Protein 7LKK (pdb70)

Structure (mmCIF, N/CA/C/O backbone):
data_7LKK
#
_entry.id   7LKK
#
_cell.length_a   72.905
_cell.length_b   73.072
_cell.length_c   157.440
_cell.angle_alpha   90.000
_cell.angle_beta   98.300
_cell.angle_gamma   90.000
#
_symmetry.space_group_name_H-M   'P 1 21 1'
#
loop_
_entity.id
_entity.type
_entity.pdbx_description
1 polymer 'Aminofutalosine deaminase'
2 non-polymer 'FE (III) ION'
3 non-polymer 1,2-ETHANEDIOL
4 non-polymer (8R)-3-(5-S-methyl-5-thio-beta-D-ribofuranosyl)-3,6,7,8-tetrahydroimidazo[4,5-d][1,3]diazepin-8-ol
5 water water
#
loop_
_atom_site.group_PDB
_atom_site.id
_atom_site.type_symbol
_atom_site.label_atom_id
_atom_site.label_alt_id
_atom_site.label_comp_id
_atom_site.label_asym_id
_atom_site.label_entity_id
_atom_site.label_seq_id
_atom_site.pdbx_PDB_ins_code
_atom_site.Cartn_x
_atom_site.Cartn_y
_atom_site.Cartn_z
_atom_site.occupancy
_atom_site.B_iso_or_equiv
_atom_site.auth_seq_id
_atom_site.auth_comp_id
_atom_site.auth_asym_id
_atom_site.auth_atom_id
_atom_site.pdbx_PDB_model_num
ATOM 1 N N . GLN A 1 13 ? 18.236 27.744 42.701 1.00 55.09 -1 GLN A N 1
ATOM 2 C CA . GLN A 1 13 ? 19.485 28.417 42.381 1.00 53.42 -1 GLN A CA 1
ATOM 3 C C . GLN A 1 13 ? 19.589 28.652 40.879 1.00 51.28 -1 GLN A C 1
ATOM 4 O O . GLN A 1 13 ? 19.908 27.738 40.120 1.00 56.17 -1 GLN A O 1
ATOM 10 N N . GLY A 1 14 ? 19.307 29.881 40.455 1.00 49.17 0 GLY A N 1
ATOM 11 C CA . GLY A 1 14 ? 19.393 30.232 39.051 1.00 46.34 0 GLY A CA 1
ATOM 12 C C . GLY A 1 14 ? 20.765 30.737 38.661 1.00 44.75 0 GLY A C 1
ATOM 13 O O . GLY A 1 14 ? 20.910 31.482 37.687 1.00 42.86 0 GLY A O 1
ATOM 14 N N . MET A 1 15 ? 21.782 30.334 39.416 1.00 42.40 1 MET A N 1
ATOM 15 C CA . MET A 1 15 ? 23.144 30.778 39.177 1.00 44.19 1 MET A CA 1
ATOM 16 C C . MET A 1 15 ? 23.773 30.001 38.023 1.00 35.64 1 MET A C 1
ATOM 17 O O . MET A 1 15 ? 23.231 29.009 37.528 1.00 37.63 1 MET A O 1
ATOM 22 N N . GLN A 1 16 ? 24.942 30.467 37.597 1.00 36.06 2 GLN A N 1
ATOM 23 C CA . GLN A 1 16 ? 25.688 29.827 36.525 1.00 33.44 2 GLN A CA 1
ATOM 24 C C . GLN A 1 16 ? 26.638 28.776 37.086 1.00 33.33 2 GLN A C 1
ATOM 25 O O . GLN A 1 16 ? 27.105 28.873 38.224 1.00 29.47 2 GLN A O 1
ATOM 31 N N . GLU A 1 17 ? 26.908 27.756 36.274 1.00 28.74 3 GLU A N 1
ATOM 32 C CA . GLU A 1 17 ? 27.864 26.719 36.630 1.00 27.23 3 GLU A CA 1
ATOM 33 C C . GLU A 1 17 ? 28.555 26.240 35.362 1.00 27.14 3 GLU A C 1
ATOM 34 O O . GLU A 1 17 ? 28.177 26.605 34.246 1.00 23.08 3 GLU A O 1
ATOM 40 N N . ILE A 1 18 ? 29.585 25.419 35.547 1.00 26.21 4 ILE A N 1
ATOM 41 C CA . ILE A 1 18 ? 30.37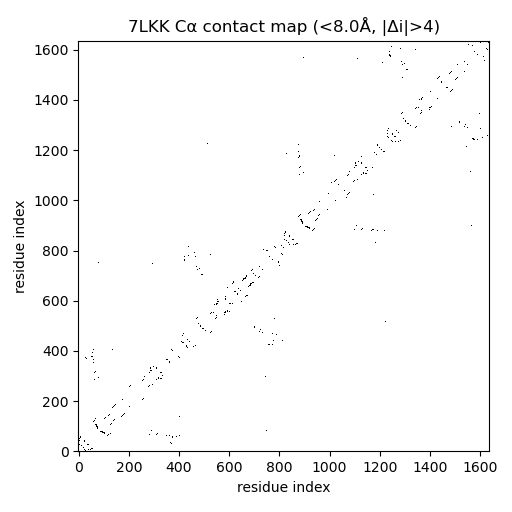6 24.870 34.453 1.00 27.82 4 ILE A CA 1
ATOM 42 C C . ILE A 1 18 ? 30.361 23.354 34.568 1.00 25.06 4 ILE A C 1
ATOM 43 O O . ILE A 1 18 ? 30.548 22.810 35.662 1.00 20.79 4 ILE A O 1
ATOM 48 N N . ILE A 1 19 ? 30.126 22.675 33.448 1.00 26.70 5 ILE A N 1
ATOM 49 C CA . ILE A 1 19 ? 30.280 21.228 33.365 1.00 23.79 5 ILE A CA 1
ATOM 50 C C . ILE A 1 19 ? 31.099 20.902 32.126 1.00 22.32 5 ILE A C 1
ATOM 51 O O . ILE A 1 19 ? 30.924 21.518 31.069 1.00 20.90 5 ILE A O 1
ATOM 56 N N . GLY A 1 20 ? 32.011 19.936 32.263 1.00 25.31 6 GLY A N 1
ATOM 57 C CA . GLY A 1 20 ? 32.830 19.509 31.156 1.00 22.99 6 GLY A CA 1
ATOM 58 C C . GLY A 1 20 ? 32.939 17.988 31.123 1.00 21.37 6 GLY A C 1
ATOM 59 O O . GLY A 1 20 ? 32.608 17.307 32.093 1.00 19.58 6 GLY A O 1
ATOM 60 N N . ALA A 1 21 ? 33.401 17.489 29.985 1.00 22.40 7 ALA A N 1
ATOM 61 C CA . ALA A 1 21 ? 33.567 16.054 29.807 1.00 21.61 7 ALA A CA 1
ATOM 62 C C . ALA A 1 21 ? 34.690 15.809 28.812 1.00 21.25 7 ALA A C 1
ATOM 63 O O . ALA A 1 21 ? 35.087 16.705 28.062 1.00 19.95 7 ALA A O 1
ATOM 65 N N . SER A 1 22 ? 35.194 14.570 28.813 1.00 21.02 8 SER A N 1
ATOM 66 C CA . SER A 1 22 ? 36.274 14.206 27.901 1.00 21.61 8 SER A CA 1
ATOM 67 C C . SER A 1 22 ? 35.861 14.382 26.448 1.00 21.14 8 SER A C 1
ATOM 68 O O . SER A 1 22 ? 36.701 14.689 25.595 1.00 23.48 8 SER A O 1
ATOM 71 N N . LEU A 1 23 ? 34.582 14.180 26.148 1.00 22.00 9 LEU A N 1
ATOM 72 C CA . LEU A 1 23 ? 34.045 14.343 24.806 1.00 21.71 9 LEU A CA 1
ATOM 73 C C . LEU A 1 23 ? 32.767 15.159 24.897 1.00 19.07 9 LEU A C 1
ATOM 74 O O . LEU A 1 23 ? 31.930 14.907 25.770 1.00 22.68 9 LEU A O 1
ATOM 79 N N . VAL A 1 24 ? 32.626 16.137 24.009 1.00 18.67 10 VAL A N 1
ATOM 80 C CA . VAL A 1 24 ? 31.433 16.970 23.926 1.00 22.25 10 VAL A CA 1
ATOM 81 C C . VAL A 1 24 ? 30.909 16.905 22.500 1.00 20.08 10 VAL A C 1
ATOM 82 O O . VAL A 1 24 ? 31.652 17.174 21.550 1.00 20.31 10 VAL A O 1
ATOM 86 N N . PHE A 1 25 ? 29.638 16.540 22.351 1.00 17.54 11 PHE A N 1
ATOM 87 C CA . PHE A 1 25 ? 28.971 16.518 21.054 1.00 20.64 11 PHE A CA 1
ATOM 88 C C . PHE A 1 25 ? 28.176 17.811 20.921 1.00 19.11 11 PHE A C 1
ATOM 89 O O . PHE A 1 25 ? 27.191 18.016 21.639 1.00 20.34 11 PHE A O 1
ATOM 97 N N . LEU A 1 26 ? 28.604 18.687 20.007 1.00 18.74 12 LEU A N 1
ATOM 98 C CA . LEU A 1 26 ? 27.899 19.951 19.821 1.00 20.56 12 LEU A CA 1
ATOM 99 C C . LEU A 1 26 ? 26.552 19.752 19.141 1.00 21.26 12 LEU A C 1
ATOM 100 O O . LEU A 1 26 ? 25.615 20.521 19.389 1.00 19.10 12 LEU A O 1
ATOM 105 N N . CYS A 1 27 ? 26.444 18.733 18.288 1.00 17.62 13 CYS A N 1
ATOM 106 C CA . CYS A 1 27 ? 25.231 18.460 17.518 1.00 22.24 13 CYS A CA 1
ATOM 107 C C . CYS A 1 27 ? 24.820 19.661 16.670 1.00 24.88 13 CYS A C 1
ATOM 108 O O . CYS A 1 27 ? 23.635 19.967 16.522 1.00 21.48 13 CYS A O 1
ATOM 111 N N . ASN A 1 28 ? 25.808 20.363 16.126 1.00 20.24 14 ASN A N 1
ATOM 112 C CA . ASN A 1 28 ? 25.520 21.198 14.976 1.00 24.05 14 ASN A CA 1
ATOM 113 C C . ASN A 1 28 ? 25.448 20.312 13.737 1.00 28.00 14 ASN A C 1
ATOM 114 O O . ASN A 1 28 ? 25.747 19.115 13.785 1.00 25.78 14 ASN A O 1
ATOM 119 N N . GLU A 1 29 ? 25.038 20.900 12.611 1.00 26.97 15 GLU A N 1
ATOM 120 C CA . GLU A 1 29 ? 24.908 20.098 11.400 1.00 26.86 15 GLU A CA 1
ATOM 121 C C . GLU A 1 29 ? 26.242 19.496 10.981 1.00 27.93 15 GLU A C 1
ATOM 122 O O . GLU A 1 29 ? 26.261 18.452 10.321 1.00 33.05 15 GLU A O 1
ATOM 128 N N . LYS A 1 30 ? 27.357 20.126 11.364 1.00 29.11 16 LYS A N 1
ATOM 129 C CA . LYS A 1 30 ? 28.673 19.532 11.169 1.00 28.57 16 LYS A CA 1
ATOM 130 C C . LYS A 1 30 ? 28.904 18.331 12.080 1.00 30.53 16 LYS A C 1
ATOM 131 O O . LYS A 1 30 ? 29.795 17.521 11.802 1.00 30.65 16 LYS A O 1
ATOM 137 N N . CYS A 1 31 ? 28.125 18.208 13.160 1.00 28.47 17 CYS A N 1
ATOM 138 C CA . CYS A 1 31 ? 28.282 17.139 14.148 1.00 24.27 17 CYS A CA 1
ATOM 139 C C . CYS A 1 31 ? 29.674 17.182 14.777 1.00 27.69 17 CYS A C 1
ATOM 140 O O . CYS A 1 31 ? 30.389 16.181 14.841 1.00 25.32 17 CYS A O 1
ATOM 143 N N . GLU A 1 32 ? 30.048 18.368 15.252 1.00 23.70 18 GLU A N 1
ATOM 144 C CA . GLU A 1 32 ? 31.374 18.587 15.813 1.00 24.29 18 GLU A CA 1
ATOM 145 C C . GLU A 1 32 ? 31.570 17.801 17.103 1.00 23.00 18 GLU A C 1
ATOM 146 O O . GLU A 1 32 ? 30.676 17.733 17.952 1.00 20.49 18 GLU A O 1
ATOM 152 N N . VAL A 1 33 ? 32.749 17.198 17.243 1.00 20.70 19 VAL A N 1
ATOM 153 C CA . VAL A 1 33 ? 33.146 16.496 18.457 1.00 18.67 19 VAL A CA 1
ATOM 154 C C . VAL A 1 33 ? 34.368 17.199 19.026 1.00 22.16 19 VAL A C 1
ATOM 155 O O . VAL A 1 33 ? 35.363 17.396 18.318 1.00 24.37 19 VAL A O 1
ATOM 159 N N . LEU A 1 34 ? 34.295 17.574 20.298 1.00 24.54 20 LEU A N 1
ATOM 160 C CA . LEU A 1 34 ? 35.353 18.323 20.956 1.00 25.03 20 LEU A CA 1
ATOM 161 C C . LEU A 1 34 ? 35.826 17.572 22.192 1.00 25.63 20 LEU A C 1
ATOM 162 O O . LEU A 1 34 ? 35.028 16.937 22.889 1.00 24.04 20 LEU A O 1
ATOM 167 N N . GLU A 1 35 ? 37.127 17.642 22.451 1.00 27.35 21 GLU A N 1
ATOM 168 C CA . GLU A 1 35 ? 37.743 16.931 23.561 1.00 25.84 21 GLU A CA 1
ATOM 169 C C . GLU A 1 35 ? 38.019 17.889 24.712 1.00 21.13 21 GLU A C 1
ATOM 170 O O . GLU A 1 35 ? 38.482 19.013 24.500 1.00 22.80 21 GLU A O 1
ATOM 176 N N . ASP A 1 36 ? 37.731 17.427 25.931 1.00 21.19 22 ASP A N 1
ATOM 177 C CA . ASP A 1 36 ? 37.989 18.182 27.159 1.00 22.37 22 ASP A CA 1
ATOM 178 C C . ASP A 1 36 ? 37.364 19.574 27.112 1.00 23.37 22 ASP A C 1
ATOM 179 O O . ASP A 1 36 ? 37.963 20.562 27.542 1.00 22.43 22 ASP A O 1
ATOM 184 N N . TYR A 1 37 ? 36.147 19.657 26.587 1.00 26.03 23 TYR A N 1
ATOM 185 C CA . TYR A 1 37 ? 35.441 20.926 26.492 1.00 25.00 23 TYR A CA 1
ATOM 186 C C . TYR A 1 37 ? 34.414 21.051 27.610 1.00 25.23 23 TYR A C 1
ATOM 187 O O . TYR A 1 37 ? 34.031 20.070 28.254 1.00 24.28 23 TYR A O 1
ATOM 196 N N . GLY A 1 38 ? 33.955 22.286 27.822 1.00 26.11 24 GLY A N 1
ATOM 197 C CA . GLY A 1 38 ? 33.048 22.581 28.907 1.00 20.75 24 GLY A CA 1
ATOM 198 C C . GLY A 1 38 ? 31.999 23.591 28.470 1.00 18.95 24 GLY A C 1
ATOM 199 O O . GLY A 1 38 ? 32.107 24.203 27.407 1.00 19.97 24 GLY A O 1
ATOM 200 N N . VAL A 1 39 ? 30.978 23.733 29.309 1.00 23.43 25 VAL A N 1
ATOM 201 C CA . VAL A 1 39 ? 29.842 24.605 29.023 1.00 24.35 25 VAL A CA 1
ATOM 202 C C . VAL A 1 39 ? 29.499 25.392 30.281 1.00 23.05 25 VAL A C 1
ATOM 203 O O . VAL A 1 39 ? 29.342 24.810 31.359 1.00 29.03 25 VAL A O 1
ATOM 207 N N . VAL A 1 40 ? 29.392 26.712 30.146 1.00 23.13 26 VAL A N 1
ATOM 208 C CA . VAL A 1 40 ? 28.845 27.572 31.189 1.00 23.61 26 VAL A CA 1
ATOM 209 C C . VAL A 1 40 ? 27.372 27.785 30.886 1.00 21.22 26 VAL A C 1
ATOM 210 O O . VAL A 1 40 ? 27.006 28.101 29.746 1.00 24.20 26 VAL A O 1
ATOM 214 N N . PHE A 1 41 ? 26.522 27.612 31.894 1.00 20.21 27 PHE A N 1
ATOM 215 C CA . PHE A 1 41 ? 25.091 27.719 31.662 1.00 26.22 27 PHE A CA 1
ATOM 216 C C . PHE A 1 41 ? 24.376 28.134 32.937 1.00 29.36 27 PHE A C 1
ATOM 217 O O . PHE A 1 41 ? 24.776 27.763 34.044 1.00 28.60 27 PHE A O 1
ATOM 225 N N . ASP A 1 42 ? 23.316 28.924 32.762 1.00 27.08 28 ASP A N 1
ATOM 226 C CA . ASP A 1 42 ? 22.312 29.105 33.800 1.00 27.26 28 ASP A CA 1
ATOM 227 C C . ASP A 1 42 ? 21.060 28.371 33.336 1.00 28.99 28 ASP A C 1
ATOM 228 O O . ASP A 1 42 ? 21.054 27.138 33.280 1.00 28.54 28 ASP A O 1
ATOM 233 N N . GLU A 1 43 ? 20.015 29.107 32.956 1.00 27.11 29 GLU A N 1
ATOM 234 C CA . GLU A 1 43 ? 18.897 28.483 32.261 1.00 26.24 29 GLU A CA 1
ATOM 235 C C . GLU A 1 43 ? 19.189 28.287 30.780 1.00 23.35 29 GLU A C 1
ATOM 236 O O . GLU A 1 43 ? 18.598 27.400 30.153 1.00 28.49 29 GLU A O 1
ATOM 242 N N . LYS A 1 44 ? 20.088 29.088 30.216 1.00 23.84 30 LYS A N 1
ATOM 243 C CA . LYS A 1 44 ? 20.518 28.958 28.835 1.00 27.53 30 LYS A CA 1
ATOM 244 C C . LYS A 1 44 ? 22.009 28.658 28.806 1.00 24.91 30 LYS A C 1
ATOM 245 O O . LYS A 1 44 ? 22.721 28.851 29.796 1.00 25.02 30 LYS A O 1
ATOM 251 N N . ILE A 1 45 ? 22.479 28.189 27.652 1.00 21.45 31 ILE A N 1
ATOM 252 C CA . ILE A 1 45 ? 23.911 28.012 27.439 1.00 23.17 31 ILE A CA 1
ATOM 253 C C . ILE A 1 45 ? 24.551 29.383 27.282 1.00 25.92 31 ILE A C 1
ATOM 254 O O . ILE A 1 45 ? 24.160 30.167 26.407 1.00 24.27 31 ILE A O 1
ATOM 259 N N . VAL A 1 46 ? 25.531 29.682 28.127 1.00 22.68 32 VAL A N 1
ATOM 260 C CA . VAL A 1 46 ? 26.151 31.002 28.174 1.00 29.00 32 VAL A CA 1
ATOM 261 C C . VAL A 1 46 ? 27.451 31.045 27.381 1.00 26.03 32 VAL A C 1
ATOM 262 O O . VAL A 1 46 ? 27.674 31.964 26.593 1.00 24.92 32 VAL A O 1
ATOM 266 N N . GLU A 1 47 ? 28.316 30.050 27.565 1.00 26.00 33 GLU A N 1
ATOM 267 C CA . GLU A 1 47 ? 29.621 30.056 26.921 1.00 24.97 33 GLU A CA 1
ATOM 268 C C . GLU A 1 47 ? 30.126 28.628 26.774 1.00 23.33 33 GLU A C 1
ATOM 269 O O . GLU A 1 47 ? 29.877 27.773 27.628 1.00 22.81 33 GLU A O 1
ATOM 275 N N . ILE A 1 48 ? 30.841 28.383 25.677 1.00 26.86 34 ILE A N 1
ATOM 276 C CA . ILE A 1 48 ? 31.456 27.094 25.388 1.00 24.71 34 ILE A CA 1
ATOM 277 C C . ILE A 1 48 ? 32.951 27.309 25.195 1.00 24.23 34 ILE A C 1
ATOM 278 O O . ILE A 1 48 ? 33.374 28.339 24.659 1.00 25.39 34 ILE A O 1
ATOM 283 N N . GLY A 1 49 ? 33.749 26.343 25.635 1.00 24.84 35 GLY A N 1
ATOM 284 C CA . GLY A 1 49 ? 35.186 26.449 25.462 1.00 26.71 35 GLY A CA 1
ATOM 285 C C . GLY A 1 49 ? 35.892 25.300 26.143 1.00 25.26 35 GLY A C 1
ATOM 286 O O . GLY A 1 49 ? 35.267 24.418 26.742 1.00 23.58 35 GLY A O 1
ATOM 287 N N . ASP A 1 50 ? 37.219 25.312 26.019 1.00 26.46 36 ASP A N 1
ATOM 288 C CA . ASP A 1 50 ? 38.050 24.360 26.745 1.00 26.26 36 ASP A CA 1
ATOM 289 C C . ASP A 1 50 ? 37.743 24.436 28.234 1.00 26.00 36 ASP A C 1
ATOM 290 O O . ASP A 1 50 ? 37.646 25.526 28.804 1.00 29.82 36 ASP A O 1
ATOM 295 N N . TYR A 1 51 ? 37.582 23.269 28.861 1.00 25.23 37 TYR A N 1
ATOM 296 C CA . TYR A 1 51 ? 37.100 23.240 30.239 1.00 27.29 37 TYR A CA 1
ATOM 297 C C . TYR A 1 51 ? 38.078 23.923 31.186 1.00 27.23 37 TYR A C 1
ATOM 298 O O . TYR A 1 51 ? 37.676 24.731 32.031 1.00 24.38 37 TYR A O 1
ATOM 307 N N . HIS A 1 52 ? 39.368 23.597 31.073 1.00 27.45 38 HIS A N 1
ATOM 308 C CA . HIS A 1 52 ? 40.359 24.203 31.957 1.00 26.90 38 HIS A CA 1
ATOM 309 C C . HIS A 1 52 ? 40.387 25.718 31.794 1.00 26.68 38 HIS A C 1
ATOM 310 O O . HIS A 1 52 ? 40.389 26.462 32.782 1.00 29.42 38 HIS A O 1
ATOM 317 N N . ASN A 1 53 ? 40.392 26.195 30.546 1.00 26.81 39 ASN A N 1
ATOM 318 C CA . ASN A 1 53 ? 40.358 27.633 30.302 1.00 29.73 39 ASN A CA 1
ATOM 319 C C . ASN A 1 53 ? 39.074 28.257 30.830 1.00 30.44 39 ASN A C 1
ATOM 320 O O . ASN A 1 53 ? 39.077 29.418 31.258 1.00 23.14 39 ASN A O 1
ATOM 325 N N . LEU A 1 54 ? 37.971 27.506 30.807 1.00 22.21 40 LEU A N 1
ATOM 326 C CA . LEU A 1 54 ? 36.711 28.017 31.332 1.00 24.64 40 LEU A CA 1
ATOM 327 C C . LEU A 1 54 ? 36.778 28.200 32.844 1.00 23.59 40 LEU A C 1
ATOM 328 O O . LEU A 1 54 ? 36.232 29.169 33.384 1.00 27.69 40 LEU A O 1
ATOM 333 N N . THR A 1 55 ? 37.448 27.279 33.542 1.00 23.39 41 THR A N 1
ATOM 334 C CA . THR A 1 55 ? 37.562 27.387 34.993 1.00 24.82 41 THR A CA 1
ATOM 335 C C . THR A 1 55 ? 38.498 28.516 35.404 1.00 25.80 41 THR A C 1
ATOM 336 O O . THR A 1 55 ? 38.328 29.096 36.482 1.00 29.36 41 THR A O 1
ATOM 340 N N . LEU A 1 56 ? 39.491 28.837 34.572 1.00 28.76 42 LEU A N 1
ATOM 341 C CA . LEU A 1 56 ? 40.343 29.988 34.855 1.00 30.66 42 LEU A CA 1
ATOM 342 C C . LEU A 1 56 ? 39.603 31.294 34.596 1.00 31.76 42 LEU A C 1
ATOM 343 O O . LEU A 1 56 ? 39.735 32.254 35.366 1.00 32.62 42 LEU A O 1
ATOM 348 N N . LYS A 1 57 ? 38.821 31.348 33.515 1.00 28.07 43 LYS A N 1
ATOM 349 C CA . LYS A 1 57 ? 38.063 32.551 33.195 1.00 30.98 43 LYS A CA 1
ATOM 350 C C . LYS A 1 57 ? 36.968 32.818 34.220 1.00 28.79 43 LYS A C 1
ATOM 351 O O . LYS A 1 57 ? 36.647 33.981 34.493 1.00 33.66 43 LYS A O 1
ATOM 357 N N . TYR A 1 58 ? 36.391 31.766 34.797 1.00 29.42 44 TYR A N 1
ATOM 358 C CA . TYR A 1 58 ? 35.305 31.878 35.772 1.00 31.18 44 TYR A CA 1
ATOM 359 C C . TYR A 1 58 ? 35.656 31.066 37.012 1.00 31.69 44 TYR A C 1
ATOM 360 O O . TYR A 1 58 ? 35.062 30.012 37.273 1.00 35.07 44 TYR A O 1
ATOM 369 N N . PRO A 1 59 ? 36.617 31.537 37.813 1.00 34.47 45 PRO A N 1
ATOM 370 C CA . PRO A 1 59 ? 37.103 30.717 38.937 1.00 27.98 45 PRO A CA 1
ATOM 371 C C . PRO A 1 59 ? 36.133 30.602 40.103 1.00 33.77 45 PRO A C 1
ATOM 372 O O . PRO A 1 59 ? 36.346 29.746 40.973 1.00 35.36 45 PRO A O 1
ATOM 376 N N . HIS A 1 60 ? 35.100 31.439 40.165 1.00 32.08 46 HIS A N 1
ATOM 377 C CA . HIS A 1 60 ? 34.131 31.403 41.247 1.00 32.59 46 HIS A CA 1
ATOM 378 C C . HIS A 1 60 ? 32.859 30.646 40.889 1.00 34.02 46 HIS A C 1
ATOM 379 O O . HIS A 1 60 ? 32.069 30.360 41.785 1.00 36.20 46 HIS A O 1
ATOM 386 N N . LEU A 1 61 ? 32.656 30.265 39.636 1.00 32.63 47 LEU A N 1
ATOM 387 C CA . LEU A 1 61 ? 31.491 29.459 39.279 1.00 31.01 47 LEU A CA 1
ATOM 388 C C . LEU A 1 61 ? 31.726 28.003 39.684 1.00 34.79 47 LEU A C 1
ATOM 389 O O . LEU A 1 61 ? 32.900 27.572 39.733 1.00 31.74 47 LEU A O 1
ATOM 394 N N . LYS A 1 62 ? 30.619 27.271 40.040 1.00 31.93 48 LYS A N 1
ATOM 395 C CA . LYS A 1 62 ? 30.730 25.859 40.428 1.00 37.65 48 LYS A CA 1
ATOM 396 C C . LYS A 1 62 ? 31.046 25.051 39.182 1.00 33.75 48 LYS A C 1
ATOM 397 O O . LYS A 1 62 ? 30.463 25.302 38.136 1.00 28.44 48 LYS A O 1
ATOM 403 N N . ALA A 1 63 ? 31.985 24.102 39.301 1.00 33.77 49 ALA A N 1
ATOM 404 C CA . ALA A 1 63 ? 32.566 23.426 38.148 1.00 28.32 49 ALA A CA 1
ATOM 405 C C . ALA A 1 63 ? 32.777 21.945 38.415 1.00 32.96 49 ALA A C 1
ATOM 406 O O . ALA A 1 63 ? 33.372 21.558 39.424 1.00 30.14 49 ALA A O 1
ATOM 408 N N . GLN A 1 64 ? 32.283 21.124 37.482 1.00 27.37 50 GLN A N 1
ATOM 409 C CA . GLN A 1 64 ? 32.456 19.673 37.483 1.00 28.11 50 GLN A CA 1
ATOM 410 C C . GLN A 1 64 ? 32.958 19.189 36.124 1.00 28.76 50 GLN A C 1
ATOM 411 O O . GLN A 1 64 ? 32.478 19.642 35.080 1.00 23.48 50 GLN A O 1
ATOM 417 N N . PHE A 1 65 ? 33.924 18.267 36.140 1.00 22.81 51 PHE A N 1
ATOM 418 C CA . PHE A 1 65 ? 34.421 17.605 34.936 1.00 19.81 51 PHE A CA 1
ATOM 419 C C . PHE A 1 65 ? 34.139 16.114 35.044 1.00 28.24 51 PHE A C 1
ATOM 420 O O . PHE A 1 65 ? 34.381 15.510 36.094 1.00 27.73 51 PHE A O 1
ATOM 428 N N . PHE A 1 66 ? 33.636 15.526 33.962 1.00 21.55 52 PHE A N 1
ATOM 429 C CA . PHE A 1 66 ? 33.266 14.113 33.922 1.00 25.62 52 PHE A CA 1
ATOM 430 C C . PHE A 1 66 ? 34.238 13.388 32.994 1.00 24.15 52 PHE A C 1
ATOM 431 O O . PHE A 1 66 ? 34.085 13.413 31.769 1.00 21.07 52 PHE A O 1
ATOM 439 N N . GLU A 1 67 ? 35.243 12.752 33.588 1.00 23.79 53 GLU A N 1
ATOM 440 C CA . GLU A 1 67 ? 36.215 11.983 32.824 1.00 29.26 53 GLU A CA 1
ATOM 441 C C . GLU A 1 67 ? 35.557 10.769 32.177 1.00 21.20 53 GLU A C 1
ATOM 442 O O . GLU A 1 67 ? 34.632 10.168 32.729 1.00 26.02 53 GLU A O 1
ATOM 448 N N . ASN A 1 68 ? 36.045 10.418 30.984 1.00 22.31 54 ASN A N 1
ATOM 449 C CA . ASN A 1 68 ? 35.570 9.253 30.234 1.00 22.02 54 ASN A CA 1
ATOM 450 C C . ASN A 1 68 ? 34.064 9.303 30.003 1.00 22.50 54 ASN A C 1
ATOM 451 O O . ASN A 1 68 ? 33.392 8.269 29.973 1.00 24.72 54 ASN A O 1
ATOM 456 N N . SER A 1 69 ? 33.528 10.506 29.832 1.00 24.59 55 SER A N 1
ATOM 457 C CA . SER A 1 69 ? 32.100 10.710 29.677 1.00 25.31 55 SER A CA 1
ATOM 458 C C . SER A 1 69 ? 31.841 11.536 28.426 1.00 23.07 55 SER A C 1
ATOM 459 O O . SER A 1 69 ? 32.753 12.119 27.836 1.00 18.81 55 SER A O 1
ATOM 462 N N . VAL A 1 70 ? 30.575 11.571 28.019 1.00 23.41 56 VAL A N 1
ATOM 463 C CA . VAL A 1 70 ? 30.139 12.333 26.857 1.00 20.57 56 VAL A CA 1
ATOM 464 C C . VAL A 1 70 ? 29.116 13.361 27.313 1.00 18.33 56 VAL A C 1
ATOM 465 O O . VAL A 1 70 ? 28.129 13.013 27.972 1.00 21.76 56 VAL A O 1
ATOM 469 N N . LEU A 1 71 ? 29.363 14.621 26.970 1.00 19.17 57 LEU A N 1
ATOM 470 C CA . LEU A 1 71 ? 28.423 15.712 27.185 1.00 21.01 57 LEU A CA 1
ATOM 471 C C . LEU A 1 71 ? 27.779 16.056 25.849 1.00 19.52 57 LEU A C 1
ATOM 472 O O . LEU A 1 71 ? 28.480 16.239 24.849 1.00 21.39 57 LEU A O 1
ATOM 477 N N . LEU A 1 72 ? 26.452 16.136 25.831 1.00 17.80 58 LEU A N 1
ATOM 478 C CA . LEU A 1 72 ? 25.718 16.356 24.594 1.00 15.25 58 LEU A CA 1
ATOM 479 C C . LEU A 1 72 ? 24.362 16.953 24.948 1.00 14.63 58 LEU A C 1
ATOM 480 O O . LEU A 1 72 ? 23.964 16.955 26.121 1.00 16.28 58 LEU A O 1
ATOM 485 N N . PRO A 1 73 ? 23.645 17.505 23.970 1.00 14.95 59 PRO A N 1
ATOM 486 C CA . PRO A 1 73 ? 22.301 18.018 24.261 1.00 15.56 59 PRO A CA 1
ATOM 487 C C . PRO A 1 73 ? 21.364 16.893 24.669 1.00 17.86 59 PRO A C 1
ATOM 488 O O . PRO A 1 73 ? 21.490 15.756 24.211 1.00 17.61 59 PRO A O 1
ATOM 492 N N . ALA A 1 74 ? 20.414 17.223 25.541 1.00 19.16 60 ALA A N 1
ATOM 493 C CA . ALA A 1 74 ? 19.323 16.300 25.817 1.00 17.82 60 ALA A CA 1
ATOM 494 C C . ALA A 1 74 ? 18.602 15.944 24.522 1.00 19.86 60 ALA A C 1
ATOM 495 O O . ALA A 1 74 ? 18.504 16.752 23.594 1.00 18.07 60 ALA A O 1
ATOM 497 N N . PHE A 1 75 ? 18.103 14.714 24.459 1.00 17.60 61 PHE A N 1
ATOM 498 C CA . PHE A 1 75 ? 17.468 14.238 23.243 1.00 17.54 61 PHE A CA 1
ATOM 499 C C . PHE A 1 75 ? 16.087 14.860 23.071 1.00 15.68 61 PHE A C 1
ATOM 500 O O . PHE A 1 75 ? 15.466 15.344 24.021 1.00 17.65 61 PHE A O 1
ATOM 508 N N . ILE A 1 76 ? 15.613 14.841 21.830 1.00 16.80 62 ILE A N 1
ATOM 509 C CA . ILE A 1 76 ? 14.239 15.188 21.494 1.00 15.42 62 ILE A CA 1
ATOM 510 C C . ILE A 1 76 ? 13.602 13.957 20.865 1.00 15.22 62 ILE A C 1
ATOM 511 O O . ILE A 1 76 ? 14.127 13.414 19.884 1.00 16.63 62 ILE A O 1
ATOM 516 N N . ASN A 1 77 ? 12.490 13.505 21.438 1.00 18.50 63 ASN A N 1
ATOM 517 C CA . ASN A 1 77 ? 11.720 12.377 20.916 1.00 17.12 63 ASN A CA 1
ATOM 518 C C . ASN A 1 77 ? 10.444 12.966 20.322 1.00 15.87 63 ASN A C 1
ATOM 519 O O . ASN A 1 77 ? 9.477 13.224 21.042 1.00 17.60 63 ASN A O 1
ATOM 524 N N . ALA A 1 78 ? 10.447 13.175 19.005 1.00 16.15 64 ALA A N 1
ATOM 525 C CA . ALA A 1 78 ? 9.460 14.029 18.354 1.00 18.52 64 ALA A CA 1
ATOM 526 C C . ALA A 1 78 ? 8.119 13.354 18.102 1.00 17.23 64 ALA A C 1
ATOM 527 O O . ALA A 1 78 ? 7.196 14.030 17.634 1.00 18.00 64 ALA A O 1
ATOM 529 N N . HIS A 1 79 ? 7.980 12.058 18.384 1.00 17.03 65 HIS A N 1
ATOM 530 C CA . HIS A 1 79 ? 6.742 11.349 18.063 1.00 16.15 65 HIS A CA 1
ATOM 531 C C . HIS A 1 79 ? 6.594 10.152 18.992 1.00 22.42 65 HIS A C 1
ATOM 532 O O . HIS A 1 79 ? 7.301 9.152 18.833 1.00 21.90 65 HIS A O 1
ATOM 539 N N . THR A 1 80 ? 5.676 10.248 19.953 1.00 19.86 66 THR A N 1
ATOM 540 C CA . THR A 1 80 ? 5.343 9.115 20.803 1.00 22.02 66 THR A CA 1
ATOM 541 C C . THR A 1 80 ? 3.859 9.171 21.141 1.00 26.89 66 THR A C 1
ATOM 542 O O . THR A 1 80 ? 3.222 10.223 21.054 1.00 25.32 66 THR A O 1
ATOM 546 N N . HIS A 1 81 ? 3.317 8.019 21.530 1.00 25.52 67 HIS A N 1
ATOM 547 C CA . HIS A 1 81 ? 1.920 7.878 21.946 1.00 25.46 67 HIS A CA 1
ATOM 548 C C . HIS A 1 81 ? 1.902 7.351 23.378 1.00 27.55 67 HIS A C 1
ATOM 549 O O . HIS A 1 81 ? 1.889 6.138 23.599 1.00 30.66 67 HIS A O 1
ATOM 556 N N . PHE A 1 82 ? 1.904 8.266 24.352 1.00 24.09 68 PHE A N 1
ATOM 557 C CA . PHE A 1 82 ? 1.936 7.853 25.752 1.00 24.75 68 PHE A CA 1
ATOM 558 C C . PHE A 1 82 ? 0.675 7.099 26.155 1.00 30.00 68 PHE A C 1
ATOM 559 O O . PHE A 1 82 ? 0.733 6.213 27.015 1.00 30.38 68 PHE A O 1
ATOM 567 N N . GLU A 1 83 ? -0.469 7.430 25.550 1.00 26.02 69 GLU A N 1
ATOM 568 C CA . GLU A 1 83 ? -1.730 6.812 25.947 1.00 26.23 69 GLU A CA 1
ATOM 569 C C . GLU A 1 83 ? -1.748 5.305 25.714 1.00 25.77 69 GLU A C 1
ATOM 570 O O . GLU A 1 83 ? -2.525 4.600 26.366 1.00 23.87 69 GLU A O 1
ATOM 576 N N . PHE A 1 84 ? -0.911 4.792 24.811 1.00 31.93 70 PHE A N 1
ATOM 577 C CA . PHE A 1 84 ? -0.843 3.365 24.523 1.00 26.49 70 PHE A CA 1
ATOM 578 C C . PHE A 1 84 ? 0.262 2.658 25.303 1.00 29.02 70 PHE A C 1
ATOM 579 O O . PHE A 1 84 ? 0.718 1.589 24.884 1.00 27.40 70 PHE A O 1
ATOM 587 N N . SER A 1 85 ? 0.699 3.226 26.429 1.00 27.11 71 SER A N 1
ATOM 588 C CA . SER A 1 85 ? 1.859 2.699 27.139 1.00 26.27 71 SER A CA 1
ATOM 589 C C . SER A 1 85 ? 1.602 1.356 27.814 1.00 26.92 71 SER A C 1
ATOM 590 O O . SER A 1 85 ? 2.567 0.688 28.201 1.00 26.49 71 SER A O 1
ATOM 593 N N . ASN A 1 86 ? 0.342 0.942 27.964 1.00 31.36 72 ASN A N 1
ATOM 594 C CA . ASN A 1 86 ? 0.051 -0.354 28.568 1.00 29.85 72 ASN A CA 1
ATOM 595 C C . ASN A 1 86 ? 0.434 -1.520 27.668 1.00 27.35 72 ASN A C 1
ATOM 596 O O . ASN A 1 86 ? 0.601 -2.640 28.165 1.00 30.83 72 ASN A O 1
ATOM 601 N N . ASN A 1 87 ? 0.581 -1.284 26.367 1.00 23.44 73 ASN A N 1
ATOM 602 C CA . ASN A 1 87 ? 0.639 -2.375 25.406 1.00 24.97 73 ASN A CA 1
ATOM 603 C C . ASN A 1 87 ? 1.918 -3.192 25.535 1.00 27.40 73 ASN A C 1
ATOM 604 O O . ASN A 1 87 ? 3.018 -2.649 25.664 1.00 26.12 73 ASN A O 1
ATOM 609 N N . LYS A 1 88 ? 1.756 -4.517 25.493 1.00 25.63 74 LYS A N 1
ATOM 610 C CA . LYS A 1 88 ? 2.869 -5.434 25.256 1.00 28.55 74 LYS A CA 1
ATOM 611 C C . LYS A 1 88 ? 2.567 -6.314 24.051 1.00 30.72 74 LYS A C 1
ATOM 612 O O . LYS A 1 88 ? 3.242 -6.192 23.026 1.00 31.87 74 LYS A O 1
ATOM 618 N N . ALA A 1 89 ? 1.558 -7.185 24.128 1.00 31.76 75 ALA A N 1
ATOM 619 C CA . ALA A 1 89 ? 1.205 -8.075 23.028 1.00 25.89 75 ALA A CA 1
ATOM 620 C C . ALA A 1 89 ? -0.275 -7.973 22.673 1.00 28.39 75 ALA A C 1
ATOM 621 O O . ALA A 1 89 ? -0.856 -8.921 22.139 1.00 32.06 75 ALA A O 1
ATOM 623 N N . SER A 1 90 ? -0.906 -6.833 22.965 1.00 26.60 76 SER A N 1
ATOM 624 C CA . SER A 1 90 ? -2.318 -6.670 22.634 1.00 29.41 76 SER A CA 1
ATOM 625 C C . SER A 1 90 ? -2.551 -6.512 21.137 1.00 28.29 76 SER A C 1
ATOM 626 O O . SER A 1 90 ? -3.658 -6.793 20.663 1.00 31.88 76 SER A O 1
ATOM 629 N N . PHE A 1 91 ? -1.541 -6.082 20.384 1.00 26.23 77 PHE A N 1
ATOM 630 C CA . PHE A 1 91 ? -1.683 -5.793 18.965 1.00 22.93 77 PHE A CA 1
ATOM 631 C C . PHE A 1 91 ? -0.831 -6.751 18.143 1.00 23.94 77 PHE A C 1
ATOM 632 O O . PHE A 1 91 ? 0.245 -7.177 18.573 1.00 25.41 77 PHE A O 1
ATOM 640 N N . ASP A 1 92 ? -1.332 -7.100 16.961 1.00 26.06 78 ASP A N 1
ATOM 641 C CA . ASP A 1 92 ? -0.623 -8.000 16.063 1.00 26.00 78 ASP A CA 1
ATOM 642 C C . ASP A 1 92 ? 0.480 -7.263 15.311 1.00 24.48 78 ASP A C 1
ATOM 643 O O . ASP A 1 92 ? 0.349 -6.086 14.968 1.00 20.47 78 ASP A O 1
ATOM 648 N N . TYR A 1 93 ? 1.573 -7.974 15.053 1.00 25.19 79 TYR A N 1
ATOM 649 C CA . TYR A 1 93 ? 2.684 -7.457 14.270 1.00 22.65 79 TYR A CA 1
ATOM 650 C C . TYR A 1 93 ? 2.913 -8.349 13.056 1.00 22.33 79 TYR A C 1
ATOM 651 O O . TYR A 1 93 ? 2.406 -9.471 12.978 1.00 23.89 79 TYR A O 1
ATOM 660 N N . GLY A 1 94 ? 3.679 -7.833 12.100 1.00 20.27 80 GLY A N 1
ATOM 661 C CA . GLY A 1 94 ? 3.974 -8.541 10.869 1.00 19.38 80 GLY A CA 1
ATOM 662 C C . GLY A 1 94 ? 3.283 -7.980 9.648 1.00 21.25 80 GLY A C 1
ATOM 663 O O . GLY A 1 94 ? 3.650 -8.347 8.523 1.00 19.57 80 GLY A O 1
ATOM 664 N N . SER A 1 95 ? 2.294 -7.111 9.834 1.00 19.16 81 SER A N 1
ATOM 665 C CA . SER A 1 95 ? 1.626 -6.416 8.746 1.00 19.55 81 SER A CA 1
ATOM 666 C C . SER A 1 95 ? 0.966 -5.180 9.333 1.00 18.72 81 SER A C 1
ATOM 667 O O . SER A 1 95 ? 0.606 -5.160 10.513 1.00 18.36 81 SER A O 1
ATOM 670 N N . PHE A 1 96 ? 0.818 -4.144 8.508 1.00 18.75 82 PHE A N 1
ATOM 671 C CA . PHE A 1 96 ? 0.117 -2.959 8.988 1.00 21.06 82 PHE A CA 1
ATOM 672 C C . PHE A 1 96 ? -1.375 -3.229 9.129 1.00 18.36 82 PHE A C 1
ATOM 673 O O . PHE A 1 96 ? -1.993 -2.821 10.120 1.00 20.40 82 PHE A O 1
ATOM 681 N N . SER A 1 97 ? -1.970 -3.899 8.140 1.00 20.38 83 SER A N 1
ATOM 682 C CA . SER A 1 97 ? -3.389 -4.233 8.214 1.00 19.06 83 SER A CA 1
ATOM 683 C C . SER A 1 97 ? -3.688 -5.112 9.421 1.00 20.22 83 SER A C 1
ATOM 684 O O . SER A 1 97 ? -4.697 -4.915 10.110 1.00 22.47 83 SER A O 1
ATOM 687 N N . GLY A 1 98 ? -2.828 -6.096 9.687 1.00 18.51 84 GLY A N 1
ATOM 688 C CA . GLY A 1 98 ? -2.997 -6.910 10.879 1.00 21.71 84 GLY A CA 1
ATOM 689 C C . GLY A 1 98 ? -2.884 -6.102 12.157 1.00 20.34 84 GLY A C 1
ATOM 690 O O . GLY A 1 98 ? -3.616 -6.339 13.121 1.00 21.28 84 GLY A O 1
ATOM 691 N N . TRP A 1 99 ? -1.955 -5.145 12.188 1.00 19.02 85 TRP A N 1
ATOM 692 C CA . TRP A 1 99 ? -1.799 -4.306 13.372 1.00 19.53 85 TRP A CA 1
ATOM 693 C C . TRP A 1 99 ? -3.006 -3.394 13.567 1.00 19.06 85 TRP A C 1
ATOM 694 O O . TRP A 1 99 ? -3.599 -3.357 14.652 1.00 17.61 85 TRP A O 1
ATOM 705 N N . LEU A 1 100 ? -3.388 -2.655 12.522 1.00 18.90 86 LEU A N 1
ATOM 706 C CA . LEU A 1 100 ? -4.488 -1.703 12.648 1.00 20.33 86 LEU A CA 1
ATOM 707 C C . LEU A 1 100 ? -5.796 -2.407 12.990 1.00 19.81 86 LEU A C 1
ATOM 708 O O . LEU A 1 100 ? -6.561 -1.932 13.837 1.00 20.02 86 LEU A O 1
ATOM 713 N N . GLY A 1 101 ? -6.071 -3.535 12.334 1.00 16.85 87 GLY A N 1
ATOM 714 C CA . GLY A 1 101 ? -7.255 -4.306 12.669 1.00 19.14 87 GLY A CA 1
ATOM 715 C C . GLY A 1 101 ? -7.276 -4.752 14.119 1.00 23.04 87 GLY A C 1
ATOM 716 O O . GLY A 1 101 ? -8.330 -4.760 14.759 1.00 21.06 87 GLY A O 1
ATOM 717 N N . SER A 1 102 ? -6.114 -5.135 14.656 1.00 19.00 88 SER A N 1
ATOM 718 C CA . SER A 1 102 ? -6.060 -5.559 16.052 1.00 21.71 88 SER A CA 1
ATOM 719 C C . SER A 1 102 ? -6.227 -4.381 17.004 1.00 22.34 88 SER A C 1
ATOM 720 O O . SER A 1 102 ? -6.819 -4.536 18.078 1.00 26.21 88 SER A O 1
ATOM 723 N N . VAL A 1 103 ? -5.713 -3.205 16.635 1.00 21.99 89 VAL A N 1
ATOM 724 C CA . VAL A 1 103 ? -5.900 -2.020 17.469 1.00 17.01 89 VAL A CA 1
ATOM 725 C C . VAL A 1 103 ? -7.381 -1.670 17.555 1.00 22.79 89 VAL A C 1
ATOM 726 O O . VAL A 1 103 ? -7.916 -1.400 18.637 1.00 19.85 89 VAL A O 1
ATOM 730 N N . LEU A 1 104 ? -8.068 -1.689 16.412 1.00 22.51 90 LEU A N 1
ATOM 731 C CA . LEU A 1 104 ? -9.488 -1.362 16.397 1.00 22.16 90 LEU A CA 1
ATOM 732 C C . LEU A 1 104 ? -10.305 -2.421 17.129 1.00 27.31 90 LEU A C 1
ATOM 733 O O . LEU A 1 104 ? -11.206 -2.087 17.908 1.00 26.61 90 LEU A O 1
ATOM 738 N N . ASN A 1 105 ? -10.003 -3.702 16.895 1.00 25.00 91 ASN A N 1
ATOM 739 C CA . ASN A 1 105 ? -10.706 -4.775 17.590 1.00 28.96 91 ASN A CA 1
ATOM 740 C C . ASN A 1 105 ? -10.452 -4.755 19.091 1.00 30.20 91 ASN A C 1
ATOM 741 O O . ASN A 1 105 ? -11.255 -5.307 19.852 1.00 32.59 91 ASN A O 1
ATOM 746 N N . ASN A 1 106 ? -9.354 -4.137 19.533 1.00 28.13 92 ASN A N 1
ATOM 747 C CA . ASN A 1 106 ? -9.098 -4.002 20.964 1.00 30.15 92 ASN A CA 1
ATOM 748 C C . ASN A 1 106 ? -10.145 -3.127 21.641 1.00 33.06 92 ASN A C 1
ATOM 749 O O . ASN A 1 106 ? -10.412 -3.292 22.837 1.00 39.57 92 ASN A O 1
ATOM 754 N N . GLY A 1 107 ? -10.741 -2.194 20.901 1.00 30.75 93 GLY A N 1
ATOM 755 C CA . GLY A 1 107 ? -11.834 -1.392 21.426 1.00 35.02 93 GLY A CA 1
ATOM 756 C C . GLY A 1 107 ? -11.467 -0.500 22.589 1.00 43.57 93 GLY A C 1
ATOM 757 O O . GLY A 1 107 ? -12.308 -0.255 23.461 1.00 46.16 93 GLY A O 1
ATOM 758 N N . GLY A 1 108 ? -10.229 -0.006 22.632 1.00 40.03 94 GLY A N 1
ATOM 759 C CA . GLY A 1 108 ? -9.813 0.916 23.667 1.00 41.02 94 GLY A CA 1
ATOM 760 C C . GLY A 1 108 ? -9.546 0.298 25.022 1.00 40.84 94 GLY A C 1
ATOM 761 O O . GLY A 1 108 ? -9.264 1.039 25.974 1.00 40.62 94 GLY A O 1
ATOM 762 N N . ALA A 1 109 ? -9.631 -1.029 25.147 1.00 36.23 95 ALA A N 1
ATOM 763 C CA . ALA A 1 109 ? -9.414 -1.672 26.440 1.00 35.61 95 ALA A CA 1
ATOM 764 C C . ALA A 1 109 ? -8.008 -1.426 26.973 1.00 41.66 95 ALA A C 1
ATOM 765 O O . ALA A 1 109 ? -7.821 -1.297 28.189 1.00 38.03 95 ALA A O 1
ATOM 767 N N . ILE A 1 110 ? -7.010 -1.351 26.088 1.00 37.66 96 ILE A N 1
ATOM 768 C CA . ILE A 1 110 ? -5.637 -1.152 26.535 1.00 38.19 96 ILE A CA 1
ATOM 769 C C . ILE A 1 110 ? -5.429 0.248 27.096 1.00 38.41 96 ILE A C 1
ATOM 770 O O . ILE A 1 110 ? -4.468 0.480 27.839 1.00 37.00 96 ILE A O 1
ATOM 775 N N . LEU A 1 111 ? -6.316 1.191 26.770 1.00 36.93 97 LEU A N 1
ATOM 776 C CA . LEU A 1 111 ? -6.180 2.561 27.246 1.00 37.13 97 LEU A CA 1
ATOM 777 C C . LEU A 1 111 ? -6.626 2.735 28.692 1.00 40.42 97 LEU A C 1
ATOM 778 O O . LEU A 1 111 ? -6.300 3.757 29.306 1.00 38.86 97 LEU A O 1
ATOM 783 N N . GLU A 1 112 ? -7.355 1.772 29.249 1.00 33.02 98 GLU A N 1
ATOM 784 C CA . GLU A 1 112 ? -7.880 1.908 30.598 1.00 40.40 98 GLU A CA 1
ATOM 785 C C . GLU A 1 112 ? -6.807 1.564 31.624 1.00 38.76 98 GLU A C 1
ATOM 786 O O . GLU A 1 112 ? -5.941 0.718 31.385 1.00 41.19 98 GLU A O 1
ATOM 788 N N . ASN A 1 113 ? -6.894 2.211 32.786 1.00 38.57 99 ASN A N 1
ATOM 789 C CA . ASN A 1 113 ? -5.869 2.134 33.827 1.00 38.94 99 ASN A CA 1
ATOM 790 C C . ASN A 1 113 ? -4.488 2.437 33.235 1.00 39.42 99 ASN A C 1
ATOM 791 O O . ASN A 1 113 ? -3.614 1.577 33.105 1.00 36.65 99 ASN A O 1
ATOM 796 N N . CYS A 1 114 ? -4.325 3.712 32.882 1.00 38.02 100 CYS A N 1
ATOM 797 C CA . CYS A 1 114 ? -3.242 4.172 32.019 1.00 39.97 100 CYS A CA 1
ATOM 798 C C . CYS A 1 114 ? -2.075 4.803 32.765 1.00 36.94 100 CYS A C 1
ATOM 799 O O . CYS A 1 114 ? -0.952 4.797 32.249 1.00 34.72 100 CYS A O 1
ATOM 802 N N . GLN A 1 115 ? -2.309 5.343 33.962 1.00 34.75 101 GLN A N 1
ATOM 803 C CA . GLN A 1 115 ? -1.351 6.269 34.562 1.00 36.12 101 GLN A CA 1
ATOM 804 C C . GLN A 1 115 ? -0.050 5.575 34.951 1.00 36.33 101 GLN A C 1
ATOM 805 O O . GLN A 1 115 ? 1.031 6.166 34.835 1.00 35.61 101 GLN A O 1
ATOM 811 N N . GLY A 1 116 ? -0.130 4.327 35.418 1.00 35.24 102 GLY A N 1
ATOM 812 C CA . GLY A 1 116 ? 1.078 3.619 35.813 1.00 35.80 102 GLY A CA 1
ATOM 813 C C . GLY A 1 116 ? 2.054 3.449 34.664 1.00 35.55 102 GLY A C 1
ATOM 814 O O . GLY A 1 116 ? 3.253 3.703 34.806 1.00 33.14 102 GLY A O 1
ATOM 815 N N . ALA A 1 117 ? 1.550 3.017 33.507 1.00 30.11 103 ALA A N 1
ATOM 816 C CA . ALA A 1 117 ? 2.414 2.842 32.346 1.00 31.51 103 ALA A CA 1
ATOM 817 C C . ALA A 1 117 ? 2.927 4.175 31.813 1.00 29.91 103 ALA A C 1
ATOM 818 O O . ALA A 1 117 ? 4.043 4.240 31.285 1.00 28.94 103 ALA A O 1
ATOM 820 N N . ILE A 1 118 ? 2.135 5.244 31.938 1.00 31.21 104 ILE A N 1
ATOM 821 C CA . ILE A 1 118 ? 2.562 6.549 31.440 1.00 30.93 104 ILE A CA 1
ATOM 822 C C . ILE A 1 118 ? 3.708 7.098 32.284 1.00 34.63 104 ILE A C 1
ATOM 823 O O . ILE A 1 118 ? 4.666 7.677 31.756 1.00 29.79 104 ILE A O 1
ATOM 828 N N . GLN A 1 119 ? 3.630 6.933 33.607 1.00 36.86 105 GLN A N 1
ATOM 829 C CA . GLN A 1 119 ? 4.730 7.363 34.466 1.00 33.98 105 GLN A CA 1
ATOM 830 C C . GLN A 1 119 ? 6.000 6.575 34.172 1.00 32.70 105 GLN A C 1
ATOM 831 O O . GLN A 1 119 ? 7.094 7.149 34.110 1.00 33.03 105 GLN A O 1
ATOM 837 N N . ASN A 1 120 ? 5.875 5.255 33.997 1.00 31.87 106 ASN A N 1
ATOM 838 C CA . ASN A 1 120 ? 7.021 4.443 33.593 1.00 35.59 106 ASN A CA 1
ATOM 839 C C . ASN A 1 120 ? 7.565 4.882 32.239 1.00 34.51 106 ASN A C 1
ATOM 840 O O . ASN A 1 120 ? 8.785 4.919 32.035 1.00 33.35 106 ASN A O 1
ATOM 845 N N . ALA A 1 121 ? 6.673 5.228 31.303 1.00 29.27 107 ALA A N 1
ATOM 846 C CA . ALA A 1 121 ? 7.109 5.700 29.993 1.00 27.95 107 ALA A CA 1
ATOM 847 C C . ALA A 1 121 ? 7.858 7.017 30.114 1.00 27.20 107 ALA A C 1
ATOM 848 O O . ALA A 1 121 ? 8.878 7.230 29.449 1.00 30.36 107 ALA A O 1
ATOM 850 N N . ILE A 1 122 ? 7.358 7.913 30.962 1.00 29.86 108 ILE A N 1
ATOM 851 C CA . ILE A 1 122 ? 8.021 9.193 31.163 1.00 28.49 108 ILE A CA 1
ATOM 852 C C . ILE A 1 122 ? 9.400 8.946 31.721 1.00 30.50 108 ILE A C 1
ATOM 853 O O . ILE A 1 122 ? 10.383 9.628 31.373 1.00 24.57 108 ILE A O 1
ATOM 858 N N . MET A 1 123 ? 9.489 7.993 32.650 1.00 32.07 109 MET A N 1
ATOM 859 C CA . MET A 1 123 ? 10.761 7.930 33.320 1.00 29.33 109 MET A CA 1
ATOM 860 C C . MET A 1 123 ? 11.797 7.280 32.407 1.00 26.36 109 MET A C 1
ATOM 861 O O . MET A 1 123 ? 12.992 7.578 32.512 1.00 25.92 109 MET A O 1
ATOM 866 N N . ALA A 1 124 ? 11.344 6.355 31.558 1.00 25.92 110 ALA A N 1
ATOM 867 C CA . ALA A 1 124 ? 12.173 5.750 30.511 1.00 27.44 110 ALA A CA 1
ATOM 868 C C . ALA A 1 124 ? 12.742 6.801 29.553 1.00 27.99 110 ALA A C 1
ATOM 869 O O . ALA A 1 124 ? 13.878 6.668 29.075 1.00 28.04 110 ALA A O 1
ATOM 871 N N . GLN A 1 125 ? 11.954 7.832 29.227 1.00 24.17 111 GLN A N 1
ATOM 872 C CA . GLN A 1 125 ? 12.463 8.949 28.427 1.00 24.27 111 GLN A CA 1
ATOM 873 C C . GLN A 1 125 ? 13.611 9.653 29.145 1.00 24.47 111 GLN A C 1
ATOM 874 O O . GLN A 1 125 ? 14.721 9.782 28.612 1.00 24.57 111 GLN A O 1
ATOM 880 N N . LEU A 1 126 ? 13.357 10.099 30.377 1.00 24.56 112 LEU A N 1
ATOM 881 C CA . LEU A 1 126 ? 14.341 10.889 31.111 1.00 25.07 112 LEU A CA 1
ATOM 882 C C . LEU A 1 126 ? 15.639 10.118 31.320 1.00 25.58 112 LEU A C 1
ATOM 883 O O . LEU A 1 126 ? 16.732 10.657 31.116 1.00 21.41 112 LEU A O 1
ATOM 888 N N . LYS A 1 127 ? 15.543 8.850 31.726 1.00 28.45 113 LYS A N 1
ATOM 889 C CA . LYS A 1 127 ? 16.756 8.068 31.937 1.00 23.89 113 LYS A CA 1
ATOM 890 C C . LYS A 1 127 ? 17.475 7.760 30.632 1.00 25.27 113 LYS A C 1
ATOM 891 O O . LYS A 1 127 ? 18.681 7.492 30.652 1.00 24.95 113 LYS A O 1
ATOM 897 N N . SER A 1 128 ? 16.768 7.805 29.505 1.00 22.10 114 SER A N 1
ATOM 898 C CA . SER A 1 128 ? 17.377 7.639 28.192 1.00 27.90 114 SER A CA 1
ATOM 899 C C . SER A 1 128 ? 18.038 8.911 27.679 1.00 19.90 114 SER A C 1
ATOM 900 O O . SER A 1 128 ? 18.589 8.899 26.573 1.00 25.24 114 SER A O 1
ATOM 903 N N . GLY A 1 129 ? 17.988 10.000 28.442 1.00 20.56 115 GLY A N 1
ATOM 904 C CA . GLY A 1 129 ? 18.543 11.268 28.018 1.00 23.15 115 GLY A CA 1
ATOM 905 C C . GLY A 1 129 ? 17.592 12.168 27.262 1.00 20.17 115 GLY A C 1
ATOM 906 O O . GLY A 1 129 ? 18.029 13.198 26.734 1.00 18.31 115 GLY A O 1
ATOM 907 N N . VAL A 1 130 ? 16.309 11.821 27.201 1.00 21.94 116 VAL A N 1
ATOM 908 C CA . VAL A 1 130 ? 15.326 12.607 26.462 1.00 16.52 116 VAL A CA 1
ATOM 909 C C . VAL A 1 130 ? 14.851 13.760 27.333 1.00 20.19 116 VAL A C 1
ATOM 910 O O . VAL A 1 130 ? 14.412 13.553 28.471 1.00 19.31 116 VAL A O 1
ATOM 914 N N . GLY A 1 131 ? 14.946 14.979 26.804 1.00 20.42 117 GLY A N 1
ATOM 915 C CA . GLY A 1 131 ? 14.502 16.159 27.521 1.00 23.16 117 GLY A CA 1
ATOM 916 C C . GLY A 1 131 ? 13.219 16.758 26.975 1.00 22.92 117 GLY A C 1
ATOM 917 O O . GLY A 1 131 ? 12.526 17.501 27.677 1.00 24.76 117 GLY A O 1
ATOM 918 N N . SER A 1 132 ? 12.893 16.448 25.720 1.00 20.50 118 SER A N 1
ATOM 919 C CA . SER A 1 132 ? 11.731 17.018 25.049 1.00 18.42 118 SER A CA 1
ATOM 920 C C . SER A 1 132 ? 11.008 15.925 24.278 1.00 21.41 118 SER A C 1
ATOM 921 O O . SER A 1 132 ? 11.646 15.046 23.691 1.00 16.92 118 SER A O 1
ATOM 924 N N . VAL A 1 133 ? 9.677 15.979 24.279 1.00 16.73 119 VAL A N 1
ATOM 925 C CA . VAL A 1 133 ? 8.858 14.953 23.647 1.00 16.70 119 VAL A CA 1
ATOM 926 C C . VAL A 1 133 ? 7.783 15.609 22.791 1.00 20.82 119 VAL A C 1
ATOM 927 O O . VAL A 1 133 ? 7.187 16.618 23.182 1.00 18.63 119 VAL A O 1
ATOM 931 N N . GLY A 1 134 ? 7.558 15.042 21.608 1.00 17.82 120 GLY A N 1
ATOM 932 C CA . GLY A 1 134 ? 6.370 15.325 20.827 1.00 20.10 120 GLY A CA 1
ATOM 933 C C . GLY A 1 134 ? 5.332 14.251 21.085 1.00 22.82 120 GLY A C 1
ATOM 934 O O . GLY A 1 134 ? 5.440 13.141 20.557 1.00 18.44 120 GLY A O 1
ATOM 935 N N . ALA A 1 135 ? 4.339 14.558 21.915 1.00 21.46 121 ALA A N 1
ATOM 936 C CA . ALA A 1 135 ? 3.375 13.572 22.389 1.00 21.29 121 ALA A CA 1
ATOM 937 C C . ALA A 1 135 ? 2.088 13.661 21.578 1.00 20.83 121 ALA A C 1
ATOM 938 O O . ALA A 1 135 ? 1.386 14.677 21.626 1.00 20.83 121 ALA A O 1
ATOM 940 N N . ILE A 1 136 ? 1.777 12.596 20.846 1.00 24.56 122 ILE A N 1
ATOM 941 C CA . ILE A 1 136 ? 0.505 12.499 20.140 1.00 22.66 122 ILE A CA 1
ATOM 942 C C . ILE A 1 136 ? -0.565 12.044 21.122 1.00 25.45 122 ILE A C 1
ATOM 943 O O . ILE A 1 136 ? -0.396 11.038 21.821 1.00 24.25 122 ILE A O 1
ATOM 948 N N . SER A 1 137 ? -1.675 12.776 21.171 1.00 23.26 123 SER A N 1
ATOM 949 C CA . SER A 1 137 ? -2.711 12.526 22.162 1.00 21.55 123 SER A CA 1
ATOM 950 C C . SER A 1 137 ? -4.081 12.615 21.511 1.00 28.60 123 SER A C 1
ATOM 951 O O . SER A 1 137 ? -4.361 13.567 20.776 1.00 23.89 123 SER A O 1
ATOM 954 N N . ASN A 1 138 ? -4.928 11.624 21.789 1.00 25.93 124 ASN A N 1
ATOM 955 C CA . ASN A 1 138 ? -6.312 11.624 21.331 1.00 25.73 124 ASN A CA 1
ATOM 956 C C . ASN A 1 138 ? -7.300 12.075 22.396 1.00 28.77 124 ASN A C 1
ATOM 957 O O . ASN A 1 138 ? -8.383 12.560 22.053 1.00 28.07 124 ASN A O 1
ATOM 962 N N . HIS A 1 139 ? -6.957 11.925 23.678 1.00 31.96 125 HIS A N 1
ATOM 963 C CA . HIS A 1 139 ? -7.880 12.225 24.764 1.00 31.69 125 HIS A CA 1
ATOM 964 C C . HIS A 1 139 ? -7.255 13.026 25.899 1.00 30.58 125 HIS A C 1
ATOM 965 O O . HIS A 1 139 ? -7.943 13.293 26.891 1.00 35.31 125 HIS A O 1
ATOM 972 N N . LEU A 1 140 ? -5.974 13.390 25.796 1.00 30.26 126 LEU A N 1
ATOM 973 C CA . LEU A 1 140 ? -5.277 14.202 26.800 1.00 28.49 126 LEU A CA 1
ATOM 974 C C . LEU A 1 140 ? -5.154 13.489 28.146 1.00 27.06 126 LEU A C 1
ATOM 975 O O . LEU A 1 140 ? -5.046 14.135 29.192 1.00 30.99 126 LEU A O 1
ATOM 980 N N . ILE A 1 141 ? -5.156 12.153 28.136 1.00 30.88 127 ILE A N 1
ATOM 981 C CA . ILE A 1 141 ? -5.055 11.398 29.381 1.00 30.85 127 ILE A CA 1
ATOM 982 C C . ILE A 1 141 ? -3.641 11.451 29.955 1.00 32.63 127 ILE A C 1
ATOM 983 O O . ILE A 1 141 ? -3.457 11.299 31.169 1.00 33.99 127 ILE A O 1
ATOM 988 N N . GLU A 1 142 ? -2.636 11.705 29.121 1.00 30.78 128 GLU A N 1
ATOM 989 C CA . GLU A 1 142 ? -1.252 11.758 29.572 1.00 33.62 128 GLU A CA 1
ATOM 990 C C . GLU A 1 142 ? -0.787 13.163 29.932 1.00 28.40 128 GLU A C 1
ATOM 991 O O . GLU A 1 142 ? 0.324 13.312 30.450 1.00 30.95 128 GLU A O 1
ATOM 997 N N . VAL A 1 143 ? -1.603 14.188 29.669 1.00 31.43 129 VAL A N 1
ATOM 998 C CA . VAL A 1 143 ? -1.143 15.571 29.793 1.00 32.74 129 VAL A CA 1
ATOM 999 C C . VAL A 1 143 ? -0.793 15.907 31.239 1.00 32.98 129 VAL A C 1
ATOM 1000 O O . VAL A 1 143 ? 0.214 16.572 31.508 1.00 29.39 129 VAL A O 1
ATOM 1004 N N . ASN A 1 144 ? -1.624 15.469 32.190 1.00 33.33 130 ASN A N 1
ATOM 1005 C CA . ASN A 1 144 ? -1.402 15.815 33.593 1.00 31.10 130 ASN A CA 1
ATOM 1006 C C . ASN A 1 144 ? -0.036 15.340 34.074 1.00 32.21 130 ASN A C 1
ATOM 1007 O O . ASN A 1 144 ? 0.719 16.101 34.691 1.00 32.31 130 ASN A O 1
ATOM 1012 N N . LEU A 1 145 ? 0.296 14.076 33.806 1.00 32.82 131 LEU A N 1
ATOM 1013 C CA . LEU A 1 145 ? 1.588 13.548 34.231 1.00 30.43 131 LEU A CA 1
ATOM 1014 C C . LEU A 1 145 ? 2.735 14.259 33.523 1.00 30.78 131 LEU A C 1
ATOM 1015 O O . LEU A 1 145 ? 3.779 14.526 34.129 1.00 30.94 131 LEU A O 1
ATOM 1020 N N . LEU A 1 146 ? 2.558 14.573 32.238 1.00 31.18 132 LEU A N 1
ATOM 1021 C CA . LEU A 1 146 ? 3.573 15.320 31.500 1.00 32.18 132 LEU A CA 1
ATOM 1022 C C . LEU A 1 146 ? 3.848 16.676 32.142 1.00 31.03 132 LEU A C 1
ATOM 1023 O O . LEU A 1 146 ? 5.007 17.086 32.276 1.00 27.09 132 LEU A O 1
ATOM 1028 N N . LYS A 1 147 ? 2.790 17.399 32.526 1.00 33.21 133 LYS A N 1
ATOM 1029 C CA . LYS A 1 147 ? 2.975 18.740 33.077 1.00 31.79 133 LYS A CA 1
ATOM 1030 C C . LYS A 1 147 ? 3.800 18.735 34.361 1.00 32.71 133 LYS A C 1
ATOM 1031 O O . LYS A 1 147 ? 4.680 19.587 34.535 1.00 31.69 133 LYS A O 1
ATOM 1037 N N . GLU A 1 148 ? 3.547 17.794 35.272 1.00 33.27 134 GLU A N 1
ATOM 1038 C CA . GLU A 1 148 ? 4.352 17.744 36.488 1.00 36.88 134 GLU A CA 1
ATOM 1039 C C . GLU A 1 148 ? 5.633 16.937 36.319 1.00 33.77 134 GLU A C 1
ATOM 1040 O O . GLU A 1 148 ? 6.326 16.683 37.309 1.00 37.52 134 GLU A O 1
ATOM 1046 N N A SER A 1 149 ? 5.957 16.526 35.100 0.23 30.74 135 SER A N 1
ATOM 1047 N N B SER A 1 149 ? 5.950 16.517 35.103 0.77 30.67 135 SER A N 1
ATOM 1048 C CA A SER A 1 149 ? 7.274 15.990 34.799 0.23 30.64 135 SER A CA 1
ATOM 1049 C CA B SER A 1 149 ? 7.275 15.997 34.816 0.77 30.62 135 SER A CA 1
ATOM 1050 C C A SER A 1 149 ? 8.189 17.111 34.327 0.23 29.73 135 SER A C 1
ATOM 1051 C C B SER A 1 149 ? 8.187 17.138 34.391 0.77 29.69 135 SER A C 1
ATOM 1052 O O A SER A 1 149 ? 7.724 18.129 33.808 0.23 30.17 135 SER A O 1
ATOM 1053 O O B SER A 1 149 ? 7.719 18.200 33.975 0.77 30.09 135 SER A O 1
ATOM 1058 N N . PRO A 1 150 ? 9.509 16.966 34.505 1.00 31.41 136 PRO A N 1
ATOM 1059 C CA . PRO A 1 150 ? 10.428 18.008 34.024 1.00 28.13 136 PRO A CA 1
ATOM 1060 C C . PRO A 1 150 ? 10.587 18.045 32.512 1.00 24.34 136 PRO A C 1
ATOM 1061 O O . PRO A 1 150 ? 11.332 18.892 32.009 1.00 26.54 136 PRO A O 1
ATOM 1065 N N . LEU A 1 151 ? 9.902 17.169 31.780 1.00 28.99 137 LEU A N 1
ATOM 1066 C CA . LEU A 1 151 ? 10.033 17.115 30.331 1.00 26.69 137 LEU A CA 1
ATOM 1067 C C . LEU A 1 151 ? 9.444 18.354 29.667 1.00 25.06 137 LEU A C 1
ATOM 1068 O O . LEU A 1 151 ? 8.409 18.876 30.093 1.00 26.68 137 LEU A O 1
ATOM 1073 N N . ASN A 1 152 ? 10.116 18.830 28.621 1.00 26.41 138 ASN A N 1
ATOM 1074 C CA . ASN A 1 152 ? 9.480 19.742 27.679 1.00 24.18 138 ASN A CA 1
ATOM 1075 C C . ASN A 1 152 ? 8.506 18.952 26.813 1.00 23.13 138 ASN A C 1
ATOM 1076 O O . ASN A 1 152 ? 8.868 17.918 26.245 1.00 21.42 138 ASN A O 1
ATOM 1081 N N . ALA A 1 153 ? 7.266 19.423 26.723 1.00 22.82 139 ALA A N 1
ATOM 1082 C CA . ALA A 1 153 ? 6.218 18.671 26.048 1.00 18.77 139 ALA A CA 1
ATOM 1083 C C . ALA A 1 153 ? 5.552 19.523 24.979 1.00 21.38 139 ALA A C 1
ATOM 1084 O O . ALA A 1 153 ? 5.101 20.639 25.259 1.00 23.33 139 ALA A O 1
ATOM 1086 N N . VAL A 1 154 ? 5.501 18.995 23.760 1.00 20.66 140 VAL A N 1
ATOM 1087 C CA . VAL A 1 154 ? 4.643 19.510 22.701 1.00 18.65 140 VAL A CA 1
ATOM 1088 C C . VAL A 1 154 ? 3.565 18.461 22.466 1.00 22.77 140 VAL A C 1
ATOM 1089 O O . VAL A 1 154 ? 3.833 17.401 21.885 1.00 19.37 140 VAL A O 1
ATOM 1093 N N . VAL A 1 155 ? 2.349 18.742 22.922 1.00 19.61 141 VAL A N 1
ATOM 1094 C CA . VAL A 1 155 ? 1.258 17.776 22.854 1.00 19.51 141 VAL A CA 1
ATOM 1095 C C . VAL A 1 155 ? 0.459 18.047 21.585 1.00 20.38 141 VAL A C 1
ATOM 1096 O O . VAL A 1 155 ? -0.161 19.106 21.441 1.00 20.91 141 VAL A O 1
ATOM 1100 N N . PHE A 1 156 ? 0.489 17.092 20.661 1.00 20.35 142 PHE A N 1
ATOM 1101 C CA . PHE A 1 156 ? -0.281 17.153 19.422 1.00 20.94 142 PHE A CA 1
ATOM 1102 C C . PHE A 1 156 ? -1.623 16.478 19.676 1.00 18.95 142 PHE A C 1
ATOM 1103 O O . PHE A 1 156 ? -1.708 15.249 19.737 1.00 18.25 142 PHE A O 1
ATOM 1111 N N . LEU A 1 157 ? -2.676 17.275 19.833 1.00 19.77 143 LEU A N 1
ATOM 1112 C CA . LEU A 1 157 ? -4.025 16.722 19.903 1.00 18.16 143 LEU A CA 1
ATOM 1113 C C . LEU A 1 157 ? -4.404 16.202 18.524 1.00 18.47 143 LEU A C 1
ATOM 1114 O O . LEU A 1 157 ? -4.552 16.983 17.578 1.00 18.22 143 LEU A O 1
ATOM 1119 N N . GLU A 1 158 ? -4.565 14.888 18.407 1.00 19.04 144 GLU A N 1
ATOM 1120 C CA . GLU A 1 158 ? -4.699 14.222 17.120 1.00 21.40 144 GLU A CA 1
ATOM 1121 C C . GLU A 1 158 ? -6.166 13.971 16.804 1.00 21.78 144 GLU A C 1
ATOM 1122 O O . GLU A 1 158 ? -6.893 13.390 17.618 1.00 18.24 144 GLU A O 1
ATOM 1128 N N . PHE A 1 159 ? -6.589 14.390 15.616 1.00 20.48 145 PHE A N 1
ATOM 1129 C CA . PHE A 1 159 ? -7.975 14.250 15.198 1.00 21.64 145 PHE A CA 1
ATOM 1130 C C . PHE A 1 159 ? -8.168 12.956 14.419 1.00 20.34 145 PHE A C 1
ATOM 1131 O O . PHE A 1 159 ? -7.365 12.621 13.542 1.00 21.18 145 PHE A O 1
ATOM 1139 N N . LEU A 1 160 ? -9.238 12.235 14.745 1.00 16.81 146 LEU A N 1
ATOM 1140 C CA . LEU A 1 160 ? -9.667 11.043 14.027 1.00 24.76 146 LEU A CA 1
ATOM 1141 C C . LEU A 1 160 ? -11.101 11.243 13.556 1.00 20.50 146 LEU A C 1
ATOM 1142 O O . LEU A 1 160 ? -11.939 11.742 14.311 1.00 23.25 146 LEU A O 1
ATOM 1147 N N . GLY A 1 161 ? -11.385 10.859 12.313 1.00 20.81 147 GLY A N 1
ATOM 1148 C CA . GLY A 1 161 ? -12.746 10.963 11.814 1.00 22.66 147 GLY A CA 1
ATOM 1149 C C . GLY A 1 161 ? -12.884 10.926 10.306 1.00 18.78 147 GLY A C 1
ATOM 1150 O O . GLY A 1 161 ? -12.502 11.877 9.618 1.00 22.06 147 GLY A O 1
ATOM 1151 N N . SER A 1 162 ? -13.446 9.839 9.778 1.00 20.85 148 SER A N 1
ATOM 1152 C CA . SER A 1 162 ? -13.573 9.644 8.339 1.00 18.25 148 SER A CA 1
ATOM 1153 C C . SER A 1 162 ? -14.934 10.057 7.793 1.00 18.74 148 SER A C 1
ATOM 1154 O O . SER A 1 162 ? -15.167 9.926 6.588 1.00 20.35 148 SER A O 1
ATOM 1157 N N . SER A 1 163 ? -15.832 10.552 8.639 1.00 23.14 149 SER A N 1
ATOM 1158 C CA . SER A 1 163 ? -17.141 11.024 8.207 1.00 22.57 149 SER A CA 1
ATOM 1159 C C . SER A 1 163 ? -17.386 12.398 8.810 1.00 21.69 149 SER A C 1
ATOM 1160 O O . SER A 1 163 ? -17.288 12.568 10.030 1.00 24.71 149 SER A O 1
ATOM 1163 N N . TYR A 1 164 ? -17.697 13.370 7.955 1.00 25.46 150 TYR A N 1
ATOM 1164 C CA . TYR A 1 164 ? -17.803 14.756 8.397 1.00 25.69 150 TYR A CA 1
ATOM 1165 C C . TYR A 1 164 ? -18.929 14.930 9.410 1.00 26.17 150 TYR A C 1
ATOM 1166 O O . TYR A 1 164 ? -20.047 14.449 9.209 1.00 29.28 150 TYR A O 1
ATOM 1175 N N . SER A 1 165 ? -18.625 15.631 10.500 1.00 26.90 151 SER A N 1
ATOM 1176 C CA . SER A 1 165 ? -19.612 15.950 11.525 1.00 31.05 151 SER A CA 1
ATOM 1177 C C . SER A 1 165 ? -19.226 17.276 12.160 1.00 29.63 151 SER A C 1
ATOM 1178 O O . SER A 1 165 ? -18.157 17.379 12.770 1.00 26.44 151 SER A O 1
ATOM 1181 N N . LEU A 1 166 ? -20.086 18.287 12.012 1.00 30.19 152 LEU A N 1
ATOM 1182 C CA . LEU A 1 166 ? -19.820 19.576 12.643 1.00 29.97 152 LEU A CA 1
ATOM 1183 C C . LEU A 1 166 ? -19.805 19.463 14.162 1.00 29.57 152 LEU A C 1
ATOM 1184 O O . LEU A 1 166 ? -19.064 20.192 14.831 1.00 31.17 152 LEU A O 1
ATOM 1189 N N . GLU A 1 167 ? -20.615 18.562 14.723 1.00 31.77 153 GLU A N 1
ATOM 1190 C CA . GLU A 1 167 ? -20.584 18.343 16.165 1.00 31.50 153 GLU A CA 1
ATOM 1191 C C . GLU A 1 167 ? -19.234 17.789 16.603 1.00 31.48 153 GLU A C 1
ATOM 1192 O O . GLU A 1 167 ? -18.689 18.200 17.634 1.00 26.63 153 GLU A O 1
ATOM 1198 N N . LYS A 1 168 ? -18.678 16.852 15.830 1.00 29.78 154 LYS A N 1
ATOM 1199 C CA . LYS A 1 168 ? -17.381 16.286 16.180 1.00 28.81 154 LYS A CA 1
ATOM 1200 C C . LYS A 1 168 ? -16.280 17.332 16.060 1.00 25.60 154 LYS A C 1
ATOM 1201 O O . LYS A 1 168 ? -15.323 17.328 16.842 1.00 33.78 154 LYS A O 1
ATOM 1207 N N . LEU A 1 169 ? -16.396 18.231 15.079 1.00 26.09 155 LEU A N 1
ATOM 1208 C CA . LEU A 1 169 ? -15.452 19.337 14.959 1.00 26.02 155 LEU A CA 1
ATOM 1209 C C . LEU A 1 169 ? -15.512 20.238 16.185 1.00 29.05 155 LEU A C 1
ATOM 1210 O O . LEU A 1 169 ? -14.478 20.627 16.740 1.00 28.40 155 LEU A O 1
ATOM 1215 N N . LYS A 1 170 ? -16.725 20.601 16.610 1.00 29.67 156 LYS A N 1
ATOM 1216 C CA . LYS A 1 170 ? -16.869 21.517 17.737 1.00 30.94 156 LYS A CA 1
ATOM 1217 C C . LYS A 1 170 ? -16.380 20.885 19.033 1.00 26.75 156 LYS A C 1
ATOM 1218 O O . LYS A 1 170 ? -15.754 21.560 19.861 1.00 27.62 156 LYS A O 1
ATOM 1224 N N . ALA A 1 171 ? -16.666 19.595 19.234 1.00 25.64 157 ALA A N 1
ATOM 1225 C CA . ALA A 1 171 ? -16.129 18.901 20.399 1.00 27.29 157 ALA A CA 1
ATOM 1226 C C . ALA A 1 171 ? -14.608 18.819 20.328 1.00 25.92 157 ALA A C 1
ATOM 1227 O O . ALA A 1 171 ? -13.931 18.912 21.355 1.00 24.33 157 ALA A O 1
ATOM 1229 N N . PHE A 1 172 ? -14.056 18.656 19.124 1.00 24.75 158 PHE A N 1
ATOM 1230 C CA . PHE A 1 172 ? -12.606 18.656 18.967 1.00 26.97 158 PHE A CA 1
ATOM 1231 C C . PHE A 1 172 ? -12.039 20.058 19.185 1.00 27.24 158 PHE A C 1
ATOM 1232 O O . PHE A 1 172 ? -11.009 20.213 19.848 1.00 28.32 158 PHE A O 1
ATOM 1240 N N . GLU A 1 173 ? -12.694 21.098 18.640 1.00 26.09 159 GLU A N 1
ATOM 1241 C CA . GLU A 1 173 ? -12.252 22.457 18.950 1.00 28.23 159 GLU A CA 1
ATOM 1242 C C . GLU A 1 173 ? -12.267 22.725 20.443 1.00 28.97 159 GLU A C 1
ATOM 1243 O O . GLU A 1 173 ? -11.428 23.471 20.975 1.00 26.81 159 GLU A O 1
ATOM 1249 N N . ALA A 1 174 ? -13.235 22.139 21.126 1.00 30.25 160 ALA A N 1
ATOM 1250 C CA . ALA A 1 174 ? -13.359 22.382 22.553 1.00 29.98 160 ALA A CA 1
ATOM 1251 C C . ALA A 1 174 ? -12.295 21.633 23.334 1.00 24.83 160 ALA A C 1
ATOM 1252 O O . ALA A 1 174 ? -11.785 22.134 24.345 1.00 27.36 160 ALA A O 1
ATOM 1254 N N . LYS A 1 175 ? -11.939 20.434 22.879 1.00 28.31 161 LYS A N 1
ATOM 1255 C CA . LYS A 1 175 ? -10.861 19.703 23.538 1.00 24.78 161 LYS A CA 1
ATOM 1256 C C . LYS A 1 175 ? -9.525 20.423 23.372 1.00 23.70 161 LYS A C 1
ATOM 1257 O O . LYS A 1 175 ? -8.702 20.444 24.296 1.00 23.12 161 LYS A O 1
ATOM 1263 N N . PHE A 1 176 ? -9.299 21.030 22.204 1.00 24.38 162 PHE A N 1
ATOM 1264 C CA . PHE A 1 176 ? -8.056 21.760 21.981 1.00 22.95 162 PHE A CA 1
ATOM 1265 C C . PHE A 1 176 ? -7.983 23.010 22.847 1.00 26.12 162 PHE A C 1
ATOM 1266 O O . PHE A 1 176 ? -6.909 23.354 23.353 1.00 23.81 162 PHE A O 1
ATOM 1274 N N . LYS A 1 177 ? -9.112 23.703 23.030 1.00 24.80 163 LYS A N 1
ATOM 1275 C CA . LYS A 1 177 ? -9.143 24.840 23.945 1.00 27.48 163 LYS A CA 1
ATOM 1276 C C . LYS A 1 177 ? -8.766 24.409 25.356 1.00 26.52 163 LYS A C 1
ATOM 1277 O O . LYS A 1 177 ? -8.090 25.145 26.085 1.00 25.25 163 LYS A O 1
ATOM 1283 N N . GLU A 1 178 ? -9.189 23.207 25.750 1.00 24.42 164 GLU A N 1
ATOM 1284 C CA . GLU A 1 178 ? -8.804 22.659 27.045 1.00 25.12 164 GLU A CA 1
ATOM 1285 C C . GLU A 1 178 ? -7.297 22.452 27.123 1.00 27.63 164 GLU A C 1
ATOM 1286 O O . GLU A 1 178 ? -6.677 22.713 28.160 1.00 26.25 164 GLU A O 1
ATOM 1292 N N . LEU A 1 179 ? -6.690 21.994 26.025 1.00 26.79 165 LEU A N 1
ATOM 1293 C CA . LEU A 1 179 ? -5.239 21.834 25.982 1.00 27.23 165 LEU A CA 1
ATOM 1294 C C . LEU A 1 179 ? -4.536 23.185 25.972 1.00 26.38 165 LEU A C 1
ATOM 1295 O O . LEU A 1 179 ? -3.507 23.361 26.636 1.00 24.64 165 LEU A O 1
ATOM 1300 N N . LYS A 1 180 ? -5.076 24.146 25.219 1.00 25.38 166 LYS A N 1
ATOM 1301 C CA . LYS A 1 180 ? -4.476 25.475 25.150 1.00 29.49 166 LYS A CA 1
ATOM 1302 C C . LYS A 1 180 ? -4.422 26.132 26.522 1.00 31.80 166 LYS A C 1
ATOM 1303 O O . LYS A 1 180 ? -3.462 26.841 26.841 1.00 31.49 166 LYS A O 1
ATOM 1309 N N . ASP A 1 181 ? -5.450 25.917 27.347 1.00 29.03 167 ASP A N 1
ATOM 1310 C CA . ASP A 1 181 ? -5.485 26.534 28.667 1.00 36.34 167 ASP A CA 1
ATOM 1311 C C . ASP A 1 181 ? -4.478 25.925 29.634 1.00 33.08 167 ASP A C 1
ATOM 1312 O O . ASP A 1 181 ? -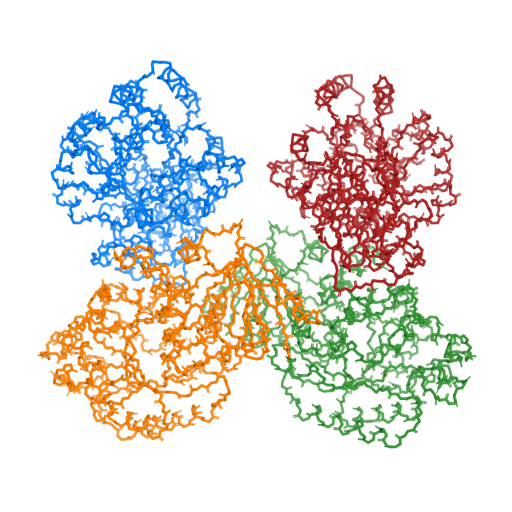4.287 26.470 30.726 1.00 29.36 167 ASP A O 1
ATOM 1317 N N . LEU A 1 182 ? -3.820 24.830 29.259 1.00 32.09 168 LEU A N 1
ATOM 1318 C CA . LEU A 1 182 ? -2.789 24.214 30.080 1.00 28.27 168 LEU A CA 1
ATOM 1319 C C . LEU A 1 182 ? -1.381 24.578 29.631 1.00 28.62 168 LEU A C 1
ATOM 1320 O O . LEU A 1 182 ? -0.412 24.127 30.250 1.00 33.14 168 LEU A O 1
ATOM 1325 N N . GLU A 1 183 ? -1.246 25.376 28.574 1.00 27.31 169 GLU A N 1
ATOM 1326 C CA . GLU A 1 183 ? 0.072 25.750 28.079 1.00 31.35 169 GLU A CA 1
ATOM 1327 C C . GLU A 1 183 ? 0.845 26.537 29.131 1.00 31.58 169 GLU A C 1
ATOM 1328 O O . GLU A 1 183 ? 0.281 27.357 29.859 1.00 26.64 169 GLU A O 1
ATOM 1334 N N . ASP A 1 184 ? 2.146 26.283 29.200 1.00 32.67 170 ASP A N 1
ATOM 1335 C CA . ASP A 1 184 ? 3.051 27.063 30.035 1.00 31.61 170 ASP A CA 1
ATOM 1336 C C . ASP A 1 184 ? 4.428 27.035 29.377 1.00 28.66 170 ASP A C 1
ATOM 1337 O O . ASP A 1 184 ? 4.550 26.758 28.181 1.00 28.22 170 ASP A O 1
ATOM 1342 N N . GLN A 1 185 ? 5.468 27.324 30.160 1.00 30.21 171 GLN A N 1
ATOM 1343 C CA . GLN A 1 185 ? 6.820 27.337 29.614 1.00 34.99 171 GLN A CA 1
ATOM 1344 C C . GLN A 1 185 ? 7.312 25.944 29.240 1.00 34.88 171 GLN A C 1
ATOM 1345 O O . GLN A 1 185 ? 8.289 25.827 28.493 1.00 31.04 171 GLN A O 1
ATOM 1351 N N . LYS A 1 186 ? 6.666 24.891 29.747 1.00 28.19 172 LYS A N 1
ATOM 1352 C CA . LYS A 1 186 ? 7.051 23.518 29.455 1.00 30.30 172 LYS A CA 1
ATOM 1353 C C . LYS A 1 186 ? 6.057 22.776 28.572 1.00 29.11 172 LYS A C 1
ATOM 1354 O O . LYS A 1 186 ? 6.355 21.654 28.147 1.00 26.92 172 LYS A O 1
ATOM 1360 N N . LEU A 1 187 ? 4.891 23.355 28.292 1.00 22.84 173 LEU A N 1
ATOM 1361 C CA . LEU A 1 187 ? 3.855 22.682 27.517 1.00 24.16 173 LEU A CA 1
ATOM 1362 C C . LEU A 1 187 ? 3.429 23.577 26.365 1.00 25.43 173 LEU A C 1
ATOM 1363 O O . LEU A 1 187 ? 2.939 24.690 26.588 1.00 27.06 173 LEU A O 1
ATOM 1368 N N . LYS A 1 188 ? 3.614 23.090 25.142 1.00 19.67 174 LYS A N 1
ATOM 1369 C CA . LYS A 1 188 ? 3.130 23.746 23.937 1.00 24.44 174 LYS A CA 1
ATOM 1370 C C . LYS A 1 188 ? 2.015 22.906 23.331 1.00 22.03 174 LYS A C 1
ATOM 1371 O O . LYS A 1 188 ? 2.167 21.691 23.168 1.00 18.97 174 LYS A O 1
ATOM 1377 N N . ALA A 1 189 ? 0.898 23.548 23.008 1.00 25.26 175 ALA A N 1
ATOM 1378 C CA . ALA A 1 189 ? -0.230 22.858 22.402 1.00 22.49 175 ALA A CA 1
ATOM 1379 C C . ALA A 1 189 ? -0.075 22.826 20.888 1.00 20.49 175 ALA A C 1
ATOM 1380 O O . ALA A 1 189 ? 0.294 23.826 20.266 1.00 24.91 175 ALA A O 1
ATOM 1382 N N . ALA A 1 190 ? -0.365 21.668 20.300 1.00 18.54 176 ALA A N 1
ATOM 1383 C CA . ALA A 1 190 ? -0.263 21.470 18.863 1.00 20.31 176 ALA A CA 1
ATOM 1384 C C . ALA A 1 190 ? -1.400 20.559 18.419 1.00 21.17 176 ALA A C 1
ATOM 1385 O O . ALA A 1 190 ? -2.186 20.072 19.236 1.00 19.32 176 ALA A O 1
ATOM 1387 N N . LEU A 1 191 ? -1.485 20.329 17.111 1.00 19.49 177 LEU A N 1
ATOM 1388 C CA . LEU A 1 191 ? -2.587 19.591 16.515 1.00 18.77 177 LEU A CA 1
ATOM 1389 C C . LEU A 1 191 ? -2.049 18.556 15.540 1.00 17.79 177 LEU A C 1
ATOM 1390 O O . LEU A 1 191 ? -0.946 18.689 15.004 1.00 19.97 177 LEU A O 1
ATOM 1395 N N . ALA A 1 192 ? -2.843 17.514 15.310 1.00 19.51 178 ALA A N 1
ATOM 1396 C CA . ALA A 1 192 ? -2.434 16.445 14.413 1.00 17.50 178 ALA A CA 1
ATOM 1397 C C . ALA A 1 192 ? -3.622 15.935 13.614 1.00 19.55 178 ALA A C 1
ATOM 1398 O O . ALA A 1 192 ? -4.734 15.814 14.137 1.00 23.41 178 ALA A O 1
ATOM 1400 N N . VAL A 1 193 ? -3.371 15.650 12.340 1.00 19.00 179 VAL A N 1
ATOM 1401 C CA . VAL A 1 193 ? -4.281 14.894 11.490 1.00 18.16 179 VAL A CA 1
ATOM 1402 C C . VAL A 1 193 ? -3.752 13.471 11.435 1.00 20.69 179 VAL A C 1
ATOM 1403 O O . VAL A 1 193 ? -2.579 13.257 11.109 1.00 18.06 179 VAL A O 1
ATOM 1407 N N . HIS A 1 194 ? -4.597 12.494 11.773 1.00 20.90 180 HIS A N 1
ATOM 1408 C CA . HIS A 1 194 ? -4.087 11.140 11.972 1.00 17.72 180 HIS A CA 1
ATOM 1409 C C . HIS A 1 194 ? -3.433 10.595 10.706 1.00 18.50 180 HIS A C 1
ATOM 1410 O O . HIS A 1 194 ? -2.234 10.299 10.692 1.00 22.85 180 HIS A O 1
ATOM 1417 N N . ALA A 1 195 ? -4.203 10.448 9.636 1.00 20.76 181 ALA A N 1
ATOM 1418 C CA . ALA A 1 195 ? -3.714 9.762 8.445 1.00 19.16 181 ALA A CA 1
ATOM 1419 C C . ALA A 1 195 ? -4.664 10.059 7.289 1.00 20.38 181 ALA A C 1
ATOM 1420 O O . ALA A 1 195 ? -5.802 10.482 7.510 1.00 19.89 181 ALA A O 1
ATOM 1422 N N . PRO A 1 196 ? -4.206 9.852 6.048 1.00 19.14 182 PRO A N 1
ATOM 1423 C CA . PRO A 1 196 ? -5.109 10.036 4.899 1.00 20.49 182 PRO A CA 1
ATOM 1424 C C . PRO A 1 196 ? -6.303 9.096 4.893 1.00 20.75 182 PRO A C 1
ATOM 1425 O O . PRO A 1 196 ? -7.358 9.465 4.363 1.00 20.57 182 PRO A O 1
ATOM 1429 N N . TYR A 1 197 ? -6.179 7.892 5.455 1.00 17.79 183 TYR A N 1
ATOM 1430 C CA . TYR A 1 197 ? -7.271 6.926 5.421 1.00 21.92 183 TYR A CA 1
ATOM 1431 C C . TYR A 1 197 ? -8.273 7.110 6.552 1.00 22.61 183 TYR A C 1
ATOM 1432 O O . TYR A 1 197 ? -9.338 6.481 6.521 1.00 20.32 183 TYR A O 1
ATOM 1441 N N . SER A 1 198 ? -7.966 7.945 7.544 1.00 19.11 184 SER A N 1
ATOM 1442 C CA . SER A 1 198 ? -8.782 8.040 8.744 1.00 23.04 184 SER A CA 1
ATOM 1443 C C . SER A 1 198 ? -9.410 9.407 8.976 1.00 20.87 184 SER A C 1
ATOM 1444 O O . SER A 1 198 ? -10.224 9.536 9.897 1.00 20.70 184 SER A O 1
ATOM 1447 N N . VAL A 1 199 ? -9.063 10.426 8.190 1.00 18.32 185 VAL A N 1
ATOM 1448 C CA . VAL A 1 199 ? -9.582 11.776 8.390 1.00 16.98 185 VAL A CA 1
ATOM 1449 C C . VAL A 1 199 ? -10.194 12.265 7.085 1.00 19.42 185 VAL A C 1
ATOM 1450 O O . VAL A 1 199 ? -9.499 12.362 6.067 1.00 17.64 185 VAL A O 1
ATOM 1454 N N . GLN A 1 200 ? -11.492 12.562 7.115 1.00 16.67 186 GLN A N 1
ATOM 1455 C CA . GLN A 1 200 ? -12.165 13.135 5.958 1.00 16.90 186 GLN A CA 1
ATOM 1456 C C . GLN A 1 200 ? -11.562 14.498 5.622 1.00 18.01 186 GLN A C 1
ATOM 1457 O O . GLN A 1 200 ? -11.085 15.223 6.499 1.00 16.45 186 GLN A O 1
ATOM 1463 N N . LYS A 1 201 ? -11.578 14.836 4.330 1.00 18.77 187 LYS A N 1
ATOM 1464 C CA . LYS A 1 201 ? -10.800 15.972 3.839 1.00 18.38 187 LYS A CA 1
ATOM 1465 C C . LYS A 1 201 ? -11.223 17.279 4.502 1.00 22.44 187 LYS A C 1
ATOM 1466 O O . LYS A 1 201 ? -10.380 18.051 4.974 1.00 17.24 187 LYS A O 1
ATOM 1472 N N . ASP A 1 202 ? -12.528 17.553 4.541 1.00 18.84 188 ASP A N 1
ATOM 1473 C CA . ASP A 1 202 ? -12.977 18.824 5.099 1.00 18.74 188 ASP A CA 1
ATOM 1474 C C . ASP A 1 202 ? -12.768 18.886 6.607 1.00 19.11 188 ASP A C 1
ATOM 1475 O O . ASP A 1 202 ? -12.590 19.976 7.162 1.00 18.69 188 ASP A O 1
ATOM 1480 N N . MET A 1 203 ? -12.762 17.735 7.281 1.00 18.28 189 MET A N 1
ATOM 1481 C CA . MET A 1 203 ? -12.384 17.713 8.690 1.00 19.75 189 MET A CA 1
ATOM 1482 C C . MET A 1 203 ? -10.911 18.063 8.864 1.00 20.95 189 MET A C 1
ATOM 1483 O O . MET A 1 203 ? -10.549 18.811 9.779 1.00 19.12 189 MET A O 1
ATOM 1488 N N . ALA A 1 204 ? -10.049 17.539 7.989 1.00 18.78 190 ALA A N 1
ATOM 1489 C CA . ALA A 1 204 ? -8.627 17.858 8.068 1.00 16.41 190 ALA A CA 1
ATOM 1490 C C . ALA A 1 204 ? -8.376 19.332 7.778 1.00 19.04 190 ALA A C 1
ATOM 1491 O O . ALA A 1 204 ? -7.583 19.979 8.471 1.00 19.59 190 ALA A O 1
ATOM 1493 N N . LEU A 1 205 ? -9.046 19.878 6.757 1.00 21.86 191 LEU A N 1
ATOM 1494 C CA . LEU A 1 205 ? -8.911 21.300 6.453 1.00 22.30 191 LEU A CA 1
ATOM 1495 C C . LEU A 1 205 ? -9.295 22.159 7.650 1.00 20.01 191 LEU A C 1
ATOM 1496 O O . LEU A 1 205 ? -8.676 23.200 7.904 1.00 22.65 191 LEU A O 1
ATOM 1501 N N . SER A 1 206 ? -10.317 21.739 8.398 1.00 21.13 192 SER A N 1
ATOM 1502 C CA . SER A 1 206 ? -10.727 22.491 9.579 1.00 22.32 192 SER A CA 1
ATOM 1503 C C . SER A 1 206 ? -9.662 22.437 10.667 1.00 21.93 192 SER A C 1
ATOM 1504 O O . SER A 1 206 ? -9.378 23.451 11.315 1.00 23.98 192 SER A O 1
ATOM 1507 N N . VAL A 1 207 ? -9.063 21.262 10.882 1.00 19.18 193 VAL A N 1
ATOM 1508 C CA . VAL A 1 207 ? -7.992 21.151 11.869 1.00 21.79 193 VAL A CA 1
ATOM 1509 C C . VAL A 1 207 ? -6.795 21.994 11.449 1.00 19.37 193 VAL A C 1
ATOM 1510 O O . VAL A 1 207 ? -6.195 22.700 12.269 1.00 16.62 193 VAL A O 1
ATOM 1514 N N . ILE A 1 208 ? -6.447 21.954 10.160 1.00 19.26 194 ILE A N 1
ATOM 1515 C CA . ILE A 1 208 ? -5.309 22.726 9.664 1.00 18.98 194 ILE A CA 1
ATOM 1516 C C . ILE A 1 208 ? -5.567 24.217 9.830 1.00 22.38 194 ILE A C 1
ATOM 1517 O O . ILE A 1 208 ? -4.666 24.984 10.192 1.00 22.11 194 ILE A O 1
ATOM 1522 N N . GLN A 1 209 ? -6.803 24.651 9.572 1.00 19.58 195 GLN A N 1
ATOM 1523 C CA . GLN A 1 209 ? -7.148 26.055 9.768 1.00 19.62 195 GLN A CA 1
ATOM 1524 C C . GLN A 1 209 ? -7.064 26.442 11.238 1.00 19.99 195 GLN A C 1
ATOM 1525 O O . GLN A 1 209 ? -6.581 27.531 11.571 1.00 22.82 195 GLN A O 1
ATOM 1531 N N . LEU A 1 210 ? -7.539 25.567 12.130 1.00 21.92 196 LEU A N 1
ATOM 1532 C CA . LEU A 1 210 ? -7.442 25.836 13.561 1.00 25.73 196 LEU A CA 1
ATOM 1533 C C . LEU A 1 210 ? -5.990 25.976 14.001 1.00 21.77 196 LEU A C 1
ATOM 1534 O O . LEU A 1 210 ? -5.669 26.809 14.857 1.00 23.04 196 LEU A O 1
ATOM 1539 N N . ALA A 1 211 ? -5.098 25.169 13.422 1.00 23.77 197 ALA A N 1
ATOM 1540 C CA . ALA A 1 211 ? -3.679 25.289 13.736 1.00 18.91 197 ALA A CA 1
ATOM 1541 C C . ALA A 1 211 ? -3.124 26.634 13.284 1.00 20.23 197 ALA A C 1
ATOM 1542 O O . ALA A 1 211 ? -2.340 27.263 14.003 1.00 22.72 197 ALA A O 1
ATOM 1544 N N . LYS A 1 212 ? -3.514 27.085 12.089 1.00 21.36 198 LYS A N 1
ATOM 1545 C CA . LYS A 1 212 ? -3.065 28.387 11.607 1.00 21.83 198 LYS A CA 1
ATOM 1546 C C . LYS A 1 212 ? -3.591 29.513 12.487 1.00 24.40 198 LYS A C 1
ATOM 1547 O O . LYS A 1 212 ? -2.847 30.439 12.832 1.00 30.43 198 LYS A O 1
ATOM 1553 N N . ASP A 1 213 ? -4.873 29.451 12.860 1.00 26.97 199 ASP A N 1
ATOM 1554 C CA . ASP A 1 213 ? -5.455 30.497 13.695 1.00 25.35 199 ASP A CA 1
ATOM 1555 C C . ASP A 1 213 ? -4.793 30.561 15.064 1.00 28.36 199 ASP A C 1
ATOM 1556 O O . ASP A 1 213 ? -4.709 31.640 15.661 1.00 32.85 199 ASP A O 1
ATOM 1561 N N . SER A 1 214 ? -4.315 29.429 15.574 1.00 23.61 200 SER A N 1
ATOM 1562 C CA . SER A 1 214 ? -3.685 29.368 16.885 1.00 21.91 200 SER A CA 1
ATOM 1563 C C . SER A 1 214 ? -2.166 29.289 16.802 1.00 26.14 200 SER A C 1
ATOM 1564 O O . SER A 1 214 ? -1.509 29.130 17.836 1.00 22.91 200 SER A O 1
ATOM 1567 N N . GLN A 1 215 ? -1.599 29.399 15.599 1.00 27.67 201 GLN A N 1
ATOM 1568 C CA . GLN A 1 215 ? -0.152 29.335 15.385 1.00 27.62 201 GLN A CA 1
ATOM 1569 C C . GLN A 1 215 ? 0.436 28.057 15.982 1.00 24.63 201 GLN A C 1
ATOM 1570 O O . GLN A 1 215 ? 1.459 28.071 16.672 1.00 22.23 201 GLN A O 1
ATOM 1576 N N . SER A 1 216 ? -0.226 26.937 15.704 1.00 22.71 202 SER A N 1
ATOM 1577 C CA . SER A 1 216 ? 0.147 25.639 16.244 1.00 20.70 202 SER A CA 1
ATOM 1578 C C . SER A 1 216 ? 0.917 24.821 15.214 1.00 17.78 202 SER A C 1
ATOM 1579 O O . SER A 1 216 ? 0.724 24.966 14.004 1.00 15.82 202 SER A O 1
ATOM 1582 N N . LEU A 1 217 ? 1.791 23.948 15.710 1.00 18.52 203 LEU A N 1
ATOM 1583 C CA . LEU A 1 217 ? 2.456 22.990 14.843 1.00 18.14 203 LEU A CA 1
ATOM 1584 C C . LEU A 1 217 ? 1.472 21.907 14.407 1.00 17.61 203 LEU A C 1
ATOM 1585 O O . LEU A 1 217 ? 0.413 21.712 15.009 1.00 20.96 203 LEU A O 1
ATOM 1590 N N A LEU A 1 218 ? 1.840 21.197 13.344 0.12 19.10 204 LEU A N 1
ATOM 1591 N N B LEU A 1 218 ? 1.831 21.195 13.340 0.88 19.07 204 LEU A N 1
ATOM 1592 C CA A LEU A 1 218 ? 1.041 20.109 12.805 0.12 19.56 204 LEU A CA 1
ATOM 1593 C CA B LEU A 1 218 ? 1.012 20.107 12.825 0.88 19.60 204 LEU A CA 1
ATOM 1594 C C A LEU A 1 218 ? 1.873 18.836 12.740 0.12 19.39 204 LEU A C 1
ATOM 1595 C C B LEU A 1 218 ? 1.853 18.846 12.686 0.88 19.55 204 LEU A C 1
ATOM 1596 O O A LEU A 1 218 ? 3.105 18.873 12.682 0.12 20.17 204 LEU A O 1
ATOM 1597 O O B LEU A 1 218 ? 3.075 18.905 12.530 0.88 20.34 204 LEU A O 1
ATOM 1606 N N . SER A 1 219 ? 1.178 17.702 12.750 1.00 18.59 205 SER A N 1
ATOM 1607 C CA . SER A 1 219 ? 1.821 16.407 12.596 1.00 19.57 205 SER A CA 1
ATOM 1608 C C . SER A 1 219 ? 0.825 15.467 11.936 1.00 19.65 205 SER A C 1
ATOM 1609 O O . SER A 1 219 ? -0.389 15.637 12.074 1.00 16.15 205 SER A O 1
ATOM 1612 N N . THR A 1 220 ? 1.344 14.483 11.208 1.00 19.71 206 THR A N 1
ATOM 1613 C CA . THR A 1 220 ? 0.481 13.538 10.514 1.00 18.20 206 THR A CA 1
ATOM 1614 C C . THR A 1 220 ? 1.272 12.283 10.175 1.00 18.58 206 THR A C 1
ATOM 1615 O O . THR A 1 220 ? 2.488 12.337 9.968 1.00 18.15 206 THR A O 1
ATOM 1619 N N . HIS A 1 221 ? 0.571 11.150 10.151 1.00 17.20 207 HIS A N 1
ATOM 1620 C CA . HIS A 1 221 ? 1.124 9.903 9.638 1.00 20.30 207 HIS A CA 1
ATOM 1621 C C . HIS A 1 221 ? 0.917 9.863 8.130 1.00 22.43 207 HIS A C 1
ATOM 1622 O O . HIS A 1 221 ? -0.190 10.121 7.647 1.00 21.55 207 HIS A O 1
ATOM 1629 N N . PHE A 1 222 ? 1.975 9.543 7.386 1.00 18.59 208 PHE A N 1
ATOM 1630 C CA . PHE A 1 222 ? 1.921 9.625 5.930 1.00 18.27 208 PHE A CA 1
ATOM 1631 C C . PHE A 1 222 ? 2.554 8.390 5.309 1.00 24.34 208 PHE A C 1
ATOM 1632 O O . PHE A 1 222 ? 3.725 8.099 5.567 1.00 17.90 208 PHE A O 1
ATOM 1640 N N . LEU A 1 223 ? 1.775 7.685 4.486 1.00 21.82 209 LEU A N 1
ATOM 1641 C CA . LEU A 1 223 ? 2.241 6.576 3.647 1.00 19.92 209 LEU A CA 1
ATOM 1642 C C . LEU A 1 223 ? 3.119 5.605 4.438 1.00 22.62 209 LEU A C 1
ATOM 1643 O O . LEU A 1 223 ? 4.279 5.339 4.110 1.00 19.82 209 LEU A O 1
ATOM 1648 N N . GLU A 1 224 ? 2.524 5.074 5.502 1.00 21.18 210 GLU A N 1
ATOM 1649 C CA . GLU A 1 224 ? 3.175 4.148 6.415 1.00 21.22 210 GLU A CA 1
ATOM 1650 C C . GLU A 1 224 ? 3.103 2.698 5.949 1.00 20.53 210 GLU A C 1
ATOM 1651 O O . GLU A 1 224 ? 3.832 1.853 6.479 1.00 20.01 210 GLU A O 1
ATOM 1657 N N . SER A 1 225 ? 2.262 2.389 4.965 1.00 21.42 211 SER A N 1
ATOM 1658 C CA . SER A 1 225 ? 2.065 1.007 4.560 1.00 24.03 211 SER A CA 1
ATOM 1659 C C . SER A 1 225 ? 1.775 0.944 3.070 1.00 24.12 211 SER A C 1
ATOM 1660 O O . SER A 1 225 ? 1.396 1.938 2.445 1.00 20.97 211 SER A O 1
ATOM 1663 N N . LEU A 1 226 ? 1.966 -0.252 2.508 1.00 19.11 212 LEU A N 1
ATOM 1664 C CA . LEU A 1 226 ? 1.531 -0.503 1.140 1.00 21.22 212 LEU A CA 1
ATOM 1665 C C . LEU A 1 226 ? 0.014 -0.424 1.028 1.00 22.77 212 LEU A C 1
ATOM 1666 O O . LEU A 1 226 ? -0.517 0.028 0.008 1.00 23.17 212 LEU A O 1
ATOM 1671 N N . GLU A 1 227 ? -0.698 -0.867 2.068 1.00 21.31 213 GLU A N 1
ATOM 1672 C CA . GLU A 1 227 ? -2.157 -0.805 2.053 1.00 24.40 213 GLU A CA 1
ATOM 1673 C C . GLU A 1 227 ? -2.643 0.631 1.908 1.00 21.32 213 GLU A C 1
ATOM 1674 O O . GLU A 1 227 ? -3.568 0.907 1.135 1.00 18.19 213 GLU A O 1
ATOM 1680 N N . GLU A 1 228 ? -2.027 1.560 2.641 1.00 22.24 214 GLU A N 1
ATOM 1681 C CA . GLU A 1 228 ? -2.402 2.965 2.515 1.00 22.53 214 GLU A CA 1
ATOM 1682 C C . GLU A 1 228 ? -2.055 3.507 1.134 1.00 23.65 214 GLU A C 1
ATOM 1683 O O . GLU A 1 228 ? -2.829 4.276 0.551 1.00 20.06 214 GLU A O 1
ATOM 1689 N N . LEU A 1 229 ? -0.905 3.106 0.587 1.00 20.97 215 LEU A N 1
ATOM 1690 C CA . LEU A 1 229 ? -0.503 3.595 -0.728 1.00 18.61 215 LEU A CA 1
ATOM 1691 C C . LEU A 1 229 ? -1.479 3.141 -1.807 1.00 21.03 215 LEU A C 1
ATOM 1692 O O . LEU A 1 229 ? -1.867 3.932 -2.675 1.00 24.94 215 LEU A O 1
ATOM 1697 N N . GLU A 1 230 ? -1.886 1.868 -1.769 1.00 25.33 216 GLU A N 1
ATOM 1698 C CA . GLU A 1 230 ? -2.838 1.365 -2.754 1.00 26.24 216 GLU A CA 1
ATOM 1699 C C . GLU A 1 230 ? -4.198 2.029 -2.594 1.00 24.84 216 GLU A C 1
ATOM 1700 O O . GLU A 1 230 ? -4.897 2.274 -3.584 1.00 26.88 216 GLU A O 1
ATOM 1706 N N . TRP A 1 231 ? -4.589 2.323 -1.353 1.00 22.71 217 TRP A N 1
ATOM 1707 C CA . TRP A 1 231 ? -5.847 3.019 -1.112 1.00 24.03 217 TRP A CA 1
ATOM 1708 C C . TRP A 1 231 ? -5.778 4.458 -1.606 1.00 26.20 217 TRP A C 1
ATOM 1709 O O . TRP A 1 231 ? -6.664 4.919 -2.335 1.00 28.24 217 TRP A O 1
ATOM 1720 N N . VAL A 1 232 ? -4.727 5.181 -1.216 1.00 25.01 218 VAL A N 1
ATOM 1721 C CA . VAL A 1 232 ? -4.620 6.594 -1.565 1.00 25.00 218 VAL A CA 1
ATOM 1722 C C . VAL A 1 232 ? -4.524 6.769 -3.075 1.00 25.74 218 VAL A C 1
ATOM 1723 O O . VAL A 1 232 ? -5.180 7.641 -3.658 1.00 25.67 218 VAL A O 1
ATOM 1727 N N . GLU A 1 233 ? -3.727 5.929 -3.737 1.00 23.10 219 GLU A N 1
ATOM 1728 C CA . GLU A 1 233 ? -3.468 6.132 -5.157 1.00 24.30 219 GLU A CA 1
ATOM 1729 C C . GLU A 1 233 ? -4.600 5.604 -6.033 1.00 28.58 219 GLU A C 1
ATOM 1730 O O . GLU A 1 233 ? -4.981 6.260 -7.009 1.00 28.69 219 GLU A O 1
ATOM 1736 N N . ASN A 1 234 ? -5.154 4.430 -5.709 1.00 25.70 220 ASN A N 1
ATOM 1737 C CA . ASN A 1 234 ? -6.066 3.751 -6.621 1.00 28.67 220 ASN A CA 1
ATOM 1738 C C . ASN A 1 234 ? -7.358 3.265 -5.971 1.00 31.74 220 ASN A C 1
ATOM 1739 O O . ASN A 1 234 ? -8.141 2.575 -6.637 1.00 31.02 220 ASN A O 1
ATOM 1744 N N . SER A 1 235 ? -7.604 3.596 -4.701 1.00 25.85 221 SER A N 1
ATOM 1745 C CA . SER A 1 235 ? -8.821 3.176 -3.999 1.00 26.45 221 SER A CA 1
ATOM 1746 C C . SER A 1 235 ? -9.007 1.661 -4.060 1.00 25.98 221 SER A C 1
ATOM 1747 O O . SER A 1 235 ? -10.117 1.153 -4.234 1.00 28.45 221 SER A O 1
ATOM 1750 N N . LYS A 1 236 ? -7.908 0.927 -3.914 1.00 29.12 222 LYS A N 1
ATOM 1751 C CA . LYS A 1 236 ? -7.945 -0.527 -3.927 1.00 27.04 222 LYS A CA 1
ATOM 1752 C C . LYS A 1 236 ? -7.144 -1.072 -2.753 1.00 31.35 222 LYS A C 1
ATOM 1753 O O . LYS A 1 236 ? -6.432 -0.340 -2.059 1.00 26.68 222 LYS A O 1
ATOM 1759 N N . GLY A 1 237 ? -7.273 -2.373 -2.537 1.00 27.34 223 GLY A N 1
ATOM 1760 C CA . GLY A 1 237 ? -6.545 -3.049 -1.489 1.00 23.06 223 GLY A CA 1
ATOM 1761 C C . GLY A 1 237 ? -7.358 -3.277 -0.231 1.00 27.24 223 GLY A C 1
ATOM 1762 O O . GLY A 1 237 ? -8.592 -3.293 -0.227 1.00 28.44 223 GLY A O 1
ATOM 1763 N N . TRP A 1 238 ? -6.621 -3.449 0.870 1.00 22.53 224 TRP A N 1
ATOM 1764 C CA . TRP A 1 238 ? -7.220 -3.842 2.143 1.00 26.14 224 TRP A CA 1
ATOM 1765 C C . TRP A 1 238 ? -8.243 -2.822 2.636 1.00 25.44 224 TRP A C 1
ATOM 1766 O O . TRP A 1 238 ? -9.256 -3.192 3.240 1.00 26.69 224 TRP A O 1
ATOM 1777 N N . PHE A 1 239 ? -8.000 -1.535 2.388 1.00 25.59 225 PHE A N 1
ATOM 1778 C CA . PHE A 1 239 ? -8.884 -0.489 2.898 1.00 20.92 225 PHE A CA 1
ATOM 1779 C C . PHE A 1 239 ? -10.244 -0.453 2.204 1.00 23.25 225 PHE A C 1
ATOM 1780 O O . PHE A 1 239 ? -11.074 0.390 2.570 1.00 22.76 225 PHE A O 1
ATOM 1788 N N . GLU A 1 240 ? -10.486 -1.323 1.219 1.00 22.48 226 GLU A N 1
ATOM 1789 C CA . GLU A 1 240 ? -11.786 -1.358 0.549 1.00 31.87 226 GLU A CA 1
ATOM 1790 C C . GLU A 1 240 ? -12.920 -1.600 1.538 1.00 28.86 226 GLU A C 1
ATOM 1791 O O . GLU A 1 240 ? -13.984 -0.977 1.439 1.00 30.29 226 GLU A O 1
ATOM 1797 N N . ASN A 1 241 ? -12.715 -2.504 2.492 1.00 29.61 227 ASN A N 1
ATOM 1798 C CA . ASN A 1 241 ? -13.736 -2.871 3.463 1.00 27.24 227 ASN A CA 1
ATOM 1799 C C . ASN A 1 241 ? -13.486 -2.270 4.837 1.00 26.73 227 ASN A C 1
ATOM 1800 O O . ASN A 1 241 ? -14.229 -2.574 5.772 1.00 24.00 227 ASN A O 1
ATOM 1805 N N . PHE A 1 242 ? -12.462 -1.422 4.973 1.00 23.75 228 PHE A N 1
ATOM 1806 C CA . PHE A 1 242 ? -12.065 -0.914 6.283 1.00 23.88 228 PHE A CA 1
ATOM 1807 C C . PHE A 1 242 ? -13.175 -0.091 6.930 1.00 25.99 228 PHE A C 1
ATOM 1808 O O . PHE A 1 242 ? -13.404 -0.186 8.141 1.00 27.52 228 PHE A O 1
ATOM 1816 N N . TYR A 1 243 ? -13.870 0.725 6.141 1.00 18.63 229 TYR A N 1
ATOM 1817 C CA . TYR A 1 243 ? -14.836 1.657 6.712 1.00 22.73 229 TYR A CA 1
ATOM 1818 C C . TYR A 1 243 ? -16.120 0.947 7.128 1.00 24.03 229 TYR A C 1
ATOM 1819 O O . TYR A 1 243 ? -16.703 1.276 8.167 1.00 25.62 229 TYR A O 1
ATOM 1828 N N . GLN A 1 244 ? -16.560 -0.044 6.352 1.00 23.72 230 GLN A N 1
ATOM 1829 C CA . GLN A 1 244 ? -17.733 -0.816 6.747 1.00 26.69 230 GLN A CA 1
ATOM 1830 C C . GLN A 1 244 ? -17.399 -1.755 7.899 1.00 25.95 230 GLN A C 1
ATOM 1831 O O . GLN A 1 244 ? -18.137 -1.833 8.888 1.00 24.45 230 GLN A O 1
ATOM 1837 N N . ARG A 1 245 ? -16.275 -2.465 7.786 1.00 28.08 231 ARG A N 1
ATOM 1838 C CA . ARG A 1 245 ? -15.920 -3.492 8.761 1.00 27.45 231 ARG A CA 1
ATOM 1839 C C . ARG A 1 245 ? -15.637 -2.894 10.136 1.00 25.25 231 ARG A C 1
ATOM 1840 O O . ARG A 1 245 ? -16.128 -3.397 11.154 1.00 26.67 231 ARG A O 1
ATOM 1848 N N . PHE A 1 246 ? -14.848 -1.822 10.191 1.00 25.34 232 PHE A N 1
ATOM 1849 C CA . PHE A 1 246 ? -14.365 -1.307 11.467 1.00 27.05 232 PHE A CA 1
ATOM 1850 C C . PHE A 1 246 ? -15.113 -0.079 11.963 1.00 23.41 232 PHE A C 1
ATOM 1851 O O . PHE A 1 246 ? -15.242 0.101 13.178 1.00 23.85 232 PHE A O 1
ATOM 1859 N N . LEU A 1 247 ? -15.598 0.775 11.065 1.00 25.14 233 LEU A N 1
ATOM 1860 C CA . LEU A 1 247 ? -16.187 2.043 11.463 1.00 28.48 233 LEU A CA 1
ATOM 1861 C C . LEU A 1 247 ? -17.688 2.127 11.228 1.00 28.73 233 LEU A C 1
ATOM 1862 O O . LEU A 1 247 ? -18.304 3.111 11.655 1.00 29.68 233 LEU A O 1
ATOM 1867 N N . LYS A 1 248 ? -18.288 1.129 10.576 1.00 28.34 234 LYS A N 1
ATOM 1868 C CA . LYS A 1 248 ? -19.708 1.156 10.222 1.00 34.48 234 LYS A CA 1
ATOM 1869 C C . LYS A 1 248 ? -20.043 2.411 9.416 1.00 33.99 234 LYS A C 1
ATOM 1870 O O . LYS A 1 248 ? -21.030 3.103 9.674 1.00 35.30 234 LYS A O 1
ATOM 1872 N N . GLU A 1 249 ? -19.193 2.708 8.437 1.00 30.35 235 GLU A N 1
ATOM 1873 C CA . GLU A 1 249 ? -19.358 3.854 7.555 1.00 29.53 235 GLU A CA 1
ATOM 1874 C C . GLU A 1 249 ? -19.448 3.372 6.114 1.00 27.38 235 GLU A C 1
ATOM 1875 O O . GLU A 1 249 ? -18.714 2.467 5.705 1.00 25.61 235 GLU A O 1
ATOM 1881 N N . SER A 1 250 ? -20.353 3.979 5.345 1.00 26.63 236 SER A N 1
ATOM 1882 C CA . SER A 1 250 ? -20.553 3.606 3.944 1.00 33.08 236 SER A CA 1
ATOM 1883 C C . SER A 1 250 ? -19.626 4.450 3.073 1.00 32.16 236 SER A C 1
ATOM 1884 O O . SER A 1 250 ? -20.029 5.419 2.426 1.00 30.98 236 SER A O 1
ATOM 1887 N N . ASN A 1 251 ? -18.352 4.060 3.059 1.00 32.13 237 ASN A N 1
ATOM 1888 C CA . ASN A 1 251 ? -17.344 4.705 2.227 1.00 31.94 237 ASN A CA 1
ATOM 1889 C C . ASN A 1 251 ? -16.480 3.637 1.574 1.00 28.50 237 ASN A C 1
ATOM 1890 O O . ASN A 1 251 ? -15.899 2.796 2.267 1.00 30.88 237 ASN A O 1
ATOM 1895 N N . PHE A 1 252 ? -16.384 3.686 0.243 1.00 28.21 238 PHE A N 1
ATOM 1896 C CA . PHE A 1 252 ? -15.683 2.669 -0.530 1.00 31.82 238 PHE A CA 1
ATOM 1897 C C . PHE A 1 252 ? -14.602 3.266 -1.428 1.00 29.31 238 PHE A C 1
ATOM 1898 O O . PHE A 1 252 ? -13.911 2.518 -2.128 1.00 34.65 238 PHE A O 1
ATOM 1906 N N A THR A 1 253 ? -14.424 4.583 -1.415 0.22 29.87 239 THR A N 1
ATOM 1907 N N B THR A 1 253 ? -14.423 4.582 -1.418 0.78 29.89 239 THR A N 1
ATOM 1908 C CA A THR A 1 253 ? -13.368 5.242 -2.165 0.22 29.66 239 THR A CA 1
ATOM 1909 C CA B THR A 1 253 ? -13.355 5.228 -2.162 0.78 29.73 239 THR A CA 1
ATOM 1910 C C A THR A 1 253 ? -12.481 6.030 -1.211 0.22 27.26 239 THR A C 1
ATOM 1911 C C B THR A 1 253 ? -12.474 6.020 -1.207 0.78 27.20 239 THR A C 1
ATOM 1912 O O A THR A 1 253 ? -12.871 6.346 -0.083 0.22 27.60 239 THR A O 1
ATOM 1913 O O B THR A 1 253 ? -12.865 6.333 -0.078 0.78 27.59 239 THR A O 1
ATOM 1920 N N . SER A 1 254 ? -11.272 6.337 -1.676 1.00 25.84 240 SER A N 1
ATOM 1921 C CA . SER A 1 254 ? -10.317 7.064 -0.853 1.00 24.31 240 SER A CA 1
ATOM 1922 C C . SER A 1 254 ? -10.861 8.434 -0.471 1.00 25.86 240 SER A C 1
ATOM 1923 O O . SER A 1 254 ? -11.608 9.066 -1.224 1.00 24.35 240 SER A O 1
ATOM 1926 N N . LEU A 1 255 ? -10.502 8.878 0.734 1.00 22.54 241 LEU A N 1
ATOM 1927 C CA . LEU A 1 255 ? -10.837 10.229 1.161 1.00 24.41 241 LEU A CA 1
ATOM 1928 C C . LEU A 1 255 ? -10.032 11.286 0.418 1.00 25.25 241 LEU A C 1
ATOM 1929 O O . LEU A 1 255 ? -10.363 12.473 0.511 1.00 22.33 241 LEU A O 1
ATOM 1934 N N . TYR A 1 256 ? -8.990 10.884 -0.307 1.00 25.68 242 TYR A N 1
ATOM 1935 C CA . TYR A 1 256 ? -8.132 11.806 -1.039 1.00 28.17 242 TYR A CA 1
ATOM 1936 C C . TYR A 1 256 ? -7.746 11.162 -2.360 1.00 29.89 242 TYR A C 1
ATOM 1937 O O . TYR A 1 256 ? -7.313 10.006 -2.383 1.00 31.07 242 TYR A O 1
ATOM 1946 N N . GLU A 1 257 ? -7.903 11.905 -3.454 1.00 33.70 243 GLU A N 1
ATOM 1947 C CA . GLU A 1 257 ? -7.557 11.405 -4.785 1.00 32.89 243 GLU A CA 1
ATOM 1948 C C . GLU A 1 257 ? -6.074 11.657 -5.025 1.00 29.38 243 GLU A C 1
ATOM 1949 O O . GLU A 1 257 ? -5.675 12.678 -5.585 1.00 35.68 243 GLU A O 1
ATOM 1955 N N . GLY A 1 258 ? -5.251 10.710 -4.592 1.00 31.20 244 GLY A N 1
ATOM 1956 C CA . GLY A 1 258 ? -3.819 10.786 -4.783 1.00 30.01 244 GLY A CA 1
ATOM 1957 C C . GLY A 1 258 ? -3.101 11.404 -3.595 1.00 26.66 244 GLY A C 1
ATOM 1958 O O . GLY A 1 258 ? -3.677 12.125 -2.781 1.00 27.05 244 GLY A O 1
ATOM 1959 N N . ALA A 1 259 ? -1.804 11.109 -3.509 1.00 27.24 245 ALA A N 1
ATOM 1960 C CA . ALA A 1 259 ? -1.001 11.620 -2.403 1.00 26.09 245 ALA A CA 1
ATOM 1961 C C . ALA A 1 259 ? -0.912 13.141 -2.436 1.00 22.68 245 ALA A C 1
ATOM 1962 O O . ALA A 1 259 ? -0.920 13.792 -1.384 1.00 22.31 245 ALA A O 1
ATOM 1964 N N . ASN A 1 260 ? -0.833 13.727 -3.634 1.00 23.90 246 ASN A N 1
ATOM 1965 C CA . ASN A 1 260 ? -0.693 15.177 -3.743 1.00 24.89 246 ASN A CA 1
ATOM 1966 C C . ASN A 1 260 ? -1.905 15.905 -3.179 1.00 23.91 246 ASN A C 1
ATOM 1967 O O . ASN A 1 260 ? -1.763 16.989 -2.603 1.00 23.20 246 ASN A O 1
ATOM 1972 N N . ASP A 1 261 ? -3.098 15.326 -3.330 1.00 24.80 247 ASP A N 1
ATOM 1973 C CA . ASP A 1 261 ? -4.297 15.925 -2.751 1.00 26.31 247 ASP A CA 1
ATOM 1974 C C . ASP A 1 261 ? -4.168 16.056 -1.238 1.00 25.59 247 ASP A C 1
ATOM 1975 O O . ASP A 1 261 ? -4.588 17.062 -0.654 1.00 27.06 247 ASP A O 1
ATOM 1980 N N . TYR A 1 262 ? -3.580 15.050 -0.589 1.00 21.16 248 TYR A N 1
ATOM 1981 C CA . TYR A 1 262 ? -3.384 15.107 0.856 1.00 20.07 248 TYR A CA 1
ATOM 1982 C C . TYR A 1 262 ? -2.262 16.071 1.221 1.00 22.46 248 TYR A C 1
ATOM 1983 O O . TYR A 1 262 ? -2.417 16.908 2.119 1.00 22.52 248 TYR A O 1
ATOM 1992 N N . ILE A 1 263 ? -1.121 15.962 0.534 1.00 18.64 249 ILE A N 1
ATOM 1993 C CA . ILE A 1 263 ? 0.038 16.798 0.845 1.00 20.61 249 ILE A CA 1
ATOM 1994 C C . ILE A 1 263 ? -0.310 18.276 0.716 1.00 21.46 249 ILE A C 1
ATOM 1995 O O . ILE A 1 263 ? 0.060 19.092 1.570 1.00 22.83 249 ILE A O 1
ATOM 2000 N N . ASP A 1 264 ? -1.031 18.642 -0.347 1.00 23.15 250 ASP A N 1
ATOM 2001 C CA . ASP A 1 264 ? -1.294 20.050 -0.628 1.00 21.51 250 ASP A CA 1
ATOM 2002 C C . ASP A 1 264 ? -2.097 20.734 0.471 1.00 23.82 250 ASP A C 1
ATOM 2003 O O . ASP A 1 264 ? -2.020 21.960 0.598 1.00 20.60 250 ASP A O 1
ATOM 2008 N N . MET A 1 265 ? -2.860 19.975 1.266 1.00 20.59 251 MET A N 1
ATOM 2009 C CA . MET A 1 265 ? -3.583 20.571 2.387 1.00 20.65 251 MET A CA 1
ATOM 2010 C C . MET A 1 265 ? -2.645 21.285 3.350 1.00 20.13 251 MET A C 1
ATOM 2011 O O . MET A 1 265 ? -3.036 22.277 3.975 1.00 18.21 251 MET A O 1
ATOM 2016 N N . PHE A 1 266 ? -1.418 20.788 3.498 1.00 18.71 252 PHE A N 1
ATOM 2017 C CA . PHE A 1 266 ? -0.452 21.331 4.440 1.00 19.89 252 PHE A CA 1
ATOM 2018 C C . PHE A 1 266 ? 0.475 22.359 3.801 1.00 19.93 252 PHE A C 1
ATOM 2019 O O . PHE A 1 266 ? 1.528 22.666 4.370 1.00 19.11 252 PHE A O 1
ATOM 2027 N N . LYS A 1 267 ? 0.100 22.891 2.640 1.00 21.00 253 LYS A N 1
ATOM 2028 C CA . LYS A 1 267 ? 0.916 23.882 1.950 1.00 24.52 253 LYS A CA 1
ATOM 2029 C C . LYS A 1 267 ? 1.209 25.074 2.853 1.00 21.22 253 LYS A C 1
ATOM 2030 O O . LYS A 1 267 ? 0.308 25.614 3.502 1.00 23.83 253 LYS A O 1
ATOM 2036 N N . ASP A 1 268 ? 2.478 25.477 2.888 1.00 24.97 254 ASP A N 1
ATOM 2037 C CA . ASP A 1 268 ? 2.951 26.614 3.678 1.00 27.84 254 ASP A CA 1
ATOM 2038 C C . ASP A 1 268 ? 2.569 26.468 5.152 1.00 26.90 254 ASP A C 1
ATOM 2039 O O . ASP A 1 268 ? 1.912 27.324 5.746 1.00 25.94 254 ASP A O 1
ATOM 2044 N N . THR A 1 269 ? 3.009 25.357 5.742 1.00 22.72 255 THR A N 1
ATOM 2045 C CA . THR A 1 269 ? 2.784 25.075 7.152 1.00 20.59 255 THR A CA 1
ATOM 2046 C C . THR A 1 269 ? 4.068 24.525 7.760 1.00 23.72 255 THR A C 1
ATOM 2047 O O . THR A 1 269 ? 5.033 24.218 7.059 1.00 23.13 255 THR A O 1
ATOM 2051 N N . HIS A 1 270 ? 4.069 24.416 9.088 1.00 21.11 256 HIS A N 1
ATOM 2052 C CA . HIS A 1 270 ? 5.105 23.702 9.836 1.00 22.25 256 HIS A CA 1
ATOM 2053 C C . HIS A 1 270 ? 4.495 22.367 10.253 1.00 17.91 256 HIS A C 1
ATOM 2054 O O . HIS A 1 270 ? 3.833 22.265 11.287 1.00 17.37 256 HIS A O 1
ATOM 2061 N N . THR A 1 271 ? 4.723 21.331 9.445 1.00 18.35 257 THR A N 1
ATOM 2062 C CA . THR A 1 271 ? 4.061 20.043 9.629 1.00 19.71 257 THR A CA 1
ATOM 2063 C C . THR A 1 271 ? 5.084 18.918 9.691 1.00 17.71 257 THR A C 1
ATOM 2064 O O . THR A 1 271 ? 5.960 18.819 8.826 1.00 21.01 257 THR A O 1
ATOM 2068 N N . LEU A 1 272 ? 4.961 18.070 10.709 1.00 15.18 258 LEU A N 1
ATOM 2069 C CA . LEU A 1 272 ? 5.755 16.854 10.816 1.00 18.34 258 LEU A CA 1
ATOM 2070 C C . LEU A 1 272 ? 5.071 15.731 10.045 1.00 22.80 258 LEU A C 1
ATOM 2071 O O . LEU A 1 272 ? 3.883 15.461 10.252 1.00 17.82 258 LEU A O 1
ATOM 2076 N N . PHE A 1 273 ? 5.820 15.085 9.157 1.00 19.94 259 PHE A N 1
ATOM 2077 C CA . PHE A 1 273 ? 5.346 13.930 8.403 1.00 18.28 259 PHE A CA 1
ATOM 2078 C C . PHE A 1 273 ? 6.057 12.693 8.932 1.00 18.09 259 PHE A C 1
ATOM 2079 O O . PHE A 1 273 ? 7.286 12.600 8.845 1.00 18.76 259 PHE A O 1
ATOM 2087 N N . VAL A 1 274 ? 5.288 11.756 9.490 1.00 13.73 260 VAL A N 1
ATOM 2088 C CA . VAL A 1 274 ? 5.827 10.595 10.190 1.00 17.68 260 VAL A CA 1
ATOM 2089 C C . VAL A 1 274 ? 5.776 9.375 9.280 1.00 21.08 260 VAL A C 1
ATOM 2090 O O . VAL A 1 274 ? 4.807 9.186 8.530 1.00 19.76 260 VAL A O 1
ATOM 2094 N N . HIS A 1 275 ? 6.832 8.552 9.350 1.00 17.52 261 HIS A N 1
ATOM 2095 C CA . HIS A 1 275 ? 6.982 7.264 8.667 1.00 18.42 261 HIS A CA 1
ATOM 2096 C C . HIS A 1 275 ? 7.441 7.444 7.221 1.00 20.40 261 HIS A C 1
ATOM 2097 O O . HIS A 1 275 ? 8.648 7.447 6.957 1.00 18.80 261 HIS A O 1
ATOM 2104 N N . ASN A 1 276 ? 6.505 7.569 6.278 1.00 15.73 262 ASN A N 1
ATOM 2105 C CA . ASN A 1 276 ? 6.761 7.958 4.889 1.00 16.24 262 ASN A CA 1
ATOM 2106 C C . ASN A 1 276 ? 7.487 6.910 4.050 1.00 17.01 262 ASN A C 1
ATOM 2107 O O . ASN A 1 276 ? 7.944 7.241 2.947 1.00 20.10 262 ASN A O 1
ATOM 2112 N N . GLN A 1 277 ? 7.610 5.660 4.511 1.00 20.20 263 GLN A N 1
ATOM 2113 C CA . GLN A 1 277 ? 8.442 4.703 3.779 1.00 19.56 263 GLN A CA 1
ATOM 2114 C C . GLN A 1 277 ? 7.895 4.381 2.395 1.00 23.87 263 GLN A C 1
ATOM 2115 O O . GLN A 1 277 ? 8.662 3.950 1.526 1.00 20.16 263 GLN A O 1
ATOM 2121 N N . PHE A 1 278 ? 6.595 4.563 2.170 1.00 18.70 264 PHE A N 1
ATOM 2122 C CA . PHE A 1 278 ? 5.987 4.281 0.878 1.00 21.92 264 PHE A CA 1
ATOM 2123 C C . PHE A 1 278 ? 5.711 5.545 0.075 1.00 21.15 264 PHE A C 1
ATOM 2124 O O . PHE A 1 278 ? 4.963 5.496 -0.908 1.00 22.19 264 PHE A O 1
ATOM 2132 N N . ALA A 1 279 ? 6.293 6.671 0.473 1.00 21.27 265 ALA A N 1
ATOM 2133 C CA . ALA A 1 279 ? 6.240 7.881 -0.330 1.00 17.74 265 ALA A CA 1
ATOM 2134 C C . ALA A 1 279 ? 7.296 7.810 -1.424 1.00 23.11 265 ALA A C 1
ATOM 2135 O O . ALA A 1 279 ? 8.477 7.578 -1.145 1.00 22.01 265 ALA A O 1
ATOM 2137 N N . SER A 1 280 ? 6.867 7.993 -2.670 1.00 23.00 266 SER A N 1
ATOM 2138 C CA . SER A 1 280 ? 7.804 8.025 -3.779 1.00 22.47 266 SER A CA 1
ATOM 2139 C C . SER A 1 280 ? 8.678 9.276 -3.694 1.00 20.67 266 SER A C 1
ATOM 2140 O O . SER A 1 280 ? 8.456 10.172 -2.874 1.00 17.73 266 SER A O 1
ATOM 2143 N N . LEU A 1 281 ? 9.689 9.329 -4.564 1.00 21.32 267 LEU A N 1
ATOM 2144 C CA . LEU A 1 281 ? 10.547 10.509 -4.618 1.00 21.78 267 LEU A CA 1
ATOM 2145 C C . LEU A 1 281 ? 9.747 11.751 -4.996 1.00 20.31 267 LEU A C 1
ATOM 2146 O O . LEU A 1 281 ? 9.962 12.832 -4.436 1.00 21.69 267 LEU A O 1
ATOM 2151 N N . GLU A 1 282 ? 8.813 11.614 -5.940 1.00 23.83 268 GLU A N 1
ATOM 2152 C CA . GLU A 1 282 ? 7.966 12.746 -6.302 1.00 25.89 268 GLU A CA 1
ATOM 2153 C C . GLU A 1 282 ? 7.138 13.216 -5.112 1.00 20.73 268 GLU A C 1
ATOM 2154 O O . GLU A 1 282 ? 6.984 14.424 -4.891 1.00 26.66 268 GLU A O 1
ATOM 2160 N N . ALA A 1 283 ? 6.608 12.276 -4.326 1.00 19.07 269 ALA A N 1
ATOM 2161 C CA . ALA A 1 283 ? 5.809 12.650 -3.164 1.00 24.38 269 ALA A CA 1
ATOM 2162 C C . ALA A 1 283 ? 6.650 13.380 -2.124 1.00 21.08 269 ALA A C 1
ATOM 2163 O O . ALA A 1 283 ? 6.212 14.388 -1.557 1.00 21.07 269 ALA A O 1
ATOM 2165 N N . LEU A 1 284 ? 7.864 12.889 -1.861 1.00 21.36 270 LEU A N 1
ATOM 2166 C CA . LEU A 1 284 ? 8.743 13.570 -0.916 1.00 20.99 270 LEU A CA 1
ATOM 2167 C C . LEU A 1 284 ? 9.129 14.954 -1.425 1.00 21.62 270 LEU A C 1
ATOM 2168 O O . LEU A 1 284 ? 9.198 15.915 -0.649 1.00 20.98 270 LEU A O 1
ATOM 2173 N N . LYS A 1 285 ? 9.390 15.072 -2.729 1.00 20.42 271 LYS A N 1
ATOM 2174 C CA . LYS A 1 285 ? 9.689 16.380 -3.303 1.00 21.55 271 LYS A CA 1
ATOM 2175 C C . LYS A 1 285 ? 8.475 17.298 -3.239 1.00 19.25 271 LYS A C 1
ATOM 2176 O O . LYS A 1 285 ? 8.613 18.506 -3.012 1.00 22.56 271 LYS A O 1
ATOM 2182 N N . ARG A 1 286 ? 7.278 16.739 -3.434 1.00 23.89 272 ARG A N 1
ATOM 2183 C CA . ARG A 1 286 ? 6.056 17.525 -3.296 1.00 23.74 272 ARG A CA 1
ATOM 2184 C C . ARG A 1 286 ? 5.891 18.026 -1.869 1.00 19.69 272 ARG A C 1
ATOM 2185 O O . ARG A 1 286 ? 5.499 19.177 -1.648 1.00 23.86 272 ARG A O 1
ATOM 2193 N N . ILE A 1 287 ? 6.178 17.169 -0.887 1.00 21.41 273 ILE A N 1
ATOM 2194 C CA . ILE A 1 287 ? 6.122 17.581 0.513 1.00 20.81 273 ILE A CA 1
ATOM 2195 C C . ILE A 1 287 ? 7.068 18.750 0.753 1.00 22.13 273 ILE A C 1
ATOM 2196 O O . ILE A 1 287 ? 6.699 19.758 1.369 1.00 20.10 273 ILE A O 1
ATOM 2201 N N . LYS A 1 288 ? 8.301 18.632 0.255 1.00 21.75 274 LYS A N 1
ATOM 2202 C CA . LYS A 1 288 ? 9.305 19.670 0.470 1.00 23.45 274 LYS A CA 1
ATOM 2203 C C . LYS A 1 288 ? 8.885 20.993 -0.158 1.00 21.39 274 LYS A C 1
ATOM 2204 O O . LYS A 1 288 ? 8.969 22.049 0.479 1.00 22.37 274 LYS A O 1
ATOM 2210 N N . SER A 1 289 ? 8.434 20.957 -1.414 1.00 19.28 275 SER A N 1
ATOM 2211 C CA . SER A 1 289 ? 8.132 22.191 -2.131 1.00 22.97 275 SER A CA 1
ATOM 2212 C C . SER A 1 289 ? 6.817 22.820 -1.684 1.00 26.82 275 SER A C 1
ATOM 2213 O O . SER A 1 289 ? 6.696 24.050 -1.685 1.00 29.39 275 SER A O 1
ATOM 2216 N N . GLN A 1 290 ? 5.827 22.012 -1.304 1.00 22.73 276 GLN A N 1
ATOM 2217 C CA . GLN A 1 290 ? 4.518 22.546 -0.941 1.00 24.70 276 GLN A CA 1
ATOM 2218 C C . GLN A 1 290 ? 4.449 22.984 0.521 1.00 24.71 276 GLN A C 1
ATOM 2219 O O . GLN A 1 290 ? 3.940 24.067 0.822 1.00 25.05 276 GLN A O 1
ATOM 2225 N N . VAL A 1 291 ? 4.965 22.163 1.436 1.00 23.61 277 VAL A N 1
ATOM 2226 C CA . VAL A 1 291 ? 4.826 22.465 2.859 1.00 25.29 277 VAL A CA 1
ATOM 2227 C C . VAL A 1 291 ? 5.808 23.552 3.293 1.00 25.85 277 VAL A C 1
ATOM 2228 O O . VAL A 1 291 ? 5.532 24.289 4.249 1.00 28.09 277 VAL A O 1
ATOM 2232 N N . LYS A 1 292 ? 6.953 23.665 2.611 1.00 27.48 278 LYS A N 1
ATOM 2233 C CA . LYS A 1 292 ? 8.000 24.654 2.879 1.00 27.10 278 LYS A CA 1
ATOM 2234 C C . LYS A 1 292 ? 8.756 24.348 4.167 1.00 28.21 278 LYS A C 1
ATOM 2235 O O . LYS A 1 292 ? 9.991 24.379 4.185 1.00 33.78 278 LYS A O 1
ATOM 2241 N N . ASN A 1 293 ? 8.034 24.063 5.251 1.00 24.94 279 ASN A N 1
ATOM 2242 C CA . ASN A 1 293 ? 8.670 23.722 6.518 1.00 26.39 279 ASN A CA 1
ATOM 2243 C C . ASN A 1 293 ? 8.243 22.338 6.995 1.00 23.24 279 ASN A C 1
ATOM 2244 O O . ASN A 1 293 ? 7.698 22.191 8.095 1.00 19.08 279 ASN A O 1
ATOM 2249 N N . ALA A 1 294 ? 8.485 21.320 6.175 1.00 25.13 280 ALA A N 1
ATOM 2250 C CA . ALA A 1 294 ? 8.170 19.944 6.524 1.00 21.78 280 ALA A CA 1
ATOM 2251 C C . ALA A 1 294 ? 9.315 19.298 7.297 1.00 23.78 280 ALA A C 1
ATOM 2252 O O . ALA A 1 294 ? 10.484 19.657 7.132 1.00 21.13 280 ALA A O 1
ATOM 2254 N N . PHE A 1 295 ? 8.965 18.325 8.135 1.00 17.97 281 PHE A N 1
ATOM 2255 C CA . PHE A 1 295 ? 9.937 17.613 8.963 1.00 20.25 281 PHE A CA 1
ATOM 2256 C C . PHE A 1 295 ? 9.602 16.128 8.940 1.00 19.91 281 PHE A C 1
ATOM 2257 O O . PHE A 1 295 ? 8.592 15.708 9.514 1.00 17.93 281 PHE A O 1
ATOM 2265 N N . LEU A 1 296 ? 10.449 15.334 8.291 1.00 20.37 282 LEU A N 1
ATOM 2266 C CA . LEU A 1 296 ? 10.245 13.893 8.236 1.00 20.86 282 LEU A CA 1
ATOM 2267 C C . LEU A 1 296 ? 10.657 13.252 9.556 1.00 19.82 282 LEU A C 1
ATOM 2268 O O . LEU A 1 296 ? 11.759 13.494 10.057 1.00 15.87 282 LEU A O 1
ATOM 2273 N N . ILE A 1 297 ? 9.768 12.436 10.115 1.00 13.11 283 ILE A N 1
ATOM 2274 C CA . ILE A 1 297 ? 10.028 11.690 11.341 1.00 17.60 283 ILE A CA 1
ATOM 2275 C C . ILE A 1 297 ? 10.050 10.210 10.991 1.00 17.22 283 ILE A C 1
ATOM 2276 O O . ILE A 1 297 ? 9.143 9.714 10.311 1.00 16.44 283 ILE A O 1
ATOM 2281 N N . THR A 1 298 ? 11.081 9.507 11.445 1.00 16.10 284 THR A N 1
ATOM 2282 C CA . THR A 1 298 ? 11.235 8.090 11.152 1.00 19.22 284 THR A CA 1
ATOM 2283 C C . THR A 1 298 ? 11.225 7.280 12.443 1.00 18.18 284 THR A C 1
ATOM 2284 O O . THR A 1 298 ? 11.819 7.681 13.449 1.00 21.43 284 THR A O 1
ATOM 2288 N N . CYS A 1 299 ? 10.524 6.148 12.415 1.00 17.86 285 CYS A N 1
ATOM 2289 C CA . CYS A 1 299 ? 10.382 5.265 13.572 1.00 16.93 285 CYS A CA 1
ATOM 2290 C C . CYS A 1 299 ? 10.800 3.867 13.146 1.00 15.73 285 CYS A C 1
ATOM 2291 O O . CYS A 1 299 ? 9.965 3.066 12.698 1.00 16.59 285 CYS A O 1
ATOM 2294 N N . PRO A 1 300 ? 12.089 3.527 13.273 1.00 13.40 286 PRO A N 1
ATOM 2295 C CA . PRO A 1 300 ? 12.578 2.262 12.690 1.00 16.38 286 PRO A CA 1
ATOM 2296 C C . PRO A 1 300 ? 11.928 1.007 13.256 1.00 14.64 286 PRO A C 1
ATOM 2297 O O . PRO A 1 300 ? 11.602 0.094 12.487 1.00 14.30 286 PRO A O 1
ATOM 2301 N N . PHE A 1 301 ? 11.750 0.913 14.576 1.00 13.74 287 PHE A N 1
ATOM 2302 C CA . PHE A 1 301 ? 11.206 -0.321 15.137 1.00 16.44 287 PHE A CA 1
ATOM 2303 C C . PHE A 1 301 ? 9.730 -0.481 14.793 1.00 18.90 287 PHE A C 1
ATOM 2304 O O . PHE A 1 301 ? 9.285 -1.579 14.439 1.00 17.44 287 PHE A O 1
ATOM 2312 N N . SER A 1 302 ? 8.959 0.604 14.882 1.00 18.39 288 SER A N 1
ATOM 2313 C CA . SER A 1 302 ? 7.555 0.550 14.488 1.00 17.28 288 SER A CA 1
ATOM 2314 C C . SER A 1 302 ? 7.405 0.168 13.021 1.00 20.34 288 SER A C 1
ATOM 2315 O O . SER A 1 302 ? 6.543 -0.647 12.670 1.00 17.75 288 SER A O 1
ATOM 2318 N N . ASN A 1 303 ? 8.241 0.743 12.149 1.00 17.45 289 ASN A N 1
ATOM 2319 C CA . ASN A 1 303 ? 8.180 0.410 10.729 1.00 18.55 289 ASN A CA 1
ATOM 2320 C C . ASN A 1 303 ? 8.447 -1.072 10.496 1.00 19.01 289 ASN A C 1
ATOM 2321 O O . ASN A 1 303 ? 7.827 -1.692 9.623 1.00 18.93 289 ASN A O 1
ATOM 2326 N N . ARG A 1 304 ? 9.383 -1.652 11.252 1.00 18.21 290 ARG A N 1
ATOM 2327 C CA . ARG A 1 304 ? 9.688 -3.072 11.094 1.00 16.45 290 ARG A CA 1
ATOM 2328 C C . ARG A 1 304 ? 8.540 -3.946 11.582 1.00 16.23 290 ARG A C 1
ATOM 2329 O O . ARG A 1 304 ? 8.261 -4.998 10.995 1.00 19.60 290 ARG A O 1
ATOM 2337 N N . LEU A 1 305 ? 7.871 -3.536 12.660 1.00 16.68 291 LEU A N 1
ATOM 2338 C CA . LEU A 1 305 ? 6.811 -4.359 13.231 1.00 20.19 291 LEU A CA 1
ATOM 2339 C C . LEU A 1 305 ? 5.523 -4.287 12.423 1.00 20.40 291 LEU A C 1
ATOM 2340 O O . LEU A 1 305 ? 4.735 -5.240 12.440 1.00 19.97 291 LEU A O 1
ATOM 2345 N N . LEU A 1 306 ? 5.287 -3.181 11.718 1.00 21.84 292 LEU A N 1
ATOM 2346 C CA . LEU A 1 306 ? 4.028 -3.007 11.005 1.00 18.95 292 LEU A CA 1
ATOM 2347 C C . LEU A 1 306 ? 4.190 -3.392 9.539 1.00 19.66 292 LEU A C 1
ATOM 2348 O O . LEU A 1 306 ? 4.072 -4.569 9.188 1.00 17.13 292 LEU A O 1
ATOM 2353 N N . SER A 1 307 ? 4.489 -2.415 8.681 1.00 20.16 293 SER A N 1
ATOM 2354 C CA . SER A 1 307 ? 4.633 -2.707 7.258 1.00 17.58 293 SER A CA 1
ATOM 2355 C C . SER A 1 307 ? 5.829 -3.609 6.983 1.00 20.23 293 SER A C 1
ATOM 2356 O O . SER A 1 307 ? 5.824 -4.364 6.004 1.00 22.18 293 SER A O 1
ATOM 2359 N N . GLY A 1 308 ? 6.859 -3.544 7.822 1.00 21.78 294 GLY A N 1
ATOM 2360 C CA . GLY A 1 308 ? 8.074 -4.293 7.594 1.00 21.91 294 GLY A CA 1
ATOM 2361 C C . GLY A 1 308 ? 9.056 -3.652 6.638 1.00 22.10 294 GLY A C 1
ATOM 2362 O O . GLY A 1 308 ? 10.072 -4.277 6.314 1.00 22.91 294 GLY A O 1
ATOM 2363 N N . LYS A 1 309 ? 8.786 -2.438 6.164 1.00 19.27 295 LYS A N 1
ATOM 2364 C CA . LYS A 1 309 ? 9.664 -1.737 5.234 1.00 21.43 295 LYS A CA 1
ATOM 2365 C C . LYS A 1 309 ? 10.274 -0.528 5.928 1.00 19.60 295 LYS A C 1
ATOM 2366 O O . LYS A 1 309 ? 9.565 0.235 6.591 1.00 21.04 295 LYS A O 1
ATOM 2372 N N . ALA A 1 310 ? 11.586 -0.363 5.783 1.00 18.32 296 ALA A N 1
ATOM 2373 C CA . ALA A 1 310 ? 12.297 0.765 6.365 1.00 19.44 296 ALA A CA 1
ATOM 2374 C C . ALA A 1 310 ? 12.251 1.972 5.434 1.00 18.72 296 ALA A C 1
ATOM 2375 O O . ALA A 1 310 ? 12.123 1.838 4.213 1.00 22.36 296 ALA A O 1
ATOM 2377 N N . LEU A 1 311 ? 12.340 3.160 6.029 1.00 19.74 297 LEU A N 1
ATOM 2378 C CA . LEU A 1 311 ? 12.446 4.387 5.251 1.00 19.85 297 LEU A CA 1
ATOM 2379 C C . LEU A 1 311 ? 13.736 4.392 4.440 1.00 25.22 297 LEU A C 1
ATOM 2380 O O . LEU A 1 311 ? 14.821 4.138 4.972 1.00 24.20 297 LEU A O 1
ATOM 2385 N N . ASP A 1 312 ? 13.618 4.682 3.146 1.00 20.04 298 ASP A N 1
ATOM 2386 C CA . ASP A 1 312 ? 14.780 4.757 2.263 1.00 21.21 298 ASP A CA 1
ATOM 2387 C C . ASP A 1 312 ? 15.486 6.086 2.505 1.00 22.31 298 ASP A C 1
ATOM 2388 O O . ASP A 1 312 ? 15.036 7.136 2.041 1.00 19.51 298 ASP A O 1
ATOM 2393 N N . LEU A 1 313 ? 16.603 6.041 3.240 1.00 21.23 299 LEU A N 1
ATOM 2394 C CA . LEU A 1 313 ? 17.314 7.270 3.581 1.00 25.36 299 LEU A CA 1
ATOM 2395 C C . LEU A 1 313 ? 17.936 7.926 2.355 1.00 23.71 299 LEU A C 1
ATOM 2396 O O . LEU A 1 313 ? 18.036 9.158 2.299 1.00 23.26 299 LEU A O 1
ATOM 2401 N N . GLU A 1 314 ? 18.367 7.129 1.376 1.00 19.90 300 GLU A N 1
ATOM 2402 C CA . GLU A 1 314 ? 18.874 7.703 0.134 1.00 21.97 300 GLU A CA 1
ATOM 2403 C C . GLU A 1 314 ? 17.786 8.492 -0.580 1.00 21.80 300 GLU A C 1
ATOM 2404 O O . GLU A 1 314 ? 18.032 9.597 -1.076 1.00 19.71 300 GLU A O 1
ATOM 2410 N N . ARG A 1 315 ? 16.572 7.940 -0.636 1.00 21.76 301 ARG A N 1
ATOM 2411 C CA . ARG A 1 315 ? 15.451 8.664 -1.226 1.00 19.03 301 ARG A CA 1
ATOM 2412 C C . ARG A 1 315 ? 15.180 9.963 -0.481 1.00 19.98 301 ARG A C 1
ATOM 2413 O O . ARG A 1 315 ? 14.906 10.998 -1.100 1.00 23.57 301 ARG A O 1
ATOM 2421 N N . VAL A 1 316 ? 15.238 9.924 0.852 1.00 20.50 302 VAL A N 1
ATOM 2422 C CA . VAL A 1 316 ? 15.030 11.132 1.645 1.00 17.58 302 VAL A CA 1
ATOM 2423 C C . VAL A 1 316 ? 16.078 12.180 1.294 1.00 21.14 302 VAL A C 1
ATOM 2424 O O . VAL A 1 316 ? 15.771 13.371 1.155 1.00 16.89 302 VAL A O 1
ATOM 2428 N N . ARG A 1 317 ? 17.331 11.750 1.141 1.00 22.63 303 ARG A N 1
ATOM 2429 C CA . ARG A 1 317 ? 18.395 12.668 0.753 1.00 20.51 303 ARG A CA 1
ATOM 2430 C C . ARG A 1 317 ? 18.173 13.209 -0.654 1.00 16.88 303 ARG A C 1
ATOM 2431 O O . ARG A 1 317 ? 18.370 14.403 -0.904 1.00 21.12 303 ARG A O 1
ATOM 2439 N N . GLU A 1 318 ? 17.753 12.344 -1.583 1.00 20.58 304 GLU A N 1
ATOM 2440 C CA . GLU A 1 318 ? 17.502 12.782 -2.954 1.00 19.60 304 GLU A CA 1
ATOM 2441 C C . GLU A 1 318 ? 16.398 13.830 -3.024 1.00 25.53 304 GLU A C 1
ATOM 2442 O O . GLU A 1 318 ? 16.423 14.699 -3.904 1.00 21.64 304 GLU A O 1
ATOM 2448 N N . ALA A 1 319 ? 15.424 13.768 -2.117 1.00 22.69 305 ALA A N 1
ATOM 2449 C CA . ALA A 1 319 ? 14.357 14.760 -2.069 1.00 17.07 305 ALA A CA 1
ATOM 2450 C C . ALA A 1 319 ? 14.778 16.058 -1.396 1.00 25.90 305 ALA A C 1
ATOM 2451 O O . ALA A 1 319 ? 13.987 17.010 -1.370 1.00 23.21 305 ALA A O 1
ATOM 2453 N N . GLY A 1 320 ? 15.992 16.125 -0.856 1.00 18.10 306 GLY A N 1
ATOM 2454 C CA . GLY A 1 320 ? 16.438 17.325 -0.181 1.00 24.71 306 GLY A CA 1
ATOM 2455 C C . GLY A 1 320 ? 15.901 17.488 1.220 1.00 23.67 306 GLY A C 1
ATOM 2456 O O . GLY A 1 320 ? 15.731 18.620 1.683 1.00 26.55 306 GLY A O 1
ATOM 2457 N N . LEU A 1 321 ? 15.625 16.388 1.912 1.00 21.19 307 LEU A N 1
ATOM 2458 C CA . LEU A 1 321 ? 15.071 16.421 3.255 1.00 18.28 307 LEU A CA 1
ATOM 2459 C C . LEU A 1 321 ? 16.002 15.703 4.224 1.00 19.23 307 LEU A C 1
ATOM 2460 O O . LEU A 1 321 ? 16.986 15.072 3.832 1.00 24.78 307 LEU A O 1
ATOM 2465 N N . SER A 1 322 ? 15.681 15.826 5.508 1.00 25.85 308 SER A N 1
ATOM 2466 C CA . SER A 1 322 ? 16.402 15.174 6.590 1.00 20.78 308 SER A CA 1
ATOM 2467 C C . SER A 1 322 ? 15.390 14.531 7.529 1.00 24.30 308 SER A C 1
ATOM 2468 O O . SER A 1 322 ? 14.186 14.786 7.445 1.00 25.87 308 SER A O 1
ATOM 2471 N N . VAL A 1 323 ? 15.880 13.694 8.441 1.00 23.70 309 VAL A N 1
ATOM 2472 C CA . VAL A 1 323 ? 14.991 12.930 9.308 1.00 23.21 309 VAL A CA 1
ATOM 2473 C C . VAL A 1 323 ? 15.316 13.197 10.771 1.00 21.72 309 VAL A C 1
ATOM 2474 O O . VAL A 1 323 ? 16.457 13.493 11.141 1.00 19.25 309 VAL A O 1
ATOM 2478 N N . SER A 1 324 ? 14.279 13.110 11.599 1.00 16.59 310 SER A N 1
ATOM 2479 C CA . SER A 1 324 ? 14.402 12.956 13.039 1.00 16.01 310 SER A CA 1
ATOM 2480 C C . SER A 1 324 ? 13.938 11.555 13.421 1.00 16.29 310 SER A C 1
ATOM 2481 O O . SER A 1 324 ? 13.011 11.007 12.817 1.00 19.94 310 SER A O 1
ATOM 2484 N N . VAL A 1 325 ? 14.586 10.979 14.429 1.00 17.23 311 VAL A N 1
ATOM 2485 C CA . VAL A 1 325 ? 14.330 9.605 14.851 1.00 12.90 311 VAL A CA 1
ATOM 2486 C C . VAL A 1 325 ? 13.494 9.623 16.122 1.00 16.52 311 VAL A C 1
ATOM 2487 O O . VAL A 1 325 ? 13.847 10.299 17.096 1.00 14.99 311 VAL A O 1
ATOM 2491 N N . ALA A 1 326 ? 12.391 8.874 16.119 1.00 16.93 312 ALA A N 1
ATOM 2492 C CA . ALA A 1 326 ? 11.463 8.832 17.240 1.00 17.86 312 ALA A CA 1
ATOM 2493 C C . ALA A 1 326 ? 11.079 7.391 17.552 1.00 16.81 312 ALA A C 1
ATOM 2494 O O . ALA A 1 326 ? 11.177 6.498 16.707 1.00 14.82 312 ALA A O 1
ATOM 2496 N N . THR A 1 327 ? 10.627 7.180 18.790 1.00 16.39 313 THR A N 1
ATOM 2497 C CA . THR A 1 327 ? 10.323 5.842 19.287 1.00 17.84 313 THR A CA 1
ATOM 2498 C C . THR A 1 327 ? 8.935 5.357 18.898 1.00 18.98 313 THR A C 1
ATOM 2499 O O . THR A 1 327 ? 8.684 4.148 18.962 1.00 21.03 313 THR A O 1
ATOM 2503 N N . ASP A 1 328 ? 8.032 6.265 18.519 1.00 20.27 314 ASP A N 1
ATOM 2504 C CA . ASP A 1 328 ? 6.604 5.967 18.454 1.00 22.36 314 ASP A CA 1
ATOM 2505 C C . ASP A 1 328 ? 6.135 5.557 19.845 1.00 23.35 314 ASP A C 1
ATOM 2506 O O . ASP A 1 328 ? 6.794 5.871 20.843 1.00 27.50 314 ASP A O 1
ATOM 2511 N N . GLY A 1 329 ? 5.006 4.863 19.936 1.00 27.31 315 GLY A N 1
ATOM 2512 C CA . GLY A 1 329 ? 4.506 4.388 21.205 1.00 22.67 315 GLY A CA 1
ATOM 2513 C C . GLY A 1 329 ? 4.766 2.902 21.402 1.00 26.57 315 GLY A C 1
ATOM 2514 O O . GLY A 1 329 ? 5.187 2.188 20.496 1.00 22.54 315 GLY A O 1
ATOM 2515 N N . LEU A 1 330 ? 4.507 2.445 22.631 1.00 27.55 316 LEU A N 1
ATOM 2516 C CA . LEU A 1 330 ? 4.563 1.017 22.919 1.00 22.39 316 LEU A CA 1
ATOM 2517 C C . LEU A 1 330 ? 3.461 0.243 22.208 1.00 27.74 316 LEU A C 1
ATOM 2518 O O . LEU A 1 330 ? 3.456 -0.990 22.264 1.00 20.60 316 LEU A O 1
ATOM 2523 N N . SER A 1 331 ? 2.522 0.938 21.561 1.00 23.75 317 SER A N 1
ATOM 2524 C CA . SER A 1 331 ? 1.588 0.281 20.656 1.00 23.70 317 SER A CA 1
ATOM 2525 C C . SER A 1 331 ? 2.289 -0.311 19.441 1.00 25.22 317 SER A C 1
ATOM 2526 O O . SER A 1 331 ? 1.713 -1.171 18.765 1.00 21.92 317 SER A O 1
ATOM 2529 N N . SER A 1 332 ? 3.518 0.127 19.148 1.00 22.96 318 SER A N 1
ATOM 2530 C CA . SER A 1 332 ? 4.261 -0.380 17.999 1.00 19.14 318 SER A CA 1
ATOM 2531 C C . SER A 1 332 ? 5.760 -0.388 18.293 1.00 22.35 318 SER A C 1
ATOM 2532 O O . SER A 1 332 ? 6.579 -0.070 17.428 1.00 21.58 318 SER A O 1
ATOM 2535 N N . ASN A 1 333 ? 6.129 -0.761 19.516 1.00 23.24 319 ASN A N 1
ATOM 2536 C CA . ASN A 1 333 ? 7.529 -0.821 19.917 1.00 23.08 319 ASN A CA 1
ATOM 2537 C C . ASN A 1 333 ? 7.617 -1.642 21.194 1.00 25.13 319 ASN A C 1
ATOM 2538 O O . ASN A 1 333 ? 6.613 -1.894 21.865 1.00 24.67 319 ASN A O 1
ATOM 2543 N N . ILE A 1 334 ? 8.839 -2.058 21.523 1.00 17.65 320 ILE A N 1
ATOM 2544 C CA . ILE A 1 334 ? 9.101 -2.779 22.765 1.00 18.79 320 ILE A CA 1
ATOM 2545 C C . ILE A 1 334 ? 9.798 -1.917 23.802 1.00 22.10 320 ILE A C 1
ATOM 2546 O O . ILE A 1 334 ? 9.854 -2.314 24.977 1.00 24.10 320 ILE A O 1
ATOM 2551 N N . SER A 1 335 ? 10.323 -0.755 23.417 1.00 25.74 321 SER A N 1
ATOM 2552 C CA . SER A 1 335 ? 11.031 0.110 24.346 1.00 23.11 321 SER A CA 1
ATOM 2553 C C . SER A 1 335 ? 10.812 1.561 23.946 1.00 24.59 321 SER A C 1
ATOM 2554 O O . SER A 1 335 ? 10.716 1.886 22.760 1.00 26.28 321 SER A O 1
ATOM 2557 N N . LEU A 1 336 ? 10.736 2.432 24.950 1.00 19.19 322 LEU A N 1
ATOM 2558 C CA . LEU A 1 336 ? 10.649 3.868 24.724 1.00 26.94 322 LEU A CA 1
ATOM 2559 C C . LEU A 1 336 ? 11.970 4.575 24.989 1.00 24.30 322 LEU A C 1
ATOM 2560 O O . LEU A 1 336 ? 12.025 5.808 24.944 1.00 25.94 322 LEU A O 1
ATOM 2565 N N . SER A 1 337 ? 13.031 3.825 25.270 1.00 23.75 323 SER A N 1
ATOM 2566 C CA . SER A 1 337 ? 14.368 4.400 25.305 1.00 21.26 323 SER A CA 1
ATOM 2567 C C . SER A 1 337 ? 14.753 4.865 23.907 1.00 19.91 323 SER A C 1
ATOM 2568 O O . SER A 1 337 ? 14.781 4.061 22.969 1.00 18.93 323 SER A O 1
ATOM 2571 N N . LEU A 1 338 ? 15.037 6.162 23.758 1.00 20.79 324 LEU A N 1
ATOM 2572 C CA . LEU A 1 338 ? 15.467 6.656 22.455 1.00 19.94 324 LEU A CA 1
ATOM 2573 C C . LEU A 1 338 ? 16.804 6.051 22.052 1.00 17.29 324 LEU A C 1
ATOM 2574 O O . LEU A 1 338 ? 17.072 5.880 20.858 1.00 19.30 324 LEU A O 1
ATOM 2579 N N . LEU A 1 339 ? 17.645 5.705 23.029 1.00 20.67 325 LEU A N 1
ATOM 2580 C CA . LEU A 1 339 ? 18.914 5.053 22.717 1.00 19.84 325 LEU A CA 1
ATOM 2581 C C . LEU A 1 339 ? 18.691 3.678 22.096 1.00 17.51 325 LEU A C 1
ATOM 2582 O O . LEU A 1 339 ? 19.403 3.292 21.161 1.00 18.81 325 LEU A O 1
ATOM 2587 N N . ASP A 1 340 ? 17.708 2.928 22.601 1.00 17.42 326 ASP A N 1
ATOM 2588 C CA . ASP A 1 340 ? 17.337 1.669 21.963 1.00 16.76 326 ASP A CA 1
ATOM 2589 C C . ASP A 1 340 ? 16.853 1.902 20.538 1.00 18.52 326 ASP A C 1
ATOM 2590 O O . ASP A 1 340 ? 17.202 1.147 19.623 1.00 21.02 326 ASP A O 1
ATOM 2595 N N . GLU A 1 341 ? 16.052 2.952 20.333 1.00 20.00 327 GLU A N 1
ATOM 2596 C CA . GLU A 1 341 ? 15.550 3.260 18.997 1.00 18.59 327 GLU A CA 1
ATOM 2597 C C . GLU A 1 341 ? 16.685 3.623 18.051 1.00 18.22 327 GLU A C 1
ATOM 2598 O O . GLU A 1 341 ? 16.658 3.261 16.868 1.00 16.41 327 GLU A O 1
ATOM 2604 N N . LEU A 1 342 ? 17.691 4.344 18.551 1.00 17.44 328 LEU A N 1
ATOM 2605 C CA . LEU A 1 342 ? 18.815 4.730 17.706 1.00 17.71 328 LEU A CA 1
ATOM 2606 C C . LEU A 1 342 ? 19.642 3.518 17.294 1.00 13.24 328 LEU A C 1
ATOM 2607 O O . LEU A 1 342 ? 20.120 3.446 16.157 1.00 15.18 328 LEU A O 1
ATOM 2612 N N . ARG A 1 343 ? 19.814 2.552 18.199 1.00 14.45 329 ARG A N 1
ATOM 2613 C CA . ARG A 1 343 ? 20.513 1.325 17.830 1.00 16.51 329 ARG A CA 1
ATOM 2614 C C . ARG A 1 343 ? 19.708 0.514 16.822 1.00 18.22 329 ARG A C 1
ATOM 2615 O O . ARG A 1 343 ? 20.279 -0.081 15.900 1.00 16.22 329 ARG A O 1
ATOM 2623 N N . ALA A 1 344 ? 18.381 0.476 16.977 1.00 18.46 330 ALA A N 1
ATOM 2624 C CA . ALA A 1 344 ? 17.550 -0.154 15.957 1.00 16.02 330 ALA A CA 1
ATOM 2625 C C . ALA A 1 344 ? 17.703 0.565 14.625 1.00 15.68 330 ALA A C 1
ATOM 2626 O O . ALA A 1 344 ? 17.747 -0.070 13.565 1.00 15.48 330 ALA A O 1
ATOM 2628 N N . PHE A 1 345 ? 17.802 1.896 14.671 1.00 15.02 331 PHE A N 1
ATOM 2629 C CA . PHE A 1 345 ? 18.020 2.696 13.470 1.00 16.07 331 PHE A CA 1
ATOM 2630 C C . PHE A 1 345 ? 19.316 2.296 12.771 1.00 18.13 331 PHE A C 1
ATOM 2631 O O . PHE A 1 345 ? 19.353 2.161 11.542 1.00 17.20 331 PHE A O 1
ATOM 2639 N N . LEU A 1 346 ? 20.387 2.092 13.542 1.00 16.79 332 LEU A N 1
ATOM 2640 C CA . LEU A 1 346 ? 21.653 1.666 12.952 1.00 16.68 332 LEU A CA 1
ATOM 2641 C C . LEU A 1 346 ? 21.517 0.309 12.272 1.00 19.60 332 LEU A C 1
ATOM 2642 O O . LEU A 1 346 ? 22.139 0.062 11.233 1.00 18.36 332 LEU A O 1
ATOM 2647 N N . LEU A 1 347 ? 20.701 -0.581 12.841 1.00 19.49 333 LEU A N 1
ATOM 2648 C CA . LEU A 1 347 ? 20.520 -1.911 12.276 1.00 18.07 333 LEU A CA 1
ATOM 2649 C C . LEU A 1 347 ? 19.596 -1.922 11.066 1.00 21.10 333 LEU A C 1
ATOM 2650 O O . LEU A 1 347 ? 19.646 -2.870 10.276 1.00 21.49 333 LEU A O 1
ATOM 2655 N N . SER A 1 348 ? 18.774 -0.889 10.892 1.00 20.32 334 SER A N 1
ATOM 2656 C CA . SER A 1 348 ? 17.722 -0.882 9.884 1.00 21.94 334 SER A CA 1
ATOM 2657 C C . SER A 1 348 ? 18.151 -0.272 8.556 1.00 21.70 334 SER A C 1
ATOM 2658 O O . SER A 1 348 ? 17.356 -0.273 7.611 1.00 23.40 334 SER A O 1
ATOM 2661 N N . HIS A 1 349 ? 19.374 0.244 8.451 1.00 22.11 335 HIS A N 1
ATOM 2662 C CA . HIS A 1 349 ? 19.827 0.891 7.227 1.00 26.77 335 HIS A CA 1
ATOM 2663 C C . HIS A 1 349 ? 21.254 0.469 6.916 1.00 20.60 335 HIS A C 1
ATOM 2664 O O . HIS A 1 349 ? 22.087 0.361 7.819 1.00 24.88 335 HIS A O 1
ATOM 2671 N N . ASN A 1 350 ? 21.531 0.241 5.632 1.00 22.80 336 ASN A N 1
ATOM 2672 C CA . ASN A 1 350 ? 22.809 -0.303 5.189 1.00 24.27 336 ASN A CA 1
ATOM 2673 C C . ASN A 1 350 ? 23.817 0.776 4.810 1.00 26.00 336 ASN A C 1
ATOM 2674 O O . ASN A 1 350 ? 24.860 0.458 4.228 1.00 29.60 336 ASN A O 1
ATOM 2679 N N . MET A 1 351 ? 23.526 2.036 5.123 1.00 21.96 337 MET A N 1
ATOM 2680 C CA . MET A 1 351 ? 24.482 3.115 4.931 1.00 26.70 337 MET A CA 1
ATOM 2681 C C . MET A 1 351 ? 25.753 2.851 5.743 1.00 24.96 337 MET A C 1
ATOM 2682 O O . MET A 1 351 ? 25.698 2.209 6.796 1.00 27.02 337 MET A O 1
ATOM 2687 N N . PRO A 1 352 ? 26.929 3.302 5.248 1.00 25.68 338 PRO A N 1
ATOM 2688 C CA . PRO A 1 352 ? 28.154 3.234 6.060 1.00 26.98 338 PRO A CA 1
ATOM 2689 C C . PRO A 1 352 ? 27.938 3.679 7.498 1.00 24.60 338 PRO A C 1
ATOM 2690 O O . PRO A 1 352 ? 27.395 4.759 7.754 1.00 22.21 338 PRO A O 1
ATOM 2694 N N . LEU A 1 353 ? 28.379 2.840 8.440 1.00 18.64 339 LEU A N 1
ATOM 2695 C CA . LEU A 1 353 ? 27.949 2.973 9.829 1.00 19.16 339 LEU A CA 1
ATOM 2696 C C . LEU A 1 353 ? 28.392 4.298 10.439 1.00 21.69 339 LEU A C 1
ATOM 2697 O O . LEU A 1 353 ? 27.624 4.938 11.168 1.00 20.13 339 LEU A O 1
ATOM 2702 N N . LEU A 1 354 ? 29.624 4.728 10.159 1.00 19.78 340 LEU A N 1
ATOM 2703 C CA . LEU A 1 354 ? 30.087 5.997 10.713 1.00 20.64 340 LEU A CA 1
ATOM 2704 C C . LEU A 1 354 ? 29.261 7.161 10.178 1.00 21.70 340 LEU A C 1
ATOM 2705 O O . LEU A 1 354 ? 28.930 8.092 10.922 1.00 24.52 340 LEU A O 1
ATOM 2710 N N . GLU A 1 355 ? 28.904 7.116 8.893 1.00 18.71 341 GLU A N 1
ATOM 2711 C CA . GLU A 1 355 ? 28.037 8.147 8.332 1.00 21.32 341 GLU A CA 1
ATOM 2712 C C . GLU A 1 355 ? 26.638 8.074 8.931 1.00 20.15 341 GLU A C 1
ATOM 2713 O O . GLU A 1 355 ? 26.030 9.109 9.232 1.00 21.43 341 GLU A O 1
ATOM 2719 N N . LEU A 1 356 ? 26.118 6.859 9.122 1.00 23.21 342 LEU A N 1
ATOM 2720 C CA . LEU A 1 356 ? 24.777 6.694 9.671 1.00 19.21 342 LEU A CA 1
ATOM 2721 C C . LEU A 1 356 ? 24.713 7.113 11.135 1.00 18.86 342 LEU A C 1
ATOM 2722 O O . LEU A 1 356 ? 23.666 7.580 11.599 1.00 16.39 342 LEU A O 1
ATOM 2727 N N . ALA A 1 357 ? 25.819 6.968 11.870 1.00 19.25 343 ALA A N 1
ATOM 2728 C CA . ALA A 1 357 ? 25.833 7.368 13.273 1.00 17.89 343 ALA A CA 1
ATOM 2729 C C . ALA A 1 357 ? 25.644 8.874 13.418 1.00 20.40 343 ALA A C 1
ATOM 2730 O O . ALA A 1 357 ? 25.014 9.340 14.375 1.00 19.80 343 ALA A O 1
ATOM 2732 N N . LYS A 1 358 ? 26.197 9.652 12.484 1.00 17.34 344 LYS A N 1
ATOM 2733 C CA . LYS A 1 358 ? 25.984 11.096 12.511 1.00 21.40 344 LYS A CA 1
ATOM 2734 C C . LYS A 1 358 ? 24.523 11.438 12.249 1.00 19.37 344 LYS A C 1
ATOM 2735 O O . LYS A 1 358 ? 23.955 12.315 12.910 1.00 21.16 344 LYS A O 1
ATOM 2741 N N . ILE A 1 359 ? 23.904 10.755 11.285 1.00 17.13 345 ILE A N 1
ATOM 2742 C CA . ILE A 1 359 ? 22.491 10.974 11.000 1.00 19.46 345 ILE A CA 1
ATOM 2743 C C . ILE A 1 359 ? 21.640 10.609 12.209 1.00 19.40 345 ILE A C 1
ATOM 2744 O O . ILE A 1 359 ? 20.692 11.325 12.559 1.00 18.67 345 ILE A O 1
ATOM 2749 N N . ALA A 1 360 ? 21.980 9.505 12.879 1.00 17.33 346 ALA A N 1
ATOM 2750 C CA . ALA A 1 360 ? 21.214 9.074 14.046 1.00 16.79 346 ALA A CA 1
ATOM 2751 C C . ALA A 1 360 ? 21.306 10.094 15.174 1.00 22.03 346 ALA A C 1
ATOM 2752 O O . ALA A 1 360 ? 20.293 10.451 15.789 1.00 16.84 346 ALA A O 1
ATOM 2754 N N . LEU A 1 361 ? 22.516 10.590 15.450 1.00 16.08 347 LEU A N 1
ATOM 2755 C CA . LEU A 1 361 ? 22.697 11.548 16.537 1.00 17.90 347 LEU A CA 1
ATOM 2756 C C . LEU A 1 361 ? 21.974 12.858 16.247 1.00 15.02 347 LEU A C 1
ATOM 2757 O O . LEU A 1 361 ? 21.257 13.384 17.106 1.00 17.32 347 LEU A O 1
ATOM 2762 N N . LEU A 1 362 ? 22.164 13.411 15.045 1.00 16.23 348 LEU A N 1
ATOM 2763 C CA . LEU A 1 362 ? 21.452 14.631 14.679 1.00 15.15 348 LEU A CA 1
ATOM 2764 C C . LEU A 1 362 ? 19.949 14.394 14.603 1.00 16.19 348 LEU A C 1
ATOM 2765 O O . LEU A 1 362 ? 19.160 15.300 14.898 1.00 14.63 348 LEU A O 1
ATOM 2770 N N . GLY A 1 363 ? 19.536 13.189 14.203 1.00 18.71 349 GLY A N 1
ATOM 2771 C CA . GLY A 1 363 ? 18.126 12.843 14.206 1.00 14.71 349 GLY A CA 1
ATOM 2772 C C . GLY A 1 363 ? 17.506 12.824 15.586 1.00 17.52 349 GLY A C 1
ATOM 2773 O O . GLY A 1 363 ? 16.285 12.966 15.713 1.00 19.21 349 GLY A O 1
ATOM 2774 N N . ALA A 1 364 ? 18.318 12.642 16.626 1.00 16.84 350 ALA A N 1
ATOM 2775 C CA . ALA A 1 364 ? 17.835 12.611 17.997 1.00 14.66 350 ALA A CA 1
ATOM 2776 C C . ALA A 1 364 ? 18.036 13.927 18.732 1.00 16.87 350 ALA A C 1
ATOM 2777 O O . ALA A 1 364 ? 17.599 14.047 19.881 1.00 18.83 350 ALA A O 1
ATOM 2779 N N . THR A 1 365 ? 18.695 14.906 18.113 1.00 15.84 351 THR A N 1
ATOM 2780 C CA . THR A 1 365 ? 18.973 16.165 18.791 1.00 17.65 351 THR A CA 1
ATOM 2781 C C . THR A 1 365 ? 18.506 17.356 17.961 1.00 20.76 351 THR A C 1
ATOM 2782 O O . THR A 1 365 ? 17.345 17.766 18.060 1.00 19.13 351 THR A O 1
ATOM 2786 N N . ARG A 1 366 ? 19.401 17.904 17.132 1.00 20.30 352 ARG A N 1
ATOM 2787 C CA . ARG A 1 366 ? 19.125 19.174 16.463 1.00 18.35 352 ARG A CA 1
ATOM 2788 C C . ARG A 1 366 ? 17.901 19.092 15.557 1.00 21.04 352 ARG A C 1
ATOM 2789 O O . ARG A 1 366 ? 17.075 20.014 15.535 1.00 19.24 352 ARG A O 1
ATOM 2797 N N . HIS A 1 367 ? 17.762 17.998 14.804 1.00 19.00 353 HIS A N 1
ATOM 2798 C CA . HIS A 1 367 ? 16.662 17.900 13.849 1.00 20.56 353 HIS A CA 1
ATOM 2799 C C . HIS A 1 367 ? 15.316 17.832 14.559 1.00 19.45 353 HIS A C 1
ATOM 2800 O O . HIS A 1 367 ? 14.353 18.482 14.137 1.00 20.66 353 HIS A O 1
ATOM 2807 N N . GLY A 1 368 ? 15.227 17.047 15.635 1.00 21.11 354 GLY A N 1
ATOM 2808 C CA . GLY A 1 368 ? 13.988 16.988 16.392 1.00 22.27 354 GLY A CA 1
ATOM 2809 C C . GLY A 1 368 ? 13.644 18.312 17.046 1.00 20.29 354 GLY A C 1
ATOM 2810 O O . GLY A 1 368 ? 12.472 18.685 17.137 1.00 21.11 354 GLY A O 1
ATOM 2811 N N . ALA A 1 369 ? 14.663 19.038 17.514 1.00 18.91 355 ALA A N 1
ATOM 2812 C CA . ALA A 1 369 ? 14.430 20.368 18.067 1.00 21.05 355 ALA A CA 1
ATOM 2813 C C . ALA A 1 369 ? 13.847 21.303 17.016 1.00 21.32 355 ALA A C 1
ATOM 2814 O O . ALA A 1 369 ? 12.926 22.075 17.305 1.00 21.41 355 ALA A O 1
ATOM 2816 N N . LYS A 1 370 ? 14.375 21.249 15.790 1.00 16.41 356 LYS A N 1
ATOM 2817 C CA . LYS A 1 370 ? 13.831 22.068 14.712 1.00 17.07 356 LYS A CA 1
ATOM 2818 C C . LYS A 1 370 ? 12.407 21.654 14.365 1.00 18.88 356 LYS A C 1
ATOM 2819 O O . LYS A 1 370 ? 11.559 22.506 14.076 1.00 26.28 356 LYS A O 1
ATOM 2825 N N . ALA A 1 371 ? 12.125 20.351 14.393 1.00 18.28 357 ALA A N 1
ATOM 2826 C CA . ALA A 1 371 ? 10.779 19.886 14.085 1.00 22.48 357 ALA A CA 1
ATOM 2827 C C . ALA A 1 371 ? 9.767 20.395 15.106 1.00 21.43 357 ALA A C 1
ATOM 2828 O O . ALA A 1 371 ? 8.646 20.767 14.746 1.00 21.83 357 ALA A O 1
ATOM 2830 N N . LEU A 1 372 ? 10.139 20.417 16.379 1.00 18.81 358 LEU A N 1
ATOM 2831 C CA . LEU A 1 372 ? 9.237 20.851 17.434 1.00 21.28 358 LEU A CA 1
ATOM 2832 C C . LEU A 1 372 ? 9.335 22.350 17.724 1.00 19.86 358 LEU A C 1
ATOM 2833 O O . LEU A 1 372 ? 8.698 22.827 18.666 1.00 22.00 358 LEU A O 1
ATOM 2838 N N . ALA A 1 373 ? 10.146 23.100 16.966 1.00 20.12 359 ALA A N 1
ATOM 2839 C CA . ALA A 1 373 ? 10.319 24.546 17.175 1.00 25.39 359 ALA A CA 1
ATOM 2840 C C . ALA A 1 373 ? 10.718 24.837 18.622 1.00 23.71 359 ALA A C 1
ATOM 2841 O O . ALA A 1 373 ? 10.168 25.724 19.289 1.00 19.35 359 ALA A O 1
ATOM 28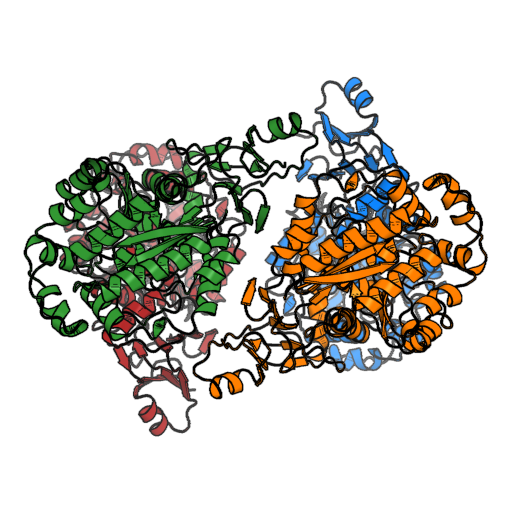43 N N . LEU A 1 374 ? 11.689 24.067 19.097 1.00 19.13 360 LEU A N 1
ATOM 2844 C CA . LEU A 1 374 ? 12.236 24.108 20.447 1.00 22.70 360 LEU A CA 1
ATOM 2845 C C . LEU A 1 374 ? 13.610 24.761 20.408 1.00 21.68 360 LEU A C 1
ATOM 2846 O O . LEU A 1 374 ? 14.337 24.583 19.431 1.00 23.85 360 LEU A O 1
ATOM 2851 N N . ASN A 1 375 ? 13.996 25.491 21.467 1.00 17.92 361 ASN A N 1
ATOM 2852 C CA . ASN A 1 375 ? 15.288 26.209 21.474 1.00 21.50 361 ASN A CA 1
ATOM 2853 C C . ASN A 1 375 ? 16.371 25.369 22.158 1.00 19.08 361 ASN A C 1
ATOM 2854 O O . ASN A 1 375 ? 17.020 25.777 23.124 1.00 22.03 361 ASN A O 1
ATOM 2859 N N . ASN A 1 376 ? 16.567 24.171 21.629 1.00 19.38 362 ASN A N 1
ATOM 2860 C CA . ASN A 1 376 ? 17.513 23.242 22.223 1.00 17.00 362 ASN A CA 1
ATOM 2861 C C . ASN A 1 376 ? 18.025 22.315 21.127 1.00 21.60 362 ASN A C 1
ATOM 2862 O O . ASN A 1 376 ? 18.038 22.677 19.946 1.00 20.04 362 ASN A O 1
ATOM 2867 N N . GLY A 1 377 ? 18.466 21.125 21.526 1.00 16.77 363 GLY A N 1
ATOM 2868 C CA . GLY A 1 377 ? 18.987 20.140 20.606 1.00 22.09 363 GLY A CA 1
ATOM 2869 C C . GLY A 1 377 ? 20.392 20.395 20.123 1.00 19.36 363 GLY A C 1
ATOM 2870 O O . GLY A 1 377 ? 20.875 19.648 19.266 1.00 16.64 363 GLY A O 1
ATOM 2871 N N . GLU A 1 378 ? 21.070 21.413 20.649 1.00 24.62 364 GLU A N 1
ATOM 2872 C CA . GLU A 1 378 ? 22.400 21.763 20.174 1.00 22.03 364 GLU A CA 1
ATOM 2873 C C . GLU A 1 378 ? 23.122 22.533 21.269 1.00 20.35 364 GLU A C 1
ATOM 2874 O O . GLU A 1 378 ? 22.515 23.358 21.956 1.00 24.50 364 GLU A O 1
ATOM 2880 N N . ILE A 1 379 ? 24.414 22.259 21.430 1.00 18.85 365 ILE A N 1
ATOM 2881 C CA . ILE A 1 379 ? 25.238 22.962 22.407 1.00 19.98 365 ILE A CA 1
ATOM 2882 C C . ILE A 1 379 ? 25.741 24.229 21.726 1.00 23.67 365 ILE A C 1
ATOM 2883 O O . ILE A 1 379 ? 26.744 24.217 21.007 1.00 21.24 365 ILE A O 1
ATOM 2888 N N . GLU A 1 380 ? 25.026 25.330 21.950 1.00 22.49 366 GLU A N 1
ATOM 2889 C CA . GLU A 1 380 ? 25.326 26.608 21.328 1.00 22.25 366 GLU A CA 1
ATOM 2890 C C . GLU A 1 380 ? 24.810 27.706 22.245 1.00 24.39 366 GLU A C 1
ATOM 2891 O O . GLU A 1 380 ? 23.772 27.539 22.892 1.00 19.51 366 GLU A O 1
ATOM 2897 N N . THR A 1 381 ? 25.546 28.815 22.310 1.00 19.57 367 THR A N 1
ATOM 2898 C CA . THR A 1 381 ? 25.160 29.917 23.182 1.00 24.38 367 THR A CA 1
ATOM 2899 C C . THR A 1 381 ? 23.754 30.399 22.845 1.00 21.96 367 THR A C 1
ATOM 2900 O O . THR A 1 381 ? 23.369 30.468 21.674 1.00 22.85 367 THR A O 1
ATOM 2904 N N . ASN A 1 382 ? 22.979 30.693 23.890 1.00 24.01 368 ASN A N 1
ATOM 2905 C CA . ASN A 1 382 ? 21.600 31.175 23.891 1.00 21.94 368 ASN A CA 1
ATOM 2906 C C . ASN A 1 382 ? 20.592 30.041 23.721 1.00 23.38 368 ASN A C 1
ATOM 2907 O O . ASN A 1 382 ? 19.390 30.290 23.820 1.00 22.39 368 ASN A O 1
ATOM 2912 N N . LYS A 1 383 ? 21.027 28.812 23.460 1.00 22.49 369 LYS A N 1
ATOM 2913 C CA . LYS A 1 383 ? 20.105 27.689 23.481 1.00 20.51 369 LYS A CA 1
ATOM 2914 C C . LYS A 1 383 ? 19.786 27.301 24.921 1.00 24.60 369 LYS A C 1
ATOM 2915 O O . LYS A 1 383 ? 20.493 27.671 25.862 1.00 20.84 369 LYS A O 1
ATOM 2921 N N . ARG A 1 384 ? 18.696 26.555 25.087 1.00 23.54 370 ARG A N 1
ATOM 2922 C CA . ARG A 1 384 ? 18.334 26.065 26.409 1.00 20.66 370 ARG A CA 1
ATOM 2923 C C . ARG A 1 384 ? 19.428 25.159 26.960 1.00 19.91 370 ARG A C 1
ATOM 2924 O O . ARG A 1 384 ? 20.099 24.433 26.221 1.00 20.32 370 ARG A O 1
ATOM 2932 N N . ALA A 1 385 ? 19.606 25.207 28.280 1.00 19.47 371 ALA A N 1
ATOM 2933 C CA . ALA A 1 385 ? 20.558 24.338 28.970 1.00 22.32 371 ALA A CA 1
ATOM 2934 C C . ALA A 1 385 ? 19.934 22.965 29.241 1.00 18.62 371 ALA A C 1
ATOM 2935 O O . ALA A 1 385 ? 19.748 22.539 30.380 1.00 22.50 371 ALA A O 1
ATOM 2937 N N . ASP A 1 386 ? 19.587 22.281 28.154 1.00 20.33 372 ASP A N 1
ATOM 2938 C CA . ASP A 1 386 ? 19.086 20.909 28.201 1.00 20.74 372 ASP A CA 1
ATOM 2939 C C . ASP A 1 386 ? 20.261 19.999 27.857 1.00 15.52 372 ASP A C 1
ATOM 2940 O O . ASP A 1 386 ? 20.602 19.822 26.685 1.00 13.98 372 ASP A O 1
ATOM 2945 N N . LEU A 1 387 ? 20.886 19.421 28.880 1.00 16.06 373 LEU A N 1
ATOM 2946 C CA . LEU A 1 387 ? 22.175 18.765 28.716 1.00 19.04 373 LEU A CA 1
ATOM 2947 C C . LEU A 1 387 ? 22.177 17.396 29.377 1.00 19.04 373 LEU A C 1
ATOM 2948 O O . LEU A 1 387 ? 21.666 17.228 30.489 1.00 18.26 373 LEU A O 1
ATOM 2953 N N . SER A 1 388 ? 22.777 16.425 28.690 1.00 19.36 374 SER A N 1
ATOM 2954 C CA . SER A 1 388 ? 22.949 15.072 29.199 1.00 19.38 374 SER A CA 1
ATOM 2955 C C . SER A 1 388 ? 24.431 14.768 29.363 1.00 20.88 374 SER A C 1
ATOM 2956 O O . SER A 1 388 ? 25.259 15.221 28.567 1.00 18.93 374 SER A O 1
ATOM 2959 N N . VAL A 1 389 ? 24.759 14.002 30.401 1.00 24.66 375 VAL A N 1
ATOM 2960 C CA . VAL A 1 389 ? 26.097 13.455 30.600 1.00 23.30 375 VAL A CA 1
ATOM 2961 C C . VAL A 1 389 ? 25.976 11.943 30.733 1.00 24.31 375 VAL A C 1
ATOM 2962 O O . VAL A 1 389 ? 25.216 11.449 31.575 1.00 23.58 375 VAL A O 1
ATOM 2966 N N . PHE A 1 390 ? 26.716 11.213 29.898 1.00 24.00 376 PHE A N 1
ATOM 2967 C CA . PHE A 1 390 ? 26.759 9.756 29.927 1.00 22.14 376 PHE A CA 1
ATOM 2968 C C . PHE A 1 390 ? 28.173 9.312 30.272 1.00 23.91 376 PHE A C 1
ATOM 2969 O O . PHE A 1 390 ? 29.130 9.724 29.611 1.00 19.86 376 PHE A O 1
ATOM 2977 N N . GLY A 1 391 ? 28.301 8.461 31.285 1.00 26.85 377 GLY A N 1
ATOM 2978 C CA . GLY A 1 391 ? 29.600 8.003 31.756 1.00 21.93 377 GLY A CA 1
ATOM 2979 C C . GLY A 1 391 ? 29.947 6.636 31.196 1.00 25.55 377 GLY A C 1
ATOM 2980 O O . GLY A 1 391 ? 29.079 5.776 31.037 1.00 21.61 377 GLY A O 1
ATOM 2981 N N . PHE A 1 392 ? 31.232 6.444 30.899 1.00 24.19 378 PHE A N 1
ATOM 2982 C CA . PHE A 1 392 ? 31.734 5.198 30.343 1.00 24.42 378 PHE A CA 1
ATOM 2983 C C . PHE A 1 392 ? 33.012 4.795 31.068 1.00 26.59 378 PHE A C 1
ATOM 2984 O O . PHE A 1 392 ? 33.534 5.528 31.912 1.00 25.94 378 PHE A O 1
ATOM 2992 N N . ASN A 1 393 ? 33.517 3.609 30.730 1.00 31.95 379 ASN A N 1
ATOM 2993 C CA . ASN A 1 393 ? 34.725 3.065 31.337 1.00 31.22 379 ASN A CA 1
ATOM 2994 C C . ASN A 1 393 ? 35.982 3.343 30.522 1.00 33.98 379 ASN A C 1
ATOM 2995 O O . ASN A 1 393 ? 37.076 2.949 30.941 1.00 24.64 379 ASN A O 1
ATOM 3000 N N . GLU A 1 394 ? 35.855 3.998 29.372 1.00 29.03 380 GLU A N 1
ATOM 3001 C CA . GLU A 1 394 ? 36.999 4.304 28.528 1.00 24.67 380 GLU A CA 1
ATOM 3002 C C . GLU A 1 394 ? 36.710 5.590 27.768 1.00 28.04 380 GLU A C 1
ATOM 3003 O O . GLU A 1 394 ? 35.572 6.062 27.716 1.00 23.67 380 GLU A O 1
ATOM 3005 N N . LYS A 1 395 ? 37.759 6.160 27.185 1.00 25.17 381 LYS A N 1
ATOM 3006 C CA . LYS A 1 395 ? 37.645 7.356 26.362 1.00 25.87 381 LYS A CA 1
ATOM 3007 C C . LYS A 1 395 ? 37.651 6.937 24.897 1.00 29.65 381 LYS A C 1
ATOM 3008 O O . LYS A 1 395 ? 38.592 6.277 24.442 1.00 32.88 381 LYS A O 1
ATOM 3014 N N . PHE A 1 396 ? 36.602 7.308 24.168 1.00 26.24 382 PHE A N 1
ATOM 3015 C CA . PHE A 1 396 ? 36.513 6.958 22.760 1.00 23.05 382 PHE A CA 1
ATOM 3016 C C . PHE A 1 396 ? 37.442 7.840 21.936 1.00 26.39 382 PHE A C 1
ATOM 3017 O O . PHE A 1 396 ? 37.703 8.997 22.280 1.00 25.02 382 PHE A O 1
ATOM 3025 N N . THR A 1 397 ? 37.951 7.281 20.841 1.00 27.57 383 THR A N 1
ATOM 3026 C CA . THR A 1 397 ? 38.657 8.101 19.870 1.00 29.65 383 THR A CA 1
ATOM 3027 C C . THR A 1 397 ? 37.689 9.100 19.242 1.00 28.82 383 THR A C 1
ATOM 3028 O O . THR A 1 397 ? 36.471 8.897 19.219 1.00 26.15 383 THR A O 1
ATOM 3032 N N . LYS A 1 398 ? 38.250 10.203 18.742 1.00 25.80 384 LYS A N 1
ATOM 3033 C CA . LYS A 1 398 ? 37.434 11.269 18.167 1.00 31.52 384 LYS A CA 1
ATOM 3034 C C . LYS A 1 398 ? 36.538 10.754 17.046 1.00 28.69 384 LYS A C 1
ATOM 3035 O O . LYS A 1 398 ? 35.343 11.072 16.995 1.00 29.00 384 LYS A O 1
ATOM 3041 N N . GLU A 1 399 ? 37.093 9.950 16.137 1.00 23.95 385 GLU A N 1
ATOM 3042 C CA . GLU A 1 399 ? 36.325 9.503 14.982 1.00 27.11 385 GLU A CA 1
ATOM 3043 C C . GLU A 1 399 ? 35.356 8.373 15.315 1.00 26.68 385 GLU A C 1
ATOM 3044 O O . GLU A 1 399 ? 34.413 8.139 14.552 1.00 25.33 385 GLU A O 1
ATOM 3050 N N . GLN A 1 400 ? 35.568 7.664 16.424 1.00 23.63 386 GLN A N 1
ATOM 3051 C CA . GLN A 1 400 ? 34.665 6.603 16.851 1.00 23.90 386 GLN A CA 1
ATOM 3052 C C . GLN A 1 400 ? 33.676 7.062 17.915 1.00 23.70 386 GLN A C 1
ATOM 3053 O O . GLN A 1 400 ? 32.778 6.291 18.272 1.00 23.85 386 GLN A O 1
ATOM 3059 N N . ALA A 1 401 ? 33.814 8.296 18.410 1.00 19.18 387 ALA A N 1
ATOM 3060 C CA . ALA A 1 401 ? 33.101 8.721 19.611 1.00 21.83 387 ALA A CA 1
ATOM 3061 C C . ALA A 1 401 ? 31.589 8.624 19.438 1.00 18.50 387 ALA A C 1
ATOM 3062 O O . ALA A 1 401 ? 30.884 8.125 20.322 1.00 17.73 387 ALA A O 1
ATOM 3064 N N . ILE A 1 402 ? 31.071 9.117 18.311 1.00 18.58 388 ILE A N 1
ATOM 3065 C CA . ILE A 1 402 ? 29.624 9.156 18.114 1.00 18.14 388 ILE A CA 1
ATOM 3066 C C . ILE A 1 402 ? 29.055 7.746 18.002 1.00 16.63 388 ILE A C 1
ATOM 3067 O O . ILE A 1 402 ? 28.020 7.430 18.602 1.00 18.45 388 ILE A O 1
ATOM 3072 N N . LEU A 1 403 ? 29.711 6.880 17.227 1.00 16.93 389 LEU A N 1
ATOM 3073 C CA . LEU A 1 403 ? 29.218 5.515 17.064 1.00 18.18 389 LEU A CA 1
ATOM 3074 C C . LEU A 1 403 ? 29.324 4.726 18.365 1.00 20.05 389 LEU A C 1
ATOM 3075 O O . LEU A 1 403 ? 28.371 4.049 18.768 1.00 18.43 389 LEU A O 1
ATOM 3080 N N . GLN A 1 404 ? 30.477 4.801 19.040 1.00 17.79 390 GLN A N 1
ATOM 3081 C CA . GLN A 1 404 ? 30.640 4.082 20.302 1.00 17.29 390 GLN A CA 1
ATOM 3082 C C . GLN A 1 404 ? 29.654 4.582 21.351 1.00 20.00 390 GLN A C 1
ATOM 3083 O O . GLN A 1 404 ? 29.151 3.797 22.164 1.00 18.83 390 GLN A O 1
ATOM 3089 N N . PHE A 1 405 ? 29.377 5.888 21.356 1.00 17.01 391 PHE A N 1
ATOM 3090 C CA . PHE A 1 405 ? 28.362 6.426 22.256 1.00 17.02 391 PHE A CA 1
ATOM 3091 C C . PHE A 1 405 ? 27.003 5.787 21.991 1.00 17.67 391 PHE A C 1
ATOM 3092 O O . PHE A 1 405 ? 26.333 5.322 22.919 1.00 17.85 391 PHE A O 1
ATOM 3100 N N . LEU A 1 406 ? 26.575 5.769 20.726 1.00 17.86 392 LEU A N 1
ATOM 3101 C CA . LEU A 1 406 ? 25.278 5.190 20.388 1.00 17.37 392 LEU A CA 1
ATOM 3102 C C . LEU A 1 406 ? 25.216 3.709 20.735 1.00 20.40 392 LEU A C 1
ATOM 3103 O O . LEU A 1 406 ? 24.149 3.198 21.094 1.00 21.48 392 LEU A O 1
ATOM 3108 N N . LEU A 1 407 ? 26.343 3.004 20.633 1.00 18.90 393 LEU A N 1
ATOM 3109 C CA . LEU A 1 407 ? 26.353 1.573 20.911 1.00 21.38 393 LEU A CA 1
ATOM 3110 C C . LEU A 1 407 ? 26.288 1.285 22.407 1.00 20.20 393 LEU A C 1
ATOM 3111 O O . LEU A 1 407 ? 25.649 0.313 22.825 1.00 20.74 393 LEU A O 1
ATOM 3116 N N . HIS A 1 408 ? 26.935 2.114 23.230 1.00 17.39 394 HIS A N 1
ATOM 3117 C CA . HIS A 1 408 ? 27.109 1.794 24.638 1.00 21.38 394 HIS A CA 1
ATOM 3118 C C . HIS A 1 408 ? 26.261 2.626 25.592 1.00 22.55 394 HIS A C 1
ATOM 3119 O O . HIS A 1 408 ? 26.108 2.227 26.750 1.00 25.09 394 HIS A O 1
ATOM 3126 N N . ALA A 1 409 ? 25.705 3.753 25.149 1.00 20.44 395 ALA A N 1
ATOM 3127 C CA . ALA A 1 409 ? 24.903 4.585 26.041 1.00 20.00 395 ALA A CA 1
ATOM 3128 C C . ALA A 1 409 ? 23.594 3.881 26.387 1.00 23.15 395 ALA A C 1
ATOM 3129 O O . ALA A 1 409 ? 22.830 3.497 25.497 1.00 20.55 395 ALA A O 1
ATOM 3131 N N . LYS A 1 410 ? 23.339 3.708 27.682 1.00 20.79 396 LYS A N 1
ATOM 3132 C CA . LYS A 1 410 ? 22.108 3.089 28.154 1.00 25.94 396 LYS A CA 1
ATOM 3133 C C . LYS A 1 410 ? 21.329 3.992 29.096 1.00 28.23 396 LYS A C 1
ATOM 3134 O O . LYS A 1 410 ? 20.145 4.256 28.854 1.00 25.65 396 LYS A O 1
ATOM 3140 N N . GLU A 1 411 ? 21.956 4.481 30.166 1.00 27.06 397 GLU A N 1
ATOM 3141 C CA . GLU A 1 411 ? 21.294 5.352 31.127 1.00 26.82 397 GLU A CA 1
ATOM 3142 C C . GLU A 1 411 ? 22.135 6.601 31.343 1.00 24.97 397 GLU A C 1
ATOM 3143 O O . GLU A 1 411 ? 23.365 6.528 31.412 1.00 25.39 397 GLU A O 1
ATOM 3149 N N . VAL A 1 412 ? 21.463 7.747 31.455 1.00 21.22 398 VAL A N 1
ATOM 3150 C CA . VAL A 1 412 ? 22.169 9.009 31.619 1.00 22.42 398 VAL A CA 1
ATOM 3151 C C . VAL A 1 412 ? 22.715 9.118 33.040 1.00 22.98 398 VAL A C 1
ATOM 3152 O O . VAL A 1 412 ? 22.121 8.618 34.006 1.00 26.71 398 VAL A O 1
ATOM 3156 N N . GLU A 1 413 ? 23.878 9.756 33.165 1.00 23.66 399 GLU A N 1
ATOM 3157 C CA . GLU A 1 413 ? 24.505 9.981 34.461 1.00 25.39 399 GLU A CA 1
ATOM 3158 C C . GLU A 1 413 ? 24.109 11.325 35.056 1.00 29.00 399 GLU A C 1
ATOM 3159 O O . GLU A 1 413 ? 23.915 11.435 36.271 1.00 29.36 399 GLU A O 1
ATOM 3165 N N . ARG A 1 414 ? 23.991 12.350 34.217 1.00 24.22 400 ARG A N 1
ATOM 3166 C CA . ARG A 1 414 ? 23.465 13.643 34.624 1.00 26.45 400 ARG A CA 1
ATOM 3167 C C . ARG A 1 414 ? 22.509 14.138 33.553 1.00 25.16 400 ARG A C 1
ATOM 3168 O O . ARG A 1 414 ? 22.806 14.057 32.358 1.00 21.06 400 ARG A O 1
ATOM 3176 N N . LEU A 1 415 ? 21.359 14.642 33.987 1.00 21.29 401 LEU A N 1
ATOM 3177 C CA . LEU A 1 415 ? 20.403 15.280 33.094 1.00 26.36 401 LEU A CA 1
ATOM 3178 C C . LEU A 1 415 ? 20.069 16.648 33.662 1.00 18.48 401 LEU A C 1
ATOM 3179 O O . LEU A 1 415 ? 19.597 16.751 34.799 1.00 21.98 401 LEU A O 1
ATOM 3184 N N . PHE A 1 416 ? 20.331 17.690 32.881 1.00 22.84 402 PHE A N 1
ATOM 3185 C CA . PHE A 1 416 ? 19.957 19.056 33.220 1.00 22.08 402 PHE A CA 1
ATOM 3186 C C . PHE A 1 416 ? 18.913 19.530 32.221 1.00 21.80 402 PHE A C 1
ATOM 3187 O O . PHE A 1 416 ? 19.110 19.399 31.009 1.00 21.47 402 PHE A O 1
ATOM 3195 N N . LEU A 1 417 ? 17.807 20.068 32.729 1.00 20.23 403 LEU A N 1
ATOM 3196 C CA . LEU A 1 417 ? 16.736 20.598 31.894 1.00 25.96 403 LEU A CA 1
ATOM 3197 C C . LEU A 1 417 ? 16.456 22.025 32.331 1.00 22.06 403 LEU A C 1
ATOM 3198 O O . LEU A 1 417 ? 16.111 22.264 33.493 1.00 23.31 403 LEU A O 1
ATOM 3203 N N . GLY A 1 418 ? 16.600 22.966 31.403 1.00 22.40 404 GLY A N 1
ATOM 3204 C CA . GLY A 1 418 ? 16.542 24.371 31.767 1.00 26.81 404 GLY A CA 1
ATOM 3205 C C . GLY A 1 418 ? 17.549 24.757 32.826 1.00 23.08 404 GLY A C 1
ATOM 3206 O O . GLY A 1 418 ? 17.281 25.654 33.631 1.00 22.41 404 GLY A O 1
ATOM 3207 N N . GLY A 1 419 ? 18.705 24.092 32.854 1.00 23.41 405 GLY A N 1
ATOM 3208 C CA . GLY A 1 419 ? 19.735 24.378 33.827 1.00 26.61 405 GLY A CA 1
ATOM 3209 C C . GLY A 1 419 ? 19.556 23.730 35.181 1.00 25.57 405 GLY A C 1
ATOM 3210 O O . GLY A 1 419 ? 20.471 23.811 36.010 1.00 27.24 405 GLY A O 1
ATOM 3211 N N . LYS A 1 420 ? 18.417 23.098 35.442 1.00 26.28 406 LYS A N 1
ATOM 3212 C CA . LYS A 1 420 ? 18.162 22.434 36.712 1.00 30.00 406 LYS A CA 1
ATOM 3213 C C . LYS A 1 420 ? 18.488 20.951 36.598 1.00 24.66 406 LYS A C 1
ATOM 3214 O O . LYS A 1 420 ? 18.130 20.301 35.611 1.00 21.26 406 LYS A O 1
ATOM 3220 N N . ARG A 1 421 ? 19.167 20.419 37.610 1.00 29.64 407 ARG A N 1
ATOM 3221 C CA . ARG A 1 421 ? 19.522 19.006 37.600 1.00 28.38 407 ARG A CA 1
ATOM 3222 C C . ARG A 1 421 ? 18.278 18.158 37.827 1.00 31.46 407 ARG A C 1
ATOM 3223 O O . ARG A 1 421 ? 17.589 18.311 38.842 1.00 31.85 407 ARG A O 1
ATOM 3231 N N . VAL A 1 422 ? 17.988 17.272 36.880 1.00 26.70 408 VAL A N 1
ATOM 3232 C CA . VAL A 1 422 ? 16.874 16.343 36.992 1.00 28.78 408 VAL A CA 1
ATOM 3233 C C . VAL A 1 422 ? 17.347 14.954 37.403 1.00 26.50 408 VAL A C 1
ATOM 3234 O O . VAL A 1 422 ? 16.745 14.324 38.272 1.00 28.05 408 VAL A O 1
ATOM 3238 N N . ILE A 1 423 ? 18.430 14.476 36.801 1.00 26.36 409 ILE A N 1
ATOM 3239 C CA . ILE A 1 423 ? 19.015 13.195 37.171 1.00 26.98 409 ILE A CA 1
ATOM 3240 C C . ILE A 1 423 ? 20.478 13.411 37.539 1.00 29.65 409 ILE A C 1
ATOM 3241 O O . ILE A 1 423 ? 21.181 14.170 36.875 1.00 28.83 409 ILE A O 1
ATOM 3247 N N . MET B 1 15 ? 15.365 -38.370 38.212 1.00 40.93 1 MET B N 1
ATOM 3248 C CA . MET B 1 15 ? 14.064 -38.982 37.975 1.00 44.01 1 MET B CA 1
ATOM 3249 C C . MET B 1 15 ? 13.102 -37.975 37.341 1.00 40.66 1 MET B C 1
ATOM 3250 O O . MET B 1 15 ? 13.488 -36.846 37.038 1.00 44.20 1 MET B O 1
ATOM 3255 N N . GLN B 1 16 ? 11.848 -38.378 37.157 1.00 37.09 2 GLN B N 1
ATOM 3256 C CA . GLN B 1 16 ? 10.962 -37.731 36.201 1.00 35.66 2 GLN B CA 1
ATOM 3257 C C . GLN B 1 16 ? 10.063 -36.677 36.840 1.00 37.67 2 GLN B C 1
ATOM 3258 O O . GLN B 1 16 ? 9.684 -36.772 38.011 1.00 39.75 2 GLN B O 1
ATOM 3264 N N . GLU B 1 17 ? 9.721 -35.671 36.036 1.00 32.10 3 GLU B N 1
ATOM 3265 C CA . GLU B 1 17 ? 8.816 -34.600 36.424 1.00 30.53 3 GLU B CA 1
ATOM 3266 C C . GLU B 1 17 ? 8.041 -34.163 35.188 1.00 30.31 3 GLU B C 1
ATOM 3267 O O . GLU B 1 17 ? 8.343 -34.572 34.064 1.00 26.90 3 GLU B O 1
ATOM 3273 N N . ILE B 1 18 ? 7.028 -33.328 35.404 1.00 28.50 4 ILE B N 1
ATOM 3274 C CA . ILE B 1 18 ? 6.191 -32.816 34.325 1.00 26.43 4 ILE B CA 1
ATOM 3275 C C . ILE B 1 18 ? 6.191 -31.293 34.401 1.00 24.65 4 ILE B C 1
ATOM 3276 O O . ILE B 1 18 ? 6.008 -30.725 35.477 1.00 25.53 4 ILE B O 1
ATOM 3281 N N A ILE B 1 19 ? 6.416 -30.641 33.262 0.33 26.18 5 ILE B N 1
ATOM 3282 N N B ILE B 1 19 ? 6.398 -30.651 33.255 0.67 26.15 5 ILE B N 1
ATOM 3283 C CA A ILE B 1 19 ? 6.292 -29.190 33.169 0.33 25.88 5 ILE B CA 1
ATOM 3284 C CA B ILE B 1 19 ? 6.308 -29.201 33.141 0.67 25.91 5 ILE B CA 1
ATOM 3285 C C A ILE B 1 19 ? 5.468 -28.853 31.935 0.33 25.92 5 ILE B C 1
ATOM 3286 C C B ILE B 1 19 ? 5.443 -28.872 31.933 0.67 25.95 5 ILE B C 1
ATOM 3287 O O A ILE B 1 19 ? 5.560 -29.531 30.906 0.33 26.82 5 ILE B O 1
ATOM 3288 O O B ILE B 1 19 ? 5.470 -29.584 30.923 0.67 26.91 5 ILE B O 1
ATOM 3297 N N . GLY B 1 20 ? 4.653 -27.808 32.049 1.00 25.12 6 GLY B N 1
ATOM 3298 C CA . GLY B 1 20 ? 3.798 -27.387 30.957 1.00 22.49 6 GLY B CA 1
ATOM 3299 C C . GLY B 1 20 ? 3.635 -25.884 30.976 1.00 18.19 6 GLY B C 1
ATOM 3300 O O . GLY B 1 20 ? 3.938 -25.216 31.970 1.00 18.89 6 GLY B O 1
ATOM 3301 N N . ALA B 1 21 ? 3.145 -25.357 29.857 1.00 20.51 7 ALA B N 1
ATOM 3302 C CA . ALA B 1 21 ? 2.941 -23.926 29.712 1.00 23.21 7 ALA B CA 1
ATOM 3303 C C . ALA B 1 21 ? 1.806 -23.683 28.730 1.00 22.54 7 ALA B C 1
ATOM 3304 O O . ALA B 1 21 ? 1.391 -24.583 27.996 1.00 22.91 7 ALA B O 1
ATOM 3306 N N . SER B 1 22 ? 1.300 -22.445 28.737 1.00 24.81 8 SER B N 1
ATOM 3307 C CA . SER B 1 22 ? 0.221 -22.078 27.827 1.00 21.33 8 SER B CA 1
ATOM 3308 C C . SER B 1 22 ? 0.631 -22.256 26.373 1.00 23.31 8 SER B C 1
ATOM 3309 O O . SER B 1 22 ? -0.207 -22.583 25.526 1.00 21.20 8 SER B O 1
ATOM 3312 N N . LEU B 1 23 ? 1.911 -22.056 26.065 1.00 22.26 9 LEU B N 1
ATOM 3313 C CA . LEU B 1 23 ? 2.441 -22.227 24.722 1.00 20.07 9 LEU B CA 1
ATOM 3314 C C . LEU B 1 23 ? 3.722 -23.043 24.793 1.00 20.29 9 LEU B C 1
ATOM 3315 O O . LEU B 1 23 ? 4.573 -22.801 25.653 1.00 22.58 9 LEU B O 1
ATOM 3320 N N . VAL B 1 24 ? 3.850 -24.016 23.895 1.00 20.31 10 VAL B N 1
ATOM 3321 C CA . VAL B 1 24 ? 5.048 -24.839 23.793 1.00 21.46 10 VAL B CA 1
ATOM 3322 C C . VAL B 1 24 ? 5.555 -24.771 22.360 1.00 19.90 10 VAL B C 1
ATOM 3323 O O . VAL B 1 24 ? 4.801 -25.036 21.419 1.00 19.56 10 VAL B O 1
ATOM 3327 N N . PHE B 1 25 ? 6.826 -24.405 22.196 1.00 17.68 11 PHE B N 1
ATOM 3328 C CA . PHE B 1 25 ? 7.482 -24.383 20.892 1.00 18.04 11 PHE B CA 1
ATOM 3329 C C . PHE B 1 25 ? 8.296 -25.664 20.756 1.00 20.08 11 PHE B C 1
ATOM 3330 O O . PHE B 1 25 ? 9.290 -25.849 21.465 1.00 21.14 11 PHE B O 1
ATOM 3338 N N . LEU B 1 26 ? 7.879 -26.543 19.841 1.00 19.41 12 LEU B N 1
ATOM 3339 C CA . LEU B 1 26 ? 8.599 -27.799 19.649 1.00 21.11 12 LEU B CA 1
ATOM 3340 C C . LEU B 1 26 ? 9.947 -27.583 18.973 1.00 23.35 12 LEU B C 1
ATOM 3341 O O . LEU B 1 26 ? 10.889 -28.348 19.215 1.00 20.60 12 LEU B O 1
ATOM 3346 N N . CYS B 1 27 ? 10.056 -26.553 18.132 1.00 18.81 13 CYS B N 1
ATOM 3347 C CA . CYS B 1 27 ? 11.269 -26.279 17.362 1.00 22.00 13 CYS B CA 1
ATOM 3348 C C . CYS B 1 27 ? 11.670 -27.472 16.498 1.00 26.00 13 CYS B C 1
ATOM 3349 O O . CYS B 1 27 ? 12.854 -27.775 16.334 1.00 21.17 13 CYS B O 1
ATOM 3352 N N . ASN B 1 28 ? 10.676 -28.169 15.954 1.00 22.99 14 ASN B N 1
ATOM 3353 C CA . ASN B 1 28 ? 10.930 -29.008 14.797 1.00 22.39 14 ASN B CA 1
ATOM 3354 C C . ASN B 1 28 ? 10.998 -28.127 13.552 1.00 22.23 14 ASN B C 1
ATOM 3355 O O . ASN B 1 28 ? 10.741 -26.921 13.603 1.00 21.57 14 ASN B O 1
ATOM 3360 N N . GLU B 1 29 ? 11.360 -28.733 12.419 1.00 21.90 15 GLU B N 1
ATOM 3361 C CA . GLU B 1 29 ? 11.511 -27.943 11.200 1.00 28.28 15 GLU B CA 1
ATOM 3362 C C . GLU B 1 29 ? 10.198 -27.283 10.792 1.00 27.32 15 GLU B C 1
ATOM 3363 O O . GLU B 1 29 ? 10.208 -26.234 10.138 1.00 30.88 15 GLU B O 1
ATOM 3369 N N . LYS B 1 30 ? 9.063 -27.876 11.171 1.00 26.37 16 LYS B N 1
ATOM 3370 C CA . LYS B 1 30 ? 7.766 -27.236 10.978 1.00 28.37 16 LYS B CA 1
ATOM 3371 C C . LYS B 1 30 ? 7.551 -26.047 11.905 1.00 30.92 16 LYS B C 1
ATOM 3372 O O . LYS B 1 30 ? 6.651 -25.238 11.649 1.00 34.88 16 LYS B O 1
ATOM 3378 N N . CYS B 1 31 ? 8.329 -25.946 12.986 1.00 28.30 17 CYS B N 1
ATOM 3379 C CA . CYS B 1 31 ? 8.163 -24.901 13.997 1.00 22.60 17 CYS B CA 1
ATOM 3380 C C . CYS B 1 31 ? 6.775 -24.981 14.633 1.00 25.37 17 CYS B C 1
ATOM 3381 O O . CYS B 1 31 ? 6.036 -23.997 14.703 1.00 28.36 17 CYS B O 1
ATOM 3384 N N . GLU B 1 32 ? 6.431 -26.178 15.099 1.00 25.58 18 GLU B N 1
ATOM 3385 C CA . GLU B 1 32 ? 5.114 -26.433 15.664 1.00 25.79 18 GLU B CA 1
ATOM 3386 C C . GLU B 1 32 ? 4.909 -25.649 16.955 1.00 27.26 18 GLU B C 1
ATOM 3387 O O . GLU B 1 32 ? 5.797 -25.582 17.810 1.00 21.79 18 GLU B O 1
ATOM 3393 N N . VAL B 1 33 ? 3.722 -25.061 17.094 1.00 20.63 19 VAL B N 1
ATOM 3394 C CA . VAL B 1 33 ? 3.315 -24.353 18.302 1.00 20.73 19 VAL B CA 1
ATOM 3395 C C . VAL B 1 33 ? 2.105 -25.073 18.881 1.00 25.75 19 VAL B C 1
ATOM 3396 O O . VAL B 1 33 ? 1.116 -25.297 18.174 1.00 26.96 19 VAL B O 1
ATOM 3400 N N . LEU B 1 34 ? 2.187 -25.435 20.157 1.00 25.49 20 LEU B N 1
ATOM 3401 C CA . LEU B 1 34 ? 1.151 -26.208 20.826 1.00 22.81 20 LEU B CA 1
ATOM 3402 C C . LEU B 1 34 ? 0.658 -25.463 22.058 1.00 26.35 20 LEU B C 1
ATOM 3403 O O . LEU B 1 34 ? 1.439 -24.806 22.754 1.00 23.78 20 LEU B O 1
ATOM 3408 N N . GLU B 1 35 ? -0.642 -25.572 22.322 1.00 23.71 21 GLU B N 1
ATOM 3409 C CA . GLU B 1 35 ? -1.281 -24.874 23.427 1.00 24.07 21 GLU B CA 1
ATOM 3410 C C . GLU B 1 35 ? -1.517 -25.828 24.590 1.00 25.90 21 GLU B C 1
ATOM 3411 O O . GLU B 1 35 ? -1.932 -26.974 24.390 1.00 28.40 21 GLU B O 1
ATOM 3417 N N . ASP B 1 36 ? -1.236 -25.346 25.803 1.00 25.34 22 ASP B N 1
ATOM 3418 C CA . ASP B 1 36 ? -1.487 -26.089 27.042 1.00 28.25 22 ASP B CA 1
ATOM 3419 C C . ASP B 1 36 ? -0.881 -27.490 26.992 1.00 28.53 22 ASP B C 1
ATOM 3420 O O . ASP B 1 36 ? -1.486 -28.470 27.434 1.00 24.95 22 ASP B O 1
ATOM 3425 N N . TYR B 1 37 ? 0.325 -27.589 26.449 1.00 27.04 23 TYR B N 1
ATOM 3426 C CA . TYR B 1 37 ? 1.012 -28.865 26.333 1.00 26.84 23 TYR B CA 1
ATOM 3427 C C . TYR B 1 37 ? 2.046 -29.015 27.442 1.00 25.63 23 TYR B C 1
ATOM 3428 O O . TYR B 1 37 ? 2.425 -28.049 28.109 1.00 23.07 23 TYR B O 1
ATOM 3437 N N . GLY B 1 38 ? 2.501 -30.258 27.631 1.00 26.80 24 GLY B N 1
ATOM 3438 C CA . GLY B 1 38 ? 3.409 -30.571 28.712 1.00 25.36 24 GLY B CA 1
ATOM 3439 C C . GLY B 1 38 ? 4.468 -31.561 28.276 1.00 22.43 24 GLY B C 1
ATOM 3440 O O . GLY B 1 38 ? 4.370 -32.189 27.218 1.00 20.81 24 GLY B O 1
ATOM 3441 N N . VAL B 1 39 ? 5.493 -31.687 29.117 1.00 25.88 25 VAL B N 1
ATOM 3442 C CA . VAL B 1 39 ? 6.648 -32.533 28.842 1.00 25.17 25 VAL B CA 1
ATOM 3443 C C . VAL B 1 39 ? 7.001 -33.301 30.108 1.00 25.73 25 VAL B C 1
ATOM 3444 O O . VAL B 1 39 ? 7.155 -32.704 31.179 1.00 27.85 25 VAL B O 1
ATOM 3448 N N . VAL B 1 40 ? 7.120 -34.623 29.989 1.00 25.17 26 VAL B N 1
ATOM 3449 C CA . VAL B 1 40 ? 7.675 -35.469 31.040 1.00 24.86 26 VAL B CA 1
ATOM 3450 C C . VAL B 1 40 ? 9.147 -35.689 30.729 1.00 23.88 26 VAL B C 1
ATOM 3451 O O . VAL B 1 40 ? 9.502 -36.018 29.590 1.00 25.31 26 VAL B O 1
ATOM 3455 N N . PHE B 1 41 ? 10.008 -35.501 31.728 1.00 26.24 27 PHE B N 1
ATOM 3456 C CA . PHE B 1 41 ? 11.437 -35.615 31.483 1.00 23.03 27 PHE B CA 1
ATOM 3457 C C . PHE B 1 41 ? 12.181 -35.995 32.756 1.00 24.99 27 PHE B C 1
ATOM 3458 O O . PHE B 1 41 ? 11.814 -35.581 33.859 1.00 28.27 27 PHE B O 1
ATOM 3466 N N . ASP B 1 42 ? 13.238 -36.791 32.580 1.00 27.68 28 ASP B N 1
ATOM 3467 C CA . ASP B 1 42 ? 14.263 -36.968 33.602 1.00 26.67 28 ASP B CA 1
ATOM 3468 C C . ASP B 1 42 ? 15.516 -36.244 33.127 1.00 24.46 28 ASP B C 1
ATOM 3469 O O . ASP B 1 42 ? 15.537 -35.012 33.090 1.00 23.23 28 ASP B O 1
ATOM 3474 N N . GLU B 1 43 ? 16.551 -36.985 32.728 1.00 25.18 29 GLU B N 1
ATOM 3475 C CA . GLU B 1 43 ? 17.666 -36.362 32.027 1.00 22.31 29 GLU B CA 1
ATOM 3476 C C . GLU B 1 43 ? 17.354 -36.138 30.555 1.00 20.64 29 GLU B C 1
ATOM 3477 O O . GLU B 1 43 ? 17.955 -35.257 29.930 1.00 22.32 29 GLU B O 1
ATOM 3483 N N . LYS B 1 44 ? 16.434 -36.918 29.996 1.00 20.53 30 LYS B N 1
ATOM 3484 C CA . LYS B 1 44 ? 15.986 -36.785 28.622 1.00 22.88 30 LYS B CA 1
ATOM 3485 C C . LYS B 1 44 ? 14.497 -36.469 28.604 1.00 23.81 30 LYS B C 1
ATOM 3486 O O . LYS B 1 44 ? 13.801 -36.609 29.612 1.00 22.76 30 LYS B O 1
ATOM 3492 N N . ILE B 1 45 ? 14.019 -36.020 27.446 1.00 20.29 31 ILE B N 1
ATOM 3493 C CA . ILE B 1 45 ? 12.585 -35.854 27.241 1.00 21.57 31 ILE B CA 1
ATOM 3494 C C . ILE B 1 45 ? 11.957 -37.233 27.089 1.00 26.67 31 ILE B C 1
ATOM 3495 O O . ILE B 1 45 ? 12.346 -38.015 26.211 1.00 21.61 31 ILE B O 1
ATOM 3500 N N . VAL B 1 46 ? 10.986 -37.540 27.939 1.00 24.61 32 VAL B N 1
ATOM 3501 C CA . VAL B 1 46 ? 10.375 -38.864 27.990 1.00 27.90 32 VAL B CA 1
ATOM 3502 C C . VAL B 1 46 ? 9.074 -38.917 27.200 1.00 24.43 32 VAL B C 1
ATOM 3503 O O . VAL B 1 46 ? 8.846 -39.850 26.429 1.00 30.45 32 VAL B O 1
ATOM 3507 N N . GLU B 1 47 ? 8.205 -37.923 27.374 1.00 26.25 33 GLU B N 1
ATOM 3508 C CA . GLU B 1 47 ? 6.902 -37.947 26.722 1.00 26.32 33 GLU B CA 1
ATOM 3509 C C . GLU B 1 47 ? 6.382 -36.525 26.563 1.00 21.11 33 GLU B C 1
ATOM 3510 O O . GLU B 1 47 ? 6.618 -35.665 27.415 1.00 22.57 33 GLU B O 1
ATOM 3516 N N . ILE B 1 48 ? 5.670 -36.295 25.460 1.00 21.09 34 ILE B N 1
ATOM 3517 C CA . ILE B 1 48 ? 5.034 -35.017 25.163 1.00 22.94 34 ILE B CA 1
ATOM 3518 C C . ILE B 1 48 ? 3.543 -35.253 24.965 1.00 25.18 34 ILE B C 1
ATOM 3519 O O . ILE B 1 48 ? 3.136 -36.283 24.417 1.00 30.27 34 ILE B O 1
ATOM 3524 N N . GLY B 1 49 ? 2.734 -34.300 25.408 1.00 28.09 35 GLY B N 1
ATOM 3525 C CA . GLY B 1 49 ? 1.300 -34.401 25.236 1.00 29.65 35 GLY B CA 1
ATOM 3526 C C . GLY B 1 49 ? 0.603 -33.257 25.937 1.00 29.49 35 GLY B C 1
ATOM 3527 O O . GLY B 1 49 ? 1.237 -32.393 26.554 1.00 30.08 35 GLY B O 1
ATOM 3528 N N . ASP B 1 50 ? -0.724 -33.262 25.814 1.00 27.30 36 ASP B N 1
ATOM 3529 C CA . ASP B 1 50 ? -1.551 -32.315 26.550 1.00 26.39 36 ASP B CA 1
ATOM 3530 C C . ASP B 1 50 ? -1.240 -32.410 28.037 1.00 29.02 36 ASP B C 1
ATOM 3531 O O . ASP B 1 50 ? -1.139 -33.507 28.593 1.00 33.12 36 ASP B O 1
ATOM 3536 N N . TYR B 1 51 ? -1.071 -31.250 28.677 1.00 30.20 37 TYR B N 1
ATOM 3537 C CA . TYR B 1 51 ? -0.576 -31.227 30.050 1.00 29.18 37 TYR B CA 1
ATOM 3538 C C . TYR B 1 51 ? -1.549 -31.902 31.008 1.00 29.18 37 TYR B C 1
ATOM 3539 O O . TYR B 1 51 ? -1.146 -32.721 31.841 1.00 29.70 37 TYR B O 1
ATOM 3548 N N . HIS B 1 52 ? -2.834 -31.551 30.923 1.00 26.69 38 HIS B N 1
ATOM 3549 C CA . HIS B 1 52 ? -3.814 -32.151 31.823 1.00 30.01 38 HIS B CA 1
ATOM 3550 C C . HIS B 1 52 ? -3.884 -33.661 31.634 1.00 30.17 38 HIS B C 1
ATOM 3551 O O . HIS B 1 52 ? -3.913 -34.416 32.614 1.00 34.39 38 HIS B O 1
ATOM 3558 N N . ASN B 1 53 ? -3.918 -34.121 30.380 1.00 28.32 39 ASN B N 1
ATOM 3559 C CA . ASN B 1 53 ? -3.914 -35.556 30.120 1.00 29.13 39 ASN B CA 1
ATOM 3560 C C . ASN B 1 53 ? -2.634 -36.208 30.624 1.00 34.95 39 ASN B C 1
ATOM 3561 O O . ASN B 1 53 ? -2.653 -37.372 31.044 1.00 29.43 39 ASN B O 1
ATOM 3566 N N . LEU B 1 54 ? -1.517 -35.477 30.591 1.00 28.95 40 LEU B N 1
ATOM 3567 C CA . LEU B 1 54 ? -0.259 -36.018 31.091 1.00 32.68 40 LEU B CA 1
ATOM 3568 C C . LEU B 1 54 ? -0.302 -36.206 32.603 1.00 28.75 40 LEU B C 1
ATOM 3569 O O . LEU B 1 54 ? 0.228 -37.194 33.126 1.00 34.63 40 LEU B O 1
ATOM 3574 N N . THR B 1 55 ? -0.936 -35.274 33.320 1.00 28.71 41 THR B N 1
ATOM 3575 C CA . THR B 1 55 ? -1.028 -35.396 34.771 1.00 27.22 41 THR B CA 1
ATOM 3576 C C . THR B 1 55 ? -1.982 -36.510 35.180 1.00 32.49 41 THR B C 1
ATOM 3577 O O . THR B 1 55 ? -1.824 -37.094 36.257 1.00 39.24 41 THR B O 1
ATOM 3581 N N . LEU B 1 56 ? -2.988 -36.802 34.352 1.00 34.82 42 LEU B N 1
ATOM 3582 C CA . LEU B 1 56 ? -3.843 -37.955 34.616 1.00 35.72 42 LEU B CA 1
ATOM 3583 C C . LEU B 1 56 ? -3.113 -39.256 34.310 1.00 37.76 42 LEU B C 1
ATOM 3584 O O . LEU B 1 56 ? -3.238 -40.238 35.051 1.00 37.10 42 LEU B O 1
ATOM 3589 N N . LYS B 1 57 ? -2.339 -39.275 33.221 1.00 36.91 43 LYS B N 1
ATOM 3590 C CA . LYS B 1 57 ? -1.585 -40.467 32.855 1.00 31.43 43 LYS B CA 1
ATOM 3591 C C . LYS B 1 57 ? -0.495 -40.780 33.871 1.00 33.61 43 LYS B C 1
ATOM 3592 O O . LYS B 1 57 ? -0.182 -41.953 34.102 1.00 33.04 43 LYS B O 1
ATOM 3598 N N . TYR B 1 58 ? 0.088 -39.755 34.490 1.00 36.16 44 TYR B N 1
ATOM 3599 C CA . TYR B 1 58 ? 1.162 -39.919 35.469 1.00 33.23 44 TYR B CA 1
ATOM 3600 C C . TYR B 1 58 ? 0.803 -39.149 36.734 1.00 33.00 44 TYR B C 1
ATOM 3601 O O . TYR B 1 58 ? 1.400 -38.111 37.039 1.00 31.66 44 TYR B O 1
ATOM 3610 N N . PRO B 1 59 ? -0.169 -39.647 37.506 1.00 39.20 45 PRO B N 1
ATOM 3611 C CA . PRO B 1 59 ? -0.673 -38.868 38.649 1.00 34.58 45 PRO B CA 1
ATOM 3612 C C . PRO B 1 59 ? 0.292 -38.770 39.821 1.00 33.71 45 PRO B C 1
ATOM 3613 O O . PRO B 1 59 ? 0.034 -37.981 40.739 1.00 35.85 45 PRO B O 1
ATOM 3617 N N . HIS B 1 60 ? 1.377 -39.541 39.840 1.00 36.26 46 HIS B N 1
ATOM 3618 C CA . HIS B 1 60 ? 2.295 -39.536 40.973 1.00 37.38 46 HIS B CA 1
ATOM 3619 C C . HIS B 1 60 ? 3.521 -38.658 40.758 1.00 35.14 46 HIS B C 1
ATOM 3620 O O . HIS B 1 60 ? 4.310 -38.478 41.690 1.00 37.46 46 HIS B O 1
ATOM 3622 N N . LEU B 1 61 ? 3.705 -38.123 39.564 1.00 34.94 47 LEU B N 1
ATOM 3623 C CA . LEU B 1 61 ? 4.828 -37.248 39.282 1.00 36.84 47 LEU B CA 1
ATOM 3624 C C . LEU B 1 61 ? 4.557 -35.778 39.635 1.00 33.15 47 LEU B C 1
ATOM 3625 O O . LEU B 1 61 ? 3.428 -35.284 39.518 1.00 33.83 47 LEU B O 1
ATOM 3630 N N . LYS B 1 62 ? 5.643 -35.078 40.014 1.00 27.83 48 LYS B N 1
ATOM 3631 C CA . LYS B 1 62 ? 5.714 -33.611 40.047 1.00 35.83 48 LYS B CA 1
ATOM 3632 C C . LYS B 1 62 ? 5.372 -32.987 38.673 1.00 34.63 48 LYS B C 1
ATOM 3633 O O . LYS B 1 62 ? 5.885 -33.351 37.590 1.00 31.93 48 LYS B O 1
ATOM 3639 N N . ALA B 1 63 ? 4.424 -32.062 38.731 1.00 34.98 49 ALA B N 1
ATOM 3640 C CA . ALA B 1 63 ? 3.893 -31.375 37.566 1.00 30.56 49 ALA B CA 1
ATOM 3641 C C . ALA B 1 63 ? 3.699 -29.901 37.929 1.00 31.07 49 ALA B C 1
ATOM 3642 O O . ALA B 1 63 ? 3.089 -29.560 38.958 1.00 28.20 49 ALA B O 1
ATOM 3644 N N . GLN B 1 64 ? 4.217 -29.033 37.076 1.00 33.35 50 GLN B N 1
ATOM 3645 C CA . GLN B 1 64 ? 4.039 -27.600 37.223 1.00 24.64 50 GLN B CA 1
ATOM 3646 C C . GLN B 1 64 ? 3.552 -27.049 35.896 1.00 25.75 50 GLN B C 1
ATOM 3647 O O . GLN B 1 64 ? 4.066 -27.424 34.841 1.00 26.06 50 GLN B O 1
ATOM 3653 N N . PHE B 1 65 ? 2.572 -26.155 35.939 1.00 30.52 51 PHE B N 1
ATOM 3654 C CA . PHE B 1 65 ? 2.085 -25.502 34.734 1.00 27.91 51 PHE B CA 1
ATOM 3655 C C . PHE B 1 65 ? 2.347 -24.012 34.852 1.00 25.92 51 PHE B C 1
ATOM 3656 O O . PHE B 1 65 ? 2.099 -23.417 35.905 1.00 27.61 51 PHE B O 1
ATOM 3664 N N . PHE B 1 66 ? 2.856 -23.422 33.784 1.00 24.11 52 PHE B N 1
ATOM 3665 C CA . PHE B 1 66 ? 3.198 -22.006 33.758 1.00 25.29 52 PHE B CA 1
ATOM 3666 C C . PHE B 1 66 ? 2.229 -21.312 32.809 1.00 24.92 52 PHE B C 1
ATOM 3667 O O . PHE B 1 66 ? 2.413 -21.337 31.589 1.00 25.38 52 PHE B O 1
ATOM 3675 N N . GLU B 1 67 ? 1.187 -20.713 33.377 1.00 28.77 53 GLU B N 1
ATOM 3676 C CA . GLU B 1 67 ? 0.219 -19.970 32.584 1.00 28.62 53 GLU B CA 1
ATOM 3677 C C . GLU B 1 67 ? 0.866 -18.728 31.981 1.00 25.10 53 GLU B C 1
ATOM 3678 O O . GLU B 1 67 ? 1.755 -18.113 32.575 1.00 24.17 53 GLU B O 1
ATOM 3684 N N . ASN B 1 68 ? 0.402 -18.364 30.783 1.00 26.26 54 ASN B N 1
ATOM 3685 C CA . ASN B 1 68 ? 0.887 -17.186 30.064 1.00 22.32 54 ASN B CA 1
ATOM 3686 C C . ASN B 1 68 ? 2.397 -17.244 29.844 1.00 25.30 54 ASN B C 1
ATOM 3687 O O . ASN B 1 68 ? 3.080 -16.217 29.844 1.00 21.27 54 ASN B O 1
ATOM 3692 N N . SER B 1 69 ? 2.924 -18.449 29.651 1.00 25.07 55 SER B N 1
ATOM 3693 C CA . SER B 1 69 ? 4.353 -18.663 29.494 1.00 26.66 55 SER B CA 1
ATOM 3694 C C . SER B 1 69 ? 4.607 -19.474 28.232 1.00 21.70 55 SER B C 1
ATOM 3695 O O . SER B 1 69 ? 3.688 -20.030 27.625 1.00 19.40 55 SER B O 1
ATOM 3698 N N . VAL B 1 70 ? 5.873 -19.516 27.828 1.00 21.10 56 VAL B N 1
ATOM 3699 C CA . VAL B 1 70 ? 6.314 -20.275 26.666 1.00 21.31 56 VAL B CA 1
ATOM 3700 C C . VAL B 1 70 ? 7.342 -21.297 27.127 1.00 19.84 56 VAL B C 1
ATOM 3701 O O . VAL B 1 70 ? 8.324 -20.941 27.789 1.00 18.14 56 VAL B O 1
ATOM 3705 N N . LEU B 1 71 ? 7.111 -22.558 26.781 1.00 19.09 57 LEU B N 1
ATOM 3706 C CA . LEU B 1 71 ? 8.064 -23.635 27.011 1.00 17.36 57 LEU B CA 1
ATOM 3707 C C . LEU B 1 71 ? 8.731 -23.978 25.687 1.00 18.96 57 LEU B C 1
ATOM 3708 O O . LEU B 1 71 ? 8.049 -24.169 24.676 1.00 20.57 57 LEU B O 1
ATOM 3713 N N . LEU B 1 72 ? 10.058 -24.043 25.687 1.00 18.96 58 LEU B N 1
ATOM 3714 C CA . LEU B 1 72 ? 10.796 -24.270 24.454 1.00 14.98 58 LEU B CA 1
ATOM 3715 C C . LEU B 1 72 ? 12.165 -24.836 24.816 1.00 16.61 58 LEU B C 1
ATOM 3716 O O . LEU B 1 72 ? 12.568 -24.802 25.985 1.00 17.81 58 LEU B O 1
ATOM 3721 N N . PRO B 1 73 ? 12.888 -25.388 23.841 1.00 13.49 59 PRO B N 1
ATOM 3722 C CA . PRO B 1 73 ? 14.241 -25.880 24.134 1.00 15.42 59 PRO B CA 1
ATOM 3723 C C . PRO B 1 73 ? 15.160 -24.742 24.547 1.00 17.76 59 PRO B C 1
ATOM 3724 O O . PRO B 1 73 ? 14.995 -23.596 24.123 1.00 15.68 59 PRO B O 1
ATOM 3728 N N . ALA B 1 74 ? 16.122 -25.068 25.407 1.00 20.94 60 ALA B N 1
ATOM 3729 C CA . ALA B 1 74 ? 17.210 -24.142 25.681 1.00 15.73 60 ALA B CA 1
ATOM 3730 C C . ALA B 1 74 ? 17.905 -23.770 24.378 1.00 17.34 60 ALA B C 1
ATOM 3731 O O . ALA B 1 74 ? 17.980 -24.568 23.440 1.00 16.84 60 ALA B O 1
ATOM 3733 N N . PHE B 1 75 ? 18.397 -22.537 24.314 1.00 17.36 61 PHE B N 1
ATOM 3734 C CA . PHE B 1 75 ? 19.015 -22.058 23.090 1.00 17.21 61 PHE B CA 1
ATOM 3735 C C . PHE B 1 75 ? 20.400 -22.673 22.905 1.00 17.43 61 PHE B C 1
ATOM 3736 O O . PHE B 1 75 ? 21.037 -23.142 23.850 1.00 17.95 61 PHE B O 1
ATOM 3744 N N . ILE B 1 76 ? 20.859 -22.668 21.658 1.00 18.13 62 ILE B N 1
ATOM 3745 C CA . ILE B 1 76 ? 22.229 -23.023 21.313 1.00 17.35 62 ILE B CA 1
ATOM 3746 C C . ILE B 1 76 ? 22.866 -21.801 20.667 1.00 16.52 62 ILE B C 1
ATOM 3747 O O . ILE B 1 76 ? 22.348 -21.275 19.673 1.00 19.53 62 ILE B O 1
ATOM 3752 N N . ASN B 1 77 ? 23.977 -21.349 21.234 1.00 15.77 63 ASN B N 1
ATOM 3753 C CA . ASN B 1 77 ? 24.747 -20.222 20.715 1.00 18.19 63 ASN B CA 1
ATOM 3754 C C . ASN B 1 77 ? 26.020 -20.809 20.114 1.00 16.23 63 ASN B C 1
ATOM 3755 O O . ASN B 1 77 ? 26.989 -21.073 20.830 1.00 20.51 63 ASN B O 1
ATOM 3760 N N . ALA B 1 78 ? 26.011 -21.013 18.797 1.00 18.09 64 ALA B N 1
ATOM 3761 C CA . ALA B 1 78 ? 27.002 -21.858 18.145 1.00 19.58 64 ALA B CA 1
ATOM 3762 C C . ALA B 1 78 ? 28.338 -21.170 17.895 1.00 21.28 64 ALA B C 1
ATOM 3763 O O . ALA B 1 78 ? 29.278 -21.844 17.456 1.00 20.11 64 ALA B O 1
ATOM 3765 N N . HIS B 1 79 ? 28.461 -19.871 18.169 1.00 17.73 65 HIS B N 1
ATOM 3766 C CA . HIS B 1 79 ? 29.687 -19.147 17.836 1.00 17.14 65 HIS B CA 1
ATOM 3767 C C . HIS B 1 79 ? 29.839 -17.943 18.757 1.00 19.56 65 HIS B C 1
ATOM 3768 O O . HIS B 1 79 ? 29.121 -16.951 18.604 1.00 17.94 65 HIS B O 1
ATOM 3775 N N . THR B 1 80 ? 30.773 -18.028 19.702 1.00 21.77 66 THR B N 1
ATOM 3776 C CA . THR B 1 80 ? 31.114 -16.891 20.546 1.00 22.25 66 THR B CA 1
ATOM 3777 C C . THR B 1 80 ? 32.603 -16.933 20.864 1.00 23.34 66 THR B C 1
ATOM 3778 O O . THR B 1 80 ? 33.249 -17.982 20.773 1.00 22.59 66 THR B O 1
ATOM 3782 N N . HIS B 1 81 ? 33.141 -15.776 21.246 1.00 23.55 67 HIS B N 1
ATOM 3783 C CA . HIS B 1 81 ? 34.543 -15.626 21.644 1.00 22.45 67 HIS B CA 1
ATOM 3784 C C . HIS B 1 81 ? 34.573 -15.111 23.080 1.00 23.46 67 HIS B C 1
ATOM 3785 O O . HIS B 1 81 ? 34.628 -13.901 23.311 1.00 23.75 67 HIS B O 1
ATOM 3792 N N . PHE B 1 82 ? 34.563 -16.035 24.044 1.00 19.35 68 PHE B N 1
ATOM 3793 C CA . PHE B 1 82 ? 34.522 -15.642 25.450 1.00 22.68 68 PHE B CA 1
ATOM 3794 C C . PHE B 1 82 ? 35.775 -14.885 25.874 1.00 25.00 68 PHE B C 1
ATOM 3795 O O . PHE B 1 82 ? 35.703 -14.018 26.752 1.00 20.72 68 PHE B O 1
ATOM 3803 N N . GLU B 1 83 ? 36.928 -15.198 25.274 1.00 22.60 69 GLU B N 1
ATOM 3804 C CA . GLU B 1 83 ? 38.184 -14.579 25.691 1.00 27.07 69 GLU B CA 1
ATOM 3805 C C . GLU B 1 83 ? 38.199 -13.069 25.481 1.00 26.01 69 GLU B C 1
ATOM 3806 O O . GLU B 1 83 ? 38.982 -12.372 26.136 1.00 25.70 69 GLU B O 1
ATOM 3812 N N . PHE B 1 84 ? 37.366 -12.547 24.583 1.00 26.56 70 PHE B N 1
ATOM 3813 C CA . PHE B 1 84 ? 37.302 -11.116 24.320 1.00 23.98 70 PHE B CA 1
ATOM 3814 C C . PHE B 1 84 ? 36.200 -10.422 25.115 1.00 24.42 70 PHE B C 1
ATOM 3815 O O . PHE B 1 84 ? 35.741 -9.347 24.716 1.00 21.73 70 PHE B O 1
ATOM 3823 N N . SER B 1 85 ? 35.767 -11.010 26.234 1.00 22.85 71 SER B N 1
ATOM 3824 C CA . SER B 1 85 ? 34.611 -10.487 26.955 1.00 25.24 71 SER B CA 1
ATOM 3825 C C . SER B 1 85 ? 34.881 -9.149 27.634 1.00 25.71 71 SER B C 1
ATOM 3826 O O . SER B 1 85 ? 33.924 -8.484 28.048 1.00 23.47 71 SER B O 1
ATOM 3829 N N . ASN B 1 86 ? 36.145 -8.741 27.768 1.00 23.58 72 ASN B N 1
ATOM 3830 C CA . ASN B 1 86 ? 36.447 -7.441 28.357 1.00 24.32 72 ASN B CA 1
ATOM 3831 C C . ASN B 1 86 ? 36.069 -6.282 27.445 1.00 23.72 72 ASN B C 1
ATOM 3832 O O . ASN B 1 86 ? 35.926 -5.154 27.928 1.00 27.16 72 ASN B O 1
ATOM 3837 N N . ASN B 1 87 ? 35.906 -6.528 26.147 1.00 22.19 73 ASN B N 1
ATOM 3838 C CA . ASN B 1 87 ? 35.852 -5.433 25.188 1.00 26.66 73 ASN B CA 1
ATOM 3839 C C . ASN B 1 87 ? 34.590 -4.599 25.352 1.00 26.11 73 ASN B C 1
ATOM 3840 O O . ASN B 1 87 ? 33.484 -5.132 25.492 1.00 21.96 73 ASN B O 1
ATOM 3845 N N . LYS B 1 88 ? 34.772 -3.278 25.328 1.00 20.24 74 LYS B N 1
ATOM 3846 C CA . LYS B 1 88 ? 33.678 -2.334 25.125 1.00 27.25 74 LYS B CA 1
ATOM 3847 C C . LYS B 1 88 ? 33.985 -1.450 23.922 1.00 25.13 74 LYS B C 1
ATOM 3848 O O . LYS B 1 88 ? 33.287 -1.538 22.910 1.00 27.36 74 LYS B O 1
ATOM 3854 N N . ALA B 1 89 ? 35.023 -0.613 23.992 1.00 24.07 75 ALA B N 1
ATOM 3855 C CA . ALA B 1 89 ? 35.385 0.285 22.902 1.00 22.50 75 ALA B CA 1
ATOM 3856 C C . ALA B 1 89 ? 36.856 0.146 22.519 1.00 25.92 75 ALA B C 1
ATOM 3857 O O . ALA B 1 89 ? 37.458 1.092 22.006 1.00 33.67 75 ALA B O 1
ATOM 3859 N N . SER B 1 90 ? 37.458 -1.020 22.769 1.00 25.41 76 SER B N 1
ATOM 3860 C CA . SER B 1 90 ? 38.858 -1.207 22.404 1.00 27.11 76 SER B CA 1
ATOM 3861 C C . SER B 1 90 ? 39.059 -1.327 20.899 1.00 26.59 76 SER B C 1
ATOM 3862 O O . SER B 1 90 ? 40.161 -1.051 20.411 1.00 24.94 76 SER B O 1
ATOM 3865 N N . PHE B 1 91 ? 38.028 -1.718 20.154 1.00 26.77 77 PHE B N 1
ATOM 3866 C CA . PHE B 1 91 ? 38.146 -1.981 18.727 1.00 22.52 77 PHE B CA 1
ATOM 3867 C C . PHE B 1 91 ? 37.293 -1.006 17.928 1.00 23.25 77 PHE B C 1
ATOM 3868 O O . PHE B 1 91 ? 36.205 -0.615 18.362 1.00 25.13 77 PHE B O 1
ATOM 3876 N N . ASP B 1 92 ? 37.791 -0.623 16.753 1.00 27.21 78 ASP B N 1
ATOM 3877 C CA . ASP B 1 92 ? 37.074 0.294 15.880 1.00 24.29 78 ASP B CA 1
ATOM 3878 C C . ASP B 1 92 ? 35.969 -0.441 15.131 1.00 23.83 78 ASP B C 1
ATOM 3879 O O . ASP B 1 92 ? 36.117 -1.604 14.749 1.00 17.52 78 ASP B O 1
ATOM 3884 N N . TYR B 1 93 ? 34.861 0.259 14.903 1.00 18.38 79 TYR B N 1
ATOM 3885 C CA . TYR B 1 93 ? 33.747 -0.273 14.133 1.00 19.21 79 TYR B CA 1
ATOM 3886 C C . TYR B 1 93 ? 33.494 0.617 12.923 1.00 20.01 79 TYR B C 1
ATOM 3887 O O . TYR B 1 93 ? 33.975 1.751 12.846 1.00 22.39 79 TYR B O 1
ATOM 3896 N N . GLY B 1 94 ? 32.732 0.088 11.970 1.00 16.26 80 GLY B N 1
ATOM 3897 C CA . GLY B 1 94 ? 32.429 0.785 10.736 1.00 16.90 80 GLY B CA 1
ATOM 3898 C C . GLY B 1 94 ? 33.126 0.219 9.521 1.00 17.21 80 GLY B C 1
ATOM 3899 O O . GLY B 1 94 ? 32.765 0.578 8.393 1.00 19.14 80 GLY B O 1
ATOM 3900 N N . SER B 1 95 ? 34.118 -0.643 9.716 1.00 13.40 81 SER B N 1
ATOM 3901 C CA . SER B 1 95 ? 34.792 -1.334 8.628 1.00 18.20 81 SER B CA 1
ATOM 3902 C C . SER B 1 95 ? 35.451 -2.573 9.211 1.00 18.18 81 SER B C 1
ATOM 3903 O O . SER B 1 95 ? 35.807 -2.599 10.392 1.00 17.20 81 SER B O 1
ATOM 3906 N N . PHE B 1 96 ? 35.597 -3.605 8.381 1.00 21.18 82 PHE B N 1
ATOM 3907 C CA . PHE B 1 96 ? 36.302 -4.794 8.846 1.00 20.65 82 PHE B CA 1
ATOM 3908 C C . PHE B 1 96 ? 37.797 -4.530 8.961 1.00 18.73 82 PHE B C 1
ATOM 3909 O O . PHE B 1 96 ? 38.429 -4.926 9.947 1.00 21.35 82 PHE B O 1
ATOM 3917 N N . SER B 1 97 ? 38.377 -3.864 7.960 1.00 20.51 83 SER B N 1
ATOM 3918 C CA . SER B 1 97 ? 39.800 -3.539 8.003 1.00 19.91 83 SER B CA 1
ATOM 3919 C C . SER B 1 97 ? 40.133 -2.663 9.203 1.00 19.93 83 SER B C 1
ATOM 3920 O O . SER B 1 97 ? 41.158 -2.867 9.864 1.00 27.22 83 SER B O 1
ATOM 3923 N N . GLY B 1 98 ? 39.290 -1.670 9.491 1.00 18.84 84 GLY B N 1
ATOM 3924 C CA . GLY B 1 98 ? 39.502 -0.866 10.682 1.00 23.50 84 GLY B CA 1
ATOM 3925 C C . GLY B 1 98 ? 39.400 -1.680 11.957 1.00 20.82 84 GLY B C 1
ATOM 3926 O O . GLY B 1 98 ? 40.183 -1.491 12.891 1.00 18.92 84 GLY B O 1
ATOM 3927 N N . TRP B 1 99 ? 38.443 -2.608 12.007 1.00 16.12 85 TRP B N 1
ATOM 3928 C CA . TRP B 1 99 ? 38.278 -3.447 13.189 1.00 20.49 85 TRP B CA 1
ATOM 3929 C C . TRP B 1 99 ? 39.465 -4.384 13.367 1.00 18.68 85 TRP B C 1
ATOM 3930 O O . TRP B 1 99 ? 40.052 -4.460 14.453 1.00 19.91 85 TRP B O 1
ATOM 3941 N N . LEU B 1 100 ? 39.830 -5.108 12.306 1.00 21.25 86 LEU B N 1
ATOM 3942 C CA . LEU B 1 100 ? 40.919 -6.075 12.410 1.00 19.75 86 LEU B CA 1
ATOM 3943 C C . LEU B 1 100 ? 42.229 -5.390 12.774 1.00 19.19 86 LEU B C 1
ATOM 3944 O O . LEU B 1 100 ? 42.983 -5.888 13.617 1.00 23.14 86 LEU B O 1
ATOM 3949 N N . GLY B 1 101 ? 42.515 -4.246 12.148 1.00 24.19 87 GLY B N 1
ATOM 3950 C CA . GLY B 1 101 ? 43.706 -3.493 12.507 1.00 20.24 87 GLY B CA 1
ATOM 3951 C C . GLY B 1 101 ? 43.727 -3.086 13.968 1.00 23.97 87 GLY B C 1
ATOM 3952 O O . GLY B 1 101 ? 44.776 -3.113 14.615 1.00 23.53 87 GLY B O 1
ATOM 3953 N N . SER B 1 102 ? 42.566 -2.708 14.511 1.00 21.25 88 SER B N 1
ATOM 3954 C CA . SER B 1 102 ? 42.509 -2.305 15.913 1.00 19.02 88 SER B CA 1
ATOM 3955 C C . SER B 1 102 ? 42.688 -3.501 16.842 1.00 20.62 88 SER B C 1
ATOM 3956 O O . SER B 1 102 ? 43.298 -3.376 17.911 1.00 21.98 88 SER B O 1
ATOM 3959 N N . VAL B 1 103 ? 42.170 -4.667 16.452 1.00 20.07 89 VAL B N 1
ATOM 3960 C CA . VAL B 1 103 ? 42.358 -5.866 17.264 1.00 20.88 89 VAL B CA 1
ATOM 3961 C C . VAL B 1 103 ? 43.837 -6.216 17.340 1.00 19.11 89 VAL B C 1
ATOM 3962 O O . VAL B 1 103 ? 44.376 -6.496 18.416 1.00 20.23 89 VAL B O 1
ATOM 3966 N N . LEU B 1 104 ? 44.519 -6.181 16.194 1.00 22.69 90 LEU B N 1
ATOM 3967 C CA . LEU B 1 104 ? 45.940 -6.506 16.157 1.00 22.86 90 LEU B CA 1
ATOM 3968 C C . LEU B 1 104 ? 46.771 -5.457 16.883 1.00 29.11 90 LEU B C 1
ATOM 3969 O O . LEU B 1 104 ? 47.679 -5.799 17.650 1.00 26.74 90 LEU B O 1
ATOM 3974 N N . ASN B 1 105 ? 46.483 -4.174 16.649 1.00 25.04 91 ASN B N 1
ATOM 3975 C CA . ASN B 1 105 ? 47.208 -3.111 17.335 1.00 26.06 91 ASN B CA 1
ATOM 3976 C C . ASN B 1 105 ? 46.964 -3.131 18.838 1.00 31.27 91 ASN B C 1
ATOM 3977 O O . ASN B 1 105 ? 47.775 -2.584 19.594 1.00 26.20 91 ASN B O 1
ATOM 3982 N N . ASN B 1 106 ? 45.859 -3.736 19.283 1.00 25.53 92 ASN B N 1
ATOM 3983 C CA . ASN B 1 106 ? 45.624 -3.900 20.714 1.00 27.25 92 ASN B CA 1
ATOM 3984 C C . ASN B 1 106 ? 46.648 -4.834 21.345 1.00 30.40 92 ASN B C 1
ATOM 3985 O O . ASN B 1 106 ? 46.957 -4.700 22.534 1.00 31.30 92 ASN B O 1
ATOM 3990 N N . GLY B 1 107 ? 47.178 -5.779 20.571 1.00 31.30 93 GLY B N 1
ATOM 3991 C CA . GLY B 1 107 ? 48.247 -6.642 21.047 1.00 32.59 93 GLY B CA 1
ATOM 3992 C C . GLY B 1 107 ? 47.876 -7.531 22.212 1.00 32.97 93 GLY B C 1
ATOM 3993 O O . GLY B 1 107 ? 48.733 -7.829 23.051 1.00 34.80 93 GLY B O 1
ATOM 3994 N N . GLY B 1 108 ? 46.621 -7.969 22.289 1.00 37.01 94 GLY B N 1
ATOM 3995 C CA . GLY B 1 108 ? 46.202 -8.870 23.341 1.00 28.35 94 GLY B CA 1
ATOM 3996 C C . GLY B 1 108 ? 45.992 -8.231 24.696 1.00 29.62 94 GLY B C 1
ATOM 3997 O O . GLY B 1 108 ? 45.715 -8.953 25.663 1.00 32.67 94 GLY B O 1
ATOM 3998 N N . ALA B 1 109 ? 46.120 -6.905 24.805 1.00 30.81 95 ALA B N 1
ATOM 3999 C CA . ALA B 1 109 ? 45.951 -6.245 26.095 1.00 28.91 95 ALA B CA 1
ATOM 4000 C C . ALA B 1 109 ? 44.552 -6.459 26.659 1.00 31.72 95 ALA B C 1
ATOM 4001 O O . ALA B 1 109 ? 44.382 -6.544 27.881 1.00 28.90 95 ALA B O 1
ATOM 4003 N N . ILE B 1 110 ? 43.541 -6.543 25.791 1.00 27.76 96 ILE B N 1
ATOM 4004 C CA . ILE B 1 110 ? 42.171 -6.722 26.255 1.00 30.12 96 ILE B CA 1
ATOM 4005 C C . ILE B 1 110 ? 41.952 -8.113 26.841 1.00 31.61 96 ILE B C 1
ATOM 4006 O O . ILE B 1 110 ? 40.989 -8.323 27.589 1.00 30.70 96 ILE B O 1
ATOM 4011 N N . LEU B 1 111 ? 42.828 -9.071 26.531 1.00 28.72 97 LEU B N 1
ATOM 4012 C CA . LEU B 1 111 ? 42.676 -10.428 27.039 1.00 29.95 97 LEU B CA 1
ATOM 4013 C C . LEU B 1 111 ? 43.101 -10.561 28.496 1.00 33.77 97 LEU B C 1
ATOM 4014 O O . LEU B 1 111 ? 42.770 -11.566 29.133 1.00 28.93 97 LEU B O 1
ATOM 4019 N N . GLU B 1 112 ? 43.816 -9.577 29.036 1.00 31.36 98 GLU B N 1
ATOM 4020 C CA . GLU B 1 112 ? 44.322 -9.664 30.398 1.00 31.01 98 GLU B CA 1
ATOM 4021 C C . GLU B 1 112 ? 43.229 -9.298 31.396 1.00 31.42 98 GLU B C 1
ATOM 4022 O O . GLU B 1 112 ? 42.350 -8.479 31.111 1.00 31.72 98 GLU B O 1
ATOM 4028 N N . ASN B 1 113 ? 43.303 -9.906 32.580 1.00 29.00 99 ASN B N 1
ATOM 4029 C CA . ASN B 1 113 ? 42.271 -9.795 33.610 1.00 32.07 99 ASN B CA 1
ATOM 4030 C C . ASN B 1 113 ? 40.890 -10.103 33.021 1.00 30.18 99 ASN B C 1
ATOM 4031 O O . ASN B 1 113 ? 40.013 -9.247 32.898 1.00 31.45 99 ASN B O 1
ATOM 4036 N N . CYS B 1 114 ? 40.728 -11.380 32.672 1.00 32.72 100 CYS B N 1
ATOM 4037 C CA . CYS B 1 114 ? 39.636 -11.838 31.821 1.00 32.92 100 CYS B CA 1
ATOM 4038 C C . CYS B 1 114 ? 38.490 -12.503 32.571 1.00 30.93 100 CYS B C 1
ATOM 4039 O O . CYS B 1 114 ? 37.366 -12.521 32.057 1.00 28.71 100 CYS B O 1
ATOM 4042 N N . GLN B 1 115 ? 38.746 -13.058 33.757 1.00 29.60 101 GLN B N 1
ATOM 4043 C CA . GLN B 1 115 ? 37.819 -14.027 34.339 1.00 27.57 101 GLN B CA 1
ATOM 4044 C C . GLN B 1 115 ? 36.494 -13.385 34.737 1.00 28.58 101 GLN B C 1
ATOM 4045 O O . GLN B 1 115 ? 35.435 -14.012 34.607 1.00 27.07 101 GLN B O 1
ATOM 4051 N N . GLY B 1 116 ? 36.528 -12.146 35.231 1.00 28.62 102 GLY B N 1
ATOM 4052 C CA . GLY B 1 116 ? 35.289 -11.492 35.623 1.00 26.31 102 GLY B CA 1
ATOM 4053 C C . GLY B 1 116 ? 34.330 -11.322 34.461 1.00 26.49 102 GLY B C 1
ATOM 4054 O O . GLY B 1 116 ? 33.145 -11.651 34.561 1.00 27.03 102 GLY B O 1
ATOM 4055 N N . ALA B 1 117 ? 34.838 -10.827 33.330 1.00 24.82 103 ALA B N 1
ATOM 4056 C CA . ALA B 1 117 ? 33.991 -10.628 32.160 1.00 22.03 103 ALA B CA 1
ATOM 4057 C C . ALA B 1 117 ? 33.519 -11.951 31.570 1.00 25.48 103 ALA B C 1
ATOM 4058 O O . ALA B 1 117 ? 32.411 -12.023 31.027 1.00 23.34 103 ALA B O 1
ATOM 4060 N N . ILE B 1 118 ? 34.334 -13.005 31.667 1.00 24.14 104 ILE B N 1
ATOM 4061 C CA . ILE B 1 118 ? 33.930 -14.299 31.125 1.00 25.41 104 ILE B CA 1
ATOM 4062 C C . ILE B 1 118 ? 32.785 -14.884 31.942 1.00 25.89 104 ILE B C 1
ATOM 4063 O O . ILE B 1 118 ? 31.818 -15.420 31.388 1.00 24.40 104 ILE B O 1
ATOM 4068 N N . GLN B 1 119 ? 32.867 -14.781 33.271 1.00 26.93 105 GLN B N 1
ATOM 4069 C CA . GLN B 1 119 ? 31.775 -15.250 34.118 1.00 25.38 105 GLN B CA 1
ATOM 4070 C C . GLN B 1 119 ? 30.504 -14.443 33.881 1.00 27.09 105 GLN B C 1
ATOM 4071 O O . GLN B 1 119 ? 29.405 -15.007 33.817 1.00 22.86 105 GLN B O 1
ATOM 4077 N N . ASN B 1 120 ? 30.634 -13.119 33.759 1.00 24.47 106 ASN B N 1
ATOM 4078 C CA . ASN B 1 120 ? 29.486 -12.297 33.388 1.00 27.82 106 ASN B CA 1
ATOM 4079 C C . ASN B 1 120 ? 28.935 -12.715 32.031 1.00 27.48 106 ASN B C 1
ATOM 4080 O O . ASN B 1 120 ? 27.715 -12.736 31.824 1.00 25.24 106 ASN B O 1
ATOM 4085 N N . ALA B 1 121 ? 29.824 -13.066 31.099 1.00 25.10 107 ALA B N 1
ATOM 4086 C CA . ALA B 1 121 ? 29.389 -13.540 29.789 1.00 23.36 107 ALA B CA 1
ATOM 4087 C C . ALA B 1 121 ? 28.640 -14.861 29.895 1.00 23.40 107 ALA B C 1
ATOM 4088 O O . ALA B 1 121 ? 27.651 -15.082 29.187 1.00 19.40 107 ALA B O 1
ATOM 4090 N N . ILE B 1 122 ? 29.108 -15.760 30.764 1.00 21.86 108 ILE B N 1
ATOM 4091 C CA . ILE B 1 122 ? 28.463 -17.061 30.917 1.00 22.49 108 ILE B CA 1
ATOM 4092 C C . ILE B 1 122 ? 27.047 -16.891 31.456 1.00 23.89 108 ILE B C 1
ATOM 4093 O O . ILE B 1 122 ? 26.098 -17.521 30.974 1.00 22.74 108 ILE B O 1
ATOM 4098 N N . MET B 1 123 ? 26.884 -16.027 32.460 1.00 22.52 109 MET B N 1
ATOM 4099 C CA . MET B 1 123 ? 25.565 -15.824 33.050 1.00 23.96 109 MET B CA 1
ATOM 4100 C C . MET B 1 123 ? 24.621 -15.100 32.100 1.00 24.48 109 MET B C 1
ATOM 4101 O O . MET B 1 123 ? 23.406 -15.331 32.143 1.00 27.10 109 MET B O 1
ATOM 4106 N N . ALA B 1 124 ? 25.150 -14.219 31.248 1.00 19.74 110 ALA B N 1
ATOM 4107 C CA . ALA B 1 124 ? 24.313 -13.593 30.230 1.00 25.38 110 ALA B CA 1
ATOM 4108 C C . ALA B 1 124 ? 23.720 -14.641 29.297 1.00 25.70 110 ALA B C 1
ATOM 4109 O O . ALA B 1 124 ? 22.557 -14.535 28.889 1.00 25.74 110 ALA B O 1
ATOM 4111 N N . GLN B 1 125 ? 24.506 -15.664 28.954 1.00 20.81 111 GLN B N 1
ATOM 4112 C CA . GLN B 1 125 ? 23.991 -16.770 28.153 1.00 23.05 111 GLN B CA 1
ATOM 4113 C C . GLN B 1 125 ? 22.859 -17.483 28.881 1.00 20.70 111 GLN B C 1
ATOM 4114 O O . GLN B 1 125 ? 21.742 -17.600 28.362 1.00 21.68 111 GLN B O 1
ATOM 4120 N N . LEU B 1 126 ? 23.133 -17.949 30.103 1.00 20.62 112 LEU B N 1
ATOM 4121 C CA . LEU B 1 126 ? 22.163 -18.747 30.845 1.00 22.11 112 LEU B CA 1
ATOM 4122 C C . LEU B 1 126 ? 20.869 -17.979 31.093 1.00 21.30 112 LEU B C 1
ATOM 4123 O O . LEU B 1 126 ? 19.774 -18.528 30.921 1.00 21.13 112 LEU B O 1
ATOM 4128 N N . LYS B 1 127 ? 20.969 -16.711 31.499 1.00 22.80 113 LYS B N 1
ATOM 4129 C CA . LYS B 1 127 ? 19.766 -15.924 31.754 1.00 22.33 113 LYS B CA 1
ATOM 4130 C C . LYS B 1 127 ? 18.999 -15.611 30.477 1.00 23.76 113 LYS B C 1
ATOM 4131 O O . LYS B 1 127 ? 17.795 -15.335 30.541 1.00 22.79 113 LYS B O 1
ATOM 4137 N N . SER B 1 128 ? 19.665 -15.645 29.325 1.00 19.61 114 SER B N 1
ATOM 4138 C CA . SER B 1 128 ? 19.007 -15.500 28.034 1.00 19.42 114 SER B CA 1
ATOM 4139 C C . SER B 1 128 ? 18.376 -16.799 27.546 1.00 20.69 114 SER B C 1
ATOM 4140 O O . SER B 1 128 ? 17.766 -16.807 26.471 1.00 16.61 114 SER B O 1
ATOM 4143 N N . GLY B 1 129 ? 18.497 -17.883 28.306 1.00 19.40 115 GLY B N 1
ATOM 4144 C CA . GLY B 1 129 ? 17.986 -19.174 27.899 1.00 17.31 115 GLY B CA 1
ATOM 4145 C C . GLY B 1 129 ? 18.960 -20.050 27.143 1.00 18.47 115 GLY B C 1
ATOM 4146 O O . GLY B 1 129 ? 18.546 -21.088 26.614 1.00 18.77 115 GLY B O 1
ATOM 4147 N N . VAL B 1 130 ? 20.236 -19.677 27.082 1.00 15.88 116 VAL B N 1
ATOM 4148 C CA . VAL B 1 130 ? 21.227 -20.450 26.339 1.00 17.21 116 VAL B CA 1
ATOM 4149 C C . VAL B 1 130 ? 21.706 -21.607 27.204 1.00 19.06 116 VAL B C 1
ATOM 4150 O O . VAL B 1 130 ? 22.179 -21.405 28.329 1.00 19.18 116 VAL B O 1
ATOM 4154 N N . GLY B 1 131 ? 21.601 -22.822 26.673 1.00 17.51 117 GLY B N 1
ATOM 4155 C CA . GLY B 1 131 ? 22.040 -24.005 27.388 1.00 20.46 117 GLY B CA 1
ATOM 4156 C C . GLY B 1 131 ? 23.315 -24.605 26.832 1.00 18.18 117 GLY B C 1
ATOM 4157 O O . GLY B 1 131 ? 24.006 -25.360 27.523 1.00 20.60 117 GLY B O 1
ATOM 4158 N N . SER B 1 132 ? 23.631 -24.280 25.578 1.00 18.07 118 SER B N 1
ATOM 4159 C CA . SER B 1 132 ? 24.781 -24.838 24.882 1.00 18.98 118 SER B CA 1
ATOM 4160 C C . SER B 1 132 ? 25.490 -23.732 24.115 1.00 21.30 118 SER B C 1
ATOM 4161 O O . SER B 1 132 ? 24.842 -22.847 23.548 1.00 13.85 118 SER B O 1
ATOM 4164 N N . VAL B 1 133 ? 26.823 -23.783 24.096 1.00 15.46 119 VAL B N 1
ATOM 4165 C CA . VAL B 1 133 ? 27.634 -22.742 23.476 1.00 18.03 119 VAL B CA 1
ATOM 4166 C C . VAL B 1 133 ? 28.693 -23.375 22.585 1.00 19.18 119 VAL B C 1
ATOM 4167 O O . VAL B 1 133 ? 29.303 -24.388 22.943 1.00 18.63 119 VAL B O 1
ATOM 4171 N N . GLY B 1 134 ? 28.893 -22.783 21.410 1.00 18.10 120 GLY B N 1
ATOM 4172 C CA . GLY B 1 134 ? 30.076 -23.052 20.619 1.00 19.18 120 GLY B CA 1
ATOM 4173 C C . GLY B 1 134 ? 31.103 -21.970 20.884 1.00 22.45 120 GLY B C 1
ATOM 4174 O O . GLY B 1 134 ? 31.004 -20.866 20.339 1.00 19.04 120 GLY B O 1
ATOM 4175 N N . ALA B 1 135 ? 32.088 -22.265 21.726 1.00 22.18 121 ALA B N 1
ATOM 4176 C CA . ALA B 1 135 ? 33.040 -21.268 22.197 1.00 20.42 121 ALA B CA 1
ATOM 4177 C C . ALA B 1 135 ? 34.326 -21.365 21.387 1.00 20.47 121 ALA B C 1
ATOM 4178 O O . ALA B 1 135 ? 35.017 -22.388 21.433 1.00 19.67 121 ALA B O 1
ATOM 4180 N N . ILE B 1 136 ? 34.635 -20.307 20.644 1.00 21.97 122 ILE B N 1
ATOM 4181 C CA . ILE B 1 136 ? 35.902 -20.212 19.929 1.00 20.40 122 ILE B CA 1
ATOM 4182 C C . ILE B 1 136 ? 36.974 -19.758 20.908 1.00 24.14 122 ILE B C 1
ATOM 4183 O O . ILE B 1 136 ? 36.793 -18.771 21.631 1.00 21.69 122 ILE B O 1
ATOM 4188 N N . SER B 1 137 ? 38.088 -20.484 20.945 1.00 23.51 123 SER B N 1
ATOM 4189 C CA . SER B 1 137 ? 39.132 -20.242 21.930 1.00 20.52 123 SER B CA 1
ATOM 4190 C C . SER B 1 137 ? 40.494 -20.336 21.266 1.00 22.34 123 SER B C 1
ATOM 4191 O O . SER B 1 137 ? 40.757 -21.279 20.515 1.00 20.18 123 SER B O 1
ATOM 4194 N N . ASN B 1 138 ? 41.353 -19.355 21.543 1.00 21.30 124 ASN B N 1
ATOM 4195 C CA . ASN B 1 138 ? 42.729 -19.384 21.069 1.00 21.22 124 ASN B CA 1
ATOM 4196 C C . ASN B 1 138 ? 43.718 -19.855 22.128 1.00 26.13 124 ASN B C 1
ATOM 4197 O O . ASN B 1 138 ? 44.791 -20.356 21.770 1.00 23.25 124 ASN B O 1
ATOM 4202 N N . HIS B 1 139 ? 43.387 -19.709 23.415 1.00 26.32 125 HIS B N 1
ATOM 4203 C CA . HIS B 1 139 ? 44.317 -20.028 24.489 1.00 28.97 125 HIS B CA 1
ATOM 4204 C C . HIS B 1 139 ? 43.705 -20.830 25.632 1.00 26.53 125 HIS B C 1
ATOM 4205 O O . HIS B 1 139 ? 44.413 -21.121 26.603 1.00 26.68 125 HIS B O 1
ATOM 4212 N N . LEU B 1 140 ? 42.421 -21.186 25.553 1.00 24.27 126 LEU B N 1
ATOM 4213 C CA . LEU B 1 140 ? 41.729 -21.982 26.573 1.00 23.96 126 LEU B CA 1
ATOM 4214 C C . LEU B 1 140 ? 41.625 -21.253 27.912 1.00 26.53 126 LEU B C 1
ATOM 4215 O O . LEU B 1 140 ? 41.520 -21.888 28.963 1.00 24.74 126 LEU B O 1
ATOM 4220 N N . ILE B 1 141 ? 41.638 -19.917 27.887 1.00 26.44 127 ILE B N 1
ATOM 4221 C CA . ILE B 1 141 ? 41.552 -19.145 29.122 1.00 30.27 127 ILE B CA 1
ATOM 4222 C C . ILE B 1 141 ? 40.141 -19.181 29.704 1.00 29.73 127 ILE B C 1
ATOM 4223 O O . ILE B 1 141 ? 39.962 -19.008 30.916 1.00 31.42 127 ILE B O 1
ATOM 4228 N N . GLU B 1 142 ? 39.132 -19.446 28.878 1.00 27.46 128 GLU B N 1
ATOM 4229 C CA . GLU B 1 142 ? 37.751 -19.500 29.335 1.00 28.41 128 GLU B CA 1
ATOM 4230 C C . GLU B 1 142 ? 37.301 -20.903 29.721 1.00 26.99 128 GLU B C 1
ATOM 4231 O O . GLU B 1 142 ? 36.189 -21.056 30.235 1.00 28.44 128 GLU B O 1
ATOM 4237 N N . VAL B 1 143 ? 38.131 -21.923 29.483 1.00 25.32 129 VAL B N 1
ATOM 4238 C CA . VAL B 1 143 ? 37.685 -23.309 29.625 1.00 25.26 129 VAL B CA 1
ATOM 4239 C C . VAL B 1 143 ? 37.313 -23.622 31.070 1.00 25.85 129 VAL B C 1
ATOM 4240 O O . VAL B 1 143 ? 36.307 -24.294 31.331 1.00 26.75 129 VAL B O 1
ATOM 4244 N N . ASN B 1 144 ? 38.120 -23.158 32.029 1.00 26.45 130 ASN B N 1
ATOM 4245 C CA . ASN B 1 144 ? 37.866 -23.479 33.432 1.00 28.77 130 ASN B CA 1
ATOM 4246 C C . ASN B 1 144 ? 36.485 -23.003 33.871 1.00 26.02 130 ASN B C 1
ATOM 4247 O O . ASN B 1 144 ? 35.720 -23.757 34.482 1.00 30.88 130 ASN B O 1
ATOM 4252 N N . LEU B 1 145 ? 36.150 -21.746 33.570 1.00 28.57 131 LEU B N 1
ATOM 4253 C CA . LEU B 1 145 ? 34.850 -21.212 33.967 1.00 26.58 131 LEU B CA 1
ATOM 4254 C C . LEU B 1 145 ? 33.708 -21.937 33.262 1.00 25.09 131 LEU B C 1
ATOM 4255 O O . LEU B 1 145 ? 32.656 -22.186 33.864 1.00 22.61 131 LEU B O 1
ATOM 4260 N N . LEU B 1 146 ? 33.892 -22.271 31.982 1.00 25.08 132 LEU B N 1
ATOM 4261 C CA . LEU B 1 146 ? 32.888 -23.049 31.259 1.00 28.13 132 LEU B CA 1
ATOM 4262 C C . LEU B 1 146 ? 32.641 -24.392 31.938 1.00 25.57 132 LEU B C 1
ATOM 4263 O O . LEU B 1 146 ? 31.491 -24.812 32.114 1.00 22.86 132 LEU B O 1
ATOM 4268 N N . LYS B 1 147 ? 33.720 -25.085 32.313 1.00 28.80 133 LYS B N 1
ATOM 4269 C CA . LYS B 1 147 ? 33.596 -26.376 32.983 1.00 26.92 133 LYS B CA 1
ATOM 4270 C C . LYS B 1 147 ? 32.838 -26.249 34.298 1.00 25.68 133 LYS B C 1
ATOM 4271 O O . LYS B 1 147 ? 32.078 -27.147 34.677 1.00 27.03 133 LYS B O 1
ATOM 4277 N N . GLU B 1 148 ? 33.031 -25.136 35.007 1.00 26.70 134 GLU B N 1
ATOM 4278 C CA . GLU B 1 148 ? 32.362 -24.905 36.280 1.00 29.22 134 GLU B CA 1
ATOM 4279 C C . GLU B 1 148 ? 30.932 -24.407 36.116 1.00 27.68 134 GLU B C 1
ATOM 4280 O O . GLU B 1 148 ? 30.192 -24.364 37.103 1.00 28.01 134 GLU B O 1
ATOM 4286 N N A SER B 1 149 ? 30.531 -24.040 34.908 0.35 26.31 135 SER B N 1
ATOM 4287 N N B SER B 1 149 ? 30.534 -24.028 34.909 0.65 26.29 135 SER B N 1
ATOM 4288 C CA A SER B 1 149 ? 29.173 -23.601 34.631 0.35 25.27 135 SER B CA 1
ATOM 4289 C CA B SER B 1 149 ? 29.174 -23.603 34.621 0.65 25.24 135 SER B CA 1
ATOM 4290 C C A SER B 1 149 ? 28.318 -24.776 34.178 0.35 25.37 135 SER B C 1
ATOM 4291 C C B SER B 1 149 ? 28.318 -24.801 34.238 0.65 25.35 135 SER B C 1
ATOM 4292 O O A SER B 1 149 ? 28.835 -25.797 33.719 0.35 25.25 135 SER B O 1
ATOM 4293 O O B SER B 1 149 ? 28.835 -25.866 33.889 0.65 25.14 135 SER B O 1
ATOM 4298 N N . PRO B 1 150 ? 26.986 -24.668 34.304 1.00 27.75 136 PRO B N 1
ATOM 4299 C CA . PRO B 1 150 ? 26.116 -25.744 33.815 1.00 24.03 136 PRO B CA 1
ATOM 4300 C C . PRO B 1 150 ? 25.973 -25.789 32.301 1.00 23.77 136 PRO B C 1
ATOM 4301 O O . PRO B 1 150 ? 25.254 -26.658 31.795 1.00 26.99 136 PRO B O 1
ATOM 4305 N N . LEU B 1 151 ? 26.638 -24.899 31.569 1.00 25.66 137 LEU B N 1
ATOM 4306 C CA . LEU B 1 151 ? 26.500 -24.853 30.119 1.00 24.94 137 LEU B CA 1
ATOM 4307 C C . LEU B 1 151 ? 27.085 -26.099 29.463 1.00 27.24 137 LEU B C 1
ATOM 4308 O O . LEU B 1 151 ? 28.137 -26.600 29.871 1.00 26.45 137 LEU B O 1
ATOM 4313 N N . ASN B 1 152 ? 26.397 -26.592 28.434 1.00 23.20 138 ASN B N 1
ATOM 4314 C CA . ASN B 1 152 ? 27.019 -27.515 27.495 1.00 22.41 138 ASN B CA 1
ATOM 4315 C C . ASN B 1 152 ? 27.985 -26.737 26.614 1.00 22.33 138 ASN B C 1
ATOM 4316 O O . ASN B 1 152 ? 27.613 -25.725 26.015 1.00 25.63 138 ASN B O 1
ATOM 4321 N N . ALA B 1 153 ? 29.226 -27.203 26.529 1.00 21.38 139 ALA B N 1
ATOM 4322 C CA . ALA B 1 153 ? 30.270 -26.451 25.847 1.00 20.95 139 ALA B CA 1
ATOM 4323 C C . ALA B 1 153 ? 30.931 -27.307 24.780 1.00 18.36 139 ALA B C 1
ATOM 4324 O O . ALA B 1 153 ? 31.370 -28.428 25.057 1.00 19.10 139 ALA B O 1
ATOM 4326 N N . VAL B 1 154 ? 30.977 -26.779 23.562 1.00 20.73 140 VAL B N 1
ATOM 4327 C CA . VAL B 1 154 ? 31.834 -27.284 22.499 1.00 18.24 140 VAL B CA 1
ATOM 4328 C C . VAL B 1 154 ? 32.902 -26.225 22.271 1.00 21.53 140 VAL B C 1
ATOM 4329 O O . VAL B 1 154 ? 32.621 -25.159 21.707 1.00 17.40 140 VAL B O 1
ATOM 4333 N N . VAL B 1 155 ? 34.120 -26.505 22.719 1.00 21.99 141 VAL B N 1
ATOM 4334 C CA . VAL B 1 155 ? 35.208 -25.535 22.660 1.00 19.91 141 VAL B CA 1
ATOM 4335 C C . VAL B 1 155 ? 35.989 -25.786 21.376 1.00 20.37 141 VAL B C 1
ATOM 4336 O O . VAL B 1 155 ? 36.601 -26.843 21.206 1.00 19.68 141 VAL B O 1
ATOM 4340 N N . PHE B 1 156 ? 35.951 -24.818 20.464 1.00 17.56 142 PHE B N 1
ATOM 4341 C CA . PHE B 1 156 ? 36.704 -24.887 19.215 1.00 17.35 142 PHE B CA 1
ATOM 4342 C C . PHE B 1 156 ? 38.057 -24.230 19.455 1.00 19.17 142 PHE B C 1
ATOM 4343 O O . PHE B 1 156 ? 38.160 -23.003 19.520 1.00 16.26 142 PHE B O 1
ATOM 4351 N N . LEU B 1 157 ? 39.099 -25.042 19.603 1.00 21.48 143 LEU B N 1
ATOM 4352 C CA . LEU B 1 157 ? 40.454 -24.505 19.664 1.00 14.98 143 LEU B CA 1
ATOM 4353 C C . LEU B 1 157 ? 40.828 -23.991 18.281 1.00 20.31 143 LEU B C 1
ATOM 4354 O O . LEU B 1 157 ? 40.966 -24.775 17.336 1.00 20.83 143 LEU B O 1
ATOM 4359 N N . GLU B 1 158 ? 40.989 -22.676 18.159 1.00 16.13 144 GLU B N 1
ATOM 4360 C CA . GLU B 1 158 ? 41.124 -22.013 16.870 1.00 15.82 144 GLU B CA 1
ATOM 4361 C C . GLU B 1 158 ? 42.590 -21.747 16.567 1.00 21.60 144 GLU B C 1
ATOM 4362 O O . GLU B 1 158 ? 43.305 -21.168 17.391 1.00 19.21 144 GLU B O 1
ATOM 4368 N N . PHE B 1 159 ? 43.029 -22.160 15.382 1.00 21.14 145 PHE B N 1
ATOM 4369 C CA . PHE B 1 159 ? 44.415 -21.982 14.984 1.00 23.82 145 PHE B CA 1
ATOM 4370 C C . PHE B 1 159 ? 44.601 -20.689 14.201 1.00 19.73 145 PHE B C 1
ATOM 4371 O O . PHE B 1 159 ? 43.799 -20.356 13.323 1.00 19.14 145 PHE B O 1
ATOM 4379 N N . LEU B 1 160 ? 45.674 -19.971 14.527 1.00 20.69 146 LEU B N 1
ATOM 4380 C CA . LEU B 1 160 ? 46.115 -18.786 13.806 1.00 27.45 146 LEU B CA 1
ATOM 4381 C C . LEU B 1 160 ? 47.551 -18.986 13.342 1.00 22.42 146 LEU B C 1
ATOM 4382 O O . LEU B 1 160 ? 48.391 -19.471 14.105 1.00 22.63 146 LEU B O 1
ATOM 4387 N N . GLY B 1 161 ? 47.836 -18.610 12.097 1.00 21.75 147 GLY B N 1
ATOM 4388 C CA . GLY B 1 161 ? 49.197 -18.700 11.597 1.00 21.57 147 GLY B CA 1
ATOM 4389 C C . GLY B 1 161 ? 49.333 -18.673 10.088 1.00 17.05 147 GLY B C 1
ATOM 4390 O O . GLY B 1 161 ? 48.984 -19.644 9.411 1.00 19.20 147 GLY B O 1
ATOM 4391 N N . SER B 1 162 ? 49.869 -17.576 9.552 1.00 21.29 148 SER B N 1
ATOM 4392 C CA . SER B 1 162 ? 49.994 -17.385 8.113 1.00 21.08 148 SER B CA 1
ATOM 4393 C C . SER B 1 162 ? 51.365 -17.769 7.567 1.00 23.37 148 SER B C 1
ATOM 4394 O O . SER B 1 162 ? 51.602 -17.612 6.365 1.00 23.02 148 SER B O 1
ATOM 4397 N N . SER B 1 163 ? 52.272 -18.254 8.410 1.00 25.37 149 SER B N 1
ATOM 4398 C CA . SER B 1 163 ? 53.583 -18.712 7.968 1.00 23.75 149 SER B CA 1
ATOM 4399 C C . SER B 1 163 ? 53.842 -20.083 8.571 1.00 22.23 149 SER B C 1
ATOM 4400 O O . SER B 1 163 ? 53.778 -20.247 9.793 1.00 23.74 149 SER B O 1
ATOM 4403 N N . TYR B 1 164 ? 54.142 -21.060 7.714 1.00 24.32 150 TYR B N 1
ATOM 4404 C CA . TYR B 1 164 ? 54.246 -22.445 8.161 1.00 22.62 150 TYR B CA 1
ATOM 4405 C C . TYR B 1 164 ? 55.365 -22.604 9.182 1.00 24.54 150 TYR B C 1
ATOM 4406 O O . TYR B 1 164 ? 56.478 -22.110 8.988 1.00 24.91 150 TYR B O 1
ATOM 4415 N N . SER B 1 165 ? 55.060 -23.306 10.271 1.00 23.68 151 SER B N 1
ATOM 4416 C CA . SER B 1 165 ? 56.040 -23.607 11.308 1.00 25.72 151 SER B CA 1
ATOM 4417 C C . SER B 1 165 ? 55.680 -24.946 11.929 1.00 29.65 151 SER B C 1
ATOM 4418 O O . SER B 1 165 ? 54.607 -25.082 12.527 1.00 23.58 151 SER B O 1
ATOM 4421 N N . LEU B 1 166 ? 56.571 -25.931 11.786 1.00 25.61 152 LEU B N 1
ATOM 4422 C CA . LEU B 1 166 ? 56.333 -27.230 12.405 1.00 29.23 152 LEU B CA 1
ATOM 4423 C C . LEU B 1 166 ? 56.295 -27.127 13.924 1.00 27.27 152 LEU B C 1
ATOM 4424 O O . LEU B 1 166 ? 55.559 -27.875 14.578 1.00 29.94 152 LEU B O 1
ATOM 4429 N N . GLU B 1 167 ? 57.071 -26.206 14.500 1.00 22.82 153 GLU B N 1
ATOM 4430 C CA . GLU B 1 167 ? 57.035 -26.004 15.946 1.00 25.87 153 GLU B CA 1
ATOM 4431 C C . GLU B 1 167 ? 55.668 -25.510 16.401 1.00 30.76 153 GLU B C 1
ATOM 4432 O O . GLU B 1 167 ? 55.145 -25.961 17.427 1.00 29.06 153 GLU B O 1
ATOM 4434 N N . LYS B 1 168 ? 55.073 -24.580 15.648 1.00 25.84 154 LYS B N 1
ATOM 4435 C CA . LYS B 1 168 ? 53.760 -24.061 16.015 1.00 29.42 154 LYS B CA 1
ATOM 4436 C C . LYS B 1 168 ? 52.691 -25.139 15.889 1.00 25.31 154 LYS B C 1
ATOM 4437 O O . LYS B 1 168 ? 51.747 -25.181 16.687 1.00 33.64 154 LYS B O 1
ATOM 4443 N N . LEU B 1 169 ? 52.825 -26.022 14.897 1.00 22.55 155 LEU B N 1
ATOM 4444 C CA . LEU B 1 169 ? 51.900 -27.144 14.776 1.00 28.07 155 LEU B CA 1
ATOM 4445 C C . LEU B 1 169 ? 51.971 -28.033 16.009 1.00 27.76 155 LEU B C 1
ATOM 4446 O O . LEU B 1 169 ? 50.940 -28.431 16.564 1.00 27.48 155 LEU B O 1
ATOM 4451 N N . LYS B 1 170 ? 53.189 -28.365 16.447 1.00 26.52 156 LYS B N 1
ATOM 4452 C CA . LYS B 1 170 ? 53.348 -29.243 17.601 1.00 27.68 156 LYS B CA 1
ATOM 4453 C C . LYS B 1 170 ? 52.847 -28.577 18.876 1.00 23.21 156 LYS B C 1
ATOM 4454 O O . LYS B 1 170 ? 52.231 -29.232 19.724 1.00 27.02 156 LYS B O 1
ATOM 4460 N N . ALA B 1 171 ? 53.110 -27.278 19.036 1.00 22.94 157 ALA B N 1
ATOM 4461 C CA . ALA B 1 171 ? 52.579 -26.557 20.188 1.00 27.62 157 ALA B CA 1
ATOM 4462 C C . ALA B 1 171 ? 51.056 -26.496 20.147 1.00 24.02 157 ALA B C 1
ATOM 4463 O O . ALA B 1 171 ? 50.397 -26.547 21.191 1.00 22.20 157 ALA B O 1
ATOM 4465 N N . PHE B 1 172 ? 50.481 -26.384 18.948 1.00 23.37 158 PHE B N 1
ATOM 4466 C CA . PHE B 1 172 ? 49.027 -26.364 18.821 1.00 21.54 158 PHE B CA 1
ATOM 4467 C C . PHE B 1 172 ? 48.435 -27.736 19.123 1.00 26.44 158 PHE B C 1
ATOM 4468 O O . PHE B 1 172 ? 47.431 -27.848 19.837 1.00 31.98 158 PHE B O 1
ATOM 4476 N N . GLU B 1 173 ? 49.042 -28.793 18.581 1.00 23.79 159 GLU B N 1
ATOM 4477 C CA . GLU B 1 173 ? 48.575 -30.141 18.882 1.00 25.30 159 GLU B CA 1
ATOM 4478 C C . GLU B 1 173 ? 48.762 -30.476 20.356 1.00 25.59 159 GLU B C 1
ATOM 4479 O O . GLU B 1 173 ? 47.997 -31.273 20.910 1.00 23.73 159 GLU B O 1
ATOM 4485 N N . ALA B 1 174 ? 49.763 -29.874 21.005 1.00 25.87 160 ALA B N 1
ATOM 4486 C CA . ALA B 1 174 ? 49.920 -30.049 22.445 1.00 25.70 160 ALA B CA 1
ATOM 4487 C C . ALA B 1 174 ? 48.836 -29.302 23.210 1.00 27.40 160 ALA B C 1
ATOM 4488 O O . ALA B 1 174 ? 48.369 -29.771 24.255 1.00 26.61 160 ALA B O 1
ATOM 4490 N N . LYS B 1 175 ? 48.431 -28.132 22.712 1.00 25.39 161 LYS B N 1
ATOM 4491 C CA . LYS B 1 175 ? 47.326 -27.409 23.334 1.00 25.98 161 LYS B CA 1
ATOM 4492 C C . LYS B 1 175 ? 46.009 -28.157 23.164 1.00 24.25 161 LYS B C 1
ATOM 4493 O O . LYS B 1 175 ? 45.185 -28.188 24.085 1.00 26.00 161 LYS B O 1
ATOM 4499 N N . PHE B 1 176 ? 45.798 -28.774 21.997 1.00 25.41 162 PHE B N 1
ATOM 4500 C CA . PHE B 1 176 ? 44.566 -29.524 21.764 1.00 23.75 162 PHE B CA 1
ATOM 4501 C C . PHE B 1 176 ? 44.506 -30.776 22.629 1.00 29.10 162 PHE B C 1
ATOM 4502 O O . PHE B 1 176 ? 43.430 -31.158 23.105 1.00 25.06 162 PHE B O 1
ATOM 4510 N N . LYS B 1 177 ? 45.649 -31.436 22.829 1.00 23.53 163 LYS B N 1
ATOM 4511 C CA . LYS B 1 177 ? 45.694 -32.582 23.730 1.00 26.87 163 LYS B CA 1
ATOM 4512 C C . LYS B 1 177 ? 45.284 -32.188 25.145 1.00 24.73 163 LYS B C 1
ATOM 4513 O O . LYS B 1 177 ? 44.596 -32.951 25.836 1.00 27.01 163 LYS B O 1
ATOM 4519 N N . GLU B 1 178 ? 45.684 -30.994 25.589 1.00 24.87 164 GLU B N 1
ATOM 4520 C CA . GLU B 1 178 ? 45.256 -30.517 26.901 1.00 26.96 164 GLU B CA 1
ATOM 4521 C C . GLU B 1 178 ? 43.746 -30.309 26.943 1.00 30.83 164 GLU B C 1
ATOM 4522 O O . GLU B 1 178 ? 43.096 -30.611 27.950 1.00 28.82 164 GLU B O 1
ATOM 4528 N N . LEU B 1 179 ? 43.169 -29.805 25.851 1.00 25.54 165 LEU B N 1
ATOM 4529 C CA . LEU B 1 179 ? 41.720 -29.635 25.787 1.00 26.57 165 LEU B CA 1
ATOM 4530 C C . LEU B 1 179 ? 41.009 -30.982 25.734 1.00 30.12 165 LEU B C 1
ATOM 4531 O O . LEU B 1 179 ? 39.970 -31.166 26.380 1.00 28.96 165 LEU B O 1
ATOM 4536 N N . LYS B 1 180 ? 41.554 -31.934 24.971 1.00 28.19 166 LYS B N 1
ATOM 4537 C CA . LYS B 1 180 ? 40.940 -33.255 24.868 1.00 32.08 166 LYS B CA 1
ATOM 4538 C C . LYS B 1 180 ? 40.870 -33.945 26.225 1.00 30.83 166 LYS B C 1
ATOM 4539 O O . LYS B 1 180 ? 39.891 -34.637 26.528 1.00 31.38 166 LYS B O 1
ATOM 4545 N N . ASP B 1 181 ? 41.899 -33.768 27.057 1.00 30.57 167 ASP B N 1
ATOM 4546 C CA . ASP B 1 181 ? 41.931 -34.410 28.366 1.00 32.80 167 ASP B CA 1
ATOM 4547 C C . ASP B 1 181 ? 40.940 -33.804 29.352 1.00 33.83 167 ASP B C 1
ATOM 4548 O O . ASP B 1 181 ? 40.776 -34.348 30.449 1.00 35.17 167 ASP B O 1
ATOM 4553 N N . LEU B 1 182 ? 40.282 -32.704 28.995 1.00 31.61 168 LEU B N 1
ATOM 4554 C CA . LEU B 1 182 ? 39.263 -32.090 29.834 1.00 30.12 168 LEU B CA 1
ATOM 4555 C C . LEU B 1 182 ? 37.845 -32.441 29.399 1.00 28.78 168 LEU B C 1
ATOM 4556 O O . LEU B 1 182 ? 36.888 -32.000 30.042 1.00 27.18 168 LEU B O 1
ATOM 4561 N N . GLU B 1 183 ? 37.691 -33.223 28.332 1.00 28.76 169 GLU B N 1
ATOM 4562 C CA . GLU B 1 183 ? 36.366 -33.582 27.842 1.00 26.90 169 GLU B CA 1
ATOM 4563 C C . GLU B 1 183 ? 35.591 -34.386 28.880 1.00 29.07 169 GLU B C 1
ATOM 4564 O O . GLU B 1 183 ? 36.154 -35.219 29.596 1.00 22.76 169 GLU B O 1
ATOM 4570 N N . ASP B 1 184 ? 34.293 -34.121 28.963 1.00 24.21 170 ASP B N 1
ATOM 4571 C CA . ASP B 1 184 ? 33.372 -34.933 29.752 1.00 27.90 170 ASP B CA 1
ATOM 4572 C C . ASP B 1 184 ? 31.987 -34.803 29.121 1.00 28.83 170 ASP B C 1
ATOM 4573 O O . ASP B 1 184 ? 31.860 -34.431 27.950 1.00 29.25 170 ASP B O 1
ATOM 4578 N N . GLN B 1 185 ? 30.944 -35.098 29.899 1.00 27.52 171 GLN B N 1
ATOM 4579 C CA . GLN B 1 185 ? 29.587 -35.035 29.367 1.00 30.75 171 GLN B CA 1
ATOM 4580 C C . GLN B 1 185 ? 29.151 -33.614 29.038 1.00 29.14 171 GLN B C 1
ATOM 4581 O O . GLN B 1 185 ? 28.181 -33.436 28.294 1.00 32.06 171 GLN B O 1
ATOM 4587 N N . LYS B 1 186 ? 29.841 -32.603 29.565 1.00 26.56 172 LYS B N 1
ATOM 4588 C CA . LYS B 1 186 ? 29.488 -31.214 29.313 1.00 24.06 172 LYS B CA 1
ATOM 4589 C C . LYS B 1 186 ? 30.475 -30.486 28.412 1.00 27.44 172 LYS B C 1
ATOM 4590 O O . LYS B 1 186 ? 30.187 -29.359 27.996 1.00 27.37 172 LYS B O 1
ATOM 4596 N N . LEU B 1 187 ? 31.624 -31.085 28.102 1.00 22.30 173 LEU B N 1
ATOM 4597 C CA . LEU B 1 187 ? 32.654 -30.428 27.305 1.00 21.21 173 LEU B CA 1
ATOM 4598 C C . LEU B 1 187 ? 33.072 -31.332 26.156 1.00 21.92 173 LEU B C 1
ATOM 4599 O O . LEU B 1 187 ? 33.559 -32.445 26.384 1.00 23.94 173 LEU B O 1
ATOM 4604 N N . LYS B 1 188 ? 32.888 -30.852 24.929 1.00 21.54 174 LYS B N 1
ATOM 4605 C CA . LYS B 1 188 ? 33.385 -31.516 23.732 1.00 22.15 174 LYS B CA 1
ATOM 4606 C C . LYS B 1 188 ? 34.494 -30.668 23.125 1.00 21.98 174 LYS B C 1
ATOM 4607 O O . LYS B 1 188 ? 34.320 -29.461 22.930 1.00 21.73 174 LYS B O 1
ATOM 4613 N N . ALA B 1 189 ? 35.628 -31.296 22.826 1.00 22.41 175 ALA B N 1
ATOM 4614 C CA . ALA B 1 189 ? 36.753 -30.593 22.228 1.00 20.57 175 ALA B CA 1
ATOM 4615 C C . ALA B 1 189 ? 36.608 -30.577 20.714 1.00 21.83 175 ALA B C 1
ATOM 4616 O O . ALA B 1 189 ? 36.262 -31.590 20.099 1.00 23.28 175 ALA B O 1
ATOM 4618 N N . ALA B 1 190 ? 36.877 -29.418 20.117 1.00 19.58 176 ALA B N 1
ATOM 4619 C CA . ALA B 1 190 ? 36.759 -29.235 18.679 1.00 19.22 176 ALA B CA 1
ATOM 4620 C C . ALA B 1 190 ? 37.877 -28.314 18.207 1.00 18.86 176 ALA B C 1
ATOM 4621 O O . ALA B 1 190 ? 38.655 -27.786 19.006 1.00 17.91 176 ALA B O 1
ATOM 4623 N N . LEU B 1 191 ? 37.942 -28.104 16.895 1.00 16.83 177 LEU B N 1
ATOM 4624 C CA . LEU B 1 191 ? 39.038 -27.376 16.275 1.00 17.09 177 LEU B CA 1
ATOM 4625 C C . LEU B 1 191 ? 38.489 -26.337 15.308 1.00 20.07 177 LEU B C 1
ATOM 4626 O O . LEU B 1 191 ? 37.377 -26.462 14.790 1.00 18.42 177 LEU B O 1
ATOM 4631 N N . ALA B 1 192 ? 39.286 -25.298 15.071 1.00 19.19 178 ALA B N 1
ATOM 4632 C CA . ALA B 1 192 ? 38.879 -24.227 14.177 1.00 18.85 178 ALA B CA 1
ATOM 4633 C C . ALA B 1 192 ? 40.072 -23.719 13.384 1.00 19.03 178 ALA B C 1
ATOM 4634 O O . ALA B 1 192 ? 41.187 -23.633 13.904 1.00 21.06 178 ALA B O 1
ATOM 4636 N N . VAL B 1 193 ? 39.827 -23.421 12.112 1.00 20.01 179 VAL B N 1
ATOM 4637 C CA . VAL B 1 193 ? 40.746 -22.664 11.270 1.00 20.33 179 VAL B CA 1
ATOM 4638 C C . VAL B 1 193 ? 40.221 -21.238 11.217 1.00 16.82 179 VAL B C 1
ATOM 4639 O O . VAL B 1 193 ? 39.051 -21.020 10.886 1.00 15.75 179 VAL B O 1
ATOM 4643 N N . HIS B 1 194 ? 41.065 -20.263 11.560 1.00 22.47 180 HIS B N 1
ATOM 4644 C CA . HIS B 1 194 ? 40.548 -18.914 11.774 1.00 19.55 180 HIS B CA 1
ATOM 4645 C C . HIS B 1 194 ? 39.873 -18.365 10.521 1.00 18.97 180 HIS B C 1
ATOM 4646 O O . HIS B 1 194 ? 38.669 -18.088 10.523 1.00 23.36 180 HIS B O 1
ATOM 4653 N N . ALA B 1 195 ? 40.628 -18.202 9.442 1.00 19.80 181 ALA B N 1
ATOM 4654 C CA . ALA B 1 195 ? 40.121 -17.511 8.262 1.00 16.27 181 ALA B CA 1
ATOM 4655 C C . ALA B 1 195 ? 41.059 -17.791 7.093 1.00 20.88 181 ALA B C 1
ATOM 4656 O O . ALA B 1 195 ? 42.196 -18.227 7.297 1.00 21.16 181 ALA B O 1
ATOM 4658 N N . PRO B 1 196 ? 40.593 -17.562 5.859 1.00 19.28 182 PRO B N 1
ATOM 4659 C CA . PRO B 1 196 ? 41.486 -17.726 4.699 1.00 23.35 182 PRO B CA 1
ATOM 4660 C C . PRO B 1 196 ? 42.692 -16.795 4.703 1.00 20.26 182 PRO B C 1
ATOM 4661 O O . PRO B 1 196 ? 43.733 -17.157 4.143 1.00 23.04 182 PRO B O 1
ATOM 4665 N N . TYR B 1 197 ? 42.589 -15.605 5.293 1.00 19.56 183 TYR B N 1
ATOM 4666 C CA . TYR B 1 197 ? 43.693 -14.651 5.266 1.00 21.38 183 TYR B CA 1
ATOM 4667 C C . TYR B 1 197 ? 44.704 -14.854 6.387 1.00 18.07 183 TYR B C 1
ATOM 4668 O O . TYR B 1 197 ? 45.763 -14.216 6.362 1.00 18.54 183 TYR B O 1
ATOM 4677 N N . SER B 1 198 ? 44.409 -15.706 7.372 1.00 19.75 184 SER B N 1
ATOM 4678 C CA . SER B 1 198 ? 45.238 -15.811 8.564 1.00 22.10 184 SER B CA 1
ATOM 4679 C C . SER B 1 198 ? 45.873 -17.178 8.787 1.00 18.90 184 SER B C 1
ATOM 4680 O O . SER B 1 198 ? 46.681 -17.312 9.713 1.00 20.39 184 SER B O 1
ATOM 4683 N N . VAL B 1 199 ? 45.532 -18.194 7.998 1.00 17.85 185 VAL B N 1
ATOM 4684 C CA . VAL B 1 199 ? 46.056 -19.542 8.197 1.00 17.87 185 VAL B CA 1
ATOM 4685 C C . VAL B 1 199 ? 46.662 -20.028 6.890 1.00 18.71 185 VAL B C 1
ATOM 4686 O O . VAL B 1 199 ? 45.953 -20.167 5.887 1.00 16.47 185 VAL B O 1
ATOM 4690 N N . GLN B 1 200 ? 47.966 -20.296 6.905 1.00 16.66 186 GLN B N 1
ATOM 4691 C CA . GLN B 1 200 ? 48.634 -20.849 5.736 1.00 20.50 186 GLN B CA 1
ATOM 4692 C C . GLN B 1 200 ? 48.052 -22.220 5.398 1.00 17.74 186 GLN B C 1
ATOM 4693 O O . GLN B 1 200 ? 47.623 -22.970 6.278 1.00 16.52 186 GLN B O 1
ATOM 4699 N N . LYS B 1 201 ? 48.050 -22.543 4.101 1.00 20.94 187 LYS B N 1
ATOM 4700 C CA . LYS B 1 201 ? 47.277 -23.681 3.607 1.00 14.40 187 LYS B CA 1
ATOM 4701 C C . LYS B 1 201 ? 47.714 -24.987 4.262 1.00 20.06 187 LYS B C 1
ATOM 4702 O O . LYS B 1 201 ? 46.879 -25.766 4.735 1.00 17.37 187 LYS B O 1
ATOM 4708 N N . ASP B 1 202 ? 49.022 -25.247 4.304 1.00 22.38 188 ASP B N 1
ATOM 4709 C CA . ASP B 1 202 ? 49.480 -26.518 4.855 1.00 17.41 188 ASP B CA 1
ATOM 4710 C C . ASP B 1 202 ? 49.265 -26.597 6.362 1.00 16.82 188 ASP B C 1
ATOM 4711 O O . ASP B 1 202 ? 49.080 -27.695 6.900 1.00 18.47 188 ASP B O 1
ATOM 4716 N N . MET B 1 203 ? 49.258 -25.457 7.055 1.00 19.65 189 MET B N 1
ATOM 4717 C CA . MET B 1 203 ? 48.875 -25.462 8.463 1.00 18.90 189 MET B CA 1
ATOM 4718 C C . MET B 1 203 ? 47.401 -25.805 8.625 1.00 18.49 189 MET B C 1
ATOM 4719 O O . MET B 1 203 ? 47.029 -26.554 9.535 1.00 16.44 189 MET B O 1
ATOM 4724 N N . ALA B 1 204 ? 46.547 -25.261 7.754 1.00 17.86 190 ALA B N 1
ATOM 4725 C CA . ALA B 1 204 ? 45.123 -25.575 7.821 1.00 16.23 190 ALA B CA 1
ATOM 4726 C C . ALA B 1 204 ? 44.867 -27.043 7.507 1.00 17.52 190 ALA B C 1
ATOM 4727 O O . ALA B 1 204 ? 44.063 -27.695 8.182 1.00 21.36 190 ALA B O 1
ATOM 4729 N N . LEU B 1 205 ? 45.537 -27.577 6.481 1.00 20.17 191 LEU B N 1
ATOM 4730 C CA . LEU B 1 205 ? 45.396 -28.995 6.164 1.00 21.80 191 LEU B CA 1
ATOM 4731 C C . LEU B 1 205 ? 45.778 -29.863 7.355 1.00 19.29 191 LEU B C 1
ATOM 4732 O O . LEU B 1 205 ? 45.155 -30.902 7.602 1.00 19.83 191 LEU B O 1
ATOM 4737 N N . SER B 1 206 ? 46.805 -29.452 8.103 1.00 19.77 192 SER B N 1
ATOM 4738 C CA . SER B 1 206 ? 47.213 -30.206 9.283 1.00 20.88 192 SER B CA 1
ATOM 4739 C C . SER B 1 206 ? 46.153 -30.142 10.376 1.00 20.56 192 SER B C 1
ATOM 4740 O O . SER B 1 206 ? 45.882 -31.148 11.042 1.00 19.73 192 SER B O 1
ATOM 4743 N N . VAL B 1 207 ? 45.553 -28.966 10.586 1.00 23.32 193 VAL B N 1
ATOM 4744 C CA . VAL B 1 207 ? 44.489 -28.844 11.580 1.00 22.02 193 VAL B CA 1
ATOM 4745 C C . VAL B 1 207 ? 43.295 -29.703 11.183 1.00 17.64 193 VAL B C 1
ATOM 4746 O O . VAL B 1 207 ? 42.689 -30.380 12.022 1.00 17.79 193 VAL B O 1
ATOM 4750 N N . ILE B 1 208 ? 42.943 -29.690 9.896 1.00 15.39 194 ILE B N 1
ATOM 4751 C CA . ILE B 1 208 ? 41.808 -30.476 9.420 1.00 19.05 194 ILE B CA 1
ATOM 4752 C C . ILE B 1 208 ? 42.084 -31.967 9.578 1.00 19.32 194 ILE B C 1
ATOM 4753 O O . ILE B 1 208 ? 41.192 -32.743 9.943 1.00 21.12 194 ILE B O 1
ATOM 4758 N N . GLN B 1 209 ? 43.323 -32.393 9.312 1.00 20.32 195 GLN B N 1
ATOM 4759 C CA . GLN B 1 209 ? 43.670 -33.801 9.496 1.00 20.18 195 GLN B CA 1
ATOM 4760 C C . GLN B 1 209 ? 43.575 -34.204 10.963 1.00 19.54 195 GLN B C 1
ATOM 4761 O O . GLN B 1 209 ? 43.096 -35.298 11.283 1.00 27.14 195 GLN B O 1
ATOM 4767 N N . LEU B 1 210 ? 44.041 -33.338 11.867 1.00 19.56 196 LEU B N 1
ATOM 4768 C CA . LEU B 1 210 ? 43.914 -33.617 13.294 1.00 20.43 196 LEU B CA 1
ATOM 4769 C C . LEU B 1 210 ? 42.450 -33.740 13.704 1.00 22.82 196 LEU B C 1
ATOM 4770 O O . LEU B 1 210 ? 42.106 -34.548 14.575 1.00 21.16 196 LEU B O 1
ATOM 4775 N N . ALA B 1 211 ? 41.574 -32.936 13.096 1.00 19.20 197 ALA B N 1
ATOM 4776 C CA . ALA B 1 211 ? 40.147 -33.050 13.382 1.00 19.07 197 ALA B CA 1
ATOM 4777 C C . ALA B 1 211 ? 39.603 -34.403 12.942 1.00 19.51 197 ALA B C 1
ATOM 4778 O O . ALA B 1 211 ? 38.823 -35.033 13.666 1.00 21.05 197 ALA B O 1
ATOM 4780 N N . LYS B 1 212 ? 40.004 -34.868 11.756 1.00 19.87 198 LYS B N 1
ATOM 4781 C CA . LYS B 1 212 ? 39.571 -36.183 11.294 1.00 24.48 198 LYS B CA 1
ATOM 4782 C C . LYS B 1 212 ? 40.102 -37.287 12.200 1.00 22.74 198 LYS B C 1
ATOM 4783 O O . LYS B 1 212 ? 39.369 -38.218 12.550 1.00 27.15 198 LYS B O 1
ATOM 4789 N N . ASP B 1 213 ? 41.377 -37.201 12.587 1.00 26.26 199 ASP B N 1
ATOM 4790 C CA . ASP B 1 213 ? 41.962 -38.221 13.452 1.00 24.24 199 ASP B CA 1
ATOM 4791 C C . ASP B 1 213 ? 41.290 -38.262 14.817 1.00 27.14 199 ASP B C 1
ATOM 4792 O O . ASP B 1 213 ? 41.218 -39.328 15.440 1.00 28.70 199 ASP B O 1
ATOM 4797 N N . SER B 1 214 ? 40.792 -37.125 15.298 1.00 24.92 200 SER B N 1
ATOM 4798 C CA . SER B 1 214 ? 40.167 -37.042 16.609 1.00 23.84 200 SER B CA 1
ATOM 4799 C C . SER B 1 214 ? 38.645 -36.995 16.539 1.00 24.79 200 SER B C 1
ATOM 4800 O O . SER B 1 214 ? 37.996 -36.812 17.574 1.00 21.77 200 SER B O 1
ATOM 4803 N N . GLN B 1 215 ? 38.067 -37.146 15.345 1.00 21.93 201 GLN B N 1
ATOM 4804 C CA . GLN B 1 215 ? 36.617 -37.112 15.147 1.00 25.14 201 GLN B CA 1
ATOM 4805 C C . GLN B 1 215 ? 36.016 -35.841 15.746 1.00 22.08 201 GLN B C 1
ATOM 4806 O O . GLN B 1 215 ? 34.997 -35.866 16.440 1.00 20.72 201 GLN B O 1
ATOM 4812 N N . SER B 1 216 ? 36.672 -34.718 15.466 1.00 19.01 202 SER B N 1
ATOM 4813 C CA . SER B 1 216 ? 36.312 -33.416 16.005 1.00 21.40 202 SER B CA 1
ATOM 4814 C C . SER B 1 216 ? 35.549 -32.596 14.973 1.00 16.35 202 SER B C 1
ATOM 4815 O O . SER B 1 216 ? 35.731 -32.759 13.764 1.00 15.90 202 SER B O 1
ATOM 4818 N N . LEU B 1 217 ? 34.687 -31.711 15.467 1.00 17.25 203 LEU B N 1
ATOM 4819 C CA . LEU B 1 217 ? 34.023 -30.745 14.606 1.00 18.86 203 LEU B CA 1
ATOM 4820 C C . LEU B 1 217 ? 35.009 -29.661 14.171 1.00 15.38 203 LEU B C 1
ATOM 4821 O O . LEU B 1 217 ? 36.061 -29.462 14.781 1.00 21.15 203 LEU B O 1
ATOM 4826 N N . LEU B 1 218 ? 34.654 -28.951 13.100 1.00 17.82 204 LEU B N 1
ATOM 4827 C CA . LEU B 1 218 ? 35.471 -27.866 12.572 1.00 19.58 204 LEU B CA 1
ATOM 4828 C C . LEU B 1 218 ? 34.638 -26.598 12.433 1.00 17.04 204 LEU B C 1
ATOM 4829 O O . LEU B 1 218 ? 33.419 -26.651 12.255 1.00 19.28 204 LEU B O 1
ATOM 4834 N N A SER B 1 219 ? 35.311 -25.453 12.525 1.00 16.66 205 SER B N 1
ATOM 4835 N N B SER B 1 219 ? 35.320 -25.456 12.505 0.00 17.07 205 SER B N 1
ATOM 4836 C CA A SER B 1 219 ? 34.681 -24.158 12.315 1.00 17.80 205 SER B CA 1
ATOM 4837 C CA B SER B 1 219 ? 34.693 -24.154 12.330 0.00 17.90 205 SER B CA 1
ATOM 4838 C C A SER B 1 219 ? 35.674 -23.226 11.638 1.00 18.01 205 SER B C 1
ATOM 4839 C C B SER B 1 219 ? 35.679 -23.221 11.643 0.00 17.94 205 SER B C 1
ATOM 4840 O O A SER B 1 219 ? 36.889 -23.400 11.756 1.00 17.39 205 SER B O 1
ATOM 4841 O O B SER B 1 219 ? 36.896 -23.388 11.762 0.00 17.46 205 SER B O 1
ATOM 4846 N N . THR B 1 220 ? 35.144 -22.237 10.921 1.00 16.14 206 THR B N 1
ATOM 4847 C CA . THR B 1 220 ? 35.984 -21.256 10.248 1.00 18.60 206 THR B CA 1
ATOM 4848 C C . THR B 1 220 ? 35.160 -20.016 9.924 1.00 17.33 206 THR B C 1
ATOM 4849 O O . THR B 1 220 ? 33.954 -20.101 9.684 1.00 18.19 206 THR B O 1
ATOM 4853 N N . HIS B 1 221 ? 35.825 -18.859 9.938 1.00 20.19 207 HIS B N 1
ATOM 4854 C CA . HIS B 1 221 ? 35.237 -17.622 9.438 1.00 19.47 207 HIS B CA 1
ATOM 4855 C C . HIS B 1 221 ? 35.475 -17.559 7.936 1.00 22.95 207 HIS B C 1
ATOM 4856 O O . HIS B 1 221 ? 36.600 -17.775 7.474 1.00 23.00 207 HIS B O 1
ATOM 4863 N N . PHE B 1 222 ? 34.425 -17.261 7.174 1.00 16.09 208 PHE B N 1
ATOM 4864 C CA . PHE B 1 222 ? 34.507 -17.343 5.720 1.00 17.97 208 PHE B CA 1
ATOM 4865 C C . PHE B 1 222 ? 33.871 -16.115 5.094 1.00 20.44 208 PHE B C 1
ATOM 4866 O O . PHE B 1 222 ? 32.703 -15.818 5.360 1.00 16.69 208 PHE B O 1
ATOM 4874 N N . LEU B 1 223 ? 34.649 -15.411 4.270 1.00 22.90 209 LEU B N 1
ATOM 4875 C CA . LEU B 1 223 ? 34.175 -14.308 3.432 1.00 19.58 209 LEU B CA 1
ATOM 4876 C C . LEU B 1 223 ? 33.298 -13.343 4.229 1.00 20.91 209 LEU B C 1
ATOM 4877 O O . LEU B 1 223 ? 32.135 -13.087 3.911 1.00 19.81 209 LEU B O 1
ATOM 4882 N N . GLU B 1 224 ? 33.897 -12.812 5.290 1.00 21.85 210 GLU B N 1
ATOM 4883 C CA . GLU B 1 224 ? 33.250 -11.888 6.207 1.00 20.95 210 GLU B CA 1
ATOM 4884 C C . GLU B 1 224 ? 33.318 -10.437 5.742 1.00 22.56 210 GLU B C 1
ATOM 4885 O O . GLU B 1 224 ? 32.592 -9.593 6.280 1.00 21.35 210 GLU B O 1
ATOM 4891 N N . SER B 1 225 ? 34.154 -10.126 4.753 1.00 20.56 211 SER B N 1
ATOM 4892 C CA . SER B 1 225 ? 34.355 -8.744 4.346 1.00 21.09 211 SER B CA 1
ATOM 4893 C C . SER B 1 225 ? 34.648 -8.677 2.855 1.00 19.11 211 SER B C 1
ATOM 4894 O O . SER B 1 225 ? 35.017 -9.672 2.225 1.00 19.93 211 SER B O 1
ATOM 4897 N N . LEU B 1 226 ? 34.462 -7.479 2.297 1.00 18.51 212 LEU B N 1
ATOM 4898 C CA . LEU B 1 226 ? 34.902 -7.215 0.931 1.00 21.26 212 LEU B CA 1
ATOM 4899 C C . LEU B 1 226 ? 36.419 -7.289 0.822 1.00 21.99 212 LEU B C 1
ATOM 4900 O O . LEU B 1 226 ? 36.953 -7.727 -0.204 1.00 19.72 212 LEU B O 1
ATOM 4905 N N . GLU B 1 227 ? 37.128 -6.851 1.866 1.00 19.74 213 GLU B N 1
ATOM 4906 C CA . GLU B 1 227 ? 38.587 -6.916 1.856 1.00 20.34 213 GLU B CA 1
ATOM 4907 C C . GLU B 1 227 ? 39.069 -8.352 1.701 1.00 21.32 213 GLU B C 1
ATOM 4908 O O . GLU B 1 227 ? 39.988 -8.628 0.921 1.00 24.66 213 GLU B O 1
ATOM 4914 N N . GLU B 1 228 ? 38.452 -9.283 2.432 1.00 20.97 214 GLU B N 1
ATOM 4915 C CA . GLU B 1 228 ? 38.813 -10.689 2.299 1.00 22.83 214 GLU B CA 1
ATOM 4916 C C . GLU B 1 228 ? 38.450 -11.222 0.919 1.00 23.31 214 GLU B C 1
ATOM 4917 O O . GLU B 1 228 ? 39.204 -12.006 0.333 1.00 23.27 214 GLU B O 1
ATOM 4923 N N . LEU B 1 229 ? 37.303 -10.800 0.383 1.00 20.48 215 LEU B N 1
ATOM 4924 C CA . LEU B 1 229 ? 36.878 -11.276 -0.930 1.00 22.49 215 LEU B CA 1
ATOM 4925 C C . LEU B 1 229 ? 37.843 -10.828 -2.021 1.00 21.75 215 LEU B C 1
ATOM 4926 O O . LEU B 1 229 ? 38.214 -11.621 -2.893 1.00 25.74 215 LEU B O 1
ATOM 4931 N N . GLU B 1 230 ? 38.258 -9.557 -1.994 1.00 22.22 216 GLU B N 1
ATOM 4932 C CA . GLU B 1 230 ? 39.208 -9.076 -2.992 1.00 26.27 216 GLU B CA 1
ATOM 4933 C C . GLU B 1 230 ? 40.570 -9.738 -2.830 1.00 24.51 216 GLU B C 1
ATOM 4934 O O . GLU B 1 230 ? 41.259 -9.990 -3.826 1.00 25.19 216 GLU B O 1
ATOM 4940 N N . TRP B 1 231 ? 40.969 -10.030 -1.593 1.00 20.71 217 TRP B N 1
ATOM 4941 C CA . TRP B 1 231 ? 42.229 -10.728 -1.364 1.00 24.14 217 TRP B CA 1
ATOM 4942 C C . TRP B 1 231 ? 42.159 -12.167 -1.861 1.00 22.41 217 TRP B C 1
ATOM 4943 O O . TRP B 1 231 ? 43.020 -12.612 -2.627 1.00 22.19 217 TRP B O 1
ATOM 4954 N N . VAL B 1 232 ? 41.126 -12.907 -1.449 1.00 21.98 218 VAL B N 1
ATOM 4955 C CA . VAL B 1 232 ? 41.037 -14.324 -1.796 1.00 26.44 218 VAL B CA 1
ATOM 4956 C C . VAL B 1 232 ? 40.907 -14.504 -3.305 1.00 25.13 218 VAL B C 1
ATOM 4957 O O . VAL B 1 232 ? 41.491 -15.425 -3.888 1.00 24.75 218 VAL B O 1
ATOM 4961 N N . GLU B 1 233 ? 40.161 -13.618 -3.963 1.00 25.65 219 GLU B N 1
ATOM 4962 C CA . GLU B 1 233 ? 39.873 -13.796 -5.382 1.00 26.73 219 GLU B CA 1
ATOM 4963 C C . GLU B 1 233 ? 40.959 -13.231 -6.292 1.00 28.61 219 GLU B C 1
ATOM 4964 O O . GLU B 1 233 ? 41.268 -13.833 -7.326 1.00 27.17 219 GLU B O 1
ATOM 4970 N N . ASN B 1 234 ? 41.552 -12.088 -5.938 1.00 26.40 220 ASN B N 1
ATOM 4971 C CA . ASN B 1 234 ? 42.459 -11.400 -6.850 1.00 30.95 220 ASN B CA 1
ATOM 4972 C C . ASN B 1 234 ? 43.757 -10.947 -6.190 1.00 31.50 220 ASN B C 1
ATOM 4973 O O . ASN B 1 234 ? 44.557 -10.264 -6.841 1.00 32.20 220 ASN B O 1
ATOM 4978 N N . SER B 1 235 ? 43.987 -11.307 -4.926 1.00 27.92 221 SER B N 1
ATOM 4979 C CA . SER B 1 235 ? 45.209 -10.943 -4.200 1.00 31.27 221 SER B CA 1
ATOM 4980 C C . SER B 1 235 ? 45.462 -9.437 -4.233 1.00 31.03 221 SER B C 1
ATOM 4981 O O . SER B 1 235 ? 46.602 -8.979 -4.344 1.00 31.26 221 SER B O 1
ATOM 4984 N N . LYS B 1 236 ? 44.389 -8.656 -4.127 1.00 30.21 222 LYS B N 1
ATOM 4985 C CA . LYS B 1 236 ? 44.483 -7.204 -4.099 1.00 29.58 222 LYS B CA 1
ATOM 4986 C C . LYS B 1 236 ? 43.617 -6.657 -2.973 1.00 30.91 222 LYS B C 1
ATOM 4987 O O . LYS B 1 236 ? 42.850 -7.383 -2.334 1.00 25.42 222 LYS B O 1
ATOM 4993 N N . GLY B 1 237 ? 43.753 -5.360 -2.734 1.00 30.00 223 GLY B N 1
ATOM 4994 C CA . GLY B 1 237 ? 42.997 -4.681 -1.707 1.00 30.45 223 GLY B CA 1
ATOM 4995 C C . GLY B 1 237 ? 43.791 -4.450 -0.437 1.00 28.67 223 GLY B C 1
ATOM 4996 O O . GLY B 1 237 ? 45.024 -4.433 -0.421 1.00 33.90 223 GLY B O 1
ATOM 4997 N N . TRP B 1 238 ? 43.046 -4.277 0.657 1.00 25.93 224 TRP B N 1
ATOM 4998 C CA . TRP B 1 238 ? 43.642 -3.879 1.931 1.00 23.31 224 TRP B CA 1
ATOM 4999 C C . TRP B 1 238 ? 44.670 -4.892 2.422 1.00 23.89 224 TRP B C 1
ATOM 5000 O O . TRP B 1 238 ? 45.673 -4.517 3.042 1.00 24.51 224 TRP B O 1
ATOM 5011 N N . PHE B 1 239 ? 44.439 -6.178 2.167 1.00 22.62 225 PHE B N 1
ATOM 5012 C CA . PHE B 1 239 ? 45.326 -7.222 2.673 1.00 22.33 225 PHE B CA 1
ATOM 5013 C C . PHE B 1 239 ? 46.684 -7.262 1.976 1.00 23.29 225 PHE B C 1
ATOM 5014 O O . PHE B 1 239 ? 47.510 -8.105 2.344 1.00 26.96 225 PHE B O 1
ATOM 5022 N N . GLU B 1 240 ? 46.930 -6.397 0.987 1.00 26.08 226 GLU B N 1
ATOM 5023 C CA . GLU B 1 240 ? 48.231 -6.368 0.319 1.00 25.39 226 GLU B CA 1
ATOM 5024 C C . GLU B 1 240 ? 49.364 -6.109 1.304 1.00 29.98 226 GLU B C 1
ATOM 5025 O O . GLU B 1 240 ? 50.431 -6.727 1.212 1.00 31.63 226 GLU B O 1
ATOM 5031 N N . ASN B 1 241 ? 49.158 -5.190 2.245 1.00 27.69 227 ASN B N 1
ATOM 5032 C CA . ASN B 1 241 ? 50.179 -4.816 3.215 1.00 29.93 227 ASN B CA 1
ATOM 5033 C C . ASN B 1 241 ? 49.918 -5.406 4.591 1.00 27.69 227 ASN B C 1
ATOM 5034 O O . ASN B 1 241 ? 50.661 -5.107 5.531 1.00 29.43 227 ASN B O 1
ATOM 5039 N N . PHE B 1 242 ? 48.886 -6.240 4.723 1.00 24.53 228 PHE B N 1
ATOM 5040 C CA . PHE B 1 242 ? 48.477 -6.741 6.030 1.00 19.81 228 PHE B CA 1
ATOM 5041 C C . PHE B 1 242 ? 49.572 -7.578 6.681 1.00 23.73 228 PHE B C 1
ATOM 5042 O O . PHE B 1 242 ? 49.786 -7.498 7.897 1.00 25.87 228 PHE B O 1
ATOM 5050 N N . TYR B 1 243 ? 50.265 -8.396 5.894 1.00 16.30 229 TYR B N 1
ATOM 5051 C CA . TYR B 1 243 ? 51.209 -9.347 6.468 1.00 25.78 229 TYR B CA 1
ATOM 5052 C C . TYR B 1 243 ? 52.499 -8.669 6.916 1.00 20.90 229 TYR B C 1
ATOM 5053 O O . TYR B 1 243 ? 53.064 -9.036 7.952 1.00 25.95 229 TYR B O 1
ATOM 5062 N N . GLN B 1 244 ? 52.972 -7.672 6.166 1.00 25.52 230 GLN B N 1
ATOM 5063 C CA . GLN B 1 244 ? 54.165 -6.940 6.585 1.00 24.87 230 GLN B CA 1
ATOM 5064 C C . GLN B 1 244 ? 53.859 -6.005 7.749 1.00 26.24 230 GLN B C 1
ATOM 5065 O O . GLN B 1 244 ? 54.599 -5.966 8.739 1.00 26.90 230 GLN B O 1
ATOM 5071 N N . ARG B 1 245 ? 52.763 -5.249 7.647 1.00 22.73 231 ARG B N 1
ATOM 5072 C CA . ARG B 1 245 ? 52.455 -4.225 8.641 1.00 20.05 231 ARG B CA 1
ATOM 5073 C C . ARG B 1 245 ? 52.169 -4.833 10.009 1.00 25.35 231 ARG B C 1
ATOM 5074 O O . ARG B 1 245 ? 52.662 -4.343 11.032 1.00 26.54 231 ARG B O 1
ATOM 5076 N N . PHE B 1 246 ? 51.362 -5.891 10.053 1.00 24.59 232 PHE B N 1
ATOM 5077 C CA . PHE B 1 246 ? 50.874 -6.419 11.321 1.00 25.01 232 PHE B CA 1
ATOM 5078 C C . PHE B 1 246 ? 51.610 -7.662 11.795 1.00 23.36 232 PHE B C 1
ATOM 5079 O O . PHE B 1 246 ? 51.740 -7.862 13.007 1.00 29.13 232 PHE B O 1
ATOM 5087 N N . LEU B 1 247 ? 52.092 -8.504 10.882 1.00 21.03 233 LEU B N 1
ATOM 5088 C CA . LEU B 1 247 ? 52.664 -9.789 11.255 1.00 23.99 233 LEU B CA 1
ATOM 5089 C C . LEU B 1 247 ? 54.164 -9.894 11.023 1.00 24.67 233 LEU B C 1
ATOM 5090 O O . LEU B 1 247 ? 54.762 -10.895 11.433 1.00 29.19 233 LEU B O 1
ATOM 5095 N N . LYS B 1 248 ? 54.786 -8.895 10.396 1.00 29.55 234 LYS B N 1
ATOM 5096 C CA . LYS B 1 248 ? 56.204 -8.949 10.037 1.00 33.45 234 LYS B CA 1
ATOM 5097 C C . LYS B 1 248 ? 56.506 -10.183 9.189 1.00 33.09 234 LYS B C 1
ATOM 5098 O O . LYS B 1 248 ? 57.507 -10.871 9.393 1.00 35.64 234 LYS B O 1
ATOM 5104 N N . GLU B 1 249 ? 55.634 -10.457 8.224 1.00 28.47 235 GLU B N 1
ATOM 5105 C CA . GLU B 1 249 ? 55.786 -11.582 7.314 1.00 28.25 235 GLU B CA 1
ATOM 5106 C C . GLU B 1 249 ? 55.850 -11.064 5.887 1.00 27.12 235 GLU B C 1
ATOM 5107 O O . GLU B 1 249 ? 55.078 -10.180 5.502 1.00 29.68 235 GLU B O 1
ATOM 5113 N N . SER B 1 250 ? 56.767 -11.626 5.099 1.00 31.51 236 SER B N 1
ATOM 5114 C CA . SER B 1 250 ? 56.941 -11.222 3.705 1.00 34.54 236 SER B CA 1
ATOM 5115 C C . SER B 1 250 ? 56.044 -12.092 2.830 1.00 35.77 236 SER B C 1
ATOM 5116 O O . SER B 1 250 ? 56.479 -13.042 2.176 1.00 33.07 236 SER B O 1
ATOM 5119 N N . ASN B 1 251 ? 54.757 -11.751 2.828 1.00 34.35 237 ASN B N 1
ATOM 5120 C CA . ASN B 1 251 ? 53.773 -12.421 1.987 1.00 31.71 237 ASN B CA 1
ATOM 5121 C C . ASN B 1 251 ? 52.884 -11.361 1.359 1.00 32.44 237 ASN B C 1
ATOM 5122 O O . ASN B 1 251 ? 52.278 -10.559 2.075 1.00 34.16 237 ASN B O 1
ATOM 5127 N N . PHE B 1 252 ? 52.808 -11.360 0.026 1.00 31.60 238 PHE B N 1
ATOM 5128 C CA . PHE B 1 252 ? 52.065 -10.341 -0.707 1.00 31.62 238 PHE B CA 1
ATOM 5129 C C . PHE B 1 252 ? 51.060 -10.953 -1.677 1.00 28.77 238 PHE B C 1
ATOM 5130 O O . PHE B 1 252 ? 50.555 -10.255 -2.562 1.00 26.21 238 PHE B O 1
ATOM 5138 N N . THR B 1 253 ? 50.762 -12.241 -1.532 1.00 31.21 239 THR B N 1
ATOM 5139 C CA . THR B 1 253 ? 49.753 -12.902 -2.342 1.00 26.50 239 THR B CA 1
ATOM 5140 C C . THR B 1 253 ? 48.885 -13.754 -1.429 1.00 29.21 239 THR B C 1
ATOM 5141 O O . THR B 1 253 ? 49.298 -14.138 -0.332 1.00 30.20 239 THR B O 1
ATOM 5145 N N . SER B 1 254 ? 47.666 -14.029 -1.886 1.00 26.28 240 SER B N 1
ATOM 5146 C CA . SER B 1 254 ? 46.717 -14.763 -1.063 1.00 24.85 240 SER B CA 1
ATOM 5147 C C . SER B 1 254 ? 47.260 -16.142 -0.713 1.00 27.12 240 SER B C 1
ATOM 5148 O O . SER B 1 254 ? 47.968 -16.778 -1.500 1.00 23.98 240 SER B O 1
ATOM 5151 N N . LEU B 1 255 ? 46.927 -16.600 0.495 1.00 23.08 241 LEU B N 1
ATOM 5152 C CA . LEU B 1 255 ? 47.276 -17.949 0.914 1.00 22.87 241 LEU B CA 1
ATOM 5153 C C . LEU B 1 255 ? 46.478 -19.011 0.174 1.00 25.47 241 LEU B C 1
ATOM 5154 O O . LEU B 1 255 ? 46.823 -20.194 0.259 1.00 24.40 241 LEU B O 1
ATOM 5159 N N . TYR B 1 256 ? 45.429 -18.616 -0.547 1.00 28.00 242 TYR B N 1
ATOM 5160 C CA . TYR B 1 256 ? 44.574 -19.539 -1.277 1.00 27.25 242 TYR B CA 1
ATOM 5161 C C . TYR B 1 256 ? 44.187 -18.896 -2.598 1.00 29.57 242 TYR B C 1
ATOM 5162 O O . TYR B 1 256 ? 43.769 -17.735 -2.625 1.00 25.44 242 TYR B O 1
ATOM 5171 N N . GLU B 1 257 ? 44.335 -19.643 -3.690 1.00 32.58 243 GLU B N 1
ATOM 5172 C CA . GLU B 1 257 ? 43.968 -19.138 -5.012 1.00 32.11 243 GLU B CA 1
ATOM 5173 C C . GLU B 1 257 ? 42.479 -19.385 -5.222 1.00 28.31 243 GLU B C 1
ATOM 5174 O O . GLU B 1 257 ? 42.065 -20.393 -5.794 1.00 29.38 243 GLU B O 1
ATOM 5180 N N . GLY B 1 258 ? 41.666 -18.445 -4.755 1.00 31.28 244 GLY B N 1
ATOM 5181 C CA . GLY B 1 258 ? 40.230 -18.523 -4.918 1.00 27.30 244 GLY B CA 1
ATOM 5182 C C . GLY B 1 258 ? 39.538 -19.170 -3.730 1.00 24.04 244 GLY B C 1
ATOM 5183 O O . GLY B 1 258 ? 40.133 -19.900 -2.939 1.00 23.39 244 GLY B O 1
ATOM 5184 N N . ALA B 1 259 ? 38.238 -18.885 -3.616 1.00 25.56 245 ALA B N 1
ATOM 5185 C CA . ALA B 1 259 ? 37.451 -19.426 -2.513 1.00 26.35 245 ALA B CA 1
ATOM 5186 C C . ALA B 1 259 ? 37.366 -20.946 -2.580 1.00 19.78 245 ALA B C 1
ATOM 5187 O O . ALA B 1 259 ? 37.364 -21.621 -1.544 1.00 19.46 245 ALA B O 1
ATOM 5189 N N . ASN B 1 260 ? 37.288 -21.504 -3.791 1.00 22.83 246 ASN B N 1
ATOM 5190 C CA . ASN B 1 260 ? 37.151 -22.950 -3.930 1.00 25.21 246 ASN B CA 1
ATOM 5191 C C . ASN B 1 260 ? 38.357 -23.689 -3.366 1.00 27.60 246 ASN B C 1
ATOM 5192 O O . ASN B 1 260 ? 38.208 -24.783 -2.811 1.00 23.78 246 ASN B O 1
ATOM 5197 N N . ASP B 1 261 ? 39.553 -23.107 -3.492 1.00 25.29 247 ASP B N 1
ATOM 5198 C CA . ASP B 1 261 ? 40.748 -23.714 -2.912 1.00 25.12 247 ASP B CA 1
ATOM 5199 C C . ASP B 1 261 ? 40.611 -23.869 -1.401 1.00 24.30 247 ASP B C 1
ATOM 5200 O O . ASP B 1 261 ? 41.021 -24.888 -0.830 1.00 23.94 247 ASP B O 1
ATOM 5205 N N . TYR B 1 262 ? 40.023 -22.871 -0.740 1.00 21.46 248 TYR B N 1
ATOM 5206 C CA . TYR B 1 262 ? 39.818 -22.940 0.703 1.00 17.01 248 TYR B CA 1
ATOM 5207 C C . TYR B 1 262 ? 38.695 -23.909 1.050 1.00 21.12 248 TYR B C 1
ATOM 5208 O O . TYR B 1 262 ? 38.836 -24.739 1.956 1.00 21.68 248 TYR B O 1
ATOM 5217 N N . ILE B 1 263 ? 37.564 -23.802 0.348 1.00 20.38 249 ILE B N 1
ATOM 5218 C CA . ILE B 1 263 ? 36.406 -24.644 0.641 1.00 21.98 249 ILE B CA 1
ATOM 5219 C C . ILE B 1 263 ? 36.763 -26.119 0.507 1.00 20.39 249 ILE B C 1
ATOM 5220 O O . ILE B 1 263 ? 36.387 -26.941 1.352 1.00 20.06 249 ILE B O 1
ATOM 5225 N N . ASP B 1 264 ? 37.502 -26.475 -0.548 1.00 24.37 250 ASP B N 1
ATOM 5226 C CA . ASP B 1 264 ? 37.796 -27.878 -0.828 1.00 23.22 250 ASP B CA 1
ATOM 5227 C C . ASP B 1 264 ? 38.607 -28.548 0.275 1.00 22.53 250 ASP B C 1
ATOM 5228 O O . ASP B 1 264 ? 38.561 -29.777 0.394 1.00 23.56 250 ASP B O 1
ATOM 5233 N N . MET B 1 265 ? 39.359 -27.779 1.072 1.00 19.86 251 MET B N 1
ATOM 5234 C CA . MET B 1 265 ? 40.077 -28.371 2.198 1.00 17.79 251 MET B CA 1
ATOM 5235 C C . MET B 1 265 ? 39.129 -29.075 3.160 1.00 19.18 251 MET B C 1
ATOM 5236 O O . MET B 1 265 ? 39.499 -30.081 3.775 1.00 19.49 251 MET B O 1
ATOM 5241 N N . PHE B 1 266 ? 37.907 -28.563 3.300 1.00 17.29 252 PHE B N 1
ATOM 5242 C CA . PHE B 1 266 ? 36.925 -29.086 4.235 1.00 17.98 252 PHE B CA 1
ATOM 5243 C C . PHE B 1 266 ? 35.996 -30.109 3.591 1.00 21.90 252 PHE B C 1
ATOM 5244 O O . PHE B 1 266 ? 34.918 -30.385 4.131 1.00 18.72 252 PHE B O 1
ATOM 5252 N N . LYS B 1 267 ? 36.395 -30.667 2.449 1.00 21.83 253 LYS B N 1
ATOM 5253 C CA . LYS B 1 267 ? 35.587 -31.660 1.752 1.00 27.12 253 LYS B CA 1
ATOM 5254 C C . LYS B 1 267 ? 35.249 -32.831 2.667 1.00 21.26 253 LYS B C 1
ATOM 5255 O O . LYS B 1 267 ? 36.124 -33.377 3.346 1.00 18.74 253 LYS B O 1
ATOM 5261 N N . ASP B 1 268 ? 33.971 -33.203 2.685 1.00 23.21 254 ASP B N 1
ATOM 5262 C CA . ASP B 1 268 ? 33.463 -34.327 3.472 1.00 23.95 254 ASP B CA 1
ATOM 5263 C C . ASP B 1 268 ? 33.853 -34.204 4.946 1.00 22.75 254 ASP B C 1
ATOM 5264 O O . ASP B 1 268 ? 34.495 -35.081 5.529 1.00 19.74 254 ASP B O 1
ATOM 5269 N N . THR B 1 269 ? 33.439 -33.089 5.546 1.00 22.74 255 THR B N 1
ATOM 5270 C CA . THR B 1 269 ? 33.671 -32.823 6.958 1.00 21.87 255 THR B CA 1
ATOM 5271 C C . THR B 1 269 ? 32.396 -32.259 7.571 1.00 22.51 255 THR B C 1
ATOM 5272 O O . THR B 1 269 ? 31.436 -31.925 6.872 1.00 25.37 255 THR B O 1
ATOM 5276 N N . HIS B 1 270 ? 32.398 -32.161 8.896 1.00 20.32 256 HIS B N 1
ATOM 5277 C CA . HIS B 1 270 ? 31.367 -31.447 9.647 1.00 20.45 256 HIS B CA 1
ATOM 5278 C C . HIS B 1 270 ? 31.987 -30.114 10.052 1.00 20.40 256 HIS B C 1
ATOM 5279 O O . HIS B 1 270 ? 32.671 -30.012 11.071 1.00 17.69 256 HIS B O 1
ATOM 5286 N N . THR B 1 271 ? 31.748 -29.081 9.242 1.00 19.17 257 THR B N 1
ATOM 5287 C CA . THR B 1 271 ? 32.408 -27.792 9.412 1.00 21.89 257 THR B CA 1
ATOM 5288 C C . THR B 1 271 ? 31.376 -26.678 9.487 1.00 20.04 257 THR B C 1
ATOM 5289 O O . THR B 1 271 ? 30.477 -26.597 8.644 1.00 23.07 257 THR B O 1
ATOM 5293 N N . LEU B 1 272 ? 31.510 -25.827 10.501 1.00 17.74 258 LEU B N 1
ATOM 5294 C CA . LEU B 1 272 ? 30.708 -24.618 10.618 1.00 20.39 258 LEU B CA 1
ATOM 5295 C C . LEU B 1 272 ? 31.380 -23.499 9.835 1.00 22.44 258 LEU B C 1
ATOM 5296 O O . LEU B 1 272 ? 32.570 -23.233 10.024 1.00 20.71 258 LEU B O 1
ATOM 5301 N N . PHE B 1 273 ? 30.623 -22.857 8.951 1.00 23.75 259 PHE B N 1
ATOM 5302 C CA . PHE B 1 273 ? 31.100 -21.704 8.198 1.00 19.20 259 PHE B CA 1
ATOM 5303 C C . PHE B 1 273 ? 30.388 -20.467 8.725 1.00 21.95 259 PHE B C 1
ATOM 5304 O O . PHE B 1 273 ? 29.163 -20.355 8.606 1.00 17.23 259 PHE B O 1
ATOM 5312 N N . VAL B 1 274 ? 31.154 -19.542 9.299 1.00 18.25 260 VAL B N 1
ATOM 5313 C CA . VAL B 1 274 ? 30.608 -18.389 10.006 1.00 18.61 260 VAL B CA 1
ATOM 5314 C C . VAL B 1 274 ? 30.663 -17.167 9.102 1.00 19.55 260 VAL B C 1
ATOM 5315 O O . VAL B 1 274 ? 31.625 -16.987 8.342 1.00 19.71 260 VAL B O 1
ATOM 5319 N N . HIS B 1 275 ? 29.610 -16.341 9.178 1.00 16.58 261 HIS B N 1
ATOM 5320 C CA . HIS B 1 275 ? 29.455 -15.049 8.507 1.00 15.94 261 HIS B CA 1
ATOM 5321 C C . HIS B 1 275 ? 28.984 -15.211 7.064 1.00 18.83 261 HIS B C 1
ATOM 5322 O O . HIS B 1 275 ? 27.776 -15.172 6.804 1.00 19.33 261 HIS B O 1
ATOM 5329 N N . ASN B 1 276 ? 29.913 -15.351 6.119 1.00 14.68 262 ASN B N 1
ATOM 5330 C CA . ASN B 1 276 ? 29.647 -15.726 4.727 1.00 15.77 262 ASN B CA 1
ATOM 5331 C C . ASN B 1 276 ? 28.939 -14.660 3.895 1.00 16.46 262 ASN B C 1
ATOM 5332 O O . ASN B 1 276 ? 28.495 -14.975 2.785 1.00 18.37 262 ASN B O 1
ATOM 5337 N N . GLN B 1 277 ? 28.824 -13.411 4.366 1.00 19.67 263 GLN B N 1
ATOM 5338 C CA . GLN B 1 277 ? 27.992 -12.451 3.634 1.00 18.53 263 GLN B CA 1
ATOM 5339 C C . GLN B 1 277 ? 28.537 -12.124 2.250 1.00 23.98 263 GLN B C 1
ATOM 5340 O O . GLN B 1 277 ? 27.766 -11.701 1.381 1.00 20.70 263 GLN B O 1
ATOM 5346 N N . PHE B 1 278 ? 29.837 -12.296 2.023 1.00 17.58 264 PHE B N 1
ATOM 5347 C CA . PHE B 1 278 ? 30.432 -12.005 0.728 1.00 22.49 264 PHE B CA 1
ATOM 5348 C C . PHE B 1 278 ? 30.699 -13.264 -0.085 1.00 23.71 264 PHE B C 1
ATOM 5349 O O . PHE B 1 278 ? 31.418 -13.206 -1.088 1.00 24.32 264 PHE B O 1
ATOM 5357 N N . ALA B 1 279 ? 30.132 -14.396 0.321 1.00 22.89 265 ALA B N 1
ATOM 5358 C CA . ALA B 1 279 ? 30.181 -15.604 -0.488 1.00 21.97 265 ALA B CA 1
ATOM 5359 C C . ALA B 1 279 ? 29.094 -15.536 -1.552 1.00 28.17 265 ALA B C 1
ATOM 5360 O O . ALA B 1 279 ? 27.912 -15.366 -1.230 1.00 25.73 265 ALA B O 1
ATOM 5362 N N . SER B 1 280 ? 29.491 -15.666 -2.813 1.00 27.68 266 SER B N 1
ATOM 5363 C CA . SER B 1 280 ? 28.533 -15.690 -3.904 1.00 24.85 266 SER B CA 1
ATOM 5364 C C . SER B 1 280 ? 27.709 -16.977 -3.862 1.00 26.05 266 SER B C 1
ATOM 5365 O O . SER B 1 280 ? 27.968 -17.896 -3.078 1.00 21.02 266 SER B O 1
ATOM 5368 N N . LEU B 1 281 ? 26.698 -17.036 -4.731 1.00 25.04 267 LEU B N 1
ATOM 5369 C CA . LEU B 1 281 ? 25.897 -18.251 -4.836 1.00 24.77 267 LEU B CA 1
ATOM 5370 C C . LEU B 1 281 ? 26.753 -19.438 -5.257 1.00 23.47 267 LEU B C 1
ATOM 5371 O O . LEU B 1 281 ? 26.500 -20.568 -4.827 1.00 22.25 267 LEU B O 1
ATOM 5376 N N A GLU B 1 282 ? 27.778 -19.206 -6.084 0.42 26.90 268 GLU B N 1
ATOM 5377 N N B GLU B 1 282 ? 27.768 -19.195 -6.088 0.58 26.90 268 GLU B N 1
ATOM 5378 C CA A GLU B 1 282 ? 28.657 -20.303 -6.482 0.42 26.27 268 GLU B CA 1
ATOM 5379 C CA B GLU B 1 282 ? 28.679 -20.258 -6.494 0.58 26.27 268 GLU B CA 1
ATOM 5380 C C A GLU B 1 282 ? 29.457 -20.828 -5.294 0.42 24.31 268 GLU B C 1
ATOM 5381 C C B GLU B 1 282 ? 29.443 -20.816 -5.299 0.58 24.29 268 GLU B C 1
ATOM 5382 O O A GLU B 1 282 ? 29.677 -22.039 -5.176 0.42 25.13 268 GLU B O 1
ATOM 5383 O O B GLU B 1 282 ? 29.630 -22.032 -5.183 0.58 25.10 268 GLU B O 1
ATOM 5394 N N . ALA B 1 283 ? 29.883 -19.939 -4.394 1.00 25.16 269 ALA B N 1
ATOM 5395 C CA . ALA B 1 283 ? 30.667 -20.380 -3.245 1.00 26.89 269 ALA B CA 1
ATOM 5396 C C . ALA B 1 283 ? 29.803 -21.134 -2.244 1.00 24.14 269 ALA B C 1
ATOM 5397 O O . ALA B 1 283 ? 30.225 -22.161 -1.701 1.00 22.35 269 ALA B O 1
ATOM 5399 N N . LEU B 1 284 ? 28.590 -20.637 -1.987 1.00 22.05 270 LEU B N 1
ATOM 5400 C CA . LEU B 1 284 ? 27.690 -21.323 -1.066 1.00 22.48 270 LEU B CA 1
ATOM 5401 C C . LEU B 1 284 ? 27.300 -22.702 -1.589 1.00 22.81 270 LEU B C 1
ATOM 5402 O O . LEU B 1 284 ? 27.243 -23.671 -0.821 1.00 23.93 270 LEU B O 1
ATOM 5407 N N . LYS B 1 285 ? 27.039 -22.817 -2.895 1.00 22.01 271 LYS B N 1
ATOM 5408 C CA . LYS B 1 285 ? 26.726 -24.123 -3.469 1.00 23.89 271 LYS B CA 1
ATOM 5409 C C . LYS B 1 285 ? 27.929 -25.056 -3.400 1.00 23.10 271 LYS B C 1
ATOM 5410 O O . LYS B 1 285 ? 27.775 -26.264 -3.181 1.00 23.60 271 LYS B O 1
ATOM 5416 N N . ARG B 1 286 ? 29.134 -24.511 -3.587 1.00 26.50 272 ARG B N 1
ATOM 5417 C CA . ARG B 1 286 ? 30.347 -25.311 -3.450 1.00 21.27 272 ARG B CA 1
ATOM 5418 C C . ARG B 1 286 ? 30.514 -25.819 -2.024 1.00 19.08 272 ARG B C 1
ATOM 5419 O O . ARG B 1 286 ? 30.909 -26.971 -1.810 1.00 24.58 272 ARG B O 1
ATOM 5427 N N . ILE B 1 287 ? 30.237 -24.966 -1.036 1.00 21.23 273 ILE B N 1
ATOM 5428 C CA . ILE B 1 287 ? 30.317 -25.384 0.361 1.00 19.32 273 ILE B CA 1
ATOM 5429 C C . ILE B 1 287 ? 29.376 -26.556 0.616 1.00 23.88 273 ILE B C 1
ATOM 5430 O O . ILE B 1 287 ? 29.758 -27.565 1.223 1.00 25.21 273 ILE B O 1
ATOM 5435 N N . LYS B 1 288 ? 28.132 -26.445 0.146 1.00 22.12 274 LYS B N 1
ATOM 5436 C CA . LYS B 1 288 ? 27.157 -27.509 0.365 1.00 26.52 274 LYS B CA 1
ATOM 5437 C C . LYS B 1 288 ? 27.588 -28.804 -0.316 1.00 23.31 274 LYS B C 1
ATOM 5438 O O . LYS B 1 288 ? 27.557 -29.880 0.292 1.00 25.90 274 LYS B O 1
ATOM 5444 N N . SER B 1 289 ? 28.007 -28.716 -1.581 1.00 24.09 275 SER B N 1
ATOM 5445 C CA . SER B 1 289 ? 28.301 -29.921 -2.353 1.00 24.00 275 SER B CA 1
ATOM 5446 C C . SER B 1 289 ? 29.618 -30.567 -1.938 1.00 27.36 275 SER B C 1
ATOM 5447 O O . SER B 1 289 ? 29.744 -31.794 -1.997 1.00 25.22 275 SER B O 1
ATOM 5450 N N . GLN B 1 290 ? 30.607 -29.772 -1.528 1.00 23.65 276 GLN B N 1
ATOM 5451 C CA . GLN B 1 290 ? 31.915 -30.318 -1.179 1.00 26.42 276 GLN B CA 1
ATOM 5452 C C . GLN B 1 290 ? 31.980 -30.789 0.272 1.00 24.98 276 GLN B C 1
ATOM 5453 O O . GLN B 1 290 ? 32.488 -31.880 0.549 1.00 23.92 276 GLN B O 1
ATOM 5459 N N . VAL B 1 291 ? 31.470 -29.984 1.205 1.00 21.52 277 VAL B N 1
ATOM 5460 C CA . VAL B 1 291 ? 31.599 -30.314 2.621 1.00 21.08 277 VAL B CA 1
ATOM 5461 C C . VAL B 1 291 ? 30.592 -31.383 3.045 1.00 25.17 277 VAL B C 1
ATOM 5462 O O . VAL B 1 291 ? 30.861 -32.152 3.977 1.00 28.09 277 VAL B O 1
ATOM 5466 N N . LYS B 1 292 ? 29.431 -31.445 2.382 1.00 30.05 278 LYS B N 1
ATOM 5467 C CA . LYS B 1 292 ? 28.360 -32.408 2.652 1.00 24.91 278 LYS B CA 1
ATOM 5468 C C . LYS B 1 292 ? 27.638 -32.120 3.964 1.00 27.52 278 LYS B C 1
ATOM 5469 O O . LYS B 1 292 ? 26.404 -32.138 4.010 1.00 26.59 278 LYS B O 1
ATOM 5475 N N . ASN B 1 293 ? 28.388 -31.868 5.038 1.00 22.94 279 ASN B N 1
ATOM 5476 C CA . ASN B 1 293 ? 27.784 -31.544 6.324 1.00 19.82 279 ASN B CA 1
ATOM 5477 C C . ASN B 1 293 ? 28.222 -30.163 6.797 1.00 21.68 279 ASN B C 1
ATOM 5478 O O . ASN B 1 293 ? 28.788 -30.019 7.886 1.00 21.89 279 ASN B O 1
ATOM 5483 N N . ALA B 1 294 ? 27.963 -29.145 5.983 1.00 24.54 280 ALA B N 1
ATOM 5484 C CA . ALA B 1 294 ? 28.283 -27.765 6.318 1.00 21.41 280 ALA B CA 1
ATOM 5485 C C . ALA B 1 294 ? 27.154 -27.114 7.108 1.00 23.20 280 ALA B C 1
ATOM 5486 O O . ALA B 1 294 ? 25.981 -27.470 6.966 1.00 19.17 280 ALA B O 1
ATOM 5488 N N . PHE B 1 295 ? 27.520 -26.134 7.934 1.00 19.91 281 PHE B N 1
ATOM 5489 C CA . PHE B 1 295 ? 26.559 -25.420 8.772 1.00 22.56 281 PHE B CA 1
ATOM 5490 C C . PHE B 1 295 ? 26.894 -23.934 8.745 1.00 21.73 281 PHE B C 1
ATOM 5491 O O . PHE B 1 295 ? 27.919 -23.516 9.292 1.00 19.02 281 PHE B O 1
ATOM 5499 N N . LEU B 1 296 ? 26.040 -23.140 8.105 1.00 20.29 282 LEU B N 1
ATOM 5500 C CA . LEU B 1 296 ? 26.238 -21.697 8.051 1.00 22.43 282 LEU B CA 1
ATOM 5501 C C . LEU B 1 296 ? 25.810 -21.053 9.365 1.00 20.27 282 LEU B C 1
ATOM 5502 O O . LEU B 1 296 ? 24.705 -21.303 9.857 1.00 19.00 282 LEU B O 1
ATOM 5507 N N . ILE B 1 297 ? 26.684 -20.225 9.929 1.00 16.91 283 ILE B N 1
ATOM 5508 C CA . ILE B 1 297 ? 26.403 -19.478 11.150 1.00 19.81 283 ILE B CA 1
ATOM 5509 C C . ILE B 1 297 ? 26.362 -17.997 10.802 1.00 19.08 283 ILE B C 1
ATOM 5510 O O . ILE B 1 297 ? 27.270 -17.486 10.135 1.00 17.57 283 ILE B O 1
ATOM 5515 N N . THR B 1 298 ? 25.319 -17.307 11.256 1.00 18.75 284 THR B N 1
ATOM 5516 C CA . THR B 1 298 ? 25.148 -15.891 10.968 1.00 17.29 284 THR B CA 1
ATOM 5517 C C . THR B 1 298 ? 25.184 -15.089 12.263 1.00 16.95 284 THR B C 1
ATOM 5518 O O . THR B 1 298 ? 24.615 -15.499 13.281 1.00 18.22 284 THR B O 1
ATOM 5522 N N . CYS B 1 299 ? 25.884 -13.956 12.221 1.00 17.71 285 CYS B N 1
ATOM 5523 C CA . CYS B 1 299 ? 26.057 -13.068 13.371 1.00 15.31 285 CYS B CA 1
ATOM 5524 C C . CYS B 1 299 ? 25.622 -11.680 12.949 1.00 18.26 285 CYS B C 1
ATOM 5525 O O . CYS B 1 299 ? 26.437 -10.880 12.457 1.00 18.28 285 CYS B O 1
ATOM 5528 N N . PRO B 1 300 ? 24.341 -11.340 13.111 1.00 15.93 286 PRO B N 1
ATOM 5529 C CA . PRO B 1 300 ? 23.836 -10.080 12.537 1.00 21.20 286 PRO B CA 1
ATOM 5530 C C . PRO B 1 300 ? 24.506 -8.831 13.089 1.00 15.67 286 PRO B C 1
ATOM 5531 O O . PRO B 1 300 ? 24.871 -7.938 12.315 1.00 16.39 286 PRO B O 1
ATOM 5535 N N . PHE B 1 301 ? 24.685 -8.740 14.409 1.00 14.27 287 PHE B N 1
ATOM 5536 C CA . PHE B 1 301 ? 25.238 -7.515 14.981 1.00 16.66 287 PHE B CA 1
ATOM 5537 C C . PHE B 1 301 ? 26.712 -7.359 14.631 1.00 19.19 287 PHE B C 1
ATOM 5538 O O . PHE B 1 301 ? 27.166 -6.253 14.315 1.00 17.40 287 PHE B O 1
ATOM 5546 N N . SER B 1 302 ? 27.474 -8.453 14.687 1.00 18.54 288 SER B N 1
ATOM 5547 C CA . SER B 1 302 ? 28.876 -8.403 14.286 1.00 16.86 288 SER B CA 1
ATOM 5548 C C . SER B 1 302 ? 29.021 -7.979 12.830 1.00 19.32 288 SER B C 1
ATOM 5549 O O . SER B 1 302 ? 29.904 -7.179 12.495 1.00 18.21 288 SER B O 1
ATOM 5552 N N . ASN B 1 303 ? 28.170 -8.516 11.950 1.00 17.05 289 ASN B N 1
ATOM 5553 C CA . ASN B 1 303 ? 28.223 -8.149 10.538 1.00 19.70 289 ASN B CA 1
ATOM 5554 C C . ASN B 1 303 ? 27.963 -6.660 10.336 1.00 18.67 289 ASN B C 1
ATOM 5555 O O . ASN B 1 303 ? 28.591 -6.025 9.482 1.00 21.22 289 ASN B O 1
ATOM 5560 N N . ARG B 1 304 ? 27.031 -6.086 11.103 1.00 18.90 290 ARG B N 1
ATOM 5561 C CA . ARG B 1 304 ? 26.725 -4.667 10.952 1.00 16.37 290 ARG B CA 1
ATOM 5562 C C . ARG B 1 304 ? 27.877 -3.793 11.436 1.00 17.51 290 ARG B C 1
ATOM 5563 O O . ARG B 1 304 ? 28.158 -2.746 10.843 1.00 19.00 290 ARG B O 1
ATOM 5571 N N . LEU B 1 305 ? 28.556 -4.205 12.508 1.00 18.47 291 LEU B N 1
ATOM 5572 C CA . LEU B 1 305 ? 29.629 -3.391 13.068 1.00 22.26 291 LEU B CA 1
ATOM 5573 C C . LEU B 1 305 ? 30.905 -3.473 12.245 1.00 20.42 291 LEU B C 1
ATOM 5574 O O . LEU B 1 305 ? 31.709 -2.535 12.264 1.00 16.96 291 LEU B O 1
ATOM 5579 N N . LEU B 1 306 ? 31.119 -4.576 11.534 1.00 20.00 292 LEU B N 1
ATOM 5580 C CA . LEU B 1 306 ? 32.374 -4.763 10.818 1.00 17.45 292 LEU B CA 1
ATOM 5581 C C . LEU B 1 306 ? 32.220 -4.380 9.351 1.00 16.12 292 LEU B C 1
ATOM 5582 O O . LEU B 1 306 ? 32.359 -3.205 8.996 1.00 20.07 292 LEU B O 1
ATOM 5587 N N . SER B 1 307 ? 31.915 -5.355 8.493 1.00 18.26 293 SER B N 1
ATOM 5588 C CA . SER B 1 307 ? 31.764 -5.053 7.073 1.00 17.37 293 SER B CA 1
ATOM 5589 C C . SER B 1 307 ? 30.567 -4.148 6.816 1.00 20.37 293 SER B C 1
ATOM 5590 O O . SER B 1 307 ? 30.569 -3.377 5.849 1.00 17.87 293 SER B O 1
ATOM 5593 N N . GLY B 1 308 ? 29.542 -4.227 7.662 1.00 18.42 294 GLY B N 1
ATOM 5594 C CA . GLY B 1 308 ? 28.320 -3.482 7.454 1.00 23.56 294 GLY B CA 1
ATOM 5595 C C . GLY B 1 308 ? 27.342 -4.120 6.494 1.00 23.71 294 GLY B C 1
ATOM 5596 O O . GLY B 1 308 ? 26.308 -3.510 6.197 1.00 28.46 294 GLY B O 1
ATOM 5597 N N . LYS B 1 309 ? 27.629 -5.322 6.003 1.00 15.85 295 LYS B N 1
ATOM 5598 C CA . LYS B 1 309 ? 26.769 -6.016 5.056 1.00 16.27 295 LYS B CA 1
ATOM 5599 C C . LYS B 1 309 ? 26.158 -7.233 5.733 1.00 23.01 295 LYS B C 1
ATOM 5600 O O . LYS B 1 309 ? 26.870 -8.020 6.367 1.00 16.01 295 LYS B O 1
ATOM 5606 N N . ALA B 1 310 ? 24.847 -7.389 5.589 1.00 18.12 296 ALA B N 1
ATOM 5607 C CA . ALA B 1 310 ? 24.136 -8.513 6.175 1.00 20.79 296 ALA B CA 1
ATOM 5608 C C . ALA B 1 310 ? 24.182 -9.722 5.251 1.00 19.53 296 ALA B C 1
ATOM 5609 O O . ALA B 1 310 ? 24.314 -9.597 4.031 1.00 23.16 296 ALA B O 1
ATOM 5611 N N . LEU B 1 311 ? 24.086 -10.902 5.854 1.00 20.63 297 LEU B N 1
ATOM 5612 C CA . LEU B 1 311 ? 23.973 -12.131 5.082 1.00 18.90 297 LEU B CA 1
ATOM 5613 C C . LEU B 1 311 ? 22.686 -12.119 4.266 1.00 21.93 297 LEU B C 1
ATOM 5614 O O . LEU B 1 311 ? 21.605 -11.852 4.797 1.00 22.25 297 LEU B O 1
ATOM 5619 N N . ASP B 1 312 ? 22.804 -12.395 2.969 1.00 18.83 298 ASP B N 1
ATOM 5620 C CA . ASP B 1 312 ? 21.635 -12.466 2.093 1.00 22.14 298 ASP B CA 1
ATOM 5621 C C . ASP B 1 312 ? 20.955 -13.810 2.322 1.00 19.64 298 ASP B C 1
ATOM 5622 O O . ASP B 1 312 ? 21.411 -14.843 1.825 1.00 19.27 298 ASP B O 1
ATOM 5627 N N . LEU B 1 313 ? 19.853 -13.798 3.077 1.00 22.30 299 LEU B N 1
ATOM 5628 C CA . LEU B 1 313 ? 19.169 -15.046 3.404 1.00 27.41 299 LEU B CA 1
ATOM 5629 C C . LEU B 1 313 ? 18.540 -15.687 2.175 1.00 22.93 299 LEU B C 1
ATOM 5630 O O . LEU B 1 313 ? 18.446 -16.917 2.101 1.00 22.36 299 LEU B O 1
ATOM 5635 N N . GLU B 1 314 ? 18.092 -14.877 1.213 1.00 23.23 300 GLU B N 1
ATOM 5636 C CA . GLU B 1 314 ? 17.560 -15.431 -0.027 1.00 22.32 300 GLU B CA 1
ATOM 5637 C C . GLU B 1 314 ? 18.625 -16.228 -0.768 1.00 21.64 300 GLU B C 1
ATOM 5638 O O . GLU B 1 314 ? 18.350 -17.318 -1.281 1.00 23.41 300 GLU B O 1
ATOM 5644 N N . ARG B 1 315 ? 19.850 -15.700 -0.826 1.00 22.77 301 ARG B N 1
ATOM 5645 C CA . ARG B 1 315 ? 20.955 -16.440 -1.425 1.00 18.21 301 ARG B CA 1
ATOM 5646 C C . ARG B 1 315 ? 21.198 -17.750 -0.690 1.00 21.30 301 ARG B C 1
ATOM 5647 O O . ARG B 1 315 ? 21.440 -18.789 -1.317 1.00 23.20 301 ARG B O 1
ATOM 5655 N N . VAL B 1 316 ? 21.143 -17.716 0.643 1.00 18.32 302 VAL B N 1
ATOM 5656 C CA . VAL B 1 316 ? 21.331 -18.927 1.435 1.00 20.14 302 VAL B CA 1
ATOM 5657 C C . VAL B 1 316 ? 20.272 -19.959 1.077 1.00 20.17 302 VAL B C 1
ATOM 5658 O O . VAL B 1 316 ? 20.563 -21.154 0.936 1.00 17.97 302 VAL B O 1
ATOM 5662 N N . ARG B 1 317 ? 19.026 -19.513 0.922 1.00 17.76 303 ARG B N 1
ATOM 5663 C CA . ARG B 1 317 ? 17.956 -20.415 0.510 1.00 20.71 303 ARG B CA 1
ATOM 5664 C C . ARG B 1 317 ? 18.188 -20.928 -0.906 1.00 19.66 303 ARG B C 1
ATOM 5665 O O . ARG B 1 317 ? 17.957 -22.109 -1.190 1.00 24.86 303 ARG B O 1
ATOM 5673 N N . GLU B 1 318 ? 18.637 -20.050 -1.809 1.00 22.34 304 GLU B N 1
ATOM 5674 C CA . GLU B 1 318 ? 18.917 -20.460 -3.181 1.00 21.10 304 GLU B CA 1
ATOM 5675 C C . GLU B 1 318 ? 20.017 -21.509 -3.244 1.00 23.57 304 GLU B C 1
ATOM 5676 O O . GLU B 1 318 ? 20.013 -22.359 -4.141 1.00 26.05 304 GLU B O 1
ATOM 5682 N N . ALA B 1 319 ? 20.974 -21.458 -2.319 1.00 25.28 305 ALA B N 1
ATOM 5683 C CA . ALA B 1 319 ? 22.036 -22.453 -2.260 1.00 23.30 305 ALA B CA 1
ATOM 5684 C C . ALA B 1 319 ? 21.597 -23.751 -1.599 1.00 25.85 305 ALA B C 1
ATOM 5685 O O . ALA B 1 319 ? 22.384 -24.702 -1.557 1.00 25.65 305 ALA B O 1
ATOM 5687 N N . GLY B 1 320 ? 20.375 -23.816 -1.078 1.00 25.33 306 GLY B N 1
ATOM 5688 C CA . GLY B 1 320 ? 19.925 -25.021 -0.413 1.00 25.49 306 GLY B CA 1
ATOM 5689 C C . GLY B 1 320 ? 20.462 -25.185 0.987 1.00 23.50 306 GLY B C 1
ATOM 5690 O O . GLY B 1 320 ? 20.631 -26.318 1.449 1.00 25.55 306 GLY B O 1
ATOM 5691 N N . LEU B 1 321 ? 20.734 -24.085 1.682 1.00 23.36 307 LEU B N 1
ATOM 5692 C CA . LEU B 1 321 ? 21.306 -24.116 3.018 1.00 21.64 307 LEU B CA 1
ATOM 5693 C C . LEU B 1 321 ? 20.380 -23.425 4.010 1.00 18.55 307 LEU B C 1
ATOM 5694 O O . LEU B 1 321 ? 19.390 -22.789 3.641 1.00 23.95 307 LEU B O 1
ATOM 5699 N N . SER B 1 322 ? 20.722 -23.564 5.289 1.00 19.65 308 SER B N 1
ATOM 5700 C CA . SER B 1 322 ? 20.014 -22.926 6.390 1.00 21.17 308 SER B CA 1
ATOM 5701 C C . SER B 1 322 ? 21.039 -22.293 7.321 1.00 21.13 308 SER B C 1
ATOM 5702 O O . SER B 1 322 ? 22.243 -22.538 7.209 1.00 25.74 308 SER B O 1
ATOM 5705 N N . VAL B 1 323 ? 20.562 -21.467 8.252 1.00 21.86 309 VAL B N 1
ATOM 5706 C CA . VAL B 1 323 ? 21.455 -20.716 9.125 1.00 21.95 309 VAL B CA 1
ATOM 5707 C C . VAL B 1 323 ? 21.133 -21.000 10.585 1.00 21.05 309 VAL B C 1
ATOM 5708 O O . VAL B 1 323 ? 19.990 -21.290 10.955 1.00 17.62 309 VAL B O 1
ATOM 5712 N N . SER B 1 324 ? 22.168 -20.920 11.414 1.00 18.88 310 SER B N 1
ATOM 5713 C CA . SER B 1 324 ? 22.035 -20.787 12.855 1.00 19.70 310 SER B CA 1
ATOM 5714 C C . SER B 1 324 ? 22.468 -19.379 13.246 1.00 18.08 310 SER B C 1
ATOM 5715 O O . SER B 1 324 ? 23.374 -18.804 12.637 1.00 16.16 310 SER B O 1
ATOM 5718 N N . VAL B 1 325 ? 21.809 -18.819 14.256 1.00 18.70 311 VAL B N 1
ATOM 5719 C CA . VAL B 1 325 ? 22.050 -17.444 14.680 1.00 16.57 311 VAL B CA 1
ATOM 5720 C C . VAL B 1 325 ? 22.885 -17.462 15.951 1.00 19.80 311 VAL B C 1
ATOM 5721 O O . VAL B 1 325 ? 22.522 -18.122 16.933 1.00 18.81 311 VAL B O 1
ATOM 5725 N N . ALA B 1 326 ? 23.995 -16.723 15.941 1.00 15.12 312 ALA B N 1
ATOM 5726 C CA . ALA B 1 326 ? 24.930 -16.690 17.056 1.00 19.95 312 ALA B CA 1
ATOM 5727 C C . ALA B 1 326 ? 25.331 -15.253 17.360 1.00 17.34 312 ALA B C 1
ATOM 5728 O O . ALA B 1 326 ? 25.245 -14.365 16.510 1.00 16.91 312 ALA B O 1
ATOM 5730 N N . THR B 1 327 ? 25.795 -15.045 18.593 1.00 17.87 313 THR B N 1
ATOM 5731 C CA . THR B 1 327 ? 26.102 -13.709 19.091 1.00 20.03 313 THR B CA 1
ATOM 5732 C C . THR B 1 327 ? 27.483 -13.209 18.691 1.00 18.60 313 THR B C 1
ATOM 5733 O O . THR B 1 327 ? 27.720 -11.997 18.754 1.00 25.16 313 THR B O 1
ATOM 5737 N N . ASP B 1 328 ? 28.393 -14.104 18.298 1.00 18.23 314 ASP B N 1
ATOM 5738 C CA . ASP B 1 328 ? 29.820 -13.798 18.227 1.00 19.34 314 ASP B CA 1
ATOM 5739 C C . ASP B 1 328 ? 30.300 -13.398 19.618 1.00 20.52 314 ASP B C 1
ATOM 5740 O O . ASP B 1 328 ? 29.645 -13.711 20.618 1.00 22.19 314 ASP B O 1
ATOM 5745 N N . GLY B 1 329 ? 31.434 -12.708 19.703 1.00 21.97 315 GLY B N 1
ATOM 5746 C CA . GLY B 1 329 ? 31.945 -12.238 20.970 1.00 21.87 315 GLY B CA 1
ATOM 5747 C C . GLY B 1 329 ? 31.689 -10.751 21.171 1.00 21.15 315 GLY B C 1
ATOM 5748 O O . GLY B 1 329 ? 31.271 -10.032 20.267 1.00 19.64 315 GLY B O 1
ATOM 5749 N N . LEU B 1 330 ? 31.950 -10.296 22.399 1.00 22.58 316 LEU B N 1
ATOM 5750 C CA . LEU B 1 330 ? 31.891 -8.869 22.692 1.00 18.31 316 LEU B CA 1
ATOM 5751 C C . LEU B 1 330 ? 32.989 -8.087 21.986 1.00 21.38 316 LEU B C 1
ATOM 5752 O O . LEU B 1 330 ? 32.977 -6.850 22.031 1.00 19.07 316 LEU B O 1
ATOM 5757 N N . SER B 1 331 ? 33.935 -8.776 21.342 1.00 21.32 317 SER B N 1
ATOM 5758 C CA . SER B 1 331 ? 34.877 -8.119 20.446 1.00 18.40 317 SER B CA 1
ATOM 5759 C C . SER B 1 331 ? 34.182 -7.510 19.237 1.00 21.35 317 SER B C 1
ATOM 5760 O O . SER B 1 331 ? 34.771 -6.661 18.559 1.00 22.86 317 SER B O 1
ATOM 5763 N N . SER B 1 332 ? 32.948 -7.931 18.944 1.00 21.79 318 SER B N 1
ATOM 5764 C CA . SER B 1 332 ? 32.203 -7.396 17.811 1.00 17.81 318 SER B CA 1
ATOM 5765 C C . SER B 1 332 ? 30.707 -7.396 18.116 1.00 20.31 318 SER B C 1
ATOM 5766 O O . SER B 1 332 ? 29.883 -7.712 17.253 1.00 18.81 318 SER B O 1
ATOM 5769 N N . ASN B 1 333 ? 30.344 -7.049 19.349 1.00 19.69 319 ASN B N 1
ATOM 5770 C CA . ASN B 1 333 ? 28.948 -7.004 19.767 1.00 19.92 319 ASN B CA 1
ATOM 5771 C C . ASN B 1 333 ? 28.859 -6.209 21.062 1.00 22.28 319 ASN B C 1
ATOM 5772 O O . ASN B 1 333 ? 29.865 -5.962 21.732 1.00 26.05 319 ASN B O 1
ATOM 5777 N N . ILE B 1 334 ? 27.635 -5.811 21.407 1.00 17.61 320 ILE B N 1
ATOM 5778 C CA . ILE B 1 334 ? 27.372 -5.111 22.660 1.00 16.09 320 ILE B CA 1
ATOM 5779 C C . ILE B 1 334 ? 26.684 -5.990 23.691 1.00 20.18 320 ILE B C 1
ATOM 5780 O O . ILE B 1 334 ? 26.631 -5.606 24.872 1.00 21.89 320 ILE B O 1
ATOM 5785 N N . SER B 1 335 ? 26.160 -7.148 23.297 1.00 23.42 321 SER B N 1
ATOM 5786 C CA . SER B 1 335 ? 25.455 -8.023 24.221 1.00 19.21 321 SER B CA 1
ATOM 5787 C C . SER B 1 335 ? 25.667 -9.469 23.805 1.00 19.73 321 SER B C 1
ATOM 5788 O O . SER B 1 335 ? 25.765 -9.782 22.615 1.00 20.49 321 SER B O 1
ATOM 5791 N N . LEU B 1 336 ? 25.743 -10.348 24.801 1.00 17.71 322 LEU B N 1
ATOM 5792 C CA . LEU B 1 336 ? 25.821 -11.782 24.564 1.00 23.55 322 LEU B CA 1
ATOM 5793 C C . LEU B 1 336 ? 24.500 -12.485 24.840 1.00 22.53 322 LEU B C 1
ATOM 5794 O O . LEU B 1 336 ? 24.438 -13.717 24.782 1.00 24.99 322 LEU B O 1
ATOM 5799 N N . SER B 1 337 ? 23.447 -11.731 25.146 1.00 19.74 323 SER B N 1
ATOM 5800 C CA . SER B 1 337 ? 22.107 -12.297 25.184 1.00 20.43 323 SER B CA 1
ATOM 5801 C C . SER B 1 337 ? 21.709 -12.725 23.778 1.00 18.93 323 SER B C 1
ATOM 5802 O O . SER B 1 337 ? 21.655 -11.896 22.864 1.00 17.18 323 SER B O 1
ATOM 5805 N N . LEU B 1 338 ? 21.433 -14.018 23.602 1.00 18.97 324 LEU B N 1
ATOM 5806 C CA . LEU B 1 338 ? 21.004 -14.491 22.291 1.00 18.26 324 LEU B CA 1
ATOM 5807 C C . LEU B 1 338 ? 19.665 -13.886 21.898 1.00 17.64 324 LEU B C 1
ATOM 5808 O O . LEU B 1 338 ? 19.396 -13.698 20.707 1.00 15.81 324 LEU B O 1
ATOM 5813 N N . LEU B 1 339 ? 18.826 -13.558 22.883 1.00 16.57 325 LEU B N 1
ATOM 5814 C CA . LEU B 1 339 ? 17.552 -12.911 22.588 1.00 17.16 325 LEU B CA 1
ATOM 5815 C C . LEU B 1 339 ? 17.767 -11.535 21.968 1.00 17.36 325 LEU B C 1
ATOM 5816 O O . LEU B 1 339 ? 17.043 -11.143 21.047 1.00 19.25 325 LEU B O 1
ATOM 5821 N N . ASP B 1 340 ? 18.760 -10.789 22.462 1.00 15.50 326 ASP B N 1
ATOM 5822 C CA . ASP B 1 340 ? 19.133 -9.530 21.824 1.00 16.83 326 ASP B CA 1
ATOM 5823 C C . ASP B 1 340 ? 19.611 -9.758 20.396 1.00 18.22 326 ASP B C 1
ATOM 5824 O O . ASP B 1 340 ? 19.291 -8.978 19.491 1.00 18.41 326 ASP B O 1
ATOM 5829 N N . GLU B 1 341 ? 20.401 -10.812 20.179 1.00 18.53 327 GLU B N 1
ATOM 5830 C CA . GLU B 1 341 ? 20.880 -11.118 18.836 1.00 19.24 327 GLU B CA 1
ATOM 5831 C C . GLU B 1 341 ? 19.729 -11.491 17.910 1.00 16.44 327 GLU B C 1
ATOM 5832 O O . GLU B 1 341 ? 19.741 -11.149 16.721 1.00 18.24 327 GLU B O 1
ATOM 5838 N N . LEU B 1 342 ? 18.733 -12.211 18.430 1.00 17.98 328 LEU B N 1
ATOM 5839 C CA . LEU B 1 342 ? 17.600 -12.605 17.600 1.00 16.30 328 LEU B CA 1
ATOM 5840 C C . LEU B 1 342 ? 16.765 -11.395 17.191 1.00 16.06 328 LEU B C 1
ATOM 5841 O O . LEU B 1 342 ? 16.238 -11.350 16.074 1.00 16.21 328 LEU B O 1
ATOM 5846 N N . ARG B 1 343 ? 16.623 -10.411 18.084 1.00 16.05 329 ARG B N 1
ATOM 5847 C CA . ARG B 1 343 ? 15.931 -9.175 17.724 1.00 14.60 329 ARG B CA 1
ATOM 5848 C C . ARG B 1 343 ? 16.734 -8.356 16.717 1.00 20.93 329 ARG B C 1
ATOM 5849 O O . ARG B 1 343 ? 16.160 -7.741 15.810 1.00 19.49 329 ARG B O 1
ATOM 5857 N N . ALA B 1 344 ? 18.060 -8.314 16.869 1.00 18.49 330 ALA B N 1
ATOM 5858 C CA . ALA B 1 344 ? 18.888 -7.672 15.852 1.00 18.87 330 ALA B CA 1
ATOM 5859 C C . ALA B 1 344 ? 18.749 -8.389 14.516 1.00 16.61 330 ALA B C 1
ATOM 5860 O O . ALA B 1 344 ? 18.726 -7.751 13.456 1.00 17.83 330 ALA B O 1
ATOM 5862 N N . PHE B 1 345 ? 18.656 -9.721 14.555 1.00 15.81 331 PHE B N 1
ATOM 5863 C CA . PHE B 1 345 ? 18.442 -10.511 13.345 1.00 17.80 331 PHE B CA 1
ATOM 5864 C C . PHE B 1 345 ? 17.143 -10.117 12.654 1.00 17.28 331 PHE B C 1
ATOM 5865 O O . PHE B 1 345 ? 17.103 -9.963 11.427 1.00 15.67 331 PHE B O 1
ATOM 5873 N N . LEU B 1 346 ? 16.071 -9.939 13.428 1.00 14.94 332 LEU B N 1
ATOM 5874 C CA . LEU B 1 346 ? 14.801 -9.514 12.848 1.00 16.77 332 LEU B CA 1
ATOM 5875 C C . LEU B 1 346 ? 14.929 -8.150 12.180 1.00 17.13 332 LEU B C 1
ATOM 5876 O O . LEU B 1 346 ? 14.298 -7.892 11.148 1.00 16.37 332 LEU B O 1
ATOM 5881 N N . LEU B 1 347 ? 15.746 -7.263 12.754 1.00 16.48 333 LEU B N 1
ATOM 5882 C CA . LEU B 1 347 ? 15.928 -5.931 12.193 1.00 17.17 333 LEU B CA 1
ATOM 5883 C C . LEU B 1 347 ? 16.863 -5.911 10.990 1.00 19.64 333 LEU B C 1
ATOM 5884 O O . LEU B 1 347 ? 16.814 -4.959 10.204 1.00 20.68 333 LEU B O 1
ATOM 5889 N N . SER B 1 348 ? 17.695 -6.937 10.818 1.00 19.69 334 SER B N 1
ATOM 5890 C CA . SER B 1 348 ? 18.752 -6.925 9.816 1.00 18.83 334 SER B CA 1
ATOM 5891 C C . SER B 1 348 ? 18.332 -7.530 8.482 1.00 21.28 334 SER B C 1
ATOM 5892 O O . SER B 1 348 ? 19.137 -7.535 7.546 1.00 18.74 334 SER B O 1
ATOM 5895 N N . HIS B 1 349 ? 17.110 -8.046 8.369 1.00 19.75 335 HIS B N 1
ATOM 5896 C CA . HIS B 1 349 ? 16.650 -8.669 7.136 1.00 22.97 335 HIS B CA 1
ATOM 5897 C C . HIS B 1 349 ? 15.220 -8.236 6.851 1.00 21.77 335 HIS B C 1
ATOM 5898 O O . HIS B 1 349 ? 14.404 -8.136 7.770 1.00 26.73 335 HIS B O 1
ATOM 5905 N N . ASN B 1 350 ? 14.923 -7.978 5.577 1.00 26.29 336 ASN B N 1
ATOM 5906 C CA . ASN B 1 350 ? 13.636 -7.421 5.178 1.00 25.99 336 ASN B CA 1
ATOM 5907 C C . ASN B 1 350 ? 12.617 -8.487 4.788 1.00 28.52 336 ASN B C 1
ATOM 5908 O O . ASN B 1 350 ? 11.564 -8.148 4.237 1.00 31.10 336 ASN B O 1
ATOM 5913 N N . MET B 1 351 ? 12.909 -9.756 5.052 1.00 28.40 337 MET B N 1
ATOM 5914 C CA . MET B 1 351 ? 11.932 -10.812 4.847 1.00 29.36 337 MET B CA 1
ATOM 5915 C C . MET B 1 351 ? 10.692 -10.552 5.704 1.00 22.90 337 MET B C 1
ATOM 5916 O O . MET B 1 351 ? 10.792 -9.961 6.784 1.00 26.31 337 MET B O 1
ATOM 5921 N N . PRO B 1 352 ? 9.496 -10.958 5.230 1.00 27.04 338 PRO B N 1
ATOM 5922 C CA . PRO B 1 352 ? 8.296 -10.887 6.077 1.00 27.92 338 PRO B CA 1
ATOM 5923 C C . PRO B 1 352 ? 8.538 -11.371 7.499 1.00 26.69 338 PRO B C 1
ATOM 5924 O O . PRO B 1 352 ? 9.082 -12.458 7.718 1.00 21.93 338 PRO B O 1
ATOM 5928 N N . LEU B 1 353 ? 8.130 -10.548 8.470 1.00 24.48 339 LEU B N 1
ATOM 5929 C CA . LEU B 1 353 ? 8.577 -10.722 9.849 1.00 22.40 339 LEU B CA 1
ATOM 5930 C C . LEU B 1 353 ? 8.110 -12.048 10.439 1.00 22.29 339 LEU B C 1
ATOM 5931 O O . LEU B 1 353 ? 8.868 -12.717 11.151 1.00 19.35 339 LEU B O 1
ATOM 5936 N N . LEU B 1 354 ? 6.862 -12.442 10.167 1.00 21.59 340 LEU B N 1
ATOM 5937 C CA . LEU B 1 354 ? 6.364 -13.708 10.699 1.00 21.31 340 LEU B CA 1
ATOM 5938 C C . LEU B 1 354 ? 7.153 -14.887 10.141 1.00 20.12 340 LEU B C 1
ATOM 5939 O O . LEU B 1 354 ? 7.439 -15.851 10.861 1.00 21.10 340 LEU B O 1
ATOM 5944 N N . GLU B 1 355 ? 7.509 -14.829 8.857 1.00 21.93 341 GLU B N 1
ATOM 5945 C CA . GLU B 1 355 ? 8.362 -15.861 8.278 1.00 21.70 341 GLU B CA 1
ATOM 5946 C C . GLU B 1 355 ? 9.767 -15.803 8.864 1.00 19.66 341 GLU B C 1
ATOM 5947 O O . GLU B 1 355 ? 10.377 -16.844 9.141 1.00 21.22 341 GLU B O 1
ATOM 5953 N N . LEU B 1 356 ? 10.294 -14.594 9.065 1.00 20.88 342 LEU B N 1
ATOM 5954 C CA . LEU B 1 356 ? 11.642 -14.446 9.603 1.00 18.31 342 LEU B CA 1
ATOM 5955 C C . LEU B 1 356 ? 11.721 -14.879 11.061 1.00 17.21 342 LEU B C 1
ATOM 5956 O O . LEU B 1 356 ? 12.778 -15.334 11.514 1.00 18.58 342 LEU B O 1
ATOM 5961 N N . ALA B 1 357 ? 10.622 -14.747 11.810 1.00 19.58 343 ALA B N 1
ATOM 5962 C CA . ALA B 1 357 ? 10.628 -15.159 13.211 1.00 15.91 343 ALA B CA 1
ATOM 5963 C C . ALA B 1 357 ? 10.828 -16.664 13.345 1.00 21.50 343 ALA B C 1
ATOM 5964 O O . ALA B 1 357 ? 11.511 -17.127 14.267 1.00 20.39 343 ALA B O 1
ATOM 5966 N N . LYS B 1 358 ? 10.247 -17.444 12.429 1.00 17.68 344 LYS B N 1
ATOM 5967 C CA . LYS B 1 358 ? 10.451 -18.890 12.453 1.00 22.73 344 LYS B CA 1
ATOM 5968 C C . LYS B 1 358 ? 11.901 -19.245 12.152 1.00 22.12 344 LYS B C 1
ATOM 5969 O O . LYS B 1 358 ? 12.470 -20.146 12.777 1.00 19.37 344 LYS B O 1
ATOM 5975 N N . ILE B 1 359 ? 12.506 -18.559 11.181 1.00 18.18 345 ILE B N 1
ATOM 5976 C CA . ILE B 1 359 ? 13.914 -18.783 10.874 1.00 18.24 345 ILE B CA 1
ATOM 5977 C C . ILE B 1 359 ? 14.782 -18.434 12.075 1.00 19.63 345 ILE B C 1
ATOM 5978 O O . ILE B 1 359 ? 15.740 -19.149 12.399 1.00 21.07 345 ILE B O 1
ATOM 5983 N N . ALA B 1 360 ? 14.454 -17.335 12.761 1.00 18.20 346 ALA B N 1
ATOM 5984 C CA . ALA B 1 360 ? 15.228 -16.920 13.927 1.00 17.91 346 ALA B CA 1
ATOM 5985 C C . ALA B 1 360 ? 15.139 -17.948 15.049 1.00 20.55 346 ALA B C 1
ATOM 5986 O O . ALA B 1 360 ? 16.153 -18.287 15.671 1.00 17.08 346 ALA B O 1
ATOM 5988 N N . LEU B 1 361 ? 13.933 -18.454 15.322 1.00 18.00 347 LEU B N 1
ATOM 5989 C CA . LEU B 1 361 ? 13.758 -19.425 16.397 1.00 19.14 347 LEU B CA 1
ATOM 5990 C C . LEU B 1 361 ? 14.502 -20.720 16.094 1.00 17.67 347 LEU B C 1
ATOM 5991 O O . LEU B 1 361 ? 15.232 -21.245 16.944 1.00 18.61 347 LEU B O 1
ATOM 5996 N N . LEU B 1 362 ? 14.328 -21.253 14.882 1.00 17.13 348 LEU B N 1
ATOM 5997 C CA . LEU B 1 362 ? 15.052 -22.461 14.500 1.00 15.92 348 LEU B CA 1
ATOM 5998 C C . LEU B 1 362 ? 16.552 -22.214 14.436 1.00 19.11 348 LEU B C 1
ATOM 5999 O O . LEU B 1 362 ? 17.342 -23.114 14.746 1.00 16.36 348 LEU B O 1
ATOM 6004 N N . GLY B 1 363 ? 16.963 -21.005 14.046 1.00 18.27 349 GLY B N 1
ATOM 6005 C CA . GLY B 1 363 ? 18.371 -20.653 14.065 1.00 16.26 349 GLY B CA 1
ATOM 6006 C C . GLY B 1 363 ? 18.971 -20.639 15.454 1.00 21.11 349 GLY B C 1
ATOM 6007 O O . GLY B 1 363 ? 20.189 -20.786 15.598 1.00 22.15 349 GLY B O 1
ATOM 6008 N N . ALA B 1 364 ? 18.141 -20.471 16.481 1.00 19.61 350 ALA B N 1
ATOM 6009 C CA . ALA B 1 364 ? 18.591 -20.439 17.864 1.00 19.11 350 ALA B CA 1
ATOM 6010 C C . ALA B 1 364 ? 18.388 -21.760 18.592 1.00 16.19 350 ALA B C 1
ATOM 6011 O O . ALA B 1 364 ? 18.793 -21.874 19.753 1.00 15.60 350 ALA B O 1
ATOM 6013 N N . THR B 1 365 ? 17.755 -22.747 17.956 1.00 14.83 351 THR B N 1
ATOM 6014 C CA . THR B 1 365 ? 17.472 -24.018 18.612 1.00 17.37 351 THR B CA 1
ATOM 6015 C C . THR B 1 365 ? 17.960 -25.202 17.785 1.00 17.53 351 THR B C 1
ATOM 6016 O O . THR B 1 365 ? 19.123 -25.605 17.894 1.00 15.24 351 THR B O 1
ATOM 6020 N N . ARG B 1 366 ? 17.076 -25.752 16.945 1.00 16.30 352 ARG B N 1
ATOM 6021 C CA . ARG B 1 366 ? 17.361 -27.020 16.276 1.00 21.93 352 ARG B CA 1
ATOM 6022 C C . ARG B 1 366 ? 18.584 -26.928 15.372 1.00 22.20 352 ARG B C 1
ATOM 6023 O O . ARG B 1 366 ? 19.399 -27.857 15.326 1.00 20.31 352 ARG B O 1
ATOM 6031 N N . HIS B 1 367 ? 18.721 -25.827 14.629 1.00 18.24 353 HIS B N 1
ATOM 6032 C CA . HIS B 1 367 ? 19.824 -25.715 13.679 1.00 19.79 353 HIS B CA 1
ATOM 6033 C C . HIS B 1 367 ? 21.167 -25.633 14.395 1.00 19.44 353 HIS B C 1
ATOM 6034 O O . HIS B 1 367 ? 22.137 -26.278 13.981 1.00 18.62 353 HIS B O 1
ATOM 6041 N N . GLY B 1 368 ? 21.243 -24.847 15.470 1.00 17.88 354 GLY B N 1
ATOM 6042 C CA . GLY B 1 368 ? 22.477 -24.773 16.234 1.00 19.40 354 GLY B CA 1
ATOM 6043 C C . GLY B 1 368 ? 22.841 -26.090 16.894 1.00 20.77 354 GLY B C 1
ATOM 6044 O O . GLY B 1 368 ? 24.020 -26.428 17.016 1.00 15.91 354 GLY B O 1
ATOM 6045 N N . ALA B 1 369 ? 21.834 -26.837 17.356 1.00 18.09 355 ALA B N 1
ATOM 6046 C CA . ALA B 1 369 ? 22.093 -28.159 17.920 1.00 17.31 355 ALA B CA 1
ATOM 6047 C C . ALA B 1 369 ? 22.688 -29.098 16.878 1.00 19.78 355 ALA B C 1
ATOM 6048 O O . ALA B 1 369 ? 23.632 -29.842 17.170 1.00 19.84 355 ALA B O 1
ATOM 6050 N N . LYS B 1 370 ? 22.152 -29.076 15.655 1.00 18.23 356 LYS B N 1
ATOM 6051 C CA . LYS B 1 370 ? 22.714 -29.903 14.591 1.00 19.46 356 LYS B CA 1
ATOM 6052 C C . LYS B 1 370 ? 24.129 -29.461 14.241 1.00 18.93 356 LYS B C 1
ATOM 6053 O O . LYS B 1 370 ? 24.992 -30.296 13.944 1.00 19.25 356 LYS B O 1
ATOM 6059 N N . ALA B 1 371 ? 24.382 -28.150 14.264 1.00 16.90 357 ALA B N 1
ATOM 6060 C CA . ALA B 1 371 ? 25.717 -27.644 13.954 1.00 19.67 357 ALA B CA 1
ATOM 6061 C C . ALA B 1 371 ? 26.741 -28.116 14.978 1.00 19.51 357 ALA B C 1
ATOM 6062 O O . ALA B 1 371 ? 27.880 -28.441 14.623 1.00 21.06 357 ALA B O 1
ATOM 6064 N N . LEU B 1 372 ? 26.363 -28.143 16.252 1.00 17.93 358 LEU B N 1
ATOM 6065 C CA . LEU B 1 372 ? 27.254 -28.582 17.317 1.00 18.54 358 LEU B CA 1
ATOM 6066 C C . LEU B 1 372 ? 27.160 -30.078 17.587 1.00 20.46 358 LEU B C 1
ATOM 6067 O O . LEU B 1 372 ? 27.844 -30.571 18.491 1.00 20.86 358 LEU B O 1
ATOM 6072 N N . ALA B 1 373 ? 26.343 -30.804 16.824 1.00 16.46 359 ALA B N 1
ATOM 6073 C CA . ALA B 1 373 ? 26.172 -32.249 16.984 1.00 18.72 359 ALA B CA 1
ATOM 6074 C C . ALA B 1 373 ? 25.783 -32.595 18.419 1.00 19.20 359 ALA B C 1
ATOM 6075 O O . ALA B 1 373 ? 26.330 -33.509 19.042 1.00 22.27 359 ALA B O 1
ATOM 6077 N N . LEU B 1 374 ? 24.825 -31.842 18.946 1.00 16.51 360 LEU B N 1
ATOM 6078 C CA . LEU B 1 374 ? 24.295 -32.049 20.283 1.00 19.19 360 LEU B CA 1
ATOM 6079 C C . LEU B 1 374 ? 22.893 -32.638 20.197 1.00 18.50 360 LEU B C 1
ATOM 6080 O O . LEU B 1 374 ? 22.167 -32.421 19.223 1.00 21.77 360 LEU B O 1
ATOM 6085 N N . ASN B 1 375 ? 22.520 -33.380 21.235 1.00 16.96 361 ASN B N 1
ATOM 6086 C CA . ASN B 1 375 ? 21.236 -34.077 21.277 1.00 19.01 361 ASN B CA 1
ATOM 6087 C C . ASN B 1 375 ? 20.185 -33.216 21.983 1.00 20.63 361 ASN B C 1
ATOM 6088 O O . ASN B 1 375 ? 19.574 -33.607 22.976 1.00 23.20 361 ASN B O 1
ATOM 6093 N N . ASN B 1 376 ? 19.983 -32.017 21.450 1.00 20.26 362 ASN B N 1
ATOM 6094 C CA . ASN B 1 376 ? 19.029 -31.086 22.044 1.00 17.69 362 ASN B CA 1
ATOM 6095 C C . ASN B 1 376 ? 18.511 -30.162 20.944 1.00 17.30 362 ASN B C 1
ATOM 6096 O O . ASN B 1 376 ? 18.509 -30.525 19.764 1.00 18.53 362 ASN B O 1
ATOM 6101 N N . GLY B 1 377 ? 18.052 -28.974 21.334 1.00 17.27 363 GLY B N 1
ATOM 6102 C CA . GLY B 1 377 ? 17.519 -28.006 20.396 1.00 18.12 363 GLY B CA 1
ATOM 6103 C C . GLY B 1 377 ? 16.111 -28.270 19.909 1.00 19.92 363 GLY B C 1
ATOM 6104 O O . GLY B 1 377 ? 15.624 -27.527 19.047 1.00 15.73 363 GLY B O 1
ATOM 6105 N N . GLU B 1 378 ? 15.433 -29.285 20.439 1.00 16.87 364 GLU B N 1
ATOM 6106 C CA . GLU B 1 378 ? 14.099 -29.630 19.967 1.00 16.55 364 GLU B CA 1
ATOM 6107 C C . GLU B 1 378 ? 13.371 -30.399 21.059 1.00 20.63 364 GLU B C 1
ATOM 6108 O O . GLU B 1 378 ? 13.976 -31.223 21.748 1.00 20.66 364 GLU B O 1
ATOM 6114 N N . ILE B 1 379 ? 12.076 -30.124 21.213 1.00 18.52 365 ILE B N 1
ATOM 6115 C CA . ILE B 1 379 ? 11.249 -30.827 22.191 1.00 19.49 365 ILE B CA 1
ATOM 6116 C C . ILE B 1 379 ? 10.753 -32.097 21.509 1.00 24.79 365 ILE B C 1
ATOM 6117 O O . ILE B 1 379 ? 9.739 -32.103 20.807 1.00 21.73 365 ILE B O 1
ATOM 6122 N N A GLU B 1 380 ? 11.496 -33.185 21.698 0.46 22.67 366 GLU B N 1
ATOM 6123 N N B GLU B 1 380 ? 11.477 -33.192 21.734 0.54 22.61 366 GLU B N 1
ATOM 6124 C CA A GLU B 1 380 ? 11.142 -34.477 21.133 0.46 23.96 366 GLU B CA 1
ATOM 6125 C CA B GLU B 1 380 ? 11.194 -34.477 21.114 0.54 23.95 366 GLU B CA 1
ATOM 6126 C C A GLU B 1 380 ? 11.700 -35.563 22.040 0.46 23.31 366 GLU B C 1
ATOM 6127 C C B GLU B 1 380 ? 11.711 -35.568 22.040 0.54 23.27 366 GLU B C 1
ATOM 6128 O O A GLU B 1 380 ? 12.753 -35.391 22.659 0.46 21.02 366 GLU B O 1
ATOM 6129 O O B GLU B 1 380 ? 12.755 -35.399 22.675 0.54 20.93 366 GLU B O 1
ATOM 6140 N N . THR B 1 381 ? 10.968 -36.672 22.130 1.00 23.71 367 THR B N 1
ATOM 6141 C CA . THR B 1 381 ? 11.366 -37.770 23.003 1.00 22.50 367 THR B CA 1
ATOM 6142 C C . THR B 1 381 ? 12.764 -38.267 22.656 1.00 19.87 367 THR B C 1
ATOM 6143 O O . THR B 1 381 ? 13.125 -38.382 21.481 1.00 19.45 367 THR B O 1
ATOM 6147 N N . ASN B 1 382 ? 13.550 -38.543 23.700 1.00 21.15 368 ASN B N 1
ATOM 6148 C CA . ASN B 1 382 ? 14.929 -39.025 23.717 1.00 21.05 368 ASN B CA 1
ATOM 6149 C C . ASN B 1 382 ? 15.953 -37.898 23.553 1.00 22.45 368 ASN B C 1
ATOM 6150 O O . ASN B 1 382 ? 17.152 -38.159 23.675 1.00 19.49 368 ASN B O 1
ATOM 6155 N N . LYS B 1 383 ? 15.534 -36.665 23.282 1.00 22.30 369 LYS B N 1
ATOM 6156 C CA . LYS B 1 383 ? 16.456 -35.540 23.306 1.00 18.70 369 LYS B CA 1
ATOM 6157 C C . LYS B 1 383 ? 16.770 -35.148 24.747 1.00 20.12 369 LYS B C 1
ATOM 6158 O O . LYS B 1 383 ? 16.065 -35.524 25.687 1.00 20.05 369 LYS B O 1
ATOM 6164 N N . ARG B 1 384 ? 17.852 -34.390 24.916 1.00 21.75 370 ARG B N 1
ATOM 6165 C CA . ARG B 1 384 ? 18.207 -33.898 26.240 1.00 17.33 370 ARG B CA 1
ATOM 6166 C C . ARG B 1 384 ? 17.093 -33.018 26.795 1.00 22.35 370 ARG B C 1
ATOM 6167 O O . ARG B 1 384 ? 16.405 -32.306 26.058 1.00 24.56 370 ARG B O 1
ATOM 6175 N N . ALA B 1 385 ? 16.917 -33.072 28.115 1.00 21.45 371 ALA B N 1
ATOM 6176 C CA . ALA B 1 385 ? 15.951 -32.214 28.796 1.00 20.52 371 ALA B CA 1
ATOM 6177 C C . ALA B 1 385 ? 16.563 -30.834 29.053 1.00 19.52 371 ALA B C 1
ATOM 6178 O O . ALA B 1 385 ? 16.717 -30.382 30.187 1.00 17.98 371 ALA B O 1
ATOM 6180 N N . ASP B 1 386 ? 16.920 -30.167 27.957 1.00 21.28 372 ASP B N 1
ATOM 6181 C CA . ASP B 1 386 ? 17.422 -28.794 27.985 1.00 20.48 372 ASP B CA 1
ATOM 6182 C C . ASP B 1 386 ? 16.245 -27.896 27.624 1.00 18.94 372 ASP B C 1
ATOM 6183 O O . ASP B 1 386 ? 15.912 -27.735 26.447 1.00 18.34 372 ASP B O 1
ATOM 6188 N N . LEU B 1 387 ? 15.615 -27.309 28.639 1.00 18.68 373 LEU B N 1
ATOM 6189 C CA . LEU B 1 387 ? 14.325 -26.655 28.480 1.00 23.62 373 LEU B CA 1
ATOM 6190 C C . LEU B 1 387 ? 14.329 -25.288 29.143 1.00 18.78 373 LEU B C 1
ATOM 6191 O O . LEU B 1 387 ? 14.867 -25.120 30.242 1.00 19.54 373 LEU B O 1
ATOM 6196 N N . SER B 1 388 ? 13.719 -24.316 28.467 1.00 18.16 374 SER B N 1
ATOM 6197 C CA . SER B 1 388 ? 13.537 -22.970 28.990 1.00 18.85 374 SER B CA 1
ATOM 6198 C C . SER B 1 388 ? 12.053 -22.665 29.141 1.00 20.88 374 SER B C 1
ATOM 6199 O O . SER B 1 388 ? 11.232 -23.113 28.335 1.00 17.88 374 SER B O 1
ATOM 6202 N N . VAL B 1 389 ? 11.717 -21.905 30.179 1.00 21.56 375 VAL B N 1
ATOM 6203 C CA . VAL B 1 389 ? 10.382 -21.351 30.366 1.00 19.60 375 VAL B CA 1
ATOM 6204 C C . VAL B 1 389 ? 10.510 -19.841 30.509 1.00 19.69 375 VAL B C 1
ATOM 6205 O O . VAL B 1 389 ? 11.270 -19.358 31.355 1.00 20.82 375 VAL B O 1
ATOM 6209 N N . PHE B 1 390 ? 9.774 -19.104 29.680 1.00 22.36 376 PHE B N 1
ATOM 6210 C CA . PHE B 1 390 ? 9.733 -17.647 29.720 1.00 22.16 376 PHE B CA 1
ATOM 6211 C C . PHE B 1 390 ? 8.320 -17.206 30.077 1.00 23.93 376 PHE B C 1
ATOM 6212 O O . PHE B 1 390 ? 7.357 -17.634 29.434 1.00 24.02 376 PHE B O 1
ATOM 6220 N N . GLY B 1 391 ? 8.198 -16.360 31.095 1.00 23.32 377 GLY B N 1
ATOM 6221 C CA . GLY B 1 391 ? 6.900 -15.906 31.580 1.00 23.35 377 GLY B CA 1
ATOM 6222 C C . GLY B 1 391 ? 6.545 -14.536 31.047 1.00 22.12 377 GLY B C 1
ATOM 6223 O O . GLY B 1 391 ? 7.406 -13.665 30.908 1.00 16.96 377 GLY B O 1
ATOM 6224 N N . PHE B 1 392 ? 5.258 -14.339 30.760 1.00 24.84 378 PHE B N 1
ATOM 6225 C CA . PHE B 1 392 ? 4.752 -13.090 30.211 1.00 23.44 378 PHE B CA 1
ATOM 6226 C C . PHE B 1 392 ? 3.489 -12.675 30.954 1.00 26.25 378 PHE B C 1
ATOM 6227 O O . PHE B 1 392 ? 2.972 -13.401 31.808 1.00 25.68 378 PHE B O 1
ATOM 6235 N N . ASN B 1 393 ? 2.988 -11.488 30.614 1.00 28.16 379 ASN B N 1
ATOM 6236 C CA . ASN B 1 393 ? 1.787 -10.941 31.230 1.00 29.03 379 ASN B CA 1
ATOM 6237 C C . ASN B 1 393 ? 0.525 -11.244 30.433 1.00 31.85 379 ASN B C 1
ATOM 6238 O O . ASN B 1 393 ? -0.570 -10.868 30.864 1.00 29.30 379 ASN B O 1
ATOM 6243 N N . GLU B 1 394 ? 0.652 -11.903 29.285 1.00 27.63 380 GLU B N 1
ATOM 6244 C CA . GLU B 1 394 ? -0.494 -12.250 28.461 1.00 27.54 380 GLU B CA 1
ATOM 6245 C C . GLU B 1 394 ? -0.167 -13.518 27.690 1.00 28.03 380 GLU B C 1
ATOM 6246 O O . GLU B 1 394 ? 0.993 -13.931 27.597 1.00 24.33 380 GLU B O 1
ATOM 6248 N N . LYS B 1 395 ? -1.206 -14.141 27.145 1.00 27.09 381 LYS B N 1
ATOM 6249 C CA . LYS B 1 395 ? -1.055 -15.328 26.313 1.00 29.51 381 LYS B CA 1
ATOM 6250 C C . LYS B 1 395 ? -1.152 -14.917 24.848 1.00 29.18 381 LYS B C 1
ATOM 6251 O O . LYS B 1 395 ? -2.152 -14.325 24.430 1.00 32.15 381 LYS B O 1
ATOM 6257 N N . PHE B 1 396 ? -0.113 -15.224 24.078 1.00 26.59 382 PHE B N 1
ATOM 6258 C CA . PHE B 1 396 ? -0.075 -14.856 22.671 1.00 25.68 382 PHE B CA 1
ATOM 6259 C C . PHE B 1 396 ? -0.986 -15.763 21.855 1.00 25.92 382 PHE B C 1
ATOM 6260 O O . PHE B 1 396 ? -1.192 -16.934 22.187 1.00 27.77 382 PHE B O 1
ATOM 6268 N N . THR B 1 397 ? -1.530 -15.210 20.772 1.00 25.00 383 THR B N 1
ATOM 6269 C CA . THR B 1 397 ? -2.222 -16.034 19.796 1.00 30.75 383 THR B CA 1
ATOM 6270 C C . THR B 1 397 ? -1.241 -16.999 19.137 1.00 31.16 383 THR B C 1
ATOM 6271 O O . THR B 1 397 ? -0.030 -16.764 19.090 1.00 28.51 383 THR B O 1
ATOM 6275 N N . LYS B 1 398 ? -1.788 -18.106 18.633 1.00 30.68 384 LYS B N 1
ATOM 6276 C CA . LYS B 1 398 ? -0.968 -19.143 18.013 1.00 31.53 384 LYS B CA 1
ATOM 6277 C C . LYS B 1 398 ? -0.119 -18.582 16.878 1.00 29.81 384 LYS B C 1
ATOM 6278 O O . LYS B 1 398 ? 1.079 -18.873 16.779 1.00 28.13 384 LYS B O 1
ATOM 6284 N N . GLU B 1 399 ? -0.718 -17.757 16.018 1.00 31.52 385 GLU B N 1
ATOM 6285 C CA . GLU B 1 399 ? 0.001 -17.261 14.852 1.00 30.04 385 GLU B CA 1
ATOM 6286 C C . GLU B 1 399 ? 0.991 -16.158 15.199 1.00 26.77 385 GLU B C 1
ATOM 6287 O O . GLU B 1 399 ? 1.916 -15.905 14.420 1.00 24.71 385 GLU B O 1
ATOM 6293 N N . GLN B 1 400 ? 0.818 -15.495 16.342 1.00 24.62 386 GLN B N 1
ATOM 6294 C CA . GLN B 1 400 ? 1.731 -14.450 16.781 1.00 26.20 386 GLN B CA 1
ATOM 6295 C C . GLN B 1 400 ? 2.735 -14.933 17.817 1.00 23.66 386 GLN B C 1
ATOM 6296 O O . GLN B 1 400 ? 3.650 -14.178 18.161 1.00 21.87 386 GLN B O 1
ATOM 6302 N N . ALA B 1 401 ? 2.601 -16.174 18.296 1.00 20.58 387 ALA B N 1
ATOM 6303 C CA . ALA B 1 401 ? 3.333 -16.605 19.483 1.00 22.67 387 ALA B CA 1
ATOM 6304 C C . ALA B 1 401 ? 4.843 -16.485 19.295 1.00 20.78 387 ALA B C 1
ATOM 6305 O O . ALA B 1 401 ? 5.545 -15.967 20.170 1.00 19.39 387 ALA B O 1
ATOM 6307 N N . ILE B 1 402 ? 5.362 -16.958 18.160 1.00 22.52 388 ILE B N 1
ATOM 6308 C CA . ILE B 1 402 ? 6.810 -16.993 17.963 1.00 19.78 388 ILE B CA 1
ATOM 6309 C C . ILE B 1 402 ? 7.381 -15.581 17.877 1.00 19.37 388 ILE B C 1
ATOM 6310 O O . ILE B 1 402 ? 8.394 -15.266 18.513 1.00 19.70 388 ILE B O 1
ATOM 6315 N N . LEU B 1 403 ? 6.737 -14.707 17.101 1.00 18.21 389 LEU B N 1
ATOM 6316 C CA . LEU B 1 403 ? 7.239 -13.344 16.948 1.00 18.05 389 LEU B CA 1
ATOM 6317 C C . LEU B 1 403 ? 7.138 -12.566 18.255 1.00 19.95 389 LEU B C 1
ATOM 6318 O O . LEU B 1 403 ? 8.089 -11.886 18.658 1.00 18.93 389 LEU B O 1
ATOM 6323 N N . GLN B 1 404 ? 5.986 -12.648 18.926 1.00 17.97 390 GLN B N 1
ATOM 6324 C CA . GLN B 1 404 ? 5.819 -11.942 20.192 1.00 18.78 390 GLN B CA 1
ATOM 6325 C C . GLN B 1 404 ? 6.800 -12.450 21.240 1.00 19.32 390 GLN B C 1
ATOM 6326 O O . GLN B 1 404 ? 7.290 -11.674 22.068 1.00 21.67 390 GLN B O 1
ATOM 6332 N N . PHE B 1 405 ? 7.085 -13.754 21.231 1.00 20.73 391 PHE B N 1
ATOM 6333 C CA . PHE B 1 405 ? 8.094 -14.298 22.135 1.00 16.51 391 PHE B CA 1
ATOM 6334 C C . PHE B 1 405 ? 9.450 -13.644 21.894 1.00 17.80 391 PHE B C 1
ATOM 6335 O O . PHE B 1 405 ? 10.104 -13.180 22.833 1.00 15.20 391 PHE B O 1
ATOM 6343 N N . LEU B 1 406 ? 9.890 -13.605 20.634 1.00 17.72 392 LEU B N 1
ATOM 6344 C CA . LEU B 1 406 ? 11.179 -12.999 20.312 1.00 16.93 392 LEU B CA 1
ATOM 6345 C C . LEU B 1 406 ? 11.219 -11.519 20.671 1.00 18.06 392 LEU B C 1
ATOM 6346 O O . LEU B 1 406 ? 12.276 -11.002 21.049 1.00 19.79 392 LEU B O 1
ATOM 6351 N N . LEU B 1 407 ? 10.086 -10.823 20.565 1.00 17.28 393 LEU B N 1
ATOM 6352 C CA . LEU B 1 407 ? 10.079 -9.388 20.835 1.00 18.71 393 LEU B CA 1
ATOM 6353 C C . LEU B 1 407 ? 10.155 -9.096 22.329 1.00 17.05 393 LEU B C 1
ATOM 6354 O O . LEU B 1 407 ? 10.787 -8.116 22.742 1.00 22.39 393 LEU B O 1
ATOM 6359 N N . HIS B 1 408 ? 9.518 -9.926 23.158 1.00 18.66 394 HIS B N 1
ATOM 6360 C CA . HIS B 1 408 ? 9.350 -9.601 24.567 1.00 21.36 394 HIS B CA 1
ATOM 6361 C C . HIS B 1 408 ? 10.196 -10.431 25.523 1.00 19.20 394 HIS B C 1
ATOM 6362 O O . HIS B 1 408 ? 10.358 -10.023 26.677 1.00 18.28 394 HIS B O 1
ATOM 6369 N N . ALA B 1 409 ? 10.735 -11.569 25.089 1.00 20.07 395 ALA B N 1
ATOM 6370 C CA . ALA B 1 409 ? 11.532 -12.398 25.987 1.00 17.18 395 ALA B CA 1
ATOM 6371 C C . ALA B 1 409 ? 12.843 -11.694 26.316 1.00 19.21 395 ALA B C 1
ATOM 6372 O O . ALA B 1 409 ? 13.607 -11.334 25.414 1.00 20.07 395 ALA B O 1
ATOM 6374 N N . LYS B 1 410 ? 13.107 -11.511 27.608 1.00 22.83 396 LYS B N 1
ATOM 6375 C CA . LYS B 1 410 ? 14.324 -10.871 28.090 1.00 24.95 396 LYS B CA 1
ATOM 6376 C C . LYS B 1 410 ? 15.134 -11.786 28.993 1.00 27.82 396 LYS B C 1
ATOM 6377 O O . LYS B 1 410 ? 16.325 -12.004 28.741 1.00 26.41 396 LYS B O 1
ATOM 6383 N N . GLU B 1 411 ? 14.521 -12.322 30.050 1.00 23.16 397 GLU B N 1
ATOM 6384 C CA . GLU B 1 411 ? 15.186 -13.199 31.003 1.00 29.00 397 GLU B CA 1
ATOM 6385 C C . GLU B 1 411 ? 14.364 -14.465 31.194 1.00 25.74 397 GLU B C 1
ATOM 6386 O O . GLU B 1 411 ? 13.131 -14.414 31.233 1.00 24.16 397 GLU B O 1
ATOM 6392 N N . VAL B 1 412 ? 15.050 -15.600 31.325 1.00 23.91 398 VAL B N 1
ATOM 6393 C CA . VAL B 1 412 ? 14.357 -16.875 31.464 1.00 20.31 398 VAL B CA 1
ATOM 6394 C C . VAL B 1 412 ? 13.760 -16.997 32.864 1.00 20.92 398 VAL B C 1
ATOM 6395 O O . VAL B 1 412 ? 14.304 -16.480 33.849 1.00 25.64 398 VAL B O 1
ATOM 6399 N N . GLU B 1 413 ? 12.603 -17.656 32.949 1.00 26.24 399 GLU B N 1
ATOM 6400 C CA . GLU B 1 413 ? 11.949 -17.889 34.233 1.00 27.19 399 GLU B CA 1
ATOM 6401 C C . GLU B 1 413 ? 12.339 -19.233 34.834 1.00 23.28 399 GLU B C 1
ATOM 6402 O O . GLU B 1 413 ? 12.489 -19.349 36.056 1.00 24.24 399 GLU B O 1
ATOM 6408 N N . ARG B 1 414 ? 12.480 -20.257 33.997 1.00 24.96 400 ARG B N 1
ATOM 6409 C CA . ARG B 1 414 ? 13.004 -21.549 34.409 1.00 23.37 400 ARG B CA 1
ATOM 6410 C C . ARG B 1 414 ? 13.967 -22.038 33.343 1.00 25.40 400 ARG B C 1
ATOM 6411 O O . ARG B 1 414 ? 13.672 -21.955 32.148 1.00 23.65 400 ARG B O 1
ATOM 6419 N N . LEU B 1 415 ? 15.116 -22.547 33.777 1.00 26.13 401 LEU B N 1
ATOM 6420 C CA . LEU B 1 415 ? 16.078 -23.176 32.882 1.00 24.53 401 LEU B CA 1
ATOM 6421 C C . LEU B 1 415 ? 16.410 -24.554 33.429 1.00 22.37 401 LEU B C 1
ATOM 6422 O O . LEU B 1 415 ? 16.871 -24.675 34.568 1.00 22.14 401 LEU B O 1
ATOM 6427 N N . PHE B 1 416 ? 16.159 -25.585 32.629 1.00 23.88 402 PHE B N 1
ATOM 6428 C CA . PHE B 1 416 ? 16.541 -26.951 32.957 1.00 20.55 402 PHE B CA 1
ATOM 6429 C C . PHE B 1 416 ? 17.593 -27.416 31.964 1.00 18.81 402 PHE B C 1
ATOM 6430 O O . PHE B 1 416 ? 17.407 -27.282 30.751 1.00 23.75 402 PHE B O 1
ATOM 6438 N N . LEU B 1 417 ? 18.697 -27.947 32.480 1.00 20.40 403 LEU B N 1
ATOM 6439 C CA . LEU B 1 417 ? 19.779 -28.477 31.660 1.00 24.88 403 LEU B CA 1
ATOM 6440 C C . LEU B 1 417 ? 20.060 -29.897 32.117 1.00 20.31 403 LEU B C 1
ATOM 6441 O O . LEU B 1 417 ? 20.371 -30.120 33.291 1.00 20.89 403 LEU B O 1
ATOM 6446 N N . GLY B 1 418 ? 19.938 -30.853 31.199 1.00 24.18 404 GLY B N 1
ATOM 6447 C CA . GLY B 1 418 ? 20.005 -32.254 31.574 1.00 26.24 404 GLY B CA 1
ATOM 6448 C C . GLY B 1 418 ? 18.989 -32.651 32.621 1.00 25.04 404 GLY B C 1
ATOM 6449 O O . GLY B 1 418 ? 19.258 -33.545 33.431 1.00 23.48 404 GLY B O 1
ATOM 6450 N N . GLY B 1 419 ? 17.824 -32.001 32.631 1.00 26.26 405 GLY B N 1
ATOM 6451 C CA . GLY B 1 419 ? 16.779 -32.287 33.589 1.00 25.33 405 GLY B CA 1
ATOM 6452 C C . GLY B 1 419 ? 16.936 -31.628 34.940 1.00 26.01 405 GLY B C 1
ATOM 6453 O O . GLY B 1 419 ? 16.005 -31.696 35.752 1.00 30.04 405 GLY B O 1
ATOM 6454 N N . LYS B 1 420 ? 18.073 -30.995 35.211 1.00 23.30 406 LYS B N 1
ATOM 6455 C CA . LYS B 1 420 ? 18.326 -30.321 36.475 1.00 26.57 406 LYS B CA 1
ATOM 6456 C C . LYS B 1 420 ? 18.021 -28.834 36.347 1.00 25.00 406 LYS B C 1
ATOM 6457 O O . LYS B 1 420 ? 18.386 -28.199 35.354 1.00 22.92 406 LYS B O 1
ATOM 6463 N N . ARG B 1 421 ? 17.345 -28.285 37.354 1.00 23.98 407 ARG B N 1
ATOM 6464 C CA . ARG B 1 421 ? 17.002 -26.868 37.341 1.00 28.88 407 ARG B CA 1
ATOM 6465 C C . ARG B 1 421 ? 18.249 -26.024 37.569 1.00 29.17 407 ARG B C 1
ATOM 6466 O O . ARG B 1 421 ? 18.941 -26.180 38.581 1.00 32.70 407 ARG B O 1
ATOM 6474 N N . VAL B 1 422 ? 18.535 -25.134 36.625 1.00 24.28 408 VAL B N 1
ATOM 6475 C CA . VAL B 1 422 ? 19.648 -24.203 36.737 1.00 25.11 408 VAL B CA 1
ATOM 6476 C C . VAL B 1 422 ? 19.176 -22.818 37.162 1.00 27.59 408 VAL B C 1
ATOM 6477 O O . VAL B 1 422 ? 19.793 -22.184 38.017 1.00 29.61 408 VAL B O 1
ATOM 6481 N N . ILE B 1 423 ? 18.080 -22.343 36.579 1.00 27.35 409 ILE B N 1
ATOM 6482 C CA . ILE B 1 423 ? 17.499 -21.062 36.958 1.00 28.00 409 ILE B CA 1
ATOM 6483 C C . ILE B 1 423 ? 16.039 -21.258 37.354 1.00 33.87 409 ILE B C 1
ATOM 6484 O O . ILE B 1 423 ? 15.316 -22.032 36.726 1.00 28.82 409 ILE B O 1
ATOM 6490 N N . GLN C 1 16 ? 41.208 -8.607 40.397 1.00 35.33 2 GLN C N 1
ATOM 6491 C CA . GLN C 1 16 ? 40.602 -7.844 41.481 1.00 33.41 2 GLN C CA 1
ATOM 6492 C C . GLN C 1 16 ? 39.554 -6.866 40.955 1.00 34.32 2 GLN C C 1
ATOM 6493 O O . GLN C 1 16 ? 39.647 -6.387 39.825 1.00 34.97 2 GLN C O 1
ATOM 6499 N N . GLU C 1 17 ? 38.553 -6.579 41.783 1.00 36.26 3 GLU C N 1
ATOM 6500 C CA . GLU C 1 17 ? 37.525 -5.608 41.440 1.00 33.19 3 GLU C CA 1
ATOM 6501 C C . GLU C 1 17 ? 37.068 -4.911 42.714 1.00 34.46 3 GLU C C 1
ATOM 6502 O O . GLU C 1 17 ? 37.443 -5.291 43.826 1.00 28.66 3 GLU C O 1
ATOM 6508 N N . ILE C 1 18 ? 36.258 -3.869 42.538 1.00 31.68 4 ILE C N 1
ATOM 6509 C CA . ILE C 1 18 ? 35.732 -3.076 43.641 1.00 31.90 4 ILE C CA 1
ATOM 6510 C C . ILE C 1 18 ? 34.217 -3.059 43.550 1.00 29.04 4 ILE C C 1
ATOM 6511 O O . ILE C 1 18 ? 33.654 -2.810 42.474 1.00 30.17 4 ILE C O 1
ATOM 6516 N N A ILE C 1 19 ? 33.548 -3.333 44.666 0.38 28.25 5 ILE C N 1
ATOM 6517 N N B ILE C 1 19 ? 33.551 -3.313 44.676 0.62 28.22 5 ILE C N 1
ATOM 6518 C CA A ILE C 1 19 ? 32.101 -3.216 44.763 0.38 27.59 5 ILE C CA 1
ATOM 6519 C CA B ILE C 1 19 ? 32.099 -3.249 44.784 0.62 27.56 5 ILE C CA 1
ATOM 6520 C C A ILE C 1 19 ? 31.770 -2.384 45.993 0.38 27.37 5 ILE C C 1
ATOM 6521 C C B ILE C 1 19 ? 31.753 -2.405 46.005 0.62 27.36 5 ILE C C 1
ATOM 6522 O O A ILE C 1 19 ? 32.373 -2.558 47.056 0.38 28.44 5 ILE C O 1
ATOM 6523 O O B ILE C 1 19 ? 32.330 -2.598 47.079 0.62 28.45 5 ILE C O 1
ATOM 6532 N N . GLY C 1 20 ? 30.815 -1.472 45.836 1.00 25.44 6 GLY C N 1
ATOM 6533 C CA . GLY C 1 20 ? 30.399 -0.629 46.935 1.00 26.60 6 GLY C CA 1
ATOM 6534 C C . GLY C 1 20 ? 28.884 -0.506 46.968 1.00 26.44 6 GLY C C 1
ATOM 6535 O O . GLY C 1 20 ? 28.192 -0.824 46.000 1.00 27.60 6 GLY C O 1
ATOM 6536 N N . ALA C 1 21 ? 28.394 -0.034 48.108 1.00 22.97 7 ALA C N 1
ATOM 6537 C CA . ALA C 1 21 ? 26.962 0.138 48.297 1.00 24.32 7 ALA C CA 1
ATOM 6538 C C . ALA C 1 21 ? 26.726 1.267 49.286 1.00 24.70 7 ALA C C 1
ATOM 6539 O O . ALA C 1 21 ? 27.630 1.679 50.018 1.00 26.66 7 ALA C O 1
ATOM 6541 N N . SER C 1 22 ? 25.488 1.767 49.293 1.00 26.72 8 SER C N 1
ATOM 6542 C CA . SER C 1 22 ? 25.125 2.839 50.212 1.00 26.25 8 SER C CA 1
ATOM 6543 C C . SER C 1 22 ? 25.296 2.410 51.661 1.00 27.00 8 SER C C 1
ATOM 6544 O O . SER C 1 22 ? 25.609 3.239 52.523 1.00 30.19 8 SER C O 1
ATOM 6547 N N . LEU C 1 23 ? 25.096 1.127 51.948 1.00 26.39 9 LEU C N 1
ATOM 6548 C CA . LEU C 1 23 ? 25.260 0.582 53.287 1.00 25.38 9 LEU C CA 1
ATOM 6549 C C . LEU C 1 23 ? 26.087 -0.689 53.197 1.00 21.33 9 LEU C C 1
ATOM 6550 O O . LEU C 1 23 ? 25.844 -1.531 52.325 1.00 25.70 9 LEU C O 1
ATOM 6555 N N . VAL C 1 24 ? 27.064 -0.822 54.088 1.00 24.30 10 VAL C N 1
ATOM 6556 C CA . VAL C 1 24 ? 27.893 -2.016 54.175 1.00 21.37 10 VAL C CA 1
ATOM 6557 C C . VAL C 1 24 ? 27.822 -2.537 55.600 1.00 24.90 10 VAL C C 1
ATOM 6558 O O . VAL C 1 24 ? 28.104 -1.799 56.550 1.00 22.64 10 VAL C O 1
ATOM 6562 N N . PHE C 1 25 ? 27.444 -3.804 55.748 1.00 17.92 11 PHE C N 1
ATOM 6563 C CA . PHE C 1 25 ? 27.422 -4.472 57.043 1.00 21.02 11 PHE C CA 1
ATOM 6564 C C . PHE C 1 25 ? 28.711 -5.277 57.158 1.00 21.77 11 PHE C C 1
ATOM 6565 O O . PHE C 1 25 ? 28.903 -6.256 56.429 1.00 21.88 11 PHE C O 1
ATOM 6573 N N . LEU C 1 26 ? 29.597 -4.863 58.065 1.00 22.82 12 LEU C N 1
ATOM 6574 C CA . LEU C 1 26 ? 30.848 -5.595 58.242 1.00 25.33 12 LEU C CA 1
ATOM 6575 C C . LEU C 1 26 ? 30.616 -6.937 58.921 1.00 25.08 12 LEU C C 1
ATOM 6576 O O . LEU C 1 26 ? 31.374 -7.887 58.688 1.00 26.69 12 LEU C O 1
ATOM 6581 N N . CYS C 1 27 ? 29.581 -7.030 59.758 1.00 21.61 13 CYS C N 1
ATOM 6582 C CA . CYS C 1 27 ? 29.271 -8.240 60.521 1.00 22.63 13 CYS C CA 1
ATOM 6583 C C . CYS C 1 27 ? 30.447 -8.677 61.392 1.00 26.64 13 CYS C C 1
ATOM 6584 O O . CYS C 1 27 ? 30.724 -9.869 61.548 1.00 25.73 13 CYS C O 1
ATOM 6587 N N . ASN C 1 28 ? 31.154 -7.700 61.952 1.00 24.86 14 ASN C N 1
ATOM 6588 C CA . ASN C 1 28 ? 31.985 -7.957 63.113 1.00 26.65 14 ASN C CA 1
ATOM 6589 C C . ASN C 1 28 ? 31.097 -8.020 64.352 1.00 26.65 14 ASN C C 1
ATOM 6590 O O . ASN C 1 28 ? 29.897 -7.740 64.299 1.00 26.37 14 ASN C O 1
ATOM 6595 N N . GLU C 1 29 ? 31.692 -8.399 65.486 1.00 24.72 15 GLU C N 1
ATOM 6596 C CA . GLU C 1 29 ? 30.898 -8.514 66.705 1.00 31.30 15 GLU C CA 1
ATOM 6597 C C . GLU C 1 29 ? 30.289 -7.177 67.114 1.00 28.47 15 GLU C C 1
ATOM 6598 O O . GLU C 1 29 ? 29.261 -7.158 67.798 1.00 30.96 15 GLU C O 1
ATOM 6604 N N . LYS C 1 30 ? 30.902 -6.062 66.707 1.00 29.98 16 LYS C N 1
ATOM 6605 C CA . LYS C 1 30 ? 30.300 -4.747 66.894 1.00 31.28 16 LYS C CA 1
ATOM 6606 C C . LYS C 1 30 ? 29.080 -4.535 66.009 1.00 31.73 16 LYS C C 1
ATOM 6607 O O . LYS C 1 30 ? 28.285 -3.627 66.283 1.00 30.46 16 LYS C O 1
ATOM 6613 N N . CYS C 1 31 ? 28.933 -5.331 64.946 1.00 28.06 17 CYS C N 1
ATOM 6614 C CA . CYS C 1 31 ? 27.859 -5.171 63.964 1.00 27.19 17 CYS C CA 1
ATOM 6615 C C . CYS C 1 31 ? 27.933 -3.788 63.320 1.00 28.79 17 CYS C C 1
ATOM 6616 O O . CYS C 1 31 ? 26.945 -3.057 63.231 1.00 26.25 17 CYS C O 1
ATOM 6619 N N . GLU C 1 32 ? 29.131 -3.442 62.853 1.00 26.12 18 GLU C N 1
ATOM 6620 C CA . GLU C 1 32 ? 29.380 -2.123 62.291 1.00 27.88 18 GLU C CA 1
ATOM 6621 C C . GLU C 1 32 ? 28.606 -1.920 60.996 1.00 25.88 18 GLU C C 1
ATOM 6622 O O . GLU C 1 32 ? 28.548 -2.804 60.137 1.00 24.71 18 GLU C O 1
ATOM 6628 N N . VAL C 1 33 ? 28.016 -0.737 60.856 1.00 24.79 19 VAL C N 1
ATOM 6629 C CA . VAL C 1 33 ? 27.317 -0.330 59.645 1.00 22.99 19 VAL C CA 1
ATOM 6630 C C . VAL C 1 33 ? 28.051 0.874 59.075 1.00 31.24 19 VAL C C 1
ATOM 6631 O O . VAL C 1 33 ? 28.279 1.860 59.785 1.00 26.58 19 VAL C O 1
ATOM 6635 N N . LEU C 1 34 ? 28.426 0.791 57.804 1.00 29.25 20 LEU C N 1
ATOM 6636 C CA . LEU C 1 34 ? 29.207 1.828 57.148 1.00 28.71 20 LEU C CA 1
ATOM 6637 C C . LEU C 1 34 ? 28.461 2.325 55.920 1.00 31.58 20 LEU C C 1
ATOM 6638 O O . LEU C 1 34 ? 27.817 1.542 55.213 1.00 30.50 20 LEU C O 1
ATOM 6643 N N . GLU C 1 35 ? 28.550 3.628 55.673 1.00 31.50 21 GLU C N 1
ATOM 6644 C CA . GLU C 1 35 ? 27.840 4.267 54.577 1.00 31.21 21 GLU C CA 1
ATOM 6645 C C . GLU C 1 35 ? 28.790 4.542 53.419 1.00 30.47 21 GLU C C 1
ATOM 6646 O O . GLU C 1 35 ? 29.921 4.993 53.624 1.00 28.76 21 GLU C O 1
ATOM 6652 N N . ASP C 1 36 ? 28.318 4.262 52.202 1.00 28.76 22 ASP C N 1
ATOM 6653 C CA . ASP C 1 36 ? 29.070 4.527 50.973 1.00 33.01 22 ASP C CA 1
ATOM 6654 C C . ASP C 1 36 ? 30.468 3.913 51.022 1.00 31.15 22 ASP C C 1
ATOM 6655 O O . ASP C 1 36 ? 31.453 4.521 50.598 1.00 30.64 22 ASP C O 1
ATOM 6660 N N . TYR C 1 37 ? 30.558 2.694 51.543 1.00 32.14 23 TYR C N 1
ATOM 6661 C CA . TYR C 1 37 ? 31.830 1.996 51.650 1.00 28.01 23 TYR C CA 1
ATOM 6662 C C . TYR C 1 37 ? 31.982 0.975 50.528 1.00 28.15 23 TYR C C 1
ATOM 6663 O O . TYR C 1 37 ? 31.022 0.617 49.843 1.00 29.53 23 TYR C O 1
ATOM 6672 N N . GLY C 1 38 ? 33.224 0.516 50.342 1.00 28.81 24 GLY C N 1
ATOM 6673 C CA . GLY C 1 38 ? 33.542 -0.387 49.257 1.00 25.17 24 GLY C CA 1
ATOM 6674 C C . GLY C 1 38 ? 34.546 -1.436 49.692 1.00 24.91 24 GLY C C 1
ATOM 6675 O O . GLY C 1 38 ? 35.166 -1.334 50.753 1.00 23.51 24 GLY C O 1
ATOM 6676 N N . VAL C 1 39 ? 34.690 -2.457 48.847 1.00 27.43 25 VAL C N 1
ATOM 6677 C CA . VAL C 1 39 ? 35.555 -3.599 49.122 1.00 28.06 25 VAL C CA 1
ATOM 6678 C C . VAL C 1 39 ? 36.328 -3.943 47.856 1.00 27.12 25 VAL C C 1
ATOM 6679 O O . VAL C 1 39 ? 35.735 -4.093 46.782 1.00 32.24 25 VAL C O 1
ATOM 6683 N N . VAL C 1 40 ? 37.648 -4.059 47.978 1.00 32.77 26 VAL C N 1
ATOM 6684 C CA . VAL C 1 40 ? 38.501 -4.607 46.928 1.00 28.01 26 VAL C CA 1
ATOM 6685 C C . VAL C 1 40 ? 38.716 -6.082 47.230 1.00 26.14 26 VAL C C 1
ATOM 6686 O O . VAL C 1 40 ? 39.041 -6.446 48.367 1.00 27.11 26 VAL C O 1
ATOM 6690 N N . PHE C 1 41 ? 38.535 -6.935 46.223 1.00 28.54 27 PHE C N 1
ATOM 6691 C CA . PHE C 1 41 ? 38.636 -8.369 46.453 1.00 27.71 27 PHE C CA 1
ATOM 6692 C C . PHE C 1 41 ? 39.045 -9.094 45.180 1.00 28.22 27 PHE C C 1
ATOM 6693 O O . PHE C 1 41 ? 38.670 -8.702 44.072 1.00 27.92 27 PHE C O 1
ATOM 6701 N N . ASP C 1 42 ? 39.825 -10.162 45.359 1.00 29.69 28 ASP C N 1
ATOM 6702 C CA . ASP C 1 42 ? 40.013 -11.173 44.326 1.00 28.05 28 ASP C CA 1
ATOM 6703 C C . ASP C 1 42 ? 39.270 -12.426 44.770 1.00 31.93 28 ASP C C 1
ATOM 6704 O O . ASP C 1 42 ? 38.036 -12.442 44.768 1.00 27.15 28 ASP C O 1
ATOM 6709 N N . GLU C 1 43 ? 39.995 -13.472 45.175 1.00 26.92 29 GLU C N 1
ATOM 6710 C CA . GLU C 1 43 ? 39.334 -14.587 45.845 1.00 26.59 29 GLU C CA 1
ATOM 6711 C C . GLU C 1 43 ? 39.086 -14.284 47.316 1.00 24.20 29 GLU C C 1
ATOM 6712 O O . GLU C 1 43 ? 38.168 -14.851 47.919 1.00 30.38 29 GLU C O 1
ATOM 6718 N N . LYS C 1 44 ? 39.883 -13.398 47.901 1.00 23.37 30 LYS C N 1
ATOM 6719 C CA . LYS C 1 44 ? 39.736 -12.973 49.283 1.00 26.98 30 LYS C CA 1
ATOM 6720 C C . LYS C 1 44 ? 39.445 -11.479 49.330 1.00 25.41 30 LYS C C 1
ATOM 6721 O O . LYS C 1 44 ? 39.631 -10.755 48.350 1.00 24.50 30 LYS C O 1
ATOM 6727 N N . ILE C 1 45 ? 38.985 -11.022 50.493 1.00 23.87 31 ILE C N 1
ATOM 6728 C CA . ILE C 1 45 ? 38.824 -9.593 50.729 1.00 22.38 31 ILE C CA 1
ATOM 6729 C C . ILE C 1 45 ? 40.208 -8.974 50.879 1.00 26.01 31 ILE C C 1
ATOM 6730 O O . ILE C 1 45 ? 40.994 -9.378 51.741 1.00 32.37 31 ILE C O 1
ATOM 6735 N N . VAL C 1 46 ? 40.509 -7.993 50.034 1.00 26.77 32 VAL C N 1
ATOM 6736 C CA . VAL C 1 46 ? 41.835 -7.385 49.978 1.00 29.90 32 VAL C CA 1
ATOM 6737 C C . VAL C 1 46 ? 41.892 -6.082 50.766 1.00 30.41 32 VAL C C 1
ATOM 6738 O O . VAL C 1 46 ? 42.830 -5.852 51.529 1.00 30.43 32 VAL C O 1
ATOM 6742 N N . GLU C 1 47 ? 40.898 -5.213 50.594 1.00 29.85 33 GLU C N 1
ATOM 6743 C CA . GLU C 1 47 ? 40.919 -3.907 51.236 1.00 29.26 33 GLU C CA 1
ATOM 6744 C C . GLU C 1 47 ? 39.495 -3.397 51.404 1.00 29.80 33 GLU C C 1
ATOM 6745 O O . GLU C 1 47 ? 38.622 -3.659 50.573 1.00 28.23 33 GLU C O 1
ATOM 6751 N N . ILE C 1 48 ? 39.271 -2.672 52.499 1.00 32.60 34 ILE C N 1
ATOM 6752 C CA . ILE C 1 48 ? 37.990 -2.046 52.803 1.00 33.45 34 ILE C CA 1
ATOM 6753 C C . ILE C 1 48 ? 38.216 -0.552 52.986 1.00 33.96 34 ILE C C 1
ATOM 6754 O O . ILE C 1 48 ? 39.252 -0.134 53.517 1.00 29.81 34 ILE C O 1
ATOM 6759 N N . GLY C 1 49 ? 37.255 0.251 52.546 1.00 34.10 35 GLY C N 1
ATOM 6760 C CA . GLY C 1 49 ? 37.362 1.687 52.706 1.00 34.00 35 GLY C CA 1
ATOM 6761 C C . GLY C 1 49 ? 36.222 2.398 52.011 1.00 31.10 35 GLY C C 1
ATOM 6762 O O . GLY C 1 49 ? 35.339 1.778 51.409 1.00 31.38 35 GLY C O 1
ATOM 6763 N N . ASP C 1 50 ? 36.253 3.727 52.125 1.00 33.13 36 ASP C N 1
ATOM 6764 C CA . ASP C 1 50 ? 35.317 4.575 51.397 1.00 30.35 36 ASP C CA 1
ATOM 6765 C C . ASP C 1 50 ? 35.383 4.268 49.906 1.00 32.18 36 ASP C C 1
ATOM 6766 O O . ASP C 1 50 ? 36.470 4.147 49.334 1.00 38.28 36 ASP C O 1
ATOM 6771 N N . TYR C 1 51 ? 34.211 4.130 49.280 1.00 28.43 37 TYR C N 1
ATOM 6772 C CA . TYR C 1 51 ? 34.165 3.651 47.901 1.00 32.32 37 TYR C CA 1
ATOM 6773 C C . TYR C 1 51 ? 34.839 4.628 46.946 1.00 31.39 37 TYR C C 1
ATOM 6774 O O . TYR C 1 51 ? 35.655 4.228 46.108 1.00 30.76 37 TYR C O 1
ATOM 6783 N N . HIS C 1 52 ? 34.496 5.915 47.045 1.00 32.90 38 HIS C N 1
ATOM 6784 C CA . HIS C 1 52 ? 35.097 6.901 46.153 1.00 32.80 38 HIS C CA 1
ATOM 6785 C C . HIS C 1 52 ? 36.608 6.955 46.336 1.00 31.96 38 HIS C C 1
ATOM 6786 O O . HIS C 1 52 ? 37.359 6.993 45.355 1.00 34.93 38 HIS C O 1
ATOM 6793 N N . ASN C 1 53 ? 37.069 6.965 47.588 1.00 28.35 39 ASN C N 1
ATOM 6794 C CA . ASN C 1 53 ? 38.503 6.942 47.849 1.00 28.58 39 ASN C CA 1
ATOM 6795 C C . ASN C 1 53 ? 39.140 5.660 47.331 1.00 34.27 39 ASN C C 1
ATOM 6796 O O . ASN C 1 53 ? 40.307 5.665 46.923 1.00 34.04 39 ASN C O 1
ATOM 6801 N N . LEU C 1 54 ? 38.392 4.554 47.344 1.00 30.06 40 LEU C N 1
ATOM 6802 C CA . LEU C 1 54 ? 38.918 3.294 46.829 1.00 35.11 40 LEU C CA 1
ATOM 6803 C C . LEU C 1 54 ? 39.111 3.352 45.318 1.00 28.96 40 LEU C C 1
ATOM 6804 O O . LEU C 1 54 ? 40.084 2.801 44.790 1.00 35.32 40 LEU C O 1
ATOM 6809 N N . THR C 1 55 ? 38.195 4.013 44.605 1.00 29.82 41 THR C N 1
ATOM 6810 C CA . THR C 1 55 ? 38.327 4.120 43.156 1.00 31.48 41 THR C CA 1
ATOM 6811 C C . THR C 1 55 ? 39.458 5.061 42.763 1.00 32.45 41 THR C C 1
ATOM 6812 O O . THR C 1 55 ? 40.054 4.897 41.693 1.00 34.78 41 THR C O 1
ATOM 6816 N N . LEU C 1 56 ? 39.756 6.058 43.598 1.00 35.24 42 LEU C N 1
ATOM 6817 C CA . LEU C 1 56 ? 40.911 6.913 43.344 1.00 33.81 42 LEU C CA 1
ATOM 6818 C C . LEU C 1 56 ? 42.212 6.180 43.649 1.00 38.20 42 LEU C C 1
ATOM 6819 O O . LEU C 1 56 ? 43.205 6.336 42.929 1.00 40.47 42 LEU C O 1
ATOM 6824 N N . LYS C 1 57 ? 42.227 5.388 44.723 1.00 34.59 43 LYS C N 1
ATOM 6825 C CA . LYS C 1 57 ? 43.420 4.630 45.080 1.00 33.00 43 LYS C CA 1
ATOM 6826 C C . LYS C 1 57 ? 43.732 3.548 44.053 1.00 33.92 43 LYS C C 1
ATOM 6827 O O . LYS C 1 57 ? 44.907 3.259 43.799 1.00 32.69 43 LYS C O 1
ATOM 6833 N N . TYR C 1 58 ? 42.705 2.956 43.446 1.00 34.49 44 TYR C N 1
ATOM 6834 C CA . TYR C 1 58 ? 42.863 1.880 42.467 1.00 35.15 44 TYR C CA 1
ATOM 6835 C C . TYR C 1 58 ? 42.076 2.233 41.211 1.00 37.52 44 TYR C C 1
ATOM 6836 O O . TYR C 1 58 ? 41.036 1.629 40.921 1.00 38.06 44 TYR C O 1
ATOM 6845 N N . PRO C 1 59 ? 42.555 3.208 40.432 1.00 40.36 45 PRO C N 1
ATOM 6846 C CA . PRO C 1 59 ? 41.759 3.704 39.296 1.00 37.63 45 PRO C CA 1
ATOM 6847 C C . PRO C 1 59 ? 41.674 2.743 38.122 1.00 40.37 45 PRO C C 1
ATOM 6848 O O . PRO C 1 59 ? 40.845 2.967 37.230 1.00 43.01 45 PRO C O 1
ATOM 6852 N N . HIS C 1 60 ? 42.486 1.688 38.085 1.00 44.50 46 HIS C N 1
ATOM 6853 C CA . HIS C 1 60 ? 42.481 0.764 36.959 1.00 43.73 46 HIS C CA 1
ATOM 6854 C C . HIS C 1 60 ? 41.662 -0.494 37.213 1.00 47.98 46 HIS C C 1
ATOM 6855 O O . HIS C 1 60 ? 41.464 -1.282 36.282 1.00 52.04 46 HIS C O 1
ATOM 6862 N N . LEU C 1 61 ? 41.185 -0.703 38.436 1.00 45.22 47 LEU C N 1
ATOM 6863 C CA . LEU C 1 61 ? 40.345 -1.853 38.726 1.00 40.19 47 LEU C CA 1
ATOM 6864 C C . LEU C 1 61 ? 38.899 -1.566 38.343 1.00 41.28 47 LEU C C 1
ATOM 6865 O O . LEU C 1 61 ? 38.431 -0.425 38.403 1.00 40.48 47 LEU C O 1
ATOM 6870 N N . LYS C 1 62 ? 38.193 -2.619 37.939 1.00 36.14 48 LYS C N 1
ATOM 6871 C CA . LYS C 1 62 ? 36.765 -2.503 37.684 1.00 38.08 48 LYS C CA 1
ATOM 6872 C C . LYS C 1 62 ? 36.030 -2.207 38.984 1.00 39.64 48 LYS C C 1
ATOM 6873 O O . LYS C 1 62 ? 36.324 -2.796 40.028 1.00 36.31 48 LYS C O 1
ATOM 6875 N N . ALA C 1 63 ? 35.070 -1.286 38.919 1.00 33.96 49 ALA C N 1
ATOM 6876 C CA . ALA C 1 63 ? 34.395 -0.799 40.114 1.00 33.82 49 ALA C CA 1
ATOM 6877 C C . ALA C 1 63 ? 32.916 -0.602 39.829 1.00 34.09 49 ALA C C 1
ATOM 6878 O O . ALA C 1 63 ? 32.549 0.018 38.826 1.00 37.57 49 ALA C O 1
ATOM 6880 N N . GLN C 1 64 ? 32.074 -1.136 40.711 1.00 28.04 50 GLN C N 1
ATOM 6881 C CA . GLN C 1 64 ? 30.630 -0.970 40.633 1.00 28.31 50 GLN C CA 1
ATOM 6882 C C . GLN C 1 64 ? 30.110 -0.484 41.977 1.00 30.90 50 GLN C C 1
ATOM 6883 O O . GLN C 1 64 ? 30.529 -0.979 43.027 1.00 29.38 50 GLN C O 1
ATOM 6889 N N . PHE C 1 65 ? 29.203 0.488 41.942 1.00 32.41 51 PHE C N 1
ATOM 6890 C CA . PHE C 1 65 ? 28.540 0.985 43.140 1.00 30.42 51 PHE C CA 1
ATOM 6891 C C . PHE C 1 65 ? 27.049 0.706 43.038 1.00 29.72 51 PHE C C 1
ATOM 6892 O O . PHE C 1 65 ? 26.438 0.941 41.990 1.00 31.20 51 PHE C O 1
ATOM 6900 N N . PHE C 1 66 ? 26.468 0.209 44.123 1.00 26.58 52 PHE C N 1
ATOM 6901 C CA . PHE C 1 66 ? 25.053 -0.146 44.168 1.00 24.09 52 PHE C CA 1
ATOM 6902 C C . PHE C 1 66 ? 24.344 0.814 45.118 1.00 26.84 52 PHE C C 1
ATOM 6903 O O . PHE C 1 66 ? 24.371 0.631 46.339 1.00 27.59 52 PHE C O 1
ATOM 6911 N N . GLU C 1 67 ? 23.724 1.845 44.549 1.00 29.56 53 GLU C N 1
ATOM 6912 C CA . GLU C 1 67 ? 22.959 2.800 45.335 1.00 32.17 53 GLU C CA 1
ATOM 6913 C C . GLU C 1 67 ? 21.725 2.135 45.934 1.00 28.50 53 GLU C C 1
ATOM 6914 O O . GLU C 1 67 ? 21.136 1.224 45.345 1.00 25.95 53 GLU C O 1
ATOM 6920 N N . ASN C 1 68 ? 21.338 2.605 47.123 1.00 29.00 54 ASN C N 1
ATOM 6921 C CA . ASN C 1 68 ? 20.158 2.107 47.833 1.00 28.24 54 ASN C CA 1
ATOM 6922 C C . ASN C 1 68 ? 20.232 0.601 48.060 1.00 26.33 54 ASN C C 1
ATOM 6923 O O . ASN C 1 68 ? 19.212 -0.092 48.055 1.00 23.03 54 ASN C O 1
ATOM 6928 N N . SER C 1 69 ? 21.440 0.087 48.262 1.00 24.75 55 SER C N 1
ATOM 6929 C CA . SER C 1 69 ? 21.661 -1.340 48.423 1.00 26.60 55 SER C CA 1
ATOM 6930 C C . SER C 1 69 ? 22.472 -1.597 49.685 1.00 22.45 55 SER C C 1
ATOM 6931 O O . SER C 1 69 ? 23.042 -0.681 50.285 1.00 22.73 55 SER C O 1
ATOM 6934 N N . VAL C 1 70 ? 22.509 -2.865 50.087 1.00 22.41 56 VAL C N 1
ATOM 6935 C CA . VAL C 1 70 ? 23.260 -3.314 51.252 1.00 23.84 56 VAL C CA 1
ATOM 6936 C C . VAL C 1 70 ? 24.292 -4.335 50.794 1.00 23.71 56 VAL C C 1
ATOM 6937 O O . VAL C 1 70 ? 23.948 -5.315 50.124 1.00 24.61 56 VAL C O 1
ATOM 6941 N N . LEU C 1 71 ? 25.551 -4.097 51.148 1.00 22.02 57 LEU C N 1
ATOM 6942 C CA . LEU C 1 71 ? 26.634 -5.045 50.924 1.00 22.14 57 LEU C CA 1
ATOM 6943 C C . LEU C 1 71 ? 26.986 -5.707 52.250 1.00 22.48 57 LEU C C 1
ATOM 6944 O O . LEU C 1 71 ? 27.185 -5.018 53.256 1.00 24.30 57 LEU C O 1
ATOM 6949 N N . LEU C 1 72 ? 27.050 -7.034 52.255 1.00 23.05 58 LEU C N 1
ATOM 6950 C CA . LEU C 1 72 ? 27.288 -7.773 53.488 1.00 17.93 58 LEU C CA 1
ATOM 6951 C C . LEU C 1 72 ? 27.838 -9.145 53.123 1.00 20.42 58 LEU C C 1
ATOM 6952 O O . LEU C 1 72 ? 27.757 -9.568 51.961 1.00 17.34 58 LEU C O 1
ATOM 6957 N N . PRO C 1 73 ? 28.407 -9.867 54.090 1.00 17.93 59 PRO C N 1
ATOM 6958 C CA . PRO C 1 73 ? 28.887 -11.221 53.796 1.00 20.13 59 PRO C CA 1
ATOM 6959 C C . PRO C 1 73 ? 27.736 -12.132 53.402 1.00 22.32 59 PRO C C 1
ATOM 6960 O O . PRO C 1 73 ? 26.606 -11.981 53.873 1.00 18.76 59 PRO C O 1
ATOM 6964 N N . ALA C 1 74 ? 28.035 -13.079 52.515 1.00 18.01 60 ALA C N 1
ATOM 6965 C CA . ALA C 1 74 ? 27.090 -14.150 52.240 1.00 19.12 60 ALA C CA 1
ATOM 6966 C C . ALA C 1 74 ? 26.743 -14.873 53.535 1.00 19.53 60 ALA C C 1
ATOM 6967 O O . ALA C 1 74 ? 27.566 -14.990 54.448 1.00 19.59 60 ALA C O 1
ATOM 6969 N N . PHE C 1 75 ? 25.505 -15.353 53.614 1.00 18.08 61 PHE C N 1
ATOM 6970 C CA . PHE C 1 75 ? 25.043 -15.994 54.832 1.00 17.52 61 PHE C CA 1
ATOM 6971 C C . PHE C 1 75 ? 25.655 -17.384 54.974 1.00 18.23 61 PHE C C 1
ATOM 6972 O O . PHE C 1 75 ? 26.086 -18.010 54.002 1.00 18.41 61 PHE C O 1
ATOM 6980 N N . ILE C 1 76 ? 25.681 -17.865 56.213 1.00 20.57 62 ILE C N 1
ATOM 6981 C CA . ILE C 1 76 ? 26.045 -19.241 56.525 1.00 19.32 62 ILE C CA 1
ATOM 6982 C C . ILE C 1 76 ? 24.839 -19.886 57.190 1.00 22.39 62 ILE C C 1
ATOM 6983 O O . ILE C 1 76 ? 24.339 -19.381 58.203 1.00 24.27 62 ILE C O 1
ATOM 6988 N N . ASN C 1 77 ? 24.367 -20.986 56.619 1.00 22.03 63 ASN C N 1
ATOM 6989 C CA . ASN C 1 77 ? 23.244 -21.745 57.163 1.00 21.51 63 ASN C CA 1
ATOM 6990 C C . ASN C 1 77 ? 23.818 -23.036 57.735 1.00 17.17 63 ASN C C 1
ATOM 6991 O O . ASN C 1 77 ? 24.059 -23.998 57.002 1.00 19.06 63 ASN C O 1
ATOM 6996 N N . ALA C 1 78 ? 24.044 -23.048 59.047 1.00 18.59 64 ALA C N 1
ATOM 6997 C CA . ALA C 1 78 ? 24.876 -24.064 59.680 1.00 18.50 64 ALA C CA 1
ATOM 6998 C C . ALA C 1 78 ? 24.161 -25.386 59.929 1.00 23.87 64 ALA C C 1
ATOM 6999 O O . ALA C 1 78 ? 24.809 -26.332 60.395 1.00 20.63 64 ALA C O 1
ATOM 7001 N N . HIS C 1 79 ? 22.861 -25.489 59.651 1.00 18.88 65 HIS C N 1
ATOM 7002 C CA . HIS C 1 79 ? 22.124 -26.709 59.979 1.00 23.49 65 HIS C CA 1
ATOM 7003 C C . HIS C 1 79 ? 20.926 -26.847 59.049 1.00 21.29 65 HIS C C 1
ATOM 7004 O O . HIS C 1 79 ? 19.937 -26.121 59.200 1.00 26.37 65 HIS C O 1
ATOM 7011 N N . THR C 1 80 ? 21.013 -27.783 58.102 1.00 25.48 66 THR C N 1
ATOM 7012 C CA . THR C 1 80 ? 19.905 -28.136 57.220 1.00 23.50 66 THR C CA 1
ATOM 7013 C C . THR C 1 80 ? 19.938 -29.636 56.956 1.00 25.80 66 THR C C 1
ATOM 7014 O O . THR C 1 80 ? 20.973 -30.290 57.106 1.00 25.26 66 THR C O 1
ATOM 7018 N N . HIS C 1 81 ? 18.788 -30.173 56.551 1.00 25.42 67 HIS C N 1
ATOM 7019 C CA . HIS C 1 81 ? 18.642 -31.579 56.165 1.00 25.79 67 HIS C CA 1
ATOM 7020 C C . HIS C 1 81 ? 18.131 -31.609 54.725 1.00 25.72 67 HIS C C 1
ATOM 7021 O O . HIS C 1 81 ? 16.922 -31.659 54.488 1.00 23.87 67 HIS C O 1
ATOM 7028 N N . PHE C 1 82 ? 19.058 -31.600 53.763 1.00 23.39 68 PHE C N 1
ATOM 7029 C CA . PHE C 1 82 ? 18.662 -31.550 52.357 1.00 22.39 68 PHE C CA 1
ATOM 7030 C C . PHE C 1 82 ? 17.899 -32.798 51.930 1.00 27.51 68 PHE C C 1
ATOM 7031 O O . PHE C 1 82 ? 17.035 -32.722 51.049 1.00 26.18 68 PHE C O 1
ATOM 7039 N N . GLU C 1 83 ? 18.206 -33.951 52.530 1.00 25.67 69 GLU C N 1
ATOM 7040 C CA . GLU C 1 83 ? 17.577 -35.202 52.119 1.00 26.70 69 GLU C CA 1
ATOM 7041 C C . GLU C 1 83 ? 16.069 -35.206 52.337 1.00 25.68 69 GLU C C 1
ATOM 7042 O O . GLU C 1 83 ? 15.366 -36.001 51.702 1.00 25.11 69 GLU C O 1
ATOM 7048 N N . PHE C 1 84 ? 15.556 -34.358 53.228 1.00 25.21 70 PHE C N 1
ATOM 7049 C CA . PHE C 1 84 ? 14.129 -34.282 53.508 1.00 24.97 70 PHE C CA 1
ATOM 7050 C C . PHE C 1 84 ? 13.429 -33.183 52.713 1.00 27.19 70 PHE C C 1
ATOM 7051 O O . PHE C 1 84 ? 12.352 -32.730 53.115 1.00 25.94 70 PHE C O 1
ATOM 7059 N N . SER C 1 85 ? 14.006 -32.756 51.587 1.00 24.74 71 SER C N 1
ATOM 7060 C CA . SER C 1 85 ? 13.481 -31.599 50.867 1.00 25.77 71 SER C CA 1
ATOM 7061 C C . SER C 1 85 ? 12.134 -31.859 50.201 1.00 27.02 71 SER C C 1
ATOM 7062 O O . SER C 1 85 ? 11.470 -30.898 49.797 1.00 28.17 71 SER C O 1
ATOM 7065 N N . ASN C 1 86 ? 11.717 -33.121 50.072 1.00 27.07 72 ASN C N 1
ATOM 7066 C CA . ASN C 1 86 ? 10.416 -33.428 49.484 1.00 28.98 72 ASN C CA 1
ATOM 7067 C C . ASN C 1 86 ? 9.254 -33.045 50.390 1.00 30.47 72 ASN C C 1
ATOM 7068 O O . ASN C 1 86 ? 8.126 -32.909 49.903 1.00 28.96 72 ASN C O 1
ATOM 7073 N N . ASN C 1 87 ? 9.499 -32.873 51.687 1.00 24.84 73 ASN C N 1
ATOM 7074 C CA . ASN C 1 87 ? 8.413 -32.814 52.656 1.00 28.57 73 ASN C CA 1
ATOM 7075 C C . ASN C 1 87 ? 7.571 -31.552 52.510 1.00 32.37 73 ASN C C 1
ATOM 7076 O O . ASN C 1 87 ? 8.093 -30.444 52.350 1.00 25.23 73 ASN C O 1
ATOM 7081 N N . LYS C 1 88 ? 6.250 -31.738 52.568 1.00 28.50 74 LYS C N 1
ATOM 7082 C CA . LYS C 1 88 ? 5.313 -30.643 52.803 1.00 28.25 74 LYS C CA 1
ATOM 7083 C C . LYS C 1 88 ? 4.460 -30.952 54.026 1.00 28.58 74 LYS C C 1
ATOM 7084 O O . LYS C 1 88 ? 4.588 -30.270 55.045 1.00 27.76 74 LYS C O 1
ATOM 7090 N N . ALA C 1 89 ? 3.603 -31.975 53.965 1.00 27.32 75 ALA C N 1
ATOM 7091 C CA . ALA C 1 89 ? 2.740 -32.340 55.082 1.00 26.05 75 ALA C CA 1
ATOM 7092 C C . ALA C 1 89 ? 2.864 -33.818 55.440 1.00 29.86 75 ALA C C 1
ATOM 7093 O O . ALA C 1 89 ? 1.926 -34.392 56.003 1.00 32.19 75 ALA C O 1
ATOM 7095 N N . SER C 1 90 ? 4.000 -34.447 55.129 1.00 28.84 76 SER C N 1
ATOM 7096 C CA . SER C 1 90 ? 4.180 -35.856 55.456 1.00 30.98 76 SER C CA 1
ATOM 7097 C C . SER C 1 90 ? 4.360 -36.087 56.950 1.00 30.66 76 SER C C 1
ATOM 7098 O O . SER C 1 90 ? 4.120 -37.203 57.423 1.00 28.91 76 SER C O 1
ATOM 7101 N N . PHE C 1 91 ? 4.786 -35.072 57.698 1.00 26.89 77 PHE C N 1
ATOM 7102 C CA . PHE C 1 91 ? 5.061 -35.209 59.121 1.00 24.38 77 PHE C CA 1
ATOM 7103 C C . PHE C 1 91 ? 4.102 -34.331 59.913 1.00 26.48 77 PHE C C 1
ATOM 7104 O O . PHE C 1 91 ? 3.741 -33.236 59.473 1.00 27.25 77 PHE C O 1
ATOM 7112 N N . ASP C 1 92 ? 3.702 -34.816 61.086 1.00 29.47 78 ASP C N 1
ATOM 7113 C CA . ASP C 1 92 ? 2.786 -34.086 61.948 1.00 23.08 78 ASP C CA 1
ATOM 7114 C C . ASP C 1 92 ? 3.515 -32.986 62.708 1.00 27.55 78 ASP C C 1
ATOM 7115 O O . ASP C 1 92 ? 4.678 -33.134 63.095 1.00 23.93 78 ASP C O 1
ATOM 7120 N N . TYR C 1 93 ? 2.812 -31.877 62.931 1.00 20.26 79 TYR C N 1
ATOM 7121 C CA . TYR C 1 93 ? 3.330 -30.768 63.715 1.00 23.25 79 TYR C CA 1
ATOM 7122 C C . TYR C 1 93 ? 2.419 -30.509 64.909 1.00 19.66 79 TYR C C 1
ATOM 7123 O O . TYR C 1 93 ? 1.279 -30.976 64.962 1.00 24.99 79 TYR C O 1
ATOM 7132 N N . GLY C 1 94 ? 2.940 -29.753 65.871 1.00 23.19 80 GLY C N 1
ATOM 7133 C CA . GLY C 1 94 ? 2.232 -29.448 67.098 1.00 22.05 80 GLY C CA 1
ATOM 7134 C C . GLY C 1 94 ? 2.781 -30.152 68.316 1.00 20.25 80 GLY C C 1
ATOM 7135 O O . GLY C 1 94 ? 2.423 -29.782 69.442 1.00 27.13 80 GLY C O 1
ATOM 7136 N N . SER C 1 95 ? 3.637 -31.152 68.127 1.00 21.51 81 SER C N 1
ATOM 7137 C CA . SER C 1 95 ? 4.308 -31.841 69.219 1.00 21.34 81 SER C CA 1
ATOM 7138 C C . SER C 1 95 ? 5.552 -32.505 68.650 1.00 21.55 81 SER C C 1
ATOM 7139 O O . SER C 1 95 ? 5.596 -32.845 67.465 1.00 23.54 81 SER C O 1
ATOM 7142 N N . PHE C 1 96 ? 6.573 -32.666 69.494 1.00 23.38 82 PHE C N 1
ATOM 7143 C CA . PHE C 1 96 ? 7.764 -33.374 69.038 1.00 24.37 82 PHE C CA 1
ATOM 7144 C C . PHE C 1 96 ? 7.503 -34.870 68.918 1.00 21.49 82 PHE C C 1
ATOM 7145 O O . PHE C 1 96 ? 7.913 -35.499 67.936 1.00 21.86 82 PHE C O 1
ATOM 7153 N N . SER C 1 97 ? 6.834 -35.458 69.914 1.00 25.27 83 SER C N 1
ATOM 7154 C CA . SER C 1 97 ? 6.506 -36.879 69.846 1.00 27.22 83 SER C CA 1
ATOM 7155 C C . SER C 1 97 ? 5.633 -37.182 68.635 1.00 24.51 83 SER C C 1
ATOM 7156 O O . SER C 1 97 ? 5.836 -38.192 67.951 1.00 21.92 83 SER C O 1
ATOM 7159 N N . GLY C 1 98 ? 4.652 -36.320 68.359 1.00 22.17 84 GLY C N 1
ATOM 7160 C CA . GLY C 1 98 ? 3.850 -36.488 67.158 1.00 23.26 84 GLY C CA 1
ATOM 7161 C C . GLY C 1 98 ? 4.671 -36.371 65.889 1.00 23.60 84 GLY C C 1
ATOM 7162 O O . GLY C 1 98 ? 4.451 -37.109 64.925 1.00 20.31 84 GLY C O 1
ATOM 7163 N N . TRP C 1 99 ? 5.624 -35.436 65.867 1.00 19.04 85 TRP C N 1
ATOM 7164 C CA . TRP C 1 99 ? 6.484 -35.282 64.699 1.00 19.36 85 TRP C CA 1
ATOM 7165 C C . TRP C 1 99 ? 7.398 -36.488 64.528 1.00 18.25 85 TRP C C 1
ATOM 7166 O O . TRP C 1 99 ? 7.484 -37.065 63.438 1.00 21.34 85 TRP C O 1
ATOM 7177 N N . LEU C 1 100 ? 8.097 -36.876 65.597 1.00 19.24 86 LEU C N 1
ATOM 7178 C CA . LEU C 1 100 ? 9.046 -37.982 65.500 1.00 24.12 86 LEU C CA 1
ATOM 7179 C C . LEU C 1 100 ? 8.346 -39.284 65.132 1.00 20.72 86 LEU C C 1
ATOM 7180 O O . LEU C 1 100 ? 8.844 -40.048 64.297 1.00 24.53 86 LEU C O 1
ATOM 7185 N N . GLY C 1 101 ? 7.195 -39.557 65.750 1.00 24.75 87 GLY C N 1
ATOM 7186 C CA . GLY C 1 101 ? 6.440 -40.746 65.389 1.00 23.91 87 GLY C CA 1
ATOM 7187 C C . GLY C 1 101 ? 6.047 -40.770 63.925 1.00 27.23 87 GLY C C 1
ATOM 7188 O O . GLY C 1 101 ? 6.092 -41.819 63.277 1.00 24.95 87 GLY C O 1
ATOM 7189 N N . SER C 1 102 ? 5.671 -39.611 63.378 1.00 20.40 88 SER C N 1
ATOM 7190 C CA . SER C 1 102 ? 5.288 -39.551 61.972 1.00 21.59 88 SER C CA 1
ATOM 7191 C C . SER C 1 102 ? 6.490 -39.719 61.051 1.00 23.54 88 SER C C 1
ATOM 7192 O O . SER C 1 102 ? 6.359 -40.294 59.965 1.00 25.49 88 SER C O 1
ATOM 7195 N N . VAL C 1 103 ? 7.659 -39.215 61.454 1.00 22.05 89 VAL C N 1
ATOM 7196 C CA . VAL C 1 103 ? 8.861 -39.395 60.642 1.00 23.38 89 VAL C CA 1
ATOM 7197 C C . VAL C 1 103 ? 9.210 -40.875 60.543 1.00 26.46 89 VAL C C 1
ATOM 7198 O O . VAL C 1 103 ? 9.514 -41.389 59.460 1.00 26.71 89 VAL C O 1
ATOM 7202 N N . LEU C 1 104 ? 9.167 -41.581 61.676 1.00 25.35 90 LEU C N 1
ATOM 7203 C CA . LEU C 1 104 ? 9.492 -43.004 61.687 1.00 26.21 90 LEU C CA 1
ATOM 7204 C C . LEU C 1 104 ? 8.442 -43.823 60.948 1.00 28.88 90 LEU C C 1
ATOM 7205 O O . LEU C 1 104 ? 8.782 -44.731 60.180 1.00 29.60 90 LEU C O 1
ATOM 7210 N N . ASN C 1 105 ? 7.159 -43.533 61.180 1.00 24.79 91 ASN C N 1
ATOM 7211 C CA . ASN C 1 105 ? 6.100 -44.246 60.476 1.00 27.87 91 ASN C CA 1
ATOM 7212 C C . ASN C 1 105 ? 6.142 -43.984 58.977 1.00 31.59 91 ASN C C 1
ATOM 7213 O O . ASN C 1 105 ? 5.620 -44.793 58.202 1.00 30.16 91 ASN C O 1
ATOM 7218 N N . ASN C 1 106 ? 6.757 -42.876 58.554 1.00 27.33 92 ASN C N 1
ATOM 7219 C CA . ASN C 1 106 ? 6.917 -42.611 57.129 1.00 25.94 92 ASN C CA 1
ATOM 7220 C C . ASN C 1 106 ? 7.816 -43.647 56.468 1.00 29.70 92 ASN C C 1
ATOM 7221 O O . ASN C 1 106 ? 7.671 -43.922 55.272 1.00 31.22 92 ASN C O 1
ATOM 7226 N N . GLY C 1 107 ? 8.742 -44.229 57.228 1.00 35.48 93 GLY C N 1
ATOM 7227 C CA . GLY C 1 107 ? 9.572 -45.312 56.728 1.00 33.96 93 GLY C CA 1
ATOM 7228 C C . GLY C 1 107 ? 10.480 -44.934 55.580 1.00 36.81 93 GLY C C 1
ATOM 7229 O O . GLY C 1 107 ? 10.762 -45.776 54.720 1.00 37.81 93 GLY C O 1
ATOM 7230 N N . GLY C 1 108 ? 10.949 -43.688 55.540 1.00 40.88 94 GLY C N 1
ATOM 7231 C CA . GLY C 1 108 ? 11.873 -43.257 54.514 1.00 34.05 94 GLY C CA 1
ATOM 7232 C C . GLY C 1 108 ? 11.259 -43.009 53.154 1.00 35.23 94 GLY C C 1
ATOM 7233 O O . GLY C 1 108 ? 11.999 -42.716 52.205 1.00 34.53 94 GLY C O 1
ATOM 7234 N N . ALA C 1 109 ? 9.934 -43.136 53.020 1.00 32.22 95 ALA C N 1
ATOM 7235 C CA . ALA C 1 109 ? 9.287 -42.929 51.727 1.00 33.53 95 ALA C CA 1
ATOM 7236 C C . ALA C 1 109 ? 9.460 -41.504 51.224 1.00 32.85 95 ALA C C 1
ATOM 7237 O O . ALA C 1 109 ? 9.602 -41.288 50.014 1.00 34.92 95 ALA C O 1
ATOM 7239 N N . ILE C 1 110 ? 9.458 -40.521 52.130 1.00 29.49 96 ILE C N 1
ATOM 7240 C CA . ILE C 1 110 ? 9.593 -39.128 51.715 1.00 31.76 96 ILE C CA 1
ATOM 7241 C C . ILE C 1 110 ? 10.976 -38.856 51.184 1.00 33.76 96 ILE C C 1
ATOM 7242 O O . ILE C 1 110 ? 11.183 -37.900 50.425 1.00 35.63 96 ILE C O 1
ATOM 7247 N N . LEU C 1 111 ? 11.929 -39.706 51.526 1.00 31.53 97 LEU C N 1
ATOM 7248 C CA . LEU C 1 111 ? 13.266 -39.464 51.039 1.00 31.43 97 LEU C CA 1
ATOM 7249 C C . LEU C 1 111 ? 13.436 -39.813 49.574 1.00 36.21 97 LEU C C 1
ATOM 7250 O O . LEU C 1 111 ? 14.464 -39.434 49.009 1.00 34.38 97 LEU C O 1
ATOM 7255 N N . GLU C 1 112 ? 12.515 -40.535 48.913 1.00 42.01 98 GLU C N 1
ATOM 7256 C CA . GLU C 1 112 ? 13.032 -40.884 47.601 1.00 42.83 98 GLU C CA 1
ATOM 7257 C C . GLU C 1 112 ? 12.493 -39.990 46.509 1.00 37.56 98 GLU C C 1
ATOM 7258 O O . GLU C 1 112 ? 11.498 -39.266 46.661 1.00 34.02 98 GLU C O 1
ATOM 7264 N N . ASN C 1 113 ? 13.135 -40.153 45.361 1.00 34.85 99 ASN C N 1
ATOM 7265 C CA . ASN C 1 113 ? 13.041 -39.245 44.242 1.00 36.26 99 ASN C CA 1
ATOM 7266 C C . ASN C 1 113 ? 13.265 -37.836 44.779 1.00 36.91 99 ASN C C 1
ATOM 7267 O O . ASN C 1 113 ? 12.389 -36.974 44.816 1.00 37.26 99 ASN C O 1
ATOM 7272 N N . CYS C 1 114 ? 14.513 -37.669 45.200 1.00 31.16 100 CYS C N 1
ATOM 7273 C CA . CYS C 1 114 ? 14.941 -36.584 46.057 1.00 35.83 100 CYS C CA 1
ATOM 7274 C C . CYS C 1 114 ? 15.593 -35.448 45.294 1.00 33.25 100 CYS C C 1
ATOM 7275 O O . CYS C 1 114 ? 15.567 -34.309 45.771 1.00 26.45 100 CYS C O 1
ATOM 7278 N N . GLN C 1 115 ? 16.146 -35.731 44.115 1.00 30.39 101 GLN C N 1
ATOM 7279 C CA . GLN C 1 115 ? 17.095 -34.813 43.499 1.00 30.06 101 GLN C CA 1
ATOM 7280 C C . GLN C 1 115 ? 16.429 -33.509 43.079 1.00 30.63 101 GLN C C 1
ATOM 7281 O O . GLN C 1 115 ? 17.039 -32.439 43.184 1.00 28.85 101 GLN C O 1
ATOM 7287 N N . GLY C 1 116 ? 15.186 -33.572 42.597 1.00 30.08 102 GLY C N 1
ATOM 7288 C CA . GLY C 1 116 ? 14.508 -32.351 42.187 1.00 27.87 102 GLY C CA 1
ATOM 7289 C C . GLY C 1 116 ? 14.317 -31.376 43.334 1.00 29.90 102 GLY C C 1
ATOM 7290 O O . GLY C 1 116 ? 14.615 -30.184 43.213 1.00 28.29 102 GLY C O 1
ATOM 7291 N N . ALA C 1 117 ? 13.830 -31.877 44.471 1.00 22.67 103 ALA C N 1
ATOM 7292 C CA . ALA C 1 117 ? 13.605 -31.018 45.627 1.00 26.86 103 ALA C CA 1
ATOM 7293 C C . ALA C 1 117 ? 14.911 -30.504 46.221 1.00 26.89 103 ALA C C 1
ATOM 7294 O O . ALA C 1 117 ? 14.948 -29.388 46.753 1.00 25.28 103 ALA C O 1
ATOM 7296 N N . ILE C 1 118 ? 15.985 -31.292 46.144 1.00 27.91 104 ILE C N 1
ATOM 7297 C CA . ILE C 1 118 ? 17.264 -30.863 46.704 1.00 25.32 104 ILE C CA 1
ATOM 7298 C C . ILE C 1 118 ? 17.846 -29.712 45.893 1.00 27.34 104 ILE C C 1
ATOM 7299 O O . ILE C 1 118 ? 18.381 -28.747 46.453 1.00 25.34 104 ILE C O 1
ATOM 7304 N N . GLN C 1 119 ? 17.754 -29.792 44.564 1.00 29.37 105 GLN C N 1
ATOM 7305 C CA . GLN C 1 119 ? 18.228 -28.694 43.727 1.00 25.99 105 GLN C CA 1
ATOM 7306 C C . GLN C 1 119 ? 17.425 -27.424 43.976 1.00 29.59 105 GLN C C 1
ATOM 7307 O O . GLN C 1 119 ? 17.993 -26.328 44.052 1.00 24.43 105 GLN C O 1
ATOM 7313 N N . ASN C 1 120 ? 16.100 -27.550 44.100 1.00 23.76 106 ASN C N 1
ATOM 7314 C CA . ASN C 1 120 ? 15.280 -26.403 44.479 1.00 28.22 106 ASN C CA 1
ATOM 7315 C C . ASN C 1 120 ? 15.689 -25.861 45.844 1.00 28.07 106 ASN C C 1
ATOM 7316 O O . ASN C 1 120 ? 15.697 -24.643 46.061 1.00 27.70 106 ASN C O 1
ATOM 7321 N N . ALA C 1 121 ? 16.027 -26.755 46.777 1.00 22.35 107 ALA C N 1
ATOM 7322 C CA . ALA C 1 121 ? 16.499 -26.326 48.088 1.00 23.09 107 ALA C CA 1
ATOM 7323 C C . ALA C 1 121 ? 17.830 -25.596 47.983 1.00 25.21 107 ALA C C 1
ATOM 7324 O O . ALA C 1 121 ? 18.056 -24.593 48.672 1.00 24.76 107 ALA C O 1
ATOM 7326 N N . ILE C 1 122 ? 18.728 -26.089 47.127 1.00 24.52 108 ILE C N 1
ATOM 7327 C CA . ILE C 1 122 ? 20.035 -25.460 46.967 1.00 25.89 108 ILE C CA 1
ATOM 7328 C C . ILE C 1 122 ? 19.882 -24.057 46.397 1.00 23.49 108 ILE C C 1
ATOM 7329 O O . ILE C 1 122 ? 20.522 -23.107 46.863 1.00 24.36 108 ILE C O 1
ATOM 7334 N N . MET C 1 123 ? 19.022 -23.902 45.387 1.00 24.53 109 MET C N 1
ATOM 7335 C CA . MET C 1 123 ? 18.831 -22.590 44.779 1.00 27.41 109 MET C CA 1
ATOM 7336 C C . MET C 1 123 ? 18.111 -21.632 45.717 1.00 23.24 109 MET C C 1
ATOM 7337 O O . MET C 1 123 ? 18.367 -20.423 45.677 1.00 22.44 109 MET C O 1
ATOM 7342 N N . ALA C 1 124 ? 17.219 -22.149 46.567 1.00 19.19 110 ALA C N 1
ATOM 7343 C CA . ALA C 1 124 ? 16.572 -21.304 47.567 1.00 21.99 110 ALA C CA 1
ATOM 7344 C C . ALA C 1 124 ? 17.595 -20.698 48.518 1.00 23.28 110 ALA C C 1
ATOM 7345 O O . ALA C 1 124 ? 17.471 -19.534 48.918 1.00 23.45 110 ALA C O 1
ATOM 7347 N N . GLN C 1 125 ? 18.607 -21.480 48.899 1.00 22.72 111 GLN C N 1
ATOM 7348 C CA . GLN C 1 125 ? 19.696 -20.950 49.713 1.00 26.37 111 GLN C CA 1
ATOM 7349 C C . GLN C 1 125 ? 20.439 -19.844 48.977 1.00 23.79 111 GLN C C 1
ATOM 7350 O O . GLN C 1 125 ? 20.595 -18.732 49.495 1.00 27.63 111 GLN C O 1
ATOM 7356 N N . LEU C 1 126 ? 20.912 -20.140 47.763 1.00 23.03 112 LEU C N 1
ATOM 7357 C CA . LEU C 1 126 ? 21.731 -19.189 47.015 1.00 25.05 112 LEU C CA 1
ATOM 7358 C C . LEU C 1 126 ? 20.986 -17.884 46.769 1.00 25.02 112 LEU C C 1
ATOM 7359 O O . LEU C 1 126 ? 21.552 -16.796 46.935 1.00 23.61 112 LEU C O 1
ATOM 7364 N N . LYS C 1 127 ? 19.717 -17.969 46.367 1.00 21.53 113 LYS C N 1
ATOM 7365 C CA . LYS C 1 127 ? 18.936 -16.762 46.124 1.00 22.16 113 LYS C CA 1
ATOM 7366 C C . LYS C 1 127 ? 18.628 -16.012 47.411 1.00 24.48 113 LYS C C 1
ATOM 7367 O O . LYS C 1 127 ? 18.344 -14.811 47.362 1.00 26.09 113 LYS C O 1
ATOM 7373 N N . SER C 1 128 ? 18.672 -16.692 48.555 1.00 22.09 114 SER C N 1
ATOM 7374 C CA . SER C 1 128 ? 18.511 -16.059 49.857 1.00 23.38 114 SER C CA 1
ATOM 7375 C C . SER C 1 128 ? 19.788 -15.402 50.364 1.00 21.29 114 SER C C 1
ATOM 7376 O O . SER C 1 128 ? 19.771 -14.822 51.454 1.00 21.11 114 SER C O 1
ATOM 7379 N N . GLY C 1 129 ? 20.882 -15.481 49.613 1.00 20.47 115 GLY C N 1
ATOM 7380 C CA . GLY C 1 129 ? 22.154 -14.943 50.045 1.00 22.71 115 GLY C CA 1
ATOM 7381 C C . GLY C 1 129 ? 23.036 -15.906 50.807 1.00 19.85 115 GLY C C 1
ATOM 7382 O O . GLY C 1 129 ? 24.058 -15.479 51.357 1.00 19.15 115 GLY C O 1
ATOM 7383 N N . VAL C 1 130 ? 22.679 -17.187 50.857 1.00 20.01 116 VAL C N 1
ATOM 7384 C CA . VAL C 1 130 ? 23.451 -18.178 51.600 1.00 22.24 116 VAL C CA 1
ATOM 7385 C C . VAL C 1 130 ? 24.614 -18.651 50.739 1.00 19.43 116 VAL C C 1
ATOM 7386 O O . VAL C 1 130 ? 24.420 -19.102 49.604 1.00 19.42 116 VAL C O 1
ATOM 7390 N N . GLY C 1 131 ? 25.827 -18.555 51.278 1.00 22.97 117 GLY C N 1
ATOM 7391 C CA . GLY C 1 131 ? 27.005 -18.986 50.550 1.00 22.99 117 GLY C CA 1
ATOM 7392 C C . GLY C 1 131 ? 27.611 -20.274 51.068 1.00 17.16 117 GLY C C 1
ATOM 7393 O O . GLY C 1 131 ? 28.353 -20.949 50.348 1.00 22.09 117 GLY C O 1
ATOM 7394 N N . SER C 1 132 ? 27.312 -20.617 52.321 1.00 20.74 118 SER C N 1
ATOM 7395 C CA . SER C 1 132 ? 27.874 -21.789 52.978 1.00 20.81 118 SER C CA 1
ATOM 7396 C C . SER C 1 132 ? 26.778 -22.492 53.763 1.00 21.03 118 SER C C 1
ATOM 7397 O O . SER C 1 132 ? 25.929 -21.837 54.372 1.00 20.70 118 SER C O 1
ATOM 7400 N N . VAL C 1 133 ? 26.799 -23.825 53.755 1.00 19.24 119 VAL C N 1
ATOM 7401 C CA . VAL C 1 133 ? 25.755 -24.620 54.389 1.00 18.18 119 VAL C CA 1
ATOM 7402 C C . VAL C 1 133 ? 26.380 -25.713 55.244 1.00 19.88 119 VAL C C 1
ATOM 7403 O O . VAL C 1 133 ? 27.371 -26.338 54.850 1.00 20.10 119 VAL C O 1
ATOM 7407 N N . GLY C 1 134 ? 25.806 -25.927 56.426 1.00 17.88 120 GLY C N 1
ATOM 7408 C CA . GLY C 1 134 ? 26.069 -27.122 57.202 1.00 21.21 120 GLY C CA 1
ATOM 7409 C C . GLY C 1 134 ? 24.989 -28.153 56.942 1.00 23.10 120 GLY C C 1
ATOM 7410 O O . GLY C 1 134 ? 23.883 -28.057 57.484 1.00 20.23 120 GLY C O 1
ATOM 7411 N N . ALA C 1 135 ? 25.294 -29.140 56.105 1.00 20.97 121 ALA C N 1
ATOM 7412 C CA . ALA C 1 135 ? 24.307 -30.099 55.628 1.00 21.18 121 ALA C CA 1
ATOM 7413 C C . ALA C 1 135 ? 24.392 -31.380 56.449 1.00 20.75 121 ALA C C 1
ATOM 7414 O O . ALA C 1 135 ? 25.411 -32.080 56.413 1.00 18.96 121 ALA C O 1
ATOM 7416 N N . ILE C 1 136 ? 23.326 -31.680 57.184 1.00 21.43 122 ILE C N 1
ATOM 7417 C CA . ILE C 1 136 ? 23.220 -32.944 57.904 1.00 22.90 122 ILE C CA 1
ATOM 7418 C C . ILE C 1 136 ? 22.759 -34.021 56.933 1.00 23.71 122 ILE C C 1
ATOM 7419 O O . ILE C 1 136 ? 21.751 -33.856 56.235 1.00 23.92 122 ILE C O 1
ATOM 7424 N N . SER C 1 137 ? 23.489 -35.133 56.891 1.00 24.81 123 SER C N 1
ATOM 7425 C CA . SER C 1 137 ? 23.239 -36.179 55.910 1.00 22.96 123 SER C CA 1
ATOM 7426 C C . SER C 1 137 ? 23.338 -37.545 56.568 1.00 25.03 123 SER C C 1
ATOM 7427 O O . SER C 1 137 ? 24.292 -37.816 57.304 1.00 23.95 123 SER C O 1
ATOM 7430 N N . ASN C 1 138 ? 22.357 -38.403 56.293 1.00 23.80 124 ASN C N 1
ATOM 7431 C CA . ASN C 1 138 ? 22.378 -39.784 56.757 1.00 24.86 124 ASN C CA 1
ATOM 7432 C C . ASN C 1 138 ? 22.854 -40.763 55.694 1.00 26.11 124 ASN C C 1
ATOM 7433 O O . ASN C 1 138 ? 23.377 -41.827 56.040 1.00 27.51 124 ASN C O 1
ATOM 7438 N N . HIS C 1 139 ? 22.701 -40.422 54.412 1.00 28.92 125 HIS C N 1
ATOM 7439 C CA . HIS C 1 139 ? 23.010 -41.341 53.327 1.00 30.50 125 HIS C CA 1
ATOM 7440 C C . HIS C 1 139 ? 23.810 -40.718 52.190 1.00 27.15 125 HIS C C 1
ATOM 7441 O O . HIS C 1 139 ? 24.089 -41.413 51.206 1.00 24.02 125 HIS C O 1
ATOM 7448 N N . LEU C 1 140 ? 24.178 -39.437 52.289 1.00 23.10 126 LEU C N 1
ATOM 7449 C CA . LEU C 1 140 ? 24.956 -38.734 51.266 1.00 23.79 126 LEU C CA 1
ATOM 7450 C C . LEU C 1 140 ? 24.188 -38.594 49.953 1.00 23.84 126 LEU C C 1
ATOM 7451 O O . LEU C 1 140 ? 24.789 -38.513 48.881 1.00 25.70 126 LEU C O 1
ATOM 7456 N N . ILE C 1 141 ? 22.856 -38.560 50.026 1.00 24.26 127 ILE C N 1
ATOM 7457 C CA . ILE C 1 141 ? 22.043 -38.452 48.821 1.00 27.98 127 ILE C CA 1
ATOM 7458 C C . ILE C 1 141 ? 22.124 -37.056 48.213 1.00 26.05 127 ILE C C 1
ATOM 7459 O O . ILE C 1 141 ? 21.923 -36.891 47.004 1.00 26.48 127 ILE C O 1
ATOM 7464 N N . GLU C 1 142 ? 22.450 -36.044 49.014 1.00 24.98 128 GLU C N 1
ATOM 7465 C CA . GLU C 1 142 ? 22.529 -34.671 48.536 1.00 27.07 128 GLU C CA 1
ATOM 7466 C C . GLU C 1 142 ? 23.935 -34.236 48.134 1.00 28.49 128 GLU C C 1
ATOM 7467 O O . GLU C 1 142 ? 24.081 -33.152 47.560 1.00 26.12 128 GLU C O 1
ATOM 7473 N N . VAL C 1 143 ? 24.964 -35.046 48.404 1.00 24.41 129 VAL C N 1
ATOM 7474 C CA . VAL C 1 143 ? 26.340 -34.574 48.237 1.00 25.78 129 VAL C CA 1
ATOM 7475 C C . VAL C 1 143 ? 26.637 -34.257 46.775 1.00 26.34 129 VAL C C 1
ATOM 7476 O O . VAL C 1 143 ? 27.317 -33.271 46.470 1.00 29.31 129 VAL C O 1
ATOM 7480 N N . ASN C 1 144 ? 26.155 -35.093 45.850 1.00 28.44 130 ASN C N 1
ATOM 7481 C CA . ASN C 1 144 ? 26.445 -34.878 44.434 1.00 28.25 130 ASN C CA 1
ATOM 7482 C C . ASN C 1 144 ? 25.950 -33.511 43.974 1.00 28.66 130 ASN C C 1
ATOM 7483 O O . ASN C 1 144 ? 26.692 -32.748 43.344 1.00 26.36 130 ASN C O 1
ATOM 7488 N N . LEU C 1 145 ? 24.694 -33.182 44.288 1.00 29.08 131 LEU C N 1
ATOM 7489 C CA . LEU C 1 145 ? 24.152 -31.887 43.889 1.00 27.59 131 LEU C CA 1
ATOM 7490 C C . LEU C 1 145 ? 24.883 -30.744 44.583 1.00 23.95 131 LEU C C 1
ATOM 7491 O O . LEU C 1 145 ? 25.149 -29.705 43.968 1.00 25.23 131 LEU C O 1
ATOM 7496 N N . LEU C 1 146 ? 25.224 -30.919 45.864 1.00 26.59 132 LEU C N 1
ATOM 7497 C CA . LEU C 1 146 ? 26.008 -29.910 46.573 1.00 26.67 132 LEU C CA 1
ATOM 7498 C C . LEU C 1 146 ? 27.349 -29.676 45.889 1.00 29.80 132 LEU C C 1
ATOM 7499 O O . LEU C 1 146 ? 27.759 -28.529 45.673 1.00 24.32 132 LEU C O 1
ATOM 7504 N N . LYS C 1 147 ? 28.048 -30.763 45.540 1.00 28.70 133 LYS C N 1
ATOM 7505 C CA . LYS C 1 147 ? 29.343 -30.647 44.874 1.00 25.60 133 LYS C CA 1
ATOM 7506 C C . LYS C 1 147 ? 29.227 -29.910 43.546 1.00 29.08 133 LYS C C 1
ATOM 7507 O O . LYS C 1 147 ? 30.146 -29.178 43.161 1.00 29.45 133 LYS C O 1
ATOM 7513 N N . GLU C 1 148 ? 28.115 -30.092 42.833 1.00 28.50 134 GLU C N 1
ATOM 7514 C CA . GLU C 1 148 ? 27.908 -29.418 41.559 1.00 29.96 134 GLU C CA 1
ATOM 7515 C C . GLU C 1 148 ? 27.434 -27.980 41.722 1.00 30.88 134 GLU C C 1
ATOM 7516 O O . GLU C 1 148 ? 27.360 -27.252 40.725 1.00 30.81 134 GLU C O 1
ATOM 7522 N N . SER C 1 149 ? 27.118 -27.556 42.937 1.00 28.16 135 SER C N 1
ATOM 7523 C CA . SER C 1 149 ? 26.672 -26.204 43.231 1.00 30.52 135 SER C CA 1
ATOM 7524 C C . SER C 1 149 ? 27.843 -25.345 43.683 1.00 31.62 135 SER C C 1
ATOM 7525 O O . SER C 1 149 ? 28.870 -25.854 44.132 1.00 30.68 135 SER C O 1
ATOM 7528 N N . PRO C 1 150 ? 27.725 -24.013 43.568 1.00 29.49 136 PRO C N 1
ATOM 7529 C CA . PRO C 1 150 ? 28.780 -23.131 44.078 1.00 31.99 136 PRO C CA 1
ATOM 7530 C C . PRO C 1 150 ? 28.791 -22.974 45.590 1.00 27.37 136 PRO C C 1
ATOM 7531 O O . PRO C 1 150 ? 29.620 -22.218 46.108 1.00 23.05 136 PRO C O 1
ATOM 7535 N N . LEU C 1 151 ? 27.898 -23.650 46.309 1.00 26.93 137 LEU C N 1
ATOM 7536 C CA . LEU C 1 151 ? 27.836 -23.512 47.757 1.00 22.84 137 LEU C CA 1
ATOM 7537 C C . LEU C 1 151 ? 29.079 -24.094 48.421 1.00 29.06 137 LEU C C 1
ATOM 7538 O O . LEU C 1 151 ? 29.599 -25.132 48.002 1.00 25.32 137 LEU C O 1
ATOM 7543 N N . ASN C 1 152 ? 29.556 -23.413 49.461 1.00 26.60 138 ASN C N 1
ATOM 7544 C CA . ASN C 1 152 ? 30.470 -24.042 50.403 1.00 25.06 138 ASN C CA 1
ATOM 7545 C C . ASN C 1 152 ? 29.679 -25.021 51.258 1.00 24.89 138 ASN C C 1
ATOM 7546 O O . ASN C 1 152 ? 28.643 -24.664 51.826 1.00 28.15 138 ASN C O 1
ATOM 7551 N N . ALA C 1 153 ? 30.150 -26.260 51.339 1.00 20.34 139 ALA C N 1
ATOM 7552 C CA . ALA C 1 153 ? 29.395 -27.311 52.005 1.00 22.19 139 ALA C CA 1
ATOM 7553 C C . ALA C 1 153 ? 30.246 -27.973 53.075 1.00 24.30 139 ALA C C 1
ATOM 7554 O O . ALA C 1 153 ? 31.359 -28.430 52.796 1.00 22.24 139 ALA C O 1
ATOM 7556 N N . VAL C 1 154 ? 29.716 -28.017 54.292 1.00 20.44 140 VAL C N 1
ATOM 7557 C CA . VAL C 1 154 ? 30.229 -28.867 55.358 1.00 19.75 140 VAL C CA 1
ATOM 7558 C C . VAL C 1 154 ? 29.182 -29.948 55.586 1.00 23.32 140 VAL C C 1
ATOM 7559 O O . VAL C 1 154 ? 28.113 -29.683 56.152 1.00 22.39 140 VAL C O 1
ATOM 7563 N N . VAL C 1 155 ? 29.476 -31.162 55.135 1.00 19.47 141 VAL C N 1
ATOM 7564 C CA . VAL C 1 155 ? 28.520 -32.261 55.187 1.00 17.65 141 VAL C CA 1
ATOM 7565 C C . VAL C 1 155 ? 28.775 -33.044 56.469 1.00 21.41 141 VAL C C 1
ATOM 7566 O O . VAL C 1 155 ? 29.842 -33.639 56.643 1.00 19.57 141 VAL C O 1
ATOM 7570 N N . PHE C 1 156 ? 27.802 -33.018 57.376 1.00 20.17 142 PHE C N 1
ATOM 7571 C CA . PHE C 1 156 ? 27.862 -33.777 58.623 1.00 18.89 142 PHE C CA 1
ATOM 7572 C C . PHE C 1 156 ? 27.209 -35.131 58.379 1.00 21.77 142 PHE C C 1
ATOM 7573 O O . PHE C 1 156 ? 25.982 -35.237 58.309 1.00 18.67 142 PHE C O 1
ATOM 7581 N N . LEU C 1 157 ? 28.024 -36.174 58.238 1.00 23.10 143 LEU C N 1
ATOM 7582 C CA . LEU C 1 157 ? 27.492 -37.531 58.174 1.00 20.51 143 LEU C CA 1
ATOM 7583 C C . LEU C 1 157 ? 26.973 -37.915 59.554 1.00 22.26 143 LEU C C 1
ATOM 7584 O O . LEU C 1 157 ? 27.753 -38.059 60.500 1.00 21.94 143 LEU C O 1
ATOM 7589 N N . GLU C 1 158 ? 25.659 -38.083 59.668 1.00 16.99 144 GLU C N 1
ATOM 7590 C CA . GLU C 1 158 ? 24.986 -38.222 60.953 1.00 19.09 144 GLU C CA 1
ATOM 7591 C C . GLU C 1 158 ? 24.714 -39.688 61.261 1.00 22.17 144 GLU C C 1
ATOM 7592 O O . GLU C 1 158 ? 24.136 -40.405 60.437 1.00 20.59 144 GLU C O 1
ATOM 7598 N N . PHE C 1 159 ? 25.107 -40.118 62.456 1.00 23.08 145 PHE C N 1
ATOM 7599 C CA . PHE C 1 159 ? 24.949 -41.503 62.870 1.00 22.23 145 PHE C CA 1
ATOM 7600 C C . PHE C 1 159 ? 23.641 -41.711 63.622 1.00 25.40 145 PHE C C 1
ATOM 7601 O O . PHE C 1 159 ? 23.270 -40.915 64.490 1.00 26.25 145 PHE C O 1
ATOM 7609 N N . LEU C 1 160 ? 22.945 -42.791 63.277 1.00 24.84 146 LEU C N 1
ATOM 7610 C CA . LEU C 1 160 ? 21.757 -43.245 63.985 1.00 26.58 146 LEU C CA 1
ATOM 7611 C C . LEU C 1 160 ? 21.966 -44.684 64.438 1.00 25.12 146 LEU C C 1
ATOM 7612 O O . LEU C 1 160 ? 22.452 -45.519 63.668 1.00 25.13 146 LEU C O 1
ATOM 7617 N N . GLY C 1 161 ? 21.592 -44.976 65.682 1.00 25.84 147 GLY C N 1
ATOM 7618 C CA . GLY C 1 161 ? 21.689 -46.334 66.187 1.00 26.34 147 GLY C CA 1
ATOM 7619 C C . GLY C 1 161 ? 21.655 -46.444 67.697 1.00 21.70 147 GLY C C 1
ATOM 7620 O O . GLY C 1 161 ? 22.616 -46.066 68.372 1.00 23.72 147 GLY C O 1
ATOM 7621 N N . SER C 1 162 ? 20.561 -46.977 68.241 1.00 20.38 148 SER C N 1
ATOM 7622 C CA . SER C 1 162 ? 20.371 -47.076 69.682 1.00 22.17 148 SER C CA 1
ATOM 7623 C C . SER C 1 162 ? 20.762 -48.435 70.251 1.00 25.53 148 SER C C 1
ATOM 7624 O O . SER C 1 162 ? 20.624 -48.646 71.459 1.00 25.94 148 SER C O 1
ATOM 7627 N N . SER C 1 163 ? 21.245 -49.354 69.419 1.00 27.28 149 SER C N 1
ATOM 7628 C CA . SER C 1 163 ? 21.704 -50.661 69.867 1.00 30.50 149 SER C CA 1
ATOM 7629 C C . SER C 1 163 ? 23.072 -50.920 69.260 1.00 27.66 149 SER C C 1
ATOM 7630 O O . SER C 1 163 ? 23.236 -50.828 68.038 1.00 32.49 149 SER C O 1
ATOM 7633 N N . TYR C 1 164 ? 24.046 -51.237 70.115 1.00 30.66 150 TYR C N 1
ATOM 7634 C CA . TYR C 1 164 ? 25.428 -51.352 69.668 1.00 29.39 150 TYR C CA 1
ATOM 7635 C C . TYR C 1 164 ? 25.592 -52.470 68.650 1.00 31.54 150 TYR C C 1
ATOM 7636 O O . TYR C 1 164 ? 25.088 -53.587 68.826 1.00 26.61 150 TYR C O 1
ATOM 7645 N N . SER C 1 165 ? 26.306 -52.153 67.576 1.00 27.64 151 SER C N 1
ATOM 7646 C CA . SER C 1 165 ? 26.617 -53.143 66.555 1.00 30.94 151 SER C CA 1
ATOM 7647 C C . SER C 1 165 ? 27.952 -52.790 65.916 1.00 34.91 151 SER C C 1
ATOM 7648 O O . SER C 1 165 ? 28.064 -51.748 65.263 1.00 28.16 151 SER C O 1
ATOM 7651 N N . LEU C 1 166 ? 28.956 -53.660 66.100 1.00 29.58 152 LEU C N 1
ATOM 7652 C CA . LEU C 1 166 ? 30.229 -53.485 65.409 1.00 29.98 152 LEU C CA 1
ATOM 7653 C C . LEU C 1 166 ? 30.014 -53.511 63.901 1.00 28.70 152 LEU C C 1
ATOM 7654 O O . LEU C 1 166 ? 30.706 -52.797 63.163 1.00 32.31 152 LEU C O 1
ATOM 7659 N N . GLU C 1 167 ? 29.019 -54.296 63.461 1.00 33.15 153 GLU C N 1
ATOM 7660 C CA . GLU C 1 167 ? 28.511 -54.303 62.090 1.00 35.37 153 GLU C CA 1
ATOM 7661 C C . GLU C 1 167 ? 28.083 -52.928 61.598 1.00 37.59 153 GLU C C 1
ATOM 7662 O O . GLU C 1 167 ? 28.400 -52.526 60.466 1.00 33.38 153 GLU C O 1
ATOM 7668 N N . LYS C 1 168 ? 27.322 -52.212 62.403 1.00 38.72 154 LYS C N 1
ATOM 7669 C CA . LYS C 1 168 ? 26.840 -50.920 61.939 1.00 28.01 154 LYS C CA 1
ATOM 7670 C C . LYS C 1 168 ? 27.945 -49.873 61.954 1.00 31.22 154 LYS C C 1
ATOM 7671 O O . LYS C 1 168 ? 27.983 -48.978 61.098 1.00 32.98 154 LYS C O 1
ATOM 7677 N N . LEU C 1 169 ? 28.853 -49.973 62.926 1.00 27.05 155 LEU C N 1
ATOM 7678 C CA . LEU C 1 169 ? 29.966 -49.031 63.018 1.00 31.44 155 LEU C CA 1
ATOM 7679 C C . LEU C 1 169 ? 30.858 -49.087 61.783 1.00 31.19 155 LEU C C 1
ATOM 7680 O O . LEU C 1 169 ? 31.258 -48.047 61.248 1.00 28.78 155 LEU C O 1
ATOM 7685 N N . LYS C 1 170 ? 31.217 -50.293 61.341 1.00 29.88 156 LYS C N 1
ATOM 7686 C CA . LYS C 1 170 ? 32.117 -50.422 60.200 1.00 32.52 156 LYS C CA 1
ATOM 7687 C C . LYS C 1 170 ? 31.472 -49.902 58.922 1.00 28.44 156 LYS C C 1
ATOM 7688 O O . LYS C 1 170 ? 32.140 -49.261 58.103 1.00 28.19 156 LYS C O 1
ATOM 7694 N N . ALA C 1 171 ? 30.176 -50.163 58.732 1.00 27.75 157 ALA C N 1
ATOM 7695 C CA . ALA C 1 171 ? 29.483 -49.618 57.568 1.00 32.76 157 ALA C CA 1
ATOM 7696 C C . ALA C 1 171 ? 29.440 -48.095 57.616 1.00 28.60 157 ALA C C 1
ATOM 7697 O O . ALA C 1 171 ? 29.533 -47.429 56.578 1.00 24.76 157 ALA C O 1
ATOM 7699 N N . PHE C 1 172 ? 29.314 -47.527 58.816 1.00 30.23 158 PHE C N 1
ATOM 7700 C CA . PHE C 1 172 ? 29.315 -46.075 58.949 1.00 29.60 158 PHE C CA 1
ATOM 7701 C C . PHE C 1 172 ? 30.696 -45.502 58.659 1.00 34.03 158 PHE C C 1
ATOM 7702 O O . PHE C 1 172 ? 30.821 -44.493 57.954 1.00 32.15 158 PHE C O 1
ATOM 7710 N N . GLU C 1 173 ? 31.744 -46.135 59.189 1.00 29.95 159 GLU C N 1
ATOM 7711 C CA . GLU C 1 173 ? 33.102 -45.684 58.904 1.00 29.74 159 GLU C CA 1
ATOM 7712 C C . GLU C 1 173 ? 33.442 -45.834 57.427 1.00 29.83 159 GLU C C 1
ATOM 7713 O O . GLU C 1 173 ? 34.249 -45.063 56.895 1.00 29.26 159 GLU C O 1
ATOM 7719 N N . ALA C 1 174 ? 32.840 -46.815 56.749 1.00 30.16 160 ALA C N 1
ATOM 7720 C CA . ALA C 1 174 ? 33.037 -46.945 55.309 1.00 31.47 160 ALA C CA 1
ATOM 7721 C C . ALA C 1 174 ? 32.299 -45.850 54.547 1.00 29.37 160 ALA C C 1
ATOM 7722 O O . ALA C 1 174 ? 32.794 -45.354 53.528 1.00 29.74 160 ALA C O 1
ATOM 7724 N N . LYS C 1 175 ? 31.115 -45.461 55.023 1.00 32.19 161 LYS C N 1
ATOM 7725 C CA . LYS C 1 175 ? 30.405 -44.350 54.398 1.00 27.65 161 LYS C CA 1
ATOM 7726 C C . LYS C 1 175 ? 31.150 -43.037 54.602 1.00 27.91 161 LYS C C 1
ATOM 7727 O O . LYS C 1 175 ? 31.189 -42.193 53.698 1.00 29.67 161 LYS C O 1
ATOM 7733 N N . PHE C 1 176 ? 31.754 -42.846 55.779 1.00 30.09 162 PHE C N 1
ATOM 7734 C CA . PHE C 1 176 ? 32.509 -41.620 56.021 1.00 29.60 162 PHE C CA 1
ATOM 7735 C C . PHE C 1 176 ? 33.761 -41.563 55.155 1.00 27.44 162 PHE C C 1
ATOM 7736 O O . PHE C 1 176 ? 34.140 -40.488 54.676 1.00 29.09 162 PHE C O 1
ATOM 7744 N N . LYS C 1 177 ? 34.422 -42.706 54.953 1.00 30.00 163 LYS C N 1
ATOM 7745 C CA . LYS C 1 177 ? 35.553 -42.746 54.032 1.00 33.13 163 LYS C CA 1
ATOM 7746 C C . LYS C 1 177 ? 35.122 -42.338 52.630 1.00 30.91 163 LYS C C 1
ATOM 7747 O O . LYS C 1 177 ? 35.873 -41.672 51.908 1.00 31.56 163 LYS C O 1
ATOM 7749 N N . GLU C 1 178 ? 33.908 -42.727 52.235 1.00 29.50 164 GLU C N 1
ATOM 7750 C CA . GLU C 1 178 ? 33.366 -42.308 50.947 1.00 28.76 164 GLU C CA 1
ATOM 7751 C C . GLU C 1 178 ? 33.189 -40.794 50.892 1.00 32.73 164 GLU C C 1
ATOM 7752 O O . GLU C 1 178 ? 33.451 -40.166 49.859 1.00 31.97 164 GLU C O 1
ATOM 7758 N N . LEU C 1 179 ? 32.747 -40.191 52.000 1.00 27.29 165 LEU C N 1
ATOM 7759 C CA . LEU C 1 179 ? 32.615 -38.737 52.059 1.00 25.79 165 LEU C CA 1
ATOM 7760 C C . LEU C 1 179 ? 33.977 -38.054 52.081 1.00 28.63 165 LEU C C 1
ATOM 7761 O O . LEU C 1 179 ? 34.167 -37.017 51.434 1.00 29.73 165 LEU C O 1
ATOM 7766 N N . LYS C 1 180 ? 34.933 -38.614 52.831 1.00 28.15 166 LYS C N 1
ATOM 7767 C CA . LYS C 1 180 ? 36.261 -38.013 52.920 1.00 33.01 166 LYS C CA 1
ATOM 7768 C C . LYS C 1 180 ? 36.931 -37.932 51.555 1.00 32.02 166 LYS C C 1
ATOM 7769 O O . LYS C 1 180 ? 37.603 -36.941 51.243 1.00 35.94 166 LYS C O 1
ATOM 7775 N N . ASP C 1 181 ? 36.752 -38.959 50.723 1.00 33.14 167 ASP C N 1
ATOM 7776 C CA . ASP C 1 181 ? 37.379 -38.983 49.408 1.00 33.70 167 ASP C CA 1
ATOM 7777 C C . ASP C 1 181 ? 36.750 -37.997 48.433 1.00 34.16 167 ASP C C 1
ATOM 7778 O O . ASP C 1 181 ? 37.272 -37.832 47.325 1.00 29.85 167 ASP C O 1
ATOM 7783 N N . LEU C 1 182 ? 35.647 -37.352 48.809 1.00 33.10 168 LEU C N 1
ATOM 7784 C CA . LEU C 1 182 ? 35.015 -36.326 47.993 1.00 34.20 168 LEU C CA 1
ATOM 7785 C C . LEU C 1 182 ? 35.364 -34.916 48.452 1.00 32.14 168 LEU C C 1
ATOM 7786 O O . LEU C 1 182 ? 34.908 -33.947 47.835 1.00 32.76 168 LEU C O 1
ATOM 7791 N N . GLU C 1 183 ? 36.154 -34.780 49.516 1.00 33.69 169 GLU C N 1
ATOM 7792 C CA . GLU C 1 183 ? 36.522 -33.465 50.023 1.00 30.40 169 GLU C CA 1
ATOM 7793 C C . GLU C 1 183 ? 37.329 -32.687 48.991 1.00 32.90 169 GLU C C 1
ATOM 7794 O O . GLU C 1 183 ? 38.163 -33.249 48.276 1.00 31.39 169 GLU C O 1
ATOM 7800 N N . ASP C 1 184 ? 37.074 -31.387 48.917 1.00 32.63 170 ASP C N 1
ATOM 7801 C CA . ASP C 1 184 ? 37.888 -30.474 48.124 1.00 28.84 170 ASP C CA 1
ATOM 7802 C C . ASP C 1 184 ? 37.792 -29.090 48.761 1.00 30.69 170 ASP C C 1
ATOM 7803 O O . ASP C 1 184 ? 37.427 -28.960 49.935 1.00 29.42 170 ASP C O 1
ATOM 7808 N N . GLN C 1 185 ? 38.112 -28.051 47.987 1.00 30.78 171 GLN C N 1
ATOM 7809 C CA . GLN C 1 185 ? 38.079 -26.690 48.510 1.00 30.42 171 GLN C CA 1
ATOM 7810 C C . GLN C 1 185 ? 36.662 -26.212 48.803 1.00 31.56 171 GLN C C 1
ATOM 7811 O O . GLN C 1 185 ? 36.492 -25.224 49.525 1.00 34.03 171 GLN C O 1
ATOM 7817 N N . LYS C 1 186 ? 35.648 -26.885 48.258 1.00 26.47 172 LYS C N 1
ATOM 7818 C CA . LYS C 1 186 ? 34.257 -26.522 48.483 1.00 29.74 172 LYS C CA 1
ATOM 7819 C C . LYS C 1 186 ? 33.505 -27.514 49.358 1.00 28.68 172 LYS C C 1
ATOM 7820 O O . LYS C 1 186 ? 32.368 -27.229 49.746 1.00 26.52 172 LYS C O 1
ATOM 7826 N N . LEU C 1 187 ? 34.101 -28.663 49.678 1.00 24.91 173 LEU C N 1
ATOM 7827 C CA . LEU C 1 187 ? 33.433 -29.713 50.440 1.00 24.77 173 LEU C CA 1
ATOM 7828 C C . LEU C 1 187 ? 34.312 -30.108 51.616 1.00 26.28 173 LEU C C 1
ATOM 7829 O O . LEU C 1 187 ? 35.440 -30.574 51.422 1.00 22.22 173 LEU C O 1
ATOM 7834 N N . LYS C 1 188 ? 33.796 -29.927 52.829 1.00 23.56 174 LYS C N 1
ATOM 7835 C CA . LYS C 1 188 ? 34.449 -30.391 54.045 1.00 24.60 174 LYS C CA 1
ATOM 7836 C C . LYS C 1 188 ? 33.625 -31.514 54.659 1.00 25.31 174 LYS C C 1
ATOM 7837 O O . LYS C 1 188 ? 32.407 -31.380 54.819 1.00 23.98 174 LYS C O 1
ATOM 7843 N N . ALA C 1 189 ? 34.287 -32.616 54.997 1.00 21.92 175 ALA C N 1
ATOM 7844 C CA . ALA C 1 189 ? 33.621 -33.751 55.616 1.00 23.28 175 ALA C CA 1
ATOM 7845 C C . ALA C 1 189 ? 33.584 -33.582 57.128 1.00 22.55 175 ALA C C 1
ATOM 7846 O O . ALA C 1 189 ? 34.574 -33.180 57.745 1.00 23.84 175 ALA C O 1
ATOM 7848 N N . ALA C 1 190 ? 32.431 -33.890 57.721 1.00 21.89 176 ALA C N 1
ATOM 7849 C CA . ALA C 1 190 ? 32.242 -33.780 59.159 1.00 21.71 176 ALA C CA 1
ATOM 7850 C C . ALA C 1 190 ? 31.352 -34.925 59.625 1.00 22.46 176 ALA C C 1
ATOM 7851 O O . ALA C 1 190 ? 30.855 -35.722 58.822 1.00 17.05 176 ALA C O 1
ATOM 7853 N N . LEU C 1 191 ? 31.139 -34.996 60.937 1.00 23.87 177 LEU C N 1
ATOM 7854 C CA . LEU C 1 191 ? 30.427 -36.103 61.557 1.00 21.29 177 LEU C CA 1
ATOM 7855 C C . LEU C 1 191 ? 29.386 -35.571 62.531 1.00 21.37 177 LEU C C 1
ATOM 7856 O O . LEU C 1 191 ? 29.522 -34.471 63.071 1.00 21.74 177 LEU C O 1
ATOM 7861 N N . ALA C 1 192 ? 28.345 -36.368 62.762 1.00 21.07 178 ALA C N 1
ATOM 7862 C CA . ALA C 1 192 ? 27.267 -35.959 63.648 1.00 23.53 178 ALA C CA 1
ATOM 7863 C C . ALA C 1 192 ? 26.735 -37.144 64.437 1.00 20.30 178 ALA C C 1
ATOM 7864 O O . ALA C 1 192 ? 26.620 -38.255 63.911 1.00 24.20 178 ALA C O 1
ATOM 7866 N N . VAL C 1 193 ? 26.428 -36.894 65.706 1.00 21.06 179 VAL C N 1
ATOM 7867 C CA . VAL C 1 193 ? 25.651 -37.802 66.542 1.00 23.43 179 VAL C CA 1
ATOM 7868 C C . VAL C 1 193 ? 24.230 -37.261 66.593 1.00 21.74 179 VAL C C 1
ATOM 7869 O O . VAL C 1 193 ? 24.025 -36.086 66.918 1.00 23.80 179 VAL C O 1
ATOM 7873 N N . HIS C 1 194 ? 23.247 -38.098 66.254 1.00 22.83 180 HIS C N 1
ATOM 7874 C CA . HIS C 1 194 ? 21.896 -37.580 66.051 1.00 23.06 180 HIS C CA 1
ATOM 7875 C C . HIS C 1 194 ? 21.349 -36.918 67.310 1.00 25.03 180 HIS C C 1
ATOM 7876 O O . HIS C 1 194 ? 21.069 -35.713 67.323 1.00 23.14 180 HIS C O 1
ATOM 7883 N N . ALA C 1 195 ? 21.182 -37.686 68.381 1.00 20.69 181 ALA C N 1
ATOM 7884 C CA . ALA C 1 195 ? 20.487 -37.204 69.564 1.00 22.39 181 ALA C CA 1
ATOM 7885 C C . ALA C 1 195 ? 20.777 -38.155 70.724 1.00 23.06 181 ALA C C 1
ATOM 7886 O O . ALA C 1 195 ? 21.191 -39.298 70.499 1.00 23.89 181 ALA C O 1
ATOM 7888 N N . PRO C 1 196 ? 20.568 -37.703 71.964 1.00 22.67 182 PRO C N 1
ATOM 7889 C CA . PRO C 1 196 ? 20.765 -38.603 73.113 1.00 21.77 182 PRO C CA 1
ATOM 7890 C C . PRO C 1 196 ? 19.840 -39.809 73.122 1.00 25.15 182 PRO C C 1
ATOM 7891 O O . PRO C 1 196 ? 20.224 -40.861 73.647 1.00 26.87 182 PRO C O 1
ATOM 7895 N N . TYR C 1 197 ? 18.636 -39.697 72.563 1.00 19.28 183 TYR C N 1
ATOM 7896 C CA . TYR C 1 197 ? 17.678 -40.794 72.603 1.00 22.79 183 TYR C CA 1
ATOM 7897 C C . TYR C 1 197 ? 17.864 -41.802 71.478 1.00 19.88 183 TYR C C 1
ATOM 7898 O O . TYR C 1 197 ? 17.237 -42.867 71.514 1.00 23.04 183 TYR C O 1
ATOM 7907 N N . SER C 1 198 ? 18.697 -41.500 70.482 1.00 21.06 184 SER C N 1
ATOM 7908 C CA . SER C 1 198 ? 18.781 -42.318 69.283 1.00 22.45 184 SER C CA 1
ATOM 7909 C C . SER C 1 198 ? 20.141 -42.956 69.041 1.00 23.50 184 SER C C 1
ATOM 7910 O O . SER C 1 198 ? 20.253 -43.785 68.130 1.00 20.15 184 SER C O 1
ATOM 7913 N N . VAL C 1 199 ? 21.171 -42.605 69.809 1.00 21.96 185 VAL C N 1
ATOM 7914 C CA . VAL C 1 199 ? 22.516 -43.128 69.597 1.00 18.82 185 VAL C CA 1
ATOM 7915 C C . VAL C 1 199 ? 23.018 -43.723 70.905 1.00 24.02 185 VAL C C 1
ATOM 7916 O O . VAL C 1 199 ? 23.155 -43.006 71.904 1.00 20.98 185 VAL C O 1
ATOM 7920 N N . GLN C 1 200 ? 23.293 -45.027 70.895 1.00 23.20 186 GLN C N 1
ATOM 7921 C CA . GLN C 1 200 ? 23.859 -45.696 72.059 1.00 24.49 186 GLN C CA 1
ATOM 7922 C C . GLN C 1 200 ? 25.231 -45.111 72.385 1.00 22.15 186 GLN C C 1
ATOM 7923 O O . GLN C 1 200 ? 25.963 -44.659 71.501 1.00 22.55 186 GLN C O 1
ATOM 7929 N N . LYS C 1 201 ? 25.571 -45.118 73.678 1.00 20.21 187 LYS C N 1
ATOM 7930 C CA . LYS C 1 201 ? 26.718 -44.346 74.156 1.00 19.94 187 LYS C CA 1
ATOM 7931 C C . LYS C 1 201 ? 28.016 -44.793 73.495 1.00 24.34 187 LYS C C 1
ATOM 7932 O O . LYS C 1 201 ? 28.796 -43.963 73.012 1.00 27.14 187 LYS C O 1
ATOM 7938 N N . ASP C 1 202 ? 28.273 -46.102 73.469 1.00 20.93 188 ASP C N 1
ATOM 7939 C CA . ASP C 1 202 ? 29.532 -46.572 72.903 1.00 23.48 188 ASP C CA 1
ATOM 7940 C C . ASP C 1 202 ? 29.576 -46.365 71.394 1.00 21.08 188 ASP C C 1
ATOM 7941 O O . ASP C 1 202 ? 30.660 -46.203 70.823 1.00 22.68 188 ASP C O 1
ATOM 7946 N N . MET C 1 203 ? 28.413 -46.345 70.740 1.00 23.24 189 MET C N 1
ATOM 7947 C CA . MET C 1 203 ? 28.366 -45.958 69.334 1.00 25.10 189 MET C CA 1
ATOM 7948 C C . MET C 1 203 ? 28.716 -44.485 69.160 1.00 22.75 189 MET C C 1
ATOM 7949 O O . MET C 1 203 ? 29.443 -44.120 68.229 1.00 25.71 189 MET C O 1
ATOM 7954 N N . ALA C 1 204 ? 28.205 -43.623 70.044 1.00 21.18 190 ALA C N 1
ATOM 7955 C CA . ALA C 1 204 ? 28.537 -42.204 69.966 1.00 18.15 190 ALA C CA 1
ATOM 7956 C C . ALA C 1 204 ? 30.012 -41.966 70.255 1.00 20.99 190 ALA C C 1
ATOM 7957 O O . ALA C 1 204 ? 30.664 -41.171 69.567 1.00 23.86 190 ALA C O 1
ATOM 7959 N N . LEU C 1 205 ? 30.555 -42.644 71.271 1.00 20.16 191 LEU C N 1
ATOM 7960 C CA . LEU C 1 205 ? 31.978 -42.521 71.572 1.00 24.36 191 LEU C CA 1
ATOM 7961 C C . LEU C 1 205 ? 32.831 -42.902 70.368 1.00 21.00 191 LEU C C 1
ATOM 7962 O O . LEU C 1 205 ? 33.872 -42.284 70.113 1.00 23.02 191 LEU C O 1
ATOM 7967 N N . SER C 1 206 ? 32.401 -43.912 69.609 1.00 22.72 192 SER C N 1
ATOM 7968 C CA . SER C 1 206 ? 33.148 -44.316 68.423 1.00 24.25 192 SER C CA 1
ATOM 7969 C C . SER C 1 206 ? 33.115 -43.232 67.353 1.00 22.68 192 SER C C 1
ATOM 7970 O O . SER C 1 206 ? 34.133 -42.961 66.706 1.00 21.44 192 SER C O 1
ATOM 7973 N N . VAL C 1 207 ? 31.952 -42.608 67.147 1.00 20.95 193 VAL C N 1
ATOM 7974 C CA . VAL C 1 207 ? 31.847 -41.515 66.182 1.00 23.40 193 VAL C CA 1
ATOM 7975 C C . VAL C 1 207 ? 32.692 -40.326 66.625 1.00 22.95 193 VAL C C 1
ATOM 7976 O O . VAL C 1 207 ? 33.362 -39.681 65.808 1.00 21.13 193 VAL C O 1
ATOM 7980 N N . ILE C 1 208 ? 32.661 -40.006 67.921 1.00 17.91 194 ILE C N 1
ATOM 7981 C CA . ILE C 1 208 ? 33.442 -38.876 68.417 1.00 21.40 194 ILE C CA 1
ATOM 7982 C C . ILE C 1 208 ? 34.932 -39.146 68.251 1.00 23.07 194 ILE C C 1
ATOM 7983 O O . ILE C 1 208 ? 35.701 -38.252 67.876 1.00 23.47 194 ILE C O 1
ATOM 7988 N N . GLN C 1 209 ? 35.362 -40.384 68.507 1.00 22.33 195 GLN C N 1
ATOM 7989 C CA . GLN C 1 209 ? 36.768 -40.726 68.312 1.00 25.39 195 GLN C CA 1
ATOM 7990 C C . GLN C 1 209 ? 37.159 -40.630 66.843 1.00 25.28 195 GLN C C 1
ATOM 7991 O O . GLN C 1 209 ? 38.241 -40.130 66.511 1.00 26.39 195 GLN C O 1
ATOM 7997 N N . LEU C 1 210 ? 36.288 -41.104 65.946 1.00 23.08 196 LEU C N 1
ATOM 7998 C CA . LEU C 1 210 ? 36.559 -40.987 6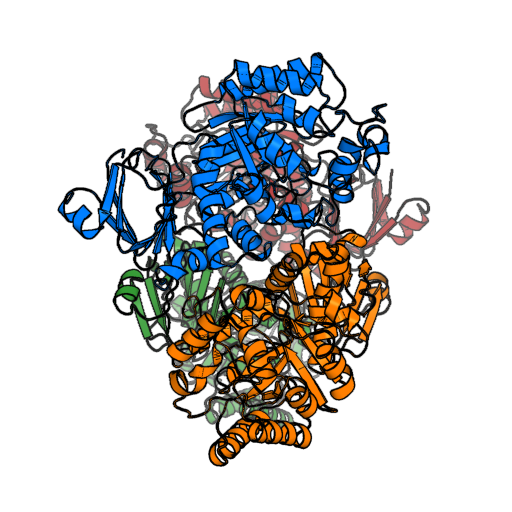4.517 1.00 25.33 196 LEU C CA 1
ATOM 7999 C C . LEU C 1 210 ? 36.689 -39.527 64.099 1.00 23.83 196 LEU C C 1
ATOM 8000 O O . LEU C 1 210 ? 37.497 -39.192 63.225 1.00 22.05 196 LEU C O 1
ATOM 8005 N N . ALA C 1 211 ? 35.894 -38.645 64.709 1.00 23.49 197 ALA C N 1
ATOM 8006 C CA . ALA C 1 211 ? 36.011 -37.219 64.420 1.00 25.09 197 ALA C CA 1
ATOM 8007 C C . ALA C 1 211 ? 37.367 -36.677 64.854 1.00 25.27 197 ALA C C 1
ATOM 8008 O O . ALA C 1 211 ? 37.981 -35.874 64.141 1.00 24.65 197 ALA C O 1
ATOM 8010 N N . LYS C 1 212 ? 37.841 -37.093 66.032 1.00 22.12 198 LYS C N 1
ATOM 8011 C CA . LYS C 1 212 ? 39.156 -36.665 66.500 1.00 27.03 198 LYS C CA 1
ATOM 8012 C C . LYS C 1 212 ? 40.265 -37.196 65.599 1.00 26.15 198 LYS C C 1
ATOM 8013 O O . LYS C 1 212 ? 41.204 -36.465 65.261 1.00 35.93 198 LYS C O 1
ATOM 8019 N N . ASP C 1 213 ? 40.178 -38.471 65.206 1.00 25.56 199 ASP C N 1
ATOM 8020 C CA . ASP C 1 213 ? 41.205 -39.061 64.354 1.00 27.30 199 ASP C CA 1
ATOM 8021 C C . ASP C 1 213 ? 41.278 -38.376 62.996 1.00 25.56 199 ASP C C 1
ATOM 8022 O O . ASP C 1 213 ? 42.359 -38.292 62.400 1.00 28.14 199 ASP C O 1
ATOM 8027 N N . SER C 1 214 ? 40.152 -37.874 62.495 1.00 24.69 200 SER C N 1
ATOM 8028 C CA . SER C 1 214 ? 40.102 -37.228 61.191 1.00 24.86 200 SER C CA 1
ATOM 8029 C C . SER C 1 214 ? 40.046 -35.710 61.291 1.00 27.53 200 SER C C 1
ATOM 8030 O O . SER C 1 214 ? 39.906 -35.039 60.263 1.00 28.67 200 SER C O 1
ATOM 8033 N N . GLN C 1 215 ? 40.157 -35.160 62.502 1.00 27.31 201 GLN C N 1
ATOM 8034 C CA . GLN C 1 215 ? 40.106 -33.717 62.733 1.00 27.27 201 GLN C CA 1
ATOM 8035 C C . GLN C 1 215 ? 38.846 -33.111 62.118 1.00 27.71 201 GLN C C 1
ATOM 8036 O O . GLN C 1 215 ? 38.882 -32.081 61.442 1.00 25.32 201 GLN C O 1
ATOM 8042 N N . SER C 1 216 ? 37.720 -33.773 62.360 1.00 19.94 202 SER C N 1
ATOM 8043 C CA . SER C 1 216 ? 36.436 -33.381 61.804 1.00 20.44 202 SER C CA 1
ATOM 8044 C C . SER C 1 216 ? 35.612 -32.634 62.845 1.00 21.54 202 SER C C 1
ATOM 8045 O O . SER C 1 216 ? 35.741 -32.865 64.050 1.00 23.46 202 SER C O 1
ATOM 8048 N N . LEU C 1 217 ? 34.755 -31.738 62.362 1.00 21.12 203 LEU C N 1
ATOM 8049 C CA . LEU C 1 217 ? 33.797 -31.068 63.226 1.00 20.69 203 LEU C CA 1
ATOM 8050 C C . LEU C 1 217 ? 32.693 -32.039 63.643 1.00 19.08 203 LEU C C 1
ATOM 8051 O O . LEU C 1 217 ? 32.456 -33.066 63.002 1.00 23.07 203 LEU C O 1
ATOM 8056 N N . LEU C 1 218 ? 32.016 -31.702 64.737 1.00 19.13 204 LEU C N 1
ATOM 8057 C CA . LEU C 1 218 ? 30.910 -32.495 65.253 1.00 18.79 204 LEU C CA 1
ATOM 8058 C C . LEU C 1 218 ? 29.644 -31.650 65.332 1.00 21.82 204 LEU C C 1
ATOM 8059 O O . LEU C 1 218 ? 29.694 -30.418 65.393 1.00 22.09 204 LEU C O 1
ATOM 8064 N N . SER C 1 219 ? 28.502 -32.336 65.335 1.00 18.10 205 SER C N 1
ATOM 8065 C CA . SER C 1 219 ? 27.204 -31.697 65.493 1.00 20.72 205 SER C CA 1
ATOM 8066 C C . SER C 1 219 ? 26.259 -32.681 66.166 1.00 19.61 205 SER C C 1
ATOM 8067 O O . SER C 1 219 ? 26.406 -33.898 66.018 1.00 17.24 205 SER C O 1
ATOM 8070 N N . THR C 1 220 ? 25.292 -32.150 66.913 1.00 17.60 206 THR C N 1
ATOM 8071 C CA . THR C 1 220 ? 24.311 -33.008 67.567 1.00 20.71 206 THR C CA 1
ATOM 8072 C C . THR C 1 220 ? 23.066 -32.204 67.918 1.00 21.33 206 THR C C 1
ATOM 8073 O O . THR C 1 220 ? 23.137 -31.000 68.174 1.00 20.83 206 THR C O 1
ATOM 8077 N N . HIS C 1 221 ? 21.923 -32.891 67.911 1.00 20.21 207 HIS C N 1
ATOM 8078 C CA . HIS C 1 221 ? 20.685 -32.327 68.435 1.00 20.64 207 HIS C CA 1
ATOM 8079 C C . HIS C 1 221 ? 20.632 -32.555 69.939 1.00 23.38 207 HIS C C 1
ATOM 8080 O O . HIS C 1 221 ? 20.877 -33.669 70.413 1.00 24.65 207 HIS C O 1
ATOM 8087 N N . PHE C 1 222 ? 20.311 -31.506 70.695 1.00 20.35 208 PHE C N 1
ATOM 8088 C CA . PHE C 1 222 ? 20.376 -31.579 72.150 1.00 21.35 208 PHE C CA 1
ATOM 8089 C C . PHE C 1 222 ? 19.130 -30.961 72.761 1.00 23.77 208 PHE C C 1
ATOM 8090 O O . PHE C 1 222 ? 18.824 -29.794 72.497 1.00 24.53 208 PHE C O 1
ATOM 8098 N N . LEU C 1 223 ? 18.426 -31.750 73.573 1.00 20.42 209 LEU C N 1
ATOM 8099 C CA . LEU C 1 223 ? 17.314 -31.294 74.408 1.00 21.77 209 LEU C CA 1
ATOM 8100 C C . LEU C 1 223 ? 16.347 -30.409 73.620 1.00 21.82 209 LEU C C 1
ATOM 8101 O O . LEU C 1 223 ? 16.073 -29.257 73.965 1.00 25.90 209 LEU C O 1
ATOM 8106 N N . GLU C 1 224 ? 15.823 -30.993 72.544 1.00 22.16 210 GLU C N 1
ATOM 8107 C CA . GLU C 1 224 ? 14.904 -30.319 71.640 1.00 24.41 210 GLU C CA 1
ATOM 8108 C C . GLU C 1 224 ? 13.458 -30.375 72.116 1.00 23.75 210 GLU C C 1
ATOM 8109 O O . GLU C 1 224 ? 12.623 -29.617 71.610 1.00 22.73 210 GLU C O 1
ATOM 8115 N N . SER C 1 225 ? 13.145 -31.226 73.092 1.00 23.04 211 SER C N 1
ATOM 8116 C CA . SER C 1 225 ? 11.765 -31.426 73.503 1.00 23.30 211 SER C CA 1
ATOM 8117 C C . SER C 1 225 ? 11.711 -31.734 74.991 1.00 24.15 211 SER C C 1
ATOM 8118 O O . SER C 1 225 ? 12.709 -32.116 75.608 1.00 22.51 211 SER C O 1
ATOM 8121 N N . LEU C 1 226 ? 10.520 -31.550 75.564 1.00 21.12 212 LEU C N 1
ATOM 8122 C CA . LEU C 1 226 ? 10.282 -32.006 76.929 1.00 22.47 212 LEU C CA 1
ATOM 8123 C C . LEU C 1 226 ? 10.358 -33.525 77.018 1.00 21.35 212 LEU C C 1
ATOM 8124 O O . LEU C 1 226 ? 10.811 -34.071 78.030 1.00 23.97 212 LEU C O 1
ATOM 8129 N N . GLU C 1 227 ? 9.907 -34.223 75.970 1.00 24.43 213 GLU C N 1
ATOM 8130 C CA . GLU C 1 227 ? 9.974 -35.682 75.959 1.00 22.06 213 GLU C CA 1
ATOM 8131 C C . GLU C 1 227 ? 11.411 -36.167 76.094 1.00 26.08 213 GLU C C 1
ATOM 8132 O O . GLU C 1 227 ? 11.689 -37.118 76.834 1.00 21.17 213 GLU C O 1
ATOM 8138 N N . GLU C 1 228 ? 12.337 -35.531 75.374 1.00 25.85 214 GLU C N 1
ATOM 8139 C CA . GLU C 1 228 ? 13.744 -35.890 75.501 1.00 24.50 214 GLU C CA 1
ATOM 8140 C C . GLU C 1 228 ? 14.277 -35.546 76.888 1.00 25.85 214 GLU C C 1
ATOM 8141 O O . GLU C 1 228 ? 15.071 -36.302 77.458 1.00 22.85 214 GLU C O 1
ATOM 8147 N N . LEU C 1 229 ? 13.851 -34.409 77.446 1.00 22.79 215 LEU C N 1
ATOM 8148 C CA . LEU C 1 229 ? 14.328 -34.010 78.767 1.00 21.57 215 LEU C CA 1
ATOM 8149 C C . LEU C 1 229 ? 13.873 -34.994 79.840 1.00 23.37 215 LEU C C 1
ATOM 8150 O O . LEU C 1 229 ? 14.665 -35.392 80.702 1.00 27.20 215 LEU C O 1
ATOM 8155 N N . GLU C 1 230 ? 12.602 -35.403 79.800 1.00 23.80 216 GLU C N 1
ATOM 8156 C CA . GLU C 1 230 ? 12.106 -36.367 80.776 1.00 26.47 216 GLU C CA 1
ATOM 8157 C C . GLU C 1 230 ? 12.773 -37.726 80.606 1.00 27.19 216 GLU C C 1
ATOM 8158 O O . GLU C 1 230 ? 12.992 -38.437 81.593 1.00 26.26 216 GLU C O 1
ATOM 8164 N N . TRP C 1 231 ? 13.094 -38.103 79.368 1.00 24.57 217 TRP C N 1
ATOM 8165 C CA . TRP C 1 231 ? 13.813 -39.350 79.130 1.00 26.07 217 TRP C CA 1
ATOM 8166 C C . TRP C 1 231 ? 15.244 -39.267 79.648 1.00 26.13 217 TRP C C 1
ATOM 8167 O O . TRP C 1 231 ? 15.706 -40.158 80.372 1.00 30.50 217 TRP C O 1
ATOM 8178 N N . VAL C 1 232 ? 15.961 -38.203 79.283 1.00 26.08 218 VAL C N 1
ATOM 8179 C CA . VAL C 1 232 ? 17.372 -38.084 79.644 1.00 24.74 218 VAL C CA 1
ATOM 8180 C C . VAL C 1 232 ? 17.542 -37.998 81.157 1.00 27.41 218 VAL C C 1
ATOM 8181 O O . VAL C 1 232 ? 18.450 -38.614 81.731 1.00 29.34 218 VAL C O 1
ATOM 8185 N N . GLU C 1 233 ? 16.670 -37.249 81.829 1.00 22.68 219 GLU C N 1
ATOM 8186 C CA . GLU C 1 233 ? 16.846 -36.982 83.252 1.00 24.69 219 GLU C CA 1
ATOM 8187 C C . GLU C 1 233 ? 16.261 -38.071 84.146 1.00 28.43 219 GLU C C 1
ATOM 8188 O O . GLU C 1 233 ? 16.831 -38.365 85.202 1.00 31.18 219 GLU C O 1
ATOM 8194 N N . ASN C 1 234 ? 15.134 -38.680 83.757 1.00 29.89 220 ASN C N 1
ATOM 8195 C CA . ASN C 1 234 ? 14.448 -39.600 84.657 1.00 32.40 220 ASN C CA 1
ATOM 8196 C C . ASN C 1 234 ? 13.974 -40.890 83.993 1.00 32.94 220 ASN C C 1
ATOM 8197 O O . ASN C 1 234 ? 13.304 -41.691 84.658 1.00 28.10 220 ASN C O 1
ATOM 8202 N N . SER C 1 235 ? 14.302 -41.123 82.721 1.00 28.85 221 SER C N 1
ATOM 8203 C CA . SER C 1 235 ? 13.891 -42.336 82.007 1.00 26.34 221 SER C CA 1
ATOM 8204 C C . SER C 1 235 ? 12.378 -42.544 82.069 1.00 30.71 221 SER C C 1
ATOM 8205 O O . SER C 1 235 ? 11.888 -43.664 82.233 1.00 29.37 221 SER C O 1
ATOM 8208 N N . LYS C 1 236 ? 11.625 -41.453 81.944 1.00 30.15 222 LYS C N 1
ATOM 8209 C CA . LYS C 1 236 ? 10.171 -41.520 81.937 1.00 31.96 222 LYS C CA 1
ATOM 8210 C C . LYS C 1 236 ? 9.623 -40.680 80.791 1.00 29.21 222 LYS C C 1
ATOM 8211 O O . LYS C 1 236 ? 10.345 -39.918 80.143 1.00 26.89 222 LYS C O 1
ATOM 8217 N N . GLY C 1 237 ? 8.328 -40.825 80.551 1.00 30.47 223 GLY C N 1
ATOM 8218 C CA . GLY C 1 237 ? 7.658 -40.079 79.511 1.00 29.92 223 GLY C CA 1
ATOM 8219 C C . GLY C 1 237 ? 7.456 -40.874 78.237 1.00 30.58 223 GLY C C 1
ATOM 8220 O O . GLY C 1 237 ? 7.455 -42.107 78.216 1.00 33.67 223 GLY C O 1
ATOM 8221 N N . TRP C 1 238 ? 7.290 -40.126 77.142 1.00 32.16 224 TRP C N 1
ATOM 8222 C CA . TRP C 1 238 ? 6.918 -40.719 75.860 1.00 28.70 224 TRP C CA 1
ATOM 8223 C C . TRP C 1 238 ? 7.954 -41.727 75.372 1.00 28.40 224 TRP C C 1
ATOM 8224 O O . TRP C 1 238 ? 7.602 -42.734 74.747 1.00 28.18 224 TRP C O 1
ATOM 8235 N N . PHE C 1 239 ? 9.237 -41.476 75.637 1.00 24.71 225 PHE C N 1
ATOM 8236 C CA . PHE C 1 239 ? 10.282 -42.362 75.129 1.00 24.71 225 PHE C CA 1
ATOM 8237 C C . PHE C 1 239 ? 10.321 -43.717 75.830 1.00 29.41 225 PHE C C 1
ATOM 8238 O O . PHE C 1 239 ? 11.153 -44.554 75.457 1.00 30.67 225 PHE C O 1
ATOM 8246 N N . GLU C 1 240 ? 9.462 -43.950 76.828 1.00 26.39 226 GLU C N 1
ATOM 8247 C CA . GLU C 1 240 ? 9.417 -45.252 77.489 1.00 33.66 226 GLU C CA 1
ATOM 8248 C C . GLU C 1 240 ? 9.136 -46.368 76.492 1.00 34.75 226 GLU C C 1
ATOM 8249 O O . GLU C 1 240 ? 9.719 -47.455 76.580 1.00 29.62 226 GLU C O 1
ATOM 8255 N N . ASN C 1 241 ? 8.237 -46.119 75.544 1.00 35.80 227 ASN C N 1
ATOM 8256 C CA . ASN C 1 241 ? 7.819 -47.112 74.568 1.00 35.64 227 ASN C CA 1
ATOM 8257 C C . ASN C 1 241 ? 8.422 -46.885 73.191 1.00 34.52 227 ASN C C 1
ATOM 8258 O O . ASN C 1 241 ? 8.106 -47.632 72.260 1.00 33.25 227 ASN C O 1
ATOM 8263 N N . PHE C 1 242 ? 9.292 -45.883 73.049 1.00 29.60 228 PHE C N 1
ATOM 8264 C CA . PHE C 1 242 ? 9.807 -45.504 71.736 1.00 26.03 228 PHE C CA 1
ATOM 8265 C C . PHE C 1 242 ? 10.623 -46.625 71.100 1.00 29.28 228 PHE C C 1
ATOM 8266 O O . PHE C 1 242 ? 10.511 -46.880 69.894 1.00 26.18 228 PHE C O 1
ATOM 8274 N N . TYR C 1 243 ? 11.448 -47.308 71.891 1.00 25.96 229 TYR C N 1
ATOM 8275 C CA . TYR C 1 243 ? 12.378 -48.279 71.321 1.00 29.05 229 TYR C CA 1
ATOM 8276 C C . TYR C 1 243 ? 11.675 -49.571 70.921 1.00 27.82 229 TYR C C 1
ATOM 8277 O O . TYR C 1 243 ? 12.027 -50.181 69.904 1.00 26.92 229 TYR C O 1
ATOM 8286 N N . GLN C 1 244 ? 10.682 -50.001 71.701 1.00 28.93 230 GLN C N 1
ATOM 8287 C CA . GLN C 1 244 ? 9.928 -51.198 71.341 1.00 34.61 230 GLN C CA 1
ATOM 8288 C C . GLN C 1 244 ? 8.979 -50.924 70.179 1.00 30.52 230 GLN C C 1
ATOM 8289 O O . GLN C 1 244 ? 8.917 -51.701 69.218 1.00 30.08 230 GLN C O 1
ATOM 8295 N N . ARG C 1 245 ? 8.234 -49.819 70.251 1.00 27.44 231 ARG C N 1
ATOM 8296 C CA . ARG C 1 245 ? 7.209 -49.537 69.249 1.00 27.47 231 ARG C CA 1
ATOM 8297 C C . ARG C 1 245 ? 7.818 -49.277 67.876 1.00 27.43 231 ARG C C 1
ATOM 8298 O O . ARG C 1 245 ? 7.346 -49.812 66.866 1.00 28.99 231 ARG C O 1
ATOM 8300 N N . PHE C 1 246 ? 8.869 -48.460 67.816 1.00 24.78 232 PHE C N 1
ATOM 8301 C CA . PHE C 1 246 ? 9.388 -47.983 66.540 1.00 26.00 232 PHE C CA 1
ATOM 8302 C C . PHE C 1 246 ? 10.623 -48.728 66.059 1.00 26.02 232 PHE C C 1
ATOM 8303 O O . PHE C 1 246 ? 10.815 -48.860 64.846 1.00 31.32 232 PHE C O 1
ATOM 8311 N N . LEU C 1 247 ? 11.469 -49.209 66.966 1.00 27.44 233 LEU C N 1
ATOM 8312 C CA . LEU C 1 247 ? 12.735 -49.810 66.577 1.00 26.80 233 LEU C CA 1
ATOM 8313 C C . LEU C 1 247 ? 12.806 -51.309 66.829 1.00 31.01 233 LEU C C 1
ATOM 8314 O O . LEU C 1 247 ? 13.780 -51.940 66.401 1.00 27.26 233 LEU C O 1
ATOM 8319 N N . LYS C 1 248 ? 11.808 -51.891 67.493 1.00 33.79 234 LYS C N 1
ATOM 8320 C CA . LYS C 1 248 ? 11.823 -53.307 67.863 1.00 37.19 234 LYS C CA 1
ATOM 8321 C C . LYS C 1 248 ? 13.085 -53.645 68.655 1.00 34.84 234 LYS C C 1
ATOM 8322 O O . LYS C 1 248 ? 13.756 -54.651 68.415 1.00 37.47 234 LYS C O 1
ATOM 8328 N N . GLU C 1 249 ? 13.404 -52.781 69.615 1.00 28.92 235 GLU C N 1
ATOM 8329 C CA . GLU C 1 249 ? 14.564 -52.932 70.481 1.00 34.12 235 GLU C CA 1
ATOM 8330 C C . GLU C 1 249 ? 14.099 -53.024 71.927 1.00 33.22 235 GLU C C 1
ATOM 8331 O O . GLU C 1 249 ? 13.180 -52.310 72.339 1.00 33.13 235 GLU C O 1
ATOM 8337 N N . SER C 1 250 ? 14.731 -53.914 72.692 1.00 30.02 236 SER C N 1
ATOM 8338 C CA . SER C 1 250 ? 14.376 -54.109 74.097 1.00 35.66 236 SER C CA 1
ATOM 8339 C C . SER C 1 250 ? 15.214 -53.159 74.948 1.00 36.76 236 SER C C 1
ATOM 8340 O O . SER C 1 250 ? 16.191 -53.540 75.597 1.00 37.76 236 SER C O 1
ATOM 8343 N N . ASN C 1 251 ? 14.812 -51.889 74.939 1.00 33.48 237 ASN C N 1
ATOM 8344 C CA . ASN C 1 251 ? 15.445 -50.867 75.763 1.00 32.43 237 ASN C CA 1
ATOM 8345 C C . ASN C 1 251 ? 14.360 -49.998 76.376 1.00 33.99 237 ASN C C 1
ATOM 8346 O O . ASN C 1 251 ? 13.555 -49.406 75.650 1.00 33.48 237 ASN C O 1
ATOM 8351 N N . PHE C 1 252 ? 14.342 -49.915 77.709 1.00 32.19 238 PHE C N 1
ATOM 8352 C CA . PHE C 1 252 ? 13.311 -49.171 78.423 1.00 31.69 238 PHE C CA 1
ATOM 8353 C C . PHE C 1 252 ? 13.913 -48.173 79.405 1.00 31.58 238 PHE C C 1
ATOM 8354 O O . PHE C 1 252 ? 13.211 -47.684 80.296 1.00 31.31 238 PHE C O 1
ATOM 8362 N N . THR C 1 253 ? 15.200 -47.867 79.263 1.00 30.13 239 THR C N 1
ATOM 8363 C CA . THR C 1 253 ? 15.867 -46.887 80.103 1.00 31.57 239 THR C CA 1
ATOM 8364 C C . THR C 1 253 ? 16.728 -45.997 79.220 1.00 29.76 239 THR C C 1
ATOM 8365 O O . THR C 1 253 ? 17.089 -46.364 78.099 1.00 28.08 239 THR C O 1
ATOM 8369 N N . SER C 1 254 ? 17.047 -44.812 79.736 1.00 30.96 240 SER C N 1
ATOM 8370 C CA . SER C 1 254 ? 17.795 -43.842 78.950 1.00 30.13 240 SER C CA 1
ATOM 8371 C C . SER C 1 254 ? 19.148 -44.404 78.538 1.00 30.96 240 SER C C 1
ATOM 8372 O O . SER C 1 254 ? 19.780 -45.161 79.280 1.00 28.25 240 SER C O 1
ATOM 8375 N N . LEU C 1 255 ? 19.587 -44.031 77.336 1.00 29.07 241 LEU C N 1
ATOM 8376 C CA . LEU C 1 255 ? 20.926 -44.382 76.882 1.00 27.20 241 LEU C CA 1
ATOM 8377 C C . LEU C 1 255 ? 22.007 -43.606 77.618 1.00 25.69 241 LEU C C 1
ATOM 8378 O O . LEU C 1 255 ? 23.187 -43.955 77.501 1.00 26.26 241 LEU C O 1
ATOM 8383 N N . TYR C 1 256 ? 21.633 -42.568 78.366 1.00 32.05 242 TYR C N 1
ATOM 8384 C CA . TYR C 1 256 ? 22.574 -41.718 79.082 1.00 29.38 242 TYR C CA 1
ATOM 8385 C C . TYR C 1 256 ? 21.976 -41.340 80.427 1.00 34.09 242 TYR C C 1
ATOM 8386 O O . TYR C 1 256 ? 20.813 -40.929 80.498 1.00 26.96 242 TYR C O 1
ATOM 8395 N N . GLU C 1 257 ? 22.766 -41.479 81.489 1.00 35.50 243 GLU C N 1
ATOM 8396 C CA . GLU C 1 257 ? 22.313 -41.124 82.833 1.00 35.91 243 GLU C CA 1
ATOM 8397 C C . GLU C 1 257 ? 22.533 -39.631 83.038 1.00 35.26 243 GLU C C 1
ATOM 8398 O O . GLU C 1 257 ? 23.555 -39.197 83.572 1.00 37.13 243 GLU C O 1
ATOM 8400 N N . GLY C 1 258 ? 21.561 -38.836 82.609 1.00 33.67 244 GLY C N 1
ATOM 8401 C CA . GLY C 1 258 ? 21.613 -37.401 82.786 1.00 31.94 244 GLY C CA 1
ATOM 8402 C C . GLY C 1 258 ? 22.221 -36.679 81.596 1.00 29.63 244 GLY C C 1
ATOM 8403 O O . GLY C 1 258 ? 22.940 -37.250 80.777 1.00 33.39 244 GLY C O 1
ATOM 8404 N N . ALA C 1 259 ? 21.915 -35.381 81.512 1.00 32.06 245 ALA C N 1
ATOM 8405 C CA . ALA C 1 259 ? 22.430 -34.565 80.416 1.00 28.44 245 ALA C CA 1
ATOM 8406 C C . ALA C 1 259 ? 23.949 -34.462 80.467 1.00 24.20 245 ALA C C 1
ATOM 8407 O O . ALA C 1 259 ? 24.611 -34.436 79.423 1.00 26.03 245 ALA C O 1
ATOM 8409 N N . ASN C 1 260 ? 24.521 -34.393 81.674 1.00 24.34 246 ASN C N 1
ATOM 8410 C CA . ASN C 1 260 ? 25.970 -34.265 81.798 1.00 29.80 246 ASN C CA 1
ATOM 8411 C C . ASN C 1 260 ? 26.689 -35.483 81.233 1.00 26.84 246 ASN C C 1
ATOM 8412 O O . ASN C 1 260 ? 27.781 -35.352 80.670 1.00 29.80 246 ASN C O 1
ATOM 8417 N N . ASP C 1 261 ? 26.093 -36.669 81.376 1.00 30.75 247 ASP C N 1
ATOM 8418 C CA . ASP C 1 261 ? 26.678 -37.877 80.804 1.00 31.93 247 ASP C CA 1
ATOM 8419 C C . ASP C 1 261 ? 26.825 -37.754 79.291 1.00 30.03 247 ASP C C 1
ATOM 8420 O O . ASP C 1 261 ? 27.838 -38.175 78.719 1.00 28.27 247 ASP C O 1
ATOM 8425 N N . TYR C 1 262 ? 25.829 -37.158 78.632 1.00 23.78 248 TYR C N 1
ATOM 8426 C CA . TYR C 1 262 ? 25.893 -36.962 77.188 1.00 23.29 248 TYR C CA 1
ATOM 8427 C C . TYR C 1 262 ? 26.865 -35.845 76.828 1.00 24.59 248 TYR C C 1
ATOM 8428 O O . TYR C 1 262 ? 27.708 -36.004 75.937 1.00 24.39 248 TYR C O 1
ATOM 8437 N N . ILE C 1 263 ? 26.758 -34.703 77.515 1.00 23.29 249 ILE C N 1
ATOM 8438 C CA . ILE C 1 263 ? 27.597 -33.545 77.212 1.00 23.18 249 ILE C CA 1
ATOM 8439 C C . ILE C 1 263 ? 29.074 -33.892 77.352 1.00 24.16 249 ILE C C 1
ATOM 8440 O O . ILE C 1 263 ? 29.900 -33.503 76.517 1.00 25.31 249 ILE C O 1
ATOM 8445 N N . ASP C 1 264 ? 29.429 -34.627 78.409 1.00 25.78 250 ASP C N 1
ATOM 8446 C CA . ASP C 1 264 ? 30.831 -34.914 78.692 1.00 26.88 250 ASP C CA 1
ATOM 8447 C C . ASP C 1 264 ? 31.501 -35.711 77.581 1.00 27.11 250 ASP C C 1
ATOM 8448 O O . ASP C 1 264 ? 32.730 -35.665 77.461 1.00 29.50 250 ASP C O 1
ATOM 8453 N N . MET C 1 265 ? 30.729 -36.448 76.776 1.00 24.89 251 MET C N 1
ATOM 8454 C CA . MET C 1 265 ? 31.311 -37.156 75.639 1.00 21.50 251 MET C CA 1
ATOM 8455 C C . MET C 1 265 ? 32.021 -36.204 74.686 1.00 25.40 251 MET C C 1
ATOM 8456 O O . MET C 1 265 ? 33.026 -36.576 74.070 1.00 26.30 251 MET C O 1
ATOM 8461 N N . PHE C 1 266 ? 31.522 -34.976 74.558 1.00 24.46 252 PHE C N 1
ATOM 8462 C CA . PHE C 1 266 ? 32.059 -33.998 73.623 1.00 24.95 252 PHE C CA 1
ATOM 8463 C C . PHE C 1 266 ? 33.106 -33.089 74.259 1.00 22.75 252 PHE C C 1
ATOM 8464 O O . PHE C 1 266 ? 33.399 -32.020 73.712 1.00 21.74 252 PHE C O 1
ATOM 8472 N N . LYS C 1 267 ? 33.666 -33.491 75.399 1.00 24.43 253 LYS C N 1
ATOM 8473 C CA . LYS C 1 267 ? 34.683 -32.698 76.079 1.00 29.31 253 LYS C CA 1
ATOM 8474 C C . LYS C 1 267 ? 35.852 -32.391 75.151 1.00 24.66 253 LYS C C 1
ATOM 8475 O O . LYS C 1 267 ? 36.367 -33.279 74.466 1.00 26.87 253 LYS C O 1
ATOM 8481 N N . ASP C 1 268 ? 36.255 -31.121 75.128 1.00 29.25 254 ASP C N 1
ATOM 8482 C CA . ASP C 1 268 ? 37.380 -30.639 74.326 1.00 27.52 254 ASP C CA 1
ATOM 8483 C C . ASP C 1 268 ? 37.222 -31.019 72.853 1.00 25.25 254 ASP C C 1
ATOM 8484 O O . ASP C 1 268 ? 38.069 -31.684 72.253 1.00 24.26 254 ASP C O 1
ATOM 8489 N N . THR C 1 269 ? 36.107 -30.576 72.274 1.00 27.49 255 THR C N 1
ATOM 8490 C CA . THR C 1 269 ? 35.810 -30.806 70.867 1.00 29.26 255 THR C CA 1
ATOM 8491 C C . THR C 1 269 ? 35.255 -29.527 70.257 1.00 25.10 255 THR C C 1
ATOM 8492 O O . THR C 1 269 ? 34.961 -28.553 70.953 1.00 28.38 255 THR C O 1
ATOM 8496 N N . HIS C 1 270 ? 35.126 -29.539 68.933 1.00 27.03 256 HIS C N 1
ATOM 8497 C CA . HIS C 1 270 ? 34.413 -28.502 68.186 1.00 23.21 256 HIS C CA 1
ATOM 8498 C C . HIS C 1 270 ? 33.063 -29.099 67.802 1.00 23.29 256 HIS C C 1
ATOM 8499 O O . HIS C 1 270 ? 32.936 -29.787 66.788 1.00 22.13 256 HIS C O 1
ATOM 8506 N N . THR C 1 271 ? 32.044 -28.840 68.623 1.00 18.18 257 THR C N 1
ATOM 8507 C CA . THR C 1 271 ? 30.747 -29.485 68.458 1.00 19.03 257 THR C CA 1
ATOM 8508 C C . THR C 1 271 ? 29.636 -28.449 68.398 1.00 22.25 257 THR C C 1
ATOM 8509 O O . THR C 1 271 ? 29.539 -27.581 69.272 1.00 22.19 257 THR C O 1
ATOM 8513 N N . LEU C 1 272 ? 28.792 -28.561 67.378 1.00 18.91 258 LEU C N 1
ATOM 8514 C CA . LEU C 1 272 ? 27.591 -27.747 67.260 1.00 20.56 258 LEU C CA 1
ATOM 8515 C C . LEU C 1 272 ? 26.461 -28.417 68.031 1.00 23.19 258 LEU C C 1
ATOM 8516 O O . LEU C 1 272 ? 26.192 -29.606 67.837 1.00 17.30 258 LEU C O 1
ATOM 8521 N N . PHE C 1 273 ? 25.815 -27.658 68.914 1.00 20.89 259 PHE C N 1
ATOM 8522 C CA . PHE C 1 273 ? 24.663 -28.128 69.672 1.00 23.12 259 PHE C CA 1
ATOM 8523 C C . PHE C 1 273 ? 23.420 -27.428 69.143 1.00 21.35 259 PHE C C 1
ATOM 8524 O O . PHE C 1 273 ? 23.295 -26.204 69.259 1.00 19.17 259 PHE C O 1
ATOM 8532 N N . VAL C 1 274 ? 22.500 -28.205 68.580 1.00 19.00 260 VAL C N 1
ATOM 8533 C CA . VAL C 1 274 ? 21.340 -27.674 67.872 1.00 21.05 260 VAL C CA 1
ATOM 8534 C C . VAL C 1 274 ? 20.122 -27.726 68.783 1.00 25.39 260 VAL C C 1
ATOM 8535 O O . VAL C 1 274 ? 19.959 -28.673 69.566 1.00 22.16 260 VAL C O 1
ATOM 8539 N N . HIS C 1 275 ? 19.283 -26.684 68.692 1.00 21.67 261 HIS C N 1
ATOM 8540 C CA . HIS C 1 275 ? 17.998 -26.541 69.377 1.00 18.52 261 HIS C CA 1
ATOM 8541 C C . HIS C 1 275 ? 18.188 -26.049 70.811 1.00 21.79 261 HIS C C 1
ATOM 8542 O O . HIS C 1 275 ? 18.189 -24.837 71.050 1.00 21.48 261 HIS C O 1
ATOM 8549 N N . ASN C 1 276 ? 18.335 -26.968 71.767 1.00 19.07 262 ASN C N 1
ATOM 8550 C CA . ASN C 1 276 ? 18.723 -26.698 73.154 1.00 21.25 262 ASN C CA 1
ATOM 8551 C C . ASN C 1 276 ? 17.660 -25.997 73.997 1.00 20.70 262 ASN C C 1
ATOM 8552 O O . ASN C 1 276 ? 17.984 -25.542 75.101 1.00 22.28 262 ASN C O 1
ATOM 8557 N N . GLN C 1 277 ? 16.405 -25.895 73.539 1.00 24.08 263 GLN C N 1
ATOM 8558 C CA . GLN C 1 277 ? 15.438 -25.089 74.290 1.00 23.04 263 GLN C CA 1
ATOM 8559 C C . GLN C 1 277 ? 15.133 -25.662 75.669 1.00 24.72 263 GLN C C 1
ATOM 8560 O O . GLN C 1 277 ? 14.711 -24.912 76.555 1.00 24.42 263 GLN C O 1
ATOM 8566 N N . PHE C 1 278 ? 15.330 -26.961 75.876 1.00 24.50 264 PHE C N 1
ATOM 8567 C CA . PHE C 1 278 ? 15.055 -27.587 77.161 1.00 24.10 264 PHE C CA 1
ATOM 8568 C C . PHE C 1 278 ? 16.322 -27.853 77.965 1.00 27.94 264 PHE C C 1
ATOM 8569 O O . PHE C 1 278 ? 16.281 -28.603 78.946 1.00 29.50 264 PHE C O 1
ATOM 8577 N N . ALA C 1 279 ? 17.442 -27.258 77.567 1.00 25.63 265 ALA C N 1
ATOM 8578 C CA . ALA C 1 279 ? 18.658 -27.305 78.365 1.00 23.69 265 ALA C CA 1
ATOM 8579 C C . ALA C 1 279 ? 18.590 -26.248 79.459 1.00 24.25 265 ALA C C 1
ATOM 8580 O O . ALA C 1 279 ? 18.348 -25.070 79.180 1.00 24.79 265 ALA C O 1
ATOM 8582 N N . SER C 1 280 ? 18.783 -26.672 80.705 1.00 25.53 266 SER C N 1
ATOM 8583 C CA . SER C 1 280 ? 18.803 -25.733 81.813 1.00 25.19 266 SER C CA 1
ATOM 8584 C C . SER C 1 280 ? 20.043 -24.844 81.734 1.00 27.42 266 SER C C 1
ATOM 8585 O O . SER C 1 280 ? 20.946 -25.054 80.918 1.00 22.74 266 SER C O 1
ATOM 8588 N N . LEU C 1 281 ? 20.076 -23.828 82.602 1.00 27.49 267 LEU C N 1
ATOM 8589 C CA . LEU C 1 281 ? 21.246 -22.958 82.671 1.00 26.83 267 LEU C CA 1
ATOM 8590 C C . LEU C 1 281 ? 22.487 -23.742 83.077 1.00 26.40 267 LEU C C 1
ATOM 8591 O O . LEU C 1 281 ? 23.575 -23.526 82.529 1.00 28.15 267 LEU C O 1
ATOM 8596 N N . GLU C 1 282 ? 22.344 -24.659 84.037 1.00 24.75 268 GLU C N 1
ATOM 8597 C CA . GLU C 1 282 ? 23.461 -25.524 84.404 1.00 26.70 268 GLU C CA 1
ATOM 8598 C C . GLU C 1 282 ? 23.911 -26.372 83.221 1.00 25.34 268 GLU C C 1
ATOM 8599 O O . GLU C 1 282 ? 25.113 -26.580 83.017 1.00 26.45 268 GLU C O 1
ATOM 8605 N N . ALA C 1 283 ? 22.958 -26.865 82.425 1.00 24.42 269 ALA C N 1
ATOM 8606 C CA . ALA C 1 283 ? 23.311 -27.677 81.265 1.00 25.87 269 ALA C CA 1
ATOM 8607 C C . ALA C 1 283 ? 24.038 -26.851 80.211 1.00 25.03 269 ALA C C 1
ATOM 8608 O O . ALA C 1 283 ? 25.031 -27.308 79.632 1.00 22.49 269 ALA C O 1
ATOM 8610 N N . LEU C 1 284 ? 23.557 -25.633 79.947 1.00 22.18 270 LEU C N 1
ATOM 8611 C CA . LEU C 1 284 ? 24.238 -24.760 78.995 1.00 22.05 270 LEU C CA 1
ATOM 8612 C C . LEU C 1 284 ? 25.630 -24.386 79.489 1.00 22.55 270 LEU C C 1
ATOM 8613 O O . LEU C 1 284 ? 26.578 -24.310 78.698 1.00 23.30 270 LEU C O 1
ATOM 8618 N N . LYS C 1 285 ? 25.770 -24.132 80.793 1.00 24.49 271 LYS C N 1
ATOM 8619 C CA . LYS C 1 285 ? 27.084 -23.828 81.351 1.00 23.56 271 LYS C CA 1
ATOM 8620 C C . LYS C 1 285 ? 28.011 -25.034 81.276 1.00 26.53 271 LYS C C 1
ATOM 8621 O O . LYS C 1 285 ? 29.219 -24.883 81.059 1.00 25.89 271 LYS C O 1
ATOM 8627 N N . ARG C 1 286 ? 27.466 -26.237 81.467 1.00 27.24 272 ARG C N 1
ATOM 8628 C CA . ARG C 1 286 ? 28.266 -27.448 81.323 1.00 27.52 272 ARG C CA 1
ATOM 8629 C C . ARG C 1 286 ? 28.771 -27.607 79.895 1.00 25.03 272 ARG C C 1
ATOM 8630 O O . ARG C 1 286 ? 29.922 -27.999 79.673 1.00 27.81 272 ARG C O 1
ATOM 8638 N N . ILE C 1 287 ? 27.916 -27.314 78.914 1.00 24.78 273 ILE C N 1
ATOM 8639 C CA . ILE C 1 287 ? 28.317 -27.390 77.512 1.00 24.14 273 ILE C CA 1
ATOM 8640 C C . ILE C 1 287 ? 29.507 -26.474 77.247 1.00 26.29 273 ILE C C 1
ATOM 8641 O O . ILE C 1 287 ? 30.496 -26.877 76.625 1.00 26.51 273 ILE C O 1
ATOM 8646 N N . LYS C 1 288 ? 29.428 -25.226 77.719 1.00 25.39 274 LYS C N 1
ATOM 8647 C CA . LYS C 1 288 ? 30.506 -24.269 77.481 1.00 28.21 274 LYS C CA 1
ATOM 8648 C C . LYS C 1 288 ? 31.802 -24.705 78.154 1.00 29.20 274 LYS C C 1
ATOM 8649 O O . LYS C 1 288 ? 32.877 -24.668 77.543 1.00 27.79 274 LYS C O 1
ATOM 8655 N N . SER C 1 289 ? 31.722 -25.116 79.422 1.00 27.71 275 SER C N 1
ATOM 8656 C CA . SER C 1 289 ? 32.935 -25.403 80.182 1.00 29.16 275 SER C CA 1
ATOM 8657 C C . SER C 1 289 ? 33.578 -26.720 79.767 1.00 31.84 275 SER C C 1
ATOM 8658 O O . SER C 1 289 ? 34.807 -26.845 79.818 1.00 29.73 275 SER C O 1
ATOM 8661 N N . GLN C 1 290 ? 32.779 -27.712 79.373 1.00 28.02 276 GLN C N 1
ATOM 8662 C CA . GLN C 1 290 ? 33.314 -29.024 79.022 1.00 28.31 276 GLN C CA 1
ATOM 8663 C C . GLN C 1 290 ? 33.769 -29.104 77.569 1.00 28.34 276 GLN C C 1
ATOM 8664 O O . GLN C 1 290 ? 34.850 -29.632 77.290 1.00 28.96 276 GLN C O 1
ATOM 8670 N N . VAL C 1 291 ? 32.964 -28.591 76.638 1.00 26.50 277 VAL C N 1
ATOM 8671 C CA . VAL C 1 291 ? 33.282 -28.725 75.220 1.00 25.05 277 VAL C CA 1
ATOM 8672 C C . VAL C 1 291 ? 34.359 -27.731 74.799 1.00 27.92 277 VAL C C 1
ATOM 8673 O O . VAL C 1 291 ? 35.130 -28.008 73.871 1.00 27.62 277 VAL C O 1
ATOM 8677 N N . LYS C 1 292 ? 34.427 -26.573 75.465 1.00 27.83 278 LYS C N 1
ATOM 8678 C CA . LYS C 1 292 ? 35.394 -25.507 75.196 1.00 30.30 278 LYS C CA 1
ATOM 8679 C C . LYS C 1 292 ? 35.095 -24.794 73.882 1.00 31.66 278 LYS C C 1
ATOM 8680 O O . LYS C 1 292 ? 35.114 -23.559 73.827 1.00 34.09 278 LYS C O 1
ATOM 8686 N N . ASN C 1 293 ? 34.832 -25.551 72.818 1.00 24.88 279 ASN C N 1
ATOM 8687 C CA . ASN C 1 293 ? 34.496 -24.948 71.534 1.00 23.10 279 ASN C CA 1
ATOM 8688 C C . ASN C 1 293 ? 33.113 -25.385 71.068 1.00 24.11 279 ASN C C 1
ATOM 8689 O O . ASN C 1 293 ? 32.960 -25.934 69.972 1.00 22.66 279 ASN C O 1
ATOM 8694 N N . ALA C 1 294 ? 32.103 -25.138 71.892 1.00 24.78 280 ALA C N 1
ATOM 8695 C CA . ALA C 1 294 ? 30.727 -25.449 71.547 1.00 20.91 280 ALA C CA 1
ATOM 8696 C C . ALA C 1 294 ? 30.095 -24.293 70.783 1.00 26.75 280 ALA C C 1
ATOM 8697 O O . ALA C 1 294 ? 30.488 -23.132 70.935 1.00 23.90 280 ALA C O 1
ATOM 8699 N N . PHE C 1 295 ? 29.113 -24.622 69.946 1.00 19.85 281 PHE C N 1
ATOM 8700 C CA . PHE C 1 295 ? 28.416 -23.629 69.133 1.00 21.95 281 PHE C CA 1
ATOM 8701 C C . PHE C 1 295 ? 26.928 -23.949 69.144 1.00 19.73 281 PHE C C 1
ATOM 8702 O O . PHE C 1 295 ? 26.501 -24.939 68.543 1.00 22.41 281 PHE C O 1
ATOM 8710 N N . LEU C 1 296 ? 26.140 -23.106 69.806 1.00 21.57 282 LEU C N 1
ATOM 8711 C CA . LEU C 1 296 ? 24.698 -23.301 69.854 1.00 23.61 282 LEU C CA 1
ATOM 8712 C C . LEU C 1 296 ? 24.067 -22.870 68.537 1.00 20.88 282 LEU C C 1
ATOM 8713 O O . LEU C 1 296 ? 24.320 -21.765 68.046 1.00 20.20 282 LEU C O 1
ATOM 8718 N N . ILE C 1 297 ? 23.246 -23.748 67.969 1.00 19.93 283 ILE C N 1
ATOM 8719 C CA . ILE C 1 297 ? 22.505 -23.482 66.742 1.00 19.15 283 ILE C CA 1
ATOM 8720 C C . ILE C 1 297 ? 21.025 -23.447 67.092 1.00 19.73 283 ILE C C 1
ATOM 8721 O O . ILE C 1 297 ? 20.527 -24.335 67.793 1.00 21.82 283 ILE C O 1
ATOM 8726 N N . THR C 1 298 ? 20.326 -22.416 66.626 1.00 19.49 284 THR C N 1
ATOM 8727 C CA . THR C 1 298 ? 18.908 -22.256 66.909 1.00 20.74 284 THR C CA 1
ATOM 8728 C C . THR C 1 298 ? 18.109 -22.280 65.612 1.00 18.58 284 THR C C 1
ATOM 8729 O O . THR C 1 298 ? 18.513 -21.692 64.605 1.00 18.37 284 THR C O 1
ATOM 8733 N N . CYS C 1 299 ? 16.980 -22.987 65.638 1.00 22.19 285 CYS C N 1
ATOM 8734 C CA . CYS C 1 299 ? 16.107 -23.139 64.476 1.00 14.68 285 CYS C CA 1
ATOM 8735 C C . CYS C 1 299 ? 14.703 -22.717 64.899 1.00 20.62 285 CYS C C 1
ATOM 8736 O O . CYS C 1 299 ? 13.898 -23.551 65.330 1.00 20.34 285 CYS C O 1
ATOM 8739 N N . PRO C 1 300 ? 14.380 -21.426 64.768 1.00 18.39 286 PRO C N 1
ATOM 8740 C CA . PRO C 1 300 ? 13.115 -20.931 65.348 1.00 20.88 286 PRO C CA 1
ATOM 8741 C C . PRO C 1 300 ? 11.868 -21.581 64.772 1.00 18.86 286 PRO C C 1
ATOM 8742 O O . PRO C 1 300 ? 10.953 -21.922 65.533 1.00 21.78 286 PRO C O 1
ATOM 8746 N N . PHE C 1 301 ? 11.788 -21.752 63.451 1.00 16.99 287 PHE C N 1
ATOM 8747 C CA . PHE C 1 301 ? 10.561 -22.291 62.872 1.00 23.90 287 PHE C CA 1
ATOM 8748 C C . PHE C 1 301 ? 10.393 -23.766 63.210 1.00 19.69 287 PHE C C 1
ATOM 8749 O O . PHE C 1 301 ? 9.282 -24.216 63.517 1.00 17.83 287 PHE C O 1
ATOM 8757 N N . SER C 1 302 ? 11.482 -24.536 63.149 1.00 22.55 288 SER C N 1
ATOM 8758 C CA . SER C 1 302 ? 11.424 -25.939 63.546 1.00 21.29 288 SER C CA 1
ATOM 8759 C C . SER C 1 302 ? 11.003 -26.083 65.003 1.00 22.54 288 SER C C 1
ATOM 8760 O O . SER C 1 302 ? 10.204 -26.964 65.343 1.00 23.90 288 SER C O 1
ATOM 8763 N N . ASN C 1 303 ? 11.541 -25.230 65.880 1.00 19.87 289 ASN C N 1
ATOM 8764 C CA . ASN C 1 303 ? 11.180 -25.283 67.294 1.00 20.68 289 ASN C CA 1
ATOM 8765 C C . ASN C 1 303 ? 9.689 -25.035 67.497 1.00 22.28 289 ASN C C 1
ATOM 8766 O O . ASN C 1 303 ? 9.058 -25.666 68.356 1.00 22.81 289 ASN C O 1
ATOM 8771 N N . ARG C 1 304 ? 9.108 -24.118 66.719 1.00 18.75 290 ARG C N 1
ATOM 8772 C CA . ARG C 1 304 ? 7.686 -23.821 66.859 1.00 14.95 290 ARG C CA 1
ATOM 8773 C C . ARG C 1 304 ? 6.822 -24.988 66.394 1.00 19.28 290 ARG C C 1
ATOM 8774 O O . ARG C 1 304 ? 5.788 -25.282 67.003 1.00 20.40 290 ARG C O 1
ATOM 8782 N N . LEU C 1 305 ? 7.240 -25.676 65.330 1.00 21.31 291 LEU C N 1
ATOM 8783 C CA . LEU C 1 305 ? 6.435 -26.757 64.775 1.00 20.89 291 LEU C CA 1
ATOM 8784 C C . LEU C 1 305 ? 6.517 -28.028 65.606 1.00 22.70 291 LEU C C 1
ATOM 8785 O O . LEU C 1 305 ? 5.584 -28.839 65.579 1.00 19.51 291 LEU C O 1
ATOM 8790 N N . LEU C 1 306 ? 7.618 -28.234 66.327 1.00 24.92 292 LEU C N 1
ATOM 8791 C CA . LEU C 1 306 ? 7.799 -29.482 67.057 1.00 22.97 292 LEU C CA 1
ATOM 8792 C C . LEU C 1 306 ? 7.414 -29.313 68.521 1.00 23.32 292 LEU C C 1
ATOM 8793 O O . LEU C 1 306 ? 6.238 -29.445 68.875 1.00 24.81 292 LEU C O 1
ATOM 8798 N N . SER C 1 307 ? 8.388 -28.997 69.379 1.00 21.17 293 SER C N 1
ATOM 8799 C CA . SER C 1 307 ? 8.084 -28.841 70.799 1.00 21.09 293 SER C CA 1
ATOM 8800 C C . SER C 1 307 ? 7.172 -27.648 71.054 1.00 24.35 293 SER C C 1
ATOM 8801 O O . SER C 1 307 ? 6.381 -27.666 72.004 1.00 20.34 293 SER C O 1
ATOM 8804 N N . GLY C 1 308 ? 7.254 -26.617 70.215 1.00 23.16 294 GLY C N 1
ATOM 8805 C CA . GLY C 1 308 ? 6.502 -25.399 70.434 1.00 22.20 294 GLY C CA 1
ATOM 8806 C C . GLY C 1 308 ? 7.139 -24.417 71.390 1.00 24.85 294 GLY C C 1
ATOM 8807 O O . GLY C 1 308 ? 6.521 -23.395 71.704 1.00 27.16 294 GLY C O 1
ATOM 8808 N N . LYS C 1 309 ? 8.353 -24.689 71.859 1.00 22.88 295 LYS C N 1
ATOM 8809 C CA . LYS C 1 309 ? 9.049 -23.830 72.806 1.00 23.39 295 LYS C CA 1
ATOM 8810 C C . LYS C 1 309 ? 10.243 -23.182 72.121 1.00 23.17 295 LYS C C 1
ATOM 8811 O O . LYS C 1 309 ? 11.020 -23.862 71.441 1.00 20.60 295 LYS C O 1
ATOM 8817 N N . ALA C 1 310 ? 10.382 -21.872 72.297 1.00 24.72 296 ALA C N 1
ATOM 8818 C CA . ALA C 1 310 ? 11.494 -21.134 71.720 1.00 25.63 296 ALA C CA 1
ATOM 8819 C C . ALA C 1 310 ? 12.704 -21.184 72.644 1.00 23.46 296 ALA C C 1
ATOM 8820 O O . ALA C 1 310 ? 12.577 -21.314 73.864 1.00 28.16 296 ALA C O 1
ATOM 8822 N N . LEU C 1 311 ? 13.885 -21.084 72.044 1.00 22.83 297 LEU C N 1
ATOM 8823 C CA . LEU C 1 311 ? 15.110 -20.985 72.822 1.00 24.45 297 LEU C CA 1
ATOM 8824 C C . LEU C 1 311 ? 15.094 -19.708 73.651 1.00 24.57 297 LEU C C 1
ATOM 8825 O O . LEU C 1 311 ? 14.810 -18.623 73.136 1.00 24.79 297 LEU C O 1
ATOM 8830 N N . ASP C 1 312 ? 15.375 -19.841 74.945 1.00 20.80 298 ASP C N 1
ATOM 8831 C CA . ASP C 1 312 ? 15.448 -18.684 75.832 1.00 20.99 298 ASP C CA 1
ATOM 8832 C C . ASP C 1 312 ? 16.786 -18.000 75.587 1.00 18.55 298 ASP C C 1
ATOM 8833 O O . ASP C 1 312 ? 17.829 -18.457 76.062 1.00 22.60 298 ASP C O 1
ATOM 8838 N N . LEU C 1 313 ? 16.756 -16.894 74.838 1.00 23.35 299 LEU C N 1
ATOM 8839 C CA . LEU C 1 313 ? 17.991 -16.199 74.485 1.00 25.52 299 LEU C CA 1
ATOM 8840 C C . LEU C 1 313 ? 18.653 -15.568 75.702 1.00 24.18 299 LEU C C 1
ATOM 8841 O O . LEU C 1 313 ? 19.884 -15.462 75.748 1.00 24.87 299 LEU C O 1
ATOM 8846 N N . GLU C 1 314 ? 17.862 -15.125 76.681 1.00 21.42 300 GLU C N 1
ATOM 8847 C CA . GLU C 1 314 ? 18.443 -14.614 77.918 1.00 23.62 300 GLU C CA 1
ATOM 8848 C C . GLU C 1 314 ? 19.221 -15.704 78.641 1.00 23.59 300 GLU C C 1
ATOM 8849 O O . GLU C 1 314 ? 20.324 -15.463 79.145 1.00 20.83 300 GLU C O 1
ATOM 8855 N N . ARG C 1 315 ? 18.663 -16.916 78.692 1.00 27.29 301 ARG C N 1
ATOM 8856 C CA . ARG C 1 315 ? 19.371 -18.043 79.288 1.00 25.37 301 ARG C CA 1
ATOM 8857 C C . ARG C 1 315 ? 20.683 -18.312 78.563 1.00 21.86 301 ARG C C 1
ATOM 8858 O O . ARG C 1 315 ? 21.709 -18.580 79.199 1.00 24.54 301 ARG C O 1
ATOM 8866 N N . VAL C 1 316 ? 20.666 -18.248 77.230 1.00 21.62 302 VAL C N 1
ATOM 8867 C CA . VAL C 1 316 ? 21.884 -18.457 76.451 1.00 22.04 302 VAL C CA 1
ATOM 8868 C C . VAL C 1 316 ? 22.928 -17.408 76.806 1.00 22.59 302 VAL C C 1
ATOM 8869 O O . VAL C 1 316 ? 24.114 -17.719 76.982 1.00 19.45 302 VAL C O 1
ATOM 8873 N N . ARG C 1 317 ? 22.500 -16.152 76.931 1.00 21.28 303 ARG C N 1
ATOM 8874 C CA . ARG C 1 317 ? 23.414 -15.082 77.314 1.00 21.65 303 ARG C CA 1
ATOM 8875 C C . ARG C 1 317 ? 23.938 -15.284 78.730 1.00 21.72 303 ARG C C 1
ATOM 8876 O O . ARG C 1 317 ? 25.128 -15.074 78.994 1.00 25.00 303 ARG C O 1
ATOM 8884 N N . GLU C 1 318 ? 23.064 -15.694 79.653 1.00 23.01 304 GLU C N 1
ATOM 8885 C CA . GLU C 1 318 ? 23.484 -15.925 81.031 1.00 23.94 304 GLU C CA 1
ATOM 8886 C C . GLU C 1 318 ? 24.535 -17.022 81.126 1.00 25.02 304 GLU C C 1
ATOM 8887 O O . GLU C 1 318 ? 25.398 -16.978 82.010 1.00 28.10 304 GLU C O 1
ATOM 8893 N N . ALA C 1 319 ? 24.482 -18.010 80.234 1.00 28.59 305 ALA C N 1
ATOM 8894 C CA . ALA C 1 319 ? 25.478 -19.074 80.203 1.00 21.41 305 ALA C CA 1
ATOM 8895 C C . ALA C 1 319 ? 26.777 -18.654 79.528 1.00 26.48 305 ALA C C 1
ATOM 8896 O O . ALA C 1 319 ? 27.730 -19.441 79.513 1.00 24.92 305 ALA C O 1
ATOM 8898 N N . GLY C 1 320 ? 26.841 -17.446 78.974 1.00 25.03 306 GLY C N 1
ATOM 8899 C CA . GLY C 1 320 ? 28.043 -17.001 78.299 1.00 23.49 306 GLY C CA 1
ATOM 8900 C C . GLY C 1 320 ? 28.221 -17.546 76.902 1.00 25.27 306 GLY C C 1
ATOM 8901 O O . GLY C 1 320 ? 29.359 -17.714 76.453 1.00 27.25 306 GLY C O 1
ATOM 8902 N N . LEU C 1 321 ? 27.129 -17.832 76.200 1.00 24.23 307 LEU C N 1
ATOM 8903 C CA . LEU C 1 321 ? 27.178 -18.397 74.861 1.00 24.66 307 LEU C CA 1
ATOM 8904 C C . LEU C 1 321 ? 26.464 -17.480 73.875 1.00 23.34 307 LEU C C 1
ATOM 8905 O O . LEU C 1 321 ? 25.778 -16.528 74.253 1.00 26.36 307 LEU C O 1
ATOM 8910 N N . SER C 1 322 ? 26.617 -17.802 72.592 1.00 25.29 308 SER C N 1
ATOM 8911 C CA . SER C 1 322 ? 25.969 -17.089 71.501 1.00 29.57 308 SER C CA 1
ATOM 8912 C C . SER C 1 322 ? 25.334 -18.106 70.562 1.00 25.97 308 SER C C 1
ATOM 8913 O O . SER C 1 322 ? 25.586 -19.310 70.655 1.00 27.82 308 SER C O 1
ATOM 8916 N N . VAL C 1 323 ? 24.501 -17.617 69.644 1.00 25.33 309 VAL C N 1
ATOM 8917 C CA . VAL C 1 323 ? 23.742 -18.496 68.764 1.00 22.41 309 VAL C CA 1
ATOM 8918 C C . VAL C 1 323 ? 24.018 -18.153 67.307 1.00 21.08 309 VAL C C 1
ATOM 8919 O O . VAL C 1 323 ? 24.325 -17.009 66.953 1.00 21.49 309 VAL C O 1
ATOM 8923 N N . SER C 1 324 ? 23.929 -19.177 66.465 1.00 21.02 310 SER C N 1
ATOM 8924 C CA . SER C 1 324 ? 23.785 -19.040 65.025 1.00 18.19 310 SER C CA 1
ATOM 8925 C C . SER C 1 324 ? 22.383 -19.492 64.636 1.00 18.19 310 SER C C 1
ATOM 8926 O O . SER C 1 324 ? 21.822 -20.406 65.245 1.00 19.23 310 SER C O 1
ATOM 8929 N N . VAL C 1 325 ? 21.815 -18.846 63.622 1.00 19.64 311 VAL C N 1
ATOM 8930 C CA . VAL C 1 325 ? 20.441 -19.099 63.198 1.00 17.41 311 VAL C CA 1
ATOM 8931 C C . VAL C 1 325 ? 20.461 -19.952 61.938 1.00 20.71 311 VAL C C 1
ATOM 8932 O O . VAL C 1 325 ? 21.153 -19.623 60.966 1.00 20.17 311 VAL C O 1
ATOM 8936 N N . ALA C 1 326 ? 19.705 -21.052 61.956 1.00 18.88 312 ALA C N 1
ATOM 8937 C CA . ALA C 1 326 ? 19.664 -21.992 60.845 1.00 18.91 312 ALA C CA 1
ATOM 8938 C C . ALA C 1 326 ? 18.222 -22.387 60.549 1.00 21.00 312 ALA C C 1
ATOM 8939 O O . ALA C 1 326 ? 17.339 -22.292 61.405 1.00 20.58 312 ALA C O 1
ATOM 8941 N N . THR C 1 327 ? 18.000 -22.851 59.318 1.00 21.61 313 THR C N 1
ATOM 8942 C CA . THR C 1 327 ? 16.655 -23.153 58.843 1.00 22.31 313 THR C CA 1
ATOM 8943 C C . THR C 1 327 ? 16.165 -24.540 59.234 1.00 20.45 313 THR C C 1
ATOM 8944 O O . THR C 1 327 ? 14.952 -24.780 59.189 1.00 20.75 313 THR C O 1
ATOM 8948 N N . ASP C 1 328 ? 17.068 -25.450 59.607 1.00 19.97 314 ASP C N 1
ATOM 8949 C CA . ASP C 1 328 ? 16.768 -26.879 59.670 1.00 22.14 314 ASP C CA 1
ATOM 8950 C C . ASP C 1 328 ? 16.367 -27.351 58.277 1.00 21.77 314 ASP C C 1
ATOM 8951 O O . ASP C 1 328 ? 16.707 -26.706 57.280 1.00 25.84 314 ASP C O 1
ATOM 8956 N N . GLY C 1 329 ? 15.662 -28.475 58.186 1.00 27.71 315 GLY C N 1
ATOM 8957 C CA . GLY C 1 329 ? 15.195 -28.979 56.915 1.00 25.11 315 GLY C CA 1
ATOM 8958 C C . GLY C 1 329 ? 13.713 -28.708 56.698 1.00 24.21 315 GLY C C 1
ATOM 8959 O O . GLY C 1 329 ? 12.988 -28.283 57.594 1.00 23.28 315 GLY C O 1
ATOM 8960 N N . LEU C 1 330 ? 13.269 -28.964 55.466 1.00 22.47 316 LEU C N 1
ATOM 8961 C CA . LEU C 1 330 ? 11.845 -28.888 55.163 1.00 23.32 316 LEU C CA 1
ATOM 8962 C C . LEU C 1 330 ? 11.050 -29.982 55.863 1.00 26.08 316 LEU C C 1
ATOM 8963 O O . LEU C 1 330 ? 9.814 -29.960 55.811 1.00 23.71 316 LEU C O 1
ATOM 8968 N N . SER C 1 331 ? 11.731 -30.932 56.509 1.00 22.95 317 SER C N 1
ATOM 8969 C CA . SER C 1 331 ? 11.068 -31.872 57.403 1.00 23.66 317 SER C CA 1
ATOM 8970 C C . SER C 1 331 ? 10.461 -31.178 58.613 1.00 26.90 317 SER C C 1
ATOM 8971 O O . SER C 1 331 ? 9.601 -31.762 59.282 1.00 24.97 317 SER C O 1
ATOM 8974 N N . SER C 1 332 ? 10.898 -29.953 58.915 1.00 22.95 318 SER C N 1
ATOM 8975 C CA . SER C 1 332 ? 10.366 -29.205 60.048 1.00 23.08 318 SER C CA 1
ATOM 8976 C C . SER C 1 332 ? 10.388 -27.708 59.749 1.00 22.41 318 SER C C 1
ATOM 8977 O O . SER C 1 332 ? 10.690 -26.890 60.618 1.00 18.59 318 SER C O 1
ATOM 8980 N N . ASN C 1 333 ? 10.059 -27.343 58.511 1.00 23.37 319 ASN C N 1
ATOM 8981 C CA . ASN C 1 333 ? 10.021 -25.947 58.098 1.00 24.28 319 ASN C CA 1
ATOM 8982 C C . ASN C 1 333 ? 9.238 -25.857 56.798 1.00 24.32 319 ASN C C 1
ATOM 8983 O O . ASN C 1 333 ? 9.000 -26.863 56.124 1.00 25.45 319 ASN C O 1
ATOM 8988 N N . ILE C 1 334 ? 8.836 -24.635 56.457 1.00 22.56 320 ILE C N 1
ATOM 8989 C CA . ILE C 1 334 ? 8.127 -24.377 55.208 1.00 24.93 320 ILE C CA 1
ATOM 8990 C C . ILE C 1 334 ? 8.985 -23.661 54.178 1.00 22.67 320 ILE C C 1
ATOM 8991 O O . ILE C 1 334 ? 8.597 -23.613 52.999 1.00 23.62 320 ILE C O 1
ATOM 8996 N N . SER C 1 335 ? 10.135 -23.120 54.568 1.00 25.99 321 SER C N 1
ATOM 8997 C CA . SER C 1 335 ? 10.997 -22.403 53.642 1.00 21.71 321 SER C CA 1
ATOM 8998 C C . SER C 1 335 ? 12.445 -22.620 54.051 1.00 22.80 321 SER C C 1
ATOM 8999 O O . SER C 1 335 ? 12.755 -22.698 55.242 1.00 24.70 321 SER C O 1
ATOM 9002 N N . LEU C 1 336 ? 13.327 -22.712 53.058 1.00 23.15 322 LEU C N 1
ATOM 9003 C CA . LEU C 1 336 ? 14.758 -22.813 53.302 1.00 24.59 322 LEU C CA 1
ATOM 9004 C C . LEU C 1 336 ? 15.489 -21.505 53.027 1.00 24.54 322 LEU C C 1
ATOM 9005 O O . LEU C 1 336 ? 16.723 -21.471 53.077 1.00 23.03 322 LEU C O 1
ATOM 9010 N N . SER C 1 337 ? 14.757 -20.437 52.724 1.00 23.30 323 SER C N 1
ATOM 9011 C CA . SER C 1 337 ? 15.344 -19.105 52.688 1.00 20.37 323 SER C CA 1
ATOM 9012 C C . SER C 1 337 ? 15.784 -18.712 54.092 1.00 21.60 323 SER C C 1
ATOM 9013 O O . SER C 1 337 ? 14.969 -18.696 55.019 1.00 23.44 323 SER C O 1
ATOM 9016 N N . LEU C 1 338 ? 17.075 -18.416 54.259 1.00 20.47 324 LEU C N 1
ATOM 9017 C CA . LEU C 1 338 ? 17.546 -17.984 55.571 1.00 21.56 324 LEU C CA 1
ATOM 9018 C C . LEU C 1 338 ? 16.922 -16.654 55.976 1.00 19.35 324 LEU C C 1
ATOM 9019 O O . LEU C 1 338 ? 16.736 -16.396 57.170 1.00 18.33 324 LEU C O 1
ATOM 9024 N N . LEU C 1 339 ? 16.585 -15.808 55.000 1.00 21.64 325 LEU C N 1
ATOM 9025 C CA . LEU C 1 339 ? 15.922 -14.542 55.304 1.00 19.59 325 LEU C CA 1
ATOM 9026 C C . LEU C 1 339 ? 14.534 -14.770 55.895 1.00 20.30 325 LEU C C 1
ATOM 9027 O O . LEU C 1 339 ? 14.107 -14.034 56.793 1.00 16.98 325 LEU C O 1
ATOM 9032 N N . ASP C 1 340 ? 13.806 -15.768 55.388 1.00 19.99 326 ASP C N 1
ATOM 9033 C CA . ASP C 1 340 ? 12.543 -16.151 56.011 1.00 21.29 326 ASP C CA 1
ATOM 9034 C C . ASP C 1 340 ? 12.760 -16.619 57.444 1.00 23.65 326 ASP C C 1
ATOM 9035 O O . ASP C 1 340 ? 11.981 -16.279 58.343 1.00 24.09 326 ASP C O 1
ATOM 9040 N N . GLU C 1 341 ? 13.813 -17.408 57.675 1.00 19.22 327 GLU C N 1
ATOM 9041 C CA . GLU C 1 341 ? 14.102 -17.889 59.023 1.00 18.71 327 GLU C CA 1
ATOM 9042 C C . GLU C 1 341 ? 14.468 -16.743 59.960 1.00 20.86 327 GLU C C 1
ATOM 9043 O O . GLU C 1 341 ? 14.091 -16.754 61.137 1.00 20.57 327 GLU C O 1
ATOM 9049 N N . LEU C 1 342 ? 15.205 -15.748 59.459 1.00 19.77 328 LEU C N 1
ATOM 9050 C CA . LEU C 1 342 ? 15.589 -14.624 60.308 1.00 18.25 328 LEU C CA 1
ATOM 9051 C C . LEU C 1 342 ? 14.373 -13.801 60.714 1.00 19.85 328 LEU C C 1
ATOM 9052 O O . LEU C 1 342 ? 14.303 -13.308 61.846 1.00 18.64 328 LEU C O 1
ATOM 9057 N N . ARG C 1 343 ? 13.404 -13.645 59.808 1.00 17.83 329 ARG C N 1
ATOM 9058 C CA . ARG C 1 343 ? 12.162 -12.964 60.163 1.00 19.53 329 ARG C CA 1
ATOM 9059 C C . ARG C 1 343 ? 11.352 -13.782 61.162 1.00 20.46 329 ARG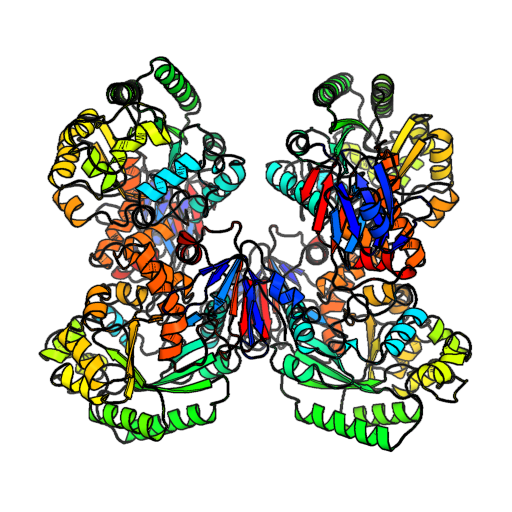 C C 1
ATOM 9060 O O . ARG C 1 343 ? 10.728 -13.222 62.072 1.00 16.06 329 ARG C O 1
ATOM 9068 N N . ALA C 1 344 ? 11.338 -15.108 61.004 1.00 17.78 330 ALA C N 1
ATOM 9069 C CA . ALA C 1 344 ? 10.713 -15.951 62.017 1.00 18.91 330 ALA C CA 1
ATOM 9070 C C . ALA C 1 344 ? 11.423 -15.798 63.356 1.00 20.67 330 ALA C C 1
ATOM 9071 O O . ALA C 1 344 ? 10.780 -15.780 64.413 1.00 20.21 330 ALA C O 1
ATOM 9073 N N . PHE C 1 345 ? 12.752 -15.679 63.323 1.00 17.54 331 PHE C N 1
ATOM 9074 C CA . PHE C 1 345 ? 13.528 -15.462 64.540 1.00 20.00 331 PHE C CA 1
ATOM 9075 C C . PHE C 1 345 ? 13.116 -14.171 65.243 1.00 19.33 331 PHE C C 1
ATOM 9076 O O . PHE C 1 345 ? 12.961 -14.147 66.471 1.00 17.88 331 PHE C O 1
ATOM 9084 N N . LEU C 1 346 ? 12.925 -13.089 64.483 1.00 17.31 332 LEU C N 1
ATOM 9085 C CA . LEU C 1 346 ? 12.506 -11.826 65.086 1.00 20.73 332 LEU C CA 1
ATOM 9086 C C . LEU C 1 346 ? 11.145 -11.956 65.761 1.00 21.65 332 LEU C C 1
ATOM 9087 O O . LEU C 1 346 ? 10.901 -11.343 66.807 1.00 20.30 332 LEU C O 1
ATOM 9092 N N . LEU C 1 347 ? 10.248 -12.754 65.182 1.00 18.18 333 LEU C N 1
ATOM 9093 C CA . LEU C 1 347 ? 8.917 -12.930 65.749 1.00 21.47 333 LEU C CA 1
ATOM 9094 C C . LEU C 1 347 ? 8.900 -13.875 66.943 1.00 22.77 333 LEU C C 1
ATOM 9095 O O . LEU C 1 347 ? 7.940 -13.848 67.722 1.00 23.89 333 LEU C O 1
ATOM 9100 N N . SER C 1 348 ? 9.929 -14.704 67.108 1.00 20.83 334 SER C N 1
ATOM 9101 C CA . SER C 1 348 ? 9.919 -15.772 68.100 1.00 22.86 334 SER C CA 1
ATOM 9102 C C . SER C 1 348 ? 10.524 -15.367 69.437 1.00 23.13 334 SER C C 1
ATOM 9103 O O . SER C 1 348 ? 10.520 -16.177 70.369 1.00 20.50 334 SER C O 1
ATOM 9106 N N . HIS C 1 349 ? 11.046 -14.147 69.557 1.00 20.10 335 HIS C N 1
ATOM 9107 C CA . HIS C 1 349 ? 11.671 -13.689 70.788 1.00 23.22 335 HIS C CA 1
ATOM 9108 C C . HIS C 1 349 ? 11.236 -12.259 71.069 1.00 24.05 335 HIS C C 1
ATOM 9109 O O . HIS C 1 349 ? 11.152 -11.439 70.150 1.00 27.76 335 HIS C O 1
ATOM 9116 N N . ASN C 1 350 ? 10.964 -11.964 72.339 1.00 27.09 336 ASN C N 1
ATOM 9117 C CA . ASN C 1 350 ? 10.407 -10.676 72.735 1.00 31.37 336 ASN C CA 1
ATOM 9118 C C . ASN C 1 350 ? 11.472 -9.665 73.149 1.00 29.95 336 ASN C C 1
ATOM 9119 O O . ASN C 1 350 ? 11.131 -8.622 73.718 1.00 36.60 336 ASN C O 1
ATOM 9124 N N . MET C 1 351 ? 12.745 -9.955 72.893 1.00 29.07 337 MET C N 1
ATOM 9125 C CA . MET C 1 351 ? 13.802 -8.981 73.113 1.00 32.49 337 MET C CA 1
ATOM 9126 C C . MET C 1 351 ? 13.546 -7.730 72.270 1.00 26.38 337 MET C C 1
ATOM 9127 O O . MET C 1 351 ? 12.958 -7.818 71.187 1.00 30.02 337 MET C O 1
ATOM 9132 N N . PRO C 1 352 ? 13.951 -6.539 72.760 1.00 30.34 338 PRO C N 1
ATOM 9133 C CA . PRO C 1 352 ? 13.879 -5.327 71.931 1.00 29.59 338 PRO C CA 1
ATOM 9134 C C . PRO C 1 352 ? 14.359 -5.545 70.504 1.00 29.15 338 PRO C C 1
ATOM 9135 O O . PRO C 1 352 ? 15.445 -6.087 70.272 1.00 29.01 338 PRO C O 1
ATOM 9139 N N . LEU C 1 353 ? 13.534 -5.116 69.545 1.00 24.50 339 LEU C N 1
ATOM 9140 C CA . LEU C 1 353 ? 13.699 -5.538 68.158 1.00 24.51 339 LEU C CA 1
ATOM 9141 C C . LEU C 1 353 ? 15.028 -5.074 67.575 1.00 24.81 339 LEU C C 1
ATOM 9142 O O . LEU C 1 353 ? 15.684 -5.823 66.842 1.00 25.52 339 LEU C O 1
ATOM 9147 N N . LEU C 1 354 ? 15.439 -3.837 67.876 1.00 26.58 340 LEU C N 1
ATOM 9148 C CA . LEU C 1 354 ? 16.705 -3.337 67.347 1.00 25.39 340 LEU C CA 1
ATOM 9149 C C . LEU C 1 354 ? 17.884 -4.144 67.877 1.00 24.96 340 LEU C C 1
ATOM 9150 O O . LEU C 1 354 ? 18.828 -4.439 67.136 1.00 26.64 340 LEU C O 1
ATOM 9155 N N . GLU C 1 355 ? 17.844 -4.516 69.158 1.00 24.27 341 GLU C N 1
ATOM 9156 C CA . GLU C 1 355 ? 18.885 -5.372 69.718 1.00 23.44 341 GLU C CA 1
ATOM 9157 C C . GLU C 1 355 ? 18.829 -6.774 69.121 1.00 27.02 341 GLU C C 1
ATOM 9158 O O . GLU C 1 355 ? 19.870 -7.379 68.838 1.00 27.57 341 GLU C O 1
ATOM 9164 N N . LEU C 1 356 ? 17.620 -7.305 68.925 1.00 22.85 342 LEU C N 1
ATOM 9165 C CA . LEU C 1 356 ? 17.474 -8.652 68.385 1.00 24.16 342 LEU C CA 1
ATOM 9166 C C . LEU C 1 356 ? 17.907 -8.730 66.926 1.00 21.84 342 LEU C C 1
ATOM 9167 O O . LEU C 1 356 ? 18.375 -9.784 66.477 1.00 22.22 342 LEU C O 1
ATOM 9172 N N . ALA C 1 357 ? 17.769 -7.634 66.175 1.00 21.93 343 ALA C N 1
ATOM 9173 C CA . ALA C 1 357 ? 18.179 -7.643 64.774 1.00 21.38 343 ALA C CA 1
ATOM 9174 C C . ALA C 1 357 ? 19.684 -7.846 64.641 1.00 21.76 343 ALA C C 1
ATOM 9175 O O . ALA C 1 357 ? 20.147 -8.507 63.703 1.00 20.32 343 ALA C O 1
ATOM 9177 N N . LYS C 1 358 ? 20.465 -7.285 65.569 1.00 21.50 344 LYS C N 1
ATOM 9178 C CA . LYS C 1 358 ? 21.908 -7.507 65.547 1.00 22.28 344 LYS C CA 1
ATOM 9179 C C . LYS C 1 358 ? 22.244 -8.966 65.826 1.00 23.42 344 LYS C C 1
ATOM 9180 O O . LYS C 1 358 ? 23.120 -9.543 65.172 1.00 22.64 344 LYS C O 1
ATOM 9186 N N . ILE C 1 359 ? 21.556 -9.576 66.795 1.00 25.03 345 ILE C N 1
ATOM 9187 C CA . ILE C 1 359 ? 21.765 -10.990 67.091 1.00 24.36 345 ILE C CA 1
ATOM 9188 C C . ILE C 1 359 ? 21.406 -11.846 65.883 1.00 23.07 345 ILE C C 1
ATOM 9189 O O . ILE C 1 359 ? 22.103 -12.816 65.558 1.00 24.15 345 ILE C O 1
ATOM 9194 N N . ALA C 1 360 ? 20.313 -11.500 65.201 1.00 20.13 346 ALA C N 1
ATOM 9195 C CA . ALA C 1 360 ? 19.899 -12.260 64.026 1.00 19.81 346 ALA C CA 1
ATOM 9196 C C . ALA C 1 360 ? 20.929 -12.158 62.908 1.00 23.79 346 ALA C C 1
ATOM 9197 O O . ALA C 1 360 ? 21.266 -13.164 62.272 1.00 21.77 346 ALA C O 1
ATOM 9199 N N . LEU C 1 361 ? 21.438 -10.950 62.653 1.00 22.57 347 LEU C N 1
ATOM 9200 C CA . LEU C 1 361 ? 22.408 -10.760 61.578 1.00 19.36 347 LEU C CA 1
ATOM 9201 C C . LEU C 1 361 ? 23.708 -11.501 61.868 1.00 20.65 347 LEU C C 1
ATOM 9202 O O . LEU C 1 361 ? 24.234 -12.211 61.003 1.00 18.95 347 LEU C O 1
ATOM 9207 N N . LEU C 1 362 ? 24.247 -11.341 63.079 1.00 19.37 348 LEU C N 1
ATOM 9208 C CA . LEU C 1 362 ? 25.458 -12.068 63.444 1.00 21.87 348 LEU C CA 1
ATOM 9209 C C . LEU C 1 362 ? 25.211 -13.570 63.493 1.00 24.25 348 LEU C C 1
ATOM 9210 O O . LEU C 1 362 ? 26.115 -14.355 63.185 1.00 20.88 348 LEU C O 1
ATOM 9215 N N . GLY C 1 363 ? 24.002 -13.986 63.875 1.00 19.78 349 GLY C N 1
ATOM 9216 C CA . GLY C 1 363 ? 23.653 -15.393 63.839 1.00 20.96 349 GLY C CA 1
ATOM 9217 C C . GLY C 1 363 ? 23.639 -15.980 62.444 1.00 21.06 349 GLY C C 1
ATOM 9218 O O . GLY C 1 363 ? 23.794 -17.196 62.290 1.00 21.29 349 GLY C O 1
ATOM 9219 N N . ALA C 1 364 ? 23.462 -15.143 61.421 1.00 20.37 350 ALA C N 1
ATOM 9220 C CA . ALA C 1 364 ? 23.429 -15.600 60.040 1.00 20.10 350 ALA C CA 1
ATOM 9221 C C . ALA C 1 364 ? 24.747 -15.399 59.306 1.00 18.58 350 ALA C C 1
ATOM 9222 O O . ALA C 1 364 ? 24.866 -15.835 58.156 1.00 16.56 350 ALA C O 1
ATOM 9224 N N . THR C 1 365 ? 25.730 -14.751 59.931 1.00 18.34 351 THR C N 1
ATOM 9225 C CA . THR C 1 365 ? 26.996 -14.473 59.266 1.00 20.09 351 THR C CA 1
ATOM 9226 C C . THR C 1 365 ? 28.178 -14.963 60.096 1.00 21.54 351 THR C C 1
ATOM 9227 O O . THR C 1 365 ? 28.567 -16.132 60.000 1.00 20.80 351 THR C O 1
ATOM 9231 N N . ARG C 1 366 ? 28.735 -14.076 60.928 1.00 20.55 352 ARG C N 1
ATOM 9232 C CA . ARG C 1 366 ? 30.000 -14.365 61.600 1.00 21.15 352 ARG C CA 1
ATOM 9233 C C . ARG C 1 366 ? 29.898 -15.580 62.515 1.00 25.60 352 ARG C C 1
ATOM 9234 O O . ARG C 1 366 ? 30.817 -16.406 62.561 1.00 21.89 352 ARG C O 1
ATOM 9242 N N . HIS C 1 367 ? 28.796 -15.705 63.259 1.00 23.10 353 HIS C N 1
ATOM 9243 C CA . HIS C 1 367 ? 28.685 -16.798 64.220 1.00 19.75 353 HIS C CA 1
ATOM 9244 C C . HIS C 1 367 ? 28.609 -18.150 63.521 1.00 20.30 353 HIS C C 1
ATOM 9245 O O . HIS C 1 367 ? 29.259 -19.110 63.948 1.00 18.95 353 HIS C O 1
ATOM 9252 N N . GLY C 1 368 ? 27.818 -18.246 62.450 1.00 23.61 354 GLY C N 1
ATOM 9253 C CA . GLY C 1 368 ? 27.745 -19.494 61.706 1.00 21.34 354 GLY C CA 1
ATOM 9254 C C . GLY C 1 368 ? 29.057 -19.862 61.040 1.00 20.93 354 GLY C C 1
ATOM 9255 O O . GLY C 1 368 ? 29.404 -21.042 60.941 1.00 18.61 354 GLY C O 1
ATOM 9256 N N . ALA C 1 369 ? 29.793 -18.859 60.554 1.00 16.44 355 ALA C N 1
ATOM 9257 C CA . ALA C 1 369 ? 31.107 -19.113 59.970 1.00 22.07 355 ALA C CA 1
ATOM 9258 C C . ALA C 1 369 ? 32.067 -19.701 60.995 1.00 22.49 355 ALA C C 1
ATOM 9259 O O . ALA C 1 369 ? 32.816 -20.637 60.689 1.00 26.56 355 ALA C O 1
ATOM 9261 N N . LYS C 1 370 ? 32.069 -19.164 62.217 1.00 21.09 356 LYS C N 1
ATOM 9262 C CA . LYS C 1 370 ? 32.920 -19.732 63.259 1.00 20.50 356 LYS C CA 1
ATOM 9263 C C . LYS C 1 370 ? 32.477 -21.146 63.615 1.00 19.47 356 LYS C C 1
ATOM 9264 O O . LYS C 1 370 ? 33.315 -22.012 63.893 1.00 22.44 356 LYS C O 1
ATOM 9270 N N . ALA C 1 371 ? 31.165 -21.396 63.612 1.00 15.48 357 ALA C N 1
ATOM 9271 C CA . ALA C 1 371 ? 30.658 -22.728 63.928 1.00 22.11 357 ALA C CA 1
ATOM 9272 C C . ALA C 1 371 ? 31.118 -23.756 62.900 1.00 21.51 357 ALA C C 1
ATOM 9273 O O . ALA C 1 371 ? 31.467 -24.887 63.255 1.00 22.76 357 ALA C O 1
ATOM 9275 N N . LEU C 1 372 ? 31.131 -23.380 61.624 1.00 16.46 358 LEU C N 1
ATOM 9276 C CA . LEU C 1 372 ? 31.556 -24.266 60.549 1.00 17.02 358 LEU C CA 1
ATOM 9277 C C . LEU C 1 372 ? 33.052 -24.182 60.272 1.00 20.49 358 LEU C C 1
ATOM 9278 O O . LEU C 1 372 ? 33.532 -24.849 59.349 1.00 21.26 358 LEU C O 1
ATOM 9283 N N . ALA C 1 373 ? 33.788 -23.384 61.046 1.00 16.81 359 ALA C N 1
ATOM 9284 C CA . ALA C 1 373 ? 35.235 -23.223 60.890 1.00 20.31 359 ALA C CA 1
ATOM 9285 C C . ALA C 1 373 ? 35.593 -22.809 59.465 1.00 20.20 359 ALA C C 1
ATOM 9286 O O . ALA C 1 373 ? 36.519 -23.338 58.846 1.00 21.29 359 ALA C O 1
ATOM 9288 N N . LEU C 1 374 ? 34.846 -21.841 58.946 1.00 20.08 360 LEU C N 1
ATOM 9289 C CA . LEU C 1 374 ? 35.063 -21.302 57.613 1.00 19.02 360 LEU C CA 1
ATOM 9290 C C . LEU C 1 374 ? 35.645 -19.896 57.697 1.00 24.18 360 LEU C C 1
ATOM 9291 O O . LEU C 1 374 ? 35.411 -19.163 58.662 1.00 21.76 360 LEU C O 1
ATOM 9296 N N . ASN C 1 375 ? 36.390 -19.524 56.660 1.00 24.63 361 ASN C N 1
ATOM 9297 C CA . ASN C 1 375 ? 37.095 -18.244 56.621 1.00 24.26 361 ASN C CA 1
ATOM 9298 C C . ASN C 1 375 ? 36.243 -17.177 55.929 1.00 21.52 361 ASN C C 1
ATOM 9299 O O . ASN C 1 375 ? 36.635 -16.557 54.942 1.00 24.76 361 ASN C O 1
ATOM 9304 N N . ASN C 1 376 ? 35.044 -16.972 56.476 1.00 23.61 362 ASN C N 1
ATOM 9305 C CA . ASN C 1 376 ? 34.116 -16.001 55.909 1.00 18.57 362 ASN C CA 1
ATOM 9306 C C . ASN C 1 376 ? 33.155 -15.484 56.973 1.00 19.43 362 ASN C C 1
ATOM 9307 O O . ASN C 1 376 ? 33.483 -15.479 58.164 1.00 22.87 362 ASN C O 1
ATOM 9312 N N . GLY C 1 377 ? 31.976 -15.030 56.555 1.00 16.66 363 GLY C N 1
ATOM 9313 C CA . GLY C 1 377 ? 30.995 -14.509 57.483 1.00 21.48 363 GLY C CA 1
ATOM 9314 C C . GLY C 1 377 ? 31.260 -13.110 57.989 1.00 21.13 363 GLY C C 1
ATOM 9315 O O . GLY C 1 377 ? 30.527 -12.639 58.866 1.00 20.56 363 GLY C O 1
ATOM 9316 N N . GLU C 1 378 ? 32.280 -12.431 57.471 1.00 20.43 364 GLU C N 1
ATOM 9317 C CA . GLU C 1 378 ? 32.637 -11.102 57.948 1.00 20.83 364 GLU C CA 1
ATOM 9318 C C . GLU C 1 378 ? 33.415 -10.388 56.853 1.00 18.71 364 GLU C C 1
ATOM 9319 O O . GLU C 1 378 ? 34.230 -11.003 56.165 1.00 24.37 364 GLU C O 1
ATOM 9325 N N . ILE C 1 379 ? 33.152 -9.091 56.694 1.00 23.82 365 ILE C N 1
ATOM 9326 C CA . ILE C 1 379 ? 33.867 -8.272 55.712 1.00 20.69 365 ILE C CA 1
ATOM 9327 C C . ILE C 1 379 ? 35.132 -7.787 56.399 1.00 24.22 365 ILE C C 1
ATOM 9328 O O . ILE C 1 379 ? 35.166 -6.742 57.056 1.00 22.67 365 ILE C O 1
ATOM 9333 N N . GLU C 1 380 ? 36.201 -8.570 56.259 1.00 21.86 366 GLU C N 1
ATOM 9334 C CA . GLU C 1 380 ? 37.486 -8.257 56.860 1.00 24.51 366 GLU C CA 1
ATOM 9335 C C . GLU C 1 380 ? 38.576 -8.736 55.915 1.00 28.29 366 GLU C C 1
ATOM 9336 O O . GLU C 1 380 ? 38.418 -9.767 55.255 1.00 22.75 366 GLU C O 1
ATOM 9342 N N . THR C 1 381 ? 39.669 -7.978 55.837 1.00 24.10 367 THR C N 1
ATOM 9343 C CA . THR C 1 381 ? 40.770 -8.363 54.965 1.00 25.84 367 THR C CA 1
ATOM 9344 C C . THR C 1 381 ? 41.242 -9.772 55.299 1.00 25.41 367 THR C C 1
ATOM 9345 O O . THR C 1 381 ? 41.329 -10.152 56.471 1.00 28.62 367 THR C O 1
ATOM 9349 N N . ASN C 1 382 ? 41.518 -10.551 54.251 1.00 27.79 368 ASN C N 1
ATOM 9350 C CA . ASN C 1 382 ? 41.983 -11.936 54.230 1.00 25.57 368 ASN C CA 1
ATOM 9351 C C . ASN C 1 382 ? 40.842 -12.946 54.383 1.00 25.71 368 ASN C C 1
ATOM 9352 O O . ASN C 1 382 ? 41.090 -14.145 54.254 1.00 23.90 368 ASN C O 1
ATOM 9357 N N . LYS C 1 383 ? 39.610 -12.517 54.648 1.00 20.82 369 LYS C N 1
ATOM 9358 C CA . LYS C 1 383 ? 38.483 -13.437 54.613 1.00 24.15 369 LYS C CA 1
ATOM 9359 C C . LYS C 1 383 ? 38.103 -13.749 53.169 1.00 23.49 369 LYS C C 1
ATOM 9360 O O . LYS C 1 383 ? 38.463 -13.027 52.235 1.00 22.42 369 LYS C O 1
ATOM 9366 N N . ARG C 1 384 ? 37.364 -14.842 52.992 1.00 23.52 370 ARG C N 1
ATOM 9367 C CA . ARG C 1 384 ? 36.889 -15.201 51.664 1.00 21.72 370 ARG C CA 1
ATOM 9368 C C . ARG C 1 384 ? 35.986 -14.105 51.112 1.00 23.97 370 ARG C C 1
ATOM 9369 O O . ARG C 1 384 ? 35.239 -13.453 51.848 1.00 22.37 370 ARG C O 1
ATOM 9377 N N . ALA C 1 385 ? 36.052 -13.909 49.796 1.00 20.44 371 ALA C N 1
ATOM 9378 C CA . ALA C 1 385 ? 35.187 -12.945 49.117 1.00 22.75 371 ALA C CA 1
ATOM 9379 C C . ALA C 1 385 ? 33.814 -13.569 48.849 1.00 24.91 371 ALA C C 1
ATOM 9380 O O . ALA C 1 385 ? 33.377 -13.747 47.712 1.00 22.90 371 ALA C O 1
ATOM 9382 N N . ASP C 1 386 ? 33.143 -13.924 49.943 1.00 20.78 372 ASP C N 1
ATOM 9383 C CA . ASP C 1 386 ? 31.771 -14.424 49.911 1.00 23.26 372 ASP C CA 1
ATOM 9384 C C . ASP C 1 386 ? 30.874 -13.244 50.266 1.00 20.08 372 ASP C C 1
ATOM 9385 O O . ASP C 1 386 ? 30.721 -12.899 51.440 1.00 23.18 372 ASP C O 1
ATOM 9390 N N . LEU C 1 387 ? 30.288 -12.618 49.250 1.00 19.89 373 LEU C N 1
ATOM 9391 C CA . LEU C 1 387 ? 29.632 -11.329 49.415 1.00 21.92 373 LEU C CA 1
ATOM 9392 C C . LEU C 1 387 ? 28.263 -11.335 48.756 1.00 22.51 373 LEU C C 1
ATOM 9393 O O . LEU C 1 387 ? 28.087 -11.889 47.666 1.00 22.54 373 LEU C O 1
ATOM 9398 N N . SER C 1 388 ? 27.299 -10.716 49.432 1.00 19.90 374 SER C N 1
ATOM 9399 C CA . SER C 1 388 ? 25.952 -10.538 48.915 1.00 20.83 374 SER C CA 1
ATOM 9400 C C . SER C 1 388 ? 25.664 -9.055 48.735 1.00 23.91 374 SER C C 1
ATOM 9401 O O . SER C 1 388 ? 26.117 -8.223 49.529 1.00 21.89 374 SER C O 1
ATOM 9404 N N . VAL C 1 389 ? 24.908 -8.729 47.692 1.00 22.72 375 VAL C N 1
ATOM 9405 C CA . VAL C 1 389 ? 24.376 -7.388 47.490 1.00 22.46 375 VAL C CA 1
ATOM 9406 C C . VAL C 1 389 ? 22.865 -7.511 47.371 1.00 24.42 375 VAL C C 1
ATOM 9407 O O . VAL C 1 389 ? 22.363 -8.277 46.538 1.00 23.87 375 VAL C O 1
ATOM 9411 N N . PHE C 1 390 ? 22.144 -6.772 48.211 1.00 20.46 376 PHE C N 1
ATOM 9412 C CA . PHE C 1 390 ? 20.689 -6.726 48.186 1.00 23.67 376 PHE C CA 1
ATOM 9413 C C . PHE C 1 390 ? 20.265 -5.309 47.835 1.00 22.72 376 PHE C C 1
ATOM 9414 O O . PHE C 1 390 ? 20.686 -4.353 48.494 1.00 23.71 376 PHE C O 1
ATOM 9422 N N . GLY C 1 391 ? 19.430 -5.175 46.812 1.00 25.23 377 GLY C N 1
ATOM 9423 C CA . GLY C 1 391 ? 18.991 -3.872 46.333 1.00 24.43 377 GLY C CA 1
ATOM 9424 C C . GLY C 1 391 ? 17.629 -3.520 46.872 1.00 24.75 377 GLY C C 1
ATOM 9425 O O . GLY C 1 391 ? 16.753 -4.379 47.014 1.00 22.49 377 GLY C O 1
ATOM 9426 N N . PHE C 1 392 ? 17.439 -2.235 47.174 1.00 28.27 378 PHE C N 1
ATOM 9427 C CA . PHE C 1 392 ? 16.195 -1.719 47.717 1.00 24.98 378 PHE C CA 1
ATOM 9428 C C . PHE C 1 392 ? 15.815 -0.448 46.971 1.00 25.81 378 PHE C C 1
ATOM 9429 O O . PHE C 1 392 ? 16.570 0.060 46.137 1.00 27.09 378 PHE C O 1
ATOM 9437 N N . ASN C 1 393 ? 14.629 0.068 47.284 1.00 24.52 379 ASN C N 1
ATOM 9438 C CA . ASN C 1 393 ? 14.109 1.273 46.654 1.00 30.17 379 ASN C CA 1
ATOM 9439 C C . ASN C 1 393 ? 14.393 2.533 47.457 1.00 29.60 379 ASN C C 1
ATOM 9440 O O . ASN C 1 393 ? 14.039 3.629 47.011 1.00 31.64 379 ASN C O 1
ATOM 9445 N N . GLU C 1 394 ? 15.022 2.408 48.623 1.00 25.01 380 GLU C N 1
ATOM 9446 C CA . GLU C 1 394 ? 15.327 3.556 49.462 1.00 29.31 380 GLU C CA 1
ATOM 9447 C C . GLU C 1 394 ? 16.589 3.260 50.259 1.00 29.07 380 GLU C C 1
ATOM 9448 O O . GLU C 1 394 ? 17.044 2.116 50.341 1.00 27.21 380 GLU C O 1
ATOM 9450 N N . LYS C 1 395 ? 17.155 4.313 50.843 1.00 30.40 381 LYS C N 1
ATOM 9451 C CA . LYS C 1 395 ? 18.338 4.211 51.687 1.00 30.83 381 LYS C CA 1
ATOM 9452 C C . LYS C 1 395 ? 17.908 4.230 53.149 1.00 32.92 381 LYS C C 1
ATOM 9453 O O . LYS C 1 395 ? 17.251 5.176 53.594 1.00 34.38 381 LYS C O 1
ATOM 9459 N N . PHE C 1 396 ? 18.281 3.189 53.888 1.00 28.77 382 PHE C N 1
ATOM 9460 C CA . PHE C 1 396 ? 17.922 3.081 55.294 1.00 29.02 382 PHE C CA 1
ATOM 9461 C C . PHE C 1 396 ? 18.778 4.005 56.148 1.00 28.49 382 PHE C C 1
ATOM 9462 O O . PHE C 1 396 ? 19.932 4.300 55.822 1.00 32.25 382 PHE C O 1
ATOM 9470 N N . THR C 1 397 ? 18.197 4.462 57.255 1.00 26.88 383 THR C N 1
ATOM 9471 C CA . THR C 1 397 ? 18.981 5.163 58.260 1.00 30.23 383 THR C CA 1
ATOM 9472 C C . THR C 1 397 ? 20.017 4.218 58.858 1.00 31.08 383 THR C C 1
ATOM 9473 O O . THR C 1 397 ? 19.847 2.996 58.857 1.00 28.77 383 THR C O 1
ATOM 9477 N N . LYS C 1 398 ? 21.107 4.801 59.363 1.00 28.43 384 LYS C N 1
ATOM 9478 C CA . LYS C 1 398 ? 22.176 3.994 59.944 1.00 34.40 384 LYS C CA 1
ATOM 9479 C C . LYS C 1 398 ? 21.653 3.110 61.070 1.00 28.86 384 LYS C C 1
ATOM 9480 O O . LYS C 1 398 ? 21.989 1.923 61.145 1.00 28.01 384 LYS C O 1
ATOM 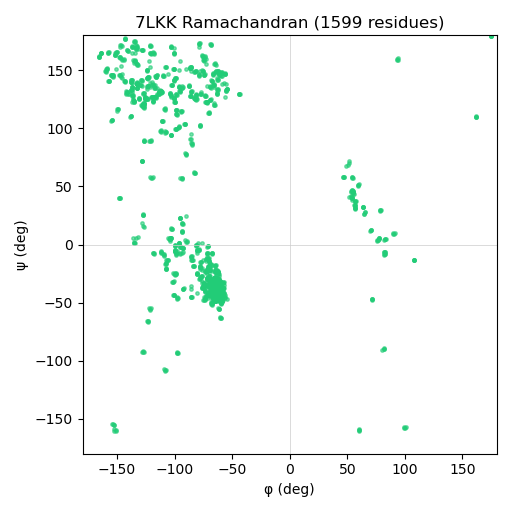9486 N N . GLU C 1 399 ? 20.824 3.671 61.951 1.00 31.27 385 GLU C N 1
ATOM 9487 C CA . GLU C 1 399 ? 20.337 2.934 63.110 1.00 29.50 385 GLU C CA 1
ATOM 9488 C C . GLU C 1 399 ? 19.221 1.954 62.767 1.00 24.96 385 GLU C C 1
ATOM 9489 O O . GLU C 1 399 ? 18.983 1.018 63.537 1.00 29.33 385 GLU C O 1
ATOM 9491 N N . GLN C 1 400 ? 18.531 2.145 61.643 1.00 30.75 386 GLN C N 1
ATOM 9492 C CA . GLN C 1 400 ? 17.468 1.243 61.219 1.00 26.73 386 GLN C CA 1
ATOM 9493 C C . GLN C 1 400 ? 17.915 0.242 60.164 1.00 22.74 386 GLN C C 1
ATOM 9494 O O . GLN C 1 400 ? 17.134 -0.649 59.812 1.00 25.52 386 GLN C O 1
ATOM 9500 N N . ALA C 1 401 ? 19.147 0.365 59.661 1.00 20.15 387 ALA C N 1
ATOM 9501 C CA . ALA C 1 401 ? 19.556 -0.365 58.464 1.00 23.47 387 ALA C CA 1
ATOM 9502 C C . ALA C 1 401 ? 19.446 -1.874 58.656 1.00 22.83 387 ALA C C 1
ATOM 9503 O O . ALA C 1 401 ? 18.896 -2.579 57.803 1.00 24.49 387 ALA C O 1
ATOM 9505 N N . ILE C 1 402 ? 19.954 -2.386 59.778 1.00 25.68 388 ILE C N 1
ATOM 9506 C CA . ILE C 1 402 ? 19.987 -3.832 59.981 1.00 21.56 388 ILE C CA 1
ATOM 9507 C C . ILE C 1 402 ? 18.574 -4.390 60.089 1.00 22.20 388 ILE C C 1
ATOM 9508 O O . ILE C 1 402 ? 18.249 -5.414 59.477 1.00 20.37 388 ILE C O 1
ATOM 9513 N N . LEU C 1 403 ? 17.710 -3.726 60.858 1.00 25.07 389 LEU C N 1
ATOM 9514 C CA . LEU C 1 403 ? 16.340 -4.208 61.011 1.00 20.73 389 LEU C CA 1
ATOM 9515 C C . LEU C 1 403 ? 15.568 -4.101 59.701 1.00 22.54 389 LEU C C 1
ATOM 9516 O O . LEU C 1 403 ? 14.878 -5.045 59.300 1.00 21.17 389 LEU C O 1
ATOM 9521 N N . GLN C 1 404 ? 15.668 -2.955 59.022 1.00 21.73 390 GLN C N 1
ATOM 9522 C CA . GLN C 1 404 ? 14.963 -2.791 57.753 1.00 22.78 390 GLN C CA 1
ATOM 9523 C C . GLN C 1 404 ? 15.467 -3.783 56.712 1.00 24.06 390 GLN C C 1
ATOM 9524 O O . GLN C 1 404 ? 14.683 -4.303 55.911 1.00 19.24 390 GLN C O 1
ATOM 9530 N N . PHE C 1 405 ? 16.773 -4.061 56.711 1.00 20.53 391 PHE C N 1
ATOM 9531 C CA . PHE C 1 405 ? 17.315 -5.069 55.804 1.00 20.47 391 PHE C CA 1
ATOM 9532 C C . PHE C 1 405 ? 16.678 -6.431 56.052 1.00 20.32 391 PHE C C 1
ATOM 9533 O O . PHE C 1 405 ? 16.204 -7.086 55.118 1.00 21.47 391 PHE C O 1
ATOM 9541 N N . LEU C 1 406 ? 16.665 -6.874 57.312 1.00 19.83 392 LEU C N 1
ATOM 9542 C CA . LEU C 1 406 ? 16.088 -8.174 57.638 1.00 21.87 392 LEU C CA 1
ATOM 9543 C C . LEU C 1 406 ? 14.608 -8.240 57.284 1.00 20.11 392 LEU C C 1
ATOM 9544 O O . LEU C 1 406 ? 14.105 -9.306 56.909 1.00 23.87 392 LEU C O 1
ATOM 9549 N N . LEU C 1 407 ? 13.900 -7.114 57.387 1.00 23.01 393 LEU C N 1
ATOM 9550 C CA . LEU C 1 407 ? 12.464 -7.116 57.128 1.00 20.36 393 LEU C CA 1
ATOM 9551 C C . LEU C 1 407 ? 12.157 -7.204 55.637 1.00 18.86 393 LEU C C 1
ATOM 9552 O O . LEU C 1 407 ? 11.190 -7.862 55.239 1.00 23.54 393 LEU C O 1
ATOM 9557 N N . HIS C 1 408 ? 12.970 -6.560 54.795 1.00 20.32 394 HIS C N 1
ATOM 9558 C CA . HIS C 1 408 ? 12.629 -6.399 53.387 1.00 20.13 394 HIS C CA 1
ATOM 9559 C C . HIS C 1 408 ? 13.445 -7.257 52.429 1.00 21.48 394 HIS C C 1
ATOM 9560 O O . HIS C 1 408 ? 13.042 -7.400 51.270 1.00 22.20 394 HIS C O 1
ATOM 9567 N N . ALA C 1 409 ? 14.574 -7.814 52.861 1.00 23.23 395 ALA C N 1
ATOM 9568 C CA . ALA C 1 409 ? 15.402 -8.611 51.962 1.00 22.27 395 ALA C CA 1
ATOM 9569 C C . ALA C 1 409 ? 14.694 -9.914 51.609 1.00 21.18 395 ALA C C 1
ATOM 9570 O O . ALA C 1 409 ? 14.315 -10.684 52.497 1.00 25.86 395 ALA C O 1
ATOM 9572 N N . LYS C 1 410 ? 14.518 -10.160 50.309 1.00 22.39 396 LYS C N 1
ATOM 9573 C CA . LYS C 1 410 ? 13.872 -11.373 49.817 1.00 27.37 396 LYS C CA 1
ATOM 9574 C C . LYS C 1 410 ? 14.792 -12.164 48.898 1.00 29.14 396 LYS C C 1
ATOM 9575 O O . LYS C 1 410 ? 15.035 -13.349 49.146 1.00 26.19 396 LYS C O 1
ATOM 9581 N N . GLU C 1 411 ? 15.313 -11.544 47.842 1.00 26.56 397 GLU C N 1
ATOM 9582 C CA . GLU C 1 411 ? 16.188 -12.210 46.889 1.00 27.86 397 GLU C CA 1
ATOM 9583 C C . GLU C 1 411 ? 17.451 -11.385 46.703 1.00 25.62 397 GLU C C 1
ATOM 9584 O O . GLU C 1 411 ? 17.402 -10.152 46.685 1.00 22.47 397 GLU C O 1
ATOM 9590 N N . VAL C 1 412 ? 18.587 -12.072 46.579 1.00 21.80 398 VAL C N 1
ATOM 9591 C CA . VAL C 1 412 ? 19.859 -11.379 46.436 1.00 24.09 398 VAL C CA 1
ATOM 9592 C C . VAL C 1 412 ? 19.984 -10.801 45.029 1.00 22.44 398 VAL C C 1
ATOM 9593 O O . VAL C 1 412 ? 19.488 -11.369 44.046 1.00 26.20 398 VAL C O 1
ATOM 9597 N N . GLU C 1 413 ? 20.635 -9.640 44.932 1.00 26.52 399 GLU C N 1
ATOM 9598 C CA . GLU C 1 413 ? 20.868 -9.001 43.642 1.00 26.95 399 GLU C CA 1
ATOM 9599 C C . GLU C 1 413 ? 22.212 -9.397 43.044 1.00 27.21 399 GLU C C 1
ATOM 9600 O O . GLU C 1 413 ? 22.324 -9.570 41.826 1.00 26.65 399 GLU C O 1
ATOM 9606 N N . ARG C 1 414 ? 23.235 -9.529 43.883 1.00 24.59 400 ARG C N 1
ATOM 9607 C CA . ARG C 1 414 ? 24.531 -10.050 43.479 1.00 25.79 400 ARG C CA 1
ATOM 9608 C C . ARG C 1 414 ? 25.024 -11.005 44.552 1.00 25.37 400 ARG C C 1
ATOM 9609 O O . ARG C 1 414 ? 24.939 -10.705 45.745 1.00 24.12 400 ARG C O 1
ATOM 9617 N N . LEU C 1 415 ? 25.539 -12.153 44.125 1.00 20.88 401 LEU C N 1
ATOM 9618 C CA . LEU C 1 415 ? 26.177 -13.100 45.029 1.00 21.06 401 LEU C CA 1
ATOM 9619 C C . LEU C 1 415 ? 27.551 -13.431 44.475 1.00 23.05 401 LEU C C 1
ATOM 9620 O O . LEU C 1 415 ? 27.667 -13.904 43.340 1.00 27.12 401 LEU C O 1
ATOM 9625 N N . PHE C 1 416 ? 28.586 -13.169 45.266 1.00 20.92 402 PHE C N 1
ATOM 9626 C CA . PHE C 1 416 ? 29.953 -13.540 44.930 1.00 24.14 402 PHE C CA 1
ATOM 9627 C C . PHE C 1 416 ? 30.430 -14.590 45.919 1.00 23.80 402 PHE C C 1
ATOM 9628 O O . PHE C 1 416 ? 30.302 -14.405 47.133 1.00 25.09 402 PHE C O 1
ATOM 9636 N N . LEU C 1 417 ? 30.966 -15.694 45.401 1.00 24.60 403 LEU C N 1
ATOM 9637 C CA . LEU C 1 417 ? 31.503 -16.766 46.230 1.00 23.75 403 LEU C CA 1
ATOM 9638 C C . LEU C 1 417 ? 32.925 -17.054 45.780 1.00 23.92 403 LEU C C 1
ATOM 9639 O O . LEU C 1 417 ? 33.152 -17.402 44.617 1.00 21.47 403 LEU C O 1
ATOM 9644 N N . GLY C 1 418 ? 33.875 -16.919 46.702 1.00 22.83 404 GLY C N 1
ATOM 9645 C CA . GLY C 1 418 ? 35.278 -16.985 46.332 1.00 26.96 404 GLY C CA 1
ATOM 9646 C C . GLY C 1 418 ? 35.668 -15.973 45.280 1.00 25.18 404 GLY C C 1
ATOM 9647 O O . GLY C 1 418 ? 36.549 -16.245 44.459 1.00 28.36 404 GLY C O 1
ATOM 9648 N N . GLY C 1 419 ? 35.015 -14.811 45.271 1.00 28.21 405 GLY C N 1
ATOM 9649 C CA . GLY C 1 419 ? 35.299 -13.773 44.307 1.00 27.25 405 GLY C CA 1
ATOM 9650 C C . GLY C 1 419 ? 34.640 -13.942 42.958 1.00 28.66 405 GLY C C 1
ATOM 9651 O O . GLY C 1 419 ? 34.687 -13.009 42.145 1.00 34.26 405 GLY C O 1
ATOM 9652 N N . LYS C 1 420 ? 34.016 -15.086 42.691 1.00 23.99 406 LYS C N 1
ATOM 9653 C CA . LYS C 1 420 ? 33.344 -15.332 41.425 1.00 25.17 406 LYS C CA 1
ATOM 9654 C C . LYS C 1 420 ? 31.861 -15.018 41.559 1.00 27.05 406 LYS C C 1
ATOM 9655 O O . LYS C 1 420 ? 31.219 -15.405 42.540 1.00 23.75 406 LYS C O 1
ATOM 9657 N N . ARG C 1 421 ? 31.320 -14.318 40.567 1.00 24.95 407 ARG C N 1
ATOM 9658 C CA . ARG C 1 421 ? 29.906 -13.968 40.584 1.00 30.79 407 ARG C CA 1
ATOM 9659 C C . ARG C 1 421 ? 29.058 -15.205 40.319 1.00 28.28 407 ARG C C 1
ATOM 9660 O O . ARG C 1 421 ? 29.219 -15.868 39.289 1.00 35.85 407 ARG C O 1
ATOM 9668 N N . VAL C 1 422 ? 28.160 -15.517 41.248 1.00 27.48 408 VAL C N 1
ATOM 9669 C CA . VAL C 1 422 ? 27.230 -16.628 41.097 1.00 23.96 408 VAL C CA 1
ATOM 9670 C C . VAL C 1 422 ? 25.848 -16.147 40.672 1.00 29.97 408 VAL C C 1
ATOM 9671 O O . VAL C 1 422 ? 25.225 -16.740 39.790 1.00 26.92 408 VAL C O 1
ATOM 9675 N N . ILE C 1 423 ? 25.360 -15.074 41.283 1.00 28.59 409 ILE C N 1
ATOM 9676 C CA . ILE C 1 423 ? 24.086 -14.484 40.899 1.00 33.00 409 ILE C CA 1
ATOM 9677 C C . ILE C 1 423 ? 24.323 -13.019 40.552 1.00 31.30 409 ILE C C 1
ATOM 9678 O O . ILE C 1 423 ? 25.098 -12.337 41.222 1.00 32.89 409 ILE C O 1
ATOM 9684 N N . MET D 1 15 ? -27.705 -18.564 39.113 1.00 38.55 1 MET D N 1
ATOM 9685 C CA . MET D 1 15 ? -27.850 -20.005 38.946 1.00 45.07 1 MET D CA 1
ATOM 9686 C C . MET D 1 15 ? -26.935 -20.759 39.911 1.00 38.60 1 MET D C 1
ATOM 9687 O O . MET D 1 15 ? -25.833 -20.306 40.221 1.00 36.20 1 MET D O 1
ATOM 9692 N N . GLN D 1 16 ? -27.400 -21.914 40.375 1.00 33.73 2 GLN D N 1
ATOM 9693 C CA . GLN D 1 16 ? -26.713 -22.674 41.408 1.00 31.09 2 GLN D CA 1
ATOM 9694 C C . GLN D 1 16 ? -25.666 -23.608 40.812 1.00 32.61 2 GLN D C 1
ATOM 9695 O O . GLN D 1 16 ? -25.784 -24.070 39.674 1.00 33.27 2 GLN D O 1
ATOM 9701 N N . GLU D 1 17 ? -24.631 -23.880 41.604 1.00 29.32 3 GLU D N 1
ATOM 9702 C CA . GLU D 1 17 ? -23.589 -24.822 41.226 1.00 29.99 3 GLU D CA 1
ATOM 9703 C C . GLU D 1 17 ? -23.110 -25.529 42.486 1.00 27.60 3 GLU D C 1
ATOM 9704 O O . GLU D 1 17 ? -23.468 -25.160 43.607 1.00 26.77 3 GLU D O 1
ATOM 9710 N N . ILE D 1 18 ? -22.287 -26.555 42.293 1.00 27.74 4 ILE D N 1
ATOM 9711 C CA . ILE D 1 18 ? -21.776 -27.367 43.388 1.00 27.31 4 ILE D CA 1
ATOM 9712 C C . ILE D 1 18 ? -20.256 -27.341 43.347 1.00 27.08 4 ILE D C 1
ATOM 9713 O O . ILE D 1 18 ? -19.652 -27.448 42.275 1.00 27.78 4 ILE D O 1
ATOM 9718 N N . ILE D 1 19 ? -19.642 -27.189 44.517 1.00 25.76 5 ILE D N 1
ATOM 9719 C CA . ILE D 1 19 ? -18.192 -27.224 44.650 1.00 27.84 5 ILE D CA 1
ATOM 9720 C C . ILE D 1 19 ? -17.838 -28.052 45.874 1.00 25.66 5 ILE D C 1
ATOM 9721 O O . ILE D 1 19 ? -18.408 -27.855 46.953 1.00 26.04 5 ILE D O 1
ATOM 9726 N N . GLY D 1 20 ? -16.901 -28.987 45.706 1.00 24.57 6 GLY D N 1
ATOM 9727 C CA . GLY D 1 20 ? -16.455 -29.812 46.797 1.00 25.25 6 GLY D CA 1
ATOM 9728 C C . GLY D 1 20 ? -14.928 -29.911 46.803 1.00 22.65 6 GLY D C 1
ATOM 9729 O O . GLY D 1 20 ? -14.270 -29.557 45.828 1.00 19.47 6 GLY D O 1
ATOM 9730 N N . ALA D 1 21 ? -14.412 -30.383 47.927 1.00 23.21 7 ALA D N 1
ATOM 9731 C CA . ALA D 1 21 ? -12.972 -30.539 48.089 1.00 24.03 7 ALA D CA 1
ATOM 9732 C C . ALA D 1 21 ? -12.711 -31.665 49.078 1.00 23.44 7 ALA D C 1
ATOM 9733 O O . ALA D 1 21 ? -13.601 -32.079 49.824 1.00 25.67 7 ALA D O 1
ATOM 9735 N N . SER D 1 22 ? -11.468 -32.157 49.073 1.00 25.35 8 SER D N 1
ATOM 9736 C CA . SER D 1 22 ? -11.095 -33.232 49.987 1.00 23.62 8 SER D CA 1
ATOM 9737 C C . SER D 1 22 ? -11.268 -32.820 51.442 1.00 25.36 8 SER D C 1
ATOM 9738 O O . SER D 1 22 ? -11.570 -33.664 52.294 1.00 27.06 8 SER D O 1
ATOM 9741 N N . LEU D 1 23 ? -11.081 -31.538 51.747 1.00 25.59 9 LEU D N 1
ATOM 9742 C CA . LEU D 1 23 ? -11.259 -31.016 53.094 1.00 23.37 9 LEU D CA 1
ATOM 9743 C C . LEU D 1 23 ? -12.091 -29.747 53.022 1.00 24.54 9 LEU D C 1
ATOM 9744 O O . LEU D 1 23 ? -11.845 -28.886 52.171 1.00 25.05 9 LEU D O 1
ATOM 9749 N N . VAL D 1 24 ? -13.075 -29.634 53.909 1.00 21.83 10 VAL D N 1
ATOM 9750 C CA . VAL D 1 24 ? -13.914 -28.446 54.006 1.00 25.63 10 VAL D CA 1
ATOM 9751 C C . VAL D 1 24 ? -13.861 -27.942 55.438 1.00 24.77 10 VAL D C 1
ATOM 9752 O O . VAL D 1 24 ? -14.123 -28.701 56.379 1.00 21.66 10 VAL D O 1
ATOM 9756 N N . PHE D 1 25 ? -13.502 -26.671 55.604 1.00 16.05 11 PHE D N 1
ATOM 9757 C CA . PHE D 1 25 ? -13.491 -26.014 56.906 1.00 19.46 11 PHE D CA 1
ATOM 9758 C C . PHE D 1 25 ? -14.774 -25.200 57.030 1.00 23.16 11 PHE D C 1
ATOM 9759 O O . PHE D 1 25 ? -14.954 -24.207 56.319 1.00 22.00 11 PHE D O 1
ATOM 9767 N N . LEU D 1 26 ? -15.663 -25.619 57.934 1.00 19.17 12 LEU D N 1
ATOM 9768 C CA . LEU D 1 26 ? -16.919 -24.898 58.120 1.00 22.10 12 LEU D CA 1
ATOM 9769 C C . LEU D 1 26 ? -16.705 -23.558 58.811 1.00 24.22 12 LEU D C 1
ATOM 9770 O O . LEU D 1 26 ? -17.472 -22.615 58.580 1.00 23.26 12 LEU D O 1
ATOM 9775 N N . CYS D 1 27 ? -15.678 -23.459 59.656 1.00 20.63 13 CYS D N 1
ATOM 9776 C CA . CYS D 1 27 ? -15.396 -22.255 60.442 1.00 25.36 13 CYS D CA 1
ATOM 9777 C C . CYS D 1 27 ? -16.583 -21.857 61.318 1.00 28.75 13 CYS D C 1
ATOM 9778 O O . CYS D 1 27 ? -16.879 -20.673 61.495 1.00 24.27 13 CYS D O 1
ATOM 9781 N N . ASN D 1 28 ? -17.276 -22.854 61.864 1.00 23.90 14 ASN D N 1
ATOM 9782 C CA . ASN D 1 28 ? -18.110 -22.608 63.027 1.00 25.33 14 ASN D CA 1
ATOM 9783 C C . ASN D 1 28 ? -17.218 -22.531 64.266 1.00 26.85 14 ASN D C 1
ATOM 9784 O O . ASN D 1 28 ? -16.011 -22.770 64.204 1.00 31.18 14 ASN D O 1
ATOM 9789 N N . GLU D 1 29 ? -17.814 -22.166 65.403 1.00 26.98 15 GLU D N 1
ATOM 9790 C CA . GLU D 1 29 ? -17.021 -22.025 66.618 1.00 30.93 15 GLU D CA 1
ATOM 9791 C C . GLU D 1 29 ? -16.397 -23.354 67.032 1.00 27.71 15 GLU D C 1
ATOM 9792 O O . GLU D 1 29 ? -15.342 -23.370 67.681 1.00 31.20 15 GLU D O 1
ATOM 9798 N N . LYS D 1 30 ? -17.020 -24.477 66.658 1.00 31.44 16 LYS D N 1
ATOM 9799 C CA . LYS D 1 30 ? -16.396 -25.785 66.847 1.00 31.80 16 LYS D CA 1
ATOM 9800 C C . LYS D 1 30 ? -15.213 -26.006 65.928 1.00 33.97 16 LYS D C 1
ATOM 9801 O O . LYS D 1 30 ? -14.381 -26.874 66.224 1.00 32.69 16 LYS D O 1
ATOM 9807 N N . CYS D 1 31 ? -15.113 -25.219 64.856 1.00 29.13 17 CYS D N 1
ATOM 9808 C CA . CYS D 1 31 ? -14.064 -25.360 63.846 1.00 26.21 17 CYS D CA 1
ATOM 9809 C C . CYS D 1 31 ? -14.095 -26.753 63.201 1.00 29.30 17 CYS D C 1
ATOM 9810 O O . CYS D 1 31 ? -13.085 -27.467 63.127 1.00 29.49 17 CYS D O 1
ATOM 9813 N N . GLU D 1 32 ? -15.282 -27.138 62.734 1.00 27.77 18 GLU D N 1
ATOM 9814 C CA . GLU D 1 32 ? -15.495 -28.458 62.155 1.00 31.34 18 GLU D CA 1
ATOM 9815 C C . GLU D 1 32 ? -14.698 -28.628 60.866 1.00 25.32 18 GLU D C 1
ATOM 9816 O O . GLU D 1 32 ? -14.634 -27.723 60.029 1.00 24.66 18 GLU D O 1
ATOM 9822 N N . VAL D 1 33 ? -14.093 -29.802 60.711 1.00 22.25 19 VAL D N 1
ATOM 9823 C CA . VAL D 1 33 ? -13.375 -30.183 59.501 1.00 25.11 19 VAL D CA 1
ATOM 9824 C C . VAL D 1 33 ? -14.075 -31.394 58.901 1.00 29.10 19 VAL D C 1
ATOM 9825 O O . VAL D 1 33 ? -14.283 -32.399 59.590 1.00 22.24 19 VAL D O 1
ATOM 9829 N N . LEU D 1 34 ? -14.436 -31.300 57.623 1.00 23.61 20 LEU D N 1
ATOM 9830 C CA . LEU D 1 34 ? -15.197 -32.339 56.942 1.00 28.52 20 LEU D CA 1
ATOM 9831 C C . LEU D 1 34 ? -14.448 -32.808 55.704 1.00 30.02 20 LEU D C 1
ATOM 9832 O O . LEU D 1 34 ? -13.805 -32.010 55.015 1.00 26.05 20 LEU D O 1
ATOM 9837 N N . GLU D 1 35 ? -14.534 -34.106 55.430 1.00 27.20 21 GLU D N 1
ATOM 9838 C CA . GLU D 1 35 ? -13.831 -34.726 54.318 1.00 27.74 21 GLU D CA 1
ATOM 9839 C C . GLU D 1 35 ? -14.785 -34.994 53.161 1.00 25.62 21 GLU D C 1
ATOM 9840 O O . GLU D 1 35 ? -15.918 -35.440 53.366 1.00 29.99 21 GLU D O 1
ATOM 9846 N N . ASP D 1 36 ? -14.315 -34.708 51.944 1.00 24.69 22 ASP D N 1
ATOM 9847 C CA . ASP D 1 36 ? -15.057 -34.979 50.710 1.00 29.02 22 ASP D CA 1
ATOM 9848 C C . ASP D 1 36 ? -16.463 -34.383 50.748 1.00 25.47 22 ASP D C 1
ATOM 9849 O O . ASP D 1 36 ? -17.433 -34.997 50.298 1.00 26.63 22 ASP D O 1
ATOM 9854 N N . TYR D 1 37 ? -16.576 -33.170 51.279 1.00 26.07 23 TYR D N 1
ATOM 9855 C CA . TYR D 1 37 ? -17.856 -32.486 51.378 1.00 26.29 23 TYR D CA 1
ATOM 9856 C C . TYR D 1 37 ? -17.997 -31.457 50.262 1.00 26.35 23 TYR D C 1
ATOM 9857 O O . TYR D 1 37 ? -17.026 -31.080 49.604 1.00 26.20 23 TYR D O 1
ATOM 9866 N N . GLY D 1 38 ? -19.235 -31.002 50.056 1.00 22.65 24 GLY D N 1
ATOM 9867 C CA . GLY D 1 38 ? -19.532 -30.091 48.974 1.00 24.14 24 GLY D CA 1
ATOM 9868 C C . GLY D 1 38 ? -20.532 -29.037 49.409 1.00 23.14 24 GLY D C 1
ATOM 9869 O O . GLY D 1 38 ? -21.169 -29.152 50.458 1.00 24.91 24 GLY D O 1
ATOM 9870 N N . VAL D 1 39 ? -20.657 -28.005 48.578 1.00 24.73 25 VAL D N 1
ATOM 9871 C CA . VAL D 1 39 ? -21.517 -26.861 48.864 1.00 26.93 25 VAL D CA 1
ATOM 9872 C C . VAL D 1 39 ? -22.287 -26.500 47.602 1.00 24.71 25 VAL D C 1
ATOM 9873 O O . VAL D 1 39 ? -21.690 -26.315 46.536 1.00 27.07 25 VAL D O 1
ATOM 9877 N N . VAL D 1 40 ? -23.608 -26.397 47.723 1.00 25.28 26 VAL D N 1
ATOM 9878 C CA . VAL D 1 40 ? -24.464 -25.849 46.677 1.00 25.12 26 VAL D CA 1
ATOM 9879 C C . VAL D 1 40 ? -24.694 -24.379 46.990 1.00 24.45 26 VAL D C 1
ATOM 9880 O O . VAL D 1 40 ? -25.031 -24.028 48.128 1.00 24.25 26 VAL D O 1
ATOM 9884 N N . PHE D 1 41 ? -24.514 -23.516 45.991 1.00 26.03 27 PHE D N 1
ATOM 9885 C CA . PHE D 1 41 ? -24.614 -22.084 46.234 1.00 27.16 27 PHE D CA 1
ATOM 9886 C C . PHE D 1 41 ? -25.014 -21.344 44.967 1.00 28.44 27 PHE D C 1
ATOM 9887 O O . PHE D 1 41 ? -24.614 -21.721 43.863 1.00 30.85 27 PHE D O 1
ATOM 9895 N N . ASP D 1 42 ? -25.808 -20.287 45.144 1.00 26.74 28 ASP D N 1
ATOM 9896 C CA . ASP D 1 42 ? -25.992 -19.266 44.120 1.00 24.46 28 ASP D CA 1
ATOM 9897 C C . ASP D 1 42 ? -25.287 -18.003 44.596 1.00 30.08 28 ASP D C 1
ATOM 9898 O O . ASP D 1 42 ? -24.054 -17.953 44.624 1.00 28.98 28 ASP D O 1
ATOM 9903 N N . GLU D 1 43 ? -26.051 -16.987 45.000 1.00 28.28 29 GLU D N 1
ATOM 9904 C CA . GLU D 1 43 ? -25.454 -15.858 45.702 1.00 25.44 29 GLU D CA 1
ATOM 9905 C C . GLU D 1 43 ? -25.222 -16.163 47.174 1.00 26.86 29 GLU D C 1
ATOM 9906 O O . GLU D 1 43 ? -24.343 -15.553 47.793 1.00 27.02 29 GLU D O 1
ATOM 9912 N N . LYS D 1 44 ? -25.988 -17.089 47.741 1.00 26.58 30 LYS D N 1
ATOM 9913 C CA . LYS D 1 44 ? -25.844 -17.532 49.118 1.00 27.91 30 LYS D CA 1
ATOM 9914 C C . LYS D 1 44 ? -25.519 -19.019 49.146 1.00 25.50 30 LYS D C 1
ATOM 9915 O O . LYS D 1 44 ? -25.665 -19.730 48.148 1.00 26.13 30 LYS D O 1
ATOM 9921 N N . ILE D 1 45 ? -25.064 -19.488 50.306 1.00 23.16 31 ILE D N 1
ATOM 9922 C CA . ILE D 1 45 ? -24.895 -20.922 50.513 1.00 25.43 31 ILE D CA 1
ATOM 9923 C C . ILE D 1 45 ? -26.276 -21.549 50.646 1.00 28.42 31 ILE D C 1
ATOM 9924 O O . ILE D 1 45 ? -27.068 -21.162 51.513 1.00 26.33 31 ILE D O 1
ATOM 9929 N N . VAL D 1 46 ? -26.572 -22.513 49.782 1.00 25.48 32 VAL D N 1
ATOM 9930 C CA . VAL D 1 46 ? -27.895 -23.123 49.711 1.00 30.78 32 VAL D CA 1
ATOM 9931 C C . VAL D 1 46 ? -27.950 -24.436 50.481 1.00 28.51 32 VAL D C 1
ATOM 9932 O O . VAL D 1 46 ? -28.894 -24.684 51.231 1.00 28.88 32 VAL D O 1
ATOM 9936 N N . GLU D 1 47 ? -26.946 -25.293 50.306 1.00 25.10 33 GLU D N 1
ATOM 9937 C CA . GLU D 1 47 ? -26.956 -26.604 50.936 1.00 27.63 33 GLU D CA 1
ATOM 9938 C C . GLU D 1 47 ? -25.527 -27.096 51.108 1.00 23.78 33 GLU D C 1
ATOM 9939 O O . GLU D 1 47 ? -24.655 -26.828 50.277 1.00 25.31 33 GLU D O 1
ATOM 9945 N N . ILE D 1 48 ? -25.300 -27.819 52.202 1.00 26.96 34 ILE D N 1
ATOM 9946 C CA . ILE D 1 48 ? -24.016 -28.432 52.512 1.00 25.54 34 ILE D CA 1
ATOM 9947 C C . ILE D 1 48 ? -24.237 -29.929 52.672 1.00 29.91 34 ILE D C 1
ATOM 9948 O O . ILE D 1 48 ? -25.284 -30.359 53.170 1.00 27.17 34 ILE D O 1
ATOM 9953 N N . GLY D 1 49 ? -23.264 -30.721 52.240 1.00 24.67 35 GLY D N 1
ATOM 9954 C CA . GLY D 1 49 ? -23.370 -32.158 52.383 1.00 29.04 35 GLY D CA 1
ATOM 9955 C C . GLY D 1 49 ? -22.217 -32.860 51.703 1.00 27.56 35 GLY D C 1
ATOM 9956 O O . GLY D 1 49 ? -21.327 -32.233 51.119 1.00 26.60 35 GLY D O 1
ATOM 9957 N N . ASP D 1 50 ? -22.246 -34.188 51.807 1.00 26.17 36 ASP D N 1
ATOM 9958 C CA . ASP D 1 50 ? -21.294 -35.024 51.088 1.00 23.67 36 ASP D CA 1
ATOM 9959 C C . ASP D 1 50 ? -21.340 -34.701 49.600 1.00 28.97 36 ASP D C 1
ATOM 9960 O O . ASP D 1 50 ? -22.419 -34.573 49.015 1.00 32.26 36 ASP D O 1
ATOM 9965 N N . TYR D 1 51 ? -20.161 -34.554 48.993 1.00 26.68 37 TYR D N 1
ATOM 9966 C CA . TYR D 1 51 ? -20.101 -34.069 47.617 1.00 28.78 37 TYR D CA 1
ATOM 9967 C C . TYR D 1 51 ? -20.771 -35.044 46.657 1.00 30.08 37 TYR D C 1
ATOM 9968 O O . TYR D 1 51 ? -21.567 -34.640 45.802 1.00 29.35 37 TYR D O 1
ATOM 9977 N N . HIS D 1 52 ? -20.446 -36.333 46.773 1.00 30.81 38 HIS D N 1
ATOM 9978 C CA . HIS D 1 52 ? -21.038 -37.326 45.881 1.00 29.39 38 HIS D CA 1
ATOM 9979 C C . HIS D 1 52 ? -22.554 -37.363 46.032 1.00 27.47 38 HIS D C 1
ATOM 9980 O O . HIS D 1 52 ? -23.288 -37.391 45.038 1.00 35.47 38 HIS D O 1
ATOM 9987 N N . ASN D 1 53 ? -23.042 -37.360 47.276 1.00 26.90 39 ASN D N 1
ATOM 9988 C CA . ASN D 1 53 ? -24.482 -37.351 47.510 1.00 26.25 39 ASN D CA 1
ATOM 9989 C C . ASN D 1 53 ? -25.138 -36.088 46.970 1.00 32.50 39 ASN D C 1
ATOM 9990 O O . ASN D 1 53 ? -26.294 -36.130 46.531 1.00 26.94 39 ASN D O 1
ATOM 9995 N N . LEU D 1 54 ? -24.427 -34.959 46.997 1.00 29.91 40 LEU D N 1
ATOM 9996 C CA . LEU D 1 54 ? -24.988 -33.721 46.467 1.00 28.87 40 LEU D CA 1
ATOM 9997 C C . LEU D 1 54 ? -25.143 -33.786 44.953 1.00 29.44 40 LEU D C 1
ATOM 9998 O O . LEU D 1 54 ? -26.118 -33.264 44.400 1.00 34.50 40 LEU D O 1
ATOM 10003 N N . THR D 1 55 ? -24.191 -34.421 44.266 1.00 29.45 41 THR D N 1
ATOM 10004 C CA . THR D 1 55 ? -24.276 -34.525 42.814 1.00 28.72 41 THR D CA 1
ATOM 10005 C C . THR D 1 55 ? -25.382 -35.479 42.383 1.00 32.17 41 THR D C 1
ATOM 10006 O O . THR D 1 55 ? -25.957 -35.308 41.303 1.00 30.15 41 THR D O 1
ATOM 10010 N N . LEU D 1 56 ? -25.686 -36.489 43.201 1.00 33.48 42 LEU D N 1
ATOM 10011 C CA . LEU D 1 56 ? -26.826 -37.350 42.907 1.00 33.98 42 LEU D CA 1
ATOM 10012 C C . LEU D 1 56 ? -28.138 -36.628 43.189 1.00 35.44 42 LEU D C 1
ATOM 10013 O O . LEU D 1 56 ? -29.108 -36.770 42.435 1.00 33.16 42 LEU D O 1
ATOM 10018 N N . LYS D 1 57 ? -28.186 -35.858 44.279 1.00 35.55 43 LYS D N 1
ATOM 10019 C CA . LYS D 1 57 ? -29.390 -35.105 44.612 1.00 31.71 43 LYS D CA 1
ATOM 10020 C C . LYS D 1 57 ? -29.661 -34.000 43.598 1.00 35.35 43 LYS D C 1
ATOM 10021 O O . LYS D 1 57 ? -30.825 -33.682 43.326 1.00 31.14 43 LYS D O 1
ATOM 10027 N N . TYR D 1 58 ? -28.610 -33.415 43.024 1.00 33.84 44 TYR D N 1
ATOM 10028 C CA . TYR D 1 58 ? -28.729 -32.319 42.063 1.00 33.89 44 TYR D CA 1
ATOM 10029 C C . TYR D 1 58 ? -27.926 -32.661 40.811 1.00 32.10 44 TYR D C 1
ATOM 10030 O O . TYR D 1 58 ? -26.876 -32.068 40.546 1.00 34.38 44 TYR D O 1
ATOM 10039 N N . PRO D 1 59 ? -28.412 -33.616 40.009 1.00 34.12 45 PRO D N 1
ATOM 10040 C CA . PRO D 1 59 ? -27.608 -34.102 38.873 1.00 33.48 45 PRO D CA 1
ATOM 10041 C C . PRO D 1 59 ? -27.504 -33.129 37.711 1.00 36.30 45 PRO D C 1
ATOM 10042 O O . PRO D 1 59 ? -26.669 -33.351 36.824 1.00 32.61 45 PRO D O 1
ATOM 10046 N N . HIS D 1 60 ? -28.313 -32.072 37.673 1.00 37.82 46 HIS D N 1
ATOM 10047 C CA . HIS D 1 60 ? -28.293 -31.132 36.560 1.00 32.62 46 HIS D CA 1
ATOM 10048 C C . HIS D 1 60 ? -27.492 -29.870 36.849 1.00 35.07 46 HIS D C 1
ATOM 10049 O O . HIS D 1 60 ? -27.290 -29.062 35.936 1.00 34.84 46 HIS D O 1
ATOM 10056 N N . LEU D 1 61 ? -27.035 -29.677 38.082 1.00 35.91 47 LEU D N 1
ATOM 10057 C CA . LEU D 1 61 ? -26.215 -28.521 38.407 1.00 33.13 47 LEU D CA 1
ATOM 10058 C C . LEU D 1 61 ? -24.760 -28.777 38.035 1.00 31.84 47 LEU D C 1
ATOM 10059 O O . LEU D 1 61 ? -24.274 -29.911 38.079 1.00 30.10 47 LEU D O 1
ATOM 10064 N N . LYS D 1 62 ? -24.063 -27.705 37.667 1.00 30.40 48 LYS D N 1
ATOM 10065 C CA . LYS D 1 62 ? -22.631 -27.805 37.429 1.00 30.23 48 LYS D CA 1
ATOM 10066 C C . LYS D 1 62 ? -21.918 -28.132 38.735 1.00 29.69 48 LYS D C 1
ATOM 10067 O O . LYS D 1 62 ? -22.224 -27.564 39.786 1.00 28.74 48 LYS D O 1
ATOM 10073 N N . ALA D 1 63 ? -20.972 -29.068 38.669 1.00 31.28 49 ALA D N 1
ATOM 10074 C CA . ALA D 1 63 ? -20.312 -29.568 39.868 1.00 30.61 49 ALA D CA 1
ATOM 10075 C C . ALA D 1 63 ? -18.843 -29.822 39.579 1.00 31.00 49 ALA D C 1
ATOM 10076 O O . ALA D 1 63 ? -18.506 -30.491 38.597 1.00 29.21 49 ALA D O 1
ATOM 10078 N N . GLN D 1 64 ? -17.976 -29.290 40.437 1.00 31.33 50 GLN D N 1
ATOM 10079 C CA . GLN D 1 64 ? -16.541 -29.511 40.352 1.00 29.17 50 GLN D CA 1
ATOM 10080 C C . GLN D 1 64 ? -16.017 -29.935 41.715 1.00 32.68 50 GLN D C 1
ATOM 10081 O O . GLN D 1 64 ? -16.409 -29.375 42.743 1.00 32.76 50 GLN D O 1
ATOM 10087 N N . PHE D 1 65 ? -15.130 -30.925 41.718 1.00 29.86 51 PHE D N 1
ATOM 10088 C CA . PHE D 1 65 ? -14.471 -31.394 42.928 1.00 26.71 51 PHE D CA 1
ATOM 10089 C C . PHE D 1 65 ? -12.982 -31.112 42.817 1.00 29.73 51 PHE D C 1
ATOM 10090 O O . PHE D 1 65 ? -12.374 -31.363 41.771 1.00 29.16 51 PHE D O 1
ATOM 10098 N N . PHE D 1 66 ? -12.400 -30.588 43.890 1.00 25.04 52 PHE D N 1
ATOM 10099 C CA . PHE D 1 66 ? -10.985 -30.229 43.929 1.00 25.53 52 PHE D CA 1
ATOM 10100 C C . PHE D 1 66 ? -10.289 -31.192 44.885 1.00 25.31 52 PHE D C 1
ATOM 10101 O O . PHE D 1 66 ? -10.306 -30.997 46.104 1.00 26.33 52 PHE D O 1
ATOM 10109 N N . GLU D 1 67 ? -9.686 -32.236 44.325 1.00 29.54 53 GLU D N 1
ATOM 10110 C CA . GLU D 1 67 ? -8.953 -33.203 45.126 1.00 29.50 53 GLU D CA 1
ATOM 10111 C C . GLU D 1 67 ? -7.710 -32.566 45.738 1.00 26.60 53 GLU D C 1
ATOM 10112 O O . GLU D 1 67 ? -7.086 -31.678 45.150 1.00 29.62 53 GLU D O 1
ATOM 10118 N N . ASN D 1 68 ? -7.359 -33.032 46.939 1.00 24.06 54 ASN D N 1
ATOM 10119 C CA . ASN D 1 68 ? -6.179 -32.563 47.666 1.00 30.11 54 ASN D CA 1
ATOM 10120 C C . ASN D 1 68 ? -6.213 -31.053 47.882 1.00 27.89 54 ASN D C 1
ATOM 10121 O O . ASN D 1 68 ? -5.174 -30.388 47.881 1.00 27.68 54 ASN D O 1
ATOM 10126 N N . SER D 1 69 ? -7.413 -30.508 48.065 1.00 26.42 55 SER D N 1
ATOM 10127 C CA . SER D 1 69 ? -7.621 -29.078 48.221 1.00 24.34 55 SER D CA 1
ATOM 10128 C C . SER D 1 69 ? -8.450 -28.820 49.471 1.00 24.97 55 SER D C 1
ATOM 10129 O O . SER D 1 69 ? -9.033 -29.734 50.060 1.00 21.48 55 SER D O 1
ATOM 10132 N N . VAL D 1 70 ? -8.498 -27.553 49.876 1.00 25.69 56 VAL D N 1
ATOM 10133 C CA . VAL D 1 70 ? -9.257 -27.122 51.044 1.00 22.19 56 VAL D CA 1
ATOM 10134 C C . VAL D 1 70 ? -10.302 -26.107 50.603 1.00 23.70 56 VAL D C 1
ATOM 10135 O O . VAL D 1 70 ? -9.972 -25.116 49.940 1.00 25.93 56 VAL D O 1
ATOM 10139 N N . LEU D 1 71 ? -11.556 -26.362 50.965 1.00 21.90 57 LEU D N 1
ATOM 10140 C CA . LEU D 1 71 ? -12.653 -25.428 50.756 1.00 25.22 57 LEU D CA 1
ATOM 10141 C C . LEU D 1 71 ? -13.001 -24.775 52.087 1.00 24.33 57 LEU D C 1
ATOM 10142 O O . LEU D 1 71 ? -13.191 -25.468 53.092 1.00 23.50 57 LEU D O 1
ATOM 10147 N N . LEU D 1 72 ? -13.079 -23.449 52.094 1.00 23.73 58 LEU D N 1
ATOM 10148 C CA . LEU D 1 72 ? -13.315 -22.711 53.325 1.00 18.51 58 LEU D CA 1
ATOM 10149 C C . LEU D 1 72 ? -13.888 -21.346 52.964 1.00 21.10 58 LEU D C 1
ATOM 10150 O O . LEU D 1 72 ? -13.831 -20.935 51.800 1.00 17.34 58 LEU D O 1
ATOM 10155 N N . PRO D 1 73 ? -14.462 -20.632 53.933 1.00 18.16 59 PRO D N 1
ATOM 10156 C CA . PRO D 1 73 ? -14.971 -19.288 53.638 1.00 21.76 59 PRO D CA 1
ATOM 10157 C C . PRO D 1 73 ? -13.844 -18.347 53.251 1.00 19.42 59 PRO D C 1
ATOM 10158 O O . PRO D 1 73 ? -12.701 -18.495 53.691 1.00 18.33 59 PRO D O 1
ATOM 10162 N N . ALA D 1 74 ? -14.174 -17.385 52.392 1.00 23.13 60 ALA D N 1
ATOM 10163 C CA . ALA D 1 74 ? -13.260 -16.283 52.138 1.00 20.34 60 ALA D CA 1
ATOM 10164 C C . ALA D 1 74 ? -12.913 -15.586 53.449 1.00 21.79 60 ALA D C 1
ATOM 10165 O O . ALA D 1 74 ? -13.721 -15.523 54.379 1.00 18.21 60 ALA D O 1
ATOM 10167 N N . PHE D 1 75 ? -11.686 -15.083 53.527 1.00 19.81 61 PHE D N 1
ATOM 10168 C CA . PHE D 1 75 ? -11.210 -14.457 54.748 1.00 18.69 61 PHE D CA 1
ATOM 10169 C C . PHE D 1 75 ? -11.815 -13.066 54.922 1.00 21.25 61 PHE D C 1
ATOM 10170 O O . PHE D 1 75 ? -12.278 -12.432 53.969 1.00 20.94 61 PHE D O 1
ATOM 10178 N N . ILE D 1 76 ? -11.806 -12.595 56.166 1.00 16.49 62 ILE D N 1
ATOM 10179 C CA . ILE D 1 76 ? -12.155 -11.219 56.497 1.00 21.40 62 ILE D CA 1
ATOM 10180 C C . ILE D 1 76 ? -10.933 -10.575 57.132 1.00 20.81 62 ILE D C 1
ATOM 10181 O O . ILE D 1 76 ? -10.420 -11.067 58.145 1.00 21.35 62 ILE D O 1
ATOM 10186 N N . ASN D 1 77 ? -10.475 -9.479 56.547 1.00 24.20 63 ASN D N 1
ATOM 10187 C CA . ASN D 1 77 ? -9.346 -8.715 57.066 1.00 20.21 63 ASN D CA 1
ATOM 10188 C C . ASN D 1 77 ? -9.926 -7.423 57.630 1.00 21.88 63 ASN D C 1
ATOM 10189 O O . ASN D 1 77 ? -10.149 -6.460 56.894 1.00 20.11 63 ASN D O 1
ATOM 10194 N N . ALA D 1 78 ? -10.165 -7.408 58.941 1.00 24.90 64 ALA D N 1
ATOM 10195 C CA . ALA D 1 78 ? -11.007 -6.395 59.568 1.00 25.20 64 ALA D CA 1
ATOM 10196 C C . ALA D 1 78 ? -10.299 -5.070 59.827 1.00 21.62 64 ALA D C 1
ATOM 10197 O O . ALA D 1 78 ? -10.954 -4.127 60.283 1.00 22.61 64 ALA D O 1
ATOM 10199 N N . HIS D 1 79 ? -8.998 -4.965 59.561 1.00 20.16 65 HIS D N 1
ATOM 10200 C CA . HIS D 1 79 ? -8.259 -3.748 59.894 1.00 21.03 65 HIS D CA 1
ATOM 10201 C C . HIS D 1 79 ? -7.058 -3.618 58.969 1.00 26.12 65 HIS D C 1
ATOM 10202 O O . HIS D 1 79 ? -6.078 -4.355 59.116 1.00 26.09 65 HIS D O 1
ATOM 10209 N N . THR D 1 80 ? -7.134 -2.676 58.027 1.00 27.87 66 THR D N 1
ATOM 10210 C CA . THR D 1 80 ? -6.026 -2.331 57.145 1.00 25.72 66 THR D CA 1
ATOM 10211 C C . THR D 1 80 ? -6.048 -0.830 56.889 1.00 27.54 66 THR D C 1
ATOM 10212 O O . THR D 1 80 ? -7.070 -0.164 57.067 1.00 29.10 66 THR D O 1
ATOM 10216 N N . HIS D 1 81 ? -4.899 -0.303 56.475 1.00 27.92 67 HIS D N 1
ATOM 10217 C CA . HIS D 1 81 ? -4.751 1.101 56.090 1.00 28.94 67 HIS D CA 1
ATOM 10218 C C . HIS D 1 81 ? -4.248 1.123 54.649 1.00 27.68 67 HIS D C 1
ATOM 10219 O O . HIS D 1 81 ? -3.039 1.136 54.403 1.00 32.38 67 HIS D O 1
ATOM 10226 N N . PHE D 1 82 ? -5.182 1.117 53.697 1.00 28.99 68 PHE D N 1
ATOM 10227 C CA . PHE D 1 82 ? -4.808 1.078 52.287 1.00 30.58 68 PHE D CA 1
ATOM 10228 C C . PHE D 1 82 ? -4.071 2.339 51.853 1.00 33.03 68 PHE D C 1
ATOM 10229 O O . PHE D 1 82 ? -3.217 2.277 50.961 1.00 31.24 68 PHE D O 1
ATOM 10237 N N . GLU D 1 83 ? -4.388 3.487 52.459 1.00 28.37 69 GLU D N 1
ATOM 10238 C CA . GLU D 1 83 ? -3.778 4.744 52.042 1.00 32.54 69 GLU D CA 1
ATOM 10239 C C . GLU D 1 83 ? -2.268 4.759 52.250 1.00 27.83 69 GLU D C 1
ATOM 10240 O O . GLU D 1 83 ? -1.569 5.515 51.567 1.00 28.40 69 GLU D O 1
ATOM 10246 N N . PHE D 1 84 ? -1.747 3.931 53.155 1.00 31.48 70 PHE D N 1
ATOM 10247 C CA . PHE D 1 84 ? -0.318 3.868 53.431 1.00 31.59 70 PHE D CA 1
ATOM 10248 C C . PHE D 1 84 ? 0.391 2.772 52.641 1.00 30.34 70 PHE D C 1
ATOM 10249 O O . PHE D 1 84 ? 1.472 2.330 53.049 1.00 30.81 70 PHE D O 1
ATOM 10257 N N . SER D 1 85 ? -0.181 2.335 51.518 1.00 30.42 71 SER D N 1
ATOM 10258 C CA . SER D 1 85 ? 0.347 1.184 50.795 1.00 32.35 71 SER D CA 1
ATOM 10259 C C . SER D 1 85 ? 1.688 1.455 50.124 1.00 31.71 71 SER D C 1
ATOM 10260 O O . SER D 1 85 ? 2.354 0.500 49.712 1.00 30.77 71 SER D O 1
ATOM 10263 N N . ASN D 1 86 ? 2.098 2.719 49.995 1.00 37.65 72 ASN D N 1
ATOM 10264 C CA . ASN D 1 86 ? 3.395 3.022 49.402 1.00 32.94 72 ASN D CA 1
ATOM 10265 C C . ASN D 1 86 ? 4.560 2.651 50.311 1.00 35.29 72 ASN D C 1
ATOM 10266 O O . ASN D 1 86 ? 5.680 2.481 49.819 1.00 34.03 72 ASN D O 1
ATOM 10271 N N . ASN D 1 87 ? 4.325 2.517 51.614 1.00 34.90 73 ASN D N 1
ATOM 10272 C CA . ASN D 1 87 ? 5.424 2.458 52.569 1.00 36.61 73 ASN D CA 1
ATOM 10273 C C . ASN D 1 87 ? 6.221 1.166 52.449 1.00 35.31 73 ASN D C 1
ATOM 10274 O O . ASN D 1 87 ? 5.660 0.073 52.329 1.00 31.01 73 ASN D O 1
ATOM 10279 N N . LYS D 1 88 ? 7.547 1.306 52.488 1.00 32.86 74 LYS D N 1
ATOM 10280 C CA . LYS D 1 88 ? 8.442 0.179 52.738 1.00 34.47 74 LYS D CA 1
ATOM 10281 C C . LYS D 1 88 ? 9.324 0.475 53.944 1.00 33.65 74 LYS D C 1
ATOM 10282 O O . LYS D 1 88 ? 9.189 -0.194 54.971 1.00 31.74 74 LYS D O 1
ATOM 10288 N N . ALA D 1 89 ? 10.212 1.470 53.864 1.00 34.64 75 ALA D N 1
ATOM 10289 C CA . ALA D 1 89 ? 11.108 1.809 54.964 1.00 29.74 75 ALA D CA 1
ATOM 10290 C C . ALA D 1 89 ? 11.028 3.290 55.321 1.00 32.83 75 ALA D C 1
ATOM 10291 O O . ALA D 1 89 ? 11.987 3.855 55.854 1.00 33.42 75 ALA D O 1
ATOM 10293 N N . SER D 1 90 ? 9.897 3.937 55.029 1.00 30.82 76 SER D N 1
ATOM 10294 C CA . SER D 1 90 ? 9.746 5.349 55.364 1.00 31.63 76 SER D CA 1
ATOM 10295 C C . SER D 1 90 ? 9.575 5.582 56.861 1.00 31.57 76 SER D C 1
ATOM 10296 O O . SER D 1 90 ? 9.829 6.696 57.332 1.00 31.35 76 SER D O 1
ATOM 10299 N N . PHE D 1 91 ? 9.144 4.569 57.611 1.00 26.27 77 PHE D N 1
ATOM 10300 C CA . PHE D 1 91 ? 8.854 4.702 59.032 1.00 22.37 77 PHE D CA 1
ATOM 10301 C C . PHE D 1 91 ? 9.808 3.841 59.852 1.00 27.48 77 PHE D C 1
ATOM 10302 O O . PHE D 1 91 ? 10.216 2.757 59.426 1.00 26.37 77 PHE D O 1
ATOM 10310 N N . ASP D 1 92 ? 10.157 4.337 61.038 1.00 23.57 78 ASP D N 1
ATOM 10311 C CA . ASP D 1 92 ? 11.060 3.627 61.934 1.00 29.86 78 ASP D CA 1
ATOM 10312 C C . ASP D 1 92 ? 10.333 2.512 62.678 1.00 25.46 78 ASP D C 1
ATOM 10313 O O . ASP D 1 92 ? 9.151 2.622 63.012 1.00 22.98 78 ASP D O 1
ATOM 10318 N N . TYR D 1 93 ? 11.060 1.431 62.939 1.00 22.56 79 TYR D N 1
ATOM 10319 C CA . TYR D 1 93 ? 10.555 0.310 63.715 1.00 23.15 79 TYR D CA 1
ATOM 10320 C C . TYR D 1 93 ? 11.441 0.086 64.935 1.00 24.57 79 TYR D C 1
ATOM 10321 O O . TYR D 1 93 ? 12.562 0.596 65.019 1.00 22.39 79 TYR D O 1
ATOM 10330 N N . GLY D 1 94 ? 10.922 -0.683 65.889 1.00 20.69 80 GLY D N 1
ATOM 10331 C CA . GLY D 1 94 ? 11.628 -0.975 67.120 1.00 26.10 80 GLY D CA 1
ATOM 10332 C C . GLY D 1 94 ? 11.072 -0.275 68.337 1.00 22.90 80 GLY D C 1
ATOM 10333 O O . GLY D 1 94 ? 11.449 -0.627 69.463 1.00 26.36 80 GLY D O 1
ATOM 10334 N N . SER D 1 95 ? 10.208 0.717 68.147 1.00 19.61 81 SER D N 1
ATOM 10335 C CA . SER D 1 95 ? 9.522 1.393 69.237 1.00 21.38 81 SER D CA 1
ATOM 10336 C C . SER D 1 95 ? 8.289 2.064 68.655 1.00 21.87 81 SER D C 1
ATOM 10337 O O . SER D 1 95 ? 8.275 2.444 67.481 1.00 24.00 81 SER D O 1
ATOM 10340 N N . PHE D 1 96 ? 7.251 2.206 69.480 1.00 21.89 82 PHE D N 1
ATOM 10341 C CA . PHE D 1 96 ? 6.058 2.901 69.007 1.00 25.17 82 PHE D CA 1
ATOM 10342 C C . PHE D 1 96 ? 6.312 4.397 68.881 1.00 22.03 82 PHE D C 1
ATOM 10343 O O . PHE D 1 96 ? 5.910 5.018 67.890 1.00 24.27 82 PHE D O 1
ATOM 10351 N N . SER D 1 97 ? 6.968 4.991 69.881 1.00 27.39 83 SER D N 1
ATOM 10352 C CA . SER D 1 97 ? 7.292 6.413 69.823 1.00 25.11 83 SER D CA 1
ATOM 10353 C C . SER D 1 97 ? 8.183 6.728 68.628 1.00 25.03 83 SER D C 1
ATOM 10354 O O . SER D 1 97 ? 7.987 7.743 67.948 1.00 24.88 83 SER D O 1
ATOM 10357 N N . GLY D 1 98 ? 9.177 5.878 68.366 1.00 25.56 84 GLY D N 1
ATOM 10358 C CA . GLY D 1 98 ? 9.997 6.061 67.180 1.00 27.44 84 GLY D CA 1
ATOM 10359 C C . GLY D 1 98 ? 9.196 5.942 65.898 1.00 25.06 84 GLY D C 1
ATOM 10360 O O . GLY D 1 98 ? 9.412 6.696 64.946 1.00 24.64 84 GLY D O 1
ATOM 10361 N N . TRP D 1 99 ? 8.256 4.995 65.859 1.00 21.52 85 TRP D N 1
ATOM 10362 C CA . TRP D 1 99 ? 7.417 4.831 64.677 1.00 22.13 85 TRP D CA 1
ATOM 10363 C C . TRP D 1 99 ? 6.495 6.030 64.490 1.00 24.02 85 TRP D C 1
ATOM 10364 O O . TRP D 1 99 ? 6.435 6.614 63.401 1.00 24.12 85 TRP D O 1
ATOM 10375 N N . LEU D 1 100 ? 5.769 6.412 65.544 1.00 22.65 86 LEU D N 1
ATOM 10376 C CA . LEU D 1 100 ? 4.826 7.519 65.429 1.00 24.79 86 LEU D CA 1
ATOM 10377 C C . LEU D 1 100 ? 5.545 8.811 65.068 1.00 23.26 86 LEU D C 1
ATOM 10378 O O . LEU D 1 100 ? 5.089 9.561 64.197 1.00 26.33 86 LEU D O 1
ATOM 10383 N N . GLY D 1 101 ? 6.686 9.073 65.707 1.00 24.56 87 GLY D N 1
ATOM 10384 C CA . GLY D 1 101 ? 7.466 10.249 65.357 1.00 25.63 87 GLY D CA 1
ATOM 10385 C C . GLY D 1 101 ? 7.870 10.267 63.895 1.00 29.79 87 GLY D C 1
ATOM 10386 O O . GLY D 1 101 ? 7.882 11.323 63.258 1.00 25.63 87 GLY D O 1
ATOM 10387 N N . SER D 1 102 ? 8.206 9.097 63.344 1.00 24.19 88 SER D N 1
ATOM 10388 C CA . SER D 1 102 ? 8.591 9.028 61.938 1.00 25.82 88 SER D CA 1
ATOM 10389 C C . SER D 1 102 ? 7.393 9.235 61.019 1.00 25.52 88 SER D C 1
ATOM 10390 O O . SER D 1 102 ? 7.527 9.834 59.945 1.00 27.03 88 SER D O 1
ATOM 10393 N N . VAL D 1 103 ? 6.215 8.746 61.417 1.00 22.52 89 VAL D N 1
ATOM 10394 C CA . VAL D 1 103 ? 5.017 8.944 60.601 1.00 23.64 89 VAL D CA 1
ATOM 10395 C C . VAL D 1 103 ? 4.673 10.424 60.514 1.00 25.52 89 VAL D C 1
ATOM 10396 O O . VAL D 1 103 ? 4.379 10.950 59.434 1.00 27.48 89 VAL D O 1
ATOM 10400 N N . LEU D 1 104 ? 4.709 11.121 61.652 1.00 26.51 90 LEU D N 1
ATOM 10401 C CA . LEU D 1 104 ? 4.390 12.545 61.656 1.00 25.48 90 LEU D CA 1
ATOM 10402 C C . LEU D 1 104 ? 5.445 13.348 60.905 1.00 31.65 90 LEU D C 1
ATOM 10403 O O . LEU D 1 104 ? 5.107 14.232 60.108 1.00 33.30 90 LEU D O 1
ATOM 10408 N N . ASN D 1 105 ? 6.726 13.052 61.142 1.00 28.35 91 ASN D N 1
ATOM 10409 C CA . ASN D 1 105 ? 7.801 13.751 60.446 1.00 29.01 91 ASN D CA 1
ATOM 10410 C C . ASN D 1 105 ? 7.792 13.487 58.946 1.00 33.87 91 ASN D C 1
ATOM 10411 O O . ASN D 1 105 ? 8.363 14.277 58.186 1.00 35.00 91 ASN D O 1
ATOM 10416 N N . ASN D 1 106 ? 7.170 12.390 58.504 1.00 32.77 92 ASN D N 1
ATOM 10417 C CA . ASN D 1 106 ? 7.052 12.131 57.072 1.00 34.22 92 ASN D CA 1
ATOM 10418 C C . ASN D 1 106 ? 6.195 13.186 56.385 1.00 36.68 92 ASN D C 1
ATOM 10419 O O . ASN D 1 106 ? 6.381 13.456 55.192 1.00 38.82 92 ASN D O 1
ATOM 10424 N N . GLY D 1 107 ? 5.259 13.788 57.114 1.00 35.43 93 GLY D N 1
ATOM 10425 C CA . GLY D 1 107 ? 4.475 14.891 56.585 1.00 36.94 93 GLY D CA 1
ATOM 10426 C C . GLY D 1 107 ? 3.599 14.539 55.405 1.00 43.01 93 GLY D C 1
ATOM 10427 O O . GLY D 1 107 ? 3.374 15.388 54.535 1.00 43.46 93 GLY D O 1
ATOM 10428 N N . GLY D 1 108 ? 3.098 13.306 55.346 1.00 40.28 94 GLY D N 1
ATOM 10429 C CA . GLY D 1 108 ? 2.191 12.907 54.292 1.00 41.47 94 GLY D CA 1
ATOM 10430 C C . GLY D 1 108 ? 2.826 12.639 52.945 1.00 39.16 94 GLY D C 1
ATOM 10431 O O . GLY D 1 108 ? 2.096 12.371 51.982 1.00 43.13 94 GLY D O 1
ATOM 10432 N N . ALA D 1 109 ? 4.156 12.708 52.839 1.00 38.29 95 ALA D N 1
ATOM 10433 C CA . ALA D 1 109 ? 4.814 12.482 51.555 1.00 35.98 95 ALA D CA 1
ATOM 10434 C C . ALA D 1 109 ? 4.555 11.078 51.022 1.00 39.38 95 ALA D C 1
ATOM 10435 O O . ALA D 1 109 ? 4.459 10.885 49.804 1.00 32.95 95 ALA D O 1
ATOM 10437 N N . ILE D 1 110 ? 4.447 10.087 51.911 1.00 39.05 96 ILE D N 1
ATOM 10438 C CA . ILE D 1 110 ? 4.220 8.715 51.475 1.00 39.86 96 ILE D CA 1
ATOM 10439 C C . ILE D 1 110 ? 2.818 8.531 50.907 1.00 41.51 96 ILE D C 1
ATOM 10440 O O . ILE D 1 110 ? 2.563 7.555 50.190 1.00 39.83 96 ILE D O 1
ATOM 10445 N N . LEU D 1 111 ? 1.897 9.451 51.205 1.00 43.16 97 LEU D N 1
ATOM 10446 C CA . LEU D 1 111 ? 0.521 9.340 50.735 1.00 42.96 97 LEU D CA 1
ATOM 10447 C C . LEU D 1 111 ? 0.351 9.731 49.271 1.00 42.88 97 LEU D C 1
ATOM 10448 O O . LEU D 1 111 ? -0.688 9.418 48.682 1.00 41.79 97 LEU D O 1
ATOM 10453 N N . GLU D 1 112 ? 1.334 10.400 48.674 1.00 41.40 98 GLU D N 1
ATOM 10454 C CA . GLU D 1 112 ? 1.200 10.884 47.308 1.00 43.03 98 GLU D CA 1
ATOM 10455 C C . GLU D 1 112 ? 1.497 9.781 46.298 1.00 40.75 98 GLU D C 1
ATOM 10456 O O . GLU D 1 112 ? 2.312 8.885 46.542 1.00 40.91 98 GLU D O 1
ATOM 10462 N N . ASN D 1 113 ? 0.833 9.869 45.145 1.00 42.23 99 ASN D N 1
ATOM 10463 C CA . ASN D 1 113 ? 0.856 8.832 44.108 1.00 38.78 99 ASN D CA 1
ATOM 10464 C C . ASN D 1 113 ? 0.529 7.463 44.712 1.00 39.40 99 ASN D C 1
ATOM 10465 O O . ASN D 1 113 ? 1.373 6.580 44.856 1.00 37.30 99 ASN D O 1
ATOM 10470 N N . CYS D 1 114 ? -0.747 7.323 45.061 1.00 36.50 100 CYS D N 1
ATOM 10471 C CA . CYS D 1 114 ? -1.224 6.257 45.932 1.00 41.30 100 CYS D CA 1
ATOM 10472 C C . CYS D 1 114 ? -1.855 5.083 45.192 1.00 36.94 100 CYS D C 1
ATOM 10473 O O . CYS D 1 114 ? -1.834 3.963 45.710 1.00 34.78 100 CYS D O 1
ATOM 10476 N N . GLN D 1 115 ? -2.393 5.307 43.989 1.00 36.96 101 GLN D N 1
ATOM 10477 C CA . GLN D 1 115 ? -3.324 4.350 43.397 1.00 35.81 101 GLN D CA 1
ATOM 10478 C C . GLN D 1 115 ? -2.636 3.053 42.998 1.00 39.85 101 GLN D C 1
ATOM 10479 O O . GLN D 1 115 ? -3.211 1.974 43.154 1.00 36.25 101 GLN D O 1
ATOM 10485 N N . GLY D 1 116 ? -1.405 3.131 42.499 1.00 34.16 102 GLY D N 1
ATOM 10486 C CA . GLY D 1 116 ? -0.716 1.915 42.094 1.00 35.64 102 GLY D CA 1
ATOM 10487 C C . GLY D 1 116 ? -0.521 0.939 43.240 1.00 36.77 102 GLY D C 1
ATOM 10488 O O . GLY D 1 116 ? -0.746 -0.266 43.092 1.00 38.12 102 GLY D O 1
ATOM 10489 N N . ALA D 1 117 ? -0.072 1.448 44.395 1.00 33.49 103 ALA D N 1
ATOM 10490 C CA . ALA D 1 117 ? 0.180 0.597 45.557 1.00 36.04 103 ALA D CA 1
ATOM 10491 C C . ALA D 1 117 ? -1.107 0.046 46.169 1.00 34.16 103 ALA D C 1
ATOM 10492 O O . ALA D 1 117 ? -1.114 -1.079 46.680 1.00 35.59 103 ALA D O 1
ATOM 10494 N N . ILE D 1 118 ? -2.195 0.820 46.129 1.00 34.46 104 ILE D N 1
ATOM 10495 C CA . ILE D 1 118 ? -3.475 0.370 46.675 1.00 32.19 104 ILE D CA 1
ATOM 10496 C C . ILE D 1 118 ? -3.994 -0.808 45.867 1.00 36.10 104 ILE D C 1
ATOM 10497 O O . ILE D 1 118 ? -4.540 -1.774 46.405 1.00 36.29 104 ILE D O 1
ATOM 10502 N N . GLN D 1 119 ? -3.814 -0.724 44.561 1.00 36.38 105 GLN D N 1
ATOM 10503 C CA . GLN D 1 119 ? -4.168 -1.741 43.592 1.00 40.13 105 GLN D CA 1
ATOM 10504 C C . GLN D 1 119 ? -3.366 -3.018 43.832 1.00 35.96 105 GLN D C 1
ATOM 10505 O O . GLN D 1 119 ? -3.907 -4.136 43.778 1.00 39.36 105 GLN D O 1
ATOM 10511 N N . ASN D 1 120 ? -2.055 -2.862 44.052 1.00 36.07 106 ASN D N 1
ATOM 10512 C CA . ASN D 1 120 ? -1.224 -3.992 44.454 1.00 37.12 106 ASN D CA 1
ATOM 10513 C C . ASN D 1 120 ? -1.692 -4.541 45.786 1.00 33.20 106 ASN D C 1
ATOM 10514 O O . ASN D 1 120 ? -1.649 -5.753 46.016 1.00 37.59 106 ASN D O 1
ATOM 10519 N N . ALA D 1 121 ? -2.106 -3.652 46.697 1.00 29.40 107 ALA D N 1
ATOM 10520 C CA . ALA D 1 121 ? -2.635 -4.083 47.989 1.00 33.00 107 ALA D CA 1
ATOM 10521 C C . ALA D 1 121 ? -3.954 -4.833 47.833 1.00 31.91 107 ALA D C 1
ATOM 10522 O O . ALA D 1 121 ? -4.186 -5.838 48.514 1.00 34.53 107 ALA D O 1
ATOM 10524 N N . ILE D 1 122 ? -4.833 -4.353 46.948 1.00 31.81 108 ILE D N 1
ATOM 10525 C CA . ILE D 1 122 ? -6.131 -4.996 46.753 1.00 29.41 108 ILE D CA 1
ATOM 10526 C C . ILE D 1 122 ? -5.954 -6.396 46.184 1.00 31.89 108 ILE D C 1
ATOM 10527 O O . ILE D 1 122 ? -6.604 -7.352 46.626 1.00 29.11 108 ILE D O 1
ATOM 10532 N N . MET D 1 123 ? -5.065 -6.543 45.199 1.00 31.41 109 MET D N 1
ATOM 10533 C CA . MET D 1 123 ? -4.848 -7.849 44.587 1.00 29.30 109 MET D CA 1
ATOM 10534 C C . MET D 1 123 ? -4.158 -8.812 45.545 1.00 31.02 109 MET D C 1
ATOM 10535 O O . MET D 1 123 ? -4.409 -10.021 45.493 1.00 30.84 109 MET D O 1
ATOM 10540 N N . ALA D 1 124 ? -3.296 -8.298 46.426 1.00 33.32 110 ALA D N 1
ATOM 10541 C CA . ALA D 1 124 ? -2.693 -9.142 47.453 1.00 29.72 110 ALA D CA 1
ATOM 10542 C C . ALA D 1 124 ? -3.753 -9.731 48.377 1.00 30.03 110 ALA D C 1
ATOM 10543 O O . ALA D 1 124 ? -3.653 -10.895 48.786 1.00 25.10 110 ALA D O 1
ATOM 10545 N N . GLN D 1 125 ? -4.774 -8.942 48.718 1.00 26.53 111 GLN D N 1
ATOM 10546 C CA . GLN D 1 125 ? -5.875 -9.452 49.529 1.00 26.30 111 GLN D CA 1
ATOM 10547 C C . GLN D 1 125 ? -6.588 -10.595 48.819 1.00 26.63 111 GLN D C 1
ATOM 10548 O O . GLN D 1 125 ? -6.714 -11.701 49.359 1.00 26.68 111 GLN D O 1
ATOM 10554 N N . LEU D 1 126 ? -7.059 -10.339 47.596 1.00 26.55 112 LEU D N 1
ATOM 10555 C CA . LEU D 1 126 ? -7.851 -11.326 46.868 1.00 26.15 112 LEU D CA 1
ATOM 10556 C C . LEU D 1 126 ? -7.072 -12.615 46.639 1.00 28.94 112 LEU D C 1
ATOM 10557 O O . LEU D 1 126 ? -7.603 -13.713 46.842 1.00 31.40 112 LEU D O 1
ATOM 10562 N N . LYS D 1 127 ? -5.808 -12.506 46.224 1.00 29.18 113 LYS D N 1
ATOM 10563 C CA . LYS D 1 127 ? -5.013 -13.705 45.985 1.00 26.82 113 LYS D CA 1
ATOM 10564 C C . LYS D 1 127 ? -4.685 -14.444 47.275 1.00 26.33 113 LYS D C 1
ATOM 10565 O O . LYS D 1 127 ? -4.388 -15.643 47.230 1.00 23.37 113 LYS D O 1
ATOM 10571 N N . SER D 1 128 ? -4.726 -13.758 48.415 1.00 24.52 114 SER D N 1
ATOM 10572 C CA . SER D 1 128 ? -4.576 -14.395 49.716 1.00 24.38 114 SER D CA 1
ATOM 10573 C C . SER D 1 128 ? -5.869 -15.030 50.212 1.00 23.72 114 SER D C 1
ATOM 10574 O O . SER D 1 128 ? -5.879 -15.602 51.306 1.00 22.10 114 SER D O 1
ATOM 10577 N N . GLY D 1 129 ? -6.954 -14.934 49.449 1.00 23.85 115 GLY D N 1
ATOM 10578 C CA . GLY D 1 129 ? -8.229 -15.474 49.867 1.00 23.79 115 GLY D CA 1
ATOM 10579 C C . GLY D 1 129 ? -9.105 -14.523 50.649 1.00 25.23 115 GLY D C 1
ATOM 10580 O O . GLY D 1 129 ? -10.127 -14.958 51.195 1.00 22.47 115 GLY D O 1
ATOM 10581 N N . VAL D 1 130 ? -8.743 -13.247 50.723 1.00 22.38 116 VAL D N 1
ATOM 10582 C CA . VAL D 1 130 ? -9.512 -12.272 51.488 1.00 23.35 116 VAL D CA 1
ATOM 10583 C C . VAL D 1 130 ? -10.682 -11.794 50.640 1.00 22.54 116 VAL D C 1
ATOM 10584 O O . VAL D 1 130 ? -10.495 -11.338 49.505 1.00 19.75 116 VAL D O 1
ATOM 10588 N N . GLY D 1 131 ? -11.891 -11.905 51.183 1.00 26.90 117 GLY D N 1
ATOM 10589 C CA . GLY D 1 131 ? -13.080 -11.477 50.472 1.00 23.68 117 GLY D CA 1
ATOM 10590 C C . GLY D 1 131 ? -13.692 -10.200 51.009 1.00 19.98 117 GLY D C 1
ATOM 10591 O O . GLY D 1 131 ? -14.444 -9.523 50.302 1.00 26.50 117 GLY D O 1
ATOM 10592 N N . SER D 1 132 ? -13.382 -9.863 52.260 1.00 24.12 118 SER D N 1
ATOM 10593 C CA . SER D 1 132 ? -13.952 -8.698 52.922 1.00 25.79 118 SER D CA 1
ATOM 10594 C C . SER D 1 132 ? -12.861 -7.974 53.696 1.00 23.62 118 SER D C 1
ATOM 10595 O O . SER D 1 132 ? -11.989 -8.611 54.292 1.00 23.46 118 SER D O 1
ATOM 10598 N N . VAL D 1 133 ? -12.910 -6.642 53.688 1.00 25.25 119 VAL D N 1
ATOM 10599 C CA . VAL D 1 133 ? -11.877 -5.824 54.312 1.00 22.30 119 VAL D CA 1
ATOM 10600 C C . VAL D 1 133 ? -12.516 -4.739 55.169 1.00 25.01 119 VAL D C 1
ATOM 10601 O O . VAL D 1 133 ? -13.511 -4.120 54.775 1.00 24.39 119 VAL D O 1
ATOM 10605 N N . GLY D 1 134 ? -11.942 -4.518 56.349 1.00 23.82 120 GLY D N 1
ATOM 10606 C CA . GLY D 1 134 ? -12.218 -3.327 57.127 1.00 24.20 120 GLY D CA 1
ATOM 10607 C C . GLY D 1 134 ? -11.145 -2.289 56.872 1.00 24.79 120 GLY D C 1
ATOM 10608 O O . GLY D 1 134 ? -10.040 -2.387 57.415 1.00 25.30 120 GLY D O 1
ATOM 10609 N N . ALA D 1 135 ? -11.446 -1.302 56.035 1.00 25.45 121 ALA D N 1
ATOM 10610 C CA . ALA D 1 135 ? -10.457 -0.336 55.572 1.00 25.61 121 ALA D CA 1
ATOM 10611 C C . ALA D 1 135 ? -10.566 0.944 56.390 1.00 21.98 121 ALA D C 1
ATOM 10612 O O . ALA D 1 135 ? -11.594 1.629 56.346 1.00 24.46 121 ALA D O 1
ATOM 10614 N N . ILE D 1 136 ? -9.512 1.258 57.135 1.00 24.24 122 ILE D N 1
ATOM 10615 C CA . ILE D 1 136 ? -9.433 2.524 57.853 1.00 26.98 122 ILE D CA 1
ATOM 10616 C C . ILE D 1 136 ? -8.981 3.603 56.879 1.00 25.77 122 ILE D C 1
ATOM 10617 O O . ILE D 1 136 ? -7.972 3.444 56.181 1.00 23.86 122 ILE D O 1
ATOM 10622 N N . SER D 1 137 ? -9.723 4.707 56.831 1.00 27.51 123 SER D N 1
ATOM 10623 C CA . SER D 1 137 ? -9.474 5.750 55.846 1.00 27.48 123 SER D CA 1
ATOM 10624 C C . SER D 1 137 ? -9.576 7.115 56.504 1.00 28.10 123 SER D C 1
ATOM 10625 O O . SER D 1 137 ? -10.528 7.381 57.244 1.00 26.81 123 SER D O 1
ATOM 10628 N N . ASN D 1 138 ? -8.593 7.974 56.233 1.00 26.89 124 ASN D N 1
ATOM 10629 C CA . ASN D 1 138 ? -8.610 9.354 56.702 1.00 30.87 124 ASN D CA 1
ATOM 10630 C C . ASN D 1 138 ? -9.082 10.338 55.642 1.00 29.12 124 ASN D C 1
ATOM 10631 O O . ASN D 1 138 ? -9.596 11.406 55.989 1.00 31.57 124 ASN D O 1
ATOM 10636 N N . HIS D 1 139 ? -8.922 10.001 54.361 1.00 31.41 125 HIS D N 1
ATOM 10637 C CA . HIS D 1 139 ? -9.239 10.922 53.280 1.00 33.08 125 HIS D CA 1
ATOM 10638 C C . HIS D 1 139 ? -10.017 10.285 52.136 1.00 32.73 125 HIS D C 1
ATOM 10639 O O . HIS D 1 139 ? -10.280 10.972 51.144 1.00 35.53 125 HIS D O 1
ATOM 10646 N N . LEU D 1 140 ? -10.372 9.000 52.232 1.00 30.31 126 LEU D N 1
ATOM 10647 C CA . LEU D 1 140 ? -11.132 8.286 51.204 1.00 27.26 126 LEU D CA 1
ATOM 10648 C C . LEU D 1 140 ? -10.349 8.149 49.901 1.00 29.08 126 LEU D C 1
ATOM 10649 O O . LEU D 1 140 ? -10.938 8.045 48.823 1.00 32.95 126 LEU D O 1
ATOM 10654 N N . ILE D 1 141 ? -9.016 8.124 49.993 1.00 34.48 127 ILE D N 1
ATOM 10655 C CA . ILE D 1 141 ? -8.190 8.039 48.792 1.00 36.22 127 ILE D CA 1
ATOM 10656 C C . ILE D 1 141 ? -8.279 6.652 48.166 1.00 32.36 127 ILE D C 1
ATOM 10657 O O . ILE D 1 141 ? -8.112 6.499 46.949 1.00 34.37 127 ILE D O 1
ATOM 10662 N N . GLU D 1 142 ? -8.588 5.630 48.964 1.00 33.94 128 GLU D N 1
ATOM 10663 C CA . GLU D 1 142 ? -8.679 4.258 48.482 1.00 28.40 128 GLU D CA 1
ATOM 10664 C C . GLU D 1 142 ? -10.096 3.828 48.127 1.00 31.50 128 GLU D C 1
ATOM 10665 O O . GLU D 1 142 ? -10.270 2.739 47.573 1.00 29.43 128 GLU D O 1
ATOM 10671 N N . VAL D 1 143 ? -11.105 4.651 48.425 1.00 28.09 129 VAL D N 1
ATOM 10672 C CA . VAL D 1 143 ? -12.494 4.205 48.333 1.00 28.40 129 VAL D CA 1
ATOM 10673 C C . VAL D 1 143 ? -12.867 3.855 46.897 1.00 34.20 129 VAL D C 1
ATOM 10674 O O . VAL D 1 143 ? -13.538 2.846 46.644 1.00 30.39 129 VAL D O 1
ATOM 10678 N N . ASN D 1 144 ? -12.448 4.681 45.936 1.00 32.92 130 ASN D N 1
ATOM 10679 C CA . ASN D 1 144 ? -12.824 4.453 44.543 1.00 38.42 130 ASN D CA 1
ATOM 10680 C C . ASN D 1 144 ? -12.355 3.086 44.055 1.00 34.19 130 ASN D C 1
ATOM 10681 O O . ASN D 1 144 ? -13.129 2.328 43.459 1.00 36.34 130 ASN D O 1
ATOM 10686 N N . LEU D 1 145 ? -11.084 2.755 44.298 1.00 33.39 131 LEU D N 1
ATOM 10687 C CA . LEU D 1 145 ? -10.555 1.472 43.845 1.00 35.37 131 LEU D CA 1
ATOM 10688 C C . LEU D 1 145 ? -11.240 0.307 44.545 1.00 31.95 131 LEU D C 1
ATOM 10689 O O . LEU D 1 145 ? -11.515 -0.725 43.921 1.00 32.01 131 LEU D O 1
ATOM 10694 N N . LEU D 1 146 ? -11.520 0.452 45.843 1.00 30.01 132 LEU D N 1
ATOM 10695 C CA . LEU D 1 146 ? -12.262 -0.579 46.563 1.00 32.05 132 LEU D CA 1
ATOM 10696 C C . LEU D 1 146 ? -13.617 -0.822 45.912 1.00 32.74 132 LEU D C 1
ATOM 10697 O O . LEU D 1 146 ? -14.037 -1.970 45.730 1.00 25.24 132 LEU D O 1
ATOM 10702 N N . LYS D 1 147 ? -14.318 0.260 45.560 1.00 31.25 133 LYS D N 1
ATOM 10703 C CA . LYS D 1 147 ? -15.618 0.142 44.907 1.00 30.31 133 LYS D CA 1
ATOM 10704 C C . LYS D 1 147 ? -15.521 -0.618 43.591 1.00 30.51 133 LYS D C 1
ATOM 10705 O O . LYS D 1 147 ? -16.452 -1.343 43.224 1.00 32.01 133 LYS D O 1
ATOM 10711 N N . GLU D 1 148 ? -14.410 -0.462 42.865 1.00 29.59 134 GLU D N 1
ATOM 10712 C CA . GLU D 1 148 ? -14.242 -1.159 41.595 1.00 33.14 134 GLU D CA 1
ATOM 10713 C C . GLU D 1 148 ? -13.805 -2.605 41.789 1.00 37.74 134 GLU D C 1
ATOM 10714 O O . GLU D 1 148 ? -14.061 -3.446 40.919 1.00 37.65 134 GLU D O 1
ATOM 10720 N N . SER D 1 149 ? -13.146 -2.908 42.903 1.00 32.98 135 SER D N 1
ATOM 10721 C CA . SER D 1 149 ? -12.725 -4.268 43.185 1.00 32.93 135 SER D CA 1
ATOM 10722 C C . SER D 1 149 ? -13.928 -5.122 43.582 1.00 31.88 135 SER D C 1
ATOM 10723 O O . SER D 1 149 ? -14.989 -4.591 43.920 1.00 31.91 135 SER D O 1
ATOM 10726 N N . PRO D 1 150 ? -13.796 -6.448 43.531 1.00 32.51 136 PRO D N 1
ATOM 10727 C CA . PRO D 1 150 ? -14.870 -7.323 44.022 1.00 33.37 136 PRO D CA 1
ATOM 10728 C C . PRO D 1 150 ? -14.901 -7.490 45.534 1.00 32.03 136 PRO D C 1
ATOM 10729 O O . PRO D 1 150 ? -15.761 -8.223 46.037 1.00 28.55 136 PRO D O 1
ATOM 10733 N N . LEU D 1 151 ? -14.002 -6.837 46.268 1.00 28.22 137 LEU D N 1
ATOM 10734 C CA . LEU D 1 151 ? -13.950 -6.984 47.717 1.00 28.19 137 LEU D CA 1
ATOM 10735 C C . LEU D 1 151 ? -15.183 -6.384 48.383 1.00 28.51 137 LEU D C 1
ATOM 10736 O O . LEU D 1 151 ? -15.675 -5.327 47.980 1.00 31.64 137 LEU D O 1
ATOM 10741 N N . ASN D 1 152 ? -15.678 -7.062 49.416 1.00 30.52 138 ASN D N 1
ATOM 10742 C CA . ASN D 1 152 ? -16.596 -6.425 50.349 1.00 26.65 138 ASN D CA 1
ATOM 10743 C C . ASN D 1 152 ? -15.815 -5.458 51.230 1.00 28.57 138 ASN D C 1
ATOM 10744 O O . ASN D 1 152 ? -14.799 -5.828 51.824 1.00 27.50 138 ASN D O 1
ATOM 10749 N N . ALA D 1 153 ? -16.277 -4.214 51.307 1.00 22.68 139 ALA D N 1
ATOM 10750 C CA . ALA D 1 153 ? -15.531 -3.168 51.991 1.00 23.63 139 ALA D CA 1
ATOM 10751 C C . ALA D 1 153 ? -16.401 -2.497 53.040 1.00 26.81 139 ALA D C 1
ATOM 10752 O O . ALA D 1 153 ? -17.510 -2.047 52.740 1.00 26.73 139 ALA D O 1
ATOM 10754 N N . VAL D 1 154 ? -15.895 -2.443 54.266 1.00 21.83 140 VAL D N 1
ATOM 10755 C CA . VAL D 1 154 ? -16.430 -1.584 55.313 1.00 21.23 140 VAL D CA 1
ATOM 10756 C C . VAL D 1 154 ? -15.386 -0.503 55.555 1.00 26.92 140 VAL D C 1
ATOM 10757 O O . VAL D 1 154 ? -14.328 -0.769 56.139 1.00 24.03 140 VAL D O 1
ATOM 10761 N N . VAL D 1 155 ? -15.667 0.712 55.096 1.00 25.79 141 VAL D N 1
ATOM 10762 C CA . VAL D 1 155 ? -14.701 1.802 55.164 1.00 21.49 141 VAL D CA 1
ATOM 10763 C C . VAL D 1 155 ? -14.963 2.590 56.440 1.00 23.49 141 VAL D C 1
ATOM 10764 O O . VAL D 1 155 ? -16.014 3.218 56.593 1.00 28.19 141 VAL D O 1
ATOM 10768 N N . PHE D 1 156 ? -14.002 2.554 57.358 1.00 20.93 142 PHE D N 1
ATOM 10769 C CA . PHE D 1 156 ? -14.071 3.305 58.609 1.00 23.50 142 PHE D CA 1
ATOM 10770 C C . PHE D 1 156 ? -13.418 4.660 58.374 1.00 23.09 142 PHE D C 1
ATOM 10771 O O . PHE D 1 156 ? -12.192 4.767 58.314 1.00 23.59 142 PHE D O 1
ATOM 10779 N N . LEU D 1 157 ? -14.235 5.703 58.232 1.00 24.41 143 LEU D N 1
ATOM 10780 C CA . LEU D 1 157 ? -13.703 7.060 58.162 1.00 21.83 143 LEU D CA 1
ATOM 10781 C C . LEU D 1 157 ? -13.171 7.446 59.537 1.00 22.32 143 LEU D C 1
ATOM 10782 O O . LEU D 1 157 ? -13.942 7.587 60.492 1.00 21.89 143 LEU D O 1
ATOM 10787 N N . GLU D 1 158 ? -11.856 7.619 59.638 1.00 19.46 144 GLU D N 1
ATOM 10788 C CA . GLU D 1 158 ? -11.173 7.759 60.917 1.00 20.95 144 GLU D CA 1
ATOM 10789 C C . GLU D 1 158 ? -10.921 9.227 61.223 1.00 26.26 144 GLU D C 1
ATOM 10790 O O . GLU D 1 158 ? -10.376 9.957 60.388 1.00 26.20 144 GLU D O 1
ATOM 10796 N N . PHE D 1 159 ? -11.312 9.651 62.421 1.00 23.44 145 PHE D N 1
ATOM 10797 C CA . PHE D 1 159 ? -11.162 11.035 62.841 1.00 23.63 145 PHE D CA 1
ATOM 10798 C C . PHE D 1 159 ? -9.858 11.231 63.604 1.00 25.83 145 PHE D C 1
ATOM 10799 O O . PHE D 1 159 ? -9.514 10.430 64.480 1.00 25.55 145 PHE D O 1
ATOM 10807 N N . LEU D 1 160 ? -9.145 12.305 63.271 1.00 24.28 146 LEU D N 1
ATOM 10808 C CA . LEU D 1 160 ? -7.957 12.746 63.987 1.00 26.41 146 LEU D CA 1
ATOM 10809 C C . LEU D 1 160 ? -8.158 14.185 64.443 1.00 26.01 146 LEU D C 1
ATOM 10810 O O . LEU D 1 160 ? -8.636 15.025 63.673 1.00 30.11 146 LEU D O 1
ATOM 10815 N N . GLY D 1 161 ? -7.785 14.474 65.687 1.00 25.77 147 GLY D N 1
ATOM 10816 C CA . GLY D 1 161 ? -7.881 15.833 66.188 1.00 24.71 147 GLY D CA 1
ATOM 10817 C C . GLY D 1 161 ? -7.846 15.941 67.699 1.00 22.05 147 GLY D C 1
ATOM 10818 O O . GLY D 1 161 ? -8.805 15.562 68.377 1.00 22.76 147 GLY D O 1
ATOM 10819 N N . SER D 1 162 ? -6.748 16.470 68.236 1.00 22.10 148 SER D N 1
ATOM 10820 C CA . SER D 1 162 ? -6.545 16.573 69.675 1.00 25.34 148 SER D CA 1
ATOM 10821 C C . SER D 1 162 ? -6.928 17.935 70.239 1.00 24.84 148 SER D C 1
ATOM 10822 O O . SER D 1 162 ? -6.756 18.162 71.440 1.00 28.10 148 SER D O 1
ATOM 10825 N N . SER D 1 163 ? -7.421 18.849 69.406 1.00 22.99 149 SER D N 1
ATOM 10826 C CA . SER D 1 163 ? -7.882 20.155 69.858 1.00 31.30 149 SER D CA 1
ATOM 10827 C C . SER D 1 163 ? -9.256 20.404 69.260 1.00 27.03 149 SER D C 1
ATOM 10828 O O . SER D 1 163 ? -9.426 20.320 68.040 1.00 31.32 149 SER D O 1
ATOM 10831 N N . TYR D 1 164 ? -10.231 20.704 70.117 1.00 31.24 150 TYR D N 1
ATOM 10832 C CA . TYR D 1 164 ? -11.614 20.803 69.667 1.00 29.32 150 TYR D CA 1
ATOM 10833 C C . TYR D 1 164 ? -11.776 21.925 68.651 1.00 32.02 150 TYR D C 1
ATOM 10834 O O . TYR D 1 164 ? -11.295 23.043 68.855 1.00 28.95 150 TYR D O 1
ATOM 10843 N N . SER D 1 165 ? -12.467 21.620 67.556 1.00 25.14 151 SER D N 1
ATOM 10844 C CA . SER D 1 165 ? -12.755 22.609 66.524 1.00 32.79 151 SER D CA 1
ATOM 10845 C C . SER D 1 165 ? -14.086 22.255 65.883 1.00 34.20 151 SER D C 1
ATOM 10846 O O . SER D 1 165 ? -14.218 21.185 65.281 1.00 31.99 151 SER D O 1
ATOM 10849 N N . LEU D 1 166 ? -15.070 23.148 66.022 1.00 28.17 152 LEU D N 1
ATOM 10850 C CA . LEU D 1 166 ? -16.357 22.930 65.371 1.00 32.70 152 LEU D CA 1
ATOM 10851 C C . LEU D 1 166 ? -16.205 22.905 63.856 1.00 31.97 152 LEU D C 1
ATOM 10852 O O . LEU D 1 166 ? -16.952 22.203 63.164 1.00 28.12 152 LEU D O 1
ATOM 10857 N N . GLU D 1 167 ? -15.236 23.656 63.330 1.00 33.37 153 GLU D N 1
ATOM 10858 C CA . GLU D 1 167 ? -14.963 23.646 61.897 1.00 34.41 153 GLU D CA 1
ATOM 10859 C C . GLU D 1 167 ? -14.518 22.265 61.429 1.00 33.33 153 GLU D C 1
ATOM 10860 O O . GLU D 1 167 ? -14.956 21.783 60.378 1.00 36.34 153 GLU D O 1
ATOM 10866 N N . LYS D 1 168 ? -13.647 21.612 62.202 1.00 33.38 154 LYS D N 1
ATOM 10867 C CA . LYS D 1 168 ? -13.165 20.288 61.827 1.00 30.27 154 LYS D CA 1
ATOM 10868 C C . LYS D 1 168 ? -14.270 19.240 61.917 1.00 32.37 154 LYS D C 1
ATOM 10869 O O . LYS D 1 168 ? -14.310 18.304 61.110 1.00 33.01 154 LYS D O 1
ATOM 10875 N N . LEU D 1 169 ? -15.171 19.378 62.894 1.00 27.57 155 LEU D N 1
ATOM 10876 C CA . LEU D 1 169 ? -16.278 18.434 63.026 1.00 28.06 155 LEU D CA 1
ATOM 10877 C C . LEU D 1 169 ? -17.177 18.450 61.796 1.00 30.53 155 LEU D C 1
ATOM 10878 O O . LEU D 1 169 ? -17.523 17.395 61.252 1.00 32.15 155 LEU D O 1
ATOM 10883 N N . LYS D 1 170 ? -17.577 19.642 61.346 1.00 32.84 156 LYS D N 1
ATOM 10884 C CA . LYS D 1 170 ? -18.493 19.727 60.212 1.00 34.51 156 LYS D CA 1
ATOM 10885 C C . LYS D 1 170 ? -17.836 19.247 58.924 1.00 31.04 156 LYS D C 1
ATOM 10886 O O . LYS D 1 170 ? -18.485 18.595 58.098 1.00 29.61 156 LYS D O 1
ATOM 10892 N N . ALA D 1 171 ? -16.554 19.567 58.727 1.00 26.84 157 ALA D N 1
ATOM 10893 C CA . ALA D 1 171 ? -15.842 19.067 57.555 1.00 32.09 157 ALA D CA 1
ATOM 10894 C C . ALA D 1 171 ? -15.721 17.548 57.589 1.00 31.20 157 ALA D C 1
ATOM 10895 O O . ALA D 1 171 ? -15.767 16.888 56.543 1.00 26.47 157 ALA D O 1
ATOM 10897 N N . PHE D 1 172 ? -15.558 16.974 58.782 1.00 33.22 158 PHE D N 1
ATOM 10898 C CA . PHE D 1 172 ? -15.492 15.522 58.897 1.00 28.28 158 PHE D CA 1
ATOM 10899 C C . PHE D 1 172 ? -16.857 14.896 58.635 1.00 32.47 158 PHE D C 1
ATOM 10900 O O . PHE D 1 172 ? -16.971 13.915 57.891 1.00 32.51 158 PHE D O 1
ATOM 10908 N N . GLU D 1 173 ? -17.908 15.460 59.236 1.00 34.06 159 GLU D N 1
ATOM 10909 C CA . GLU D 1 173 ? -19.256 14.963 58.988 1.00 30.42 159 GLU D CA 1
ATOM 10910 C C . GLU D 1 173 ? -19.682 15.193 57.543 1.00 31.34 159 GLU D C 1
ATOM 10911 O O . GLU D 1 173 ? -20.482 14.421 57.004 1.00 32.61 159 GLU D O 1
ATOM 10917 N N . ALA D 1 174 ? -19.164 16.243 56.902 1.00 32.68 160 ALA D N 1
ATOM 10918 C CA . ALA D 1 174 ? -19.410 16.418 55.474 1.00 34.33 160 ALA D CA 1
ATOM 10919 C C . ALA D 1 174 ? -18.629 15.391 54.667 1.00 32.70 160 ALA D C 1
ATOM 10920 O O . ALA D 1 174 ? -19.098 14.922 53.623 1.00 31.45 160 ALA D O 1
ATOM 10922 N N . LYS D 1 175 ? -17.429 15.038 55.134 1.00 33.39 161 LYS D N 1
ATOM 10923 C CA . LYS D 1 175 ? -16.666 13.972 54.497 1.00 29.73 161 LYS D CA 1
ATOM 10924 C C . LYS D 1 175 ? -17.368 12.629 54.662 1.00 29.75 161 LYS D C 1
ATOM 10925 O O . LYS D 1 175 ? -17.365 11.803 53.742 1.00 26.10 161 LYS D O 1
ATOM 10931 N N . PHE D 1 176 ? -17.979 12.397 55.827 1.00 31.34 162 PHE D N 1
ATOM 10932 C CA . PHE D 1 176 ? -18.706 11.151 56.051 1.00 29.88 162 PHE D CA 1
ATOM 10933 C C . PHE D 1 176 ? -19.963 11.076 55.193 1.00 30.56 162 PHE D C 1
ATOM 10934 O O . PHE D 1 176 ? -20.331 9.997 54.714 1.00 30.49 162 PHE D O 1
ATOM 10942 N N . LYS D 1 177 ? -20.649 12.206 55.009 1.00 31.13 163 LYS D N 1
ATOM 10943 C CA . LYS D 1 177 ? -21.794 12.233 54.103 1.00 31.69 163 LYS D CA 1
ATOM 10944 C C . LYS D 1 177 ? -21.376 11.852 52.688 1.00 28.44 163 LYS D C 1
ATOM 10945 O O . LYS D 1 177 ? -22.121 11.174 51.971 1.00 33.76 163 LYS D O 1
ATOM 10951 N N . GLU D 1 178 ? -20.175 12.267 52.279 1.00 29.41 164 GLU D N 1
ATOM 10952 C CA . GLU D 1 178 ? -19.656 11.880 50.972 1.00 27.48 164 GLU D CA 1
ATOM 10953 C C . GLU D 1 178 ? -19.461 10.370 50.884 1.00 30.84 164 GLU D C 1
ATOM 10954 O O . GLU D 1 178 ? -19.755 9.756 49.851 1.00 26.17 164 GLU D O 1
ATOM 10960 N N . LEU D 1 179 ? -18.982 9.754 51.967 1.00 29.39 165 LEU D N 1
ATOM 10961 C CA . LEU D 1 179 ? -18.813 8.303 51.990 1.00 31.65 165 LEU D CA 1
ATOM 10962 C C . LEU D 1 179 ? -20.159 7.586 52.015 1.00 29.72 165 LEU D C 1
ATOM 10963 O O . LEU D 1 179 ? -20.333 6.562 51.343 1.00 31.83 165 LEU D O 1
ATOM 10968 N N . LYS D 1 180 ? -21.119 8.104 52.788 1.00 33.04 166 LYS D N 1
ATOM 10969 C CA . LYS D 1 180 ? -22.432 7.469 52.871 1.00 33.39 166 LYS D CA 1
ATOM 10970 C C . LYS D 1 180 ? -23.116 7.414 51.510 1.00 32.71 166 LYS D C 1
ATOM 10971 O O . LYS D 1 180 ? -23.776 6.422 51.179 1.00 30.50 166 LYS D O 1
ATOM 10977 N N . ASP D 1 181 ? -22.965 8.466 50.703 1.00 34.31 167 ASP D N 1
ATOM 10978 C CA . ASP D 1 181 ? -23.604 8.502 49.393 1.00 32.30 167 ASP D CA 1
ATOM 10979 C C . ASP D 1 181 ? -22.962 7.543 48.399 1.00 35.44 167 ASP D C 1
ATOM 10980 O O . ASP D 1 181 ? -23.496 7.372 47.298 1.00 31.25 167 ASP D O 1
ATOM 10985 N N . LEU D 1 182 ? -21.839 6.921 48.757 1.00 30.74 168 LEU D N 1
ATOM 10986 C CA . LEU D 1 182 ? -21.185 5.920 47.926 1.00 32.50 168 LEU D CA 1
ATOM 10987 C C . LEU D 1 182 ? -21.499 4.497 48.370 1.00 32.39 168 LEU D C 1
ATOM 10988 O O . LEU D 1 182 ? -21.007 3.547 47.754 1.00 34.08 168 LEU D O 1
ATOM 10993 N N . GLU D 1 183 ? -22.294 4.333 49.427 1.00 32.21 169 GLU D N 1
ATOM 10994 C CA . GLU D 1 183 ? -22.643 3.007 49.920 1.00 35.24 169 GLU D CA 1
ATOM 10995 C C . GLU D 1 183 ? -23.425 2.224 48.873 1.00 37.92 169 GLU D C 1
ATOM 10996 O O . GLU D 1 183 ? -24.240 2.784 48.133 1.00 32.95 169 GLU D O 1
ATOM 11002 N N . ASP D 1 184 ? -23.167 0.923 48.813 1.00 31.11 170 ASP D N 1
ATOM 11003 C CA . ASP D 1 184 ? -23.954 0.008 47.995 1.00 32.34 170 ASP D CA 1
ATOM 11004 C C . ASP D 1 184 ? -23.912 -1.365 48.662 1.00 32.67 170 ASP D C 1
ATOM 11005 O O . ASP D 1 184 ? -23.603 -1.479 49.853 1.00 31.00 170 ASP D O 1
ATOM 11010 N N . GLN D 1 185 ? -24.217 -2.412 47.892 1.00 35.61 171 GLN D N 1
ATOM 11011 C CA . GLN D 1 185 ? -24.223 -3.765 48.436 1.00 38.31 171 GLN D CA 1
ATOM 11012 C C . GLN D 1 185 ? -22.826 -4.260 48.783 1.00 34.06 171 GLN D C 1
ATOM 11013 O O . GLN D 1 185 ? -22.695 -5.236 49.528 1.00 36.45 171 GLN D O 1
ATOM 11019 N N . LYS D 1 186 ? -21.783 -3.612 48.264 1.00 32.35 172 LYS D N 1
ATOM 11020 C CA . LYS D 1 186 ? -20.410 -4.012 48.520 1.00 32.36 172 LYS D CA 1
ATOM 11021 C C . LYS D 1 186 ? -19.653 -3.050 49.422 1.00 34.65 172 LYS D C 1
ATOM 11022 O O . LYS D 1 186 ? -18.539 -3.375 49.849 1.00 32.84 172 LYS D O 1
ATOM 11028 N N . LEU D 1 187 ? -20.217 -1.883 49.722 1.00 29.10 173 LEU D N 1
ATOM 11029 C CA . LEU D 1 187 ? -19.539 -0.866 50.515 1.00 28.29 173 LEU D CA 1
ATOM 11030 C C . LEU D 1 187 ? -20.449 -0.431 51.651 1.00 32.45 173 LEU D C 1
ATOM 11031 O O . LEU D 1 187 ? -21.557 0.059 51.410 1.00 28.84 173 LEU D O 1
ATOM 11036 N N . LYS D 1 188 ? -19.984 -0.614 52.882 1.00 30.48 174 LYS D N 1
ATOM 11037 C CA . LYS D 1 188 ? -20.662 -0.116 54.069 1.00 28.73 174 LYS D CA 1
ATOM 11038 C C . LYS D 1 188 ? -19.826 1.000 54.679 1.00 29.18 174 LYS D C 1
ATOM 11039 O O . LYS D 1 188 ? -18.613 0.844 54.856 1.00 25.06 174 LYS D O 1
ATOM 11045 N N . ALA D 1 189 ? -20.470 2.123 54.987 1.00 25.16 175 ALA D N 1
ATOM 11046 C CA . ALA D 1 189 ? -19.785 3.253 55.595 1.00 26.99 175 ALA D CA 1
ATOM 11047 C C . ALA D 1 189 ? -19.767 3.105 57.110 1.00 27.47 175 ALA D C 1
ATOM 11048 O O . ALA D 1 189 ? -20.771 2.732 57.723 1.00 24.02 175 ALA D O 1
ATOM 11050 N N . ALA D 1 190 ? -18.615 3.399 57.709 1.00 25.62 176 ALA D N 1
ATOM 11051 C CA . ALA D 1 190 ? -18.433 3.299 59.149 1.00 25.09 176 ALA D CA 1
ATOM 11052 C C . ALA D 1 190 ? -17.531 4.439 59.607 1.00 24.42 176 ALA D C 1
ATOM 11053 O O . ALA D 1 190 ? -17.038 5.232 58.799 1.00 24.15 176 ALA D O 1
ATOM 11055 N N . LEU D 1 191 ? -17.310 4.517 60.917 1.00 21.34 177 LEU D N 1
ATOM 11056 C CA . LEU D 1 191 ? -16.579 5.618 61.521 1.00 25.95 177 LEU D CA 1
ATOM 11057 C C . LEU D 1 191 ? -15.535 5.078 62.486 1.00 24.32 177 LEU D C 1
ATOM 11058 O O . LEU D 1 191 ? -15.672 3.973 63.019 1.00 22.31 177 LEU D O 1
ATOM 11063 N N . ALA D 1 192 ? -14.485 5.867 62.708 1.00 21.85 178 ALA D N 1
ATOM 11064 C CA . ALA D 1 192 ? -13.410 5.456 63.596 1.00 25.20 178 ALA D CA 1
ATOM 11065 C C . ALA D 1 192 ? -12.879 6.649 64.375 1.00 24.19 178 ALA D C 1
ATOM 11066 O O . ALA D 1 192 ? -12.752 7.752 63.836 1.00 26.32 178 ALA D O 1
ATOM 11068 N N . VAL D 1 193 ? -12.589 6.417 65.651 1.00 24.89 179 VAL D N 1
ATOM 11069 C CA . VAL D 1 193 ? -11.827 7.337 66.484 1.00 24.57 179 VAL D CA 1
ATOM 11070 C C . VAL D 1 193 ? -10.407 6.798 66.559 1.00 24.67 179 VAL D C 1
ATOM 11071 O O . VAL D 1 193 ? -10.203 5.630 66.908 1.00 24.31 179 VAL D O 1
ATOM 11075 N N . HIS D 1 194 ? -9.425 7.633 66.216 1.00 25.35 180 HIS D N 1
ATOM 11076 C CA . HIS D 1 194 ? -8.073 7.120 66.015 1.00 22.66 180 HIS D CA 1
ATOM 11077 C C . HIS D 1 194 ? -7.527 6.457 67.275 1.00 23.13 180 HIS D C 1
ATOM 11078 O O . HIS D 1 194 ? -7.252 5.252 67.285 1.00 23.76 180 HIS D O 1
ATOM 11085 N N . ALA D 1 195 ? -7.361 7.223 68.346 1.00 20.75 181 ALA D N 1
ATOM 11086 C CA . ALA D 1 195 ? -6.669 6.729 69.529 1.00 22.75 181 ALA D CA 1
ATOM 11087 C C . ALA D 1 195 ? -6.947 7.680 70.689 1.00 22.73 181 ALA D C 1
ATOM 11088 O O . ALA D 1 195 ? -7.354 8.824 70.469 1.00 24.91 181 ALA D O 1
ATOM 11090 N N . PRO D 1 196 ? -6.735 7.224 71.928 1.00 23.77 182 PRO D N 1
ATOM 11091 C CA . PRO D 1 196 ? -6.915 8.125 73.079 1.00 23.56 182 PRO D CA 1
ATOM 11092 C C . PRO D 1 196 ? -5.985 9.328 73.077 1.00 24.56 182 PRO D C 1
ATOM 11093 O O . PRO D 1 196 ? -6.357 10.379 73.613 1.00 22.92 182 PRO D O 1
ATOM 11097 N N . TYR D 1 197 ? -4.790 9.215 72.500 1.00 26.29 183 TYR D N 1
ATOM 11098 C CA . TYR D 1 197 ? -3.833 10.314 72.535 1.00 23.79 183 TYR D CA 1
ATOM 11099 C C . TYR D 1 197 ? -4.043 11.333 71.422 1.00 22.34 183 TYR D C 1
ATOM 11100 O O . TYR D 1 197 ? -3.422 12.400 71.460 1.00 24.17 183 TYR D O 1
ATOM 11109 N N . SER D 1 198 ? -4.895 11.041 70.440 1.00 22.99 184 SER D N 1
ATOM 11110 C CA . SER D 1 198 ? -5.006 11.877 69.255 1.00 22.00 184 SER D CA 1
ATOM 11111 C C . SER D 1 198 ? -6.376 12.504 69.043 1.00 24.53 184 SER D C 1
ATOM 11112 O O . SER D 1 198 ? -6.515 13.326 68.130 1.00 20.68 184 SER D O 1
ATOM 11115 N N . VAL D 1 199 ? -7.388 12.143 69.831 1.00 22.71 185 VAL D N 1
ATOM 11116 C CA . VAL D 1 199 ? -8.742 12.654 69.642 1.00 20.77 185 VAL D CA 1
ATOM 11117 C C . VAL D 1 199 ? -9.239 13.237 70.958 1.00 24.15 185 VAL D C 1
ATOM 11118 O O . VAL D 1 199 ? -9.367 12.512 71.952 1.00 20.39 185 VAL D O 1
ATOM 11122 N N . GLN D 1 200 ? -9.528 14.538 70.956 1.00 20.21 186 GLN D N 1
ATOM 11123 C CA . GLN D 1 200 ? -10.101 15.201 72.120 1.00 20.54 186 GLN D CA 1
ATOM 11124 C C . GLN D 1 200 ? -11.470 14.607 72.451 1.00 20.91 186 GLN D C 1
ATOM 11125 O O . GLN D 1 200 ? -12.202 14.150 71.570 1.00 21.39 186 GLN D O 1
ATOM 11131 N N . LYS D 1 201 ? -11.810 14.623 73.745 1.00 21.96 187 LYS D N 1
ATOM 11132 C CA . LYS D 1 201 ? -12.946 13.849 74.244 1.00 20.53 187 LYS D CA 1
ATOM 11133 C C . LYS D 1 201 ? -14.257 14.270 73.587 1.00 22.52 187 LYS D C 1
ATOM 11134 O O . LYS D 1 201 ? -15.027 13.424 73.116 1.00 23.40 187 LYS D O 1
ATOM 11140 N N . ASP D 1 202 ? -14.540 15.572 73.557 1.00 23.33 188 ASP D N 1
ATOM 11141 C CA . ASP D 1 202 ? -15.810 16.008 72.986 1.00 24.32 188 ASP D CA 1
ATOM 11142 C C . ASP D 1 202 ? -15.839 15.813 71.476 1.00 20.61 188 ASP D C 1
ATOM 11143 O O . ASP D 1 202 ? -16.917 15.650 70.894 1.00 23.52 188 ASP D O 1
ATOM 11148 N N . MET D 1 203 ? -14.672 15.812 70.829 1.00 20.01 189 MET D N 1
ATOM 11149 C CA . MET D 1 203 ? -14.615 15.439 69.419 1.00 24.76 189 MET D CA 1
ATOM 11150 C C . MET D 1 203 ? -14.950 13.964 69.225 1.00 22.62 189 MET D C 1
ATOM 11151 O O . MET D 1 203 ? -15.681 13.603 68.295 1.00 20.44 189 MET D O 1
ATOM 11156 N N . ALA D 1 204 ? -14.427 13.098 70.096 1.00 24.09 190 ALA D N 1
ATOM 11157 C CA . ALA D 1 204 ? -14.736 11.674 69.999 1.00 19.63 190 ALA D CA 1
ATOM 11158 C C . ALA D 1 204 ? -16.208 11.409 70.287 1.00 19.40 190 ALA D C 1
ATOM 11159 O O . ALA D 1 204 ? -16.847 10.608 69.595 1.00 19.73 190 ALA D O 1
ATOM 11161 N N . LEU D 1 205 ? -16.758 12.070 71.310 1.00 23.79 191 LEU D N 1
ATOM 11162 C CA . LEU D 1 205 ? -18.176 11.929 71.623 1.00 22.86 191 LEU D CA 1
ATOM 11163 C C . LEU D 1 205 ? -19.050 12.316 70.435 1.00 27.03 191 LEU D C 1
ATOM 11164 O O . LEU D 1 205 ? -20.092 11.695 70.192 1.00 26.47 191 LEU D O 1
ATOM 11169 N N . SER D 1 206 ? -18.642 13.341 69.682 1.00 24.49 192 SER D N 1
ATOM 11170 C CA . SER D 1 206 ? -19.409 13.746 68.509 1.00 25.56 192 SER D CA 1
ATOM 11171 C C . SER D 1 206 ? -19.368 12.678 67.423 1.00 25.93 192 SER D C 1
ATOM 11172 O O . SER D 1 206 ? -20.388 12.399 66.782 1.00 25.71 192 SER D O 1
ATOM 11175 N N . VAL D 1 207 ? -18.197 12.074 67.198 1.00 21.42 193 VAL D N 1
ATOM 11176 C CA . VAL D 1 207 ? -18.081 11.004 66.208 1.00 22.90 193 VAL D CA 1
ATOM 11177 C C . VAL D 1 207 ? -18.918 9.800 66.620 1.00 20.76 193 VAL D C 1
ATOM 11178 O O . VAL D 1 207 ? -19.595 9.180 65.789 1.00 20.26 193 VAL D O 1
ATOM 11182 N N . ILE D 1 208 ? -18.882 9.445 67.906 1.00 21.84 194 ILE D N 1
ATOM 11183 C CA . ILE D 1 208 ? -19.649 8.298 68.386 1.00 20.91 194 ILE D CA 1
ATOM 11184 C C . ILE D 1 208 ? -21.143 8.553 68.230 1.00 26.23 194 ILE D C 1
ATOM 11185 O O . ILE D 1 208 ? -21.908 7.653 67.858 1.00 26.87 194 ILE D O 1
ATOM 11190 N N . GLN D 1 209 ? -21.581 9.784 68.505 1.00 28.87 195 GLN D N 1
ATOM 11191 C CA . GLN D 1 209 ? -22.988 10.124 68.322 1.00 22.54 195 GLN D CA 1
ATOM 11192 C C . GLN D 1 209 ? -23.383 10.047 66.854 1.00 26.04 195 GLN D C 1
ATOM 11193 O O . GLN D 1 209 ? -24.457 9.531 66.519 1.00 28.73 195 GLN D O 1
ATOM 11199 N N . LEU D 1 210 ? -22.524 10.548 65.961 1.00 22.64 196 LEU D N 1
ATOM 11200 C CA . LEU D 1 210 ? -22.799 10.449 64.531 1.00 23.98 196 LEU D CA 1
ATOM 11201 C C . LEU D 1 210 ? -22.911 8.994 64.095 1.00 24.24 196 LEU D C 1
ATOM 11202 O O . LEU D 1 210 ? -23.734 8.655 63.235 1.00 22.69 196 LEU D O 1
ATOM 11207 N N . ALA D 1 211 ? -22.094 8.117 64.684 1.00 26.40 197 ALA D N 1
ATOM 11208 C CA . ALA D 1 211 ? -22.195 6.694 64.382 1.00 23.54 197 ALA D CA 1
ATOM 11209 C C . ALA D 1 211 ? -23.540 6.133 64.828 1.00 26.02 197 ALA D C 1
ATOM 11210 O O . ALA D 1 211 ? -24.161 5.343 64.109 1.00 28.07 197 ALA D O 1
ATOM 11212 N N . LYS D 1 212 ? -24.002 6.525 66.018 1.00 30.74 198 LYS D N 1
ATOM 11213 C CA . LYS D 1 212 ? -25.316 6.086 66.478 1.00 30.23 198 LYS D CA 1
ATOM 11214 C C . LYS D 1 212 ? -26.419 6.631 65.580 1.00 31.49 198 LYS D C 1
ATOM 11215 O O . LYS D 1 212 ? -27.351 5.904 65.217 1.00 32.93 198 LYS D O 1
ATOM 11221 N N . ASP D 1 213 ? -26.326 7.912 65.209 1.00 28.64 199 ASP D N 1
ATOM 11222 C CA . ASP D 1 213 ? -27.346 8.517 64.356 1.00 29.21 199 ASP D CA 1
ATOM 11223 C C . ASP D 1 213 ? -27.407 7.852 62.988 1.00 31.71 199 ASP D C 1
ATOM 11224 O O . ASP D 1 213 ? -28.475 7.805 62.369 1.00 28.87 199 ASP D O 1
ATOM 11229 N N . SER D 1 214 ? -26.280 7.344 62.496 1.00 28.54 200 SER D N 1
ATOM 11230 C CA . SER D 1 214 ? -26.222 6.711 61.188 1.00 26.35 200 SER D CA 1
ATOM 11231 C C . SER D 1 214 ? -26.166 5.191 61.266 1.00 29.57 200 SER D C 1
ATOM 11232 O O . SER D 1 214 ? -26.030 4.540 60.226 1.00 32.03 200 SER D O 1
ATOM 11235 N N . GLN D 1 215 ? -26.276 4.618 62.466 1.00 30.16 201 GLN D N 1
ATOM 11236 C CA . GLN D 1 215 ? -26.217 3.170 62.671 1.00 30.26 201 GLN D CA 1
ATOM 11237 C C . GLN D 1 215 ? -24.947 2.585 62.053 1.00 29.05 201 GLN D C 1
ATOM 11238 O O . GLN D 1 215 ? -24.969 1.569 61.355 1.00 29.59 201 GLN D O 1
ATOM 11244 N N . SER D 1 216 ? -23.827 3.250 62.321 1.00 26.55 202 SER D N 1
ATOM 11245 C CA . SER D 1 216 ? -22.533 2.892 61.761 1.00 25.99 202 SER D CA 1
ATOM 11246 C C . SER D 1 216 ? -21.697 2.121 62.776 1.00 26.06 202 SER D C 1
ATOM 11247 O O . SER D 1 216 ? -21.829 2.305 63.989 1.00 23.42 202 SER D O 1
ATOM 11250 N N . LEU D 1 217 ? -20.830 1.252 62.263 1.00 22.10 203 LEU D N 1
ATOM 11251 C CA . LEU D 1 217 ? -19.860 0.574 63.107 1.00 22.58 203 LEU D CA 1
ATOM 11252 C C . LEU D 1 217 ? -18.760 1.543 63.537 1.00 22.99 203 LEU D C 1
ATOM 11253 O O . LEU D 1 217 ? -18.482 2.546 62.873 1.00 24.02 203 LEU D O 1
ATOM 11258 N N . LEU D 1 218 ? -18.126 1.229 64.663 1.00 24.03 204 LEU D N 1
ATOM 11259 C CA . LEU D 1 218 ? -17.038 2.034 65.196 1.00 24.67 204 LEU D CA 1
ATOM 11260 C C . LEU D 1 218 ? -15.774 1.194 65.322 1.00 22.75 204 LEU D C 1
ATOM 11261 O O . LEU D 1 218 ? -15.831 -0.030 65.474 1.00 19.70 204 LEU D O 1
ATOM 11266 N N . SER D 1 219 ? -14.629 1.867 65.250 1.00 21.18 205 SER D N 1
ATOM 11267 C CA . SER D 1 219 ? -13.340 1.225 65.458 1.00 20.65 205 SER D CA 1
ATOM 11268 C C . SER D 1 219 ? -12.406 2.225 66.122 1.00 22.41 205 SER D C 1
ATOM 11269 O O . SER D 1 219 ? -12.571 3.439 65.977 1.00 20.05 205 SER D O 1
ATOM 11272 N N . THR D 1 220 ? -11.428 1.705 66.861 1.00 20.02 206 THR D N 1
ATOM 11273 C CA . THR D 1 220 ? -10.471 2.567 67.538 1.00 21.08 206 THR D CA 1
ATOM 11274 C C . THR D 1 220 ? -9.219 1.770 67.873 1.00 22.52 206 THR D C 1
ATOM 11275 O O . THR D 1 220 ? -9.278 0.558 68.101 1.00 20.34 206 THR D O 1
ATOM 11279 N N . HIS D 1 221 ? -8.081 2.461 67.875 1.00 20.98 207 HIS D N 1
ATOM 11280 C CA . HIS D 1 221 ? -6.839 1.900 68.387 1.00 20.64 207 HIS D CA 1
ATOM 11281 C C . HIS D 1 221 ? -6.790 2.135 69.890 1.00 21.68 207 HIS D C 1
ATOM 11282 O O . HIS D 1 221 ? -7.026 3.255 70.354 1.00 21.09 207 HIS D O 1
ATOM 11289 N N . PHE D 1 222 ? -6.486 1.085 70.649 1.00 19.67 208 PHE D N 1
ATOM 11290 C CA . PHE D 1 222 ? -6.556 1.157 72.104 1.00 18.20 208 PHE D CA 1
ATOM 11291 C C . PHE D 1 222 ? -5.327 0.507 72.714 1.00 24.58 208 PHE D C 1
ATOM 11292 O O . PHE D 1 222 ? -5.057 -0.670 72.458 1.00 21.95 208 PHE D O 1
ATOM 11300 N N . LEU D 1 223 ? -4.600 1.276 73.526 1.00 20.52 209 LEU D N 1
ATOM 11301 C CA . LEU D 1 223 ? -3.495 0.785 74.350 1.00 23.12 209 LEU D CA 1
ATOM 11302 C C . LEU D 1 223 ? -2.555 -0.111 73.542 1.00 23.75 209 LEU D C 1
ATOM 11303 O O . LEU D 1 223 ? -2.320 -1.280 73.857 1.00 25.15 209 LEU D O 1
ATOM 11308 N N . GLU D 1 224 ? -2.025 0.478 72.472 1.00 24.61 210 GLU D N 1
ATOM 11309 C CA . GLU D 1 224 ? -1.109 -0.178 71.552 1.00 23.94 210 GLU D CA 1
ATOM 11310 C C . GLU D 1 224 ? 0.341 -0.115 72.016 1.00 23.36 210 GLU D C 1
ATOM 11311 O O . GLU D 1 224 ? 1.184 -0.847 71.484 1.00 23.68 210 GLU D O 1
ATOM 11317 N N . SER D 1 225 ? 0.652 0.724 72.999 1.00 22.46 211 SER D N 1
ATOM 11318 C CA . SER D 1 225 ? 2.033 0.915 73.408 1.00 21.86 211 SER D CA 1
ATOM 11319 C C . SER D 1 225 ? 2.086 1.205 74.898 1.00 22.29 211 SER D C 1
ATOM 11320 O O . SER D 1 225 ? 1.093 1.605 75.511 1.00 21.73 211 SER D O 1
ATOM 11323 N N . LEU D 1 226 ? 3.273 1.002 75.472 1.00 22.00 212 LEU D N 1
ATOM 11324 C CA . LEU D 1 226 ? 3.505 1.436 76.844 1.00 23.59 212 LEU D CA 1
ATOM 11325 C C . LEU D 1 226 ? 3.422 2.952 76.951 1.00 26.22 212 LEU D C 1
ATOM 11326 O O . LEU D 1 226 ? 2.901 3.481 77.938 1.00 31.77 212 LEU D O 1
ATOM 11331 N N . GLU D 1 227 ? 3.891 3.667 75.923 1.00 24.00 213 GLU D N 1
ATOM 11332 C CA . GLU D 1 227 ? 3.835 5.127 75.940 1.00 26.25 213 GLU D CA 1
ATOM 11333 C C . GLU D 1 227 ? 2.402 5.625 76.083 1.00 23.12 213 GLU D C 1
ATOM 11334 O O . GLU D 1 227 ? 2.131 6.555 76.852 1.00 22.76 213 GLU D O 1
ATOM 11340 N N . GLU D 1 228 ? 1.469 5.013 75.351 1.00 23.82 214 GLU D N 1
ATOM 11341 C CA . GLU D 1 228 ? 0.066 5.395 75.468 1.00 26.75 214 GLU D CA 1
ATOM 11342 C C . GLU D 1 228 ? -0.487 5.060 76.848 1.00 24.66 214 GLU D C 1
ATOM 11343 O O . GLU D 1 228 ? -1.269 5.834 77.414 1.00 25.40 214 GLU D O 1
ATOM 11349 N N . LEU D 1 229 ? -0.086 3.917 77.409 1.00 23.22 215 LEU D N 1
ATOM 11350 C CA . LEU D 1 229 ? -0.605 3.502 78.710 1.00 21.01 215 LEU D CA 1
ATOM 11351 C C . LEU D 1 229 ? -0.192 4.469 79.815 1.00 22.03 215 LEU D C 1
ATOM 11352 O O . LEU D 1 229 ? -1.020 4.871 80.639 1.00 27.41 215 LEU D O 1
ATOM 11357 N N . GLU D 1 230 ? 1.086 4.856 79.851 1.00 24.59 216 GLU D N 1
ATOM 11358 C CA . GLU D 1 230 ? 1.525 5.798 80.879 1.00 27.30 216 GLU D CA 1
ATOM 11359 C C . GLU D 1 230 ? 0.901 7.174 80.683 1.00 28.10 216 GLU D C 1
ATOM 11360 O O . GLU D 1 230 ? 0.647 7.882 81.663 1.00 31.56 216 GLU D O 1
ATOM 11366 N N . TRP D 1 231 ? 0.654 7.572 79.434 1.00 24.33 217 TRP D N 1
ATOM 11367 C CA . TRP D 1 231 ? -0.018 8.843 79.184 1.00 28.28 217 TRP D CA 1
ATOM 11368 C C . TRP D 1 231 ? -1.464 8.797 79.661 1.00 28.25 217 TRP D C 1
ATOM 11369 O O . TRP D 1 231 ? -1.917 9.686 80.390 1.00 27.46 217 TRP D O 1
ATOM 11380 N N . VAL D 1 232 ? -2.203 7.763 79.257 1.00 25.71 218 VAL D N 1
ATOM 11381 C CA . VAL D 1 232 ? -3.620 7.673 79.600 1.00 28.89 218 VAL D CA 1
ATOM 11382 C C . VAL D 1 232 ? -3.804 7.542 81.106 1.00 28.38 218 VAL D C 1
ATOM 11383 O O . VAL D 1 232 ? -4.725 8.130 81.690 1.00 31.85 218 VAL D O 1
ATOM 11387 N N A GLU D 1 233 ? -2.931 6.775 81.763 0.49 28.87 219 GLU D N 1
ATOM 11388 N N B GLU D 1 233 ? -2.924 6.792 81.771 0.51 28.87 219 GLU D N 1
ATOM 11389 C CA A GLU D 1 233 ? -3.095 6.498 83.185 0.49 30.34 219 GLU D CA 1
ATOM 11390 C CA B GLU D 1 233 ? -3.120 6.499 83.186 0.51 30.34 219 GLU D CA 1
ATOM 11391 C C A GLU D 1 233 ? -2.575 7.642 84.048 0.49 32.92 219 GLU D C 1
ATOM 11392 C C B GLU D 1 233 ? -2.521 7.555 84.110 0.51 32.91 219 GLU D C 1
ATOM 11393 O O A GLU D 1 233 ? -3.263 8.097 84.968 0.49 33.62 219 GLU D O 1
ATOM 11394 O O B GLU D 1 233 ? -3.113 7.863 85.150 0.51 33.66 219 GLU D O 1
ATOM 11405 N N . ASN D 1 234 ? -1.361 8.124 83.766 1.00 31.04 220 ASN D N 1
ATOM 11406 C CA . ASN D 1 234 ? -0.688 9.062 84.659 1.00 33.67 220 ASN D CA 1
ATOM 11407 C C . ASN D 1 234 ? -0.224 10.357 83.997 1.00 35.48 220 ASN D C 1
ATOM 11408 O O . ASN D 1 234 ? 0.430 11.166 84.666 1.00 33.42 220 ASN D O 1
ATOM 11413 N N . SER D 1 235 ? -0.551 10.588 82.724 1.00 31.87 221 SER D N 1
ATOM 11414 C CA . SER D 1 235 ? -0.144 11.809 82.016 1.00 32.45 221 SER D CA 1
ATOM 11415 C C . SER D 1 235 ? 1.368 12.021 82.080 1.00 31.36 221 SER D C 1
ATOM 11416 O O . SER D 1 235 ? 1.853 13.142 82.255 1.00 34.35 221 SER D O 1
ATOM 11419 N N . LYS D 1 236 ? 2.124 10.935 81.942 1.00 28.04 222 LYS D N 1
ATOM 11420 C CA . LYS D 1 236 ? 3.578 10.999 81.946 1.00 31.43 222 LYS D CA 1
ATOM 11421 C C . LYS D 1 236 ? 4.129 10.183 80.784 1.00 33.00 222 LYS D C 1
ATOM 11422 O O . LYS D 1 236 ? 3.402 9.454 80.102 1.00 28.90 222 LYS D O 1
ATOM 11428 N N . GLY D 1 237 ? 5.428 10.320 80.558 1.00 27.97 223 GLY D N 1
ATOM 11429 C CA . GLY D 1 237 ? 6.106 9.579 79.516 1.00 29.98 223 GLY D CA 1
ATOM 11430 C C . GLY D 1 237 ? 6.329 10.372 78.245 1.00 32.10 223 GLY D C 1
ATOM 11431 O O . GLY D 1 237 ? 6.349 11.606 78.225 1.00 31.59 223 GLY D O 1
ATOM 11432 N N . TRP D 1 238 ? 6.499 9.621 77.153 1.00 30.05 224 TRP D N 1
ATOM 11433 C CA . TRP D 1 238 ? 6.890 10.211 75.874 1.00 30.61 224 TRP D CA 1
ATOM 11434 C C . TRP D 1 238 ? 5.868 11.230 75.379 1.00 28.01 224 TRP D C 1
ATOM 11435 O O . TRP D 1 238 ? 6.237 12.239 74.767 1.00 32.01 224 TRP D O 1
ATOM 11446 N N . PHE D 1 239 ? 4.582 10.988 75.631 1.00 29.50 225 PHE D N 1
ATOM 11447 C CA . PHE D 1 239 ? 3.541 11.877 75.123 1.00 29.76 225 PHE D CA 1
ATOM 11448 C C . PHE D 1 239 ? 3.508 13.233 75.824 1.00 26.79 225 PHE D C 1
ATOM 11449 O O . PHE D 1 239 ? 2.674 14.070 75.456 1.00 27.66 225 PHE D O 1
ATOM 11457 N N . GLU D 1 240 ? 4.377 13.469 76.812 1.00 31.58 226 GLU D N 1
ATOM 11458 C CA . GLU D 1 240 ? 4.407 14.763 77.492 1.00 34.69 226 GLU D CA 1
ATOM 11459 C C . GLU D 1 240 ? 4.639 15.906 76.510 1.00 35.57 226 GLU D C 1
ATOM 11460 O O . GLU D 1 240 ? 4.008 16.964 76.617 1.00 34.51 226 GLU D O 1
ATOM 11466 N N . ASN D 1 241 ? 5.545 15.714 75.552 1.00 34.22 227 ASN D N 1
ATOM 11467 C CA . ASN D 1 241 ? 5.899 16.744 74.583 1.00 38.01 227 ASN D CA 1
ATOM 11468 C C . ASN D 1 241 ? 5.313 16.477 73.201 1.00 36.40 227 ASN D C 1
ATOM 11469 O O . ASN D 1 241 ? 5.605 17.225 72.263 1.00 32.31 227 ASN D O 1
ATOM 11474 N N . PHE D 1 242 ? 4.485 15.438 73.061 1.00 32.16 228 PHE D N 1
ATOM 11475 C CA . PHE D 1 242 ? 4.006 15.021 71.744 1.00 30.03 228 PHE D CA 1
ATOM 11476 C C . PHE D 1 242 ? 3.183 16.110 71.065 1.00 29.54 228 PHE D C 1
ATOM 11477 O O . PHE D 1 242 ? 3.302 16.323 69.853 1.00 29.35 228 PHE D O 1
ATOM 11485 N N . TYR D 1 243 ? 2.341 16.810 71.826 1.00 28.31 229 TYR D N 1
ATOM 11486 C CA . TYR D 1 243 ? 1.398 17.744 71.221 1.00 30.21 229 TYR D CA 1
ATOM 11487 C C . TYR D 1 243 ? 2.079 19.031 70.768 1.00 31.28 229 TYR D C 1
ATOM 11488 O O . TYR D 1 243 ? 1.712 19.598 69.733 1.00 32.19 229 TYR D O 1
ATOM 11497 N N . GLN D 1 244 ? 3.060 19.513 71.531 1.00 32.01 230 GLN D N 1
ATOM 11498 C CA . GLN D 1 244 ? 3.802 20.699 71.117 1.00 36.33 230 GLN D CA 1
ATOM 11499 C C . GLN D 1 244 ? 4.780 20.377 69.994 1.00 32.93 230 GLN D C 1
ATOM 11500 O O . GLN D 1 244 ? 4.875 21.117 69.008 1.00 30.64 230 GLN D O 1
ATOM 11506 N N . ARG D 1 245 ? 5.521 19.275 70.133 1.00 32.47 231 ARG D N 1
ATOM 11507 C CA . ARG D 1 245 ? 6.567 18.947 69.169 1.00 31.42 231 ARG D CA 1
ATOM 11508 C C . ARG D 1 245 ? 5.979 18.664 67.791 1.00 33.02 231 ARG D C 1
ATOM 11509 O O . ARG D 1 245 ? 6.486 19.152 66.774 1.00 33.53 231 ARG D O 1
ATOM 11517 N N . PHE D 1 246 ? 4.909 17.874 67.735 1.00 27.97 232 PHE D N 1
ATOM 11518 C CA . PHE D 1 246 ? 4.382 17.397 66.462 1.00 31.31 232 PHE D CA 1
ATOM 11519 C C . PHE D 1 246 ? 3.149 18.148 65.982 1.00 30.16 232 PHE D C 1
ATOM 11520 O O . PHE D 1 246 ? 2.961 18.290 64.770 1.00 34.83 232 PHE D O 1
ATOM 11528 N N . LEU D 1 247 ? 2.304 18.631 66.891 1.00 32.18 233 LEU D N 1
ATOM 11529 C CA . LEU D 1 247 ? 1.033 19.231 66.512 1.00 30.88 233 LEU D CA 1
ATOM 11530 C C . LEU D 1 247 ? 0.964 20.730 66.762 1.00 34.58 233 LEU D C 1
ATOM 11531 O O . LEU D 1 247 ? -0.027 21.356 66.372 1.00 30.93 233 LEU D O 1
ATOM 11536 N N . LYS D 1 248 ? 1.985 21.315 67.392 1.00 36.29 234 LYS D N 1
ATOM 11537 C CA . LYS D 1 248 ? 1.983 22.729 67.770 1.00 37.01 234 LYS D CA 1
ATOM 11538 C C . LYS D 1 248 ? 0.765 23.069 68.625 1.00 40.28 234 LYS D C 1
ATOM 11539 O O . LYS D 1 248 ? 0.110 24.095 68.430 1.00 40.24 234 LYS D O 1
ATOM 11541 N N . GLU D 1 249 ? 0.460 22.196 69.582 1.00 32.64 235 GLU D N 1
ATOM 11542 C CA . GLU D 1 249 ? -0.642 22.392 70.511 1.00 33.50 235 GLU D CA 1
ATOM 11543 C C . GLU D 1 249 ? -0.093 22.389 71.929 1.00 34.60 235 GLU D C 1
ATOM 11544 O O . GLU D 1 249 ? 0.722 21.532 72.284 1.00 36.31 235 GLU D O 1
ATOM 11550 N N . SER D 1 250 ? -0.558 23.334 72.746 1.00 37.13 236 SER D N 1
ATOM 11551 C CA . SER D 1 250 ? -0.101 23.447 74.130 1.00 39.99 236 SER D CA 1
ATOM 11552 C C . SER D 1 250 ? -1.023 22.617 75.018 1.00 42.41 236 SER D C 1
ATOM 11553 O O . SER D 1 250 ? -1.923 23.123 75.691 1.00 44.41 236 SER D O 1
ATOM 11556 N N . ASN D 1 251 ? -0.789 21.306 75.003 1.00 39.59 237 ASN D N 1
ATOM 11557 C CA . ASN D 1 251 ? -1.521 20.370 75.847 1.00 35.86 237 ASN D CA 1
ATOM 11558 C C . ASN D 1 251 ? -0.520 19.404 76.459 1.00 36.30 237 ASN D C 1
ATOM 11559 O O . ASN D 1 251 ? 0.227 18.742 75.733 1.00 34.20 237 ASN D O 1
ATOM 11564 N N . PHE D 1 252 ? -0.503 19.331 77.793 1.00 35.60 238 PHE D N 1
ATOM 11565 C CA . PHE D 1 252 ? 0.478 18.523 78.509 1.00 37.77 238 PHE D CA 1
ATOM 11566 C C . PHE D 1 252 ? -0.178 17.576 79.507 1.00 34.68 238 PHE D C 1
ATOM 11567 O O . PHE D 1 252 ? 0.489 17.096 80.429 1.00 35.95 238 PHE D O 1
ATOM 11575 N N . THR D 1 253 ? -1.469 17.309 79.348 1.00 30.31 239 THR D N 1
ATOM 11576 C CA . THR D 1 253 ? -2.174 16.327 80.154 1.00 31.38 239 THR D CA 1
ATOM 11577 C C . THR D 1 253 ? -2.974 15.425 79.228 1.00 30.76 239 THR D C 1
ATOM 11578 O O . THR D 1 253 ? -3.333 15.818 78.114 1.00 27.80 239 THR D O 1
ATOM 11582 N N . SER D 1 254 ? -3.234 14.205 79.690 1.00 34.15 240 SER D N 1
ATOM 11583 C CA . SER D 1 254 ? -3.976 13.251 78.880 1.00 28.98 240 SER D CA 1
ATOM 11584 C C . SER D 1 254 ? -5.352 13.805 78.527 1.00 28.79 240 SER D C 1
ATOM 11585 O O . SER D 1 254 ? -5.974 14.533 79.305 1.00 30.95 240 SER D O 1
ATOM 11588 N N . LEU D 1 255 ? -5.817 13.465 77.324 1.00 24.15 241 LEU D N 1
ATOM 11589 C CA . LEU D 1 255 ? -7.167 13.826 76.910 1.00 26.45 241 LEU D CA 1
ATOM 11590 C C . LEU D 1 255 ? -8.234 13.033 77.652 1.00 29.42 241 LEU D C 1
ATOM 11591 O O . LEU D 1 255 ? -9.416 13.385 77.567 1.00 29.19 241 LEU D O 1
ATOM 11596 N N . TYR D 1 256 ? -7.845 11.984 78.373 1.00 30.49 242 TYR D N 1
ATOM 11597 C CA . TYR D 1 256 ? -8.767 11.124 79.101 1.00 31.20 242 TYR D CA 1
ATOM 11598 C C . TYR D 1 256 ? -8.121 10.740 80.423 1.00 31.36 242 TYR D C 1
ATOM 11599 O O . TYR D 1 256 ? -6.955 10.337 80.446 1.00 34.67 242 TYR D O 1
ATOM 11608 N N . GLU D 1 257 ? -8.868 10.879 81.518 1.00 35.66 243 GLU D N 1
ATOM 11609 C CA . GLU D 1 257 ? -8.362 10.523 82.845 1.00 35.48 243 GLU D CA 1
ATOM 11610 C C . GLU D 1 257 ? -8.583 9.030 83.071 1.00 37.77 243 GLU D C 1
ATOM 11611 O O . GLU D 1 257 ? -9.597 8.596 83.620 1.00 35.97 243 GLU D O 1
ATOM 11617 N N . GLY D 1 258 ? -7.623 8.227 82.631 1.00 36.08 244 GLY D N 1
ATOM 11618 C CA . GLY D 1 258 ? -7.699 6.795 82.822 1.00 31.67 244 GLY D CA 1
ATOM 11619 C C . GLY D 1 258 ? -8.319 6.077 81.635 1.00 26.75 244 GLY D C 1
ATOM 11620 O O . GLY D 1 258 ? -9.007 6.662 80.799 1.00 26.31 244 GLY D O 1
ATOM 11621 N N . ALA D 1 259 ? -8.050 4.771 81.567 1.00 32.13 245 ALA D N 1
ATOM 11622 C CA . ALA D 1 259 ? -8.571 3.960 80.472 1.00 28.78 245 ALA D CA 1
ATOM 11623 C C . ALA D 1 259 ? -10.095 3.907 80.492 1.00 25.36 245 ALA D C 1
ATOM 11624 O O . ALA D 1 259 ? -10.735 3.898 79.434 1.00 26.98 245 ALA D O 1
ATOM 11626 N N . ASN D 1 260 ? -10.693 3.863 81.687 1.00 27.32 246 ASN D N 1
ATOM 11627 C CA . ASN D 1 260 ? -12.147 3.773 81.786 1.00 29.90 246 ASN D CA 1
ATOM 11628 C C . ASN D 1 260 ? -12.829 5.004 81.203 1.00 27.70 246 ASN D C 1
ATOM 11629 O O . ASN D 1 260 ? -13.920 4.895 80.632 1.00 29.30 246 ASN D O 1
ATOM 11634 N N . ASP D 1 261 ? -12.209 6.178 81.343 1.00 31.33 247 ASP D N 1
ATOM 11635 C CA . ASP D 1 261 ? -12.766 7.395 80.761 1.00 28.64 247 ASP D CA 1
ATOM 11636 C C . ASP D 1 261 ? -12.914 7.266 79.249 1.00 25.12 247 ASP D C 1
ATOM 11637 O O . ASP D 1 261 ? -13.894 7.749 78.669 1.00 28.44 247 ASP D O 1
ATOM 11642 N N . TYR D 1 262 ? -11.943 6.630 78.593 1.00 23.53 248 TYR D N 1
ATOM 11643 C CA . TYR D 1 262 ? -12.015 6.410 77.152 1.00 21.86 248 TYR D CA 1
ATOM 11644 C C . TYR D 1 262 ? -12.996 5.295 76.801 1.00 22.83 248 TYR D C 1
ATOM 11645 O O . TYR D 1 262 ? -13.835 5.456 75.906 1.00 23.03 248 TYR D O 1
ATOM 11654 N N . ILE D 1 263 ? -12.896 4.157 77.495 1.00 25.94 249 ILE D N 1
ATOM 11655 C CA . ILE D 1 263 ? -13.735 2.999 77.187 1.00 22.31 249 ILE D CA 1
ATOM 11656 C C . ILE D 1 263 ? -15.214 3.345 77.314 1.00 22.80 249 ILE D C 1
ATOM 11657 O O . ILE D 1 263 ? -16.029 2.968 76.462 1.00 24.54 249 ILE D O 1
ATOM 11662 N N . ASP D 1 264 ? -15.583 4.071 78.373 1.00 25.83 250 ASP D N 1
ATOM 11663 C CA . ASP D 1 264 ? -16.992 4.336 78.648 1.00 26.85 250 ASP D CA 1
ATOM 11664 C C . ASP D 1 264 ? -17.672 5.132 77.541 1.00 26.59 250 ASP D C 1
ATOM 11665 O O . ASP D 1 264 ? -18.900 5.060 77.414 1.00 26.72 250 ASP D O 1
ATOM 11670 N N . MET D 1 265 ? -16.912 5.888 76.744 1.00 25.81 251 MET D N 1
ATOM 11671 C CA . MET D 1 265 ? -17.505 6.607 75.619 1.00 22.01 251 MET D CA 1
ATOM 11672 C C . MET D 1 265 ? -18.211 5.663 74.654 1.00 25.62 251 MET D C 1
ATOM 11673 O O . MET D 1 265 ? -19.217 6.039 74.040 1.00 21.50 251 MET D O 1
ATOM 11678 N N . PHE D 1 266 ? -17.704 4.439 74.508 1.00 25.60 252 PHE D N 1
ATOM 11679 C CA . PHE D 1 266 ? -18.239 3.470 73.565 1.00 21.56 252 PHE D CA 1
ATOM 11680 C C . PHE D 1 266 ? -19.274 2.548 74.199 1.00 23.20 252 PHE D C 1
ATOM 11681 O O . PHE D 1 266 ? -19.558 1.476 73.650 1.00 22.31 252 PHE D O 1
ATOM 11689 N N . LYS D 1 267 ? -19.827 2.941 75.344 1.00 23.91 253 LYS D N 1
ATOM 11690 C CA . LYS D 1 267 ? -20.836 2.144 76.031 1.00 27.96 253 LYS D CA 1
ATOM 11691 C C . LYS D 1 267 ? -22.015 1.844 75.112 1.00 24.99 253 LYS D C 1
ATOM 11692 O O . LYS D 1 267 ? -22.530 2.736 74.431 1.00 25.33 253 LYS D O 1
ATOM 11698 N N . ASP D 1 268 ? -22.430 0.578 75.092 1.00 25.98 254 ASP D N 1
ATOM 11699 C CA . ASP D 1 268 ? -23.565 0.104 74.299 1.00 27.60 254 ASP D CA 1
ATOM 11700 C C . ASP D 1 268 ? -23.411 0.478 72.824 1.00 27.52 254 ASP D C 1
ATOM 11701 O O . ASP D 1 268 ? -24.264 1.137 72.225 1.00 25.76 254 ASP D O 1
ATOM 11706 N N . THR D 1 269 ? -22.299 0.034 72.242 1.00 24.17 255 THR D N 1
ATOM 11707 C CA . THR D 1 269 ? -22.009 0.270 70.835 1.00 23.75 255 THR D CA 1
ATOM 11708 C C . THR D 1 269 ? -21.449 -1.001 70.211 1.00 22.86 255 THR D C 1
ATOM 11709 O O . THR D 1 269 ? -21.130 -1.975 70.898 1.00 25.13 255 THR D O 1
ATOM 11713 N N . HIS D 1 270 ? -21.336 -0.976 68.885 1.00 22.05 256 HIS D N 1
ATOM 11714 C CA . HIS D 1 270 ? -20.626 -1.997 68.114 1.00 26.52 256 HIS D CA 1
ATOM 11715 C C . HIS D 1 270 ? -19.284 -1.387 67.715 1.00 25.47 256 HIS D C 1
ATOM 11716 O O . HIS D 1 270 ? -19.173 -0.696 66.702 1.00 22.05 256 HIS D O 1
ATOM 11723 N N . THR D 1 271 ? -18.253 -1.648 68.521 1.00 22.58 257 THR D N 1
ATOM 11724 C CA . THR D 1 271 ? -16.956 -0.998 68.363 1.00 22.26 257 THR D CA 1
ATOM 11725 C C . THR D 1 271 ? -15.845 -2.034 68.282 1.00 23.96 257 THR D C 1
ATOM 11726 O O . THR D 1 271 ? -15.775 -2.947 69.112 1.00 25.18 257 THR D O 1
ATOM 11730 N N . LEU D 1 272 ? -14.985 -1.891 67.275 1.00 22.23 258 LEU D N 1
ATOM 11731 C CA . LEU D 1 272 ? -13.781 -2.700 67.146 1.00 20.74 258 LEU D CA 1
ATOM 11732 C C . LEU D 1 272 ? -12.651 -2.051 67.935 1.00 23.98 258 LEU D C 1
ATOM 11733 O O . LEU D 1 272 ? -12.367 -0.862 67.761 1.00 20.23 258 LEU D O 1
ATOM 11738 N N . PHE D 1 273 ? -12.012 -2.829 68.801 1.00 23.59 259 PHE D N 1
ATOM 11739 C CA . PHE D 1 273 ? -10.859 -2.373 69.567 1.00 23.54 259 PHE D CA 1
ATOM 11740 C C . PHE D 1 273 ? -9.615 -3.061 69.024 1.00 22.93 259 PHE D C 1
ATOM 11741 O O . PHE D 1 273 ? -9.503 -4.289 69.093 1.00 19.18 259 PHE D O 1
ATOM 11749 N N . VAL D 1 274 ? -8.688 -2.272 68.485 1.00 20.99 260 VAL D N 1
ATOM 11750 C CA . VAL D 1 274 ? -7.521 -2.789 67.777 1.00 23.65 260 VAL D CA 1
ATOM 11751 C C . VAL D 1 274 ? -6.313 -2.751 68.702 1.00 22.74 260 VAL D C 1
ATOM 11752 O O . VAL D 1 274 ? -6.156 -1.812 69.495 1.00 22.27 260 VAL D O 1
ATOM 11756 N N . HIS D 1 275 ? -5.474 -3.791 68.610 1.00 18.14 261 HIS D N 1
ATOM 11757 C CA . HIS D 1 275 ? -4.195 -3.940 69.307 1.00 20.31 261 HIS D CA 1
ATOM 11758 C C . HIS D 1 275 ? -4.390 -4.412 70.748 1.00 22.42 261 HIS D C 1
ATOM 11759 O O . HIS D 1 275 ? -4.406 -5.622 71.002 1.00 24.56 261 HIS D O 1
ATOM 11766 N N . ASN D 1 276 ? -4.510 -3.482 71.695 1.00 20.31 262 ASN D N 1
ATOM 11767 C CA . ASN D 1 276 ? -4.904 -3.734 73.083 1.00 19.74 262 ASN D CA 1
ATOM 11768 C C . ASN D 1 276 ? -3.863 -4.470 73.923 1.00 19.92 262 ASN D C 1
ATOM 11769 O O . ASN D 1 276 ? -4.198 -4.918 75.026 1.00 25.51 262 ASN D O 1
ATOM 11774 N N . GLN D 1 277 ? -2.616 -4.612 73.461 1.00 25.16 263 GLN D N 1
ATOM 11775 C CA . GLN D 1 277 ? -1.669 -5.445 74.206 1.00 23.09 263 GLN D CA 1
ATOM 11776 C C . GLN D 1 277 ? -1.341 -4.878 75.582 1.00 23.19 263 GLN D C 1
ATOM 11777 O O . GLN D 1 277 ? -0.915 -5.634 76.461 1.00 21.74 263 GLN D O 1
ATOM 11783 N N . PHE D 1 278 ? -1.516 -3.576 75.789 1.00 23.09 264 PHE D N 1
ATOM 11784 C CA . PHE D 1 278 ? -1.234 -2.959 77.076 1.00 24.95 264 PHE D CA 1
ATOM 11785 C C . PHE D 1 278 ? -2.499 -2.688 77.876 1.00 23.11 264 PHE D C 1
ATOM 11786 O O . PHE D 1 278 ? -2.452 -1.960 78.873 1.00 27.03 264 PHE D O 1
ATOM 11794 N N . ALA D 1 279 ? -3.622 -3.268 77.468 1.00 23.29 265 ALA D N 1
ATOM 11795 C CA . ALA D 1 279 ? -4.834 -3.218 78.269 1.00 25.13 265 ALA D CA 1
ATOM 11796 C C . ALA D 1 279 ? -4.760 -4.280 79.357 1.00 27.61 265 ALA D C 1
ATOM 11797 O O . ALA D 1 279 ? -4.542 -5.461 79.070 1.00 25.29 265 ALA D O 1
ATOM 11799 N N . SER D 1 280 ? -4.927 -3.855 80.605 1.00 27.31 266 SER D N 1
ATOM 11800 C CA . SER D 1 280 ? -4.941 -4.795 81.711 1.00 26.89 266 SER D CA 1
ATOM 11801 C C . SER D 1 280 ? -6.187 -5.676 81.639 1.00 24.47 266 SER D C 1
ATOM 11802 O O . SER D 1 280 ? -7.089 -5.464 80.824 1.00 22.01 266 SER D O 1
ATOM 11805 N N . LEU D 1 281 ? -6.226 -6.687 82.510 1.00 27.35 267 LEU D N 1
ATOM 11806 C CA . LEU D 1 281 ? -7.398 -7.553 82.575 1.00 26.75 267 LEU D CA 1
ATOM 11807 C C . LEU D 1 281 ? -8.644 -6.764 82.960 1.00 24.39 267 LEU D C 1
ATOM 11808 O O . LEU D 1 281 ? -9.715 -6.956 82.374 1.00 25.74 267 LEU D O 1
ATOM 11813 N N . GLU D 1 282 ? -8.519 -5.860 83.934 1.00 26.38 268 GLU D N 1
ATOM 11814 C CA . GLU D 1 282 ? -9.652 -5.022 84.316 1.00 31.86 268 GLU D CA 1
ATOM 11815 C C . GLU D 1 282 ? -10.142 -4.182 83.141 1.00 24.95 268 GLU D C 1
ATOM 11816 O O . GLU D 1 282 ? -11.353 -4.026 82.943 1.00 28.59 268 GLU D O 1
ATOM 11818 N N . ALA D 1 283 ? -9.216 -3.643 82.345 1.00 25.45 269 ALA D N 1
ATOM 11819 C CA . ALA D 1 283 ? -9.609 -2.841 81.191 1.00 25.11 269 ALA D CA 1
ATOM 11820 C C . ALA D 1 283 ? -10.328 -3.686 80.147 1.00 23.53 269 ALA D C 1
ATOM 11821 O O . ALA D 1 283 ? -11.344 -3.257 79.587 1.00 24.84 269 ALA D O 1
ATOM 11823 N N . LEU D 1 284 ? -9.819 -4.891 79.873 1.00 24.05 270 LEU D N 1
ATOM 11824 C CA . LEU D 1 284 ? -10.486 -5.778 78.925 1.00 23.81 270 LEU D CA 1
ATOM 11825 C C . LEU D 1 284 ? -11.867 -6.184 79.426 1.00 22.94 270 LEU D C 1
ATOM 11826 O O . LEU D 1 284 ? -12.822 -6.262 78.644 1.00 24.10 270 LEU D O 1
ATOM 11831 N N . LYS D 1 285 ? -11.991 -6.453 80.728 1.00 24.59 271 LYS D N 1
ATOM 11832 C CA . LYS D 1 285 ? -13.299 -6.769 81.293 1.00 21.97 271 LYS D CA 1
ATOM 11833 C C . LYS D 1 285 ? -14.228 -5.563 81.228 1.00 26.05 271 LYS D C 1
ATOM 11834 O O . LYS D 1 285 ? -15.436 -5.712 81.006 1.00 27.86 271 LYS D O 1
ATOM 11840 N N . ARG D 1 286 ? -13.679 -4.363 81.423 1.00 26.70 272 ARG D N 1
ATOM 11841 C CA . ARG D 1 286 ? -14.472 -3.145 81.291 1.00 27.54 272 ARG D CA 1
ATOM 11842 C C . ARG D 1 286 ? -14.978 -2.967 79.866 1.00 27.12 272 ARG D C 1
ATOM 11843 O O . ARG D 1 286 ? -16.130 -2.568 79.653 1.00 28.33 272 ARG D O 1
ATOM 11851 N N . ILE D 1 287 ? -14.123 -3.242 78.878 1.00 24.15 273 ILE D N 1
ATOM 11852 C CA . ILE D 1 287 ? -14.533 -3.150 77.480 1.00 23.17 273 ILE D CA 1
ATOM 11853 C C . ILE D 1 287 ? -15.713 -4.077 77.211 1.00 27.17 273 ILE D C 1
ATOM 11854 O O . ILE 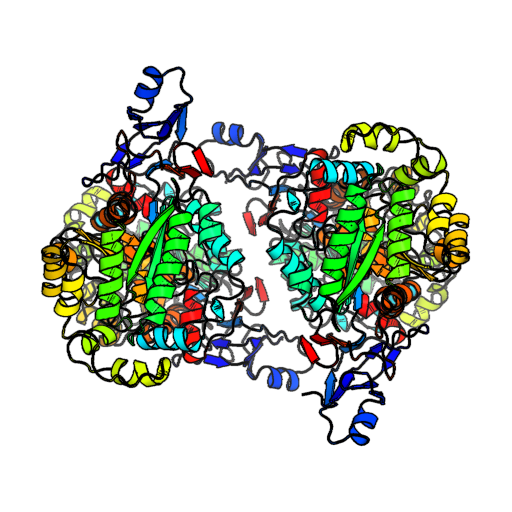D 1 287 ? -16.714 -3.679 76.603 1.00 23.40 273 ILE D O 1
ATOM 11859 N N . LYS D 1 288 ? -15.615 -5.328 77.667 1.00 24.44 274 LYS D N 1
ATOM 11860 C CA . LYS D 1 288 ? -16.683 -6.294 77.431 1.00 28.72 274 LYS D CA 1
ATOM 11861 C C . LYS D 1 288 ? -17.978 -5.864 78.110 1.00 25.74 274 LYS D C 1
ATOM 11862 O O . LYS D 1 288 ? -19.055 -5.909 77.504 1.00 28.04 274 LYS D O 1
ATOM 11868 N N . SER D 1 289 ? -17.892 -5.441 79.373 1.00 24.69 275 SER D N 1
ATOM 11869 C CA . SER D 1 289 ? -19.102 -5.147 80.134 1.00 30.97 275 SER D CA 1
ATOM 11870 C C . SER D 1 289 ? -19.749 -3.833 79.711 1.00 28.80 275 SER D C 1
ATOM 11871 O O . SER D 1 289 ? -20.976 -3.709 79.765 1.00 35.10 275 SER D O 1
ATOM 11874 N N . GLN D 1 290 ? -18.956 -2.841 79.304 1.00 25.40 276 GLN D N 1
ATOM 11875 C CA . GLN D 1 290 ? -19.502 -1.534 78.953 1.00 30.73 276 GLN D CA 1
ATOM 11876 C C . GLN D 1 290 ? -19.969 -1.464 77.502 1.00 26.46 276 GLN D C 1
ATOM 11877 O O . GLN D 1 290 ? -21.051 -0.939 77.220 1.00 26.79 276 GLN D O 1
ATOM 11883 N N . VAL D 1 291 ? -19.158 -1.971 76.572 1.00 24.50 277 VAL D N 1
ATOM 11884 C CA . VAL D 1 291 ? -19.480 -1.846 75.154 1.00 24.59 277 VAL D CA 1
ATOM 11885 C C . VAL D 1 291 ? -20.536 -2.866 74.734 1.00 26.20 277 VAL D C 1
ATOM 11886 O O . VAL D 1 291 ? -21.311 -2.607 73.805 1.00 26.12 277 VAL D O 1
ATOM 11890 N N . LYS D 1 292 ? -20.579 -4.024 75.402 1.00 28.80 278 LYS D N 1
ATOM 11891 C CA . LYS D 1 292 ? -21.527 -5.109 75.141 1.00 27.75 278 LYS D CA 1
ATOM 11892 C C . LYS D 1 292 ? -21.225 -5.822 73.829 1.00 28.90 278 LYS D C 1
ATOM 11893 O O . LYS D 1 292 ? -21.204 -7.055 73.782 1.00 32.19 278 LYS D O 1
ATOM 11899 N N . ASN D 1 293 ? -20.988 -5.063 72.761 1.00 26.49 279 ASN D N 1
ATOM 11900 C CA . ASN D 1 293 ? -20.660 -5.660 71.473 1.00 28.23 279 ASN D CA 1
ATOM 11901 C C . ASN D 1 293 ? -19.280 -5.215 71.008 1.00 25.88 279 ASN D C 1
ATOM 11902 O O . ASN D 1 293 ? -19.131 -4.630 69.930 1.00 21.27 279 ASN D O 1
ATOM 11907 N N . ALA D 1 294 ? -18.267 -5.486 71.824 1.00 27.09 280 ALA D N 1
ATOM 11908 C CA . ALA D 1 294 ? -16.890 -5.173 71.482 1.00 21.90 280 ALA D CA 1
ATOM 11909 C C . ALA D 1 294 ? -16.266 -6.310 70.684 1.00 25.84 280 ALA D C 1
ATOM 11910 O O . ALA D 1 294 ? -16.650 -7.477 70.817 1.00 21.93 280 ALA D O 1
ATOM 11912 N N . PHE D 1 295 ? -15.296 -5.955 69.846 1.00 21.06 281 PHE D N 1
ATOM 11913 C CA . PHE D 1 295 ? -14.593 -6.921 69.007 1.00 22.70 281 PHE D CA 1
ATOM 11914 C C . PHE D 1 295 ? -13.113 -6.564 69.013 1.00 21.59 281 PHE D C 1
ATOM 11915 O O . PHE D 1 295 ? -12.716 -5.545 68.441 1.00 23.34 281 PHE D O 1
ATOM 11923 N N . LEU D 1 296 ? -12.303 -7.396 69.662 1.00 22.21 282 LEU D N 1
ATOM 11924 C CA . LEU D 1 296 ? -10.862 -7.182 69.704 1.00 22.92 282 LEU D CA 1
ATOM 11925 C C . LEU D 1 296 ? -10.225 -7.610 68.389 1.00 25.64 282 LEU D C 1
ATOM 11926 O O . LEU D 1 296 ? -10.495 -8.704 67.885 1.00 19.54 282 LEU D O 1
ATOM 11931 N N . ILE D 1 297 ? -9.390 -6.737 67.827 1.00 23.68 283 ILE D N 1
ATOM 11932 C CA . ILE D 1 297 ? -8.644 -7.019 66.606 1.00 22.07 283 ILE D CA 1
ATOM 11933 C C . ILE D 1 297 ? -7.165 -7.065 66.959 1.00 20.81 283 ILE D C 1
ATOM 11934 O O . ILE D 1 297 ? -6.654 -6.160 67.630 1.00 24.46 283 ILE D O 1
ATOM 11939 N N . THR D 1 298 ? -6.478 -8.113 66.513 1.00 22.67 284 THR D N 1
ATOM 11940 C CA . THR D 1 298 ? -5.062 -8.284 66.805 1.00 21.07 284 THR D CA 1
ATOM 11941 C C . THR D 1 298 ? -4.257 -8.284 65.512 1.00 21.18 284 THR D C 1
ATOM 11942 O O . THR D 1 298 ? -4.653 -8.895 64.515 1.00 19.17 284 THR D O 1
ATOM 11946 N N . CYS D 1 299 ? -3.127 -7.576 65.538 1.00 19.53 285 CYS D N 1
ATOM 11947 C CA . CYS D 1 299 ? -2.243 -7.427 64.384 1.00 18.43 285 CYS D CA 1
ATOM 11948 C C . CYS D 1 299 ? -0.844 -7.834 64.832 1.00 19.76 285 CYS D C 1
ATOM 11949 O O . CYS D 1 299 ? -0.065 -6.995 65.299 1.00 19.60 285 CYS D O 1
ATOM 11952 N N . PRO D 1 300 ? -0.501 -9.120 64.708 1.00 17.66 286 PRO D N 1
ATOM 11953 C CA . PRO D 1 300 ? 0.762 -9.597 65.304 1.00 20.78 286 PRO D CA 1
ATOM 11954 C C . PRO D 1 300 ? 2.006 -8.931 64.742 1.00 18.93 286 PRO D C 1
ATOM 11955 O O . PRO D 1 300 ? 2.911 -8.582 65.511 1.00 21.46 286 PRO D O 1
ATOM 11959 N N . PHE D 1 301 ? 2.088 -8.749 63.423 1.00 19.28 287 PHE D N 1
ATOM 11960 C CA . PHE D 1 301 ? 3.316 -8.212 62.847 1.00 19.31 287 PHE D CA 1
ATOM 11961 C C . PHE D 1 301 ? 3.501 -6.740 63.193 1.00 19.93 287 PHE D C 1
ATOM 11962 O O . PHE D 1 301 ? 4.612 -6.313 63.524 1.00 21.89 287 PHE D O 1
ATOM 11970 N N . SER D 1 302 ? 2.427 -5.949 63.122 1.00 20.45 288 SER D N 1
ATOM 11971 C CA . SER D 1 302 ? 2.517 -4.547 63.517 1.00 20.18 288 SER D CA 1
ATOM 11972 C C . SER D 1 302 ? 2.923 -4.411 64.978 1.00 23.34 288 SER D C 1
ATOM 11973 O O . SER D 1 302 ? 3.779 -3.584 65.319 1.00 20.05 288 SER D O 1
ATOM 11976 N N . ASN D 1 303 ? 2.336 -5.233 65.853 1.00 18.85 289 ASN D N 1
ATOM 11977 C CA . ASN D 1 303 ? 2.672 -5.174 67.272 1.00 21.04 289 ASN D CA 1
ATOM 11978 C C . ASN D 1 303 ? 4.153 -5.454 67.505 1.00 19.70 289 ASN D C 1
ATOM 11979 O O . ASN D 1 303 ? 4.784 -4.826 68.362 1.00 21.78 289 ASN D O 1
ATOM 11984 N N . ARG D 1 304 ? 4.727 -6.390 66.746 1.00 20.54 290 ARG D N 1
ATOM 11985 C CA . ARG D 1 304 ? 6.144 -6.703 66.905 1.00 19.20 290 ARG D CA 1
ATOM 11986 C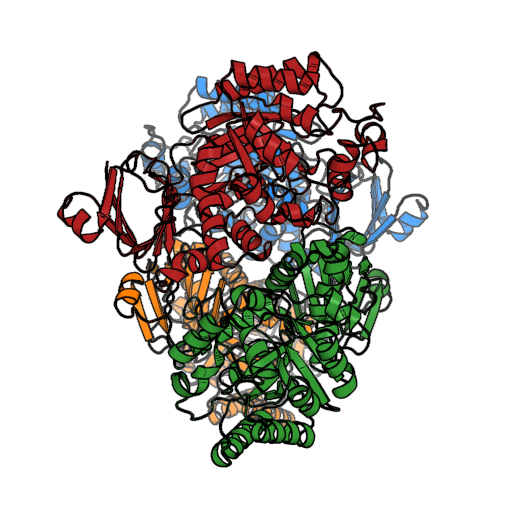 C . ARG D 1 304 ? 7.023 -5.548 66.438 1.00 18.20 290 ARG D C 1
ATOM 11987 O O . ARG D 1 304 ? 8.079 -5.287 67.025 1.00 21.56 290 ARG D O 1
ATOM 11995 N N . LEU D 1 305 ? 6.610 -4.852 65.376 1.00 16.93 291 LEU D N 1
ATOM 11996 C CA . LEU D 1 305 ? 7.429 -3.782 64.815 1.00 20.02 291 LEU D CA 1
ATOM 11997 C C . LEU D 1 305 ? 7.354 -2.495 65.626 1.00 21.69 291 LEU D C 1
ATOM 11998 O O . LEU D 1 305 ? 8.310 -1.711 65.621 1.00 22.65 291 LEU D O 1
ATOM 12003 N N . LEU D 1 306 ? 6.242 -2.254 66.319 1.00 21.46 292 LEU D N 1
ATOM 12004 C CA . LEU D 1 306 ? 6.067 -0.994 67.030 1.00 18.12 292 LEU D CA 1
ATOM 12005 C C . LEU D 1 306 ? 6.429 -1.162 68.499 1.00 20.85 292 LEU D C 1
ATOM 12006 O O . LEU D 1 306 ? 7.602 -1.045 68.870 1.00 22.01 292 LEU D O 1
ATOM 12011 N N . SER D 1 307 ? 5.438 -1.468 69.339 1.00 20.56 293 SER D N 1
ATOM 12012 C CA . SER D 1 307 ? 5.708 -1.631 70.764 1.00 19.44 293 SER D CA 1
ATOM 12013 C C . SER D 1 307 ? 6.613 -2.827 71.036 1.00 25.87 293 SER D C 1
ATOM 12014 O O . SER D 1 307 ? 7.363 -2.824 72.020 1.00 22.33 293 SER D O 1
ATOM 12017 N N . GLY D 1 308 ? 6.560 -3.850 70.186 1.00 25.02 294 GLY D N 1
ATOM 12018 C CA . GLY D 1 308 ? 7.313 -5.065 70.406 1.00 21.32 294 GLY D CA 1
ATOM 12019 C C . GLY D 1 308 ? 6.670 -6.050 71.356 1.00 30.53 294 GLY D C 1
ATOM 12020 O O . GLY D 1 308 ? 7.282 -7.083 71.656 1.00 28.24 294 GLY D O 1
ATOM 12021 N N . LYS D 1 309 ? 5.459 -5.773 71.831 1.00 25.30 295 LYS D N 1
ATOM 12022 C CA . LYS D 1 309 ? 4.758 -6.637 72.769 1.00 23.58 295 LYS D CA 1
ATOM 12023 C C . LYS D 1 309 ? 3.552 -7.260 72.082 1.00 23.62 295 LYS D C 1
ATOM 12024 O O . LYS D 1 309 ? 2.775 -6.559 71.422 1.00 19.51 295 LYS D O 1
ATOM 12030 N N . ALA D 1 310 ? 3.401 -8.569 72.239 1.00 21.90 296 ALA D N 1
ATOM 12031 C CA . ALA D 1 310 ? 2.279 -9.290 71.661 1.00 21.13 296 ALA D CA 1
ATOM 12032 C C . ALA D 1 310 ? 1.075 -9.242 72.591 1.00 22.14 296 ALA D C 1
ATOM 12033 O O . ALA D 1 310 ? 1.209 -9.108 73.811 1.00 23.78 296 ALA D O 1
ATOM 12035 N N . LEU D 1 311 ? -0.110 -9.332 71.995 1.00 22.65 297 LEU D N 1
ATOM 12036 C CA . LEU D 1 311 ? -1.331 -9.451 72.777 1.00 23.01 297 LEU D CA 1
ATOM 12037 C C . LEU D 1 311 ? -1.313 -10.751 73.573 1.00 23.32 297 LEU D C 1
ATOM 12038 O O . LEU D 1 311 ? -1.036 -11.822 73.028 1.00 20.60 297 LEU D O 1
ATOM 12043 N N . ASP D 1 312 ? -1.593 -10.653 74.870 1.00 21.52 298 ASP D N 1
ATOM 12044 C CA . ASP D 1 312 ? -1.664 -11.829 75.734 1.00 22.54 298 ASP D CA 1
ATOM 12045 C C . ASP D 1 312 ? -2.999 -12.518 75.482 1.00 24.16 298 ASP D C 1
ATOM 12046 O O . ASP D 1 312 ? -4.045 -12.066 75.952 1.00 22.49 298 ASP D O 1
ATOM 12051 N N . LEU D 1 313 ? -2.965 -13.623 74.730 1.00 23.55 299 LEU D N 1
ATOM 12052 C CA . LEU D 1 313 ? -4.202 -14.313 74.377 1.00 27.67 299 LEU D CA 1
ATOM 12053 C C . LEU D 1 313 ? -4.870 -14.939 75.594 1.00 26.19 299 LEU D C 1
ATOM 12054 O O . LEU D 1 313 ? -6.102 -15.026 75.644 1.00 25.66 299 LEU D O 1
ATOM 12059 N N . GLU D 1 314 ? -4.083 -15.382 76.576 1.00 21.80 300 GLU D N 1
ATOM 12060 C CA . GLU D 1 314 ? -4.665 -15.897 77.810 1.00 24.27 300 GLU D CA 1
ATOM 12061 C C . GLU D 1 314 ? -5.461 -14.815 78.528 1.00 25.37 300 GLU D C 1
ATOM 12062 O O . GLU D 1 314 ? -6.560 -15.073 79.032 1.00 24.98 300 GLU D O 1
ATOM 12068 N N . ARG D 1 315 ? -4.919 -13.594 78.580 1.00 26.64 301 ARG D N 1
ATOM 12069 C CA . ARG D 1 315 ? -5.643 -12.476 79.178 1.00 24.13 301 ARG D CA 1
ATOM 12070 C C . ARG D 1 315 ? -6.953 -12.206 78.449 1.00 23.36 301 ARG D C 1
ATOM 12071 O O . ARG D 1 315 ? -7.984 -11.954 79.083 1.00 24.75 301 ARG D O 1
ATOM 12079 N N . VAL D 1 316 ? -6.930 -12.249 77.114 1.00 25.92 302 VAL D N 1
ATOM 12080 C CA . VAL D 1 316 ? -8.146 -12.032 76.334 1.00 24.21 302 VAL D CA 1
ATOM 12081 C C . VAL D 1 316 ? -9.195 -13.078 76.686 1.00 26.87 302 VAL D C 1
ATOM 12082 O O . VAL D 1 316 ? -10.382 -12.764 76.844 1.00 24.66 302 VAL D O 1
ATOM 12086 N N . ARG D 1 317 ? -8.770 -14.335 76.818 1.00 20.18 303 ARG D N 1
ATOM 12087 C CA . ARG D 1 317 ? -9.686 -15.402 77.203 1.00 22.78 303 ARG D CA 1
ATOM 12088 C C . ARG D 1 317 ? -10.207 -15.197 78.620 1.00 21.74 303 ARG D C 1
ATOM 12089 O O . ARG D 1 317 ? -11.399 -15.394 78.884 1.00 30.86 303 ARG D O 1
ATOM 12097 N N . GLU D 1 318 ? -9.332 -14.793 79.544 1.00 25.79 304 GLU D N 1
ATOM 12098 C CA . GLU D 1 318 ? -9.762 -14.548 80.917 1.00 25.24 304 GLU D CA 1
ATOM 12099 C C . GLU D 1 318 ? -10.799 -13.435 80.988 1.00 28.50 304 GLU D C 1
ATOM 12100 O O . GLU D 1 318 ? -11.678 -13.460 81.858 1.00 29.05 304 GLU D O 1
ATOM 12106 N N . ALA D 1 319 ? -10.721 -12.459 80.086 1.00 24.25 305 ALA D N 1
ATOM 12107 C CA . ALA D 1 319 ? -11.699 -11.380 80.041 1.00 24.61 305 ALA D CA 1
ATOM 12108 C C . ALA D 1 319 ? -13.002 -11.786 79.367 1.00 28.60 305 ALA D C 1
ATOM 12109 O O . ALA D 1 319 ? -13.937 -10.980 79.335 1.00 26.23 305 ALA D O 1
ATOM 12111 N N . GLY D 1 320 ? -13.086 -13.001 78.830 1.00 29.45 306 GLY D N 1
ATOM 12112 C CA . GLY D 1 320 ? -14.290 -13.438 78.152 1.00 30.35 306 GLY D CA 1
ATOM 12113 C C . GLY D 1 320 ? -14.449 -12.907 76.747 1.00 31.47 306 GLY D C 1
ATOM 12114 O O . GLY D 1 320 ? -15.580 -12.751 76.275 1.00 29.25 306 GLY D O 1
ATOM 12115 N N . LEU D 1 321 ? -13.346 -12.632 76.058 1.00 28.80 307 LEU D N 1
ATOM 12116 C CA . LEU D 1 321 ? -13.369 -12.075 74.715 1.00 29.83 307 LEU D CA 1
ATOM 12117 C C . LEU D 1 321 ? -12.647 -13.005 73.746 1.00 31.53 307 LEU D C 1
ATOM 12118 O O . LEU D 1 321 ? -12.007 -13.984 74.137 1.00 28.78 307 LEU D O 1
ATOM 12123 N N . SER D 1 322 ? -12.769 -12.680 72.461 1.00 34.12 308 SER D N 1
ATOM 12124 C CA . SER D 1 322 ? -12.103 -13.392 71.381 1.00 29.52 308 SER D CA 1
ATOM 12125 C C . SER D 1 322 ? -11.471 -12.370 70.445 1.00 29.88 308 SER D C 1
ATOM 12126 O O . SER D 1 322 ? -11.735 -11.169 70.537 1.00 30.69 308 SER D O 1
ATOM 12129 N N . VAL D 1 323 ? -10.628 -12.848 69.533 1.00 26.52 309 VAL D N 1
ATOM 12130 C CA . VAL D 1 323 ? -9.876 -11.956 68.660 1.00 26.24 309 VAL D CA 1
ATOM 12131 C C . VAL D 1 323 ? -10.147 -12.294 67.201 1.00 25.58 309 VAL D C 1
ATOM 12132 O O . VAL D 1 323 ? -10.431 -13.442 66.841 1.00 23.61 309 VAL D O 1
ATOM 12136 N N . SER D 1 324 ? -10.069 -11.263 66.363 1.00 25.91 310 SER D N 1
ATOM 12137 C CA . SER D 1 324 ? -9.943 -11.398 64.920 1.00 21.46 310 SER D CA 1
ATOM 12138 C C . SER D 1 324 ? -8.540 -10.963 64.519 1.00 22.81 310 SER D C 1
ATOM 12139 O O . SER D 1 324 ? -7.978 -10.038 65.113 1.00 22.82 310 SER D O 1
ATOM 12142 N N . VAL D 1 325 ? -7.977 -11.623 63.509 1.00 23.96 311 VAL D N 1
ATOM 12143 C CA . VAL D 1 325 ? -6.604 -11.379 63.080 1.00 19.75 311 VAL D CA 1
ATOM 12144 C C . VAL D 1 325 ? -6.627 -10.535 61.814 1.00 24.93 311 VAL D C 1
ATOM 12145 O O . VAL D 1 325 ? -7.310 -10.878 60.841 1.00 22.81 311 VAL D O 1
ATOM 12149 N N . ALA D 1 326 ? -5.880 -9.432 61.824 1.00 21.02 312 ALA D N 1
ATOM 12150 C CA . ALA D 1 326 ? -5.839 -8.502 60.707 1.00 20.45 312 ALA D CA 1
ATOM 12151 C C . ALA D 1 326 ? -4.396 -8.116 60.416 1.00 22.29 312 ALA D C 1
ATOM 12152 O O . ALA D 1 326 ? -3.514 -8.231 61.270 1.00 24.79 312 ALA D O 1
ATOM 12154 N N . THR D 1 327 ? -4.167 -7.652 59.186 1.00 20.62 313 THR D N 1
ATOM 12155 C CA . THR D 1 327 ? -2.821 -7.356 58.711 1.00 26.56 313 THR D CA 1
ATOM 12156 C C . THR D 1 327 ? -2.328 -5.969 59.102 1.00 26.96 313 THR D C 1
ATOM 12157 O O . THR D 1 327 ? -1.117 -5.729 59.043 1.00 27.70 313 THR D O 1
ATOM 12161 N N . ASP D 1 328 ? -3.229 -5.056 59.475 1.00 23.66 314 ASP D N 1
ATOM 12162 C CA . ASP D 1 328 ? -2.920 -3.629 59.544 1.00 27.70 314 ASP D CA 1
ATOM 12163 C C . ASP D 1 328 ? -2.500 -3.150 58.160 1.00 27.42 314 ASP D C 1
ATOM 12164 O O . ASP D 1 328 ? -2.814 -3.797 57.155 1.00 29.82 314 ASP D O 1
ATOM 12169 N N . GLY D 1 329 ? -1.800 -2.021 58.084 1.00 26.87 315 GLY D N 1
ATOM 12170 C CA . GLY D 1 329 ? -1.320 -1.509 56.821 1.00 27.49 315 GLY D CA 1
ATOM 12171 C C . GLY D 1 329 ? 0.168 -1.759 56.618 1.00 27.12 315 GLY D C 1
ATOM 12172 O O . GLY D 1 329 ? 0.895 -2.155 57.525 1.00 25.78 315 GLY D O 1
ATOM 12173 N N . LEU D 1 330 ? 0.617 -1.500 55.388 1.00 26.10 316 LEU D N 1
ATOM 12174 C CA . LEU D 1 330 ? 2.042 -1.563 55.089 1.00 27.19 316 LEU D CA 1
ATOM 12175 C C . LEU D 1 330 ? 2.831 -0.469 55.794 1.00 25.36 316 LEU D C 1
ATOM 12176 O O . LEU D 1 330 ? 4.066 -0.494 55.755 1.00 24.67 316 LEU D O 1
ATOM 12181 N N . SER D 1 331 ? 2.148 0.484 56.435 1.00 23.50 317 SER D N 1
ATOM 12182 C CA . SER D 1 331 ? 2.812 1.422 57.331 1.00 27.22 317 SER D CA 1
ATOM 12183 C C . SER D 1 331 ? 3.408 0.730 58.548 1.00 26.91 317 SER D C 1
ATOM 12184 O O . SER D 1 331 ? 4.268 1.311 59.219 1.00 25.36 317 SER D O 1
ATOM 12187 N N . SER D 1 332 ? 2.968 -0.493 58.852 1.00 27.03 318 SER D N 1
ATOM 12188 C CA . SER D 1 332 ? 3.478 -1.230 60.003 1.00 21.83 318 SER D CA 1
ATOM 12189 C C . SER D 1 332 ? 3.480 -2.728 59.712 1.00 24.00 318 SER D C 1
ATOM 12190 O O . SER D 1 332 ? 3.161 -3.546 60.580 1.00 25.57 318 SER D O 1
ATOM 12193 N N . ASN D 1 333 ? 3.844 -3.099 58.487 1.00 25.43 319 ASN D N 1
ATOM 12194 C CA . ASN D 1 333 ? 3.902 -4.497 58.078 1.00 26.29 319 ASN D CA 1
ATOM 12195 C C . ASN D 1 333 ? 4.715 -4.577 56.794 1.00 30.09 319 ASN D C 1
ATOM 12196 O O . ASN D 1 333 ? 4.969 -3.567 56.133 1.00 25.35 319 ASN D O 1
ATOM 12201 N N . ILE D 1 334 ? 5.125 -5.797 56.451 1.00 27.03 320 ILE D N 1
ATOM 12202 C CA . ILE D 1 334 ? 5.852 -6.047 55.210 1.00 25.06 320 ILE D CA 1
ATOM 12203 C C . ILE D 1 334 ? 5.000 -6.739 54.161 1.00 26.74 320 ILE D C 1
ATOM 12204 O O . ILE D 1 334 ? 5.406 -6.784 52.988 1.00 31.62 320 ILE D O 1
ATOM 12209 N N . SER D 1 335 ? 3.839 -7.273 54.533 1.00 29.89 321 SER D N 1
ATOM 12210 C CA . SER D 1 335 ? 2.980 -7.983 53.599 1.00 24.27 321 SER D CA 1
ATOM 12211 C C . SER D 1 335 ? 1.531 -7.771 54.006 1.00 26.11 321 SER D C 1
ATOM 12212 O O . SER D 1 335 ? 1.215 -7.654 55.193 1.00 28.67 321 SER D O 1
ATOM 12215 N N . LEU D 1 336 ? 0.653 -7.705 53.007 1.00 22.75 322 LEU D N 1
ATOM 12216 C CA . LEU D 1 336 ? -0.782 -7.624 53.239 1.00 25.49 322 LEU D CA 1
ATOM 12217 C C . LEU D 1 336 ? -1.485 -8.945 52.970 1.00 26.40 322 LEU D C 1
ATOM 12218 O O . LEU D 1 336 ? -2.718 -9.004 53.017 1.00 26.40 322 LEU D O 1
ATOM 12223 N N . SER D 1 337 ? -0.732 -10.002 52.682 1.00 24.21 323 SER D N 1
ATOM 12224 C CA . SER D 1 337 ? -1.311 -11.336 52.646 1.00 24.53 323 SER D CA 1
ATOM 12225 C C . SER D 1 337 ? -1.778 -11.721 54.041 1.00 24.03 323 SER D C 1
ATOM 12226 O O . SER D 1 337 ? -0.982 -11.749 54.984 1.00 24.91 323 SER D O 1
ATOM 12229 N N . LEU D 1 338 ? -3.077 -11.997 54.180 1.00 24.03 324 LEU D N 1
ATOM 12230 C CA . LEU D 1 338 ? -3.586 -12.427 55.476 1.00 22.83 324 LEU D CA 1
ATOM 12231 C C . LEU D 1 338 ? -2.992 -13.769 55.886 1.00 18.10 324 LEU D C 1
ATOM 12232 O O . LEU D 1 338 ? -2.846 -14.042 57.081 1.00 20.93 324 LEU D O 1
ATOM 12237 N N . LEU D 1 339 ? -2.641 -14.613 54.913 1.00 21.83 325 LEU D N 1
ATOM 12238 C CA . LEU D 1 339 ? -1.994 -15.883 55.233 1.00 22.51 325 LEU D CA 1
ATOM 12239 C C . LEU D 1 339 ? -0.624 -15.659 55.862 1.00 18.64 325 LEU D C 1
ATOM 12240 O O . LEU D 1 339 ? -0.236 -16.381 56.789 1.00 20.55 325 LEU D O 1
ATOM 12245 N N . ASP D 1 340 ? 0.122 -14.666 55.371 1.00 19.85 326 ASP D N 1
ATOM 12246 C CA . ASP D 1 340 ? 1.376 -14.292 56.016 1.00 20.06 326 ASP D CA 1
ATOM 12247 C C . ASP D 1 340 ? 1.139 -13.836 57.449 1.00 21.43 326 ASP D C 1
ATOM 12248 O O . ASP D 1 340 ? 1.903 -14.188 58.356 1.00 20.98 326 ASP D O 1
ATOM 12253 N N . GLU D 1 341 ? 0.081 -13.051 57.672 1.00 21.89 327 GLU D N 1
ATOM 12254 C CA . GLU D 1 341 ? -0.225 -12.579 59.019 1.00 20.38 327 GLU D CA 1
ATOM 12255 C C . GLU D 1 341 ? -0.587 -13.732 59.946 1.00 21.47 327 GLU D C 1
ATOM 12256 O O . GLU D 1 341 ? -0.219 -13.730 61.127 1.00 20.27 327 GLU D O 1
ATOM 12262 N N . LEU D 1 342 ? -1.310 -14.728 59.430 1.00 17.31 328 LEU D N 1
ATOM 12263 C CA . LEU D 1 342 ? -1.689 -15.862 60.264 1.00 18.74 328 LEU D CA 1
ATOM 12264 C C . LEU D 1 342 ? -0.468 -16.677 60.671 1.00 16.61 328 LEU D C 1
ATOM 12265 O O . LEU D 1 342 ? -0.391 -17.163 61.804 1.00 18.48 328 LEU D O 1
ATOM 12270 N N . ARG D 1 343 ? 0.505 -16.820 59.770 1.00 15.92 329 ARG D N 1
ATOM 12271 C CA . ARG D 1 343 ? 1.742 -17.503 60.135 1.00 18.29 329 ARG D CA 1
ATOM 12272 C C . ARG D 1 343 ? 2.538 -16.695 61.155 1.00 21.09 329 ARG D C 1
ATOM 12273 O O . ARG D 1 343 ? 3.127 -17.263 62.084 1.00 16.55 329 ARG D O 1
ATOM 12281 N N . ALA D 1 344 ? 2.566 -15.369 61.007 1.00 19.95 330 ALA D N 1
ATOM 12282 C CA . ALA D 1 344 ? 3.178 -14.537 62.038 1.00 19.91 330 ALA D CA 1
ATOM 12283 C C . ALA D 1 344 ? 2.440 -14.684 63.362 1.00 18.78 330 ALA D C 1
ATOM 12284 O O . ALA D 1 344 ? 3.062 -14.725 64.430 1.00 22.82 330 ALA D O 1
ATOM 12286 N N . PHE D 1 345 ? 1.108 -14.776 63.304 1.00 19.93 331 PHE D N 1
ATOM 12287 C CA . PHE D 1 345 ? 0.305 -14.983 64.504 1.00 19.52 331 PHE D CA 1
ATOM 12288 C C . PHE D 1 345 ? 0.690 -16.279 65.208 1.00 20.64 331 PHE D C 1
ATOM 12289 O O . PHE D 1 345 ? 0.797 -16.318 66.440 1.00 17.69 331 PHE D O 1
ATOM 12297 N N . LEU D 1 346 ? 0.896 -17.353 64.439 1.00 18.41 332 LEU D N 1
ATOM 12298 C CA . LEU D 1 346 ? 1.315 -18.624 65.023 1.00 18.98 332 LEU D CA 1
ATOM 12299 C C . LEU D 1 346 ? 2.677 -18.511 65.698 1.00 18.97 332 LEU D C 1
ATOM 12300 O O . LEU D 1 346 ? 2.917 -19.135 66.738 1.00 19.10 332 LEU D O 1
ATOM 12305 N N . LEU D 1 347 ? 3.583 -17.720 65.123 1.00 20.41 333 LEU D N 1
ATOM 12306 C CA . LEU D 1 347 ? 4.919 -17.576 65.690 1.00 22.73 333 LEU D CA 1
ATOM 12307 C C . LEU D 1 347 ? 4.953 -16.650 66.898 1.00 22.96 333 LEU D C 1
ATOM 12308 O O . LEU D 1 347 ? 5.914 -16.704 67.673 1.00 22.44 333 LEU D O 1
ATOM 12313 N N . SER D 1 348 ? 3.935 -15.812 67.075 1.00 21.09 334 SER D N 1
ATOM 12314 C CA . SER D 1 348 ? 3.948 -14.755 68.077 1.00 23.25 334 SER D CA 1
ATOM 12315 C C . SER D 1 348 ? 3.322 -15.161 69.406 1.00 20.57 334 SER D C 1
ATOM 12316 O O . SER D 1 348 ? 3.332 -14.359 70.344 1.00 21.98 334 SER D O 1
ATOM 12319 N N . HIS D 1 349 ? 2.780 -16.372 69.516 1.00 20.02 335 HIS D N 1
ATOM 12320 C CA . HIS D 1 349 ? 2.141 -16.820 70.745 1.00 22.26 335 HIS D CA 1
ATOM 12321 C C . HIS D 1 349 ? 2.564 -18.252 71.035 1.00 24.36 335 HIS D C 1
ATOM 12322 O O . HIS D 1 349 ? 2.644 -19.078 70.121 1.00 27.54 335 HIS D O 1
ATOM 12329 N N . ASN D 1 350 ? 2.827 -18.545 72.308 1.00 24.74 336 ASN D N 1
ATOM 12330 C CA . ASN D 1 350 ? 3.371 -19.838 72.707 1.00 24.42 336 ASN D CA 1
ATOM 12331 C C . ASN D 1 350 ? 2.293 -20.838 73.111 1.00 29.43 336 ASN D C 1
ATOM 12332 O O . ASN D 1 350 ? 2.617 -21.886 73.680 1.00 28.73 336 ASN D O 1
ATOM 12337 N N . MET D 1 351 ? 1.027 -20.534 72.837 1.00 28.67 337 MET D N 1
ATOM 12338 C CA . MET D 1 351 ? -0.043 -21.494 73.041 1.00 29.92 337 MET D CA 1
ATOM 12339 C C . MET D 1 351 ? 0.226 -22.750 72.210 1.00 28.30 337 MET D C 1
ATOM 12340 O O . MET D 1 351 ? 0.862 -22.674 71.154 1.00 27.21 337 MET D O 1
ATOM 12345 N N . PRO D 1 352 ? -0.206 -23.936 72.691 1.00 29.10 338 PRO D N 1
ATOM 12346 C CA . PRO D 1 352 ? -0.115 -25.151 71.869 1.00 30.08 338 PRO D CA 1
ATOM 12347 C C . PRO D 1 352 ? -0.548 -24.928 70.428 1.00 28.11 338 PRO D C 1
ATOM 12348 O O . PRO D 1 352 ? -1.624 -24.379 70.166 1.00 28.58 338 PRO D O 1
ATOM 12352 N N . LEU D 1 353 ? 0.304 -25.356 69.492 1.00 24.68 339 LEU D N 1
ATOM 12353 C CA . LEU D 1 353 ? 0.176 -24.923 68.103 1.00 25.06 339 LEU D CA 1
ATOM 12354 C C . LEU D 1 353 ? -1.136 -25.385 67.483 1.00 27.12 339 LEU D C 1
ATOM 12355 O O . LEU D 1 353 ? -1.785 -24.624 66.755 1.00 24.32 339 LEU D O 1
ATOM 12360 N N . LEU D 1 354 ? -1.546 -26.627 67.758 1.00 23.25 340 LEU D N 1
ATOM 12361 C CA . LEU D 1 354 ? -2.800 -27.123 67.198 1.00 19.45 340 LEU D CA 1
ATOM 12362 C C . LEU D 1 354 ? -3.989 -26.327 67.722 1.00 23.65 340 LEU D C 1
ATOM 12363 O O . LEU D 1 354 ? -4.933 -26.042 66.976 1.00 29.94 340 LEU D O 1
ATOM 12368 N N . GLU D 1 355 ? -3.962 -25.961 69.005 1.00 22.11 341 GLU D N 1
ATOM 12369 C CA . GLU D 1 355 ? -5.013 -25.110 69.554 1.00 23.95 341 GLU D CA 1
ATOM 12370 C C . GLU D 1 355 ? -4.958 -23.707 68.959 1.00 22.22 341 GLU D C 1
ATOM 12371 O O . GLU D 1 355 ? -5.999 -23.106 68.670 1.00 23.11 341 GLU D O 1
ATOM 12377 N N . LEU D 1 356 ? -3.750 -23.169 68.768 1.00 23.22 342 LEU D N 1
ATOM 12378 C CA . LEU D 1 356 ? -3.609 -21.817 68.236 1.00 21.72 342 LEU D CA 1
ATOM 12379 C C . LEU D 1 356 ? -4.048 -21.728 66.779 1.00 20.18 342 LEU D C 1
ATOM 12380 O O . LEU D 1 356 ? -4.506 -20.668 66.339 1.00 21.00 342 LEU D O 1
ATOM 12385 N N . ALA D 1 357 ? -3.915 -22.818 66.017 1.00 21.20 343 ALA D N 1
ATOM 12386 C CA . ALA D 1 357 ? -4.329 -22.794 64.617 1.00 20.61 343 ALA D CA 1
ATOM 12387 C C . ALA D 1 357 ? -5.836 -22.597 64.480 1.00 22.36 343 ALA D C 1
ATOM 12388 O O . ALA D 1 357 ? -6.294 -21.902 63.565 1.00 19.21 343 ALA D O 1
ATOM 12390 N N . LYS D 1 358 ? -6.623 -23.194 65.379 1.00 19.39 344 LYS D N 1
ATOM 12391 C CA . LYS D 1 358 ? -8.068 -22.988 65.342 1.00 20.90 344 LYS D CA 1
ATOM 12392 C C . LYS D 1 358 ? -8.425 -21.544 65.668 1.00 23.33 344 LYS D C 1
ATOM 12393 O O . LYS D 1 358 ? -9.313 -20.959 65.035 1.00 26.49 344 LYS D O 1
ATOM 12399 N N . ILE D 1 359 ? -7.749 -20.956 66.656 1.00 22.37 345 ILE D N 1
ATOM 12400 C CA . ILE D 1 359 ? -7.969 -19.549 66.975 1.00 23.19 345 ILE D CA 1
ATOM 12401 C C . ILE D 1 359 ? -7.606 -18.676 65.781 1.00 22.56 345 ILE D C 1
ATOM 12402 O O . ILE D 1 359 ? -8.325 -17.726 65.443 1.00 20.73 345 ILE D O 1
ATOM 12407 N N . ALA D 1 360 ? -6.499 -19.002 65.107 1.00 20.38 346 ALA D N 1
ATOM 12408 C CA . ALA D 1 360 ? -6.073 -18.222 63.949 1.00 23.43 346 ALA D CA 1
ATOM 12409 C C . ALA D 1 360 ? -7.085 -18.312 62.814 1.00 22.98 346 ALA D C 1
ATOM 12410 O O . ALA D 1 360 ? -7.418 -17.299 62.188 1.00 20.91 346 ALA D O 1
ATOM 12412 N N . LEU D 1 361 ? -7.585 -19.519 62.533 1.00 23.67 347 LEU D N 1
ATOM 12413 C CA . LEU D 1 361 ? -8.538 -19.691 61.440 1.00 20.46 347 LEU D CA 1
ATOM 12414 C C . LEU D 1 361 ? -9.838 -18.946 61.719 1.00 24.20 347 LEU D C 1
ATOM 12415 O O . LEU D 1 361 ? -10.347 -18.216 60.860 1.00 23.52 347 LEU D O 1
ATOM 12420 N N . LEU D 1 362 ? -10.396 -19.122 62.920 1.00 23.37 348 LEU D N 1
ATOM 12421 C CA . LEU D 1 362 ? -11.614 -18.404 63.276 1.00 22.47 348 LEU D CA 1
ATOM 12422 C C . LEU D 1 362 ? -11.381 -16.901 63.349 1.00 24.78 348 LEU D C 1
ATOM 12423 O O . LEU D 1 362 ? -12.281 -16.120 63.019 1.00 23.22 348 LEU D O 1
ATOM 12428 N N . GLY D 1 363 ? -10.186 -16.478 63.766 1.00 23.42 349 GLY D N 1
ATOM 12429 C CA . GLY D 1 363 ? -9.856 -15.064 63.761 1.00 24.01 349 GLY D CA 1
ATOM 12430 C C . GLY D 1 363 ? -9.828 -14.454 62.376 1.00 23.56 349 GLY D C 1
ATOM 12431 O O . GLY D 1 363 ? -9.987 -13.236 62.237 1.00 23.13 349 GLY D O 1
ATOM 12432 N N . ALA D 1 364 ? -9.627 -15.273 61.345 1.00 21.81 350 ALA D N 1
ATOM 12433 C CA . ALA D 1 364 ? -9.588 -14.806 59.969 1.00 21.45 350 ALA D CA 1
ATOM 12434 C C . ALA D 1 364 ? -10.895 -15.032 59.225 1.00 19.15 350 ALA D C 1
ATOM 12435 O O . ALA D 1 364 ? -11.017 -14.590 58.078 1.00 17.84 350 ALA D O 1
ATOM 12437 N N . THR D 1 365 ? -11.867 -15.703 59.842 1.00 19.52 351 THR D N 1
ATOM 12438 C CA . THR D 1 365 ? -13.121 -16.019 59.171 1.00 21.37 351 THR D CA 1
ATOM 12439 C C . THR D 1 365 ? -14.317 -15.547 59.988 1.00 21.55 351 THR D C 1
ATOM 12440 O O . THR D 1 365 ? -14.745 -14.396 59.858 1.00 21.03 351 THR D O 1
ATOM 12444 N N . ARG D 1 366 ? -14.857 -16.428 60.834 1.00 21.93 352 ARG D N 1
ATOM 12445 C CA . ARG D 1 366 ? -16.126 -16.143 61.500 1.00 26.93 352 ARG D CA 1
ATOM 12446 C C . ARG D 1 366 ? -16.034 -14.914 62.396 1.00 25.39 352 ARG D C 1
ATOM 12447 O O . ARG D 1 366 ? -16.958 -14.091 62.427 1.00 25.75 352 ARG D O 1
ATOM 12455 N N . HIS D 1 367 ? -14.933 -14.773 63.137 1.00 21.45 353 HIS D N 1
ATOM 12456 C CA . HIS D 1 367 ? -14.820 -13.677 64.095 1.00 22.14 353 HIS D CA 1
ATOM 12457 C C . HIS D 1 367 ? -14.748 -12.324 63.397 1.00 25.08 353 HIS D C 1
ATOM 12458 O O . HIS D 1 367 ? -15.402 -11.366 63.825 1.00 19.98 353 HIS D O 1
ATOM 12465 N N . GLY D 1 368 ? -13.957 -12.222 62.327 1.00 22.11 354 GLY D N 1
ATOM 12466 C CA . GLY D 1 368 ? -13.891 -10.971 61.588 1.00 22.39 354 GLY D CA 1
ATOM 12467 C C . GLY D 1 368 ? -15.208 -10.615 60.927 1.00 23.41 354 GLY D C 1
ATOM 12468 O O . GLY D 1 368 ? -15.579 -9.441 60.849 1.00 20.92 354 GLY D O 1
ATOM 12469 N N . ALA D 1 369 ? -15.931 -11.626 60.435 1.00 19.78 355 ALA D N 1
ATOM 12470 C CA . ALA D 1 369 ? -17.252 -11.384 59.864 1.00 23.52 355 ALA D CA 1
ATOM 12471 C C . ALA D 1 369 ? -18.207 -10.819 60.908 1.00 21.58 355 ALA D C 1
ATOM 12472 O O . ALA D 1 369 ? -18.970 -9.887 60.623 1.00 25.57 355 ALA D O 1
ATOM 12474 N N . LYS D 1 370 ? -18.178 -11.371 62.124 1.00 22.07 356 LYS D N 1
ATOM 12475 C CA . LYS D 1 370 ? -19.002 -10.834 63.201 1.00 25.34 356 LYS D CA 1
ATOM 12476 C C . LYS D 1 370 ? -18.567 -9.423 63.576 1.00 21.92 356 LYS D C 1
ATOM 12477 O O . LYS D 1 370 ? -19.408 -8.566 63.868 1.00 22.84 356 LYS D O 1
ATOM 12483 N N . ALA D 1 371 ? -17.257 -9.163 63.569 1.00 20.78 357 ALA D N 1
ATOM 12484 C CA . ALA D 1 371 ? -16.770 -7.826 63.891 1.00 21.31 357 ALA D CA 1
ATOM 12485 C C . ALA D 1 371 ? -17.246 -6.807 62.864 1.00 18.06 357 ALA D C 1
ATOM 12486 O O . ALA D 1 371 ? -17.626 -5.685 63.220 1.00 22.30 357 ALA D O 1
ATOM 12488 N N . LEU D 1 372 ? -17.246 -7.185 61.589 1.00 15.10 358 LEU D N 1
ATOM 12489 C CA . LEU D 1 372 ? -17.676 -6.308 60.511 1.00 18.04 358 LEU D CA 1
ATOM 12490 C C . LEU D 1 372 ? -19.169 -6.411 60.222 1.00 22.96 358 LEU D C 1
ATOM 12491 O O . LEU D 1 372 ? -19.649 -5.749 59.295 1.00 23.19 358 LEU D O 1
ATOM 12496 N N . ALA D 1 373 ? -19.903 -7.222 60.984 1.00 22.32 359 ALA D N 1
ATOM 12497 C CA . ALA D 1 373 ? -21.348 -7.390 60.820 1.00 22.03 359 ALA D CA 1
ATOM 12498 C C . ALA D 1 373 ? -21.700 -7.782 59.386 1.00 23.99 359 ALA D C 1
ATOM 12499 O O . ALA D 1 373 ? -22.617 -7.236 58.768 1.00 19.83 359 ALA D O 1
ATOM 12501 N N . LEU D 1 374 ? -20.954 -8.744 58.858 1.00 18.80 360 LEU D N 1
ATOM 12502 C CA . LEU D 1 374 ? -21.165 -9.270 57.519 1.00 23.85 360 LEU D CA 1
ATOM 12503 C C . LEU D 1 374 ? -21.761 -10.670 57.601 1.00 19.71 360 LEU D C 1
ATOM 12504 O O . LEU D 1 374 ? -21.557 -11.393 58.580 1.00 20.91 360 LEU D O 1
ATOM 12509 N N . ASN D 1 375 ? -22.501 -11.044 56.560 1.00 23.27 361 ASN D N 1
ATOM 12510 C CA . ASN D 1 375 ? -23.204 -12.326 56.521 1.00 23.91 361 ASN D CA 1
ATOM 12511 C C . ASN D 1 375 ? -22.344 -13.386 55.827 1.00 21.68 361 ASN D C 1
ATOM 12512 O O . ASN D 1 375 ? -22.744 -14.029 54.857 1.00 23.00 361 ASN D O 1
ATOM 12517 N N . ASN D 1 376 ? -21.135 -13.568 56.359 1.00 20.64 362 ASN D N 1
ATOM 12518 C CA . ASN D 1 376 ? -20.196 -14.521 55.778 1.00 21.30 362 ASN D CA 1
ATOM 12519 C C . ASN D 1 376 ? -19.219 -15.032 56.829 1.00 19.67 362 ASN D C 1
ATOM 12520 O O . ASN D 1 376 ? -19.539 -15.057 58.022 1.00 22.87 362 ASN D O 1
ATOM 12525 N N . GLY D 1 377 ? -18.037 -15.466 56.398 1.00 21.65 363 GLY D N 1
ATOM 12526 C CA . GLY D 1 377 ? -17.046 -15.982 57.319 1.00 20.92 363 GLY D CA 1
ATOM 12527 C C . GLY D 1 377 ? -17.300 -17.386 57.815 1.00 24.19 363 GLY D C 1
ATOM 12528 O O . GLY D 1 377 ? -16.562 -17.860 58.687 1.00 23.46 363 GLY D O 1
ATOM 12529 N N . GLU D 1 378 ? -18.315 -18.068 57.290 1.00 25.66 364 GLU D N 1
ATOM 12530 C CA . GLU D 1 378 ? -18.672 -19.398 57.761 1.00 24.41 364 GLU D CA 1
ATOM 12531 C C . GLU D 1 378 ? -19.434 -20.111 56.655 1.00 23.29 364 GLU D C 1
ATOM 12532 O O . GLU D 1 378 ? -20.242 -19.495 55.958 1.00 24.02 364 GLU D O 1
ATOM 12538 N N . ILE D 1 379 ? -19.161 -21.406 56.493 1.00 20.23 365 ILE D N 1
ATOM 12539 C CA . ILE D 1 379 ? -19.865 -22.228 55.506 1.00 23.35 365 ILE D CA 1
ATOM 12540 C C . ILE D 1 379 ? -21.124 -22.729 56.190 1.00 23.34 365 ILE D C 1
ATOM 12541 O O . ILE D 1 379 ? -21.144 -23.770 56.854 1.00 21.75 365 ILE D O 1
ATOM 12546 N N . GLU D 1 380 ? -22.204 -21.960 56.044 1.00 23.08 366 GLU D N 1
ATOM 12547 C CA . GLU D 1 380 ? -23.491 -22.276 56.636 1.00 23.82 366 GLU D CA 1
ATOM 12548 C C . GLU D 1 380 ? -24.575 -21.797 55.684 1.00 23.44 366 GLU D C 1
ATOM 12549 O O . GLU D 1 380 ? -24.401 -20.794 54.988 1.00 23.32 366 GLU D O 1
ATOM 12555 N N . THR D 1 381 ? -25.684 -22.531 55.644 1.00 25.33 367 THR D N 1
ATOM 12556 C CA . THR D 1 381 ? -26.778 -22.168 54.753 1.00 26.43 367 THR D CA 1
ATOM 12557 C C . THR D 1 381 ? -27.288 -20.767 55.074 1.00 27.08 367 THR D C 1
ATOM 12558 O O . THR D 1 381 ? -27.411 -20.387 56.242 1.00 25.66 367 THR D O 1
ATOM 12562 N N . ASN D 1 382 ? -27.563 -19.998 54.017 1.00 28.31 368 ASN D N 1
ATOM 12563 C CA . ASN D 1 382 ? -28.057 -18.624 53.991 1.00 26.01 368 ASN D CA 1
ATOM 12564 C C . ASN D 1 382 ? -26.938 -17.599 54.175 1.00 29.11 368 ASN D C 1
ATOM 12565 O O . ASN D 1 382 ? -27.201 -16.400 54.067 1.00 28.85 368 ASN D O 1
ATOM 12570 N N . LYS D 1 383 ? -25.707 -18.019 54.453 1.00 24.22 369 LYS D N 1
ATOM 12571 C CA . LYS D 1 383 ? -24.582 -17.100 54.441 1.00 21.44 369 LYS D CA 1
ATOM 12572 C C . LYS D 1 383 ? -24.194 -16.773 53.002 1.00 23.52 369 LYS D C 1
ATOM 12573 O O . LYS D 1 383 ? -24.560 -17.477 52.058 1.00 22.30 369 LYS D O 1
ATOM 12579 N N . ARG D 1 384 ? -23.446 -15.683 52.841 1.00 24.11 370 ARG D N 1
ATOM 12580 C CA . ARG D 1 384 ? -22.958 -15.306 51.522 1.00 23.39 370 ARG D CA 1
ATOM 12581 C C . ARG D 1 384 ? -22.060 -16.397 50.950 1.00 26.48 370 ARG D C 1
ATOM 12582 O O . ARG D 1 384 ? -21.359 -17.104 51.679 1.00 24.96 370 ARG D O 1
ATOM 12590 N N . ALA D 1 385 ? -22.098 -16.541 49.625 1.00 23.94 371 ALA D N 1
ATOM 12591 C CA . ALA D 1 385 ? -21.225 -17.483 48.925 1.00 26.22 371 ALA D CA 1
ATOM 12592 C C . ALA D 1 385 ? -19.846 -16.858 48.688 1.00 23.15 371 ALA D C 1
ATOM 12593 O O . ALA D 1 385 ? -19.391 -16.671 47.560 1.00 24.89 371 ALA D O 1
ATOM 12595 N N . ASP D 1 386 ? -19.184 -16.523 49.794 1.00 22.72 372 ASP D N 1
ATOM 12596 C CA . ASP D 1 386 ? -17.809 -16.027 49.782 1.00 25.08 372 ASP D CA 1
ATOM 12597 C C . ASP D 1 386 ? -16.912 -17.212 50.128 1.00 17.80 372 ASP D C 1
ATOM 12598 O O . ASP D 1 386 ? -16.773 -17.576 51.298 1.00 21.14 372 ASP D O 1
ATOM 12603 N N . LEU D 1 387 ? -16.314 -17.822 49.107 1.00 20.83 373 LEU D N 1
ATOM 12604 C CA . LEU D 1 387 ? -15.654 -19.112 49.256 1.00 19.58 373 LEU D CA 1
ATOM 12605 C C . LEU D 1 387 ? -14.285 -19.101 48.594 1.00 23.02 373 LEU D C 1
ATOM 12606 O O . LEU D 1 387 ? -14.118 -18.565 47.494 1.00 24.61 373 LEU D O 1
ATOM 12611 N N . SER D 1 388 ? -13.312 -19.713 49.267 1.00 21.74 374 SER D N 1
ATOM 12612 C CA . SER D 1 388 ? -11.966 -19.885 48.743 1.00 21.62 374 SER D CA 1
ATOM 12613 C C . SER D 1 388 ? -11.672 -21.367 48.566 1.00 21.78 374 SER D C 1
ATOM 12614 O O . SER D 1 388 ? -12.121 -22.198 49.362 1.00 21.87 374 SER D O 1
ATOM 12617 N N . VAL D 1 389 ? -10.918 -21.692 47.520 1.00 23.08 375 VAL D N 1
ATOM 12618 C CA . VAL D 1 389 ? -10.390 -23.035 47.307 1.00 21.96 375 VAL D CA 1
ATOM 12619 C C . VAL D 1 389 ? -8.876 -22.927 47.194 1.00 24.34 375 VAL D C 1
ATOM 12620 O O . VAL D 1 389 ? -8.363 -22.171 46.359 1.00 28.05 375 VAL D O 1
ATOM 12624 N N . PHE D 1 390 ? -8.165 -23.680 48.030 1.00 28.22 376 PHE D N 1
ATOM 12625 C CA . PHE D 1 390 ? -6.709 -23.726 48.024 1.00 23.76 376 PHE D CA 1
ATOM 12626 C C . PHE D 1 390 ? -6.265 -25.135 47.662 1.00 24.60 376 PHE D C 1
ATOM 12627 O O . PHE D 1 390 ? -6.697 -26.103 48.294 1.00 23.62 376 PHE D O 1
ATOM 12635 N N . GLY D 1 391 ? -5.400 -25.247 46.659 1.00 28.34 377 GLY D N 1
ATOM 12636 C CA . GLY D 1 391 ? -4.941 -26.539 46.165 1.00 27.18 377 GLY D CA 1
ATOM 12637 C C . GLY D 1 391 ? -3.584 -26.914 46.719 1.00 27.43 377 GLY D C 1
ATOM 12638 O O . GLY D 1 391 ? -2.713 -26.060 46.903 1.00 28.05 377 GLY D O 1
ATOM 12639 N N . PHE D 1 392 ? -3.405 -28.209 46.989 1.00 27.95 378 PHE D N 1
ATOM 12640 C CA . PHE D 1 392 ? -2.161 -28.728 47.537 1.00 27.78 378 PHE D CA 1
ATOM 12641 C C . PHE D 1 392 ? -1.772 -29.998 46.791 1.00 28.72 378 PHE D C 1
ATOM 12642 O O . PHE D 1 392 ? -2.510 -30.498 45.937 1.00 29.39 378 PHE D O 1
ATOM 12650 N N . ASN D 1 393 ? -0.593 -30.519 47.121 1.00 32.93 379 ASN D N 1
ATOM 12651 C CA . ASN D 1 393 ? -0.067 -31.727 46.500 1.00 34.96 379 ASN D CA 1
ATOM 12652 C C . ASN D 1 393 ? -0.357 -32.988 47.304 1.00 37.12 379 ASN D C 1
ATOM 12653 O O . ASN D 1 393 ? 0.015 -34.083 46.869 1.00 30.83 379 ASN D O 1
ATOM 12658 N N . GLU D 1 394 ? -0.998 -32.865 48.464 1.00 31.53 380 GLU D N 1
ATOM 12659 C CA . GLU D 1 394 ? -1.310 -34.017 49.296 1.00 33.99 380 GLU D CA 1
ATOM 12660 C C . GLU D 1 394 ? -2.573 -33.721 50.092 1.00 32.76 380 GLU D C 1
ATOM 12661 O O . GLU D 1 394 ? -3.017 -32.574 50.189 1.00 29.70 380 GLU D O 1
ATOM 12663 N N . LYS D 1 395 ? -3.146 -34.774 50.667 1.00 33.97 381 LYS D N 1
ATOM 12664 C CA . LYS D 1 395 ? -4.331 -34.666 51.508 1.00 31.87 381 LYS D CA 1
ATOM 12665 C C . LYS D 1 395 ? -3.907 -34.688 52.972 1.00 31.78 381 LYS D C 1
ATOM 12666 O O . LYS D 1 395 ? -3.255 -35.638 53.417 1.00 32.98 381 LYS D O 1
ATOM 12672 N N . PHE D 1 396 ? -4.275 -33.646 53.712 1.00 32.25 382 PHE D N 1
ATOM 12673 C CA . PHE D 1 396 ? -3.929 -33.564 55.122 1.00 29.30 382 PHE D CA 1
ATOM 12674 C C . PHE D 1 396 ? -4.816 -34.492 55.944 1.00 32.79 382 PHE D C 1
ATOM 12675 O O . PHE D 1 396 ? -5.978 -34.735 55.606 1.00 29.38 382 PHE D O 1
ATOM 12683 N N . THR D 1 397 ? -4.257 -35.012 57.032 1.00 29.20 383 THR D N 1
ATOM 12684 C CA . THR D 1 397 ? -5.072 -35.713 58.010 1.00 31.40 383 THR D CA 1
ATOM 12685 C C . THR D 1 397 ? -6.046 -34.740 58.671 1.00 31.20 383 THR D C 1
ATOM 12686 O O . THR D 1 397 ? -5.811 -33.528 58.731 1.00 28.36 383 THR D O 1
ATOM 12690 N N . LYS D 1 398 ? -7.153 -35.294 59.174 1.00 29.37 384 LYS D N 1
ATOM 12691 C CA . LYS D 1 398 ? -8.195 -34.480 59.797 1.00 33.48 384 LYS D CA 1
ATOM 12692 C C . LYS D 1 398 ? -7.642 -33.626 60.932 1.00 29.80 384 LYS D C 1
ATOM 12693 O O . LYS D 1 398 ? -7.985 -32.444 61.053 1.00 29.56 384 LYS D O 1
ATOM 12699 N N . GLU D 1 399 ? -6.785 -34.206 61.774 1.00 30.63 385 GLU D N 1
ATOM 12700 C CA . GLU D 1 399 ? -6.278 -33.503 62.945 1.00 29.97 385 GLU D CA 1
ATOM 12701 C C . GLU D 1 399 ? -5.210 -32.473 62.597 1.00 29.33 385 GLU D C 1
ATOM 12702 O O . GLU D 1 399 ? -5.016 -31.517 63.356 1.00 28.46 385 GLU D O 1
ATOM 12708 N N . GLN D 1 400 ? -4.547 -32.619 61.451 1.00 28.60 386 GLN D N 1
ATOM 12709 C CA . GLN D 1 400 ? -3.518 -31.682 61.021 1.00 25.17 386 GLN D CA 1
ATOM 12710 C C . GLN D 1 400 ? -4.008 -30.671 59.993 1.00 29.14 386 GLN D C 1
ATOM 12711 O O . GLN D 1 400 ? -3.255 -29.753 59.652 1.00 22.49 386 GLN D O 1
ATOM 12717 N N . ALA D 1 401 ? -5.247 -30.806 59.510 1.00 23.81 387 ALA D N 1
ATOM 12718 C CA . ALA D 1 401 ? -5.681 -30.078 58.319 1.00 23.21 387 ALA D CA 1
ATOM 12719 C C . ALA D 1 401 ? -5.575 -28.566 58.499 1.00 22.10 387 ALA D C 1
ATOM 12720 O O . ALA D 1 401 ? -5.069 -27.862 57.619 1.00 22.87 387 ALA D O 1
ATOM 12722 N N . ILE D 1 402 ? -6.061 -28.047 59.628 1.00 22.14 388 ILE D N 1
ATOM 12723 C CA . ILE D 1 402 ? -6.088 -26.601 59.825 1.00 21.54 388 ILE D CA 1
ATOM 12724 C C . ILE D 1 402 ? -4.674 -26.046 59.926 1.00 21.35 388 ILE D C 1
ATOM 12725 O O . ILE D 1 402 ? -4.347 -25.025 59.308 1.00 20.01 388 ILE D O 1
ATOM 12730 N N . LEU D 1 403 ? -3.813 -26.712 60.696 1.00 22.69 389 LEU D N 1
ATOM 12731 C CA . LEU D 1 403 ? -2.441 -26.245 60.855 1.00 22.31 389 LEU D CA 1
ATOM 12732 C C . LEU D 1 403 ? -1.667 -26.354 59.546 1.00 22.31 389 LEU D C 1
ATOM 12733 O O . LEU D 1 403 ? -0.960 -25.418 59.154 1.00 20.92 389 LEU D O 1
ATOM 12738 N N . GLN D 1 404 ? -1.780 -27.494 58.860 1.00 21.09 390 GLN D N 1
ATOM 12739 C CA . GLN D 1 404 ? -1.083 -27.656 57.587 1.00 24.13 390 GLN D CA 1
ATOM 12740 C C . GLN D 1 404 ? -1.578 -26.647 56.558 1.00 22.26 390 GLN D C 1
ATOM 12741 O O . GLN D 1 404 ? -0.792 -26.136 55.752 1.00 20.94 390 GLN D O 1
ATOM 12747 N N . PHE D 1 405 ? -2.881 -26.351 56.569 1.00 20.77 391 PHE D N 1
ATOM 12748 C CA . PHE D 1 405 ? -3.413 -25.324 55.679 1.00 21.67 391 PHE D CA 1
ATOM 12749 C C . PHE D 1 405 ? -2.754 -23.976 55.945 1.00 19.93 391 PHE D C 1
ATOM 12750 O O . PHE D 1 405 ? -2.266 -23.318 55.021 1.00 23.56 391 PHE D O 1
ATOM 12758 N N . LEU D 1 406 ? -2.724 -23.554 57.211 1.00 18.80 392 LEU D N 1
ATOM 12759 C CA . LEU D 1 406 ? -2.129 -22.265 57.550 1.00 21.38 392 LEU D CA 1
ATOM 12760 C C . LEU D 1 406 ? -0.649 -22.207 57.196 1.00 22.84 392 LEU D C 1
ATOM 12761 O O . LEU D 1 406 ? -0.138 -21.139 56.841 1.00 19.52 392 LEU D O 1
ATOM 12766 N N . LEU D 1 407 ? 0.058 -23.336 57.290 1.00 20.62 393 LEU D N 1
ATOM 12767 C CA . LEU D 1 407 ? 1.491 -23.334 57.020 1.00 23.66 393 LEU D CA 1
ATOM 12768 C C . LEU D 1 407 ? 1.796 -23.256 55.528 1.00 24.93 393 LEU D C 1
ATOM 12769 O O . LEU D 1 407 ? 2.769 -22.608 55.127 1.00 25.58 393 LEU D O 1
ATOM 12774 N N . HIS D 1 408 ? 0.986 -23.909 54.692 1.00 24.20 394 HIS D N 1
ATOM 12775 C CA . HIS D 1 408 ? 1.323 -24.075 53.284 1.00 23.60 394 HIS D CA 1
ATOM 12776 C C . HIS D 1 408 ? 0.493 -23.229 52.330 1.00 23.30 394 HIS D C 1
ATOM 12777 O O . HIS D 1 408 ? 0.902 -23.061 51.177 1.00 27.13 394 HIS D O 1
ATOM 12784 N N . ALA D 1 409 ? -0.647 -22.696 52.764 1.00 21.92 395 ALA D N 1
ATOM 12785 C CA . ALA D 1 409 ? -1.478 -21.904 51.866 1.00 25.51 395 ALA D CA 1
ATOM 12786 C C . ALA D 1 409 ? -0.781 -20.592 51.523 1.00 24.68 395 ALA D C 1
ATOM 12787 O O . ALA D 1 409 ? -0.398 -19.828 52.414 1.00 25.27 395 ALA D O 1
ATOM 12789 N N . LYS D 1 410 ? -0.614 -20.334 50.225 1.00 27.55 396 LYS D N 1
ATOM 12790 C CA . LYS D 1 410 ? 0.027 -19.110 49.752 1.00 27.95 396 LYS D CA 1
ATOM 12791 C C . LYS D 1 410 ? -0.893 -18.299 48.850 1.00 30.09 396 LYS D C 1
ATOM 12792 O O . LYS D 1 410 ? -1.148 -17.124 49.134 1.00 32.85 396 LYS D O 1
ATOM 12798 N N . GLU D 1 411 ? -1.401 -18.889 47.771 1.00 28.89 397 GLU D N 1
ATOM 12799 C CA . GLU D 1 411 ? -2.283 -18.207 46.837 1.00 31.13 397 GLU D CA 1
ATOM 12800 C C . GLU D 1 411 ? -3.519 -19.062 46.607 1.00 26.08 397 GLU D C 1
ATOM 12801 O O . GLU D 1 411 ? -3.427 -20.289 46.518 1.00 24.83 397 GLU D O 1
ATOM 12807 N N . VAL D 1 412 ? -4.674 -18.404 46.503 1.00 26.72 398 VAL D N 1
ATOM 12808 C CA . VAL D 1 412 ? -5.930 -19.119 46.333 1.00 20.30 398 VAL D CA 1
ATOM 12809 C C . VAL D 1 412 ? -6.024 -19.674 44.915 1.00 26.47 398 VAL D C 1
ATOM 12810 O O . VAL D 1 412 ? -5.499 -19.095 43.953 1.00 30.50 398 VAL D O 1
ATOM 12814 N N . GLU D 1 413 ? -6.666 -20.837 44.787 1.00 31.33 399 GLU D N 1
ATOM 12815 C CA . GLU D 1 413 ? -6.877 -21.464 43.487 1.00 29.37 399 GLU D CA 1
ATOM 12816 C C . GLU D 1 413 ? -8.210 -21.058 42.874 1.00 31.57 399 GLU D C 1
ATOM 12817 O O . GLU D 1 413 ? -8.304 -20.881 41.654 1.00 27.09 399 GLU D O 1
ATOM 12823 N N . ARG D 1 414 ? -9.245 -20.924 43.701 1.00 29.37 400 ARG D N 1
ATOM 12824 C CA . ARG D 1 414 ? -10.532 -20.390 43.286 1.00 25.59 400 ARG D CA 1
ATOM 12825 C C . ARG D 1 414 ? -11.031 -19.435 44.357 1.00 26.52 400 ARG D C 1
ATOM 12826 O O . ARG D 1 414 ? -10.970 -19.744 45.550 1.00 26.64 400 ARG D O 1
ATOM 12834 N N . LEU D 1 415 ? -11.532 -18.279 43.927 1.00 24.15 401 LEU D N 1
ATOM 12835 C CA . LEU D 1 415 ? -12.166 -17.324 44.825 1.00 24.38 401 LEU D CA 1
ATOM 12836 C C . LEU D 1 415 ? -13.541 -16.991 44.274 1.00 21.27 401 LEU D C 1
ATOM 12837 O O . LEU D 1 415 ? -13.662 -16.542 43.130 1.00 25.02 401 LEU D O 1
ATOM 12842 N N . PHE D 1 416 ? -14.573 -17.241 45.073 1.00 23.90 402 PHE D N 1
ATOM 12843 C CA . PHE D 1 416 ? -15.941 -16.869 44.744 1.00 26.24 402 PHE D CA 1
ATOM 12844 C C . PHE D 1 416 ? -16.422 -15.832 45.744 1.00 23.98 402 PHE D C 1
ATOM 12845 O O . PHE D 1 416 ? -16.292 -16.028 46.957 1.00 27.70 402 PHE D O 1
ATOM 12853 N N . LEU D 1 417 ? -16.964 -14.730 45.237 1.00 26.45 403 LEU D N 1
ATOM 12854 C CA . LEU D 1 417 ? -17.507 -13.667 46.072 1.00 26.60 403 LEU D CA 1
ATOM 12855 C C . LEU D 1 417 ? -18.933 -13.400 45.624 1.00 25.36 403 LEU D C 1
ATOM 12856 O O . LEU D 1 417 ? -19.165 -13.052 44.461 1.00 28.55 403 LEU D O 1
ATOM 12861 N N . GLY D 1 418 ? -19.881 -13.557 46.544 1.00 27.33 404 GLY D N 1
ATOM 12862 C CA . GLY D 1 418 ? -21.286 -13.512 46.179 1.00 28.95 404 GLY D CA 1
ATOM 12863 C C . GLY D 1 418 ? -21.670 -14.521 45.120 1.00 27.77 404 GLY D C 1
ATOM 12864 O O . GLY D 1 418 ? -22.586 -14.267 44.331 1.00 25.65 404 GLY D O 1
ATOM 12865 N N . GLY D 1 419 ? -20.996 -15.671 45.088 1.00 26.02 405 GLY D N 1
ATOM 12866 C CA . GLY D 1 419 ? -21.278 -16.704 44.115 1.00 30.02 405 GLY D CA 1
ATOM 12867 C C . GLY D 1 419 ? -20.629 -16.525 42.762 1.00 28.53 405 GLY D C 1
ATOM 12868 O O . GLY D 1 419 ? -20.701 -17.445 41.936 1.00 29.39 405 GLY D O 1
ATOM 12869 N N . LYS D 1 420 ? -20.002 -15.383 42.500 1.00 30.48 406 LYS D N 1
ATOM 12870 C CA . LYS D 1 420 ? -19.330 -15.129 41.235 1.00 29.87 406 LYS D CA 1
ATOM 12871 C C . LYS D 1 420 ? -17.848 -15.449 41.372 1.00 29.47 406 LYS D C 1
ATOM 12872 O O . LYS D 1 420 ? -17.213 -15.083 42.365 1.00 23.74 406 LYS D O 1
ATOM 12878 N N . ARG D 1 421 ? -17.302 -16.132 40.370 1.00 25.23 407 ARG D N 1
ATOM 12879 C CA . ARG D 1 421 ? -15.887 -16.480 40.389 1.00 27.91 407 ARG D CA 1
ATOM 12880 C C . ARG D 1 421 ? -15.044 -15.233 40.159 1.00 28.75 407 ARG D C 1
ATOM 12881 O O . ARG D 1 421 ? -15.196 -14.547 39.142 1.00 33.32 407 ARG D O 1
ATOM 12889 N N . VAL D 1 422 ? -14.158 -14.940 41.105 1.00 26.74 408 VAL D N 1
ATOM 12890 C CA . VAL D 1 422 ? -13.234 -13.821 40.994 1.00 27.38 408 VAL D CA 1
ATOM 12891 C C . VAL D 1 422 ? -11.850 -14.284 40.558 1.00 33.38 408 VAL D C 1
ATOM 12892 O O . VAL D 1 422 ? -11.222 -13.656 39.705 1.00 30.75 408 VAL D O 1
ATOM 12896 N N . ILE D 1 423 ? -11.369 -15.382 41.131 1.00 27.42 409 ILE D N 1
ATOM 12897 C CA . ILE D 1 423 ? -10.096 -15.969 40.738 1.00 32.08 409 ILE D CA 1
ATOM 12898 C C . ILE D 1 423 ? -10.319 -17.424 40.338 1.00 33.97 409 ILE D C 1
ATOM 12899 O O . ILE D 1 423 ? -11.078 -18.145 40.987 1.00 30.19 409 ILE D O 1
#

Organism: Helicobacter pylori (strain J99 / ATCC 700824) (NCBI:txid85963)

InterPro domains:
  IPR006680 Amidohydrolase-related [PF01979] (56-408)
  IPR011059 Metal-dependent hydrolase, composite domain superfamily [G3DSA:2.30.40.10] (19-405)
  IPR011059 Metal-dependent hydrolase, composite domain superfamily [SSF51338] (8-70)
  IPR032466 Metal-dependent hydrolase [SSF51556] (59-361)
  IPR050287 5-Methylthioadenosine/S-adenosylhomocysteine deaminase [PTHR43794] (4-408)

Nearest PDB structures (foldseek):
  7lkk-assembly2_C  TM=1.002E+00  e=7.452E-89  Helicobacter pylori
  7lkj-assembly1_B  TM=1.000E+00  e=2.450E-80  Helicobacter pylori
  7lkj-assembly2_D  TM=9.984E-01  e=1.810E-80  Helicobacter pylori
  3v7p-assembly1_A-2  TM=9.521E-01  e=6.657E-45  Nitratiruptor sp. SB155-2
  4m51-assembly1_A-2  TM=9.510E-01  e=1.863E-44  Nitratiruptor sp. SB155-2

Foldseek 3Di:
DQDKAKEWEQWEQQLDLVRDIDGQKMFIDGLFTADIGRQVVVCVVPVPHHYYYFYQKYKYFQWEFAAAELLQLQDDPQAAFDAQLRRVVSVLVCVCPSSPPRAVSSLVLVVLSVQLRHQEYEYEDQQCPNVVVQLPDNHQYEYAHEDFAADDDVVSLVVSVVSQVVQVVSDDPRYHYAHEYEEQQTAADVSVLSRLVVCVVVVHEYEYEYDLAPQRQCQQAPLDDDSQCVCCVRPVDPDRHGSHHHLLRVLLSLFCGLYEYERCQRPALVSLLSNCVGNVNYAYEYALQLSCGHRNGGRDVVSCVVSVHAYAYHNYYSSRHNGRNLLVRLVSQLVRDPPDNLVSLSSSLSSGFVRSCSSNVAQGRGNDGPGGPFMFMFHDDHHDDSSCRSVVCSVPGDTTPWTAGSNHTDD/DKAKEEEQWEFQLDPVRDIDGQKMFIDALFTADIGRQVVVCVVVVPHHYDYFYQKYKYFQWEFAAAELLQLQDDPQAAFDAQLRRVVSVLVCVCPSSPPRAVSSLVLLVLSVQLRHQEYEYEDQQCPSVVVQVVDNHQYEYAHEDFAADDDPVSLVVSVVSQVVQCVPDDPRYHYAYEYEEQQTAADVSVLSRLVVCVVVVHEYEYEYPLAPQNVCQQAPLDDPSQCVCCVRPVDPDRHGSHHHLLRVLLSLFQGLYEYERCQRPALVNLLSNCVGNVNYAYEYALQLSCGHRNGHRDVVSCVVSVHAYAYHNYYSSRHDGRNLLVRLVSQLVRDPPDNLVSLSSSLSSGFVRSCSSNVAQGRGNDGPGGPFMFMFHDPHHDDSSCRSVVCSVPGDTTPWTAGSNHTDD/DAKEWEQWEQQLDLVRDIDGQKMFDDALFTADIGRQVVVCVVPVPHHYDYFYQKYKYFQWEFAAAALLQLQDDPQAAFDAQLRRVVSVLVCVCPSRPPRAVSSLVLLVLSVQLRHQEYEYEDQQCPNVVVQLVDNHQYEYAHEDFAADDDPVRLVVSVVSQVVQVVVDDPRYHYAYEYEEQQTAADVRVLSRLVVCVVVVHAYEYEYDLAVQNVCQQAPLDDDSQCVCCPRPVDPDRHGSAHHLLRVLLSLFQGLYEYERCQRQALVSLLSNCVGNVNYAYEYALQLSCGHRNGHRDVVSCVVSVHAYAYHNYYSSRHDGRNLLVRLVSQLVRDPPDNLVSLSSSLSSGFVRSCSSNVAQGRGSDGPGGPFMFMFHDDHHDDSSCVSVVCSVPGDTTPWTAGSNRTDD/DKAKEWEQWEFQLDLVRDIDGQKMFIDALFTADIGRQVVVCVVVVPHHYDYFYQKYKYFQWEFAAAALLQLQDDPQAAFDAQLRRVVSVLVVVCPSSPPRAVSSLVLLVLSVQLRHQEYEYEDQQCPNVVVQLVDNHQYEYAHEDFAADDDPVSLVVSVVSQVVQCVVDDPRYHYAHEYEEQQTAADVRVLSRLVVCVVVVHEYEYEYCLAPQRQCQQAPLDDPSQCVCCVRPVDPDRHGSAHHLLRVLLSLFQGLYEYERCQRPALVSLLSNCVGNVNYAYEYALQLSCGHRNGHRDVVSCVVSVHAYAYHNYYSSRHNGRNLLVRLVSQLVRDPPDNLVSLSSSLSSGFVRSCSSNVAQGSGSDGPGGPFMFMFHDDHHDDSSCVSVVCSVPGDTTPWTAGSNRTDD

Radius of gyration: 36.35 Å; Cα contacts (8 Å, |Δi|>4): 3869; chains: 4; bounding box: 86×87×92 Å

Sequence (1637 aa):
QGMQEIIGASLVFLCNEKCEVLEDYGVVFDEKIVEIGDYHNLTLKYPHLKAQFFENSVLLPAFINAHTHFEFSNNKASFDYGSFSGWLGSVLNNGGAILENCQGAIQNAIMAQLKSGVGSVGAISNHLIEVNLLKESSPLNAVVFLEFLGSSYSLEKLKAFEAKFKELKDLEDQKLKAALAVHAPYSVQKDMALSVIQLAKDSQSLLLSTHFLESLEELEWVENSKGWFENFYQRFLKESNFTTSLYEGANDYIDMFKDTHTLFVHNQFASLEALKRIKSQVKNAFLITCPFSNRLLSGKALDLERVREAGLSVSVATDGLSSNISLSLLDELRAFLLSHNMPLLELAKIALLGATRHGAKALALNNGEIETNKRADLSVFGFNEKFTKEQAILQFLLHAKEVERLFLGGKRVIMQEIIIGASLVFLCNEKCEVLEDYGVVFDEKIVEIGDYHNLTLKYPHLKAQFFENSVLLPAFINAHTHFEFSNNKASFDYGSFSGWLGSVLNNGGAILENCQGAIQNAIMAQLKSGVGSVGAISNHLIEVNLLKESSPLNAVVFLEFLGSSYSLEKLKAFEAKFKELKDLEDQKLKAALAVHAPYSVQKDMALSVIQLAKDSQSLLSSTHFLESLEELEWVENSKGWFENFYQRFLKESNFTSLYEGANDYIDMFKDTHTLFVHNQFASLEEALKRIKSQVKNAFLITCPFSNRLLSGKALDLERVREAGLSVSVATDGLSSNISLSLLDELRAFLLSHNMPLLELAKIALLGATRHGAKALALNNGEIEETNKRADLSVFGFNEKFTKEQAILQFLLHAKEVERLFLGGKRVIQEIIIGASLVFLCNEKCEVLEDYGVVFDEKIVEIGDYHNLTLKYPHLKAQFFENSVLLPAFINAHTHFEFSNNKASFDYGSFSGWLGSVLNNGGAILENCQGAIQNAIMAQLKSGVGSVGAISNHLIEVNLLKESPLNAVVFLEFLGSSYSLEKLKAFEAKFKELKDLEDQKLKAALAVHAPYSVQKDMALSVIQLAKDSQSLLSTHFLESLEELEWVENSKGWFENFYQRFLKESNFTSLYEGANDYIDMFKDTHTLFVHNQFASLEALKRIKSQVKNAFLITCPFSNRLLSGKALDLERVREAGLSVSVATDGLSSNISLSLLDELRAFLLSHNMPLLELAKIALLGATRHGAKALALNNGEIETNKRADLSVFGFNEKFTKEQAILQFLLHAKEVERLFLGGKRVIMQEIIGASLVFLCNEKCEVLEDYGVVFDEKIVEIGDYHNLTLKYPHLKAQFFENSVLLPAFINAHTHFEFSNNKASFDYGSFSGWLGSVLNNGGAILENCQGAIQNAIMAQLKSGVGSVGAISNHLIEVNLLKESPLNAVVFLEFLGSSYSLEKLKAFEAKFKELKDLEDQKLKAALAVHAPYSVQKDMALSVIQLAKDSQSLLSTHFLESLEELEWVEENSKGWFENFYQRFLKESNFTSLYEGANDYIDMFKDTHTLFVHNQFASLEALKRIKSQVKNAFLITCPFSNRLLSGKALDLERVREAGLSVSVATDGLSSNISLSLLDELRAFLLSHNMPLLELAKIALLGATRHGAKALALNNGEIETNKRADLSVFGFNEKFTKEQAILQFLLHAKEVERLFLGGKRVI

Secondary structure (DSSP, 8-state):
----EEEEEEEEE--STT--EEEEEEEEESSBEEEEEEHHHHHHHSTTSEEEEEEEEEEEEPEEEEEE-GGGTT-SSSS--SSHHHHHHHHHHHTTGGGSS-HHHHHHHHHHHHHTTEEEEEEEESS-TTHHHHHTSSSEEEEEEEE-BSS--HHHHHHHHHHHHHHHTT--SSEEEEEEE--TTTB-HHHHHHHHHHHHHTT--EEEEES-SHHHHHHHHHS-SGGGTHHHHHH-----S-SSSSHHHHHHTTTTEEEEEEE-TT--HHHHHHHHHHHEEEEEEE-HHHHHHTT-----HHHHHHTT--EEE----GGG-S---HHHHHHHHHHH--S-HHHHHHHHHHHHTHHHHHHTT-S-SS--TTSB--EEEEE-SSPPPTTTHHHHHHHH--S-SEEEETTEE--/--EEEEEEEEE--STT--EEEEEEEEESSBEEEEEEHHHHHHHSTTS-EEEEEEEEEEEPEEEEEE-GGGTT-SSSS--S-HHHHHHHHHHHTTGGGSS-HHHHHHHHHHHHHTTEEEEEEEESS-TTHHHHHHSS-EEEEEEEE-BSS--HHHHHHHHHHHHHHHTT--SSEEEEEEE--TTTB-HHHHHHHHHHHHHTT--EEEEES-SHHHHHHHHHS-SGGGTHHHHHH-----S-SSSSHHHHHHHTTTEEEEEEE-TT--HHHHHHHHHHHEEEEEEE-HHHHHHTT-----HHHHHHTT--EEE----GGG-S---HHHHHHHHHHH--S-HHHHHHHHHHHHTHHHHHHTT-S-SS--TTSB--EEEEE-SSPPPTTTHHHHHHHH--S-SEEEETTEE--/-EEEEEEEEE--STT--EEEEEEEEESSBEEEEEEHHHHHHHSTTSEEEEEEEEEEEEPEEEEEE-GGGTT-SSSS--S-HHHHHHHHHHHTTGGGSS-HHHHHHHHHHHHHTTEEEEEEEESS-SSHHHHHHSSSEEEEEEEE-BSS--HHHHHHHHHHHHHHHTT--SSEEEEEEE--TTTB-HHHHHHHHHHHHHTT--EEEEES-SHHHHHHHHHS-SGGGTHHHHHH-----S-SSSSHHHHHGGGTTEEEEEEE-TT--HHHHHHHHHHHEEEEEEE-HHHHHHTT-----HHHHHHTT--EEE----GGG-S---HHHHHHHHHHH--S-HHHHHHHHHHHHTHHHHHHTT-S-SS--TTSB--EEEEE-SSPPPTTTHHHHHHHH--S-SEEEETTEE--/--EEEEEEEEE--STT--EEEEEEEEESSBEEEEEEHHHHHHHSTTSEEEEEEEEEEEEPEEEEEE-GGGTT-SSSS--S-HHHHHHHHHHHTTGGGSS-HHHHHHHHHHHHHTTEEEEEEEESS-TTHHHHHHSSSEEEEEEEE-BSS--HHHHHHHHHHHHHHHTT--SSEEEEEEE--TTTB-HHHHHHHHHHHHHHT--EEEEES-SHHHHHHHHHS-SGGGTHHHHHH-----S-SSSSHHHHHGGGTTEEEEEEE-TT--HHHHHHHHHHHEEEEEEE-HHHHHHTT-----HHHHHHTT--EEE----GGG-S---HHHHHHHHHHT--S-HHHHHHHHHHHHTHHHHHHTT-S-SS--TTSB--EEEEE-SSPPPTTTHHHHHHHH--S-SEEEETTEE--

Solvent-accessible surface area: 59331 Å² total; per-residue (Å²): 203,56,128,59,49,1,1,1,0,1,3,0,1,20,0,28,92,161,9,57,16,30,86,63,62,0,0,0,1,33,86,90,2,56,38,45,14,49,33,114,90,6,33,116,124,61,98,177,40,157,35,90,73,19,128,43,4,1,0,0,2,2,1,1,0,2,1,0,20,0,2,32,2,42,2,108,25,50,1,45,3,23,43,2,20,27,37,15,7,17,27,57,117,38,66,35,70,26,36,68,112,6,70,44,20,0,48,100,5,8,110,26,0,12,77,2,0,0,0,2,0,0,0,4,0,38,92,18,68,0,2,101,27,1,66,152,13,47,1,6,4,3,0,1,1,9,6,85,21,9,59,116,31,112,140,122,14,120,58,23,70,61,63,5,128,94,0,66,103,56,63,77,181,85,5,59,2,0,0,1,1,32,0,1,6,10,0,36,57,75,2,0,70,39,3,5,93,40,0,101,106,29,168,13,17,6,2,2,12,0,1,10,0,88,31,0,48,64,0,2,71,100,28,135,27,82,0,59,95,7,0,107,182,44,60,92,37,110,33,142,73,16,26,2,136,13,9,42,44,0,0,48,15,0,102,82,12,44,0,0,0,0,2,1,1,32,0,57,66,119,6,0,104,85,0,95,59,42,0,117,84,14,44,1,0,1,0,5,16,0,1,19,2,2,31,16,73,38,4,54,10,64,74,4,138,108,2,40,29,63,4,3,0,0,0,6,0,27,6,4,5,41,26,7,19,0,0,61,4,0,24,5,0,5,20,23,18,125,8,91,3,59,72,0,0,105,48,0,0,13,0,0,0,58,28,0,0,74,0,0,57,24,64,3,1,12,3,76,60,115,28,49,0,2,0,0,1,2,38,36,134,46,115,9,77,118,120,5,0,14,1,2,0,0,4,32,1,160,105,6,72,46,0,8,12,14,15,150,143,50,58,134,59,34,2,3,1,0,1,4,0,1,19,0,27,95,160,9,60,17,30,95,66,64,0,0,0,0,32,103,88,2,55,35,42,13,47,32,116,91,6,32,115,125,64,113,102,46,115,39,72,62,19,108,46,5,0,0,0,2,2,0,1,0,1,1,0,20,0,3,32,1,43,3,107,26,46,1,46,5,24,43,1,21,28,35,13,7,16,29,57,116,40,65,33,62,27,30,133,111,6,80,44,19,0,28,63,4,0,16,35,0,13,67,3,0,0,0,1,0,0,0,3,0,27,89,17,69,0,2,99,21,2,79,138,13,46,1,6,4,1,0,0,1,7,7,91,16,8,54,114,30,115,76,117,8,134,66,20,52,62,65,6,125,84,0,67,96,58,62,71,166,73,5,61,2,0,0,1,0,29,0,1,5,11,0,36,59,74,0,0,69,30,1,4,94,37,2,106,106,27,173,16,17,3,1,2,12,0,2,10,0,88,30,1,40,66,0,2,98,105,26,129,29,81,0,59,105,7,0,82,73,62,58,187,37,91,30,119,74,15,27,1,136,20,13,47,45,0,0,48,14,0,95,80,15,46,0,0,0,0,1,1,1,31,1,49,60,102,3,0,103,86,0,91,64,34,0,109,84,15,43,1,0,1,0,5,15,0,2,20,2,2,31,16,83,42,5,59,12,64,74,5,140,106,7,44,28,62,6,3,0,0,0,6,0,23,6,4,7,57,28,6,18,0,0,58,3,0,19,5,0,4,20,22,19,127,10,91,3,61,72,0,0,102,46,0,0,14,0,0,0,55,28,0,0,67,0,0,54,31,63,2,1,20,3,78,53,114,34,38,0,2,0,0,0,1,38,37,128,45,99,13,79,115,122,5,0,13,1,2,0,0,2,31,2,104,108,10,71,46,0,11,6,17,14,58,36,28,46,89,34,0,0,1,0,2,3,0,1,20,0,24,94,156,9,58,16,28,87,63,64,0,0,1,1,49,108,87,2,58,34,45,13,48,32,117,89,5,32,113,124,62,97,181,42,65,45,67,76,22,121,40,5,1,0,0,2,2,0,1,0,1,0,0,23,0,2,31,1,41,3,99,24,48,1,45,4,22,45,1,22,27,36,12,7,16,28,57,119,37,66,34,72,27,32,136,68,4,60,43,20,0,14,50,4,0,14,35,0,13,68,2,0,0,0,0,0,0,0,4,0,28,101,15,76,0,6,89,16,2,71,118,13,51,1,8,4,1,0,0,1,8,6,93,14,9,52,114,21,108,153,115,11,117,65,20,54,64,78,6,50,93,0,70,126,56,62,84,181,62,5,58,2,0,0,1,0,31,0,2,6,10,0,36,64,74,0,0,73,32,2,5,92,38,2,99,106,29,168,16,19,3,1,2,11,0,1,10,0,85,29,1,48,58,1,4,84,97,38,116,30,77,0,73,101,7,0,81,74,58,58,182,39,101,29,122,80,20,28,3,95,18,9,48,37,0,0,44,16,0,92,86,15,47,0,0,0,0,2,1,2,31,0,50,61,125,8,0,110,83,0,95,66,38,0,114,83,14,45,1,0,1,0,5,16,0,2,21,2,2,31,17,77,42,6,61,10,63,77,5,135,106,5,40,31,63,6,4,0,0,0,5,0,25,7,4,6,42,28,6,18,0,0,59,3,0,20,4,0,5,18,22,17,126,9,91,4,72,72,0,0,103,47,0,0,14,0,0,0,60,26,0,0,55,0,0,52,32,65,2,1,14,3,78,64,113,34,43,0,3,1,0,1,2,38,37,136,48,117,11,73,114,85,14,0,13,1,3,0,0,2,31,2,106,104,6,70,52,0,4,10,22,15,44,43,36,42,216,57,35,1,4,0,0,1,3,0,1,21,0,28,93,155,8,59,14,30,89,63,63,0,0,0,0,38,107,89,2,55,38,45,13,49,33,116,91,6,32,116,125,62,97,180,46,141,38,85,73,20,124,41,4,0,0,0,1,1,0,1,0,2,1,0,22,0,4,33,4,45,1,99,24,51,1,48,3,22,44,2,20,28,35,11,7,18,27,63,115,38,67,34,67,25,45,134,105,7,75,46,19,0,62,112,4,13,97,35,0,9,71,2,0,0,0,1,0,0,0,3,0,29,106,20,78,0,2,95,19,1,71,137,13,49,0,8,4,1,0,0,1,8,3,81,10,10,54,115,30,117,148,88,8,127,65,21,39,58,70,6,140,90,0,69,112,58,60,76,185,62,5,60,2,0,0,0,0,29,0,1,6,9,0,38,58,75,0,0,68,31,2,4,92,37,1,103,104,29,169,16,16,3,2,1,12,0,2,10,0,89,28,1,38,64,0,2,104,98,35,132,30,80,0,73,95,8,0,92,184,42,60,96,38,95,31,109,80,18,26,2,148,20,15,63,33,0,0,50,16,0,90,82,15,47,0,1,0,0,2,1,1,26,1,58,61,73,8,1,103,88,0,89,65,37,0,101,82,13,44,1,0,1,0,6,16,0,2,21,3,2,32,16,73,42,6,58,11,66,70,4,140,105,7,43,26,64,6,3,0,0,0,6,0,19,7,4,5,36,28,6,20,0,0,58,4,0,22,5,0,4,18,24,19,127,10,91,4,57,78,0,1,100,48,0,0,13,0,0,0,55,28,0,0,75,0,0,52,30,65,4,1,13,3,77,61,116,23,50,0,2,1,0,0,2,36,40,128,48,117,10,82,121,123,6,0,11,0,2,0,0,3,28,1,111,95,6,68,45,0,10,12,16,15,157,142,50,53

B-factor: mean 26.6, std 6.6, range [12.21, 83.65]